Protein AF-0000000066249862 (afdb_homodimer)

Structure (mmCIF, N/CA/C/O backbone):
data_AF-0000000066249862-model_v1
#
loop_
_entity.id
_entity.type
_entity.pdbx_description
1 polymer 'Transcription factor TOG1'
#
loop_
_atom_site.group_PDB
_atom_site.id
_atom_site.type_symbol
_atom_site.label_atom_id
_atom_site.label_alt_id
_atom_site.label_comp_id
_atom_site.label_asym_id
_atom_site.label_entity_id
_atom_site.label_seq_id
_atom_site.pdbx_PDB_ins_code
_atom_site.Cartn_x
_atom_site.Cartn_y
_atom_site.Cartn_z
_atom_site.occupancy
_atom_site.B_iso_or_equiv
_atom_site.auth_seq_id
_atom_site.auth_comp_id
_atom_site.auth_asym_id
_atom_site.auth_atom_id
_atom_site.pdbx_PDB_model_num
ATOM 1 N N . MET A 1 1 ? 44.281 -66.25 18.375 1 21.14 1 MET A N 1
ATOM 2 C CA . MET A 1 1 ? 45.094 -65.188 18.875 1 21.14 1 MET A CA 1
ATOM 3 C C . MET A 1 1 ? 44.938 -63.938 17.984 1 21.14 1 MET A C 1
ATOM 5 O O . MET A 1 1 ? 45.812 -63.656 17.172 1 21.14 1 MET A O 1
ATOM 9 N N . ALA A 1 2 ? 43.719 -63.844 17.328 1 25.64 2 ALA A N 1
ATOM 10 C CA . ALA A 1 2 ? 43.188 -62.844 16.406 1 25.64 2 ALA A CA 1
ATOM 11 C C . ALA A 1 2 ? 43.438 -61.438 16.938 1 25.64 2 ALA A C 1
ATOM 13 O O . ALA A 1 2 ? 43.031 -61.094 18.062 1 25.64 2 ALA A O 1
ATOM 14 N N . ALA A 1 3 ? 44.5 -60.812 16.422 1 27.03 3 ALA A N 1
ATOM 15 C CA . ALA A 1 3 ? 45.344 -59.625 16.734 1 27.03 3 ALA A CA 1
ATOM 16 C C . ALA A 1 3 ? 44.469 -58.375 16.891 1 27.03 3 ALA A C 1
ATOM 18 O O . ALA A 1 3 ? 43.562 -58.156 16.078 1 27.03 3 ALA A O 1
ATOM 19 N N . LYS A 1 4 ? 44.156 -57.906 18.109 1 30.25 4 LYS A N 1
ATOM 20 C CA . LYS A 1 4 ? 43.75 -56.625 18.734 1 30.25 4 LYS A CA 1
ATOM 21 C C . LYS A 1 4 ? 44.375 -55.438 18.016 1 30.25 4 LYS A C 1
ATOM 23 O O . LYS A 1 4 ? 45.469 -54.969 18.406 1 30.25 4 LYS A O 1
ATOM 28 N N . ARG A 1 5 ? 44.438 -55.625 16.641 1 30.89 5 ARG A N 1
ATOM 29 C CA . ARG A 1 5 ? 45.094 -54.5 15.984 1 30.89 5 ARG A CA 1
ATOM 30 C C . ARG A 1 5 ? 44.531 -53.188 16.484 1 30.89 5 ARG A C 1
ATOM 32 O O . ARG A 1 5 ? 43.312 -52.969 16.5 1 30.89 5 ARG A O 1
ATOM 39 N N . GLY A 1 6 ? 45.219 -52.625 17.438 1 26.91 6 GLY A N 1
ATOM 40 C CA . GLY A 1 6 ? 45.094 -51.375 18.172 1 26.91 6 GLY A CA 1
ATOM 41 C C . GLY A 1 6 ? 44.656 -50.219 17.297 1 26.91 6 GLY A C 1
ATOM 42 O O . GLY A 1 6 ? 45.031 -50.125 16.125 1 26.91 6 GLY A O 1
ATOM 43 N N . LEU A 1 7 ? 43.406 -49.75 17.422 1 29.56 7 LEU A N 1
ATOM 44 C CA . LEU A 1 7 ? 42.688 -48.594 16.844 1 29.56 7 LEU A CA 1
ATOM 45 C C . LEU A 1 7 ? 43.594 -47.375 16.859 1 29.56 7 LEU A C 1
ATOM 47 O O . LEU A 1 7 ? 43.875 -46.812 17.922 1 29.56 7 LEU A O 1
ATOM 51 N N . ALA A 1 8 ? 44.688 -47.406 16.156 1 31.05 8 ALA A N 1
ATOM 52 C CA . ALA A 1 8 ? 45.531 -46.188 16.094 1 31.05 8 ALA A CA 1
ATOM 53 C C . ALA A 1 8 ? 44.656 -44.938 16.047 1 31.05 8 ALA A C 1
ATOM 55 O O . ALA A 1 8 ? 43.719 -44.844 15.266 1 31.05 8 ALA A O 1
ATOM 56 N N . LYS A 1 9 ? 44.562 -44.25 17.125 1 31.97 9 LYS A N 1
ATOM 57 C CA . LYS A 1 9 ? 44.031 -42.906 17.391 1 31.97 9 LYS A CA 1
ATOM 58 C C . LYS A 1 9 ? 44.406 -41.969 16.266 1 31.97 9 LYS A C 1
ATOM 60 O O . LYS A 1 9 ? 45.562 -41.562 16.141 1 31.97 9 LYS A O 1
ATOM 65 N N . GLN A 1 10 ? 43.938 -42.219 15.133 1 31.64 10 GLN A N 1
ATOM 66 C CA . GLN A 1 10 ? 44.25 -41.219 14.117 1 31.64 10 GLN A CA 1
ATOM 67 C C . GLN A 1 10 ? 44.031 -39.812 14.648 1 31.64 10 GLN A C 1
ATOM 69 O O . GLN A 1 10 ? 42.938 -39.531 15.172 1 31.64 10 GLN A O 1
ATOM 74 N N . LYS A 1 11 ? 45.094 -39.156 15.156 1 35 11 LYS A N 1
ATOM 75 C CA . LYS A 1 11 ? 45.188 -37.75 15.555 1 35 11 LYS A CA 1
ATOM 76 C C . LYS A 1 11 ? 44.406 -36.875 14.602 1 35 11 LYS A C 1
ATOM 78 O O . LYS A 1 11 ? 44.625 -36.875 13.398 1 35 11 LYS A O 1
ATOM 83 N N . SER A 1 12 ? 43.156 -36.812 14.82 1 33.38 12 SER A N 1
ATOM 84 C CA . SER A 1 12 ? 42.312 -35.875 14.102 1 33.38 12 SER A CA 1
ATOM 85 C C . SER A 1 12 ? 42.969 -34.5 13.945 1 33.38 12 SER A C 1
ATOM 87 O O . SER A 1 12 ? 43.25 -33.812 14.938 1 33.38 12 SER A O 1
ATOM 89 N N . ARG A 1 13 ? 43.938 -34.406 13.031 1 41.28 13 ARG A N 1
ATOM 90 C CA . ARG A 1 13 ? 44.625 -33.156 12.703 1 41.28 13 ARG A CA 1
ATOM 91 C C . ARG A 1 13 ? 43.656 -31.984 12.617 1 41.28 13 ARG A C 1
ATOM 93 O O . ARG A 1 13 ? 42.625 -32.094 11.961 1 41.28 13 ARG A O 1
ATOM 100 N N . VAL A 1 14 ? 43.75 -31.203 13.633 1 46.06 14 VAL A N 1
ATOM 101 C CA . VAL A 1 14 ? 43.094 -29.922 13.633 1 46.06 14 VAL A CA 1
ATOM 102 C C . VAL A 1 14 ? 43.406 -29.172 12.336 1 46.06 14 VAL A C 1
ATOM 104 O O . VAL A 1 14 ? 44.562 -29 11.977 1 46.06 14 VAL A O 1
ATOM 107 N N . THR A 1 15 ? 42.625 -29.25 11.32 1 50.66 15 THR A N 1
ATOM 108 C CA . THR A 1 15 ? 42.906 -28.812 9.961 1 50.66 15 THR A CA 1
ATOM 109 C C . THR A 1 15 ? 43.344 -27.344 9.945 1 50.66 15 THR A C 1
ATOM 111 O O . THR A 1 15 ? 44.094 -26.922 9.07 1 50.66 15 THR A O 1
ATOM 114 N N . LYS A 1 16 ? 42.906 -26.344 10.688 1 58.56 16 LYS A N 1
ATOM 115 C CA . LYS A 1 16 ? 43.344 -24.953 10.609 1 58.56 16 LYS A CA 1
ATOM 116 C C . LYS A 1 16 ? 43.5 -24.359 12 1 58.56 16 LYS A C 1
ATOM 118 O O . LYS A 1 16 ? 42.562 -24.344 12.797 1 58.56 16 LYS A O 1
ATOM 123 N N . ALA A 1 17 ? 44.719 -24.062 12.422 1 68.56 17 ALA A N 1
ATOM 124 C CA . ALA A 1 17 ? 45.094 -23.484 13.703 1 68.56 17 ALA A CA 1
ATOM 125 C C . ALA A 1 17 ? 45.25 -21.969 13.586 1 68.56 17 ALA A C 1
ATOM 127 O O . ALA A 1 17 ? 45.625 -21.453 12.531 1 68.56 17 ALA A O 1
ATOM 128 N N . CYS A 1 18 ? 44.875 -21.156 14.57 1 67.5 18 CYS A N 1
ATOM 129 C CA . CYS A 1 18 ? 45.094 -19.719 14.609 1 67.5 18 CYS A CA 1
ATOM 130 C C . CYS A 1 18 ? 46.594 -19.391 14.641 1 67.5 18 CYS A C 1
ATOM 132 O O . CYS A 1 18 ? 47.406 -20.25 14.945 1 67.5 18 CYS A O 1
ATOM 134 N N . ASP A 1 19 ? 46.938 -18.203 14.211 1 71.88 19 ASP A N 1
ATOM 135 C CA . ASP A 1 19 ? 48.344 -17.797 14.141 1 71.88 19 ASP A CA 1
ATOM 136 C C . ASP A 1 19 ? 49.062 -18.016 15.484 1 71.88 19 ASP A C 1
ATOM 138 O O . ASP A 1 19 ? 50.219 -18.422 15.539 1 71.88 19 ASP A O 1
ATOM 142 N N . ARG A 1 20 ? 48.312 -17.859 16.5 1 73.31 20 ARG A N 1
ATOM 143 C CA . ARG A 1 20 ? 48.906 -18.031 17.828 1 73.31 20 ARG A CA 1
ATOM 144 C C . ARG A 1 20 ? 49.156 -19.5 18.141 1 73.31 20 ARG A C 1
ATOM 146 O O . ARG A 1 20 ? 50.25 -19.859 18.594 1 73.31 20 ARG A O 1
ATOM 153 N N . CYS A 1 21 ? 48.156 -20.234 17.953 1 71.38 21 CYS A N 1
ATOM 154 C CA . CYS A 1 21 ? 48.312 -21.672 18.234 1 71.38 21 CYS A CA 1
ATOM 155 C C . CYS A 1 21 ? 49.375 -22.297 17.328 1 71.38 21 CYS A C 1
ATOM 157 O O . CYS A 1 21 ? 50.125 -23.141 17.781 1 71.38 21 CYS A O 1
ATOM 159 N N . HIS A 1 22 ? 49.469 -21.781 16.172 1 75.38 22 HIS A N 1
ATOM 160 C CA . HIS A 1 22 ? 50.5 -22.219 15.234 1 75.38 22 HIS A CA 1
ATOM 161 C C . HIS A 1 22 ? 51.875 -21.828 15.711 1 75.38 22 HIS A C 1
ATOM 163 O O . HIS A 1 22 ? 52.812 -22.625 15.672 1 75.38 22 HIS A O 1
ATOM 169 N N . ARG A 1 23 ? 51.938 -20.625 16.172 1 73.56 23 ARG A N 1
ATOM 170 C CA . ARG A 1 23 ? 53.219 -20.125 16.641 1 73.56 23 ARG A CA 1
ATOM 171 C C . ARG A 1 23 ? 53.688 -20.844 17.906 1 73.56 23 ARG A C 1
ATOM 173 O O . ARG A 1 23 ? 54.875 -21.172 18.062 1 73.56 23 ARG A O 1
ATOM 180 N N . LYS A 1 24 ? 52.781 -21.109 18.703 1 74.12 24 LYS A N 1
ATOM 181 C CA . LYS A 1 24 ? 53.094 -21.703 20 1 74.12 24 LYS A CA 1
ATOM 182 C C . LYS A 1 24 ? 53.094 -23.234 19.922 1 74.12 24 LYS A C 1
ATOM 184 O O . LYS A 1 24 ? 53.406 -23.922 20.891 1 74.12 24 LYS A O 1
ATOM 189 N N . LYS A 1 25 ? 52.75 -23.688 18.672 1 70.19 25 LYS A N 1
ATOM 190 C CA . LYS A 1 25 ? 52.719 -25.109 18.406 1 70.19 25 LYS A CA 1
ATOM 191 C C . LYS A 1 25 ? 51.875 -25.844 19.422 1 70.19 25 LYS A C 1
ATOM 193 O O . LYS A 1 25 ? 52.25 -26.891 19.938 1 70.19 25 LYS A O 1
ATOM 198 N N . ILE A 1 26 ? 50.781 -25.203 19.891 1 75.88 26 ILE A N 1
ATOM 199 C CA . ILE A 1 26 ? 49.812 -25.859 20.781 1 75.88 26 ILE A CA 1
ATOM 200 C C . ILE A 1 26 ? 48.625 -26.328 19.953 1 75.88 26 ILE A C 1
ATOM 202 O O . ILE A 1 26 ? 48.375 -25.828 18.859 1 75.88 26 ILE A O 1
ATOM 206 N N . LYS A 1 27 ? 47.875 -27.328 20.391 1 69.5 27 LYS A N 1
ATOM 207 C CA . LYS A 1 27 ? 46.688 -27.844 19.734 1 69.5 27 LYS A CA 1
ATOM 208 C C . LYS A 1 27 ? 45.562 -26.797 19.719 1 69.5 27 LYS A C 1
ATOM 210 O O . LYS A 1 27 ? 45.188 -26.281 20.766 1 69.5 27 LYS A O 1
ATOM 215 N N . CYS A 1 28 ? 45.188 -26.297 18.484 1 65.44 28 CYS A N 1
ATOM 216 C CA . CYS A 1 28 ? 44.125 -25.312 18.25 1 65.44 28 CYS A CA 1
ATOM 217 C C . CYS A 1 28 ? 42.781 -25.984 18.047 1 65.44 28 CYS A C 1
ATOM 219 O O . CYS A 1 28 ? 42.688 -27.016 17.375 1 65.44 28 CYS A O 1
ATOM 221 N N . ASN A 1 29 ? 41.844 -25.781 18.719 1 65.94 29 ASN A N 1
ATOM 222 C CA . ASN A 1 29 ? 40.531 -26.406 18.531 1 65.94 29 ASN A CA 1
ATOM 223 C C . ASN A 1 29 ? 39.812 -25.844 17.312 1 65.94 29 ASN A C 1
ATOM 225 O O . ASN A 1 29 ? 38.625 -26.094 17.125 1 65.94 29 ASN A O 1
ATOM 229 N N . SER A 1 30 ? 40.312 -25.016 16.484 1 61.59 30 SER A N 1
ATOM 230 C CA . SER A 1 30 ? 39.938 -24.438 15.195 1 61.59 30 SER A CA 1
ATOM 231 C C . SER A 1 30 ? 38.719 -23.531 15.344 1 61.59 30 SER A C 1
ATOM 233 O O . SER A 1 30 ? 38.094 -23.141 14.344 1 61.59 30 SER A O 1
ATOM 235 N N . LYS A 1 31 ? 38.531 -23.219 16.594 1 64.56 31 LYS A N 1
ATOM 236 C CA . LYS A 1 31 ? 37.469 -22.234 16.875 1 64.56 31 LYS A CA 1
ATOM 237 C C . LYS A 1 31 ? 38.031 -20.812 16.891 1 64.56 31 LYS A C 1
ATOM 239 O O . LYS A 1 31 ? 39.219 -20.609 17.156 1 64.56 31 LYS A O 1
ATOM 244 N N . LYS A 1 32 ? 37.312 -19.828 16.25 1 60.22 32 LYS A N 1
ATOM 245 C CA . LYS A 1 32 ? 37.688 -18.422 16.297 1 60.22 32 LYS A CA 1
ATOM 246 C C . LYS A 1 32 ? 36.875 -17.672 17.328 1 60.22 32 LYS A C 1
ATOM 248 O O . LYS A 1 32 ? 35.656 -17.453 17.125 1 60.22 32 LYS A O 1
ATOM 253 N N . PRO A 1 33 ? 37.656 -17.25 18.562 1 64.12 33 PRO A N 1
ATOM 254 C CA . PRO A 1 33 ? 39.031 -17.5 18.938 1 64.12 33 PRO A CA 1
ATOM 255 C C . PRO A 1 33 ? 39.281 -18.906 19.5 1 64.12 33 PRO A C 1
ATOM 257 O O . PRO A 1 33 ? 38.344 -19.5 20.062 1 64.12 33 PRO A O 1
ATOM 260 N N . CYS A 1 34 ? 40.312 -19.406 19.188 1 64.62 34 CYS A N 1
ATOM 261 C CA . CYS A 1 34 ? 40.625 -20.734 19.688 1 64.62 34 CYS A CA 1
ATOM 262 C C . CYS A 1 34 ? 40.812 -20.703 21.203 1 64.62 34 CYS A C 1
ATOM 264 O O . CYS A 1 34 ? 41.062 -19.641 21.781 1 64.62 34 CYS A O 1
ATOM 266 N N . PHE A 1 35 ? 40.625 -21.75 21.953 1 70 35 PHE A N 1
ATOM 267 C CA . PHE A 1 35 ? 40.781 -21.844 23.406 1 70 35 PHE A CA 1
ATOM 268 C C . PHE A 1 35 ? 42.125 -21.312 23.859 1 70 35 PHE A C 1
ATOM 270 O O . PHE A 1 35 ? 42.219 -20.688 24.922 1 70 35 PHE A O 1
ATOM 277 N N . GLY A 1 36 ? 43.062 -21.422 23 1 66.81 36 GLY A N 1
ATOM 278 C CA . GLY A 1 36 ? 44.406 -20.953 23.312 1 66.81 36 GLY A CA 1
ATOM 279 C C . GLY A 1 36 ? 44.5 -19.438 23.297 1 66.81 36 GLY A C 1
ATOM 280 O O . GLY A 1 36 ? 45.156 -18.844 24.188 1 66.81 36 GLY A O 1
ATOM 281 N N . CYS A 1 37 ? 43.906 -18.859 22.344 1 64.75 37 CYS A N 1
ATOM 282 C CA . CYS A 1 37 ? 43.938 -17.406 22.219 1 64.75 37 CYS A CA 1
ATOM 283 C C . CYS A 1 37 ? 43.062 -16.75 23.266 1 64.75 37 CYS A C 1
ATOM 285 O O . CYS A 1 37 ? 43.406 -15.695 23.812 1 64.75 37 CYS A O 1
ATOM 287 N N . ILE A 1 38 ? 42.031 -17.344 23.75 1 66.06 38 ILE A N 1
ATOM 288 C CA . ILE A 1 38 ? 41.156 -16.875 24.828 1 66.06 38 ILE A CA 1
ATOM 289 C C . ILE A 1 38 ? 41.969 -16.875 26.141 1 66.06 38 ILE A C 1
ATOM 291 O O . ILE A 1 38 ? 41.906 -15.891 26.906 1 66.06 38 ILE A O 1
ATOM 295 N N . GLY A 1 39 ? 42.656 -17.875 26.453 1 65.62 39 GLY A N 1
ATOM 296 C CA . GLY A 1 39 ? 43.406 -18 27.688 1 65.62 39 GLY A CA 1
ATOM 297 C C . GLY A 1 39 ? 44.531 -16.984 27.797 1 65.62 39 GLY A C 1
ATOM 298 O O . GLY A 1 39 ? 44.844 -16.5 28.891 1 65.62 39 GLY A O 1
ATOM 299 N N . SER A 1 40 ? 45.125 -16.656 26.656 1 65 40 SER A N 1
ATOM 300 C CA . SER A 1 40 ? 46.25 -15.758 26.688 1 65 40 SER A CA 1
ATOM 301 C C . SER A 1 40 ? 45.844 -14.32 26.391 1 65 40 SER A C 1
ATOM 303 O O . SER A 1 40 ? 46.688 -13.422 26.328 1 65 40 SER A O 1
ATOM 305 N N . GLN A 1 41 ? 44.656 -14.039 26.203 1 62.28 41 GLN A N 1
ATOM 306 C CA . GLN A 1 41 ? 44.062 -12.734 25.891 1 62.28 41 GLN A CA 1
ATOM 307 C C . GLN A 1 41 ? 44.75 -12.102 24.672 1 62.28 41 GLN A C 1
ATOM 309 O O . GLN A 1 41 ? 45 -10.891 24.656 1 62.28 41 GLN A O 1
ATOM 314 N N . SER A 1 42 ? 45.188 -12.984 23.781 1 63.44 42 SER A N 1
ATOM 315 C CA . SER A 1 42 ? 45.844 -12.516 22.562 1 63.44 42 SER A CA 1
ATOM 316 C C . SER A 1 42 ? 44.844 -12.492 21.391 1 63.44 42 SER A C 1
ATOM 318 O O . SER A 1 42 ? 43.844 -13.227 21.391 1 63.44 42 SER A O 1
ATOM 320 N N . LYS A 1 43 ? 45.125 -11.648 20.406 1 63.66 43 LYS A N 1
ATOM 321 C CA . LYS A 1 43 ? 44.344 -11.586 19.172 1 63.66 43 LYS A CA 1
ATOM 322 C C . LYS A 1 43 ? 44.438 -12.891 18.391 1 63.66 43 LYS A C 1
ATOM 324 O O . LYS A 1 43 ? 45.562 -13.344 18.094 1 63.66 43 LYS A O 1
ATOM 329 N N . CYS A 1 44 ? 43.406 -13.648 18.172 1 61.19 44 CYS A N 1
ATOM 330 C CA . CYS A 1 44 ? 43.375 -14.93 17.484 1 61.19 44 CYS A CA 1
ATOM 331 C C . CYS A 1 44 ? 43.312 -14.734 15.977 1 61.19 44 CYS A C 1
ATOM 333 O O . CYS A 1 44 ? 42.25 -14.375 15.438 1 61.19 44 CYS A O 1
ATOM 335 N N . THR A 1 45 ? 44.438 -14.688 15.312 1 66.44 45 THR A N 1
ATOM 336 C CA . THR A 1 45 ? 44.531 -14.469 13.875 1 66.44 45 THR A CA 1
ATOM 337 C C . THR A 1 45 ? 44.875 -15.766 13.148 1 66.44 45 THR A C 1
ATOM 339 O O . THR A 1 45 ? 45.625 -16.594 13.656 1 66.44 45 THR A O 1
ATOM 342 N N . TYR A 1 46 ? 44.156 -16.234 12.242 1 55.31 46 TYR A N 1
ATOM 343 C CA . TYR A 1 46 ? 44.469 -17.406 11.43 1 55.31 46 TYR A CA 1
ATOM 344 C C . TYR A 1 46 ? 45.125 -16.984 10.109 1 55.31 46 TYR A C 1
ATOM 346 O O . TYR A 1 46 ? 44.656 -16.047 9.461 1 55.31 46 TYR A O 1
ATOM 354 N N . ARG A 1 47 ? 46.375 -17.516 9.758 1 48.78 47 ARG A N 1
ATOM 355 C CA . ARG A 1 47 ? 47.094 -17.312 8.508 1 48.78 47 ARG A CA 1
ATOM 356 C C . ARG A 1 47 ? 46.375 -18 7.344 1 48.78 47 ARG A C 1
ATOM 358 O O . ARG A 1 47 ? 45.875 -19.109 7.488 1 48.78 47 ARG A O 1
ATOM 365 N N . ASN A 1 48 ? 46.438 -17.219 6.051 1 42.28 48 ASN A N 1
ATOM 366 C CA . ASN A 1 48 ? 45.938 -17.531 4.719 1 42.28 48 ASN A CA 1
ATOM 367 C C . ASN A 1 48 ? 44.406 -17.781 4.727 1 42.28 48 ASN A C 1
ATOM 369 O O . ASN A 1 48 ? 43.906 -18.516 3.887 1 42.28 48 ASN A O 1
ATOM 373 N N . GLN A 1 49 ? 43.906 -17.875 5.859 1 36.38 49 GLN A N 1
ATOM 374 C CA . GLN A 1 49 ? 42.469 -18.062 5.594 1 36.38 49 GLN A CA 1
ATOM 375 C C . GLN A 1 49 ? 41.906 -16.906 4.77 1 36.38 49 GLN A C 1
ATOM 377 O O . GLN A 1 49 ? 42.062 -15.734 5.137 1 36.38 49 GLN A O 1
ATOM 382 N N . PHE A 1 50 ? 41.906 -17.047 3.562 1 32.5 50 PHE A N 1
ATOM 383 C CA . PHE A 1 50 ? 41 -16.203 2.801 1 32.5 50 PHE A CA 1
ATOM 384 C C . PHE A 1 50 ? 39.781 -15.82 3.635 1 32.5 50 PHE A C 1
ATOM 386 O O . PHE A 1 50 ? 39.062 -16.688 4.145 1 32.5 50 PHE A O 1
ATOM 393 N N . ARG A 1 51 ? 39.844 -14.836 4.438 1 37.75 51 ARG A N 1
ATOM 394 C CA . ARG A 1 51 ? 38.594 -14.352 4.984 1 37.75 51 ARG A CA 1
ATOM 395 C C . ARG A 1 51 ? 37.406 -14.742 4.09 1 37.75 51 ARG A C 1
ATOM 397 O O . ARG A 1 51 ? 37.375 -14.367 2.916 1 37.75 51 ARG A O 1
ATOM 404 N N . GLU A 1 52 ? 36.906 -15.727 4.293 1 39.06 52 GLU A N 1
ATOM 405 C CA . GLU A 1 52 ? 35.719 -15.914 3.463 1 39.06 52 GLU A CA 1
ATOM 406 C C . GLU A 1 52 ? 34.938 -14.602 3.301 1 39.06 52 GLU A C 1
ATOM 408 O O . GLU A 1 52 ? 34.75 -13.875 4.273 1 39.06 52 GLU A O 1
ATOM 413 N N . PRO A 1 53 ? 34.844 -14.031 2.146 1 45.12 53 PRO A N 1
ATOM 414 C CA . PRO A 1 53 ? 34.219 -12.75 1.806 1 45.12 53 PRO A CA 1
ATOM 415 C C . PRO A 1 53 ? 33.062 -12.406 2.719 1 45.12 53 PRO A C 1
ATOM 417 O O . PRO A 1 53 ? 32.812 -11.227 2.982 1 45.12 53 PRO A O 1
ATOM 420 N N . ILE A 1 54 ? 32.438 -13.375 3.311 1 50.97 54 ILE A N 1
ATOM 421 C CA . ILE A 1 54 ? 31.188 -13.188 4.035 1 50.97 54 ILE A CA 1
ATOM 422 C C . ILE A 1 54 ? 31.469 -12.484 5.367 1 50.97 54 ILE A C 1
ATOM 424 O O . ILE A 1 54 ? 30.75 -11.562 5.754 1 50.97 54 ILE A O 1
ATOM 428 N N . GLU A 1 55 ? 32.562 -12.906 6.145 1 55.09 55 GLU A N 1
ATOM 429 C CA . GLU A 1 55 ? 32.844 -12.398 7.484 1 55.09 55 GLU A CA 1
ATOM 430 C C . GLU A 1 55 ? 33.312 -10.945 7.434 1 55.09 55 GLU A C 1
ATOM 432 O O . GLU A 1 55 ? 33.219 -10.219 8.43 1 55.09 55 GLU A O 1
ATOM 437 N N . ALA A 1 56 ? 33.562 -10.586 6.258 1 60 56 ALA A N 1
ATOM 438 C CA . ALA A 1 56 ? 34.156 -9.258 6.137 1 60 56 ALA A CA 1
ATOM 439 C C . ALA A 1 56 ? 33.094 -8.164 6.234 1 60 56 ALA A C 1
ATOM 441 O O . ALA A 1 56 ? 33.406 -7.039 6.645 1 60 56 ALA A O 1
ATOM 442 N N . PHE A 1 57 ? 31.875 -8.547 5.992 1 75.31 57 PHE A N 1
ATOM 443 C CA . PHE A 1 57 ? 30.906 -7.457 5.867 1 75.31 57 PHE A CA 1
ATOM 444 C C . PHE A 1 57 ? 30.172 -7.234 7.184 1 75.31 57 PHE A C 1
ATOM 446 O O . PHE A 1 57 ? 29.359 -6.312 7.301 1 75.31 57 PHE A O 1
ATOM 453 N N . PHE A 1 58 ? 30.438 -8.086 8.195 1 72.38 58 PHE A N 1
ATOM 454 C CA . PHE A 1 58 ? 29.734 -7.938 9.461 1 72.38 58 PHE A CA 1
ATOM 455 C C . PHE A 1 58 ? 30.719 -7.695 10.602 1 72.38 58 PHE A C 1
ATOM 457 O O . PHE A 1 58 ? 31.844 -8.188 10.562 1 72.38 58 PHE A O 1
ATOM 464 N N . ASN A 1 59 ? 30.359 -6.637 11.453 1 60.12 59 ASN A N 1
ATOM 465 C CA . ASN A 1 59 ? 31.156 -6.406 12.648 1 60.12 59 ASN A CA 1
ATOM 466 C C . ASN A 1 59 ? 31 -7.543 13.656 1 60.12 59 ASN A C 1
ATOM 468 O O . ASN A 1 59 ? 29.875 -7.902 14.023 1 60.12 59 ASN A O 1
ATOM 472 N N . TYR A 1 60 ? 31.734 -8.57 13.477 1 48.81 60 TYR A N 1
ATOM 473 C CA . TYR A 1 60 ? 31.656 -9.664 14.438 1 48.81 60 TYR A CA 1
ATOM 474 C C . TYR A 1 60 ? 32.062 -9.195 15.836 1 48.81 60 TYR A C 1
ATOM 476 O O . TYR A 1 60 ? 33.188 -8.773 16.047 1 48.81 60 TYR A O 1
ATOM 484 N N . THR A 1 61 ? 31.188 -8.547 16.5 1 45.91 61 THR A N 1
ATOM 485 C CA . THR A 1 61 ? 31.641 -8.438 17.891 1 45.91 61 THR A CA 1
ATOM 486 C C . THR A 1 61 ? 31.734 -9.812 18.531 1 45.91 61 THR A C 1
ATOM 488 O O . THR A 1 61 ? 30.734 -10.328 19.047 1 45.91 61 THR A O 1
ATOM 491 N N . GLY A 1 62 ? 32.531 -10.656 18.078 1 42.97 62 GLY A N 1
ATOM 492 C CA . GLY A 1 62 ? 32.812 -11.961 18.656 1 42.97 62 GLY A CA 1
ATOM 493 C C . GLY A 1 62 ? 32.594 -12.008 20.156 1 42.97 62 GLY A C 1
ATOM 494 O O . GLY A 1 62 ? 32.094 -13 20.688 1 42.97 62 GLY A O 1
ATOM 495 N N . SER A 1 63 ? 32.938 -10.945 20.766 1 44.06 63 SER A N 1
ATOM 496 C CA . SER A 1 63 ? 32.875 -11.008 22.234 1 44.06 63 SER A CA 1
ATOM 497 C C . SER A 1 63 ? 31.453 -11.016 22.734 1 44.06 63 SER A C 1
ATOM 499 O O . SER A 1 63 ? 31.125 -11.742 23.672 1 44.06 63 SER A O 1
ATOM 501 N N . LEU A 1 64 ? 30.562 -10.32 22.078 1 47.66 64 LEU A N 1
ATOM 502 C CA . LEU A 1 64 ? 29.219 -10.219 22.609 1 47.66 64 LEU A CA 1
ATOM 503 C C . LEU A 1 64 ? 28.406 -11.469 22.281 1 47.66 64 LEU A C 1
ATOM 505 O O . LEU A 1 64 ? 27.609 -11.93 23.094 1 47.66 64 LEU A O 1
ATOM 509 N N . SER A 1 65 ? 28.703 -11.984 21.125 1 46.78 65 SER A N 1
ATOM 510 C CA . SER A 1 65 ? 28.094 -13.258 20.797 1 46.78 65 SER A CA 1
ATOM 511 C C . SER A 1 65 ? 28.594 -14.375 21.688 1 46.78 65 SER A C 1
ATOM 513 O O . SER A 1 65 ? 27.812 -15.227 22.141 1 46.78 65 SER A O 1
ATOM 515 N N . ASN A 1 66 ? 29.891 -14.242 21.906 1 44.94 66 ASN A N 1
ATOM 516 C CA . ASN A 1 66 ? 30.453 -15.188 22.859 1 44.94 66 ASN A CA 1
ATOM 517 C C . ASN A 1 66 ? 29.859 -15.008 24.25 1 44.94 66 ASN A C 1
ATOM 519 O O . ASN A 1 66 ? 29.578 -15.992 24.938 1 44.94 66 ASN A O 1
ATOM 523 N N . ASP A 1 67 ? 29.641 -13.742 24.531 1 48.88 67 ASP A N 1
ATOM 524 C CA . ASP A 1 67 ? 29.062 -13.477 25.844 1 48.88 67 ASP A CA 1
ATOM 525 C C . ASP A 1 67 ? 27.594 -13.898 25.891 1 48.88 67 ASP A C 1
ATOM 527 O O . ASP A 1 67 ? 27.141 -14.43 26.906 1 48.88 67 ASP A O 1
ATOM 531 N N . LEU A 1 68 ? 26.969 -13.727 24.844 1 54.94 68 LEU A N 1
ATOM 532 C CA . LEU A 1 68 ? 25.578 -14.188 24.781 1 54.94 68 LEU A CA 1
ATOM 533 C C . LEU A 1 68 ? 25.516 -15.711 24.766 1 54.94 68 LEU A C 1
ATOM 535 O O . LEU A 1 68 ? 24.688 -16.312 25.438 1 54.94 68 LEU A O 1
ATOM 539 N N . ASP A 1 69 ? 26.484 -16.25 24.016 1 50.22 69 ASP A N 1
ATOM 540 C CA . ASP A 1 69 ? 26.578 -17.703 24.031 1 50.22 69 ASP A CA 1
ATOM 541 C C . ASP A 1 69 ? 27 -18.219 25.406 1 50.22 69 ASP A C 1
ATOM 543 O O . ASP A 1 69 ? 26.469 -19.234 25.875 1 50.22 69 ASP A O 1
ATOM 547 N N . ASN A 1 70 ? 27.891 -17.438 25.922 1 49.53 70 ASN A N 1
ATOM 548 C CA . ASN A 1 70 ? 28.281 -17.797 27.297 1 49.53 70 ASN A CA 1
ATOM 549 C C . ASN A 1 70 ? 27.109 -17.656 28.25 1 49.53 70 ASN A C 1
ATOM 551 O O . ASN A 1 70 ? 26.922 -18.516 29.125 1 49.53 70 ASN A O 1
ATOM 555 N N . ALA A 1 71 ? 26.359 -16.672 27.984 1 57.5 71 ALA A N 1
ATOM 556 C CA . ALA A 1 71 ? 25.188 -16.484 28.844 1 57.5 71 ALA A CA 1
ATOM 557 C C . ALA A 1 71 ? 24.156 -17.578 28.594 1 57.5 71 ALA A C 1
ATOM 559 O O . ALA A 1 71 ? 23.594 -18.125 29.531 1 57.5 71 ALA A O 1
ATOM 560 N N . LYS A 1 72 ? 24.062 -17.906 27.359 1 58.59 72 LYS A N 1
ATOM 561 C CA . LYS A 1 72 ? 23.125 -18.984 27.016 1 58.59 72 LYS A CA 1
ATOM 562 C C . LYS A 1 72 ? 23.625 -20.312 27.562 1 58.59 72 LYS A C 1
ATOM 564 O O . LYS A 1 72 ? 22.844 -21.094 28.109 1 58.59 72 LYS A O 1
ATOM 569 N N . CYS A 1 73 ? 24.906 -20.469 27.297 1 53.97 73 CYS A N 1
ATOM 570 C CA . CYS A 1 73 ? 25.531 -21.672 27.828 1 53.97 73 CYS A CA 1
ATOM 571 C C . CYS A 1 73 ? 25.453 -21.703 29.359 1 53.97 73 CYS A C 1
ATOM 573 O O . CYS A 1 73 ? 25.156 -22.75 29.938 1 53.97 73 CYS A O 1
ATOM 575 N N . SER A 1 74 ? 25.703 -20.562 29.906 1 52.75 74 SER A N 1
ATOM 576 C CA . SER A 1 74 ? 25.625 -20.484 31.359 1 52.75 74 SER A CA 1
ATOM 577 C C . SER A 1 74 ? 24.203 -20.719 31.844 1 52.75 74 SER A C 1
ATOM 579 O O . SER A 1 74 ? 23.984 -21.406 32.844 1 52.75 74 SER A O 1
ATOM 581 N N . ILE A 1 75 ? 23.328 -20.297 31.016 1 61.12 75 ILE A N 1
ATOM 582 C CA . ILE A 1 75 ? 21.938 -20.5 31.422 1 61.12 75 ILE A CA 1
ATOM 583 C C . ILE A 1 75 ? 21.531 -21.938 31.125 1 61.12 75 ILE A C 1
ATOM 585 O O . ILE A 1 75 ? 20.797 -22.547 31.922 1 61.12 75 ILE A O 1
ATOM 589 N N . ALA A 1 76 ? 22 -22.406 30.062 1 60.72 76 ALA A N 1
ATOM 590 C CA . ALA A 1 76 ? 21.75 -23.812 29.766 1 60.72 76 ALA A CA 1
ATOM 591 C C . ALA A 1 76 ? 22.391 -24.703 30.812 1 60.72 76 ALA A C 1
ATOM 593 O O . ALA A 1 76 ? 21.797 -25.703 31.25 1 60.72 76 ALA A O 1
ATOM 594 N N . LYS A 1 77 ? 23.594 -24.375 31.219 1 55.97 77 LYS A N 1
ATOM 595 C CA . LYS A 1 77 ? 24.266 -25.109 32.281 1 55.97 77 LYS A CA 1
ATOM 596 C C . LYS A 1 77 ? 23.5 -24.969 33.625 1 55.97 77 LYS A C 1
ATOM 598 O O . LYS A 1 77 ? 23.359 -25.938 34.344 1 55.97 77 LYS A O 1
ATOM 603 N N . LEU A 1 78 ? 23.094 -23.797 33.781 1 57.72 78 LEU A N 1
ATOM 604 C CA . LEU A 1 78 ? 22.297 -23.578 35 1 57.72 78 LEU A CA 1
ATOM 605 C C . LEU A 1 78 ? 21.016 -24.391 34.969 1 57.72 78 LEU A C 1
ATOM 607 O O . LEU A 1 78 ? 20.609 -24.969 35.969 1 57.72 78 LEU A O 1
ATOM 611 N N . LYS A 1 79 ? 20.5 -24.484 33.781 1 63.47 79 LYS A N 1
ATOM 612 C CA . LYS A 1 79 ? 19.281 -25.266 33.625 1 63.47 79 LYS A CA 1
ATOM 613 C C . LYS A 1 79 ? 19.578 -26.766 33.781 1 63.47 79 LYS A C 1
ATOM 615 O O . LYS A 1 79 ? 18.797 -27.5 34.406 1 63.47 79 LYS A O 1
ATOM 620 N N . ALA A 1 80 ? 20.609 -27.125 33.188 1 62 80 ALA A N 1
ATOM 621 C CA . ALA A 1 80 ? 21.016 -28.531 33.281 1 62 80 ALA A CA 1
ATOM 622 C C . ALA A 1 80 ? 21.422 -28.922 34.688 1 62 80 ALA A C 1
ATOM 624 O O . ALA A 1 80 ? 21.297 -30.078 35.094 1 62 80 ALA A O 1
ATOM 625 N N . GLN A 1 81 ? 21.953 -28.047 35.406 1 54.31 81 GLN A N 1
ATOM 626 C CA . GLN A 1 81 ? 22.422 -28.328 36.75 1 54.31 81 GLN A CA 1
ATOM 627 C C . GLN A 1 81 ? 21.281 -28.188 37.781 1 54.31 81 GLN A C 1
ATOM 629 O O . GLN A 1 81 ? 21.453 -28.5 38.938 1 54.31 81 GLN A O 1
ATOM 634 N N . LEU A 1 82 ? 20.281 -27.75 37.25 1 54.84 82 LEU A N 1
ATOM 635 C CA . LEU A 1 82 ? 19.156 -27.625 38.156 1 54.84 82 LEU A CA 1
ATOM 636 C C . LEU A 1 82 ? 18.656 -29.016 38.594 1 54.84 82 LEU A C 1
ATOM 638 O O . LEU A 1 82 ? 18.438 -29.891 37.75 1 54.84 82 LEU A O 1
ATOM 642 N N . PRO A 1 83 ? 18.766 -29.312 39.781 1 53.47 83 PRO A N 1
ATOM 643 C CA . PRO A 1 83 ? 18.234 -30.594 40.219 1 53.47 83 PRO A CA 1
ATOM 644 C C . PRO A 1 83 ? 16.766 -30.797 39.844 1 53.47 83 PRO A C 1
ATOM 646 O O . PRO A 1 83 ? 16.047 -29.828 39.656 1 53.47 83 PRO A O 1
ATOM 649 N N . PRO A 1 84 ? 16.469 -32.031 39.312 1 54.75 84 PRO A N 1
ATOM 650 C CA . PRO A 1 84 ? 15.078 -32.344 38.969 1 54.75 84 PRO A CA 1
ATOM 651 C C . PRO A 1 84 ? 14.086 -31.75 39.969 1 54.75 84 PRO A C 1
ATOM 653 O O . PRO A 1 84 ? 12.922 -31.516 39.625 1 54.75 84 PRO A O 1
ATOM 656 N N . SER A 1 85 ? 14.492 -31.562 41.156 1 52.41 85 SER A N 1
ATOM 657 C CA . SER A 1 85 ? 13.703 -31.016 42.25 1 52.41 85 SER A CA 1
ATOM 658 C C . SER A 1 85 ? 13.664 -29.5 42.188 1 52.41 85 SER A C 1
ATOM 660 O O . SER A 1 85 ? 13.094 -28.844 43.062 1 52.41 85 SER A O 1
ATOM 662 N N . ALA A 1 86 ? 14.32 -29.031 41.281 1 52.75 86 ALA A N 1
ATOM 663 C CA . ALA A 1 86 ? 14.383 -27.562 41.188 1 52.75 86 ALA A CA 1
ATOM 664 C C . ALA A 1 86 ? 13.016 -26.969 40.875 1 52.75 86 ALA A C 1
ATOM 666 O O . ALA A 1 86 ? 12.219 -27.578 40.156 1 52.75 86 ALA A O 1
ATOM 667 N N . PRO A 1 87 ? 12.656 -25.938 41.562 1 53.19 87 PRO A N 1
ATOM 668 C CA . PRO A 1 87 ? 11.305 -25.391 41.406 1 53.19 87 PRO A CA 1
ATOM 669 C C . PRO A 1 87 ? 10.984 -25.062 39.938 1 53.19 87 PRO A C 1
ATOM 671 O O . PRO A 1 87 ? 11.867 -24.656 39.188 1 53.19 87 PRO A O 1
ATOM 674 N N . ALA A 1 88 ? 9.914 -25.453 39.5 1 56.22 88 ALA A N 1
ATOM 675 C CA . ALA A 1 88 ? 9.375 -25.281 38.156 1 56.22 88 ALA A CA 1
ATOM 676 C C . ALA A 1 88 ? 9.516 -23.828 37.688 1 56.22 88 ALA A C 1
ATOM 678 O O . ALA A 1 88 ? 9.719 -23.562 36.5 1 56.22 88 ALA A O 1
ATOM 679 N N . SER A 1 89 ? 9.547 -23.016 38.719 1 51.31 89 SER A N 1
ATOM 680 C CA . SER A 1 89 ? 9.664 -21.578 38.438 1 51.31 89 SER A CA 1
ATOM 681 C C . SER A 1 89 ? 11.055 -21.234 37.906 1 51.31 89 SER A C 1
ATOM 683 O O . SER A 1 89 ? 11.195 -20.406 37 1 51.31 89 SER A O 1
ATOM 685 N N . LEU A 1 90 ? 12.031 -21.938 38.469 1 54.25 90 LEU A N 1
ATOM 686 C CA . LEU A 1 90 ? 13.406 -21.75 38.031 1 54.25 90 LEU A CA 1
ATOM 687 C C . LEU A 1 90 ? 13.609 -22.312 36.625 1 54.25 90 LEU A C 1
ATOM 689 O O . LEU A 1 90 ? 14.281 -21.688 35.812 1 54.25 90 LEU A O 1
ATOM 693 N N . GLN A 1 91 ? 12.922 -23.25 36.438 1 57.78 91 GLN A N 1
ATOM 694 C CA . GLN A 1 91 ? 13.031 -23.859 35.125 1 57.78 91 GLN A CA 1
ATOM 695 C C . GLN A 1 91 ? 12.367 -22.984 34.062 1 57.78 91 GLN A C 1
ATOM 697 O O . GLN A 1 91 ? 12.906 -22.797 32.969 1 57.78 91 GLN A O 1
ATOM 702 N N . LYS A 1 92 ? 11.281 -22.516 34.375 1 59 92 LYS A N 1
ATOM 703 C CA . LYS A 1 92 ? 10.531 -21.656 33.469 1 59 92 LYS A CA 1
ATOM 704 C C . LYS A 1 92 ? 11.242 -20.312 33.281 1 59 92 LYS A C 1
ATOM 706 O O . LYS A 1 92 ? 11.289 -19.781 32.156 1 59 92 LYS A O 1
ATOM 711 N N . GLY A 1 93 ? 11.75 -19.844 34.344 1 56.62 93 GLY A N 1
ATOM 712 C CA . GLY A 1 93 ? 12.539 -18.625 34.25 1 56.62 93 GLY A CA 1
ATOM 713 C C . GLY A 1 93 ? 13.75 -18.781 33.344 1 56.62 93 GLY A C 1
ATOM 714 O O . GLY A 1 93 ? 14.016 -17.906 32.5 1 56.62 93 GLY A O 1
ATOM 715 N N . LEU A 1 94 ? 14.383 -19.812 33.625 1 58.25 94 LEU A N 1
ATOM 716 C CA . LEU A 1 94 ? 15.547 -20.078 32.781 1 58.25 94 LEU A CA 1
ATOM 717 C C . LEU A 1 94 ? 15.133 -20.312 31.328 1 58.25 94 LEU A C 1
ATOM 719 O O . LEU A 1 94 ? 15.836 -19.891 30.406 1 58.25 94 LEU A O 1
ATOM 723 N N . ALA A 1 95 ? 13.953 -20.75 31.203 1 62.94 95 ALA A N 1
ATOM 724 C CA . ALA A 1 95 ? 13.43 -20.938 29.859 1 62.94 95 ALA A CA 1
ATOM 725 C C . ALA A 1 95 ? 13.07 -19.594 29.219 1 62.94 95 ALA A C 1
ATOM 727 O O . ALA A 1 95 ? 13.336 -19.359 28.047 1 62.94 95 ALA A O 1
ATOM 728 N N . ASN A 1 96 ? 12.523 -18.766 29.984 1 59.09 96 ASN A N 1
ATOM 729 C CA . ASN A 1 96 ? 12.164 -17.438 29.5 1 59.09 96 ASN A CA 1
ATOM 730 C C . ASN A 1 96 ? 13.398 -16.609 29.172 1 59.09 96 ASN A C 1
ATOM 732 O O . ASN A 1 96 ? 13.422 -15.883 28.172 1 59.09 96 ASN A O 1
ATOM 736 N N . ILE A 1 97 ? 14.367 -16.719 30.094 1 58.22 97 ILE A N 1
ATOM 737 C CA . ILE A 1 97 ? 15.633 -16.047 29.828 1 58.22 97 ILE A CA 1
ATOM 738 C C . ILE A 1 97 ? 16.234 -16.594 28.531 1 58.22 97 ILE A C 1
ATOM 740 O O . ILE A 1 97 ? 16.75 -15.82 27.703 1 58.22 97 ILE A O 1
ATOM 744 N N . CYS A 1 98 ? 16.031 -17.797 28.484 1 56.25 98 CYS A N 1
ATOM 745 C CA . CYS A 1 98 ? 16.531 -18.406 27.25 1 56.25 98 CYS A CA 1
ATOM 746 C C . CYS A 1 98 ? 15.773 -17.875 26.047 1 56.25 98 CYS A C 1
ATOM 748 O O . CYS A 1 98 ? 16.375 -17.578 25.016 1 56.25 98 CYS A O 1
ATOM 750 N N . THR A 1 99 ? 14.555 -17.641 26.344 1 59.09 99 THR A N 1
ATOM 751 C CA . THR A 1 99 ? 13.734 -17.109 25.266 1 59.09 99 THR A CA 1
ATOM 752 C C . THR A 1 99 ? 14.086 -15.648 24.984 1 59.09 99 THR A C 1
ATOM 754 O O . THR A 1 99 ? 14.164 -15.234 23.812 1 59.09 99 THR A O 1
ATOM 757 N N . GLU A 1 100 ? 14.305 -14.977 26.078 1 59.47 100 GLU A N 1
ATOM 758 C CA . GLU A 1 100 ? 14.672 -13.57 25.906 1 59.47 100 GLU A CA 1
ATOM 759 C C . GLU A 1 100 ? 16.062 -13.438 25.297 1 59.47 100 GLU A C 1
ATOM 761 O O . GLU A 1 100 ? 16.312 -12.555 24.469 1 59.47 100 GLU A O 1
ATOM 766 N N . LEU A 1 101 ? 16.891 -14.273 25.828 1 56.22 101 LEU A N 1
ATOM 767 C CA . LEU A 1 101 ? 18.234 -14.289 25.25 1 56.22 101 LEU A CA 1
ATOM 768 C C . LEU A 1 101 ? 18.203 -14.672 23.781 1 56.22 101 LEU A C 1
ATOM 770 O O . LEU A 1 101 ? 18.984 -14.148 22.969 1 56.22 101 LEU A O 1
ATOM 774 N N . GLU A 1 102 ? 17.219 -15.422 23.641 1 53.88 102 GLU A N 1
ATOM 775 C CA . GLU A 1 102 ? 17.062 -15.844 22.266 1 53.88 102 GLU A CA 1
ATOM 776 C C . GLU A 1 102 ? 16.578 -14.695 21.391 1 53.88 102 GLU A C 1
ATOM 778 O O . GLU A 1 102 ? 16.906 -14.617 20.203 1 53.88 102 GLU A O 1
ATOM 783 N N . LYS A 1 103 ? 15.914 -13.898 22.109 1 52.69 103 LYS A N 1
ATOM 784 C CA . LYS A 1 103 ? 15.422 -12.727 21.406 1 52.69 103 LYS A CA 1
ATOM 785 C C . LYS A 1 103 ? 16.547 -11.719 21.156 1 52.69 103 LYS A C 1
ATOM 787 O O . LYS A 1 103 ? 16.469 -10.914 20.219 1 52.69 103 LYS A O 1
ATOM 792 N N . ILE A 1 104 ? 17.391 -11.672 22.203 1 52.53 104 ILE A N 1
ATOM 793 C CA . ILE A 1 104 ? 18.516 -10.742 22.094 1 52.53 104 ILE A CA 1
ATOM 794 C C . ILE A 1 104 ? 19.422 -11.164 20.938 1 52.53 104 ILE A C 1
ATOM 796 O O . ILE A 1 104 ? 20.031 -10.32 20.281 1 52.53 104 ILE A O 1
ATOM 800 N N . GLN A 1 105 ? 19.406 -12.43 20.875 1 48.06 105 GLN A N 1
ATOM 801 C CA . GLN A 1 105 ? 20.359 -13.016 19.938 1 48.06 105 GLN A CA 1
ATOM 802 C C . GLN A 1 105 ? 20.141 -12.477 18.531 1 48.06 105 GLN A C 1
ATOM 804 O O . GLN A 1 105 ? 21.094 -12.094 17.844 1 48.06 105 GLN A O 1
ATOM 809 N N . PRO A 1 106 ? 18.938 -12.445 18.234 1 47.38 106 PRO A N 1
ATOM 810 C CA . PRO A 1 106 ? 18.781 -11.891 16.875 1 47.38 106 PRO A CA 1
ATOM 811 C C . PRO A 1 106 ? 19.219 -10.43 16.797 1 47.38 106 PRO A C 1
ATOM 813 O O . PRO A 1 106 ? 19.578 -9.961 15.711 1 47.38 106 PRO A O 1
ATOM 816 N N . GLN A 1 107 ? 19.188 -9.82 17.969 1 47.09 107 GLN A N 1
ATOM 817 C CA . GLN A 1 107 ? 19.562 -8.414 18 1 47.09 107 GLN A CA 1
ATOM 818 C C . GLN A 1 107 ? 21.078 -8.234 17.969 1 47.09 107 GLN A C 1
ATOM 820 O O . GLN A 1 107 ? 21.562 -7.121 17.781 1 47.09 107 GLN A O 1
ATOM 825 N N . LEU A 1 108 ? 21.625 -9.32 18.375 1 47.53 108 LEU A N 1
ATOM 826 C CA . LEU A 1 108 ? 23.078 -9.258 18.266 1 47.53 108 LEU A CA 1
ATOM 827 C C . LEU A 1 108 ? 23.5 -9.32 16.797 1 47.53 108 LEU A C 1
ATOM 829 O O . LEU A 1 108 ? 24.688 -9.5 16.5 1 47.53 108 LEU A O 1
ATOM 833 N N . TYR A 1 109 ? 22.484 -9.469 16.062 1 49.97 109 TYR A N 1
ATOM 834 C CA . TYR A 1 109 ? 22.766 -9.531 14.633 1 49.97 109 TYR A CA 1
ATOM 835 C C . TYR A 1 109 ? 23.703 -8.398 14.211 1 49.97 109 TYR A C 1
ATOM 837 O O . TYR A 1 109 ? 23.469 -7.234 14.547 1 49.97 109 TYR A O 1
ATOM 845 N N . LEU A 1 110 ? 24.812 -8.883 13.742 1 57.84 110 LEU A N 1
ATOM 846 C CA . LEU A 1 110 ? 26.031 -8.164 13.398 1 57.84 110 LEU A CA 1
ATOM 847 C C . LEU A 1 110 ? 25.734 -7.004 12.453 1 57.84 110 LEU A C 1
ATOM 849 O O . LEU A 1 110 ? 24.984 -7.168 11.477 1 57.84 110 LEU A O 1
ATOM 853 N N . ASN A 1 111 ? 25.844 -5.922 12.961 1 69.31 111 ASN A N 1
ATOM 854 C CA . ASN A 1 111 ? 25.859 -4.707 12.156 1 69.31 111 ASN A CA 1
ATOM 855 C C . ASN A 1 111 ? 26.812 -4.82 10.977 1 69.31 111 ASN A C 1
ATOM 857 O O . ASN A 1 111 ? 27.812 -5.547 11.047 1 69.31 111 ASN A O 1
ATOM 861 N N . LEU A 1 112 ? 26.406 -4.406 9.969 1 78.12 112 LEU A N 1
ATOM 862 C CA . LEU A 1 112 ? 27.281 -4.34 8.805 1 78.12 112 LEU A CA 1
ATOM 863 C C . LEU A 1 112 ? 28.562 -3.561 9.125 1 78.12 112 LEU A C 1
ATOM 865 O O . LEU A 1 112 ? 28.531 -2.617 9.922 1 78.12 112 LEU A O 1
ATOM 869 N N . ASP A 1 113 ? 29.609 -4.164 8.711 1 79.19 113 ASP A N 1
ATOM 870 C CA . ASP A 1 113 ? 30.859 -3.412 8.828 1 79.19 113 ASP A CA 1
ATOM 871 C C . ASP A 1 113 ? 30.875 -2.236 7.855 1 79.19 113 ASP A C 1
ATOM 873 O O . ASP A 1 113 ? 31.094 -2.422 6.656 1 79.19 113 ASP A O 1
ATOM 877 N N . SER A 1 114 ? 30.875 -1.094 8.328 1 84.06 114 SER A N 1
ATOM 878 C CA . SER A 1 114 ? 30.719 0.118 7.531 1 84.06 114 SER A CA 1
ATOM 879 C C . SER A 1 114 ? 31.922 0.352 6.641 1 84.06 114 SER A C 1
ATOM 881 O O . SER A 1 114 ? 31.797 0.8 5.5 1 84.06 114 SER A O 1
ATOM 883 N N . LYS A 1 115 ? 33.062 0.082 7.137 1 82.5 115 LYS A N 1
ATOM 884 C CA . LYS A 1 115 ? 34.281 0.331 6.371 1 82.5 115 LYS A CA 1
ATOM 885 C C . LYS A 1 115 ? 34.375 -0.614 5.18 1 82.5 115 LYS A C 1
ATOM 887 O O . LYS A 1 115 ? 34.719 -0.19 4.07 1 82.5 115 LYS A O 1
ATOM 892 N N . GLU A 1 116 ? 34 -1.877 5.496 1 84.25 116 GLU A N 1
ATOM 893 C CA . GLU A 1 116 ? 34.062 -2.863 4.422 1 84.25 116 GLU A CA 1
ATOM 894 C C . GLU A 1 116 ? 33.031 -2.576 3.34 1 84.25 116 GLU A C 1
ATOM 896 O O . GLU A 1 116 ? 33.312 -2.738 2.148 1 84.25 116 GLU A O 1
ATOM 901 N N . ILE A 1 117 ? 31.922 -2.148 3.781 1 88.69 117 ILE A N 1
ATOM 902 C CA . ILE A 1 117 ? 30.844 -1.891 2.84 1 88.69 117 ILE A CA 1
ATOM 903 C C . ILE A 1 117 ? 31.156 -0.636 2.027 1 88.69 117 ILE A C 1
ATOM 905 O O . ILE A 1 117 ? 30.984 -0.625 0.805 1 88.69 117 ILE A O 1
ATOM 909 N N . SER A 1 118 ? 31.656 0.339 2.693 1 85.5 118 SER A N 1
ATOM 910 C CA . SER A 1 118 ? 31.922 1.604 2.014 1 85.5 118 SER A CA 1
ATOM 911 C C . SER A 1 118 ? 33.062 1.47 1.014 1 85.5 118 SER A C 1
ATOM 913 O O . SER A 1 118 ? 33.094 2.168 -0.002 1 85.5 118 SER A O 1
ATOM 915 N N . SER A 1 119 ? 33.969 0.563 1.312 1 86 119 SER A N 1
ATOM 916 C CA . SER A 1 119 ? 35.125 0.418 0.46 1 86 119 SER A CA 1
ATOM 917 C C . SER A 1 119 ? 34.906 -0.653 -0.604 1 86 119 SER A C 1
ATOM 919 O O . SER A 1 119 ? 35.781 -0.893 -1.439 1 86 119 SER A O 1
ATOM 921 N N . TYR A 1 120 ? 33.781 -1.2 -0.49 1 89.62 120 TYR A N 1
ATOM 922 C CA . TYR A 1 120 ? 33.531 -2.297 -1.422 1 89.62 120 TYR A CA 1
ATOM 923 C C . TYR A 1 120 ? 33.562 -1.802 -2.863 1 89.62 120 TYR A C 1
ATOM 925 O O . TYR A 1 120 ? 32.875 -0.849 -3.211 1 89.62 120 TYR A O 1
ATOM 933 N N . GLY A 1 121 ? 34.375 -2.355 -3.744 1 84.25 121 GLY A N 1
ATOM 934 C CA . GLY A 1 121 ? 34.5 -1.967 -5.141 1 84.25 121 GLY A CA 1
ATOM 935 C C . GLY A 1 121 ? 34.344 -3.131 -6.102 1 84.25 121 GLY A C 1
ATOM 936 O O . GLY A 1 121 ? 34.875 -3.094 -7.215 1 84.25 121 GLY A O 1
ATOM 937 N N . GLY A 1 122 ? 33.688 -4.168 -5.578 1 84.62 122 GLY A N 1
ATOM 938 C CA . GLY A 1 122 ? 33.5 -5.336 -6.426 1 84.62 122 GLY A CA 1
ATOM 939 C C . GLY A 1 122 ? 32.469 -5.141 -7.5 1 84.62 122 GLY A C 1
ATOM 940 O O . GLY A 1 122 ? 31.719 -4.145 -7.488 1 84.62 122 GLY A O 1
ATOM 941 N N . LEU A 1 123 ? 32.406 -6.047 -8.422 1 86.38 123 LEU A N 1
ATOM 942 C CA . LEU A 1 123 ? 31.5 -5.957 -9.555 1 86.38 123 LEU A CA 1
ATOM 943 C C . LEU A 1 123 ? 30.109 -6.434 -9.172 1 86.38 123 LEU A C 1
ATOM 945 O O . LEU A 1 123 ? 29.109 -5.93 -9.695 1 86.38 123 LEU A O 1
ATOM 949 N N . LYS A 1 124 ? 30.078 -7.383 -8.273 1 89.31 124 LYS A N 1
ATOM 950 C CA . LYS A 1 124 ? 28.797 -7.938 -7.855 1 89.31 124 LYS A CA 1
ATOM 951 C C . LYS A 1 124 ? 28.203 -7.125 -6.711 1 89.31 124 LYS A C 1
ATOM 953 O O . LYS A 1 124 ? 28.922 -6.441 -5.98 1 89.31 124 LYS A O 1
ATOM 958 N N . SER A 1 125 ? 26.969 -7.254 -6.625 1 91.94 125 SER A N 1
ATOM 959 C CA . SER A 1 125 ? 26.281 -6.504 -5.574 1 91.94 125 SER A CA 1
ATOM 960 C C . SER A 1 125 ? 26.766 -6.926 -4.191 1 91.94 125 SER A C 1
ATOM 962 O O . SER A 1 125 ? 27.172 -8.07 -3.99 1 91.94 125 SER A O 1
ATOM 964 N N . ILE A 1 126 ? 26.672 -6.074 -3.25 1 91.88 126 ILE A N 1
ATOM 965 C CA . ILE A 1 126 ? 27.031 -6.332 -1.86 1 91.88 126 ILE A CA 1
ATOM 966 C C . ILE A 1 126 ? 26.203 -7.492 -1.321 1 91.88 126 ILE A C 1
ATOM 968 O O . ILE A 1 126 ? 26.703 -8.328 -0.567 1 91.88 126 ILE A O 1
ATOM 972 N N . GLU A 1 127 ? 24.984 -7.551 -1.753 1 90.62 127 GLU A N 1
ATOM 973 C CA . GLU A 1 127 ? 24.109 -8.633 -1.328 1 90.62 127 GLU A CA 1
ATOM 974 C C . GLU A 1 127 ? 24.641 -9.992 -1.789 1 90.62 127 GLU A C 1
ATOM 976 O O . GLU A 1 127 ? 24.594 -10.969 -1.036 1 90.62 127 GLU A O 1
ATOM 981 N N . THR A 1 128 ? 25.062 -9.977 -3.008 1 89.25 128 THR A N 1
ATOM 982 C CA . THR A 1 128 ? 25.625 -11.211 -3.543 1 89.25 128 THR A CA 1
ATOM 983 C C . THR A 1 128 ? 26.812 -11.672 -2.709 1 89.25 128 THR A C 1
ATOM 985 O O . THR A 1 128 ? 26.953 -12.859 -2.41 1 89.25 128 THR A O 1
ATOM 988 N N . GLU A 1 129 ? 27.625 -10.711 -2.318 1 86.06 129 GLU A N 1
ATOM 989 C CA . GLU A 1 129 ? 28.844 -11.016 -1.555 1 86.06 129 GLU A CA 1
ATOM 990 C C . GLU A 1 129 ? 28.5 -11.422 -0.123 1 86.06 129 GLU A C 1
ATOM 992 O O . GLU A 1 129 ? 29.141 -12.297 0.451 1 86.06 129 GLU A O 1
ATOM 997 N N . ILE A 1 130 ? 27.531 -10.797 0.411 1 85.31 130 ILE A N 1
ATOM 998 C CA . ILE A 1 130 ? 27.125 -11.07 1.787 1 85.31 130 ILE A CA 1
ATOM 999 C C . ILE A 1 130 ? 26.562 -12.484 1.889 1 85.31 130 ILE A C 1
ATOM 1001 O O . ILE A 1 130 ? 26.844 -13.211 2.848 1 85.31 130 ILE A O 1
ATOM 1005 N N . ILE A 1 131 ? 25.797 -12.859 0.936 1 83.62 131 ILE A N 1
ATOM 1006 C CA . ILE A 1 131 ? 25.109 -14.141 0.996 1 83.62 131 ILE A CA 1
ATOM 1007 C C . ILE A 1 131 ? 26.031 -15.258 0.51 1 83.62 131 ILE A C 1
ATOM 1009 O O . ILE A 1 131 ? 25.953 -16.391 0.991 1 83.62 131 ILE A O 1
ATOM 1013 N N . GLY A 1 132 ? 26.875 -14.891 -0.381 1 76.75 132 GLY A N 1
ATOM 1014 C CA . GLY A 1 132 ? 27.859 -15.844 -0.856 1 76.75 132 GLY A CA 1
ATOM 1015 C C . GLY A 1 132 ? 27.25 -17.047 -1.55 1 76.75 132 GLY A C 1
ATOM 1016 O O . GLY A 1 132 ? 26.406 -16.891 -2.441 1 76.75 132 GLY A O 1
ATOM 1017 N N . LYS A 1 133 ? 27.656 -18.172 -1.142 1 65.75 133 LYS A N 1
ATOM 1018 C CA . LYS A 1 133 ? 27.266 -19.422 -1.804 1 65.75 133 LYS A CA 1
ATOM 1019 C C . LYS A 1 133 ? 25.812 -19.75 -1.535 1 65.75 133 LYS A C 1
ATOM 1021 O O . LYS A 1 133 ? 25.172 -20.484 -2.303 1 65.75 133 LYS A O 1
ATOM 1026 N N . GLN A 1 134 ? 25.297 -19.141 -0.48 1 67 134 GLN A N 1
ATOM 1027 C CA . GLN A 1 134 ? 23.922 -19.453 -0.108 1 67 134 GLN A CA 1
ATOM 1028 C C . GLN A 1 134 ? 22.922 -18.781 -1.062 1 67 134 GLN A C 1
ATOM 1030 O O . GLN A 1 134 ? 21.734 -19.078 -1.038 1 67 134 GLN A O 1
ATOM 1035 N N . SER A 1 135 ? 23.438 -17.953 -1.858 1 63.03 135 SER A N 1
ATOM 1036 C CA . SER A 1 135 ? 22.609 -17.219 -2.811 1 63.03 135 SER A CA 1
ATOM 1037 C C . SER A 1 135 ? 21.953 -18.156 -3.814 1 63.03 135 SER A C 1
ATOM 1039 O O . SER A 1 135 ? 21 -17.781 -4.5 1 63.03 135 SER A O 1
ATOM 1041 N N . LYS A 1 136 ? 22.359 -19.328 -3.795 1 63.28 136 LYS A N 1
ATOM 1042 C CA . LYS A 1 136 ? 21.875 -20.281 -4.789 1 63.28 136 LYS A CA 1
ATOM 1043 C C . LYS A 1 136 ? 20.5 -20.828 -4.398 1 63.28 136 LYS A C 1
ATOM 1045 O O . LYS A 1 136 ? 19.781 -21.344 -5.246 1 63.28 136 LYS A O 1
ATOM 1050 N N . SER A 1 137 ? 20.188 -20.688 -3.225 1 66.81 137 SER A N 1
ATOM 1051 C CA . SER A 1 137 ? 19.016 -21.422 -2.744 1 66.81 137 SER A CA 1
ATOM 1052 C C . SER A 1 137 ? 17.922 -20.469 -2.301 1 66.81 137 SER A C 1
ATOM 1054 O O . SER A 1 137 ? 17.594 -20.406 -1.114 1 66.81 137 SER A O 1
ATOM 1056 N N . LEU A 1 138 ? 17.266 -19.875 -3.336 1 77.75 138 LEU A N 1
ATOM 1057 C CA . LEU A 1 138 ? 16.266 -18.906 -2.885 1 77.75 138 LEU A CA 1
ATOM 1058 C C . LEU A 1 138 ? 14.859 -19.438 -3.084 1 77.75 138 LEU A C 1
ATOM 1060 O O . LEU A 1 138 ? 13.898 -18.891 -2.539 1 77.75 138 LEU A O 1
ATOM 1064 N N . ASN A 1 139 ? 14.773 -20.5 -3.943 1 77.12 139 ASN A N 1
ATOM 1065 C CA . ASN A 1 139 ? 13.453 -21.078 -4.137 1 77.12 139 ASN A CA 1
ATOM 1066 C C . ASN A 1 139 ? 13.523 -22.594 -4.297 1 77.12 139 ASN A C 1
ATOM 1068 O O . ASN A 1 139 ? 14.57 -23.203 -4.082 1 77.12 139 ASN A O 1
ATOM 1072 N N . ARG A 1 140 ? 12.516 -23.234 -4.594 1 77.38 140 ARG A N 1
ATOM 1073 C CA . ARG A 1 140 ? 12.367 -24.688 -4.578 1 77.38 140 ARG A CA 1
ATOM 1074 C C . ARG A 1 140 ? 13.25 -25.328 -5.645 1 77.38 140 ARG A C 1
ATOM 1076 O O . ARG A 1 140 ? 13.5 -26.547 -5.602 1 77.38 140 ARG A O 1
ATOM 1083 N N . PHE A 1 141 ? 13.828 -24.5 -6.59 1 74.88 141 PHE A N 1
ATOM 1084 C CA . PHE A 1 141 ? 14.625 -25.078 -7.664 1 74.88 141 PHE A CA 1
ATOM 1085 C C . PHE A 1 141 ? 16.094 -24.734 -7.484 1 74.88 141 PHE A C 1
ATOM 1087 O O . PHE A 1 141 ? 16.922 -25.078 -8.328 1 74.88 141 PHE A O 1
ATOM 1094 N N . SER A 1 142 ? 16.484 -23.984 -6.512 1 61.47 142 SER A N 1
ATOM 1095 C CA . SER A 1 142 ? 17.844 -23.438 -6.379 1 61.47 142 SER A CA 1
ATOM 1096 C C . SER A 1 142 ? 18.859 -24.547 -6.156 1 61.47 142 SER A C 1
ATOM 1098 O O . SER A 1 142 ? 20.016 -24.422 -6.586 1 61.47 142 SER A O 1
ATOM 1100 N N . ASN A 1 143 ? 18.5 -25.609 -5.52 1 56.72 143 ASN A N 1
ATOM 1101 C CA . ASN A 1 143 ? 19.516 -26.641 -5.238 1 56.72 143 ASN A CA 1
ATOM 1102 C C . ASN A 1 143 ? 19.906 -27.391 -6.5 1 56.72 143 ASN A C 1
ATOM 1104 O O . ASN A 1 143 ? 20.828 -28.219 -6.473 1 56.72 143 ASN A O 1
ATOM 1108 N N . ALA A 1 144 ? 19.25 -27.031 -7.52 1 52.5 144 ALA A N 1
ATOM 1109 C CA . ALA A 1 144 ? 19.469 -27.859 -8.711 1 52.5 144 ALA A CA 1
ATOM 1110 C C . ALA A 1 144 ? 20.656 -27.344 -9.523 1 52.5 144 ALA A C 1
ATOM 1112 O O . ALA A 1 144 ? 21.156 -28.047 -10.406 1 52.5 144 ALA A O 1
ATOM 1113 N N . PHE A 1 145 ? 20.953 -26.078 -9.203 1 56.81 145 PHE A N 1
ATOM 1114 C CA . PHE A 1 145 ? 21.984 -25.562 -10.094 1 56.81 145 PHE A CA 1
ATOM 1115 C C . PHE A 1 145 ? 23.188 -25.062 -9.297 1 56.81 145 PHE A C 1
ATOM 1117 O O . PHE A 1 145 ? 23.031 -24.516 -8.203 1 56.81 145 PHE A O 1
ATOM 1124 N N . GLU A 1 146 ? 24.281 -25.688 -9.461 1 49.22 146 GLU A N 1
ATOM 1125 C CA . GLU A 1 146 ? 25.531 -25.422 -8.766 1 49.22 146 GLU A CA 1
ATOM 1126 C C . GLU A 1 146 ? 25.969 -23.969 -8.953 1 49.22 146 GLU A C 1
ATOM 1128 O O . GLU A 1 146 ? 26.719 -23.422 -8.141 1 49.22 146 GLU A O 1
ATOM 1133 N N . SER A 1 147 ? 25.719 -23.406 -10.164 1 49.06 147 SER A N 1
ATOM 1134 C CA . SER A 1 147 ? 26.5 -22.219 -10.484 1 49.06 147 SER A CA 1
ATOM 1135 C C . SER A 1 147 ? 25.906 -20.984 -9.812 1 49.06 147 SER A C 1
ATOM 1137 O O . SER A 1 147 ? 24.688 -20.781 -9.836 1 49.06 147 SER A O 1
ATOM 1139 N N . ASN A 1 148 ? 26.656 -20.281 -8.883 1 49.84 148 ASN A N 1
ATOM 1140 C CA . ASN A 1 148 ? 26.609 -19.188 -7.922 1 49.84 148 ASN A CA 1
ATOM 1141 C C . ASN A 1 148 ? 26.109 -17.891 -8.562 1 49.84 148 ASN A C 1
ATOM 1143 O O . ASN A 1 148 ? 25.797 -16.922 -7.867 1 49.84 148 ASN A O 1
ATOM 1147 N N . THR A 1 149 ? 26.422 -17.516 -9.891 1 50.5 149 THR A N 1
ATOM 1148 C CA . THR A 1 149 ? 26.562 -16.094 -10.211 1 50.5 149 THR A CA 1
ATOM 1149 C C . THR A 1 149 ? 25.281 -15.562 -10.859 1 50.5 149 THR A C 1
ATOM 1151 O O . THR A 1 149 ? 25.172 -14.359 -11.117 1 50.5 149 THR A O 1
ATOM 1154 N N . ALA A 1 150 ? 24.344 -16.344 -11.164 1 58.75 150 ALA A N 1
ATOM 1155 C CA . ALA A 1 150 ? 23.312 -15.734 -11.992 1 58.75 150 ALA A CA 1
ATOM 1156 C C . ALA A 1 150 ? 22.125 -15.281 -11.141 1 58.75 150 ALA A C 1
ATOM 1158 O O . ALA A 1 150 ? 21.953 -15.75 -10.016 1 58.75 150 ALA A O 1
ATOM 1159 N N . GLN A 1 151 ? 21.547 -14.195 -11.602 1 61.41 151 GLN A N 1
ATOM 1160 C CA . GLN A 1 151 ? 20.359 -13.656 -10.969 1 61.41 151 GLN A CA 1
ATOM 1161 C C . GLN A 1 151 ? 19.25 -14.695 -10.906 1 61.41 151 GLN A C 1
ATOM 1163 O O . GLN A 1 151 ? 18.734 -15.141 -11.945 1 61.41 151 GLN A O 1
ATOM 1168 N N . ASN A 1 152 ? 18.984 -15.156 -9.688 1 68.06 152 ASN A N 1
ATOM 1169 C CA . ASN A 1 152 ? 18.047 -16.25 -9.477 1 68.06 152 ASN A CA 1
ATOM 1170 C C . ASN A 1 152 ? 16.609 -15.75 -9.312 1 68.06 152 ASN A C 1
ATOM 1172 O O . ASN A 1 152 ? 15.656 -16.531 -9.438 1 68.06 152 ASN A O 1
ATOM 1176 N N . VAL A 1 153 ? 16.516 -14.414 -9.164 1 82.62 153 VAL A N 1
ATOM 1177 C CA . VAL A 1 153 ? 15.164 -13.914 -8.938 1 82.62 153 VAL A CA 1
ATOM 1178 C C . VAL A 1 153 ? 14.82 -12.867 -9.992 1 82.62 153 VAL A C 1
ATOM 1180 O O . VAL A 1 153 ? 15.508 -11.852 -10.125 1 82.62 153 VAL A O 1
ATOM 1183 N N . SER A 1 154 ? 13.812 -13.203 -10.789 1 82.25 154 SER A N 1
ATOM 1184 C CA . SER A 1 154 ? 13.352 -12.25 -11.797 1 82.25 154 SER A CA 1
ATOM 1185 C C . SER A 1 154 ? 12.258 -11.344 -11.234 1 82.25 154 SER A C 1
ATOM 1187 O O . SER A 1 154 ? 11.523 -11.734 -10.328 1 82.25 154 SER A O 1
ATOM 1189 N N . MET A 1 155 ? 12.102 -10.25 -11.828 1 84.06 155 MET A N 1
ATOM 1190 C CA . MET A 1 155 ? 11.078 -9.297 -11.406 1 84.06 155 MET A CA 1
ATOM 1191 C C . MET A 1 155 ? 9.68 -9.836 -11.695 1 84.06 155 MET A C 1
ATOM 1193 O O . MET A 1 155 ? 8.742 -9.562 -10.953 1 84.06 155 MET A O 1
ATOM 1197 N N . TYR A 1 156 ? 9.586 -10.617 -12.688 1 83.31 156 TYR A N 1
ATOM 1198 C CA . TYR A 1 156 ? 8.273 -11.102 -13.094 1 83.31 156 TYR A CA 1
ATOM 1199 C C . TYR A 1 156 ? 7.781 -12.195 -12.148 1 83.31 156 TYR A C 1
ATOM 1201 O O . TYR A 1 156 ? 6.652 -12.125 -11.656 1 83.31 156 TYR A O 1
ATOM 1209 N N . PHE A 1 157 ? 8.578 -13.156 -11.891 1 85.94 157 PHE A N 1
ATOM 1210 C CA . PHE A 1 157 ? 8.141 -14.289 -11.086 1 85.94 157 PHE A CA 1
ATOM 1211 C C . PHE A 1 157 ? 8.352 -14.023 -9.602 1 85.94 157 PHE A C 1
ATOM 1213 O O . PHE A 1 157 ? 7.551 -14.461 -8.773 1 85.94 157 PHE A O 1
ATOM 1220 N N . GLY A 1 158 ? 9.453 -13.305 -9.273 1 88.25 158 GLY A N 1
ATOM 1221 C CA . GLY A 1 158 ? 9.781 -13.102 -7.875 1 88.25 158 GLY A CA 1
ATOM 1222 C C . GLY A 1 158 ? 10.203 -14.375 -7.168 1 88.25 158 GLY A C 1
ATOM 1223 O O . GLY A 1 158 ? 10.781 -15.266 -7.781 1 88.25 158 GLY A O 1
ATOM 1224 N N . VAL A 1 159 ? 9.945 -14.422 -5.883 1 89.69 159 VAL A N 1
ATOM 1225 C CA . VAL A 1 159 ? 10.461 -15.531 -5.086 1 89.69 159 VAL A CA 1
ATOM 1226 C C . VAL A 1 159 ? 9.359 -16.562 -4.859 1 89.69 159 VAL A C 1
ATOM 1228 O O . VAL A 1 159 ? 9.641 -17.766 -4.758 1 89.69 159 VAL A O 1
ATOM 1231 N N . TYR A 1 160 ? 8.133 -16.094 -4.871 1 93.38 160 TYR A N 1
ATOM 1232 C CA . TYR A 1 160 ? 7.086 -17 -4.387 1 93.38 160 TYR A CA 1
ATOM 1233 C C . TYR A 1 160 ? 5.965 -17.125 -5.41 1 93.38 160 TYR A C 1
ATOM 1235 O O . TYR A 1 160 ? 4.84 -17.5 -5.066 1 93.38 160 TYR A O 1
ATOM 1243 N N . SER A 1 161 ? 6.18 -16.875 -6.656 1 91.88 161 SER A N 1
ATOM 1244 C CA . SER A 1 161 ? 5.148 -17.016 -7.684 1 91.88 161 SER A CA 1
ATOM 1245 C C . SER A 1 161 ? 4.676 -18.453 -7.801 1 91.88 161 SER A C 1
ATOM 1247 O O . SER A 1 161 ? 5.48 -19.391 -7.73 1 91.88 161 SER A O 1
ATOM 1249 N N . PRO A 1 162 ? 3.371 -18.625 -8 1 90.44 162 PRO A N 1
ATOM 1250 C CA . PRO A 1 162 ? 2.885 -19.969 -8.273 1 90.44 162 PRO A CA 1
ATOM 1251 C C . PRO A 1 162 ? 3.373 -20.516 -9.609 1 90.44 162 PRO A C 1
ATOM 1253 O O . PRO A 1 162 ? 3.314 -21.734 -9.844 1 90.44 162 PRO A O 1
ATOM 1256 N N . LEU A 1 163 ? 3.945 -19.688 -10.422 1 87.69 163 LEU A N 1
ATOM 1257 C CA . LEU A 1 163 ? 4.379 -20.078 -11.758 1 87.69 163 LEU A CA 1
ATOM 1258 C C . LEU A 1 163 ? 5.902 -20.172 -11.828 1 87.69 163 LEU A C 1
ATOM 1260 O O . LEU A 1 163 ? 6.484 -20.094 -12.914 1 87.69 163 LEU A O 1
ATOM 1264 N N . LEU A 1 164 ? 6.488 -20.406 -10.727 1 88.25 164 LEU A N 1
ATOM 1265 C CA . LEU A 1 164 ? 7.945 -20.453 -10.672 1 88.25 164 LEU A CA 1
ATOM 1266 C C . LEU A 1 164 ? 8.484 -21.562 -11.555 1 88.25 164 LEU A C 1
ATOM 1268 O O . LEU A 1 164 ? 9.633 -21.516 -11.992 1 88.25 164 LEU A O 1
ATOM 1272 N N . TYR A 1 165 ? 7.723 -22.547 -11.852 1 84.5 165 TYR A N 1
ATOM 1273 C CA . TYR A 1 165 ? 8.141 -23.672 -12.703 1 84.5 165 TYR A CA 1
ATOM 1274 C C . TYR A 1 165 ? 8.406 -23.203 -14.125 1 84.5 165 TYR A C 1
ATOM 1276 O O . TYR A 1 165 ? 9.148 -23.844 -14.867 1 84.5 165 TYR A O 1
ATOM 1284 N N . PHE A 1 166 ? 7.797 -22.078 -14.414 1 84.06 166 PHE A N 1
ATOM 1285 C CA . PHE A 1 166 ? 7.973 -21.547 -15.758 1 84.06 166 PHE A CA 1
ATOM 1286 C C . PHE A 1 166 ? 9.109 -20.531 -15.797 1 84.06 166 PHE A C 1
ATOM 1288 O O . PHE A 1 166 ? 9.414 -19.984 -16.859 1 84.06 166 PHE A O 1
ATOM 1295 N N . ALA A 1 167 ? 9.719 -20.391 -14.633 1 83.75 167 ALA A N 1
ATOM 1296 C CA . ALA A 1 167 ? 10.906 -19.562 -14.617 1 83.75 167 ALA A CA 1
ATOM 1297 C C . ALA A 1 167 ? 12.094 -20.266 -15.258 1 83.75 167 ALA A C 1
ATOM 1299 O O . ALA A 1 167 ? 12.039 -21.469 -15.516 1 83.75 167 ALA A O 1
ATOM 1300 N N . SER A 1 168 ? 13.141 -19.562 -15.523 1 80.69 168 SER A N 1
ATOM 1301 C CA . SER A 1 168 ? 14.312 -20.156 -16.156 1 80.69 168 SER A CA 1
ATOM 1302 C C . SER A 1 168 ? 14.883 -21.297 -15.305 1 80.69 168 SER A C 1
ATOM 1304 O O . SER A 1 168 ? 15.258 -22.344 -15.828 1 80.69 168 SER A O 1
ATOM 1306 N N . THR A 1 169 ? 14.875 -21.094 -14.047 1 81.88 169 THR A N 1
ATOM 1307 C CA . THR A 1 169 ? 15.398 -22.109 -13.148 1 81.88 169 THR A CA 1
ATOM 1308 C C . THR A 1 169 ? 14.461 -23.312 -13.086 1 81.88 169 THR A C 1
ATOM 1310 O O . THR A 1 169 ? 14.914 -24.453 -13.016 1 81.88 169 THR A O 1
ATOM 1313 N N . GLY A 1 170 ? 13.188 -23.047 -13.109 1 85.38 170 GLY A N 1
ATOM 1314 C CA . GLY A 1 170 ? 12.219 -24.141 -13.07 1 85.38 170 GLY A CA 1
ATOM 1315 C C . GLY A 1 170 ? 12.25 -25.016 -14.305 1 85.38 170 GLY A C 1
ATOM 1316 O O . GLY A 1 170 ? 12.273 -26.25 -14.195 1 85.38 170 GLY A O 1
ATOM 1317 N N . ILE A 1 171 ? 12.297 -24.406 -15.414 1 86.44 171 ILE A N 1
ATOM 1318 C CA . ILE A 1 171 ? 12.32 -25.156 -16.672 1 86.44 171 ILE A CA 1
ATOM 1319 C C . ILE A 1 171 ? 13.641 -25.906 -16.797 1 86.44 171 ILE A C 1
ATOM 1321 O O . ILE A 1 171 ? 13.672 -27.047 -17.281 1 86.44 171 ILE A O 1
ATOM 1325 N N . SER A 1 172 ? 14.742 -25.266 -16.391 1 84.19 172 SER A N 1
ATOM 1326 C CA . SER A 1 172 ? 16.031 -25.938 -16.406 1 84.19 172 SER A CA 1
ATOM 1327 C C . SER A 1 172 ? 16.031 -27.172 -15.516 1 84.19 172 SER A C 1
ATOM 1329 O O . SER A 1 172 ? 16.609 -28.203 -15.859 1 84.19 172 SER A O 1
ATOM 1331 N N . TRP A 1 173 ? 15.422 -27.031 -14.422 1 86.31 173 TRP A N 1
ATOM 1332 C CA . TRP A 1 173 ? 15.305 -28.156 -13.5 1 86.31 173 TRP A CA 1
ATOM 1333 C C . TRP A 1 173 ? 14.5 -29.297 -14.125 1 86.31 173 TRP A C 1
ATOM 1335 O O . TRP A 1 173 ? 14.891 -30.453 -14.031 1 86.31 173 TRP A O 1
ATOM 1345 N N . ILE A 1 174 ? 13.438 -29.031 -14.797 1 88.12 174 ILE A N 1
ATOM 1346 C CA . ILE A 1 174 ? 12.586 -30.031 -15.438 1 88.12 174 ILE A CA 1
ATOM 1347 C C . ILE A 1 174 ? 13.359 -30.719 -16.562 1 88.12 174 ILE A C 1
ATOM 1349 O O . ILE A 1 174 ? 13.305 -31.938 -16.688 1 88.12 174 ILE A O 1
ATOM 1353 N N . THR A 1 175 ? 14.008 -29.922 -17.281 1 86.25 175 THR A N 1
ATOM 1354 C CA . THR A 1 175 ? 14.773 -30.453 -18.406 1 86.25 175 THR A CA 1
ATOM 1355 C C . THR A 1 175 ? 15.859 -31.406 -17.906 1 86.25 175 THR A C 1
ATOM 1357 O O . THR A 1 175 ? 16.047 -32.5 -18.469 1 86.25 175 THR A O 1
ATOM 1360 N N . LYS A 1 176 ? 16.469 -30.938 -16.906 1 83.56 176 LYS A N 1
ATOM 1361 C CA . LYS A 1 176 ? 17.516 -31.781 -16.328 1 83.56 176 LYS A CA 1
ATOM 1362 C C . LYS A 1 176 ? 16.938 -33.094 -15.828 1 83.56 176 LYS A C 1
ATOM 1364 O O . LYS A 1 176 ? 17.531 -34.156 -16.031 1 83.56 176 LYS A O 1
ATOM 1369 N N . LYS A 1 177 ? 15.875 -33.094 -15.211 1 85.44 177 LYS A N 1
ATOM 1370 C CA . LYS A 1 177 ? 15.234 -34.281 -14.672 1 85.44 177 LYS A CA 1
ATOM 1371 C C . LYS A 1 177 ? 14.758 -35.219 -15.789 1 85.44 177 LYS A C 1
ATOM 1373 O O . LYS A 1 177 ? 14.844 -36.438 -15.664 1 85.44 177 LYS A O 1
ATOM 1378 N N . LEU A 1 178 ? 14.258 -34.594 -16.859 1 87.62 178 LEU A N 1
ATOM 1379 C CA . LEU A 1 178 ? 13.781 -35.406 -18 1 87.62 178 LEU A CA 1
ATOM 1380 C C . LEU A 1 178 ? 14.938 -36.125 -18.672 1 87.62 178 LEU A C 1
ATOM 1382 O O . LEU A 1 178 ? 14.836 -37.312 -19.016 1 87.62 178 LEU A O 1
ATOM 1386 N N . ILE A 1 179 ? 15.984 -35.438 -18.766 1 83.56 179 ILE A N 1
ATOM 1387 C CA . ILE A 1 179 ? 17.156 -36 -19.438 1 83.56 179 ILE A CA 1
ATOM 1388 C C . ILE A 1 179 ? 17.75 -37.094 -18.562 1 83.56 179 ILE A C 1
ATOM 1390 O O . ILE A 1 179 ? 18.25 -38.094 -19.078 1 83.56 179 ILE A O 1
ATOM 1394 N N . SER A 1 180 ? 17.703 -36.812 -17.312 1 79.88 180 SER A N 1
ATOM 1395 C CA . SER A 1 180 ? 18.25 -37.812 -16.391 1 79.88 180 SER A CA 1
ATOM 1396 C C . SER A 1 180 ? 17.438 -39.125 -16.438 1 79.88 180 SER A C 1
ATOM 1398 O O . SER A 1 180 ? 17.969 -40.188 -16.188 1 79.88 180 SER A O 1
ATOM 1400 N N . CYS A 1 181 ? 16.234 -39.062 -16.797 1 83 181 CYS A N 1
ATOM 1401 C CA . CYS A 1 181 ? 15.383 -40.25 -16.891 1 83 181 CYS A CA 1
ATOM 1402 C C . CYS A 1 181 ? 15.617 -40.969 -18.203 1 83 181 CYS A C 1
ATOM 1404 O O . CYS A 1 181 ? 15.672 -42.188 -18.234 1 83 181 CYS A O 1
ATOM 1406 N N . SER A 1 182 ? 15.617 -40.188 -19.25 1 83.38 182 SER A N 1
ATOM 1407 C CA . SER A 1 182 ? 15.867 -40.781 -20.562 1 83.38 182 SER A CA 1
ATOM 1408 C C . SER A 1 182 ? 16.359 -39.719 -21.547 1 83.38 182 SER A C 1
ATOM 1410 O O . SER A 1 182 ? 15.906 -38.594 -21.531 1 83.38 182 SER A O 1
ATOM 1412 N N . ASN A 1 183 ? 17.219 -40.156 -22.391 1 78.62 183 ASN A N 1
ATOM 1413 C CA . ASN A 1 183 ? 17.734 -39.25 -23.422 1 78.62 183 ASN A CA 1
ATOM 1414 C C . ASN A 1 183 ? 17.359 -39.75 -24.812 1 78.62 183 ASN A C 1
ATOM 1416 O O . ASN A 1 183 ? 18.141 -39.594 -25.766 1 78.62 183 ASN A O 1
ATOM 1420 N N . ASP A 1 184 ? 16.234 -40.344 -24.891 1 84.12 184 ASP A N 1
ATOM 1421 C CA . ASP A 1 184 ? 15.781 -40.844 -26.188 1 84.12 184 ASP A CA 1
ATOM 1422 C C . ASP A 1 184 ? 15.18 -39.719 -27.031 1 84.12 184 ASP A C 1
ATOM 1424 O O . ASP A 1 184 ? 15.141 -38.562 -26.609 1 84.12 184 ASP A O 1
ATOM 1428 N N . ARG A 1 185 ? 14.836 -40 -28.234 1 84.5 185 ARG A N 1
ATOM 1429 C CA . ARG A 1 185 ? 14.312 -39.062 -29.203 1 84.5 185 ARG A CA 1
ATOM 1430 C C . ARG A 1 185 ? 13.047 -38.375 -28.672 1 84.5 185 ARG A C 1
ATOM 1432 O O . ARG A 1 185 ? 12.867 -37.156 -28.844 1 84.5 185 ARG A O 1
ATOM 1439 N N . GLU A 1 186 ? 12.203 -39.125 -28.047 1 87.25 186 GLU A N 1
ATOM 1440 C CA . GLU A 1 186 ? 10.945 -38.594 -27.547 1 87.25 186 GLU A CA 1
ATOM 1441 C C . GLU A 1 186 ? 11.18 -37.531 -26.484 1 87.25 186 GLU A C 1
ATOM 1443 O O . GLU A 1 186 ? 10.477 -36.5 -26.453 1 87.25 186 GLU A O 1
ATOM 1448 N N . THR A 1 187 ? 12.141 -37.75 -25.625 1 88.94 187 THR A N 1
ATOM 1449 C CA . THR A 1 187 ? 12.492 -36.781 -24.594 1 88.94 187 THR A CA 1
ATOM 1450 C C . THR A 1 187 ? 13.039 -35.5 -25.234 1 88.94 187 THR A C 1
ATOM 1452 O O . THR A 1 187 ? 12.695 -34.406 -24.797 1 88.94 187 THR A O 1
ATOM 1455 N N . ARG A 1 188 ? 13.859 -35.656 -26.203 1 86.81 188 ARG A N 1
ATOM 1456 C CA . ARG A 1 188 ? 14.422 -34.5 -26.906 1 86.81 188 ARG A CA 1
ATOM 1457 C C . ARG A 1 188 ? 13.336 -33.688 -27.609 1 86.81 188 ARG A C 1
ATOM 1459 O O . ARG A 1 188 ? 13.383 -32.469 -27.625 1 86.81 188 ARG A O 1
ATOM 1466 N N . GLU A 1 189 ? 12.422 -34.406 -28.188 1 89.38 189 GLU A N 1
ATOM 1467 C CA . GLU A 1 189 ? 11.273 -33.719 -28.781 1 89.38 189 GLU A CA 1
ATOM 1468 C C . GLU A 1 189 ? 10.508 -32.906 -27.75 1 89.38 189 GLU A C 1
ATOM 1470 O O . GLU A 1 189 ? 10.094 -31.766 -28.031 1 89.38 189 GLU A O 1
ATOM 1475 N N . THR A 1 190 ? 10.336 -33.5 -26.609 1 93.06 190 THR A N 1
ATOM 1476 C CA . THR A 1 190 ? 9.609 -32.812 -25.547 1 93.06 190 THR A CA 1
ATOM 1477 C C . THR A 1 190 ? 10.344 -31.562 -25.109 1 93.06 190 THR A C 1
ATOM 1479 O O . THR A 1 190 ? 9.727 -30.5 -24.906 1 93.06 190 THR A O 1
ATOM 1482 N N . ILE A 1 191 ? 11.617 -31.625 -24.922 1 89.25 191 ILE A N 1
ATOM 1483 C CA . ILE A 1 191 ? 12.43 -30.484 -24.531 1 89.25 191 ILE A CA 1
ATOM 1484 C C . ILE A 1 191 ? 12.352 -29.391 -25.594 1 89.25 191 ILE A C 1
ATOM 1486 O O . ILE A 1 191 ? 12.227 -28.219 -25.281 1 89.25 191 ILE A O 1
ATOM 1490 N N . TYR A 1 192 ? 12.406 -29.797 -26.812 1 87.94 192 TYR A N 1
ATOM 1491 C CA . TYR A 1 192 ? 12.273 -28.875 -27.922 1 87.94 192 TYR A CA 1
ATOM 1492 C C . TYR A 1 192 ? 10.938 -28.141 -27.891 1 87.94 192 TYR A C 1
ATOM 1494 O O . TYR A 1 192 ? 10.883 -26.938 -28.094 1 87.94 192 TYR A O 1
ATOM 1502 N N . LEU A 1 193 ? 9.938 -28.906 -27.656 1 90.94 193 LEU A N 1
ATOM 1503 C CA . LEU A 1 193 ? 8.602 -28.312 -27.578 1 90.94 193 LEU A CA 1
ATOM 1504 C C . LEU A 1 193 ? 8.531 -27.281 -26.453 1 90.94 193 LEU A C 1
ATOM 1506 O O . LEU A 1 193 ? 7.918 -26.234 -26.625 1 90.94 193 LEU A O 1
ATOM 1510 N N . PHE A 1 194 ? 9.164 -27.594 -25.391 1 89.81 194 PHE A N 1
ATOM 1511 C CA . PHE A 1 194 ? 9.18 -26.656 -24.266 1 89.81 194 PHE A CA 1
ATOM 1512 C C . PHE A 1 194 ? 9.906 -25.375 -24.641 1 89.81 194 PHE A C 1
ATOM 1514 O O . PHE A 1 194 ? 9.453 -24.281 -24.297 1 89.81 194 PHE A O 1
ATOM 1521 N N . LEU A 1 195 ? 10.953 -25.453 -25.234 1 86.5 195 LEU A N 1
ATOM 1522 C CA . LEU A 1 195 ? 11.727 -24.281 -25.641 1 86.5 195 LEU A CA 1
ATOM 1523 C C . LEU A 1 195 ? 10.953 -23.438 -26.656 1 86.5 195 LEU A C 1
ATOM 1525 O O . LEU A 1 195 ? 10.945 -22.219 -26.578 1 86.5 195 LEU A O 1
ATOM 1529 N N . LYS A 1 196 ? 10.305 -24.125 -27.547 1 88.94 196 LYS A N 1
ATOM 1530 C CA . LYS A 1 196 ? 9.508 -23.422 -28.547 1 88.94 196 LYS A CA 1
ATOM 1531 C C . LYS A 1 196 ? 8.297 -22.75 -27.906 1 88.94 196 LYS A C 1
ATOM 1533 O O . LYS A 1 196 ? 7.871 -21.672 -28.344 1 88.94 196 LYS A O 1
ATOM 1538 N N . PHE A 1 197 ? 7.789 -23.406 -26.922 1 90.12 197 PHE A N 1
ATOM 1539 C CA . PHE A 1 197 ? 6.703 -22.797 -26.172 1 90.12 197 PHE A CA 1
ATOM 1540 C C . PHE A 1 197 ? 7.16 -21.484 -25.531 1 90.12 197 PHE A C 1
ATOM 1542 O O . PHE A 1 197 ? 6.426 -20.484 -25.562 1 90.12 197 PHE A O 1
ATOM 1549 N N . LEU A 1 198 ? 8.32 -21.5 -25.047 1 86.5 198 LEU A N 1
ATOM 1550 C CA . LEU A 1 198 ? 8.859 -20.297 -24.422 1 86.5 198 LEU A CA 1
ATOM 1551 C C . LEU A 1 198 ? 9.047 -19.188 -25.469 1 86.5 198 LEU A C 1
ATOM 1553 O O . LEU A 1 198 ? 8.805 -18.016 -25.172 1 86.5 198 LEU A O 1
ATOM 1557 N N . ASP A 1 199 ? 9.453 -19.531 -26.594 1 86.06 199 ASP A N 1
ATOM 1558 C CA . ASP A 1 199 ? 9.594 -18.562 -27.672 1 86.06 199 ASP A CA 1
ATOM 1559 C C . ASP A 1 199 ? 8.242 -17.953 -28.047 1 86.06 199 ASP A C 1
ATOM 1561 O O . ASP A 1 199 ? 8.109 -16.734 -28.156 1 86.06 199 ASP A O 1
ATOM 1565 N N . ALA A 1 200 ? 7.301 -18.828 -28.172 1 85.5 200 ALA A N 1
ATOM 1566 C CA . ALA A 1 200 ? 5.965 -18.406 -28.578 1 85.5 200 ALA A CA 1
ATOM 1567 C C . ALA A 1 200 ? 5.32 -17.531 -27.5 1 85.5 200 ALA A C 1
ATOM 1569 O O . ALA A 1 200 ? 4.672 -16.531 -27.797 1 85.5 200 ALA A O 1
ATOM 1570 N N . SER A 1 201 ? 5.457 -17.969 -26.297 1 84.12 201 SER A N 1
ATOM 1571 C CA . SER A 1 201 ? 4.859 -17.25 -25.188 1 84.12 201 SER A CA 1
ATOM 1572 C C . SER A 1 201 ? 5.504 -15.875 -25 1 84.12 201 SER A C 1
ATOM 1574 O O . SER A 1 201 ? 4.824 -14.898 -24.688 1 84.12 201 SER A O 1
ATOM 1576 N N . SER A 1 202 ? 6.805 -15.789 -25.156 1 80.25 202 SER A N 1
ATOM 1577 C CA . SER A 1 202 ? 7.516 -14.523 -25.062 1 80.25 202 SER A CA 1
ATOM 1578 C C . SER A 1 202 ? 7.094 -13.57 -26.172 1 80.25 202 SER A C 1
ATOM 1580 O O . SER A 1 202 ? 6.988 -12.359 -25.969 1 80.25 202 SER A O 1
ATOM 1582 N N . ALA A 1 203 ? 6.91 -14.102 -27.312 1 77.31 203 ALA A N 1
ATOM 1583 C CA . ALA A 1 203 ? 6.473 -13.297 -28.453 1 77.31 203 ALA A CA 1
ATOM 1584 C C . ALA A 1 203 ? 5.074 -12.734 -28.219 1 77.31 203 ALA A C 1
ATOM 1586 O O . ALA A 1 203 ? 4.785 -11.594 -28.578 1 77.31 203 ALA A O 1
ATOM 1587 N N . SER A 1 204 ? 4.293 -13.586 -27.641 1 74.38 204 SER A N 1
ATOM 1588 C CA . SER A 1 204 ? 2.932 -13.156 -27.344 1 74.38 204 SER A CA 1
ATOM 1589 C C . SER A 1 204 ? 2.916 -12.086 -26.25 1 74.38 204 SER A C 1
ATOM 1591 O O . SER A 1 204 ? 2.061 -11.195 -26.266 1 74.38 204 SER A O 1
ATOM 1593 N N . HIS A 1 205 ? 3.818 -12.195 -25.391 1 71.5 205 HIS A N 1
ATOM 1594 C CA . HIS A 1 205 ? 3.889 -11.227 -24.297 1 71.5 205 HIS A CA 1
ATOM 1595 C C . HIS A 1 205 ? 4.414 -9.883 -24.781 1 71.5 205 HIS A C 1
ATOM 1597 O O . HIS A 1 205 ? 4.016 -8.836 -24.266 1 71.5 205 HIS A O 1
ATOM 1603 N N . ALA A 1 206 ? 5.34 -9.883 -25.656 1 63.34 206 ALA A N 1
ATOM 1604 C CA . ALA A 1 206 ? 5.945 -8.672 -26.188 1 63.34 206 ALA A CA 1
ATOM 1605 C C . ALA A 1 206 ? 4.992 -7.957 -27.141 1 63.34 206 ALA A C 1
ATOM 1607 O O . ALA A 1 206 ? 5.164 -6.77 -27.422 1 63.34 206 ALA A O 1
ATOM 1608 N N . GLY A 1 207 ? 4.016 -8.602 -27.531 1 58.88 207 GLY A N 1
ATOM 1609 C CA . GLY A 1 207 ? 3.082 -7.957 -28.453 1 58.88 207 GLY A CA 1
ATOM 1610 C C . GLY A 1 207 ? 2.436 -6.719 -27.859 1 58.88 207 GLY A C 1
ATOM 1611 O O . GLY A 1 207 ? 2.605 -6.422 -26.672 1 58.88 207 GLY A O 1
ATOM 1612 N N . PRO A 1 208 ? 1.956 -5.852 -28.828 1 52.5 208 PRO A N 1
ATOM 1613 C CA . PRO A 1 208 ? 1.403 -4.555 -28.422 1 52.5 208 PRO A CA 1
ATOM 1614 C C . PRO A 1 208 ? 0.43 -4.664 -27.25 1 52.5 208 PRO A C 1
ATOM 1616 O O . PRO A 1 208 ? -0.585 -5.359 -27.344 1 52.5 208 PRO A O 1
ATOM 1619 N N . LYS A 1 209 ? 0.922 -4.879 -26.203 1 54.19 209 LYS A N 1
ATOM 1620 C CA . LYS A 1 209 ? 0.003 -4.906 -25.062 1 54.19 209 LYS A CA 1
ATOM 1621 C C . LYS A 1 209 ? -0.538 -3.512 -24.766 1 54.19 209 LYS A C 1
ATOM 1623 O O . LYS A 1 209 ? 0.064 -2.51 -25.156 1 54.19 209 LYS A O 1
ATOM 1628 N N . VAL A 1 210 ? -1.822 -3.395 -24.391 1 52.97 210 VAL A N 1
ATOM 1629 C CA . VAL A 1 210 ? -2.469 -2.197 -23.875 1 52.97 210 VAL A CA 1
ATOM 1630 C C . VAL A 1 210 ? -1.447 -1.35 -23.109 1 52.97 210 VAL A C 1
ATOM 1632 O O . VAL A 1 210 ? -1.647 -0.147 -22.922 1 52.97 210 VAL A O 1
ATOM 1635 N N . THR A 1 211 ? -0.189 -2.012 -22.922 1 54.66 211 THR A N 1
ATOM 1636 C CA . THR A 1 211 ? 0.698 -1.464 -21.891 1 54.66 211 THR A CA 1
ATOM 1637 C C . THR A 1 211 ? 1.557 -0.342 -22.469 1 54.66 211 THR A C 1
ATOM 1639 O O . THR A 1 211 ? 2.131 0.453 -21.734 1 54.66 211 THR A O 1
ATOM 1642 N N . SER A 1 212 ? 1.659 -0.362 -23.812 1 58.38 212 SER A N 1
ATOM 1643 C CA . SER A 1 212 ? 2.625 0.617 -24.312 1 58.38 212 SER A CA 1
ATOM 1644 C C . SER A 1 212 ? 1.925 1.806 -24.953 1 58.38 212 SER A C 1
ATOM 1646 O O . SER A 1 212 ? 2.578 2.756 -25.391 1 58.38 212 SER A O 1
ATOM 1648 N N . ILE A 1 213 ? 0.6 1.599 -25.031 1 66.25 213 ILE A N 1
ATOM 1649 C CA . ILE A 1 213 ? -0.169 2.66 -25.672 1 66.25 213 ILE A CA 1
ATOM 1650 C C . ILE A 1 213 ? -1.492 2.855 -24.938 1 66.25 213 ILE A C 1
ATOM 1652 O O . ILE A 1 213 ? -1.851 2.057 -24.062 1 66.25 213 ILE A O 1
ATOM 1656 N N . SER A 1 214 ? -2.1 3.975 -25.234 1 70.56 214 SER A N 1
ATOM 1657 C CA . SER A 1 214 ? -3.406 4.199 -24.625 1 70.56 214 SER A CA 1
ATOM 1658 C C . SER A 1 214 ? -4.406 3.127 -25.047 1 70.56 214 SER A C 1
ATOM 1660 O O . SER A 1 214 ? -4.305 2.58 -26.156 1 70.56 214 SER A O 1
ATOM 1662 N N . PRO A 1 215 ? -5.305 2.818 -24.203 1 76.06 215 PRO A N 1
ATOM 1663 C CA . PRO A 1 215 ? -6.262 1.751 -24.5 1 76.06 215 PRO A CA 1
ATOM 1664 C C . PRO A 1 215 ? -7.004 1.984 -25.812 1 76.06 215 PRO A C 1
ATOM 1666 O O . PRO A 1 215 ? -7.191 1.048 -26.594 1 76.06 215 PRO A O 1
ATOM 1669 N N . LEU A 1 216 ? -7.363 3.227 -26.109 1 77.19 216 LEU A N 1
ATOM 1670 C CA . LEU A 1 216 ? -8.078 3.512 -27.344 1 77.19 216 LEU A CA 1
ATOM 1671 C C . LEU A 1 216 ? -7.152 3.391 -28.547 1 77.19 216 LEU A C 1
ATOM 1673 O O . LEU A 1 216 ? -7.566 2.918 -29.609 1 77.19 216 LEU A O 1
ATOM 1677 N N . GLU A 1 217 ? -5.969 3.814 -28.359 1 74.19 217 GLU A N 1
ATOM 1678 C CA . GLU A 1 217 ? -4.996 3.658 -29.422 1 74.19 217 GLU A CA 1
ATOM 1679 C C . GLU A 1 217 ? -4.715 2.186 -29.703 1 74.19 217 GLU A C 1
ATOM 1681 O O . GLU A 1 217 ? -4.523 1.794 -30.859 1 74.19 217 GLU A O 1
ATOM 1686 N N . TYR A 1 218 ? -4.68 1.52 -28.672 1 74.12 218 TYR A N 1
ATOM 1687 C CA . TYR A 1 218 ? -4.492 0.08 -28.812 1 74.12 218 TYR A CA 1
ATOM 1688 C C . TYR A 1 218 ? -5.625 -0.54 -29.625 1 74.12 218 TYR A C 1
ATOM 1690 O O . TYR A 1 218 ? -5.383 -1.321 -30.547 1 74.12 218 TYR A O 1
ATOM 1698 N N . TYR A 1 219 ? -6.738 -0.16 -29.281 1 75.06 219 TYR A N 1
ATOM 1699 C CA . TYR A 1 219 ? -7.898 -0.676 -30 1 75.06 219 TYR A CA 1
ATOM 1700 C C . TYR A 1 219 ? -7.867 -0.246 -31.469 1 75.06 219 TYR A C 1
ATOM 1702 O O . TYR A 1 219 ? -8.195 -1.033 -32.375 1 75.06 219 TYR A O 1
ATOM 1710 N N . SER A 1 220 ? -7.512 0.963 -31.641 1 78.38 220 SER A N 1
ATOM 1711 C CA . SER A 1 220 ? -7.438 1.486 -33 1 78.38 220 SER A CA 1
ATOM 1712 C C . SER A 1 220 ? -6.422 0.713 -33.844 1 78.38 220 SER A C 1
ATOM 1714 O O . SER A 1 220 ? -6.703 0.338 -34.969 1 78.38 220 SER A O 1
ATOM 1716 N N . LYS A 1 221 ? -5.355 0.466 -33.281 1 73.25 221 LYS A N 1
ATOM 1717 C CA . LYS A 1 221 ? -4.293 -0.256 -33.969 1 73.25 221 LYS A CA 1
ATOM 1718 C C . LYS A 1 221 ? -4.691 -1.705 -34.219 1 73.25 221 LYS A C 1
ATOM 1720 O O . LYS A 1 221 ? -4.391 -2.254 -35.281 1 73.25 221 LYS A O 1
ATOM 1725 N N . LEU A 1 222 ? -5.309 -2.25 -33.25 1 71.56 222 LEU A N 1
ATOM 1726 C CA . LEU A 1 222 ? -5.727 -3.643 -33.375 1 71.56 222 LEU A CA 1
ATOM 1727 C C . LEU A 1 222 ? -6.746 -3.816 -34.469 1 71.56 222 LEU A C 1
ATOM 1729 O O . LEU A 1 222 ? -6.785 -4.863 -35.125 1 71.56 222 LEU A O 1
ATOM 1733 N N . ASN A 1 223 ? -7.527 -2.744 -34.719 1 73.75 223 ASN A N 1
ATOM 1734 C CA . ASN A 1 223 ? -8.594 -2.859 -35.688 1 73.75 223 ASN A CA 1
ATOM 1735 C C . ASN A 1 223 ? -8.273 -2.064 -36.969 1 73.75 223 ASN A C 1
ATOM 1737 O O . ASN A 1 223 ? -9.133 -1.905 -37.844 1 73.75 223 ASN A O 1
ATOM 1741 N N . GLY A 1 224 ? -7.105 -1.534 -37 1 76.75 224 GLY A N 1
ATOM 1742 C CA . GLY A 1 224 ? -6.676 -0.794 -38.156 1 76.75 224 GLY A CA 1
ATOM 1743 C C . GLY A 1 224 ? -7.48 0.469 -38.406 1 76.75 224 GLY A C 1
ATOM 1744 O O . GLY A 1 224 ? -7.785 0.811 -39.531 1 76.75 224 GLY A O 1
ATOM 1745 N N . LEU A 1 225 ? -7.93 1.051 -37.344 1 79.56 225 LEU A N 1
ATOM 1746 C CA . LEU A 1 225 ? -8.742 2.258 -37.438 1 79.56 225 LEU A CA 1
ATOM 1747 C C . LEU A 1 225 ? -7.883 3.508 -37.281 1 79.56 225 LEU A C 1
ATOM 1749 O O . LEU A 1 225 ? -6.938 3.516 -36.5 1 79.56 225 LEU A O 1
ATOM 1753 N N . SER A 1 226 ? -7.965 4.461 -38.125 1 78.06 226 SER A N 1
ATOM 1754 C CA . SER A 1 226 ? -7.258 5.734 -38 1 78.06 226 SER A CA 1
ATOM 1755 C C . SER A 1 226 ? -8.234 6.891 -37.812 1 78.06 226 SER A C 1
ATOM 1757 O O . SER A 1 226 ? -8.57 7.598 -38.75 1 78.06 226 SER A O 1
ATOM 1759 N N . CYS A 1 227 ? -8.906 6.922 -36.688 1 76.12 227 CYS A N 1
ATOM 1760 C CA . CYS A 1 227 ? -9.875 7.98 -36.406 1 76.12 227 CYS A CA 1
ATOM 1761 C C . CYS A 1 227 ? -9.609 8.625 -35.062 1 76.12 227 CYS A C 1
ATOM 1763 O O . CYS A 1 227 ? -8.781 8.133 -34.281 1 76.12 227 CYS A O 1
ATOM 1765 N N . GLY A 1 228 ? -10.203 9.789 -34.906 1 74 228 GLY A N 1
ATOM 1766 C CA . GLY A 1 228 ? -10.094 10.477 -33.625 1 74 228 GLY A CA 1
ATOM 1767 C C . GLY A 1 228 ? -10.781 9.75 -32.5 1 74 228 GLY A C 1
ATOM 1768 O O . GLY A 1 228 ? -11.562 8.82 -32.719 1 74 228 GLY A O 1
ATOM 1769 N N . ASN A 1 229 ? -10.5 10.055 -31.25 1 74.94 229 ASN A N 1
ATOM 1770 C CA . ASN A 1 229 ? -10.992 9.367 -30.062 1 74.94 229 ASN A CA 1
ATOM 1771 C C . ASN A 1 229 ? -12.516 9.344 -30.031 1 74.94 229 ASN A C 1
ATOM 1773 O O . ASN A 1 229 ? -13.117 8.336 -29.656 1 74.94 229 ASN A O 1
ATOM 1777 N N . ASP A 1 230 ? -13.141 10.438 -30.453 1 76.12 230 ASP A N 1
ATOM 1778 C CA . ASP A 1 230 ? -14.594 10.508 -30.391 1 76.12 230 ASP A CA 1
ATOM 1779 C C . ASP A 1 230 ? -15.242 9.531 -31.375 1 76.12 230 ASP A C 1
ATOM 1781 O O . ASP A 1 230 ? -16.219 8.859 -31.031 1 76.12 230 ASP A O 1
ATOM 1785 N N . VAL A 1 231 ? -14.609 9.484 -32.5 1 82.62 231 VAL A N 1
ATOM 1786 C CA . VAL A 1 231 ? -15.117 8.57 -33.5 1 82.62 231 VAL A CA 1
ATOM 1787 C C . VAL A 1 231 ? -14.867 7.125 -33.062 1 82.62 231 VAL A C 1
ATOM 1789 O O . VAL A 1 231 ? -15.703 6.25 -33.312 1 82.62 231 VAL A O 1
ATOM 1792 N N . LEU A 1 232 ? -13.82 7.023 -32.469 1 83.94 232 LEU A N 1
ATOM 1793 C CA . LEU A 1 232 ? -13.477 5.688 -32 1 83.94 232 LEU A CA 1
ATOM 1794 C C . LEU A 1 232 ? -14.445 5.227 -30.922 1 83.94 232 LEU A C 1
ATOM 1796 O O . LEU A 1 232 ? -14.836 4.059 -30.891 1 83.94 232 LEU A O 1
ATOM 1800 N N . ILE A 1 233 ? -14.812 6.062 -30.078 1 85 233 ILE A N 1
ATOM 1801 C CA . ILE A 1 233 ? -15.75 5.738 -29 1 85 233 ILE A CA 1
ATOM 1802 C C . ILE A 1 233 ? -17.109 5.395 -29.594 1 85 233 ILE A C 1
ATOM 1804 O O . ILE A 1 233 ? -17.781 4.461 -29.141 1 85 233 ILE A O 1
ATOM 1808 N N . GLN A 1 234 ? -17.484 6.145 -30.578 1 83.62 234 GLN A N 1
ATOM 1809 C CA . GLN A 1 234 ? -18.734 5.852 -31.266 1 83.62 234 GLN A CA 1
ATOM 1810 C C . GLN A 1 234 ? -18.688 4.484 -31.938 1 83.62 234 GLN A C 1
ATOM 1812 O O . GLN A 1 234 ? -19.672 3.748 -31.938 1 83.62 234 GLN A O 1
ATOM 1817 N N . HIS A 1 235 ? -17.547 4.262 -32.5 1 85.56 235 HIS A N 1
ATOM 1818 C CA . HIS A 1 235 ? -17.344 2.959 -33.125 1 85.56 235 HIS A CA 1
ATOM 1819 C C . HIS A 1 235 ? -17.484 1.833 -32.125 1 85.56 235 HIS A C 1
ATOM 1821 O O . HIS A 1 235 ? -18.141 0.827 -32.375 1 85.56 235 HIS A O 1
ATOM 1827 N N . ILE A 1 236 ? -16.875 2.016 -30.984 1 86.25 236 ILE A N 1
ATOM 1828 C CA . ILE A 1 236 ? -16.922 1.018 -29.922 1 86.25 236 ILE A CA 1
ATOM 1829 C C . ILE A 1 236 ? -18.359 0.839 -29.453 1 86.25 236 ILE A C 1
ATOM 1831 O O . ILE A 1 236 ? -18.859 -0.288 -29.344 1 86.25 236 ILE A O 1
ATOM 1835 N N . MET A 1 237 ? -19.047 1.915 -29.297 1 86.44 237 MET A N 1
ATOM 1836 C CA . MET A 1 237 ? -20.422 1.877 -28.797 1 86.44 237 MET A CA 1
ATOM 1837 C C . MET A 1 237 ? -21.359 1.201 -29.797 1 86.44 237 MET A C 1
ATOM 1839 O O . MET A 1 237 ? -22.266 0.478 -29.406 1 86.44 237 MET A O 1
ATOM 1843 N N . SER A 1 238 ? -21.031 1.4 -31.016 1 87 238 SER A N 1
ATOM 1844 C CA . SER A 1 238 ? -21.875 0.813 -32.062 1 87 238 SER A CA 1
ATOM 1845 C C . SER A 1 238 ? -21.672 -0.695 -32.156 1 87 238 SER A C 1
ATOM 1847 O O . SER A 1 238 ? -22.562 -1.424 -32.594 1 87 238 SER A O 1
ATOM 1849 N N . ASN A 1 239 ? -20.516 -1.147 -31.719 1 86.75 239 ASN A N 1
ATOM 1850 C CA . ASN A 1 239 ? -20.188 -2.564 -31.844 1 86.75 239 ASN A CA 1
ATOM 1851 C C . ASN A 1 239 ? -20.578 -3.338 -30.594 1 86.75 239 ASN A C 1
ATOM 1853 O O . ASN A 1 239 ? -20.516 -4.566 -30.562 1 86.75 239 ASN A O 1
ATOM 1857 N N . ILE A 1 240 ? -21 -2.65 -29.578 1 88 240 ILE A N 1
ATOM 1858 C CA . ILE A 1 240 ? -21.562 -3.314 -28.406 1 88 240 ILE A CA 1
ATOM 1859 C C . ILE A 1 240 ? -23.031 -3.656 -28.656 1 88 240 ILE A C 1
ATOM 1861 O O . ILE A 1 240 ? -23.781 -2.824 -29.156 1 88 240 ILE A O 1
ATOM 1865 N N . SER A 1 241 ? -23.375 -4.867 -28.359 1 86.75 241 SER A N 1
ATOM 1866 C CA . SER A 1 241 ? -24.719 -5.355 -28.656 1 86.75 241 SER A CA 1
ATOM 1867 C C . SER A 1 241 ? -25.781 -4.527 -27.938 1 86.75 241 SER A C 1
ATOM 1869 O O . SER A 1 241 ? -25.562 -4.074 -26.812 1 86.75 241 SER A O 1
ATOM 1871 N N . ASN A 1 242 ? -26.891 -4.395 -28.547 1 84.5 242 ASN A N 1
ATOM 1872 C CA . ASN A 1 242 ? -28 -3.629 -27.984 1 84.5 242 ASN A CA 1
ATOM 1873 C C . ASN A 1 242 ? -28.578 -4.305 -26.75 1 84.5 242 ASN A C 1
ATOM 1875 O O . ASN A 1 242 ? -29.094 -3.631 -25.859 1 84.5 242 ASN A O 1
ATOM 1879 N N . GLU A 1 243 ? -28.375 -5.508 -26.719 1 82.81 243 GLU A N 1
ATOM 1880 C CA . GLU A 1 243 ? -28.844 -6.234 -25.547 1 82.81 243 GLU A CA 1
ATOM 1881 C C . GLU A 1 243 ? -28.094 -5.805 -24.297 1 82.81 243 GLU A C 1
ATOM 1883 O O . GLU A 1 243 ? -28.703 -5.594 -23.25 1 82.81 243 GLU A O 1
ATOM 1888 N N . ILE A 1 244 ? -26.844 -5.66 -24.484 1 87.81 244 ILE A N 1
ATOM 1889 C CA . ILE A 1 244 ? -26 -5.262 -23.359 1 87.81 244 ILE A CA 1
ATOM 1890 C C . ILE A 1 244 ? -26.328 -3.818 -22.969 1 87.81 244 ILE A C 1
ATOM 1892 O O . ILE A 1 244 ? -26.484 -3.514 -21.781 1 87.81 244 ILE A O 1
ATOM 1896 N N . LYS A 1 245 ? -26.438 -2.975 -23.906 1 86.44 245 LYS A N 1
ATOM 1897 C CA . LYS A 1 245 ? -26.703 -1.559 -23.656 1 86.44 245 LYS A CA 1
ATOM 1898 C C . LYS A 1 245 ? -28.078 -1.351 -23.047 1 86.44 245 LYS A C 1
ATOM 1900 O O . LYS A 1 245 ? -28.25 -0.517 -22.156 1 86.44 245 LYS A O 1
ATOM 1905 N N . GLY A 1 246 ? -29 -2.035 -23.531 1 82.19 246 GLY A N 1
ATOM 1906 C CA . GLY A 1 246 ? -30.375 -1.893 -23.062 1 82.19 246 GLY A CA 1
ATOM 1907 C C . GLY A 1 246 ? -30.562 -2.316 -21.625 1 82.19 246 GLY A C 1
ATOM 1908 O O . GLY A 1 246 ? -31.453 -1.81 -20.938 1 82.19 246 GLY A O 1
ATOM 1909 N N . ASN A 1 247 ? -29.719 -3.08 -21.156 1 80.19 247 ASN A N 1
ATOM 1910 C CA . ASN A 1 247 ? -29.844 -3.619 -19.812 1 80.19 247 ASN A CA 1
ATOM 1911 C C . ASN A 1 247 ? -29.141 -2.742 -18.781 1 80.19 247 ASN A C 1
ATOM 1913 O O . ASN A 1 247 ? -29.219 -2.996 -17.578 1 80.19 247 ASN A O 1
ATOM 1917 N N . THR A 1 248 ? -28.484 -1.756 -19.312 1 81.06 248 THR A N 1
ATOM 1918 C CA . THR A 1 248 ? -27.859 -0.844 -18.375 1 81.06 248 THR A CA 1
ATOM 1919 C C . THR A 1 248 ? -28.859 0.159 -17.828 1 81.06 248 THR A C 1
ATOM 1921 O O . THR A 1 248 ? -29.828 0.522 -18.516 1 81.06 248 THR A O 1
ATOM 1924 N N . ASN A 1 249 ? -29.047 0.363 -16.531 1 67.38 249 ASN A N 1
ATOM 1925 C CA . ASN A 1 249 ? -29.984 1.297 -15.906 1 67.38 249 ASN A CA 1
ATOM 1926 C C . ASN A 1 249 ? -29.703 2.736 -16.328 1 67.38 249 ASN A C 1
ATOM 1928 O O . ASN A 1 249 ? -30.312 3.672 -15.805 1 67.38 249 ASN A O 1
ATOM 1932 N N . ILE A 1 250 ? -28.703 2.928 -17.094 1 64.25 250 ILE A N 1
ATOM 1933 C CA . ILE A 1 250 ? -28.375 4.305 -17.438 1 64.25 250 ILE A CA 1
ATOM 1934 C C . ILE A 1 250 ? -29 4.66 -18.781 1 64.25 250 ILE A C 1
ATOM 1936 O O . ILE A 1 250 ? -28.828 3.926 -19.766 1 64.25 250 ILE A O 1
ATOM 1940 N N . ASN A 1 251 ? -29.906 5.559 -18.734 1 54.81 251 ASN A N 1
ATOM 1941 C CA . ASN A 1 251 ? -30.562 6.035 -19.938 1 54.81 251 ASN A CA 1
ATOM 1942 C C . ASN A 1 251 ? -29.547 6.512 -20.984 1 54.81 251 ASN A C 1
ATOM 1944 O O . ASN A 1 251 ? -28.672 7.316 -20.672 1 54.81 251 ASN A O 1
ATOM 1948 N N . GLN A 1 252 ? -29.328 5.812 -22.078 1 56.69 252 GLN A N 1
ATOM 1949 C CA . GLN A 1 252 ? -28.453 5.977 -23.234 1 56.69 252 GLN A CA 1
ATOM 1950 C C . GLN A 1 252 ? -28.328 7.445 -23.641 1 56.69 252 GLN A C 1
ATOM 1952 O O . GLN A 1 252 ? -27.438 7.816 -24.406 1 56.69 252 GLN A O 1
ATOM 1957 N N . THR A 1 253 ? -29.344 8.234 -23.281 1 50.69 253 THR A N 1
ATOM 1958 C CA . THR A 1 253 ? -29.359 9.602 -23.781 1 50.69 253 THR A CA 1
ATOM 1959 C C . THR A 1 253 ? -28.438 10.492 -22.953 1 50.69 253 THR A C 1
ATOM 1961 O O . THR A 1 253 ? -28.359 11.703 -23.203 1 50.69 253 THR A O 1
ATOM 1964 N N . ILE A 1 254 ? -27.844 9.93 -22.078 1 54.22 254 ILE A N 1
ATOM 1965 C CA . ILE A 1 254 ? -27.188 10.828 -21.141 1 54.22 254 ILE A CA 1
ATOM 1966 C C . ILE A 1 254 ? -25.812 11.211 -21.656 1 54.22 254 ILE A C 1
ATOM 1968 O O . ILE A 1 254 ? -25.016 10.344 -22.031 1 54.22 254 ILE A O 1
ATOM 1972 N N . LYS A 1 255 ? -25.688 12.328 -22.094 1 65 255 LYS A N 1
ATOM 1973 C CA . LYS A 1 255 ? -24.406 12.984 -22.406 1 65 255 LYS A CA 1
ATOM 1974 C C . LYS A 1 255 ? -23.484 12.961 -21.188 1 65 255 LYS A C 1
ATOM 1976 O O . LYS A 1 255 ? -23.812 13.508 -20.141 1 65 255 LYS A O 1
ATOM 1981 N N . PHE A 1 256 ? -22.516 11.992 -21.312 1 74.38 256 PHE A N 1
ATOM 1982 C CA . PHE A 1 256 ? -21.531 11.922 -20.234 1 74.38 256 PHE A CA 1
ATOM 1983 C C . PHE A 1 256 ? -20.547 13.078 -20.328 1 74.38 256 PHE A C 1
ATOM 1985 O O . PHE A 1 256 ? -19.844 13.219 -21.328 1 74.38 256 PHE A O 1
ATOM 1992 N N . ASN A 1 257 ? -20.625 13.914 -19.359 1 70.69 257 ASN A N 1
ATOM 1993 C CA . ASN A 1 257 ? -19.734 15.07 -19.359 1 70.69 257 ASN A CA 1
ATOM 1994 C C . ASN A 1 257 ? -18.438 14.805 -18.594 1 70.69 257 ASN A C 1
ATOM 1996 O O . ASN A 1 257 ? -17.438 15.477 -18.812 1 70.69 257 ASN A O 1
ATOM 2000 N N . LYS A 1 258 ? -18.5 13.859 -17.734 1 77.75 258 LYS A N 1
ATOM 2001 C CA . LYS A 1 258 ? -17.328 13.586 -16.922 1 77.75 258 LYS A CA 1
ATOM 2002 C C . LYS A 1 258 ? -16.75 12.203 -17.234 1 77.75 258 LYS A C 1
ATOM 2004 O O . LYS A 1 258 ? -17.5 11.258 -17.484 1 77.75 258 LYS A O 1
ATOM 2009 N N . PRO A 1 259 ? -15.445 12.156 -17.25 1 82.19 259 PRO A N 1
ATOM 2010 C CA . PRO A 1 259 ? -14.82 10.844 -17.469 1 82.19 259 PRO A CA 1
ATOM 2011 C C . PRO A 1 259 ? -15.289 9.789 -16.469 1 82.19 259 PRO A C 1
ATOM 2013 O O . PRO A 1 259 ? -15.398 8.609 -16.812 1 82.19 259 PRO A O 1
ATOM 2016 N N . THR A 1 260 ? -15.641 10.211 -15.266 1 84.12 260 THR A N 1
ATOM 2017 C CA . THR A 1 260 ? -16.094 9.273 -14.242 1 84.12 260 THR A CA 1
ATOM 2018 C C . THR A 1 260 ? -17.422 8.641 -14.633 1 84.12 260 THR A C 1
ATOM 2020 O O . THR A 1 260 ? -17.672 7.473 -14.344 1 84.12 260 THR A O 1
ATOM 2023 N N . ASP A 1 261 ? -18.25 9.398 -15.305 1 86.06 261 ASP A N 1
ATOM 2024 C CA . ASP A 1 261 ? -19.531 8.875 -15.758 1 86.06 261 ASP A CA 1
ATOM 2025 C C . ASP A 1 261 ? -19.344 7.836 -16.859 1 86.06 261 ASP A C 1
ATOM 2027 O O . ASP A 1 261 ? -20.031 6.809 -16.875 1 86.06 261 ASP A O 1
ATOM 2031 N N . TRP A 1 262 ? -18.422 8.133 -17.75 1 86.94 262 TRP A N 1
ATOM 2032 C CA . TRP A 1 262 ? -18.094 7.184 -18.812 1 86.94 262 TRP A CA 1
ATOM 2033 C C . TRP A 1 262 ? -17.516 5.895 -18.234 1 86.94 262 TRP A C 1
ATOM 2035 O O . TRP A 1 262 ? -17.828 4.801 -18.703 1 86.94 262 TRP A O 1
ATOM 2045 N N . PHE A 1 263 ? -16.703 6.156 -17.234 1 91.06 263 PHE A N 1
ATOM 2046 C CA . PHE A 1 263 ? -16.109 4.988 -16.594 1 91.06 263 PHE A CA 1
ATOM 2047 C C . PHE A 1 263 ? -17.188 4.109 -15.969 1 91.06 263 PHE A C 1
ATOM 2049 O O . PHE A 1 263 ? -17.203 2.893 -16.172 1 91.06 263 PHE A O 1
ATOM 2056 N N . MET A 1 264 ? -18.109 4.707 -15.281 1 91.75 264 MET A N 1
ATOM 2057 C CA . MET A 1 264 ? -19.172 3.951 -14.617 1 91.75 264 MET A CA 1
ATOM 2058 C C . MET A 1 264 ? -20.094 3.283 -15.633 1 91.75 264 MET A C 1
ATOM 2060 O O . MET A 1 264 ? -20.562 2.166 -15.414 1 91.75 264 MET A O 1
ATOM 2064 N N . TYR A 1 265 ? -20.328 3.971 -16.703 1 92.06 265 TYR A N 1
ATOM 2065 C CA . TYR A 1 265 ? -21.125 3.369 -17.781 1 92.06 265 TYR A CA 1
ATOM 2066 C C . TYR A 1 265 ? -20.422 2.141 -18.344 1 92.06 265 TYR A C 1
ATOM 2068 O O . TYR A 1 265 ? -21.047 1.108 -18.578 1 92.06 265 TYR A O 1
ATOM 2076 N N . GLY A 1 266 ? -19.094 2.305 -18.625 1 93 266 GLY A N 1
ATOM 2077 C CA . GLY A 1 266 ? -18.328 1.16 -19.094 1 93 266 GLY A CA 1
ATOM 2078 C C . GLY A 1 266 ? -18.391 -0.023 -18.141 1 93 266 GLY A C 1
ATOM 2079 O O . GLY A 1 266 ? -18.516 -1.168 -18.578 1 93 266 GLY A O 1
ATOM 2080 N N . VAL A 1 267 ? -18.375 0.25 -16.844 1 95 267 VAL A N 1
ATOM 2081 C CA . VAL A 1 267 ? -18.422 -0.793 -15.836 1 95 267 VAL A CA 1
ATOM 2082 C C . VAL A 1 267 ? -19.781 -1.482 -15.867 1 95 267 VAL A C 1
ATOM 2084 O O . VAL A 1 267 ? -19.875 -2.707 -15.75 1 95 267 VAL A O 1
ATOM 2087 N N . GLN A 1 268 ? -20.828 -0.731 -16.062 1 94.19 268 GLN A N 1
ATOM 2088 C CA . GLN A 1 268 ? -22.156 -1.305 -16.141 1 94.19 268 GLN A CA 1
ATOM 2089 C C . GLN A 1 268 ? -22.312 -2.182 -17.375 1 94.19 268 GLN A C 1
ATOM 2091 O O . GLN A 1 268 ? -22.938 -3.244 -17.328 1 94.19 268 GLN A O 1
ATOM 2096 N N . LEU A 1 269 ? -21.75 -1.704 -18.453 1 93.75 269 LEU A N 1
ATOM 2097 C CA . LEU A 1 269 ? -21.734 -2.52 -19.656 1 93.75 269 LEU A CA 1
ATOM 2098 C C . LEU A 1 269 ? -21.016 -3.844 -19.422 1 93.75 269 LEU A C 1
ATOM 2100 O O . LEU A 1 269 ? -21.484 -4.898 -19.859 1 93.75 269 LEU A O 1
ATOM 2104 N N . MET A 1 270 ? -19.891 -3.746 -18.734 1 94.31 270 MET A N 1
ATOM 2105 C CA . MET A 1 270 ? -19.109 -4.941 -18.438 1 94.31 270 MET A CA 1
ATOM 2106 C C . MET A 1 270 ? -19.922 -5.922 -17.594 1 94.31 270 MET A C 1
ATOM 2108 O O . MET A 1 270 ? -19.906 -7.125 -17.844 1 94.31 270 MET A O 1
ATOM 2112 N N . GLU A 1 271 ? -20.578 -5.398 -16.656 1 93.19 271 GLU A N 1
ATOM 2113 C CA . GLU A 1 271 ? -21.406 -6.227 -15.766 1 93.19 271 GLU A CA 1
ATOM 2114 C C . GLU A 1 271 ? -22.5 -6.949 -16.547 1 93.19 271 GLU A C 1
ATOM 2116 O O . GLU A 1 271 ? -22.688 -8.156 -16.375 1 93.19 271 GLU A O 1
ATOM 2121 N N . GLN A 1 272 ? -23.156 -6.262 -17.391 1 92.19 272 GLN A N 1
ATOM 2122 C CA . GLN A 1 272 ? -24.25 -6.852 -18.156 1 92.19 272 GLN A CA 1
ATOM 2123 C C . GLN A 1 272 ? -23.703 -7.863 -19.172 1 92.19 272 GLN A C 1
ATOM 2125 O O . GLN A 1 272 ? -24.344 -8.891 -19.438 1 92.19 272 GLN A O 1
ATOM 2130 N N . HIS A 1 273 ? -22.547 -7.527 -19.719 1 91.31 273 HIS A N 1
ATOM 2131 C CA . HIS A 1 273 ? -21.906 -8.43 -20.672 1 91.31 273 HIS A CA 1
ATOM 2132 C C . HIS A 1 273 ? -21.578 -9.766 -20.016 1 91.31 273 HIS A C 1
ATOM 2134 O O . HIS A 1 273 ? -21.859 -10.82 -20.594 1 91.31 273 HIS A O 1
ATOM 2140 N N . HIS A 1 274 ? -21.078 -9.773 -18.859 1 88.75 274 HIS A N 1
ATOM 2141 C CA . HIS A 1 274 ? -20.703 -10.992 -18.172 1 88.75 274 HIS A CA 1
ATOM 2142 C C . HIS A 1 274 ? -21.922 -11.719 -17.625 1 88.75 274 HIS A C 1
ATOM 2144 O O . HIS A 1 274 ? -21.953 -12.953 -17.578 1 88.75 274 HIS A O 1
ATOM 2150 N N . LYS A 1 275 ? -22.906 -10.984 -17.219 1 84.56 275 LYS A N 1
ATOM 2151 C CA . LYS A 1 275 ? -24.141 -11.609 -16.766 1 84.56 275 LYS A CA 1
ATOM 2152 C C . LYS A 1 275 ? -24.828 -12.352 -17.922 1 84.56 275 LYS A C 1
ATOM 2154 O O . LYS A 1 275 ? -25.453 -13.398 -17.703 1 84.56 275 LYS A O 1
ATOM 2159 N N . ALA A 1 276 ? -24.703 -11.766 -19.078 1 80.88 276 ALA A N 1
ATOM 2160 C CA . ALA A 1 276 ? -25.281 -12.406 -20.25 1 80.88 276 ALA A CA 1
ATOM 2161 C C . ALA A 1 276 ? -24.594 -13.742 -20.531 1 80.88 276 ALA A C 1
ATOM 2163 O O . ALA A 1 276 ? -25.234 -14.688 -21 1 80.88 276 ALA A O 1
ATOM 2164 N N . LEU A 1 277 ? -23.328 -13.734 -20.359 1 75.19 277 LEU A N 1
ATOM 2165 C CA . LEU A 1 277 ? -22.578 -14.977 -20.531 1 75.19 277 LEU A CA 1
ATOM 2166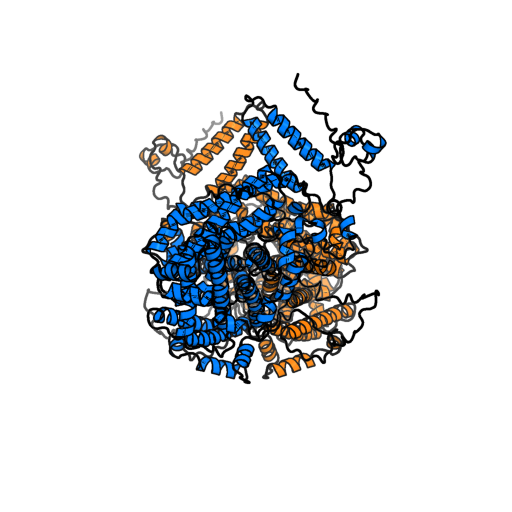 C C . LEU A 1 277 ? -23.047 -16.031 -19.547 1 75.19 277 LEU A C 1
ATOM 2168 O O . LEU A 1 277 ? -23.188 -17.203 -19.891 1 75.19 277 LEU A O 1
ATOM 2172 N N . ASP A 1 278 ? -23.219 -15.664 -18.312 1 70.5 278 ASP A N 1
ATOM 2173 C CA . ASP A 1 278 ? -23.625 -16.594 -17.25 1 70.5 278 ASP A CA 1
ATOM 2174 C C . ASP A 1 278 ? -25.016 -17.172 -17.547 1 70.5 278 ASP A C 1
ATOM 2176 O O . ASP A 1 278 ? -25.281 -18.328 -17.234 1 70.5 278 ASP A O 1
ATOM 2180 N N . ARG A 1 279 ? -25.781 -16.375 -18.141 1 64.75 279 ARG A N 1
ATOM 2181 C CA . ARG A 1 279 ? -27.125 -16.812 -18.453 1 64.75 279 ARG A CA 1
ATOM 2182 C C . ARG A 1 279 ? -27.141 -17.797 -19.625 1 64.75 279 ARG A C 1
ATOM 2184 O O . ARG A 1 279 ? -27.922 -18.734 -19.656 1 64.75 279 ARG A O 1
ATOM 2191 N N . LYS A 1 280 ? -26.25 -17.453 -20.625 1 58.69 280 LYS A N 1
ATOM 2192 C CA . LYS A 1 280 ? -26.234 -18.266 -21.844 1 58.69 280 LYS A CA 1
ATOM 2193 C C . LYS A 1 280 ? -25.438 -19.562 -21.625 1 58.69 280 LYS A C 1
ATOM 2195 O O . LYS A 1 280 ? -25.609 -20.516 -22.375 1 58.69 280 LYS A O 1
ATOM 2200 N N . SER A 1 281 ? -24.25 -19.453 -20.844 1 53.16 281 SER A N 1
ATOM 2201 C CA . SER A 1 281 ? -23.344 -20.578 -20.719 1 53.16 281 SER A CA 1
ATOM 2202 C C . SER A 1 281 ? -24.094 -21.891 -20.547 1 53.16 281 SER A C 1
ATOM 2204 O O . SER A 1 281 ? -23.484 -22.953 -20.391 1 53.16 281 SER A O 1
ATOM 2206 N N . SER A 1 282 ? -25.25 -22 -19.953 1 47.34 282 SER A N 1
ATOM 2207 C CA . SER A 1 282 ? -25.5 -23.422 -19.75 1 47.34 282 SER A CA 1
ATOM 2208 C C . SER A 1 282 ? -25.266 -24.219 -21.016 1 47.34 282 SER A C 1
ATOM 2210 O O . SER A 1 282 ? -24.609 -25.266 -21 1 47.34 282 SER A O 1
ATOM 2212 N N . LYS A 1 283 ? -26.141 -24.406 -21.969 1 46.56 283 LYS A N 1
ATOM 2213 C CA . LYS A 1 283 ? -26.156 -25.453 -22.984 1 46.56 283 LYS A CA 1
ATOM 2214 C C . LYS A 1 283 ? -25.547 -24.969 -24.297 1 46.56 283 LYS A C 1
ATOM 2216 O O . LYS A 1 283 ? -25.219 -25.781 -25.172 1 46.56 283 LYS A O 1
ATOM 2221 N N . LYS A 1 284 ? -25.797 -23.609 -24.75 1 47.75 284 LYS A N 1
ATOM 2222 C CA . LYS A 1 284 ? -25.469 -23.25 -26.125 1 47.75 284 LYS A CA 1
ATOM 2223 C C . LYS A 1 284 ? -24.188 -22.406 -26.172 1 47.75 284 LYS A C 1
ATOM 2225 O O . LYS A 1 284 ? -24.062 -21.422 -25.438 1 47.75 284 LYS A O 1
ATOM 2230 N N . LEU A 1 285 ? -23.141 -22.953 -26.516 1 48.47 285 LEU A N 1
ATOM 2231 C CA . LEU A 1 285 ? -21.797 -22.438 -26.719 1 48.47 285 LEU A CA 1
ATOM 2232 C C . LEU A 1 285 ? -21.828 -21.047 -27.328 1 48.47 285 LEU A C 1
ATOM 2234 O O . LEU A 1 285 ? -22.188 -20.891 -28.5 1 48.47 285 LEU A O 1
ATOM 2238 N N . LEU A 1 286 ? -22.406 -19.938 -26.797 1 54.56 286 LEU A N 1
ATOM 2239 C CA . LEU A 1 286 ? -22.062 -18.656 -27.391 1 54.56 286 LEU A CA 1
ATOM 2240 C C . LEU A 1 286 ? -20.609 -18.656 -27.875 1 54.56 286 LEU A C 1
ATOM 2242 O O . LEU A 1 286 ? -19.719 -19.172 -27.203 1 54.56 286 LEU A O 1
ATOM 2246 N N . PRO A 1 287 ? -20.453 -18.328 -29.078 1 66.88 287 PRO A N 1
ATOM 2247 C CA . PRO A 1 287 ? -19.078 -18.406 -29.578 1 66.88 287 PRO A CA 1
ATOM 2248 C C . PRO A 1 287 ? -18.094 -17.578 -28.734 1 66.88 287 PRO A C 1
ATOM 2250 O O . PRO A 1 287 ? -18.328 -16.391 -28.516 1 66.88 287 PRO A O 1
ATOM 2253 N N . LEU A 1 288 ? -17.438 -18.141 -27.797 1 73 288 LEU A N 1
ATOM 2254 C CA . LEU A 1 288 ? -16.359 -17.578 -26.984 1 73 288 LEU A CA 1
ATOM 2255 C C . LEU A 1 288 ? -15.664 -16.438 -27.719 1 73 288 LEU A C 1
ATOM 2257 O O . LEU A 1 288 ? -15.281 -15.438 -27.109 1 73 288 LEU A O 1
ATOM 2261 N N . LYS A 1 289 ? -15.75 -16.578 -28.969 1 76.06 289 LYS A N 1
ATOM 2262 C CA . LYS A 1 289 ? -15.062 -15.578 -29.766 1 76.06 289 LYS A CA 1
ATOM 2263 C C . LYS A 1 289 ? -15.789 -14.234 -29.719 1 76.06 289 LYS A C 1
ATOM 2265 O O . LYS A 1 289 ? -15.164 -13.195 -29.5 1 76.06 289 LYS A O 1
ATOM 2270 N N . TYR A 1 290 ? -17.031 -14.352 -29.922 1 77.75 290 TYR A N 1
ATOM 2271 C CA . TYR A 1 290 ? -17.828 -13.125 -29.922 1 77.75 290 TYR A CA 1
ATOM 2272 C C . TYR A 1 290 ? -17.828 -12.477 -28.531 1 77.75 290 TYR A C 1
ATOM 2274 O O . TYR A 1 290 ? -17.781 -11.25 -28.422 1 77.75 290 TYR A O 1
ATOM 2282 N N . PHE A 1 291 ? -17.875 -13.25 -27.562 1 83.19 291 PHE A N 1
ATOM 2283 C CA . PHE A 1 291 ? -17.844 -12.742 -26.188 1 83.19 291 PHE A CA 1
ATOM 2284 C C . PHE A 1 291 ? -16.531 -12 -25.922 1 83.19 291 PHE A C 1
ATOM 2286 O O . PHE A 1 291 ? -16.547 -10.898 -25.375 1 83.19 291 PHE A O 1
ATOM 2293 N N . LEU A 1 292 ? -15.461 -12.555 -26.391 1 81.94 292 LEU A N 1
ATOM 2294 C CA . LEU A 1 292 ? -14.148 -11.984 -26.094 1 81.94 292 LEU A CA 1
ATOM 2295 C C . LEU A 1 292 ? -13.93 -10.695 -26.891 1 81.94 292 LEU A C 1
ATOM 2297 O O . LEU A 1 292 ? -13.258 -9.781 -26.406 1 81.94 292 LEU A O 1
ATOM 2301 N N . GLU A 1 293 ? -14.469 -10.672 -28.016 1 80.69 293 GLU A N 1
ATOM 2302 C CA . GLU A 1 293 ? -14.336 -9.469 -28.828 1 80.69 293 GLU A CA 1
ATOM 2303 C C . GLU A 1 293 ? -15.086 -8.297 -28.203 1 80.69 293 GLU A C 1
ATOM 2305 O O . GLU A 1 293 ? -14.547 -7.191 -28.109 1 80.69 293 GLU A O 1
ATOM 2310 N N . GLN A 1 294 ? -16.25 -8.609 -27.797 1 84.94 294 GLN A N 1
ATOM 2311 C CA . GLN A 1 294 ? -17.047 -7.562 -27.141 1 84.94 294 GLN A CA 1
ATOM 2312 C C . GLN A 1 294 ? -16.438 -7.184 -25.797 1 84.94 294 GLN A C 1
ATOM 2314 O O . GLN A 1 294 ? -16.453 -6.012 -25.406 1 84.94 294 GLN A O 1
ATOM 2319 N N . ASP A 1 295 ? -15.961 -8.18 -25.188 1 87.69 295 ASP A N 1
ATOM 2320 C CA . ASP A 1 295 ? -15.352 -7.965 -23.875 1 87.69 295 ASP A CA 1
ATOM 2321 C C . ASP A 1 295 ? -14.164 -7.012 -23.984 1 87.69 295 ASP A C 1
ATOM 2323 O O . ASP A 1 295 ? -14 -6.125 -23.141 1 87.69 295 ASP A O 1
ATOM 2327 N N . GLU A 1 296 ? -13.398 -7.164 -24.922 1 83 296 GLU A N 1
ATOM 2328 C CA . GLU A 1 296 ? -12.219 -6.332 -25.125 1 83 296 GLU A CA 1
ATOM 2329 C C . GLU A 1 296 ? -12.609 -4.891 -25.453 1 83 296 GLU A C 1
ATOM 2331 O O . GLU A 1 296 ? -11.938 -3.949 -25.031 1 83 296 GLU A O 1
ATOM 2336 N N . LEU A 1 297 ? -13.688 -4.766 -26.188 1 85.19 297 LEU A N 1
ATOM 2337 C CA . LEU A 1 297 ? -14.172 -3.436 -26.531 1 85.19 297 LEU A CA 1
ATOM 2338 C C . LEU A 1 297 ? -14.625 -2.684 -25.281 1 85.19 297 LEU A C 1
ATOM 2340 O O . LEU A 1 297 ? -14.25 -1.526 -25.078 1 85.19 297 LEU A O 1
ATOM 2344 N N . ILE A 1 298 ? -15.336 -3.348 -24.547 1 90.44 298 ILE A N 1
ATOM 2345 C CA . ILE A 1 298 ? -15.883 -2.715 -23.359 1 90.44 298 ILE A CA 1
ATOM 2346 C C . ILE A 1 298 ? -14.758 -2.418 -22.375 1 90.44 298 ILE A C 1
ATOM 2348 O O . ILE A 1 298 ? -14.734 -1.353 -21.75 1 90.44 298 ILE A O 1
ATOM 2352 N N . PHE A 1 299 ? -13.867 -3.354 -22.266 1 89.56 299 PHE A N 1
ATOM 2353 C CA . PHE A 1 299 ? -12.758 -3.172 -21.328 1 89.56 299 PHE A CA 1
ATOM 2354 C C . PHE A 1 299 ? -11.883 -2.002 -21.766 1 89.56 299 PHE A C 1
ATOM 2356 O O . PHE A 1 299 ? -11.391 -1.247 -20.922 1 89.56 299 PHE A O 1
ATOM 2363 N N . CYS A 1 300 ? -11.664 -1.887 -23 1 85.94 300 CYS A N 1
ATOM 2364 C CA . CYS A 1 300 ? -10.891 -0.76 -23.5 1 85.94 300 CYS A CA 1
ATOM 2365 C C . CYS A 1 300 ? -11.539 0.564 -23.125 1 85.94 300 CYS A C 1
ATOM 2367 O O . CYS A 1 300 ? -10.844 1.515 -22.75 1 85.94 300 CYS A O 1
ATOM 2369 N N . LEU A 1 301 ? -12.805 0.576 -23.219 1 88.38 301 LEU A N 1
ATOM 2370 C CA . LEU A 1 301 ? -13.547 1.769 -22.828 1 88.38 301 LEU A CA 1
ATOM 2371 C C . LEU A 1 301 ? -13.383 2.039 -21.328 1 88.38 301 LEU A C 1
ATOM 2373 O O . LEU A 1 301 ? -13.156 3.18 -20.922 1 88.38 301 LEU A O 1
ATOM 2377 N N . CYS A 1 302 ? -13.445 1.004 -20.531 1 91.19 302 CYS A N 1
ATOM 2378 C CA . CYS A 1 302 ? -13.289 1.134 -19.078 1 91.19 302 CYS A CA 1
ATOM 2379 C C . CYS A 1 302 ? -11.906 1.658 -18.734 1 91.19 302 CYS A C 1
ATOM 2381 O O . CYS A 1 302 ? -11.773 2.588 -17.938 1 91.19 302 CYS A O 1
ATOM 2383 N N . LEU A 1 303 ? -10.898 1.156 -19.375 1 88.5 303 LEU A N 1
ATOM 2384 C CA . LEU A 1 303 ? -9.531 1.536 -19.047 1 88.5 303 LEU A CA 1
ATOM 2385 C C . LEU A 1 303 ? -9.25 2.975 -19.469 1 88.5 303 LEU A C 1
ATOM 2387 O O . LEU A 1 303 ? -8.57 3.713 -18.75 1 88.5 303 LEU A O 1
ATOM 2391 N N . GLU A 1 304 ? -9.758 3.312 -20.594 1 86.31 304 GLU A N 1
ATOM 2392 C CA . GLU A 1 304 ? -9.562 4.676 -21.094 1 86.31 304 GLU A CA 1
ATOM 2393 C C . GLU A 1 304 ? -10.109 5.699 -20.094 1 86.31 304 GLU A C 1
ATOM 2395 O O . GLU A 1 304 ? -9.414 6.645 -19.734 1 86.31 304 GLU A O 1
ATOM 2400 N N . TYR A 1 305 ? -11.211 5.453 -19.703 1 86.62 305 TYR A N 1
ATOM 2401 C CA . TYR A 1 305 ? -11.852 6.461 -18.859 1 86.62 305 TYR A CA 1
ATOM 2402 C C . TYR A 1 305 ? -11.438 6.309 -17.406 1 86.62 305 TYR A C 1
ATOM 2404 O O . TYR A 1 305 ? -11.547 7.25 -16.625 1 86.62 305 TYR A O 1
ATOM 2412 N N . PHE A 1 306 ? -10.953 5.141 -17.031 1 89.38 306 PHE A N 1
ATOM 2413 C CA . PHE A 1 306 ? -10.305 5.02 -15.727 1 89.38 306 PHE A CA 1
ATOM 2414 C C . PHE A 1 306 ? -9.039 5.875 -15.672 1 89.38 306 PHE A C 1
ATOM 2416 O O . PHE A 1 306 ? -8.836 6.621 -14.711 1 89.38 306 PHE A O 1
ATOM 2423 N N . GLU A 1 307 ? -8.266 5.777 -16.719 1 84.94 307 GLU A N 1
ATOM 2424 C CA . GLU A 1 307 ? -7.051 6.578 -16.781 1 84.94 307 GLU A CA 1
ATOM 2425 C C . GLU A 1 307 ? -7.363 8.07 -16.703 1 84.94 307 GLU A C 1
ATOM 2427 O O . GLU A 1 307 ? -6.699 8.812 -15.984 1 84.94 307 GLU A O 1
ATOM 2432 N N . ARG A 1 308 ? -8.414 8.375 -17.297 1 80.88 308 ARG A N 1
ATOM 2433 C CA . ARG A 1 308 ? -8.789 9.781 -17.344 1 80.88 308 ARG A CA 1
ATOM 2434 C C . ARG A 1 308 ? -9.359 10.234 -16 1 80.88 308 ARG A C 1
ATOM 2436 O O . ARG A 1 308 ? -9.422 11.43 -15.719 1 80.88 308 ARG A O 1
ATOM 2443 N N . SER A 1 309 ? -9.773 9.289 -15.242 1 82.69 309 SER A N 1
ATOM 2444 C CA . SER A 1 309 ? -10.391 9.617 -13.961 1 82.69 309 SER A CA 1
ATOM 2445 C C . SER A 1 309 ? -9.414 9.43 -12.805 1 82.69 309 SER A C 1
ATOM 2447 O O . SER A 1 309 ? -9.805 9.523 -11.641 1 82.69 309 SER A O 1
ATOM 2449 N N . LEU A 1 310 ? -8.211 9.195 -13.062 1 83.88 310 LEU A N 1
ATOM 2450 C CA . LEU A 1 310 ? -7.234 8.828 -12.047 1 83.88 310 LEU A CA 1
ATOM 2451 C C . LEU A 1 310 ? -7.078 9.938 -11.008 1 83.88 310 LEU A C 1
ATOM 2453 O O . LEU A 1 310 ? -6.965 9.672 -9.812 1 83.88 310 LEU A O 1
ATOM 2457 N N . PHE A 1 311 ? -7.102 11.156 -11.445 1 77.81 311 PHE A N 1
ATOM 2458 C CA . PHE A 1 311 ? -6.812 12.258 -10.539 1 77.81 311 PHE A CA 1
ATOM 2459 C C . PHE A 1 311 ? -8.094 12.984 -10.148 1 77.81 311 PHE A C 1
ATOM 2461 O O . PHE A 1 311 ? -8.047 14.117 -9.672 1 77.81 311 PHE A O 1
ATOM 2468 N N . SER A 1 312 ? -9.219 12.242 -10.383 1 70.69 312 SER A N 1
ATOM 2469 C CA . SER A 1 312 ? -10.484 12.82 -9.922 1 70.69 312 SER A CA 1
ATOM 2470 C C . SER A 1 312 ? -10.531 12.898 -8.398 1 70.69 312 SER A C 1
ATOM 2472 O O . SER A 1 312 ? -9.719 12.273 -7.715 1 70.69 312 SER A O 1
ATOM 2474 N N . THR A 1 313 ? -11.43 13.609 -7.91 1 63.97 313 THR A N 1
ATOM 2475 C CA . THR A 1 313 ? -11.469 13.977 -6.496 1 63.97 313 THR A CA 1
ATOM 2476 C C . THR A 1 313 ? -11.57 12.734 -5.617 1 63.97 313 THR A C 1
ATOM 2478 O O . THR A 1 313 ? -12.219 11.75 -5.992 1 63.97 313 THR A O 1
ATOM 2481 N N . MET A 1 314 ? -10.992 12.781 -4.531 1 61.38 314 MET A N 1
ATOM 2482 C CA . MET A 1 314 ? -10.766 11.711 -3.568 1 61.38 314 MET A CA 1
ATOM 2483 C C . MET A 1 314 ? -12.078 11.258 -2.939 1 61.38 314 MET A C 1
ATOM 2485 O O . MET A 1 314 ? -12.273 10.07 -2.697 1 61.38 314 MET A O 1
ATOM 2489 N N . TYR A 1 315 ? -12.977 12.156 -2.762 1 65.38 315 TYR A N 1
ATOM 2490 C CA . TYR A 1 315 ? -14.086 11.852 -1.871 1 65.38 315 TYR A CA 1
ATOM 2491 C C . TYR A 1 315 ? -15.195 11.117 -2.619 1 65.38 315 TYR A C 1
ATOM 2493 O O . TYR A 1 315 ? -16.188 10.695 -2.014 1 65.38 315 TYR A O 1
ATOM 2501 N N . ASP A 1 316 ? -14.867 10.906 -3.756 1 72.38 316 ASP A N 1
ATOM 2502 C CA . ASP A 1 316 ? -15.883 10.203 -4.535 1 72.38 316 ASP A CA 1
ATOM 2503 C C . ASP A 1 316 ? -15.586 8.703 -4.598 1 72.38 316 ASP A C 1
ATOM 2505 O O . ASP A 1 316 ? -14.641 8.281 -5.273 1 72.38 316 ASP A O 1
ATOM 2509 N N . LEU A 1 317 ? -16.422 7.969 -3.822 1 87.69 317 LEU A N 1
ATOM 2510 C CA . LEU A 1 317 ? -16.203 6.527 -3.754 1 87.69 317 LEU A CA 1
ATOM 2511 C C . LEU A 1 317 ? -16.766 5.832 -4.992 1 87.69 317 LEU A C 1
ATOM 2513 O O . LEU A 1 317 ? -16.656 4.609 -5.121 1 87.69 317 LEU A O 1
ATOM 2517 N N . THR A 1 318 ? -17.281 6.664 -5.906 1 87.19 318 THR A N 1
ATOM 2518 C CA . THR A 1 318 ? -17.891 6.113 -7.113 1 87.19 318 THR A CA 1
ATOM 2519 C C . THR A 1 318 ? -16.844 5.352 -7.938 1 87.19 318 THR A C 1
ATOM 2521 O O . THR A 1 318 ? -17.125 4.25 -8.422 1 87.19 318 THR A O 1
ATOM 2524 N N . ILE A 1 319 ? -15.711 5.934 -8.047 1 89.56 319 ILE A N 1
ATOM 2525 C CA . ILE A 1 319 ? -14.656 5.297 -8.836 1 89.56 319 ILE A CA 1
ATOM 2526 C C . ILE A 1 319 ? -14.234 3.99 -8.164 1 89.56 319 ILE A C 1
ATOM 2528 O O . ILE A 1 319 ? -14.016 2.982 -8.836 1 89.56 319 ILE A O 1
ATOM 2532 N N . LEU A 1 320 ? -14.148 4.059 -6.812 1 94.38 320 LEU A N 1
ATOM 2533 C CA . LEU A 1 320 ? -13.742 2.857 -6.09 1 94.38 320 LEU A CA 1
ATOM 2534 C C . LEU A 1 320 ? -14.766 1.738 -6.281 1 94.38 320 LEU A C 1
ATOM 2536 O O . LEU A 1 320 ? -14.391 0.587 -6.516 1 94.38 320 LEU A O 1
ATOM 2540 N N . LYS A 1 321 ? -16.047 2.074 -6.23 1 95.56 321 LYS A N 1
ATOM 2541 C CA . LYS A 1 321 ? -17.109 1.099 -6.453 1 95.56 321 LYS A CA 1
ATOM 2542 C C . LYS A 1 321 ? -17.047 0.517 -7.863 1 95.56 321 LYS A C 1
ATOM 2544 O O . LYS A 1 321 ? -17.203 -0.69 -8.047 1 95.56 321 LYS A O 1
ATOM 2549 N N . GLY A 1 322 ? -16.797 1.401 -8.789 1 95.38 322 GLY A N 1
ATOM 2550 C CA . GLY A 1 322 ? -16.641 0.949 -10.164 1 95.38 322 GLY A CA 1
ATOM 2551 C C . GLY A 1 322 ? -15.469 0.007 -10.359 1 95.38 322 GLY A C 1
ATOM 2552 O O . GLY A 1 322 ? -15.578 -0.993 -11.07 1 95.38 322 GLY A O 1
ATOM 2553 N N . LEU A 1 323 ? -14.328 0.287 -9.727 1 95.69 323 LEU A N 1
ATOM 2554 C CA . LEU A 1 323 ? -13.133 -0.54 -9.859 1 95.69 323 LEU A CA 1
ATOM 2555 C C . LEU A 1 323 ? -13.359 -1.918 -9.242 1 95.69 323 LEU A C 1
ATOM 2557 O O . LEU A 1 323 ? -12.922 -2.928 -9.797 1 95.69 323 LEU A O 1
ATOM 2561 N N . VAL A 1 324 ? -14.031 -1.966 -8.117 1 97.31 324 VAL A N 1
ATOM 2562 C CA . VAL A 1 324 ? -14.32 -3.24 -7.469 1 97.31 324 VAL A CA 1
ATOM 2563 C C . VAL A 1 324 ? -15.211 -4.09 -8.375 1 97.31 324 VAL A C 1
ATOM 2565 O O . VAL A 1 324 ? -14.969 -5.289 -8.539 1 97.31 324 VAL A O 1
ATOM 2568 N N . SER A 1 325 ? -16.156 -3.473 -8.938 1 96.56 325 SER A N 1
ATOM 2569 C CA . SER A 1 325 ? -17.031 -4.188 -9.867 1 96.56 325 SER A CA 1
ATOM 2570 C C . SER A 1 325 ? -16.25 -4.688 -11.078 1 96.56 325 SER A C 1
ATOM 2572 O O . SER A 1 325 ? -16.453 -5.82 -11.523 1 96.56 325 SER A O 1
ATOM 2574 N N . LEU A 1 326 ? -15.414 -3.854 -11.555 1 96 326 LEU A N 1
ATOM 2575 C CA . LEU A 1 326 ? -14.594 -4.238 -12.695 1 96 326 LEU A CA 1
ATOM 2576 C C . LEU A 1 326 ? -13.734 -5.453 -12.359 1 96 326 LEU A C 1
ATOM 2578 O O . LEU A 1 326 ? -13.617 -6.379 -13.164 1 96 326 LEU A O 1
ATOM 2582 N N . MET A 1 327 ? -13.164 -5.504 -11.18 1 95.75 327 MET A N 1
ATOM 2583 C CA . MET A 1 327 ? -12.328 -6.617 -10.742 1 95.75 327 MET A CA 1
ATOM 2584 C C . MET A 1 327 ? -13.133 -7.91 -10.688 1 95.75 327 MET A C 1
ATOM 2586 O O . MET A 1 327 ? -12.648 -8.969 -11.086 1 95.75 327 MET A O 1
ATOM 2590 N N . LYS A 1 328 ? -14.312 -7.812 -10.219 1 94.25 328 LYS A N 1
ATOM 2591 C CA . LYS A 1 328 ? -15.164 -8.992 -10.062 1 94.25 328 LYS A CA 1
ATOM 2592 C C . LYS A 1 328 ? -15.414 -9.672 -11.406 1 94.25 328 LYS A C 1
ATOM 2594 O O . LYS A 1 328 ? -15.578 -10.891 -11.461 1 94.25 328 LYS A O 1
ATOM 2599 N N . HIS A 1 329 ? -15.297 -8.898 -12.438 1 91.75 329 HIS A N 1
ATOM 2600 C CA . HIS A 1 329 ? -15.656 -9.453 -13.734 1 91.75 329 HIS A CA 1
ATOM 2601 C C . HIS A 1 329 ? -14.422 -9.703 -14.594 1 91.75 329 HIS A C 1
ATOM 2603 O O . HIS A 1 329 ? -14.461 -10.508 -15.531 1 91.75 329 HIS A O 1
ATOM 2609 N N . ARG A 1 330 ? -13.281 -9.117 -14.188 1 90.94 330 ARG A N 1
ATOM 2610 C CA . ARG A 1 330 ? -12.148 -9.156 -15.109 1 90.94 330 ARG A CA 1
ATOM 2611 C C . ARG A 1 330 ? -10.992 -9.961 -14.516 1 90.94 330 ARG A C 1
ATOM 2613 O O . ARG A 1 330 ? -10.047 -10.305 -15.219 1 90.94 330 ARG A O 1
ATOM 2620 N N . TYR A 1 331 ? -10.984 -10.367 -13.312 1 92.69 331 TYR A N 1
ATOM 2621 C CA . TYR A 1 331 ? -9.82 -10.914 -12.617 1 92.69 331 TYR A CA 1
ATOM 2622 C C . TYR A 1 331 ? -9.32 -12.172 -13.312 1 92.69 331 TYR A C 1
ATOM 2624 O O . TYR A 1 331 ? -8.133 -12.508 -13.227 1 92.69 331 TYR A O 1
ATOM 2632 N N . TRP A 1 332 ? -10.195 -12.852 -14.07 1 89.38 332 TRP A N 1
ATOM 2633 C CA . TRP A 1 332 ? -9.797 -14.125 -14.656 1 89.38 332 TRP A CA 1
ATOM 2634 C C . TRP A 1 332 ? -9.344 -13.945 -16.094 1 89.38 332 TRP A C 1
ATOM 2636 O O . TRP A 1 332 ? -8.766 -14.859 -16.688 1 89.38 332 TRP A O 1
ATOM 2646 N N . ILE A 1 333 ? -9.523 -12.766 -16.641 1 86.12 333 ILE A N 1
ATOM 2647 C CA . ILE A 1 333 ? -9.242 -12.562 -18.062 1 86.12 333 ILE A CA 1
ATOM 2648 C C . ILE A 1 333 ? -7.914 -11.828 -18.219 1 86.12 333 ILE A C 1
ATOM 2650 O O . ILE A 1 333 ? -7.102 -12.188 -19.078 1 86.12 333 ILE A O 1
ATOM 2654 N N . ASP A 1 334 ? -7.641 -10.961 -17.406 1 81.44 334 ASP A N 1
ATOM 2655 C CA . ASP A 1 334 ? -6.551 -10.023 -17.672 1 81.44 334 ASP A CA 1
ATOM 2656 C C . ASP A 1 334 ? -5.262 -10.477 -16.984 1 81.44 334 ASP A C 1
ATOM 2658 O O . ASP A 1 334 ? -5.293 -11.336 -16.109 1 81.44 334 ASP A O 1
ATOM 2662 N N . ASP A 1 335 ? -4.219 -9.812 -17.469 1 80.81 335 ASP A N 1
ATOM 2663 C CA . ASP A 1 335 ? -2.912 -10.023 -16.859 1 80.81 335 ASP A CA 1
ATOM 2664 C C . ASP A 1 335 ? -2.887 -9.492 -15.422 1 80.81 335 ASP A C 1
ATOM 2666 O O . ASP A 1 335 ? -3.34 -8.383 -15.164 1 80.81 335 ASP A O 1
ATOM 2670 N N . PRO A 1 336 ? -2.34 -10.273 -14.578 1 82.75 336 PRO A N 1
ATOM 2671 C CA . PRO A 1 336 ? -2.35 -9.875 -13.164 1 82.75 336 PRO A CA 1
ATOM 2672 C C . PRO A 1 336 ? -1.648 -8.539 -12.922 1 82.75 336 PRO A C 1
ATOM 2674 O O . PRO A 1 336 ? -2.029 -7.789 -12.023 1 82.75 336 PRO A O 1
ATOM 2677 N N . PHE A 1 337 ? -0.714 -8.156 -13.688 1 78.38 337 PHE A N 1
ATOM 2678 C CA . PHE A 1 337 ? 0.014 -6.918 -13.414 1 78.38 337 PHE A CA 1
ATOM 2679 C C . PHE A 1 337 ? -0.787 -5.707 -13.875 1 78.38 337 PHE A C 1
ATOM 2681 O O . PHE A 1 337 ? -0.671 -4.621 -13.305 1 78.38 337 PHE A O 1
ATOM 2688 N N . VAL A 1 338 ? -1.633 -5.965 -14.906 1 82.31 338 VAL A N 1
ATOM 2689 C CA . VAL A 1 338 ? -2.586 -4.922 -15.281 1 82.31 338 VAL A CA 1
ATOM 2690 C C . VAL A 1 338 ? -3.594 -4.715 -14.148 1 82.31 338 VAL A C 1
ATOM 2692 O O . VAL A 1 338 ? -3.867 -3.582 -13.758 1 82.31 338 VAL A O 1
ATOM 2695 N N . LEU A 1 339 ? -4.035 -5.82 -13.672 1 90.25 339 LEU A N 1
ATOM 2696 C CA . LEU A 1 339 ? -4.984 -5.762 -12.562 1 90.25 339 LEU A CA 1
ATOM 2697 C C . LEU A 1 339 ? -4.328 -5.18 -11.312 1 90.25 339 LEU A C 1
ATOM 2699 O O . LEU A 1 339 ? -4.992 -4.531 -10.5 1 90.25 339 LEU A O 1
ATOM 2703 N N . GLY A 1 340 ? -2.982 -5.445 -11.195 1 91 340 GLY A N 1
ATOM 2704 C CA . GLY A 1 340 ? -2.246 -4.898 -10.07 1 91 340 GLY A CA 1
ATOM 2705 C C . GLY A 1 340 ? -2.287 -3.383 -10.008 1 91 340 GLY A C 1
ATOM 2706 O O . GLY A 1 340 ? -2.324 -2.801 -8.922 1 91 340 GLY A O 1
ATOM 2707 N N . ARG A 1 341 ? -2.379 -2.756 -11.148 1 90 341 ARG A N 1
ATOM 2708 C CA . ARG A 1 341 ? -2.467 -1.301 -11.203 1 90 341 ARG A CA 1
ATOM 2709 C C . ARG A 1 341 ? -3.834 -0.816 -10.727 1 90 341 ARG A C 1
ATOM 2711 O O . ARG A 1 341 ? -3.934 0.208 -10.055 1 90 341 ARG A O 1
ATOM 2718 N N . ILE A 1 342 ? -4.801 -1.522 -11.125 1 92.81 342 ILE A N 1
ATOM 2719 C CA . ILE A 1 342 ? -6.152 -1.198 -10.688 1 92.81 342 ILE A CA 1
ATOM 2720 C C . ILE A 1 342 ? -6.258 -1.386 -9.172 1 92.81 342 ILE A C 1
ATOM 2722 O O . ILE A 1 342 ? -6.77 -0.511 -8.469 1 92.81 342 ILE A O 1
ATOM 2726 N N . ILE A 1 343 ? -5.719 -2.453 -8.711 1 96 343 ILE A N 1
ATOM 2727 C CA . ILE A 1 343 ? -5.797 -2.793 -7.297 1 96 343 ILE A CA 1
ATOM 2728 C C . ILE A 1 343 ? -5.016 -1.766 -6.48 1 96 343 ILE A C 1
ATOM 2730 O O . ILE A 1 343 ? -5.422 -1.408 -5.371 1 96 343 ILE A O 1
ATOM 2734 N N . SER A 1 344 ? -3.936 -1.284 -7.035 1 94.19 344 SER A N 1
ATOM 2735 C CA . SER A 1 344 ? -3.156 -0.257 -6.352 1 94.19 344 SER A CA 1
ATOM 2736 C C . SER A 1 344 ? -3.988 0.999 -6.109 1 94.19 344 SER A C 1
ATOM 2738 O O . SER A 1 344 ? -3.979 1.554 -5.008 1 94.19 344 SER A O 1
ATOM 2740 N N . THR A 1 345 ? -4.684 1.395 -7.102 1 92.88 345 THR A N 1
ATOM 2741 C CA . THR A 1 345 ? -5.559 2.557 -6.973 1 92.88 345 THR A CA 1
ATOM 2742 C C . THR A 1 345 ? -6.68 2.279 -5.977 1 92.88 345 THR A C 1
ATOM 2744 O O . THR A 1 345 ? -7.016 3.139 -5.16 1 92.88 345 THR A O 1
ATOM 2747 N N . MET A 1 346 ? -7.23 1.104 -6.051 1 95.62 346 MET A N 1
ATOM 2748 C CA . MET A 1 346 ? -8.281 0.716 -5.113 1 95.62 346 MET A CA 1
ATOM 2749 C C . MET A 1 346 ? -7.781 0.781 -3.676 1 95.62 346 MET A C 1
ATOM 2751 O O . MET A 1 346 ? -8.477 1.286 -2.795 1 95.62 346 MET A O 1
ATOM 2755 N N . SER A 1 347 ? -6.586 0.272 -3.475 1 95.69 347 SER A N 1
ATOM 2756 C CA . SER A 1 347 ? -6.02 0.208 -2.131 1 95.69 347 SER A CA 1
ATOM 2757 C C . SER A 1 347 ? -5.812 1.604 -1.552 1 95.69 347 SER A C 1
ATOM 2759 O O . SER A 1 347 ? -6.227 1.881 -0.425 1 95.69 347 SER A O 1
ATOM 2761 N N . ARG A 1 348 ? -5.254 2.48 -2.326 1 94.06 348 ARG A N 1
ATOM 2762 C CA . ARG A 1 348 ? -5 3.834 -1.843 1 94.06 348 ARG A CA 1
ATOM 2763 C C . ARG A 1 348 ? -6.309 4.582 -1.596 1 94.06 348 ARG A C 1
ATOM 2765 O O . ARG A 1 348 ? -6.473 5.23 -0.56 1 94.06 348 ARG A O 1
ATOM 2772 N N . ARG A 1 349 ? -7.23 4.477 -2.492 1 93.19 349 ARG A N 1
ATOM 2773 C CA . ARG A 1 349 ? -8.5 5.188 -2.352 1 93.19 349 ARG A CA 1
ATOM 2774 C C . ARG A 1 349 ? -9.273 4.684 -1.14 1 93.19 349 ARG A C 1
ATOM 2776 O O . ARG A 1 349 ? -9.922 5.469 -0.444 1 93.19 349 ARG A O 1
ATOM 2783 N N . SER A 1 350 ? -9.242 3.406 -0.909 1 95.56 350 SER A N 1
ATOM 2784 C CA . SER A 1 350 ? -9.969 2.852 0.232 1 95.56 350 SER A CA 1
ATOM 2785 C C . SER A 1 350 ? -9.359 3.32 1.55 1 95.56 350 SER A C 1
ATOM 2787 O O . SER A 1 350 ? -10.078 3.619 2.502 1 95.56 350 SER A O 1
ATOM 2789 N N . LEU A 1 351 ? -8.023 3.443 1.613 1 94.5 351 LEU A N 1
ATOM 2790 C CA . LEU A 1 351 ? -7.348 3.895 2.826 1 94.5 351 LEU A CA 1
ATOM 2791 C C . LEU A 1 351 ? -7.562 5.391 3.043 1 94.5 351 LEU A C 1
ATOM 2793 O O . LEU A 1 351 ? -7.777 5.832 4.172 1 94.5 351 LEU A O 1
ATOM 2797 N N . ASP A 1 352 ? -7.512 6.102 1.943 1 92.62 352 ASP A N 1
ATOM 2798 C CA . ASP A 1 352 ? -7.723 7.543 2.045 1 92.62 352 ASP A CA 1
ATOM 2799 C C . ASP A 1 352 ? -9.141 7.859 2.516 1 92.62 352 ASP A C 1
ATOM 2801 O O . ASP A 1 352 ? -9.359 8.844 3.217 1 92.62 352 ASP A O 1
ATOM 2805 N N . ALA A 1 353 ? -10.039 6.996 2.105 1 92.88 353 ALA A N 1
ATOM 2806 C CA . ALA A 1 353 ? -11.43 7.188 2.508 1 92.88 353 ALA A CA 1
ATOM 2807 C C . ALA A 1 353 ? -11.664 6.695 3.934 1 92.88 353 ALA A C 1
ATOM 2809 O O . ALA A 1 353 ? -12.719 6.949 4.52 1 92.88 353 ALA A O 1
ATOM 2810 N N . GLY A 1 354 ? -10.734 6.023 4.516 1 93.5 354 GLY A N 1
ATOM 2811 C CA . GLY A 1 354 ? -10.836 5.539 5.883 1 93.5 354 GLY A CA 1
ATOM 2812 C C . GLY A 1 354 ? -11.734 4.332 6.027 1 93.5 354 GLY A C 1
ATOM 2813 O O . GLY A 1 354 ? -12.266 4.066 7.109 1 93.5 354 GLY A O 1
ATOM 2814 N N . LEU A 1 355 ? -11.938 3.592 4.949 1 96 355 LEU A N 1
ATOM 2815 C CA . LEU A 1 355 ? -12.875 2.473 4.984 1 96 355 LEU A CA 1
ATOM 2816 C C . LEU A 1 355 ? -12.375 1.375 5.918 1 96 355 LEU A C 1
ATOM 2818 O O . LEU A 1 355 ? -13.164 0.565 6.41 1 96 355 LEU A O 1
ATOM 2822 N N . ASN A 1 356 ? -11.109 1.301 6.133 1 96.12 356 ASN A N 1
ATOM 2823 C CA . ASN A 1 356 ? -10.523 0.253 6.961 1 96.12 356 ASN A CA 1
ATOM 2824 C C . ASN A 1 356 ? -10.609 0.595 8.445 1 96.12 356 ASN A C 1
ATOM 2826 O O . ASN A 1 356 ? -10.203 -0.202 9.297 1 96.12 356 ASN A O 1
ATOM 2830 N N . ARG A 1 357 ? -11.148 1.779 8.75 1 95.31 357 ARG A N 1
ATOM 2831 C CA . ARG A 1 357 ? -11.117 2.275 10.125 1 95.31 357 ARG A CA 1
ATOM 2832 C C . ARG A 1 357 ? -12.523 2.551 10.641 1 95.31 357 ARG A C 1
ATOM 2834 O O . ARG A 1 357 ? -13.328 3.199 9.961 1 95.31 357 ARG A O 1
ATOM 2841 N N . TRP A 1 358 ? -12.797 2.211 11.836 1 93.19 358 TRP A N 1
ATOM 2842 C CA . TRP A 1 358 ? -14.133 2.348 12.422 1 93.19 358 TRP A CA 1
ATOM 2843 C C . TRP A 1 358 ? -14.461 3.814 12.68 1 93.19 358 TRP A C 1
ATOM 2845 O O . TRP A 1 358 ? -15.633 4.199 12.672 1 93.19 358 TRP A O 1
ATOM 2855 N N . GLU A 1 359 ? -13.461 4.652 12.859 1 91.69 359 GLU A N 1
ATOM 2856 C CA . GLU A 1 359 ? -13.664 6.051 13.211 1 91.69 359 GLU A CA 1
ATOM 2857 C C . GLU A 1 359 ? -14.469 6.781 12.141 1 91.69 359 GLU A C 1
ATOM 2859 O O . GLU A 1 359 ? -15.242 7.688 12.453 1 91.69 359 GLU A O 1
ATOM 2864 N N . TYR A 1 360 ? -14.305 6.352 10.922 1 91 360 TYR A N 1
ATOM 2865 C CA . TYR A 1 360 ? -14.945 7.027 9.797 1 91 360 TYR A CA 1
ATOM 2866 C C . TYR A 1 360 ? -16.406 6.633 9.68 1 91 360 TYR A C 1
ATOM 2868 O O . TYR A 1 360 ? -17.172 7.273 8.953 1 91 360 TYR A O 1
ATOM 2876 N N . TYR A 1 361 ? -16.766 5.648 10.43 1 92.44 361 TYR A N 1
ATOM 2877 C CA . TYR A 1 361 ? -18.141 5.152 10.367 1 92.44 361 TYR A CA 1
ATOM 2878 C C . TYR A 1 361 ? -19.016 5.855 11.383 1 92.44 361 TYR A C 1
ATOM 2880 O O . TYR A 1 361 ? -20.25 5.777 11.305 1 92.44 361 TYR A O 1
ATOM 2888 N N . ILE A 1 362 ? -18.422 6.488 12.312 1 89.81 362 ILE A N 1
ATOM 2889 C CA . ILE A 1 362 ? -19.188 7.172 13.359 1 89.81 362 ILE A CA 1
ATOM 2890 C C . ILE A 1 362 ? -20.016 8.289 12.75 1 89.81 362 ILE A C 1
ATOM 2892 O O . ILE A 1 362 ? -19.516 9.094 11.961 1 89.81 362 ILE A O 1
ATOM 2896 N N . GLY A 1 363 ? -21.266 8.32 13.086 1 85.25 363 GLY A N 1
ATOM 2897 C CA . GLY A 1 363 ? -22.172 9.367 12.625 1 85.25 363 GLY A CA 1
ATOM 2898 C C . GLY A 1 363 ? -22.812 9.055 11.289 1 85.25 363 GLY A C 1
ATOM 2899 O O . GLY A 1 363 ? -23.688 9.789 10.828 1 85.25 363 GLY A O 1
ATOM 2900 N N . GLN A 1 364 ? -22.453 7.945 10.703 1 89.19 364 GLN A N 1
ATOM 2901 C CA . GLN A 1 364 ? -23.031 7.555 9.422 1 89.19 364 GLN A CA 1
ATOM 2902 C C . GLN A 1 364 ? -24.344 6.797 9.617 1 89.19 364 GLN A C 1
ATOM 2904 O O . GLN A 1 364 ? -24.594 6.258 10.695 1 89.19 364 GLN A O 1
ATOM 2909 N N . ASP A 1 365 ? -25.109 6.867 8.578 1 91.75 365 ASP A N 1
ATOM 2910 C CA . ASP A 1 365 ? -26.281 5.984 8.57 1 91.75 365 ASP A CA 1
ATOM 2911 C C . ASP A 1 365 ? -25.859 4.527 8.383 1 91.75 365 ASP A C 1
ATOM 2913 O O . ASP A 1 365 ? -24.875 4.242 7.699 1 91.75 365 ASP A O 1
ATOM 2917 N N . GLU A 1 366 ? -26.578 3.615 8.945 1 94.25 366 GLU A N 1
ATOM 2918 C CA . GLU A 1 366 ? -26.172 2.213 8.969 1 94.25 366 GLU A CA 1
ATOM 2919 C C . GLU A 1 366 ? -26.156 1.617 7.562 1 94.25 366 GLU A C 1
ATOM 2921 O O . GLU A 1 366 ? -25.297 0.792 7.246 1 94.25 366 GLU A O 1
ATOM 2926 N N . ASP A 1 367 ? -27.078 2.051 6.734 1 93.81 367 ASP A N 1
ATOM 2927 C CA . ASP A 1 367 ? -27.109 1.517 5.375 1 93.81 367 ASP A CA 1
ATOM 2928 C C . ASP A 1 367 ? -25.828 1.87 4.625 1 93.81 367 ASP A C 1
ATOM 2930 O O . ASP A 1 367 ? -25.234 1.017 3.959 1 93.81 367 ASP A O 1
ATOM 2934 N N . THR A 1 368 ? -25.438 3.113 4.801 1 93.62 368 THR A N 1
ATOM 2935 C CA . THR A 1 368 ? -24.203 3.566 4.168 1 93.62 368 THR A CA 1
ATOM 2936 C C . THR A 1 368 ? -22.984 2.879 4.789 1 93.62 368 THR A C 1
ATOM 2938 O O . THR A 1 368 ? -22.078 2.459 4.078 1 93.62 368 THR A O 1
ATOM 2941 N N . ALA A 1 369 ? -23.062 2.791 6.086 1 95.62 369 ALA A N 1
ATOM 2942 C CA . ALA A 1 369 ? -21.969 2.137 6.797 1 95.62 369 ALA A CA 1
ATOM 2943 C C . ALA A 1 369 ? -21.812 0.684 6.352 1 95.62 369 ALA A C 1
ATOM 2945 O O . ALA A 1 369 ? -20.688 0.207 6.133 1 95.62 369 ALA A O 1
ATOM 2946 N N . GLU A 1 370 ? -22.906 0.022 6.215 1 96.44 370 GLU A N 1
ATOM 2947 C CA . GLU A 1 370 ? -22.891 -1.37 5.777 1 96.44 370 GLU A CA 1
ATOM 2948 C C . GLU A 1 370 ? -22.312 -1.499 4.367 1 96.44 370 GLU A C 1
ATOM 2950 O O . GLU A 1 370 ? -21.531 -2.406 4.09 1 96.44 370 GLU A O 1
ATOM 2955 N N . GLU A 1 371 ? -22.719 -0.627 3.543 1 96.12 371 GLU A N 1
ATOM 2956 C CA . GLU A 1 371 ? -22.172 -0.618 2.188 1 96.12 371 GLU A CA 1
ATOM 2957 C C . GLU A 1 371 ? -20.656 -0.414 2.197 1 96.12 371 GLU A C 1
ATOM 2959 O O . GLU A 1 371 ? -19.938 -1.051 1.429 1 96.12 371 GLU A O 1
ATOM 2964 N N . TYR A 1 372 ? -20.219 0.484 3.061 1 96.25 372 TYR A N 1
ATOM 2965 C CA . TYR A 1 372 ? -18.797 0.781 3.15 1 96.25 372 TYR A CA 1
ATOM 2966 C C . TYR A 1 372 ? -18.031 -0.407 3.715 1 96.25 372 TYR A C 1
ATOM 2968 O O . TYR A 1 372 ? -16.906 -0.695 3.275 1 96.25 372 TYR A O 1
ATOM 2976 N N . ARG A 1 373 ? -18.609 -1.082 4.695 1 97.38 373 ARG A N 1
ATOM 2977 C CA . ARG A 1 373 ? -17.953 -2.279 5.223 1 97.38 373 ARG A CA 1
ATOM 2978 C C . ARG A 1 373 ? -17.766 -3.326 4.129 1 97.38 373 ARG A C 1
ATOM 2980 O O . ARG A 1 373 ? -16.688 -3.893 3.99 1 97.38 373 ARG A O 1
ATOM 2987 N N . LYS A 1 374 ? -18.797 -3.521 3.365 1 97.31 374 LYS A N 1
ATOM 2988 C CA . LYS A 1 374 ? -18.734 -4.488 2.273 1 97.31 374 LYS A CA 1
ATOM 2989 C C . LYS A 1 374 ? -17.672 -4.074 1.244 1 97.31 374 LYS A C 1
ATOM 2991 O O . LYS A 1 374 ? -16.891 -4.902 0.795 1 97.31 374 LYS A O 1
ATOM 2996 N N . LEU A 1 375 ? -17.688 -2.826 0.917 1 97.5 375 LEU A N 1
ATOM 2997 C CA . LEU A 1 375 ? -16.719 -2.295 -0.048 1 97.5 375 LEU A CA 1
ATOM 2998 C C . LEU A 1 375 ? -15.297 -2.492 0.442 1 97.5 375 LEU A C 1
ATOM 3000 O O . LEU A 1 375 ? -14.414 -2.861 -0.336 1 97.5 375 LEU A O 1
ATOM 3004 N N . TRP A 1 376 ? -15.086 -2.256 1.718 1 97.62 376 TRP A N 1
ATOM 3005 C CA . TRP A 1 376 ? -13.75 -2.414 2.291 1 97.62 376 TRP A CA 1
ATOM 3006 C C . TRP A 1 376 ? -13.266 -3.855 2.154 1 97.62 376 TRP A C 1
ATOM 3008 O O . TRP A 1 376 ? -12.156 -4.102 1.687 1 97.62 376 TRP A O 1
ATOM 3018 N N . TRP A 1 377 ? -14.039 -4.754 2.549 1 97.88 377 TRP A N 1
ATOM 3019 C CA . TRP A 1 377 ? -13.609 -6.148 2.582 1 97.88 377 TRP A CA 1
ATOM 3020 C C . TRP A 1 377 ? -13.438 -6.699 1.17 1 97.88 377 TRP A C 1
ATOM 3022 O O . TRP A 1 377 ? -12.617 -7.59 0.939 1 97.88 377 TRP A O 1
ATOM 3032 N N . ASP A 1 378 ? -14.156 -6.121 0.188 1 97.81 378 ASP A N 1
ATOM 3033 C CA . ASP A 1 378 ? -13.891 -6.449 -1.209 1 97.81 378 ASP A CA 1
ATOM 3034 C C . ASP A 1 378 ? -12.508 -5.953 -1.632 1 97.81 378 ASP A C 1
ATOM 3036 O O . ASP A 1 378 ? -11.75 -6.684 -2.27 1 97.81 378 ASP A O 1
ATOM 3040 N N . CYS A 1 379 ? -12.203 -4.727 -1.275 1 97.81 379 CYS A N 1
ATOM 3041 C CA . CYS A 1 379 ? -10.898 -4.168 -1.611 1 97.81 379 CYS A CA 1
ATOM 3042 C C . CYS A 1 379 ? -9.773 -4.984 -0.979 1 97.81 379 CYS A C 1
ATOM 3044 O O . CYS A 1 379 ? -8.766 -5.258 -1.624 1 97.81 379 CYS A O 1
ATOM 3046 N N . TYR A 1 380 ? -10.031 -5.352 0.256 1 97.75 380 TYR A N 1
ATOM 3047 C CA . TYR A 1 380 ? -9.039 -6.125 0.994 1 97.75 380 TYR A CA 1
ATOM 3048 C C . TYR A 1 380 ? -8.812 -7.488 0.345 1 97.75 380 TYR A C 1
ATOM 3050 O O . TYR A 1 380 ? -7.676 -7.945 0.226 1 97.75 380 TYR A O 1
ATOM 3058 N N . TRP A 1 381 ? -9.828 -8.047 -0.125 1 98.25 381 TRP A N 1
ATOM 3059 C CA . TRP A 1 381 ? -9.75 -9.336 -0.803 1 98.25 381 TRP A CA 1
ATOM 3060 C C . TRP A 1 381 ? -8.922 -9.234 -2.08 1 98.25 381 TRP A C 1
ATOM 3062 O O . TRP A 1 381 ? -8.031 -10.047 -2.322 1 98.25 381 TRP A O 1
ATOM 3072 N N . TRP A 1 382 ? -9.195 -8.281 -2.855 1 98.19 382 TRP A N 1
ATOM 3073 C CA . TRP A 1 382 ? -8.523 -8.195 -4.148 1 98.19 382 TRP A CA 1
ATOM 3074 C C . TRP A 1 382 ? -7.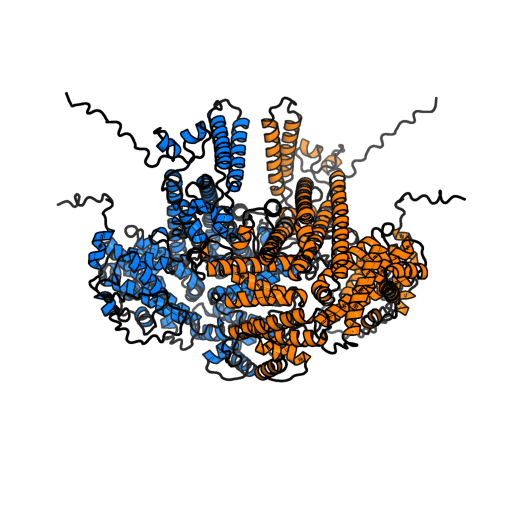035 -7.906 -3.973 1 98.19 382 TRP A C 1
ATOM 3076 O O . TRP A 1 382 ? -6.211 -8.352 -4.777 1 98.19 382 TRP A O 1
ATOM 3086 N N . ASP A 1 383 ? -6.676 -7.191 -2.945 1 97.5 383 ASP A N 1
ATOM 3087 C CA . ASP A 1 383 ? -5.266 -6.984 -2.635 1 97.5 383 ASP A CA 1
ATOM 3088 C C . ASP A 1 383 ? -4.574 -8.305 -2.307 1 97.5 383 ASP A C 1
ATOM 3090 O O . ASP A 1 383 ? -3.455 -8.555 -2.76 1 97.5 383 ASP A O 1
ATOM 3094 N N . ARG A 1 384 ? -5.266 -9.125 -1.591 1 98 384 ARG A N 1
ATOM 3095 C CA . ARG A 1 384 ? -4.695 -10.422 -1.223 1 98 384 ARG A CA 1
ATOM 3096 C C . ARG A 1 384 ? -4.738 -11.391 -2.396 1 98 384 ARG A C 1
ATOM 3098 O O . ARG A 1 384 ? -3.844 -12.227 -2.549 1 98 384 ARG A O 1
ATOM 3105 N N . TRP A 1 385 ? -5.793 -11.281 -3.168 1 97.31 385 TRP A N 1
ATOM 3106 C CA . TRP A 1 385 ? -5.871 -12.086 -4.383 1 97.31 385 TRP A CA 1
ATOM 3107 C C . TRP A 1 385 ? -4.668 -11.836 -5.285 1 97.31 385 TRP A C 1
ATOM 3109 O O . TRP A 1 385 ? -4.102 -12.773 -5.855 1 97.31 385 TRP A O 1
ATOM 3119 N N . TYR A 1 386 ? -4.289 -10.594 -5.391 1 96.75 386 TYR A N 1
ATOM 3120 C CA . TYR A 1 386 ? -3.131 -10.242 -6.207 1 96.75 386 TYR A CA 1
ATOM 3121 C C . TYR A 1 386 ? -1.87 -10.914 -5.68 1 96.75 386 TYR A C 1
ATOM 3123 O O . TYR A 1 386 ? -1.055 -11.414 -6.461 1 96.75 386 TYR A O 1
ATOM 3131 N N . SER A 1 387 ? -1.699 -10.906 -4.387 1 96.69 387 SER A N 1
ATOM 3132 C CA . SER A 1 387 ? -0.553 -11.57 -3.775 1 96.69 387 SER A CA 1
ATOM 3133 C C . SER A 1 387 ? -0.56 -13.062 -4.066 1 96.69 387 SER A C 1
ATOM 3135 O O . SER A 1 387 ? 0.486 -13.656 -4.348 1 96.69 387 SER A O 1
ATOM 3137 N N . LEU A 1 388 ? -1.706 -13.594 -4.066 1 96.12 388 LEU A N 1
ATOM 3138 C CA . LEU A 1 388 ? -1.857 -15.031 -4.277 1 96.12 388 LEU A CA 1
ATOM 3139 C C . LEU A 1 388 ? -1.464 -15.414 -5.703 1 96.12 388 LEU A C 1
ATOM 3141 O O . LEU A 1 388 ? -0.755 -16.406 -5.906 1 96.12 388 LEU A O 1
ATOM 3145 N N . VAL A 1 389 ? -1.846 -14.617 -6.648 1 94.31 389 VAL A N 1
ATOM 3146 C CA . VAL A 1 389 ? -1.697 -15 -8.047 1 94.31 389 VAL A CA 1
ATOM 3147 C C . VAL A 1 389 ? -0.293 -14.648 -8.531 1 94.31 389 VAL A C 1
ATOM 3149 O O . VAL A 1 389 ? 0.238 -15.297 -9.438 1 94.31 389 VAL A O 1
ATOM 3152 N N . THR A 1 390 ? 0.359 -13.711 -7.891 1 93.19 390 THR A N 1
ATOM 3153 C CA . THR A 1 390 ? 1.65 -13.25 -8.391 1 93.19 390 THR A CA 1
ATOM 3154 C C . THR A 1 390 ? 2.777 -13.695 -7.465 1 93.19 390 THR A C 1
ATOM 3156 O O . THR A 1 390 ? 3.945 -13.711 -7.859 1 93.19 390 THR A O 1
ATOM 3159 N N . GLY A 1 391 ? 2.439 -13.992 -6.23 1 94.44 391 GLY A N 1
ATOM 3160 C CA . GLY A 1 391 ? 3.463 -14.266 -5.238 1 94.44 391 GLY A CA 1
ATOM 3161 C C . GLY A 1 391 ? 4.098 -13.016 -4.668 1 94.44 391 GLY A C 1
ATOM 3162 O O . GLY A 1 391 ? 5.059 -13.094 -3.898 1 94.44 391 GLY A O 1
ATOM 3163 N N . LYS A 1 392 ? 3.562 -11.805 -5 1 94.25 392 LYS A N 1
ATOM 3164 C CA . LYS A 1 392 ? 4.121 -10.531 -4.559 1 94.25 392 LYS A CA 1
ATOM 3165 C C . LYS A 1 392 ? 3.529 -10.109 -3.215 1 94.25 392 LYS A C 1
ATOM 3167 O O . LYS A 1 392 ? 2.562 -10.711 -2.74 1 94.25 392 LYS A O 1
ATOM 3172 N N . GLN A 1 393 ? 4.047 -9.086 -2.621 1 94.88 393 GLN A N 1
ATOM 3173 C CA . GLN A 1 393 ? 3.609 -8.594 -1.319 1 94.88 393 GLN A CA 1
ATOM 3174 C C . GLN A 1 393 ? 2.287 -7.84 -1.432 1 94.88 393 GLN A C 1
ATOM 3176 O O . GLN A 1 393 ? 2.029 -7.176 -2.436 1 94.88 393 GLN A O 1
ATOM 3181 N N . PRO A 1 394 ? 1.446 -7.949 -0.406 1 95.38 394 PRO A N 1
ATOM 3182 C CA . PRO A 1 394 ? 0.24 -7.117 -0.391 1 95.38 394 PRO A CA 1
ATOM 3183 C C . PRO A 1 394 ? 0.542 -5.645 -0.126 1 95.38 394 PRO A C 1
ATOM 3185 O O . PRO A 1 394 ? 1.609 -5.316 0.397 1 95.38 394 PRO A O 1
ATOM 3188 N N . LEU A 1 395 ? -0.36 -4.785 -0.479 1 94.5 395 LEU A N 1
ATOM 3189 C CA . LEU A 1 395 ? -0.19 -3.346 -0.319 1 94.5 395 LEU A CA 1
ATOM 3190 C C . LEU A 1 395 ? -0.811 -2.865 0.989 1 94.5 395 LEU A C 1
ATOM 3192 O O . LEU A 1 395 ? -0.268 -1.978 1.649 1 94.5 395 LEU A O 1
ATOM 3196 N N . ILE A 1 396 ? -1.943 -3.404 1.323 1 94.31 396 ILE A N 1
ATOM 3197 C CA . ILE A 1 396 ? -2.688 -2.93 2.484 1 94.31 396 ILE A CA 1
ATOM 3198 C C . ILE A 1 396 ? -2.119 -3.561 3.754 1 94.31 396 ILE A C 1
ATOM 3200 O O . ILE A 1 396 ? -2.098 -4.785 3.889 1 94.31 396 ILE A O 1
ATOM 3204 N N . PRO A 1 397 ? -1.693 -2.738 4.664 1 89.12 397 PRO A N 1
ATOM 3205 C CA . PRO A 1 397 ? -1.186 -3.289 5.926 1 89.12 397 PRO A CA 1
ATOM 3206 C C . PRO A 1 397 ? -2.293 -3.848 6.816 1 89.12 397 PRO A C 1
ATOM 3208 O O . PRO A 1 397 ? -3.283 -3.16 7.078 1 89.12 397 PRO A O 1
ATOM 3211 N N . HIS A 1 398 ? -2.104 -4.984 7.301 1 87.12 398 HIS A N 1
ATOM 3212 C CA . HIS A 1 398 ? -3.123 -5.656 8.102 1 87.12 398 HIS A CA 1
ATOM 3213 C C . HIS A 1 398 ? -3.207 -5.055 9.5 1 87.12 398 HIS A C 1
ATOM 3215 O O . HIS A 1 398 ? -4.297 -4.93 10.062 1 87.12 398 HIS A O 1
ATOM 3221 N N . GLU A 1 399 ? -2.137 -4.617 10.055 1 83.69 399 GLU A N 1
ATOM 3222 C CA . GLU A 1 399 ? -2.057 -4.188 11.445 1 83.69 399 GLU A CA 1
ATOM 3223 C C . GLU A 1 399 ? -2.777 -2.861 11.656 1 83.69 399 GLU A C 1
ATOM 3225 O O . GLU A 1 399 ? -3.074 -2.484 12.797 1 83.69 399 GLU A O 1
ATOM 3230 N N . MET A 1 400 ? -3.117 -2.23 10.578 1 90.81 400 MET A N 1
ATOM 3231 C CA . MET A 1 400 ? -3.74 -0.917 10.695 1 90.81 400 MET A CA 1
ATOM 3232 C C . MET A 1 400 ? -5.23 -0.99 10.375 1 90.81 400 MET A C 1
ATOM 3234 O O . MET A 1 400 ? -5.914 0.034 10.352 1 90.81 400 MET A O 1
ATOM 3238 N N . THR A 1 401 ? -5.762 -2.182 10.172 1 91.88 401 THR A N 1
ATOM 3239 C CA . THR A 1 401 ? -7.16 -2.383 9.812 1 91.88 401 THR A CA 1
ATOM 3240 C C . THR A 1 401 ? -8 -2.666 11.055 1 91.88 401 THR A C 1
ATOM 3242 O O . THR A 1 401 ? -7.66 -3.535 11.859 1 91.88 401 THR A O 1
ATOM 3245 N N . SER A 1 402 ? -9.117 -1.911 11.242 1 92.06 402 SER A N 1
ATOM 3246 C CA . SER A 1 402 ? -10.023 -2.104 12.367 1 92.06 402 SER A CA 1
ATOM 3247 C C . SER A 1 402 ? -11.484 -1.969 11.93 1 92.06 402 SER A C 1
ATOM 3249 O O . SER A 1 402 ? -12.328 -1.497 12.695 1 92.06 402 SER A O 1
ATOM 3251 N N . CYS A 1 403 ? -11.758 -2.324 10.742 1 95.12 403 CYS A N 1
ATOM 3252 C CA . CYS A 1 403 ? -13.109 -2.305 10.203 1 95.12 403 CYS A CA 1
ATOM 3253 C C . CYS A 1 403 ? -13.898 -3.525 10.656 1 95.12 403 CYS A C 1
ATOM 3255 O O . CYS A 1 403 ? -13.367 -4.637 10.68 1 95.12 403 CYS A O 1
ATOM 3257 N N . LEU A 1 404 ? -15.156 -3.334 11.008 1 94.75 404 LEU A N 1
ATOM 3258 C CA . LEU A 1 404 ? -16.047 -4.434 11.367 1 94.75 404 LEU A CA 1
ATOM 3259 C C . LEU A 1 404 ? -16.375 -5.277 10.141 1 94.75 404 LEU A C 1
ATOM 3261 O O . LEU A 1 404 ? -16.328 -4.785 9.008 1 94.75 404 LEU A O 1
ATOM 3265 N N . PHE A 1 405 ? -16.719 -6.559 10.406 1 96.44 405 PHE A N 1
ATOM 3266 C CA . PHE A 1 405 ? -17.312 -7.352 9.328 1 96.44 405 PHE A CA 1
ATOM 3267 C C . PHE A 1 405 ? -18.672 -6.793 8.922 1 96.44 405 PHE A C 1
ATOM 3269 O O . PHE A 1 405 ? -19.297 -6.07 9.695 1 96.44 405 PHE A O 1
ATOM 3276 N N . PRO A 1 406 ? -19.047 -7.039 7.668 1 96.19 406 PRO A N 1
ATOM 3277 C CA . PRO A 1 406 ? -20.438 -6.715 7.344 1 96.19 406 PRO A CA 1
ATOM 3278 C C . PRO A 1 406 ? -21.438 -7.316 8.328 1 96.19 406 PRO A C 1
ATOM 3280 O O . PRO A 1 406 ? -21.219 -8.422 8.836 1 96.19 406 PRO A O 1
ATOM 3283 N N . LYS A 1 407 ? -22.484 -6.672 8.531 1 93.69 407 LYS A N 1
ATOM 3284 C CA . LYS A 1 407 ? -23.484 -6.984 9.547 1 93.69 407 LYS A CA 1
ATOM 3285 C C . LYS A 1 407 ? -23.969 -8.422 9.422 1 93.69 407 LYS A C 1
ATOM 3287 O O . LYS A 1 407 ? -24.031 -9.156 10.414 1 93.69 407 LYS A O 1
ATOM 3292 N N . ASP A 1 408 ? -24.25 -8.828 8.25 1 91.19 408 ASP A N 1
ATOM 3293 C CA . ASP A 1 408 ? -24.797 -10.164 8.031 1 91.19 408 ASP A CA 1
ATOM 3294 C C . ASP A 1 408 ? -23.734 -11.234 8.305 1 91.19 408 ASP A C 1
ATOM 3296 O O . ASP A 1 408 ? -24.078 -12.352 8.703 1 91.19 408 ASP A O 1
ATOM 3300 N N . VAL A 1 409 ? -22.516 -10.945 8.094 1 95.44 409 VAL A N 1
ATOM 3301 C CA . VAL A 1 409 ? -21.453 -11.891 8.375 1 95.44 409 VAL A CA 1
ATOM 3302 C C . VAL A 1 409 ? -21.281 -12.055 9.883 1 95.44 409 VAL A C 1
ATOM 3304 O O . VAL A 1 409 ? -21.047 -13.156 10.375 1 95.44 409 VAL A O 1
ATOM 3307 N N . VAL A 1 410 ? -21.359 -10.945 10.594 1 93.62 410 VAL A N 1
ATOM 3308 C CA . VAL A 1 410 ? -21.297 -11.016 12.055 1 93.62 410 VAL A CA 1
ATOM 3309 C C . VAL A 1 410 ? -22.438 -11.891 12.57 1 93.62 410 VAL A C 1
ATOM 3311 O O . VAL A 1 410 ? -22.281 -12.594 13.57 1 93.62 410 VAL A O 1
ATOM 3314 N N . GLY A 1 411 ? -23.547 -11.852 11.805 1 91.06 411 GLY A N 1
ATOM 3315 C CA . GLY A 1 411 ? -24.719 -12.641 12.164 1 91.06 411 GLY A CA 1
ATOM 3316 C C . GLY A 1 411 ? -24.469 -14.133 12.125 1 91.06 411 GLY A C 1
ATOM 3317 O O . GLY A 1 411 ? -25.234 -14.914 12.703 1 91.06 411 GLY A O 1
ATOM 3318 N N . LEU A 1 412 ? -23.406 -14.547 11.492 1 93.38 412 LEU A N 1
ATOM 3319 C CA . LEU A 1 412 ? -23.047 -15.961 11.438 1 93.38 412 LEU A CA 1
ATOM 3320 C C . LEU A 1 412 ? -22.328 -16.391 12.711 1 93.38 412 LEU A C 1
ATOM 3322 O O . LEU A 1 412 ? -21.891 -17.547 12.82 1 93.38 412 LEU A O 1
ATOM 3326 N N . GLY A 1 413 ? -22.031 -15.461 13.617 1 89.75 413 GLY A N 1
ATOM 3327 C CA . GLY A 1 413 ? -21.422 -15.789 14.898 1 89.75 413 GLY A CA 1
ATOM 3328 C C . GLY A 1 413 ? -19.953 -15.461 14.969 1 89.75 413 GLY A C 1
ATOM 3329 O O . GLY A 1 413 ? -19.234 -15.953 15.844 1 89.75 413 GLY A O 1
ATOM 3330 N N . VAL A 1 414 ? -19.516 -14.641 13.961 1 91.75 414 VAL A N 1
ATOM 3331 C CA . VAL A 1 414 ? -18.094 -14.375 13.891 1 91.75 414 VAL A CA 1
ATOM 3332 C C . VAL A 1 414 ? -17.844 -12.867 13.891 1 91.75 414 VAL A C 1
ATOM 3334 O O . VAL A 1 414 ? -18.75 -12.078 13.625 1 91.75 414 VAL A O 1
ATOM 3337 N N . ASP A 1 415 ? -16.625 -12.469 14.188 1 88.81 415 ASP A N 1
ATOM 3338 C CA . ASP A 1 415 ? -16.297 -11.047 14.141 1 88.81 415 ASP A CA 1
ATOM 3339 C C . ASP A 1 415 ? -14.836 -10.844 13.734 1 88.81 415 ASP A C 1
ATOM 3341 O O . ASP A 1 415 ? -14.078 -11.812 13.617 1 88.81 415 ASP A O 1
ATOM 3345 N N . ASP A 1 416 ? -14.422 -9.656 13.539 1 86.94 416 ASP A N 1
ATOM 3346 C CA . ASP A 1 416 ? -13.18 -9.258 12.875 1 86.94 416 ASP A CA 1
ATOM 3347 C C . ASP A 1 416 ? -11.977 -9.523 13.773 1 86.94 416 ASP A C 1
ATOM 3349 O O . ASP A 1 416 ? -10.844 -9.625 13.289 1 86.94 416 ASP A O 1
ATOM 3353 N N . SER A 1 417 ? -12.07 -9.641 15.086 1 80.88 417 SER A N 1
ATOM 3354 C CA . SER A 1 417 ? -10.961 -9.812 16.016 1 80.88 417 SER A CA 1
ATOM 3355 C C . SER A 1 417 ? -10.492 -11.266 16.062 1 80.88 417 SER A C 1
ATOM 3357 O O . SER A 1 417 ? -9.398 -11.555 16.547 1 80.88 417 SER A O 1
ATOM 3359 N N . MET A 1 418 ? -11.328 -12.133 15.57 1 86.12 418 MET A N 1
ATOM 3360 C CA . MET A 1 418 ? -11.062 -13.562 15.656 1 86.12 418 MET A CA 1
ATOM 3361 C C . MET A 1 418 ? -9.953 -13.969 14.688 1 86.12 418 MET A C 1
ATOM 3363 O O . MET A 1 418 ? -9.867 -13.43 13.578 1 86.12 418 MET A O 1
ATOM 3367 N N . ASP A 1 419 ? -9.133 -14.961 15.133 1 87.88 419 ASP A N 1
ATOM 3368 C CA . ASP A 1 419 ? -8.141 -15.539 14.234 1 87.88 419 ASP A CA 1
ATOM 3369 C C . ASP A 1 419 ? -8.773 -16.578 13.312 1 87.88 419 ASP A C 1
ATOM 3371 O O . ASP A 1 419 ? -9.961 -16.875 13.43 1 87.88 419 ASP A O 1
ATOM 3375 N N . CYS A 1 420 ? -8.039 -17.125 12.398 1 93.38 420 CYS A N 1
ATOM 3376 C CA . CYS A 1 420 ? -8.57 -18.031 11.391 1 93.38 420 CYS A CA 1
ATOM 3377 C C . CYS A 1 420 ? -9.18 -19.266 12.031 1 93.38 420 CYS A C 1
ATOM 3379 O O . CYS A 1 420 ? -10.266 -19.703 11.633 1 93.38 420 CYS A O 1
ATOM 3381 N N . PHE A 1 421 ? -8.555 -19.844 13.094 1 88.94 421 PHE A N 1
ATOM 3382 C CA . PHE A 1 421 ? -9.047 -21.047 13.758 1 88.94 421 PHE A CA 1
ATOM 3383 C C . PHE A 1 421 ? -10.391 -20.797 14.422 1 88.94 421 PHE A C 1
ATOM 3385 O O . PHE A 1 421 ? -11.32 -21.594 14.297 1 88.94 421 PHE A O 1
ATOM 3392 N N . THR A 1 422 ? -10.43 -19.672 15.07 1 88.19 422 THR A N 1
ATOM 3393 C CA . THR A 1 422 ? -11.648 -19.312 15.773 1 88.19 422 THR A CA 1
ATOM 3394 C C . THR A 1 422 ? -12.781 -19.031 14.797 1 88.19 422 THR A C 1
ATOM 3396 O O . THR A 1 422 ? -13.93 -19.438 15.031 1 88.19 422 THR A O 1
ATOM 3399 N N . LEU A 1 423 ? -12.461 -18.406 13.727 1 93.75 423 LEU A N 1
ATOM 3400 C CA . LEU A 1 423 ? -13.461 -18.109 12.703 1 93.75 423 LEU A CA 1
ATOM 3401 C C . LEU A 1 423 ? -14.078 -19.406 12.164 1 93.75 423 LEU A C 1
ATOM 3403 O O . LEU A 1 423 ? -15.297 -19.516 12.062 1 93.75 423 LEU A O 1
ATOM 3407 N N . ILE A 1 424 ? -13.242 -20.391 11.836 1 95.25 424 ILE A N 1
ATOM 3408 C CA . ILE A 1 424 ? -13.703 -21.625 11.234 1 95.25 424 ILE A CA 1
ATOM 3409 C C . ILE A 1 424 ? -14.539 -22.406 12.242 1 95.25 424 ILE A C 1
ATOM 3411 O O . ILE A 1 424 ? -15.586 -22.969 11.891 1 95.25 424 ILE A O 1
ATOM 3415 N N . ASN A 1 425 ? -14.148 -22.375 13.492 1 90.19 425 ASN A N 1
ATOM 3416 C CA . ASN A 1 425 ? -14.812 -23.188 14.5 1 90.19 425 ASN A CA 1
ATOM 3417 C C . ASN A 1 425 ? -16.156 -22.594 14.914 1 90.19 425 ASN A C 1
ATOM 3419 O O . ASN A 1 425 ? -17.109 -23.328 15.195 1 90.19 425 ASN A O 1
ATOM 3423 N N . LEU A 1 426 ? -16.266 -21.266 14.891 1 90.12 426 LEU A N 1
ATOM 3424 C CA . LEU A 1 426 ? -17.453 -20.641 15.477 1 90.12 426 LEU A CA 1
ATOM 3425 C C . LEU A 1 426 ? -18.484 -20.297 14.406 1 90.12 426 LEU A C 1
ATOM 3427 O O . LEU A 1 426 ? -19.656 -20.125 14.703 1 90.12 426 LEU A O 1
ATOM 3431 N N . VAL A 1 427 ? -18.062 -20.25 13.164 1 94.56 427 VAL A N 1
ATOM 3432 C CA . VAL A 1 427 ? -18.984 -19.781 12.125 1 94.56 427 VAL A CA 1
ATOM 3433 C C . VAL A 1 427 ? -20.141 -20.766 11.992 1 94.56 427 VAL A C 1
ATOM 3435 O O . VAL A 1 427 ? -19.953 -21.984 12.055 1 94.56 427 VAL A O 1
ATOM 3438 N N . GLU A 1 428 ? -21.344 -20.234 11.953 1 93.12 428 GLU A N 1
ATOM 3439 C CA . GLU A 1 428 ? -22.547 -21 11.664 1 93.12 428 GLU A CA 1
ATOM 3440 C C . GLU A 1 428 ? -23.016 -20.781 10.227 1 93.12 428 GLU A C 1
ATOM 3442 O O . GLU A 1 428 ? -23.797 -19.875 9.953 1 93.12 428 GLU A O 1
ATOM 3447 N N . LEU A 1 429 ? -22.672 -21.703 9.375 1 92.81 429 LEU A N 1
ATOM 3448 C CA . LEU A 1 429 ? -23.016 -21.594 7.961 1 92.81 429 LEU A CA 1
ATOM 3449 C C . LEU A 1 429 ? -24.484 -21.891 7.734 1 92.81 429 LEU A C 1
ATOM 3451 O O . LEU A 1 429 ? -25.016 -22.891 8.25 1 92.81 429 LEU A O 1
ATOM 3455 N N . ASP A 1 430 ? -25.109 -20.984 7.086 1 89.56 430 ASP A N 1
ATOM 3456 C CA . ASP A 1 430 ? -26.531 -21.078 6.793 1 89.56 430 ASP A CA 1
ATOM 3457 C C . ASP A 1 430 ? -26.781 -21.203 5.293 1 89.56 430 ASP A C 1
ATOM 3459 O O . ASP A 1 430 ? -26.562 -20.266 4.535 1 89.56 430 ASP A O 1
ATOM 3463 N N . PRO A 1 431 ? -27.281 -22.328 4.844 1 88.25 431 PRO A N 1
ATOM 3464 C CA . PRO A 1 431 ? -27.5 -22.547 3.41 1 88.25 431 PRO A CA 1
ATOM 3465 C C . PRO A 1 431 ? -28.562 -21.594 2.834 1 88.25 431 PRO A C 1
ATOM 3467 O O . PRO A 1 431 ? -28.609 -21.406 1.616 1 88.25 431 PRO A O 1
ATOM 3470 N N . SER A 1 432 ? -29.375 -21.078 3.691 1 88.75 432 SER A N 1
ATOM 3471 C CA . SER A 1 432 ? -30.391 -20.156 3.223 1 88.75 432 SER A CA 1
ATOM 3472 C C . SER A 1 432 ? -29.797 -18.781 2.881 1 88.75 432 SER A C 1
ATOM 3474 O O . SER A 1 432 ? -30.422 -18 2.176 1 88.75 432 SER A O 1
ATOM 3476 N N . LYS A 1 433 ? -28.625 -18.625 3.303 1 90.06 433 LYS A N 1
ATOM 3477 C CA . LYS A 1 433 ? -27.969 -17.344 3.08 1 90.06 433 LYS A CA 1
ATOM 3478 C C . LYS A 1 433 ? -26.625 -17.531 2.379 1 90.06 433 LYS A C 1
ATOM 3480 O O . LYS A 1 433 ? -25.594 -17.078 2.869 1 90.06 433 LYS A O 1
ATOM 3485 N N . PHE A 1 434 ? -26.594 -17.906 1.156 1 90.31 434 PHE A N 1
ATOM 3486 C CA . PHE A 1 434 ? -25.375 -18.266 0.442 1 90.31 434 PHE A CA 1
ATOM 3487 C C . PHE A 1 434 ? -24.484 -17.047 0.261 1 90.31 434 PHE A C 1
ATOM 3489 O O . PHE A 1 434 ? -23.266 -17.125 0.424 1 90.31 434 PHE A O 1
ATOM 3496 N N . ASP A 1 435 ? -25.156 -15.961 -0.034 1 91.75 435 ASP A N 1
ATOM 3497 C CA . ASP A 1 435 ? -24.375 -14.75 -0.301 1 91.75 435 ASP A CA 1
ATOM 3498 C C . ASP A 1 435 ? -23.562 -14.336 0.925 1 91.75 435 ASP A C 1
ATOM 3500 O O . ASP A 1 435 ? -22.438 -13.875 0.797 1 91.75 435 ASP A O 1
ATOM 3504 N N . ILE A 1 436 ? -24.109 -14.547 2.08 1 94.81 436 ILE A N 1
ATOM 3505 C CA . ILE A 1 436 ? -23.438 -14.195 3.328 1 94.81 436 ILE A CA 1
ATOM 3506 C C . ILE A 1 436 ? -22.328 -15.188 3.613 1 94.81 436 ILE A C 1
ATOM 3508 O O . ILE A 1 436 ? -21.234 -14.805 4.051 1 94.81 436 ILE A O 1
ATOM 3512 N N . CYS A 1 437 ? -22.625 -16.391 3.32 1 95.44 437 CYS A N 1
ATOM 3513 C CA . CYS A 1 437 ? -21.609 -17.422 3.512 1 95.44 437 CYS A CA 1
ATOM 3514 C C . CYS A 1 437 ? -20.422 -17.219 2.572 1 95.44 437 CYS A C 1
ATOM 3516 O O . CYS A 1 437 ? -19.281 -17.453 2.953 1 95.44 437 CYS A O 1
ATOM 3518 N N . ILE A 1 438 ? -20.734 -16.797 1.359 1 96.75 438 ILE A N 1
ATOM 3519 C CA . ILE A 1 438 ? -19.688 -16.531 0.379 1 96.75 438 ILE A CA 1
ATOM 3520 C C . ILE A 1 438 ? -18.828 -15.352 0.856 1 96.75 438 ILE A C 1
ATOM 3522 O O . ILE A 1 438 ? -17.609 -15.414 0.799 1 96.75 438 ILE A O 1
ATOM 3526 N N . SER A 1 439 ? -19.484 -14.352 1.335 1 97.12 439 SER A N 1
ATOM 3527 C CA . SER A 1 439 ? -18.766 -13.203 1.869 1 97.12 439 SER A CA 1
ATOM 3528 C C . SER A 1 439 ? -17.844 -13.617 3.018 1 97.12 439 SER A C 1
ATOM 3530 O O . SER A 1 439 ? -16.688 -13.188 3.084 1 97.12 439 SER A O 1
ATOM 3532 N N . PHE A 1 440 ? -18.375 -14.469 3.896 1 97.25 440 PHE A N 1
ATOM 3533 C CA . PHE A 1 440 ? -17.562 -14.984 4.988 1 97.25 440 PHE A CA 1
ATOM 3534 C C . PHE A 1 440 ? -16.359 -15.758 4.453 1 97.25 440 PHE A C 1
ATOM 3536 O O . PHE A 1 440 ? -15.242 -15.602 4.945 1 97.25 440 PHE A O 1
ATOM 3543 N N . GLY A 1 441 ? -16.609 -16.609 3.459 1 98.12 441 GLY A N 1
ATOM 3544 C CA . GLY A 1 441 ? -15.531 -17.391 2.877 1 98.12 441 GLY A CA 1
ATOM 3545 C C . GLY A 1 441 ? -14.391 -16.562 2.344 1 98.12 441 GLY A C 1
ATOM 3546 O O . GLY A 1 441 ? -13.219 -16.875 2.582 1 98.12 441 GLY A O 1
ATOM 3547 N N . TYR A 1 442 ? -14.711 -15.508 1.666 1 98.19 442 TYR A N 1
ATOM 3548 C CA . TYR A 1 442 ? -13.672 -14.656 1.101 1 98.19 442 TYR A CA 1
ATOM 3549 C C . TYR A 1 442 ? -12.953 -13.867 2.193 1 98.19 442 TYR A C 1
ATOM 3551 O O . TYR A 1 442 ? -11.758 -13.602 2.09 1 98.19 442 TYR A O 1
ATOM 3559 N N . ILE A 1 443 ? -13.617 -13.469 3.252 1 97.94 443 ILE A N 1
ATOM 3560 C CA . ILE A 1 443 ? -12.969 -12.812 4.383 1 97.94 443 ILE A CA 1
ATOM 3561 C C . ILE A 1 443 ? -11.977 -13.773 5.039 1 97.94 443 ILE A C 1
ATOM 3563 O O . ILE A 1 443 ? -10.844 -13.398 5.344 1 97.94 443 ILE A O 1
ATOM 3567 N N . LEU A 1 444 ? -12.461 -14.969 5.234 1 98 444 LEU A N 1
ATOM 3568 C CA . LEU A 1 444 ? -11.586 -15.984 5.82 1 98 444 LEU A CA 1
ATOM 3569 C C . LEU A 1 444 ? -10.359 -16.219 4.949 1 98 444 LEU A C 1
ATOM 3571 O O . LEU A 1 444 ? -9.234 -16.281 5.453 1 98 444 LEU A O 1
ATOM 3575 N N . LEU A 1 445 ? -10.578 -16.359 3.619 1 97.94 445 LEU A N 1
ATOM 3576 C CA . LEU A 1 445 ? -9.469 -16.531 2.686 1 97.94 445 LEU A CA 1
ATOM 3577 C C . LEU A 1 445 ? -8.484 -15.367 2.789 1 97.94 445 LEU A C 1
ATOM 3579 O O . LEU A 1 445 ? -7.27 -15.578 2.744 1 97.94 445 LEU A O 1
ATOM 3583 N N . THR A 1 446 ? -9.039 -14.219 2.881 1 97.88 446 THR A N 1
ATOM 3584 C CA . THR A 1 446 ? -8.211 -13.023 3.008 1 97.88 446 THR A CA 1
ATOM 3585 C C . THR A 1 446 ? -7.32 -13.109 4.246 1 97.88 446 THR A C 1
ATOM 3587 O O . THR A 1 446 ? -6.129 -12.805 4.184 1 97.88 446 THR A O 1
ATOM 3590 N N . LYS A 1 447 ? -7.82 -13.539 5.336 1 96.81 447 LYS A N 1
ATOM 3591 C CA . LYS A 1 447 ? -7.07 -13.648 6.586 1 96.81 447 LYS A CA 1
ATOM 3592 C C . LYS A 1 447 ? -6.008 -14.742 6.496 1 96.81 447 LYS A C 1
ATOM 3594 O O . LYS A 1 447 ? -4.906 -14.594 7.027 1 96.81 447 LYS A O 1
ATOM 3599 N N . ILE A 1 448 ? -6.316 -15.781 5.828 1 97.56 448 ILE A N 1
ATOM 3600 C CA . ILE A 1 448 ? -5.367 -16.891 5.68 1 97.56 448 ILE A CA 1
ATOM 3601 C C . ILE A 1 448 ? -4.188 -16.438 4.824 1 97.56 448 ILE A C 1
ATOM 3603 O O . ILE A 1 448 ? -3.029 -16.656 5.184 1 97.56 448 ILE A O 1
ATOM 3607 N N . ILE A 1 449 ? -4.5 -15.844 3.684 1 98.19 449 ILE A N 1
ATOM 3608 C CA . ILE A 1 449 ? -3.447 -15.367 2.791 1 98.19 449 ILE A CA 1
ATOM 3609 C C . ILE A 1 449 ? -2.57 -14.352 3.52 1 98.19 449 ILE A C 1
ATOM 3611 O O . ILE A 1 449 ? -1.35 -14.336 3.342 1 98.19 449 ILE A O 1
ATOM 3615 N N . THR A 1 450 ? -3.188 -13.539 4.355 1 96.75 450 THR A N 1
ATOM 3616 C CA . THR A 1 450 ? -2.434 -12.578 5.148 1 96.75 450 THR A CA 1
ATOM 3617 C C . THR A 1 450 ? -1.484 -13.289 6.105 1 96.75 450 THR A C 1
ATOM 3619 O O . THR A 1 450 ? -0.32 -12.906 6.234 1 96.75 450 THR A O 1
ATOM 3622 N N . ALA A 1 451 ? -1.965 -14.297 6.75 1 95.75 451 ALA A N 1
ATOM 3623 C CA . ALA A 1 451 ? -1.15 -15.055 7.699 1 95.75 451 ALA A CA 1
ATOM 3624 C C . ALA A 1 451 ? 0.061 -15.672 7.012 1 95.75 451 ALA A C 1
ATOM 3626 O O . ALA A 1 451 ? 1.146 -15.742 7.594 1 95.75 451 ALA A O 1
ATOM 3627 N N . VAL A 1 452 ? -0.083 -16.062 5.801 1 97.44 452 VAL A N 1
ATOM 3628 C CA . VAL A 1 452 ? 0.992 -16.75 5.102 1 97.44 452 VAL A CA 1
ATOM 3629 C C . VAL A 1 452 ? 1.937 -15.742 4.461 1 97.44 452 VAL A C 1
ATOM 3631 O O . VAL A 1 452 ? 3.148 -15.781 4.688 1 97.44 452 VAL A O 1
ATOM 3634 N N . PHE A 1 453 ? 1.424 -14.812 3.709 1 97.25 453 PHE A N 1
ATOM 3635 C CA . PHE A 1 453 ? 2.26 -13.906 2.93 1 97.25 453 PHE A CA 1
ATOM 3636 C C . PHE A 1 453 ? 2.908 -12.859 3.828 1 97.25 453 PHE A C 1
ATOM 3638 O O . PHE A 1 453 ? 4.102 -12.578 3.701 1 97.25 453 PHE A O 1
ATOM 3645 N N . SER A 1 454 ? 2.127 -12.266 4.699 1 93.69 454 SER A N 1
ATOM 3646 C CA . SER A 1 454 ? 2.668 -11.234 5.578 1 93.69 454 SER A CA 1
ATOM 3647 C C . SER A 1 454 ? 3.291 -11.844 6.828 1 93.69 454 SER A C 1
ATOM 3649 O O . SER A 1 454 ? 4.285 -11.328 7.348 1 93.69 454 SER A O 1
ATOM 3651 N N . GLY A 1 455 ? 2.744 -12.938 7.281 1 92.25 455 GLY A N 1
ATOM 3652 C CA . GLY A 1 455 ? 3.184 -13.516 8.539 1 92.25 455 GLY A CA 1
ATOM 3653 C C . GLY A 1 455 ? 4.375 -14.445 8.383 1 92.25 455 GLY A C 1
ATOM 3654 O O . GLY A 1 455 ? 5.121 -14.672 9.336 1 92.25 455 GLY A O 1
ATOM 3655 N N . LEU A 1 456 ? 4.586 -14.93 7.145 1 95.31 456 LEU A N 1
ATOM 3656 C CA . LEU A 1 456 ? 5.648 -15.906 6.965 1 95.31 456 LEU A CA 1
ATOM 3657 C C . LEU A 1 456 ? 6.535 -15.539 5.781 1 95.31 456 LEU A C 1
ATOM 3659 O O . LEU A 1 456 ? 7.676 -15.102 5.965 1 95.31 456 LEU A O 1
ATOM 3663 N N . LEU A 1 457 ? 6.047 -15.539 4.582 1 96.25 457 LEU A N 1
ATOM 3664 C CA . LEU A 1 457 ? 6.816 -15.492 3.346 1 96.25 457 LEU A CA 1
ATOM 3665 C C . LEU A 1 457 ? 7.605 -14.188 3.25 1 96.25 457 LEU A C 1
ATOM 3667 O O . LEU A 1 457 ? 8.734 -14.18 2.762 1 96.25 457 LEU A O 1
ATOM 3671 N N . TYR A 1 458 ? 6.992 -13.086 3.705 1 95.88 458 TYR A N 1
ATOM 3672 C CA . TYR A 1 458 ? 7.672 -11.805 3.572 1 95.88 458 TYR A CA 1
ATOM 3673 C C . TYR A 1 458 ? 7.988 -11.211 4.938 1 95.88 458 TYR A C 1
ATOM 3675 O O . TYR A 1 458 ? 8.352 -10.039 5.043 1 95.88 458 TYR A O 1
ATOM 3683 N N . ASN A 1 459 ? 7.812 -12.008 5.98 1 92.56 459 ASN A N 1
ATOM 3684 C CA . ASN A 1 459 ? 8.133 -11.547 7.328 1 92.56 459 ASN A CA 1
ATOM 3685 C C . ASN A 1 459 ? 9.641 -11.484 7.551 1 92.56 459 ASN A C 1
ATOM 3687 O O . ASN A 1 459 ? 10.344 -12.484 7.387 1 92.56 459 ASN A O 1
ATOM 3691 N N . ARG A 1 460 ? 10.078 -10.391 7.969 1 87.38 460 ARG A N 1
ATOM 3692 C CA . ARG A 1 460 ? 11.5 -10.148 8.156 1 87.38 460 ARG A CA 1
ATOM 3693 C C . ARG A 1 460 ? 12.109 -11.164 9.117 1 87.38 460 ARG A C 1
ATOM 3695 O O . ARG A 1 460 ? 13.281 -11.523 8.992 1 87.38 460 ARG A O 1
ATOM 3702 N N . HIS A 1 461 ? 11.398 -11.68 10 1 85.19 461 HIS A N 1
ATOM 3703 C CA . HIS A 1 461 ? 11.883 -12.633 10.992 1 85.19 461 HIS A CA 1
ATOM 3704 C C . HIS A 1 461 ? 12.422 -13.891 10.32 1 85.19 461 HIS A C 1
ATOM 3706 O O . HIS A 1 461 ? 13.375 -14.492 10.812 1 85.19 461 HIS A O 1
ATOM 3712 N N . PHE A 1 462 ? 11.836 -14.195 9.188 1 89.94 462 PHE A N 1
ATOM 3713 C CA . PHE A 1 462 ? 12.203 -15.453 8.555 1 89.94 462 PHE A CA 1
ATOM 3714 C C . PHE A 1 462 ? 13 -15.211 7.285 1 89.94 462 PHE A C 1
ATOM 3716 O O . PHE A 1 462 ? 13.57 -16.141 6.711 1 89.94 462 PHE A O 1
ATOM 3723 N N . THR A 1 463 ? 13.078 -13.93 6.828 1 91.06 463 THR A N 1
ATOM 3724 C CA . THR A 1 463 ? 13.609 -13.742 5.48 1 91.06 463 THR A CA 1
ATOM 3725 C C . THR A 1 463 ? 14.703 -12.688 5.469 1 91.06 463 THR A C 1
ATOM 3727 O O . THR A 1 463 ? 15.227 -12.336 4.41 1 91.06 463 THR A O 1
ATOM 3730 N N . ASP A 1 464 ? 15.078 -12.141 6.57 1 87.75 464 ASP A N 1
ATOM 3731 C CA . ASP A 1 464 ? 16.156 -11.148 6.641 1 87.75 464 ASP A CA 1
ATOM 3732 C C . ASP A 1 464 ? 17.453 -11.719 6.086 1 87.75 464 ASP A C 1
ATOM 3734 O O . ASP A 1 464 ? 17.781 -12.883 6.316 1 87.75 464 ASP A O 1
ATOM 3738 N N . TYR A 1 465 ? 18.156 -10.922 5.328 1 87 465 TYR A N 1
ATOM 3739 C CA . TYR A 1 465 ? 19.359 -11.406 4.684 1 87 465 TYR A CA 1
ATOM 3740 C C . TYR A 1 465 ? 20.391 -11.859 5.715 1 87 465 TYR A C 1
ATOM 3742 O O . TYR A 1 465 ? 21.234 -12.711 5.434 1 87 465 TYR A O 1
ATOM 3750 N N . ARG A 1 466 ? 20.422 -11.461 6.934 1 81.5 466 ARG A N 1
ATOM 3751 C CA . ARG A 1 466 ? 21.375 -11.789 7.98 1 81.5 466 ARG A CA 1
ATOM 3752 C C . ARG A 1 466 ? 21.25 -13.25 8.391 1 81.5 466 ARG A C 1
ATOM 3754 O O . ARG A 1 466 ? 22.234 -13.867 8.828 1 81.5 466 ARG A O 1
ATOM 3761 N N . LEU A 1 467 ? 20.016 -13.711 8.219 1 80.44 467 LEU A N 1
ATOM 3762 C CA . LEU A 1 467 ? 19.797 -15.117 8.523 1 80.44 467 LEU A CA 1
ATOM 3763 C C . LEU A 1 467 ? 20.562 -16.016 7.559 1 80.44 467 LEU A C 1
ATOM 3765 O O . LEU A 1 467 ? 20.953 -17.125 7.914 1 80.44 467 LEU A O 1
ATOM 3769 N N . PHE A 1 468 ? 20.828 -15.484 6.387 1 81.25 468 PHE A N 1
ATOM 3770 C CA . PHE A 1 468 ? 21.375 -16.328 5.328 1 81.25 468 PHE A CA 1
ATOM 3771 C C . PHE A 1 468 ? 22.859 -16.016 5.098 1 81.25 468 PHE A C 1
ATOM 3773 O O . PHE A 1 468 ? 23.531 -16.719 4.34 1 81.25 468 PHE A O 1
ATOM 3780 N N . ALA A 1 469 ? 23.359 -14.977 5.609 1 74.88 469 ALA A N 1
ATOM 3781 C CA . ALA A 1 469 ? 24.734 -14.555 5.391 1 74.88 469 ALA A CA 1
ATOM 3782 C C . ALA A 1 469 ? 25.719 -15.422 6.188 1 74.88 469 ALA A C 1
ATOM 3784 O O . ALA A 1 469 ? 26.828 -15.688 5.734 1 74.88 469 ALA A O 1
ATOM 3785 N N . THR A 1 470 ? 25.484 -15.664 7.578 1 62.28 470 THR A N 1
ATOM 3786 C CA . THR A 1 470 ? 26.469 -16.375 8.375 1 62.28 470 THR A CA 1
ATOM 3787 C C . THR A 1 470 ? 25.984 -17.781 8.711 1 62.28 470 THR A C 1
ATOM 3789 O O . THR A 1 470 ? 24.891 -17.953 9.266 1 62.28 470 THR A O 1
ATOM 3792 N N . PRO A 1 471 ? 26.625 -18.891 8 1 51.66 471 PRO A N 1
ATOM 3793 C CA . PRO A 1 471 ? 26.188 -20.25 8.297 1 51.66 471 PRO A CA 1
ATOM 3794 C C . PRO A 1 471 ? 26 -20.5 9.789 1 51.66 471 PRO A C 1
ATOM 3796 O O . PRO A 1 471 ? 25.141 -21.297 10.18 1 51.66 471 PRO A O 1
ATOM 3799 N N . ASN A 1 472 ? 26.859 -19.922 10.562 1 48.12 472 ASN A N 1
ATOM 3800 C CA . ASN A 1 472 ? 26.812 -20.297 11.977 1 48.12 472 ASN A CA 1
ATOM 3801 C C . ASN A 1 472 ? 25.891 -19.375 12.766 1 48.12 472 ASN A C 1
ATOM 3803 O O . ASN A 1 472 ? 26.047 -19.203 13.977 1 48.12 472 ASN A O 1
ATOM 3807 N N . ALA A 1 473 ? 25.094 -18.891 11.891 1 51.06 473 ALA A N 1
ATOM 3808 C CA . ALA A 1 473 ? 24.234 -17.984 12.648 1 51.06 473 ALA A CA 1
ATOM 3809 C C . ALA A 1 473 ? 23.391 -18.734 13.664 1 51.06 473 ALA A C 1
ATOM 3811 O O . ALA A 1 473 ? 22.656 -19.656 13.297 1 51.06 473 ALA A O 1
ATOM 3812 N N . LYS A 1 474 ? 23.859 -19.047 14.898 1 48.66 474 LYS A N 1
ATOM 3813 C CA . LYS A 1 474 ? 23.297 -19.797 16.016 1 48.66 474 LYS A CA 1
ATOM 3814 C C . LYS A 1 474 ? 21.781 -19.641 16.078 1 48.66 474 LYS A C 1
ATOM 3816 O O . LYS A 1 474 ? 21.062 -20.594 16.406 1 48.66 474 LYS A O 1
ATOM 3821 N N . ASP A 1 475 ? 21.156 -18.547 15.422 1 61.16 475 ASP A N 1
ATOM 3822 C CA . ASP A 1 475 ? 19.719 -18.375 15.664 1 61.16 475 ASP A CA 1
ATOM 3823 C C . ASP A 1 475 ? 18.906 -18.906 14.492 1 61.16 475 ASP A C 1
ATOM 3825 O O . ASP A 1 475 ? 17.703 -18.641 14.398 1 61.16 475 ASP A O 1
ATOM 3829 N N . LEU A 1 476 ? 19.531 -19.688 13.781 1 75.06 476 LEU A N 1
ATOM 3830 C CA . LEU A 1 476 ? 18.844 -20.281 12.641 1 75.06 476 LEU A CA 1
ATOM 3831 C C . LEU A 1 476 ? 17.969 -21.438 13.086 1 75.06 476 LEU A C 1
ATOM 3833 O O . LEU A 1 476 ? 16.859 -21.641 12.555 1 75.06 476 LEU A O 1
ATOM 3837 N N . ASN A 1 477 ? 18.469 -22.094 14.109 1 74.88 477 ASN A N 1
ATOM 3838 C CA . ASN A 1 477 ? 17.688 -23.219 14.617 1 74.88 477 ASN A CA 1
ATOM 3839 C C . ASN A 1 477 ? 16.406 -22.75 15.289 1 74.88 477 ASN A C 1
ATOM 3841 O O . ASN A 1 477 ? 15.352 -23.375 15.133 1 74.88 477 ASN A O 1
ATOM 3845 N N . GLY A 1 478 ? 16.625 -21.688 16.047 1 76.75 478 GLY A N 1
ATOM 3846 C CA . GLY A 1 478 ? 15.43 -21.125 16.656 1 76.75 478 GLY A CA 1
ATOM 3847 C C . GLY A 1 478 ? 14.406 -20.641 15.641 1 76.75 478 GLY A C 1
ATOM 3848 O O . GLY A 1 478 ? 13.211 -20.891 15.797 1 76.75 478 GLY A O 1
ATOM 3849 N N . THR A 1 479 ? 14.898 -20.016 14.633 1 83.94 479 THR A N 1
ATOM 3850 C CA . THR A 1 479 ? 14.031 -19.531 13.555 1 83.94 479 THR A CA 1
ATOM 3851 C C . THR A 1 479 ? 13.391 -20.719 12.828 1 83.94 479 THR A C 1
ATOM 3853 O O . THR A 1 479 ? 12.211 -20.656 12.461 1 83.94 479 THR A O 1
ATOM 3856 N N . ALA A 1 480 ? 14.133 -21.781 12.625 1 86.81 480 ALA A N 1
ATOM 3857 C CA . ALA A 1 480 ? 13.617 -22.969 11.969 1 86.81 480 ALA A CA 1
ATOM 3858 C C . ALA A 1 480 ? 12.5 -23.609 12.797 1 86.81 480 ALA A C 1
ATOM 3860 O O . ALA A 1 480 ? 11.484 -24.047 12.25 1 86.81 480 ALA A O 1
ATOM 3861 N N . ARG A 1 481 ? 12.719 -23.672 14.094 1 84.75 481 ARG A N 1
ATOM 3862 C CA . ARG A 1 481 ? 11.703 -24.234 14.969 1 84.75 481 ARG A CA 1
ATOM 3863 C C . ARG A 1 481 ? 10.43 -23.406 14.938 1 84.75 481 ARG A C 1
ATOM 3865 O O . ARG A 1 481 ? 9.32 -23.953 14.906 1 84.75 481 ARG A O 1
ATOM 3872 N N . GLN A 1 482 ? 10.594 -22.094 14.969 1 87.31 482 GLN A N 1
ATOM 3873 C CA . GLN A 1 482 ? 9.43 -21.219 14.898 1 87.31 482 GLN A CA 1
ATOM 3874 C C . GLN A 1 482 ? 8.703 -21.375 13.562 1 87.31 482 GLN A C 1
ATOM 3876 O O . GLN A 1 482 ? 7.473 -21.312 13.516 1 87.31 482 GLN A O 1
ATOM 3881 N N . LEU A 1 483 ? 9.484 -21.516 12.555 1 90.62 483 LEU A N 1
ATOM 3882 C CA . LEU A 1 483 ? 8.898 -21.719 11.234 1 90.62 483 LEU A CA 1
ATOM 3883 C C . LEU A 1 483 ? 8.086 -23 11.188 1 90.62 483 LEU A C 1
ATOM 3885 O O . LEU A 1 483 ? 7 -23.031 10.602 1 90.62 483 LEU A O 1
ATOM 3889 N N . MET A 1 484 ? 8.555 -24.062 11.844 1 90.5 484 MET A N 1
ATOM 3890 C CA . MET A 1 484 ? 7.848 -25.344 11.883 1 90.5 484 MET A CA 1
ATOM 3891 C C . MET A 1 484 ? 6.535 -25.203 12.648 1 90.5 484 MET A C 1
ATOM 3893 O O . MET A 1 484 ? 5.523 -25.797 12.266 1 90.5 484 MET A O 1
ATOM 3897 N N . VAL A 1 485 ? 6.602 -24.391 13.656 1 89.31 485 VAL A N 1
ATOM 3898 C CA . VAL A 1 485 ? 5.391 -24.172 14.438 1 89.31 485 VAL A CA 1
ATOM 3899 C C . VAL A 1 485 ? 4.355 -23.422 13.594 1 89.31 485 VAL A C 1
ATOM 3901 O O . VAL A 1 485 ? 3.178 -23.781 13.594 1 89.31 485 VAL A O 1
ATOM 3904 N N . GLU A 1 486 ? 4.781 -22.422 12.914 1 90.94 486 GLU A N 1
ATOM 3905 C CA . GLU A 1 486 ? 3.873 -21.656 12.062 1 90.94 486 GLU A CA 1
ATOM 3906 C C . GLU A 1 486 ? 3.33 -22.516 10.922 1 90.94 486 GLU A C 1
ATOM 3908 O O . GLU A 1 486 ? 2.16 -22.391 10.555 1 90.94 486 GLU A O 1
ATOM 3913 N N . PHE A 1 487 ? 4.172 -23.344 10.391 1 92.31 487 PHE A N 1
ATOM 3914 C CA . PHE A 1 487 ? 3.742 -24.266 9.344 1 92.31 487 PHE A CA 1
ATOM 3915 C C . PHE A 1 487 ? 2.652 -25.203 9.852 1 92.31 487 PHE A C 1
ATOM 3917 O O . PHE A 1 487 ? 1.638 -25.406 9.18 1 92.31 487 PHE A O 1
ATOM 3924 N N . SER A 1 488 ? 2.893 -25.719 11 1 92.38 488 SER A N 1
ATOM 3925 C CA . SER A 1 488 ? 1.908 -26.625 11.586 1 92.38 488 SER A CA 1
ATOM 3926 C C . SER A 1 488 ? 0.573 -25.922 11.805 1 92.38 488 SER A C 1
ATOM 3928 O O . SER A 1 488 ? -0.488 -26.531 11.641 1 92.38 488 SER A O 1
ATOM 3930 N N . LYS A 1 489 ? 0.661 -24.703 12.164 1 93.5 489 LYS A N 1
ATOM 3931 C CA . LYS A 1 489 ? -0.554 -23.922 12.359 1 93.5 489 LYS A CA 1
ATOM 3932 C C . LYS A 1 489 ? -1.316 -23.75 11.055 1 93.5 489 LYS A C 1
ATOM 3934 O O . LYS A 1 489 ? -2.543 -23.875 11.016 1 93.5 489 LYS A O 1
ATOM 3939 N N . ILE A 1 490 ? -0.66 -23.484 9.984 1 95.31 490 ILE A N 1
ATOM 3940 C CA . ILE A 1 490 ? -1.291 -23.281 8.688 1 95.31 490 ILE A CA 1
ATOM 3941 C C . ILE A 1 490 ? -1.886 -24.594 8.188 1 95.31 490 ILE A C 1
ATOM 3943 O O . ILE A 1 490 ? -2.99 -24.609 7.637 1 95.31 490 ILE A O 1
ATOM 3947 N N . CYS A 1 491 ? -1.158 -25.672 8.375 1 95 491 CYS A N 1
ATOM 3948 C CA . CYS A 1 491 ? -1.676 -26.984 7.996 1 95 491 CYS A CA 1
ATOM 3949 C C . CYS A 1 491 ? -2.973 -27.297 8.734 1 95 491 CYS A C 1
ATOM 3951 O O . CYS A 1 491 ? -3.928 -27.797 8.133 1 95 491 CYS A O 1
ATOM 3953 N N . LYS A 1 492 ? -2.922 -26.953 10 1 94.25 492 LYS A N 1
ATOM 3954 C CA . LYS A 1 492 ? -4.113 -27.188 10.812 1 94.25 492 LYS A CA 1
ATOM 3955 C C . LYS A 1 492 ? -5.289 -26.344 10.32 1 94.25 492 LYS A C 1
ATOM 3957 O O . LYS A 1 492 ? -6.434 -26.797 10.328 1 94.25 492 LYS A O 1
ATOM 3962 N N . ILE A 1 493 ? -5.031 -25.156 9.977 1 96.56 493 ILE A N 1
ATOM 3963 C CA . ILE A 1 493 ? -6.066 -24.266 9.461 1 96.56 493 ILE A CA 1
ATOM 3964 C C . ILE A 1 493 ? -6.688 -24.875 8.203 1 96.56 493 ILE A C 1
ATOM 3966 O O . ILE A 1 493 ? -7.91 -24.969 8.086 1 96.56 493 ILE A O 1
ATOM 3970 N N . PHE A 1 494 ? -5.898 -25.312 7.234 1 96.31 494 PHE A N 1
ATOM 3971 C CA . PHE A 1 494 ? -6.418 -25.875 5.992 1 96.31 494 PHE A CA 1
ATOM 3972 C C . PHE A 1 494 ? -7.125 -27.203 6.25 1 96.31 494 PHE A C 1
ATOM 3974 O O . PHE A 1 494 ? -8.094 -27.531 5.562 1 96.31 494 PHE A O 1
ATOM 3981 N N . GLN A 1 495 ? -6.641 -27.938 7.285 1 95.44 495 GLN A N 1
ATOM 3982 C CA . GLN A 1 495 ? -7.34 -29.156 7.652 1 95.44 495 GLN A CA 1
ATOM 3983 C C . GLN A 1 495 ? -8.734 -28.844 8.195 1 95.44 495 GLN A C 1
ATOM 3985 O O . GLN A 1 495 ? -9.703 -29.547 7.863 1 95.44 495 GLN A O 1
ATOM 3990 N N . CYS A 1 496 ? -8.805 -27.828 9 1 95.56 496 CYS A N 1
ATOM 3991 C CA . CYS A 1 496 ? -10.094 -27.422 9.531 1 95.56 496 CYS A CA 1
ATOM 3992 C C . CYS A 1 496 ? -11.031 -26.984 8.414 1 95.56 496 CYS A C 1
ATOM 3994 O O . CYS A 1 496 ? -12.234 -27.266 8.469 1 95.56 496 CYS A O 1
ATOM 3996 N N . ILE A 1 497 ? -10.523 -26.344 7.477 1 96.56 497 ILE A N 1
ATOM 3997 C CA . ILE A 1 497 ? -11.305 -25.922 6.32 1 96.56 497 ILE A CA 1
ATOM 3998 C C . ILE A 1 497 ? -11.812 -27.156 5.562 1 96.56 497 ILE A C 1
ATOM 4000 O O . ILE A 1 497 ? -12.977 -27.203 5.16 1 96.56 497 ILE A O 1
ATOM 4004 N N . GLN A 1 498 ? -10.953 -28.109 5.359 1 94.81 498 GLN A N 1
ATOM 4005 C CA . GLN A 1 498 ? -11.297 -29.344 4.645 1 94.81 498 GLN A CA 1
ATOM 4006 C C . GLN A 1 498 ? -12.398 -30.109 5.363 1 94.81 498 GLN A C 1
ATOM 4008 O O . GLN A 1 498 ? -13.242 -30.734 4.723 1 94.81 498 GLN A O 1
ATOM 4013 N N . ASP A 1 499 ? -12.383 -30 6.668 1 94.5 499 ASP A N 1
ATOM 4014 C CA . ASP A 1 499 ? -13.312 -30.797 7.461 1 94.5 499 ASP A CA 1
ATOM 4015 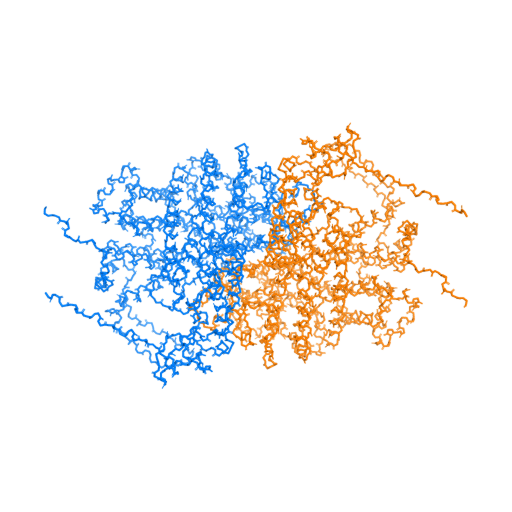C C . ASP A 1 499 ? -14.672 -30.109 7.574 1 94.5 499 ASP A C 1
ATOM 4017 O O . ASP A 1 499 ? -15.711 -30.766 7.609 1 94.5 499 ASP A O 1
ATOM 4021 N N . LYS A 1 500 ? -14.641 -28.797 7.543 1 94.56 500 LYS A N 1
ATOM 4022 C CA . LYS A 1 500 ? -15.883 -28.109 7.875 1 94.56 500 LYS A CA 1
ATOM 4023 C C . LYS A 1 500 ? -16.406 -27.328 6.684 1 94.56 500 LYS A C 1
ATOM 4025 O O . LYS A 1 500 ? -17.578 -27.469 6.297 1 94.56 500 LYS A O 1
ATOM 4030 N N . LEU A 1 501 ? -15.633 -26.531 6.082 1 95.44 501 LEU A N 1
ATOM 4031 C CA . LEU A 1 501 ? -16.094 -25.594 5.066 1 95.44 501 LEU A CA 1
ATOM 4032 C C . LEU A 1 501 ? -16.25 -26.281 3.717 1 95.44 501 LEU A C 1
ATOM 4034 O O . LEU A 1 501 ? -17.219 -26.031 2.99 1 95.44 501 LEU A O 1
ATOM 4038 N N . ILE A 1 502 ? -15.281 -27.141 3.33 1 95.38 502 ILE A N 1
ATOM 4039 C CA . ILE A 1 502 ? -15.25 -27.734 1.997 1 95.38 502 ILE A CA 1
ATOM 4040 C C . ILE A 1 502 ? -16.469 -28.641 1.805 1 95.38 502 ILE A C 1
ATOM 4042 O O . ILE A 1 502 ? -17.125 -28.594 0.765 1 95.38 502 ILE A O 1
ATOM 4046 N N . PRO A 1 503 ? -16.891 -29.469 2.816 1 94.56 503 PRO A N 1
ATOM 4047 C CA . PRO A 1 503 ? -18.109 -30.25 2.627 1 94.56 503 PRO A CA 1
ATOM 4048 C C . PRO A 1 503 ? -19.328 -29.391 2.375 1 94.56 503 PRO A C 1
ATOM 4050 O O . PRO A 1 503 ? -20.172 -29.734 1.545 1 94.56 503 PRO A O 1
ATOM 4053 N N . PHE A 1 504 ? -19.5 -28.297 3.057 1 94.88 504 PHE A N 1
ATOM 4054 C CA . PHE A 1 504 ? -20.594 -27.359 2.852 1 94.88 504 PHE A CA 1
ATOM 4055 C C . PHE A 1 504 ? -20.578 -26.797 1.437 1 94.88 504 PHE A C 1
ATOM 4057 O O . PHE A 1 504 ? -21.609 -26.734 0.762 1 94.88 504 PHE A O 1
ATOM 4064 N N . LEU A 1 505 ? -19.406 -26.375 0.976 1 95.19 505 LEU A N 1
ATOM 4065 C CA . LEU A 1 505 ? -19.266 -25.781 -0.346 1 95.19 505 LEU A CA 1
ATOM 4066 C C . LEU A 1 505 ? -19.547 -26.797 -1.44 1 95.19 505 LEU A C 1
ATOM 4068 O O . LEU A 1 505 ? -20.203 -26.484 -2.441 1 95.19 505 LEU A O 1
ATOM 4072 N N . LYS A 1 506 ? -19.062 -28.016 -1.282 1 93.38 506 LYS A N 1
ATOM 4073 C CA . LYS A 1 506 ? -19.266 -29.062 -2.271 1 93.38 506 LYS A CA 1
ATOM 4074 C C . LYS A 1 506 ? -20.75 -29.438 -2.365 1 93.38 506 LYS A C 1
ATOM 4076 O O . LYS A 1 506 ? -21.25 -29.719 -3.455 1 93.38 506 LYS A O 1
ATOM 4081 N N . GLN A 1 507 ? -21.406 -29.406 -1.218 1 93.75 507 GLN A N 1
ATOM 4082 C CA . GLN A 1 507 ? -22.828 -29.734 -1.182 1 93.75 507 GLN A CA 1
ATOM 4083 C C . GLN A 1 507 ? -23.641 -28.766 -2.023 1 93.75 507 GLN A C 1
ATOM 4085 O O . GLN A 1 507 ? -24.641 -29.156 -2.654 1 93.75 507 GLN A O 1
ATOM 4090 N N . TYR A 1 508 ? -23.219 -27.594 -2.096 1 92.88 508 TYR A N 1
ATOM 4091 C CA . TYR A 1 508 ? -23.984 -26.562 -2.791 1 92.88 508 TYR A CA 1
ATOM 4092 C C . TYR A 1 508 ? -23.234 -26.047 -4.008 1 92.88 508 TYR A C 1
ATOM 4094 O O . TYR A 1 508 ? -23.344 -24.875 -4.367 1 92.88 508 TYR A O 1
ATOM 4102 N N . SER A 1 509 ? -22.453 -26.891 -4.605 1 90.31 509 SER A N 1
ATOM 4103 C CA . SER A 1 509 ? -21.578 -26.531 -5.715 1 90.31 509 SER A CA 1
ATOM 4104 C C . SER A 1 509 ? -22.375 -26.219 -6.977 1 90.31 509 SER A C 1
ATOM 4106 O O . SER A 1 509 ? -21.828 -25.688 -7.945 1 90.31 509 SER A O 1
ATOM 4108 N N . GLU A 1 510 ? -23.625 -26.484 -6.926 1 87.38 510 GLU A N 1
ATOM 4109 C CA . GLU A 1 510 ? -24.469 -26.141 -8.07 1 87.38 510 GLU A CA 1
ATOM 4110 C C . GLU A 1 510 ? -24.547 -24.625 -8.258 1 87.38 510 GLU A C 1
ATOM 4112 O O . GLU A 1 510 ? -24.734 -24.156 -9.375 1 87.38 510 GLU A O 1
ATOM 4117 N N . ASN A 1 511 ? -24.453 -24.047 -7.125 1 88.62 511 ASN A N 1
ATOM 4118 C CA . ASN A 1 511 ? -24.344 -22.594 -7.199 1 88.62 511 ASN A CA 1
ATOM 4119 C C . ASN A 1 511 ? -22.984 -22.141 -7.695 1 88.62 511 ASN A C 1
ATOM 4121 O O . ASN A 1 511 ? -21.953 -22.438 -7.074 1 88.62 511 ASN A O 1
ATOM 4125 N N . SER A 1 512 ? -22.938 -21.391 -8.75 1 86.62 512 SER A N 1
ATOM 4126 C CA . SER A 1 512 ? -21.688 -21.031 -9.422 1 86.62 512 SER A CA 1
ATOM 4127 C C . SER A 1 512 ? -20.781 -20.219 -8.5 1 86.62 512 SER A C 1
ATOM 4129 O O . SER A 1 512 ? -19.562 -20.375 -8.531 1 86.62 512 SER A O 1
ATOM 4131 N N . ASN A 1 513 ? -21.359 -19.375 -7.73 1 90.5 513 ASN A N 1
ATOM 4132 C CA . ASN A 1 513 ? -20.562 -18.547 -6.828 1 90.5 513 ASN A CA 1
ATOM 4133 C C . ASN A 1 513 ? -19.953 -19.391 -5.711 1 90.5 513 ASN A C 1
ATOM 4135 O O . ASN A 1 513 ? -18.828 -19.109 -5.281 1 90.5 513 ASN A O 1
ATOM 4139 N N . VAL A 1 514 ? -20.719 -20.359 -5.266 1 94 514 VAL A N 1
ATOM 4140 C CA . VAL A 1 514 ? -20.203 -21.25 -4.227 1 94 514 VAL A CA 1
ATOM 4141 C C . VAL A 1 514 ? -19.078 -22.109 -4.785 1 94 514 VAL A C 1
ATOM 4143 O O . VAL A 1 514 ? -18.062 -22.312 -4.125 1 94 514 VAL A O 1
ATOM 4146 N N . PHE A 1 515 ? -19.281 -22.547 -5.996 1 93.19 515 PHE A N 1
ATOM 4147 C CA . PHE A 1 515 ? -18.25 -23.359 -6.625 1 93.19 515 PHE A CA 1
ATOM 4148 C C . PHE A 1 515 ? -16.984 -22.562 -6.867 1 93.19 515 PHE A C 1
ATOM 4150 O O . PHE A 1 515 ? -15.875 -23.078 -6.719 1 93.19 515 PHE A O 1
ATOM 4157 N N . GLU A 1 516 ? -17.141 -21.359 -7.27 1 93.44 516 GLU A N 1
ATOM 4158 C CA . GLU A 1 516 ? -15.984 -20.484 -7.449 1 93.44 516 GLU A CA 1
ATOM 4159 C C . GLU A 1 516 ? -15.211 -20.312 -6.148 1 93.44 516 GLU A C 1
ATOM 4161 O O . GLU A 1 516 ? -13.977 -20.375 -6.141 1 93.44 516 GLU A O 1
ATOM 4166 N N . LEU A 1 517 ? -15.922 -20.078 -5.055 1 96.25 517 LEU A N 1
ATOM 4167 C CA . LEU A 1 517 ? -15.273 -19.953 -3.754 1 96.25 517 LEU A CA 1
ATOM 4168 C C . LEU A 1 517 ? -14.523 -21.234 -3.398 1 96.25 517 LEU A C 1
ATOM 4170 O O . LEU A 1 517 ? -13.406 -21.188 -2.885 1 96.25 517 LEU A O 1
ATOM 4174 N N . TYR A 1 518 ? -15.164 -22.328 -3.707 1 95.69 518 TYR A N 1
ATOM 4175 C CA . TYR A 1 518 ? -14.539 -23.625 -3.467 1 95.69 518 TYR A CA 1
ATOM 4176 C C . TYR A 1 518 ? -13.211 -23.734 -4.207 1 95.69 518 TYR A C 1
ATOM 4178 O O . TYR A 1 518 ? -12.195 -24.109 -3.619 1 95.69 518 TYR A O 1
ATOM 4186 N N . THR A 1 519 ? -13.188 -23.359 -5.414 1 95.31 519 THR A N 1
ATOM 4187 C CA . THR A 1 519 ? -11.977 -23.453 -6.215 1 95.31 519 THR A CA 1
ATOM 4188 C C . THR A 1 519 ? -10.922 -22.469 -5.719 1 95.31 519 THR A C 1
ATOM 4190 O O . THR A 1 519 ? -9.727 -22.75 -5.75 1 95.31 519 THR A O 1
ATOM 4193 N N . HIS A 1 520 ? -11.367 -21.328 -5.266 1 96.25 520 HIS A N 1
ATOM 4194 C CA . HIS A 1 520 ? -10.438 -20.344 -4.734 1 96.25 520 HIS A CA 1
ATOM 4195 C C . HIS A 1 520 ? -9.75 -20.859 -3.471 1 96.25 520 HIS A C 1
ATOM 4197 O O . HIS A 1 520 ? -8.578 -20.562 -3.234 1 96.25 520 HIS A O 1
ATOM 4203 N N . PHE A 1 521 ? -10.477 -21.594 -2.633 1 97 521 PHE A N 1
ATOM 4204 C CA . PHE A 1 521 ? -9.859 -22.203 -1.457 1 97 521 PHE A CA 1
ATOM 4205 C C . PHE A 1 521 ? -8.781 -23.203 -1.863 1 97 521 PHE A C 1
ATOM 4207 O O . PHE A 1 521 ? -7.695 -23.234 -1.279 1 97 521 PHE A O 1
ATOM 4214 N N . GLY A 1 522 ? -9.148 -24 -2.854 1 95.62 522 GLY A N 1
ATOM 4215 C CA . GLY A 1 522 ? -8.172 -24.953 -3.348 1 95.62 522 GLY A CA 1
ATOM 4216 C C . GLY A 1 522 ? -6.93 -24.297 -3.92 1 95.62 522 GLY A C 1
ATOM 4217 O O . GLY A 1 522 ? -5.809 -24.719 -3.629 1 95.62 522 GLY A O 1
ATOM 4218 N N . PHE A 1 523 ? -7.156 -23.312 -4.676 1 95.38 523 PHE A N 1
ATOM 4219 C CA . PHE A 1 523 ? -6.051 -22.594 -5.285 1 95.38 523 PHE A CA 1
ATOM 4220 C C . PHE A 1 523 ? -5.188 -21.938 -4.215 1 95.38 523 PHE A C 1
ATOM 4222 O O . PHE A 1 523 ? -3.957 -21.953 -4.305 1 95.38 523 PHE A O 1
ATOM 4229 N N . ALA A 1 524 ? -5.812 -21.281 -3.254 1 97.38 524 ALA A N 1
ATOM 4230 C CA . ALA A 1 524 ? -5.078 -20.641 -2.172 1 97.38 524 ALA A CA 1
ATOM 4231 C C . ALA A 1 524 ? -4.211 -21.641 -1.416 1 97.38 524 ALA A C 1
ATOM 4233 O O . ALA A 1 524 ? -3.07 -21.344 -1.062 1 97.38 524 ALA A O 1
ATOM 4234 N N . LYS A 1 525 ? -4.781 -22.766 -1.166 1 97.12 525 LYS A N 1
ATOM 4235 C CA . LYS A 1 525 ? -4.016 -23.812 -0.486 1 97.12 525 LYS A CA 1
ATOM 4236 C C . LYS A 1 525 ? -2.768 -24.188 -1.278 1 97.12 525 LYS A C 1
ATOM 4238 O O . LYS A 1 525 ? -1.666 -24.234 -0.726 1 97.12 525 LYS A O 1
ATOM 4243 N N . VAL A 1 526 ? -2.914 -24.359 -2.553 1 96.38 526 VAL A N 1
ATOM 4244 C CA . VAL A 1 526 ? -1.81 -24.734 -3.428 1 96.38 526 VAL A CA 1
ATOM 4245 C C . VAL A 1 526 ? -0.747 -23.641 -3.428 1 96.38 526 VAL A C 1
ATOM 4247 O O . VAL A 1 526 ? 0.438 -23.922 -3.225 1 96.38 526 VAL A O 1
ATOM 4250 N N . CYS A 1 527 ? -1.151 -22.438 -3.629 1 96.31 527 CYS A N 1
ATOM 4251 C CA . CYS A 1 527 ? -0.219 -21.312 -3.725 1 96.31 527 CYS A CA 1
ATOM 4252 C C . CYS A 1 527 ? 0.502 -21.094 -2.4 1 96.31 527 CYS A C 1
ATOM 4254 O O . CYS A 1 527 ? 1.712 -20.859 -2.381 1 96.31 527 CYS A O 1
ATOM 4256 N N . CYS A 1 528 ? -0.239 -21.156 -1.301 1 97.25 528 CYS A N 1
ATOM 4257 C CA . CYS A 1 528 ? 0.356 -20.953 0.015 1 97.25 528 CYS A CA 1
ATOM 4258 C C . CYS A 1 528 ? 1.396 -22.031 0.314 1 97.25 528 CYS A C 1
ATOM 4260 O O . CYS A 1 528 ? 2.496 -21.719 0.778 1 97.25 528 CYS A O 1
ATOM 4262 N N . PHE A 1 529 ? 1.083 -23.234 -0.003 1 96.44 529 PHE A N 1
ATOM 4263 C CA . PHE A 1 529 ? 2.004 -24.328 0.271 1 96.44 529 PHE A CA 1
ATOM 4264 C C . PHE A 1 529 ? 3.236 -24.234 -0.62 1 96.44 529 PHE A C 1
ATOM 4266 O O . PHE A 1 529 ? 4.355 -24.5 -0.171 1 96.44 529 PHE A O 1
ATOM 4273 N N . GLN A 1 530 ? 3.059 -23.859 -1.85 1 94.25 530 GLN A N 1
ATOM 4274 C CA . GLN A 1 530 ? 4.207 -23.656 -2.729 1 94.25 530 GLN A CA 1
ATOM 4275 C C . GLN A 1 530 ? 5.141 -22.578 -2.184 1 94.25 530 GLN A C 1
ATOM 4277 O O . GLN A 1 530 ? 6.363 -22.734 -2.219 1 94.25 530 GLN A O 1
ATOM 4282 N N . GLY A 1 531 ? 4.523 -21.531 -1.747 1 94.75 531 GLY A N 1
ATOM 4283 C CA . GLY A 1 531 ? 5.332 -20.469 -1.15 1 94.75 531 GLY A CA 1
ATOM 4284 C C . GLY A 1 531 ? 6.078 -20.922 0.09 1 94.75 531 GLY A C 1
ATOM 4285 O O . GLY A 1 531 ? 7.266 -20.625 0.25 1 94.75 531 GLY A O 1
ATOM 4286 N N . MET A 1 532 ? 5.438 -21.688 0.917 1 95.25 532 MET A N 1
ATOM 4287 C CA . MET A 1 532 ? 6.051 -22.172 2.148 1 95.25 532 MET A CA 1
ATOM 4288 C C . MET A 1 532 ? 7.168 -23.172 1.845 1 95.25 532 MET A C 1
ATOM 4290 O O . MET A 1 532 ? 8.188 -23.188 2.535 1 95.25 532 MET A O 1
ATOM 4294 N N . GLU A 1 533 ? 6.969 -23.953 0.82 1 93.31 533 GLU A N 1
ATOM 4295 C CA . GLU A 1 533 ? 8.023 -24.875 0.417 1 93.31 533 GLU A CA 1
ATOM 4296 C C . GLU A 1 533 ? 9.312 -24.125 0.079 1 93.31 533 GLU A C 1
ATOM 4298 O O . GLU A 1 533 ? 10.398 -24.516 0.52 1 93.31 533 GLU A O 1
ATOM 4303 N N . SER A 1 534 ? 9.164 -23.094 -0.678 1 91.56 534 SER A N 1
ATOM 4304 C CA . SER A 1 534 ? 10.32 -22.297 -1.067 1 91.56 534 SER A CA 1
ATOM 4305 C C . SER A 1 534 ? 11.031 -21.719 0.153 1 91.56 534 SER A C 1
ATOM 4307 O O . SER A 1 534 ? 12.266 -21.719 0.211 1 91.56 534 SER A O 1
ATOM 4309 N N . LEU A 1 535 ? 10.281 -21.25 1.088 1 93.44 535 LEU A N 1
ATOM 4310 C CA . LEU A 1 535 ? 10.867 -20.641 2.279 1 93.44 535 LEU A CA 1
ATOM 4311 C C . LEU A 1 535 ? 11.547 -21.703 3.145 1 93.44 535 LEU A C 1
ATOM 4313 O O . LEU A 1 535 ? 12.656 -21.484 3.637 1 93.44 535 LEU A O 1
ATOM 4317 N N . ILE A 1 536 ? 10.93 -22.844 3.355 1 91.56 536 ILE A N 1
ATOM 4318 C CA . ILE A 1 536 ? 11.461 -23.906 4.199 1 91.56 536 ILE A CA 1
ATOM 4319 C C . ILE A 1 536 ? 12.742 -24.453 3.586 1 91.56 536 ILE A C 1
ATOM 4321 O O . ILE A 1 536 ? 13.727 -24.688 4.293 1 91.56 536 ILE A O 1
ATOM 4325 N N . LEU A 1 537 ? 12.75 -24.609 2.283 1 88.88 537 LEU A N 1
ATOM 4326 C CA . LEU A 1 537 ? 13.93 -25.125 1.609 1 88.88 537 LEU A CA 1
ATOM 4327 C C . LEU A 1 537 ? 15.102 -24.156 1.746 1 88.88 537 LEU A C 1
ATOM 4329 O O . LEU A 1 537 ? 16.25 -24.578 1.878 1 88.88 537 LEU A O 1
ATOM 4333 N N . ARG A 1 538 ? 14.781 -22.906 1.72 1 85.75 538 ARG A N 1
ATOM 4334 C CA . ARG A 1 538 ? 15.82 -21.891 1.884 1 85.75 538 ARG A CA 1
ATOM 4335 C C . ARG A 1 538 ? 16.5 -22.016 3.244 1 85.75 538 ARG A C 1
ATOM 4337 O O . ARG A 1 538 ? 17.719 -21.875 3.35 1 85.75 538 ARG A O 1
ATOM 4344 N N . ILE A 1 539 ? 15.742 -22.234 4.219 1 86.25 539 ILE A N 1
ATOM 4345 C CA . ILE A 1 539 ? 16.266 -22.312 5.582 1 86.25 539 ILE A CA 1
ATOM 4346 C C . ILE A 1 539 ? 16.906 -23.688 5.816 1 86.25 539 ILE A C 1
ATOM 4348 O O . ILE A 1 539 ? 17.938 -23.781 6.48 1 86.25 539 ILE A O 1
ATOM 4352 N N . GLN A 1 540 ? 16.344 -24.688 5.258 1 84.19 540 GLN A N 1
ATOM 4353 C CA . GLN A 1 540 ? 16.828 -26.047 5.406 1 84.19 540 GLN A CA 1
ATOM 4354 C C . GLN A 1 540 ? 18.266 -26.172 4.895 1 84.19 540 GLN A C 1
ATOM 4356 O O . GLN A 1 540 ? 19.078 -26.875 5.484 1 84.19 540 GLN A O 1
ATOM 4361 N N . ASN A 1 541 ? 18.5 -25.516 3.84 1 77.31 541 ASN A N 1
ATOM 4362 C CA . ASN A 1 541 ? 19.812 -25.609 3.195 1 77.31 541 ASN A CA 1
ATOM 4363 C C . ASN A 1 541 ? 20.906 -25.031 4.078 1 77.31 541 ASN A C 1
ATOM 4365 O O . ASN A 1 541 ? 22.094 -25.312 3.869 1 77.31 541 ASN A O 1
ATOM 4369 N N . LEU A 1 542 ? 20.5 -24.328 5.121 1 78 542 LEU A N 1
ATOM 4370 C CA . LEU A 1 542 ? 21.484 -23.703 5.992 1 78 542 LEU A CA 1
ATOM 4371 C C . LEU A 1 542 ? 21.672 -24.5 7.277 1 78 542 LEU A C 1
ATOM 4373 O O . LEU A 1 542 ? 22.625 -24.281 8.016 1 78 542 LEU A O 1
ATOM 4377 N N . LEU A 1 543 ? 20.766 -25.375 7.488 1 78.19 543 LEU A N 1
ATOM 4378 C CA . LEU A 1 543 ? 20.75 -26.062 8.773 1 78.19 543 LEU A CA 1
ATOM 4379 C C . LEU A 1 543 ? 21.672 -27.281 8.758 1 78.19 543 LEU A C 1
ATOM 4381 O O . LEU A 1 543 ? 21.984 -27.812 7.688 1 78.19 543 LEU A O 1
ATOM 4385 N N . GLN A 1 544 ? 22 -27.516 10.016 1 67.25 544 GLN A N 1
ATOM 4386 C CA . GLN A 1 544 ? 22.781 -28.719 10.234 1 67.25 544 GLN A CA 1
ATOM 4387 C C . GLN A 1 544 ? 21.891 -29.953 10.227 1 67.25 544 GLN A C 1
ATOM 4389 O O . GLN A 1 544 ? 20.672 -29.844 10.109 1 67.25 544 GLN A O 1
ATOM 4394 N N . GLU A 1 545 ? 22.375 -31.125 10.57 1 68.81 545 GLU A N 1
ATOM 4395 C CA . GLU A 1 545 ? 21.812 -32.438 10.234 1 68.81 545 GLU A CA 1
ATOM 4396 C C . GLU A 1 545 ? 20.469 -32.656 10.93 1 68.81 545 GLU A C 1
ATOM 4398 O O . GLU A 1 545 ? 19.484 -33.062 10.289 1 68.81 545 GLU A O 1
ATOM 4403 N N . ARG A 1 546 ? 20.234 -32.406 12.188 1 63.62 546 ARG A N 1
ATOM 4404 C CA . ARG A 1 546 ? 18.984 -32.812 12.844 1 63.62 546 ARG A CA 1
ATOM 4405 C C . ARG A 1 546 ? 17.812 -31.969 12.359 1 63.62 546 ARG A C 1
ATOM 4407 O O . ARG A 1 546 ? 16.781 -32.5 11.969 1 63.62 546 ARG A O 1
ATOM 4414 N N . GLU A 1 547 ? 17.859 -30.641 12.5 1 74.31 547 GLU A N 1
ATOM 4415 C CA . GLU A 1 547 ? 16.781 -29.75 12.078 1 74.31 547 GLU A CA 1
ATOM 4416 C C . GLU A 1 547 ? 16.516 -29.891 10.578 1 74.31 547 GLU A C 1
ATOM 4418 O O . GLU A 1 547 ? 15.391 -29.688 10.125 1 74.31 547 GLU A O 1
ATOM 4423 N N . ARG A 1 548 ? 17.375 -30.359 9.977 1 82.88 548 ARG A N 1
ATOM 4424 C CA . ARG A 1 548 ? 17.234 -30.562 8.539 1 82.88 548 ARG A CA 1
ATOM 4425 C C . ARG A 1 548 ? 16.266 -31.703 8.242 1 82.88 548 ARG A C 1
ATOM 4427 O O . ARG A 1 548 ? 15.477 -31.625 7.305 1 82.88 548 ARG A O 1
ATOM 4434 N N . ILE A 1 549 ? 16.297 -32.719 9.078 1 83.88 549 ILE A N 1
ATOM 4435 C CA . ILE A 1 549 ? 15.445 -33.875 8.883 1 83.88 549 ILE A CA 1
ATOM 4436 C C . ILE A 1 549 ? 13.992 -33.5 9.133 1 83.88 549 ILE A C 1
ATOM 4438 O O . ILE A 1 549 ? 13.094 -33.938 8.414 1 83.88 549 ILE A O 1
ATOM 4442 N N . GLU A 1 550 ? 13.828 -32.719 10.133 1 84.12 550 GLU A N 1
ATOM 4443 C CA . GLU A 1 550 ? 12.469 -32.281 10.438 1 84.12 550 GLU A CA 1
ATOM 4444 C C . GLU A 1 550 ? 11.898 -31.422 9.328 1 84.12 550 GLU A C 1
ATOM 4446 O O . GLU A 1 550 ? 10.727 -31.547 8.977 1 84.12 550 GLU A O 1
ATOM 4451 N N . LEU A 1 551 ? 12.68 -30.609 8.797 1 89.5 551 LEU A N 1
ATOM 4452 C CA . LEU A 1 551 ? 12.219 -29.75 7.715 1 89.5 551 LEU A CA 1
ATOM 4453 C C . LEU A 1 551 ? 12 -30.531 6.434 1 89.5 551 LEU A C 1
ATOM 4455 O O . LEU A 1 551 ? 11.125 -30.203 5.629 1 89.5 551 LEU A O 1
ATOM 4459 N N . ASP A 1 552 ? 12.727 -31.562 6.312 1 89.75 552 ASP A N 1
ATOM 4460 C CA . ASP A 1 552 ? 12.516 -32.438 5.168 1 89.75 552 ASP A CA 1
ATOM 4461 C C . ASP A 1 552 ? 11.141 -33.125 5.238 1 89.75 552 ASP A C 1
ATOM 4463 O O . ASP A 1 552 ? 10.484 -33.312 4.211 1 89.75 552 ASP A O 1
ATOM 4467 N N . SER A 1 553 ? 10.812 -33.438 6.426 1 90.44 553 SER A N 1
ATOM 4468 C CA . SER A 1 553 ? 9.484 -34 6.609 1 90.44 553 SER A CA 1
ATOM 4469 C C . SER A 1 553 ? 8.391 -33 6.281 1 90.44 553 SER A C 1
ATOM 4471 O O . SER A 1 553 ? 7.352 -33.375 5.723 1 90.44 553 SER A O 1
ATOM 4473 N N . CYS A 1 554 ? 8.625 -31.781 6.629 1 91.25 554 CYS A N 1
ATOM 4474 C CA . CYS A 1 554 ? 7.672 -30.734 6.309 1 91.25 554 CYS A CA 1
ATOM 4475 C C . CYS A 1 554 ? 7.539 -30.547 4.801 1 91.25 554 CYS A C 1
ATOM 4477 O O . CYS A 1 554 ? 6.43 -30.391 4.285 1 91.25 554 CYS A O 1
ATOM 4479 N N . VAL A 1 555 ? 8.625 -30.641 4.113 1 92.19 555 VAL A N 1
ATOM 4480 C CA . VAL A 1 555 ? 8.625 -30.453 2.664 1 92.19 555 VAL A CA 1
ATOM 4481 C C . VAL A 1 555 ? 7.859 -31.594 2 1 92.19 555 VAL A C 1
ATOM 4483 O O . VAL A 1 555 ? 7.07 -31.375 1.08 1 92.19 555 VAL A O 1
ATOM 4486 N N . LYS A 1 556 ? 8.07 -32.781 2.477 1 91.44 556 LYS A N 1
ATOM 4487 C CA . LYS A 1 556 ? 7.367 -33.938 1.93 1 91.44 556 LYS A CA 1
ATOM 4488 C C . LYS A 1 556 ? 5.859 -33.812 2.141 1 91.44 556 LYS A C 1
ATOM 4490 O O . LYS A 1 556 ? 5.074 -34.094 1.239 1 91.44 556 LYS A O 1
ATOM 4495 N N . ASP A 1 557 ? 5.547 -33.312 3.277 1 93.19 557 ASP A N 1
ATOM 4496 C CA . ASP A 1 557 ? 4.133 -33.125 3.586 1 93.19 557 ASP A CA 1
ATOM 4497 C C . ASP A 1 557 ? 3.516 -32.062 2.699 1 93.19 557 ASP A C 1
ATOM 4499 O O . ASP A 1 557 ? 2.391 -32.219 2.221 1 93.19 557 ASP A O 1
ATOM 4503 N N . ILE A 1 558 ? 4.234 -31.047 2.492 1 94.69 558 ILE A N 1
ATOM 4504 C CA . ILE A 1 558 ? 3.773 -29.938 1.669 1 94.69 558 ILE A CA 1
ATOM 4505 C C . ILE A 1 558 ? 3.539 -30.406 0.238 1 94.69 558 ILE A C 1
ATOM 4507 O O . ILE A 1 558 ? 2.51 -30.109 -0.366 1 94.69 558 ILE A O 1
ATOM 4511 N N . ARG A 1 559 ? 4.445 -31.109 -0.247 1 92.94 559 ARG A N 1
ATOM 4512 C CA . ARG A 1 559 ? 4.344 -31.594 -1.62 1 92.94 559 ARG A CA 1
ATOM 4513 C C . ARG A 1 559 ? 3.168 -32.562 -1.778 1 92.94 559 ARG A C 1
ATOM 4515 O O . ARG A 1 559 ? 2.447 -32.5 -2.777 1 92.94 559 ARG A O 1
ATOM 4522 N N . LEU A 1 560 ? 3.023 -33.344 -0.786 1 93.5 560 LEU A N 1
ATOM 4523 C CA . LEU A 1 560 ? 1.898 -34.281 -0.818 1 93.5 560 LEU A CA 1
ATOM 4524 C C . LEU A 1 560 ? 0.572 -33.531 -0.768 1 93.5 560 LEU A C 1
ATOM 4526 O O . LEU A 1 560 ? -0.338 -33.812 -1.55 1 93.5 560 LEU A O 1
ATOM 4530 N N . GLN A 1 561 ? 0.489 -32.594 0.101 1 94.19 561 GLN A N 1
ATOM 4531 C CA . GLN A 1 561 ? -0.741 -31.812 0.248 1 94.19 561 GLN A CA 1
ATOM 4532 C C . GLN A 1 561 ? -1.027 -31 -1.005 1 94.19 561 GLN A C 1
ATOM 4534 O O . GLN A 1 561 ? -2.184 -30.859 -1.413 1 94.19 561 GLN A O 1
ATOM 4539 N N . THR A 1 562 ? -0.004 -30.422 -1.558 1 95.44 562 THR A N 1
ATOM 4540 C CA . THR A 1 562 ? -0.154 -29.641 -2.783 1 95.44 562 THR A CA 1
ATOM 4541 C C . THR A 1 562 ? -0.662 -30.516 -3.922 1 95.44 562 THR A C 1
ATOM 4543 O O . THR A 1 562 ? -1.556 -30.125 -4.672 1 95.44 562 THR A O 1
ATOM 4546 N N . PHE A 1 563 ? -0.109 -31.688 -4.004 1 95.06 563 PHE A N 1
ATOM 4547 C CA . PHE A 1 563 ? -0.51 -32.625 -5.039 1 95.06 563 PHE A CA 1
ATOM 4548 C C . PHE A 1 563 ? -1.959 -33.062 -4.848 1 95.06 563 PHE A C 1
ATOM 4550 O O . PHE A 1 563 ? -2.76 -33 -5.781 1 95.06 563 PHE A O 1
ATOM 4557 N N . GLU A 1 564 ? -2.283 -33.438 -3.627 1 94.38 564 GLU A N 1
ATOM 4558 C CA . GLU A 1 564 ? -3.637 -33.906 -3.34 1 94.38 564 GLU A CA 1
ATOM 4559 C C . GLU A 1 564 ? -4.664 -32.812 -3.6 1 94.38 564 GLU A C 1
ATOM 4561 O O . GLU A 1 564 ? -5.719 -33.062 -4.184 1 94.38 564 GLU A O 1
ATOM 4566 N N . ALA A 1 565 ? -4.332 -31.656 -3.164 1 95.5 565 ALA A N 1
ATOM 4567 C CA . ALA A 1 565 ? -5.23 -30.531 -3.396 1 95.5 565 ALA A CA 1
ATOM 4568 C C . ALA A 1 565 ? -5.402 -30.25 -4.887 1 95.5 565 ALA A C 1
ATOM 4570 O O . ALA A 1 565 ? -6.5 -29.922 -5.344 1 95.5 565 ALA A O 1
ATOM 4571 N N . SER A 1 566 ? -4.336 -30.359 -5.652 1 96.38 566 SER A N 1
ATOM 4572 C CA . SER A 1 566 ? -4.375 -30.156 -7.098 1 96.38 566 SER A CA 1
ATOM 4573 C C . SER A 1 566 ? -5.262 -31.188 -7.781 1 96.38 566 SER A C 1
ATOM 4575 O O . SER A 1 566 ? -6.09 -30.844 -8.625 1 96.38 566 SER A O 1
ATOM 4577 N N . VAL A 1 567 ? -5.129 -32.438 -7.383 1 95.88 567 VAL A N 1
ATOM 4578 C CA . VAL A 1 567 ? -5.906 -33.531 -7.969 1 95.88 567 VAL A CA 1
ATOM 4579 C C . VAL A 1 567 ? -7.383 -33.344 -7.629 1 95.88 567 VAL A C 1
ATOM 4581 O O . VAL A 1 567 ? -8.25 -33.5 -8.492 1 95.88 567 VAL A O 1
ATOM 4584 N N . ASP A 1 568 ? -7.641 -32.969 -6.391 1 94.38 568 ASP A N 1
ATOM 4585 C CA . ASP A 1 568 ? -9.023 -32.812 -5.941 1 94.38 568 ASP A CA 1
ATOM 4586 C C . ASP A 1 568 ? -9.719 -31.688 -6.73 1 94.38 568 ASP A C 1
ATOM 4588 O O . ASP A 1 568 ? -10.844 -31.875 -7.207 1 94.38 568 ASP A O 1
ATOM 4592 N N . ILE A 1 569 ? -9.109 -30.625 -6.875 1 93.81 569 ILE A N 1
ATOM 4593 C CA . ILE A 1 569 ? -9.711 -29.484 -7.543 1 93.81 569 ILE A CA 1
ATOM 4594 C C . ILE A 1 569 ? -9.914 -29.797 -9.023 1 93.81 569 ILE A C 1
ATOM 4596 O O . ILE A 1 569 ? -10.961 -29.469 -9.594 1 93.81 569 ILE A O 1
ATOM 4600 N N . LEU A 1 570 ? -8.875 -30.391 -9.625 1 95.38 570 LEU A N 1
ATOM 4601 C CA . LEU A 1 570 ? -8.992 -30.719 -11.039 1 95.38 570 LEU A CA 1
ATOM 4602 C C . LEU A 1 570 ? -10.141 -31.688 -11.281 1 95.38 570 LEU A C 1
ATOM 4604 O O . LEU A 1 570 ? -10.898 -31.547 -12.242 1 95.38 570 LEU A O 1
ATOM 4608 N N . THR A 1 571 ? -10.273 -32.656 -10.391 1 95.25 571 THR A N 1
ATOM 4609 C CA . THR A 1 571 ? -11.344 -33.625 -10.492 1 95.25 571 THR A CA 1
ATOM 4610 C C . THR A 1 571 ? -12.711 -32.938 -10.398 1 95.25 571 THR A C 1
ATOM 4612 O O . THR A 1 571 ? -13.594 -33.219 -11.211 1 95.25 571 THR A O 1
ATOM 4615 N N . ASP A 1 572 ? -12.859 -32.062 -9.492 1 93.38 572 ASP A N 1
ATOM 4616 C CA . ASP A 1 572 ? -14.148 -31.438 -9.258 1 93.38 572 ASP A CA 1
ATOM 4617 C C . ASP A 1 572 ? -14.484 -30.438 -10.375 1 93.38 572 ASP A C 1
ATOM 4619 O O . ASP A 1 572 ? -15.648 -30.266 -10.734 1 93.38 572 ASP A O 1
ATOM 4623 N N . VAL A 1 573 ? -13.484 -29.797 -10.906 1 93.25 573 VAL A N 1
ATOM 4624 C CA . VAL A 1 573 ? -13.703 -28.875 -12.016 1 93.25 573 VAL A CA 1
ATOM 4625 C C . VAL A 1 573 ? -14.172 -29.656 -13.25 1 93.25 573 VAL A C 1
ATOM 4627 O O . VAL A 1 573 ? -15.086 -29.219 -13.953 1 93.25 573 VAL A O 1
ATOM 4630 N N . LEU A 1 574 ? -13.562 -30.781 -13.492 1 92.38 574 LEU A N 1
ATOM 4631 C CA . LEU A 1 574 ? -13.93 -31.594 -14.641 1 92.38 574 LEU A CA 1
ATOM 4632 C C . LEU A 1 574 ? -15.312 -32.219 -14.453 1 92.38 574 LEU A C 1
ATOM 4634 O O . LEU A 1 574 ? -16.078 -32.312 -15.406 1 92.38 574 LEU A O 1
ATOM 4638 N N . LYS A 1 575 ? -15.594 -32.531 -13.25 1 90.44 575 LYS A N 1
ATOM 4639 C CA . LYS A 1 575 ? -16.906 -33.125 -12.953 1 90.44 575 LYS A CA 1
ATOM 4640 C C . LYS A 1 575 ? -18.016 -32.094 -13.125 1 90.44 575 LYS A C 1
ATOM 4642 O O . LYS A 1 575 ? -19.156 -32.438 -13.43 1 90.44 575 LYS A O 1
ATOM 4647 N N . HIS A 1 576 ? -17.688 -30.906 -12.828 1 86.75 576 HIS A N 1
ATOM 4648 C CA . HIS A 1 576 ? -18.672 -29.828 -12.93 1 86.75 576 HIS A CA 1
ATOM 4649 C C . HIS A 1 576 ? -19.141 -29.641 -14.375 1 86.75 576 HIS A C 1
ATOM 4651 O O . HIS A 1 576 ? -20.219 -29.094 -14.617 1 86.75 576 HIS A O 1
ATOM 4657 N N . GLU A 1 577 ? -18.484 -30.109 -15.414 1 78.31 577 GLU A N 1
ATOM 4658 C CA . GLU A 1 577 ? -18.812 -30.156 -16.844 1 78.31 577 GLU A CA 1
ATOM 4659 C C . GLU A 1 577 ? -19.234 -28.797 -17.359 1 78.31 577 GLU A C 1
ATOM 4661 O O . GLU A 1 577 ? -20.203 -28.688 -18.125 1 78.31 577 GLU A O 1
ATOM 4666 N N . ASP A 1 578 ? -18.75 -27.75 -16.766 1 80.25 578 ASP A N 1
ATOM 4667 C CA . ASP A 1 578 ? -18.969 -26.406 -17.281 1 80.25 578 ASP A CA 1
ATOM 4668 C C . ASP A 1 578 ? -17.75 -25.891 -18.031 1 80.25 578 ASP A C 1
ATOM 4670 O O . ASP A 1 578 ? -16.75 -25.484 -17.406 1 80.25 578 ASP A O 1
ATOM 4674 N N . THR A 1 579 ? -17.828 -25.859 -19.281 1 75.69 579 THR A N 1
ATOM 4675 C CA . THR A 1 579 ? -16.719 -25.5 -20.141 1 75.69 579 THR A CA 1
ATOM 4676 C C . THR A 1 579 ? -16.297 -24.047 -19.906 1 75.69 579 THR A C 1
ATOM 4678 O O . THR A 1 579 ? -15.117 -23.719 -19.969 1 75.69 579 THR A O 1
ATOM 4681 N N . PHE A 1 580 ? -17.219 -23.266 -19.641 1 76.88 580 PHE A N 1
ATOM 4682 C CA . PHE A 1 580 ? -16.906 -21.859 -19.438 1 76.88 580 PHE A CA 1
ATOM 4683 C C . PHE A 1 580 ? -16.141 -21.656 -18.125 1 76.88 580 PHE A C 1
ATOM 4685 O O . PHE A 1 580 ? -15.266 -20.797 -18.047 1 76.88 580 PHE A O 1
ATOM 4692 N N . TYR A 1 581 ? -16.578 -22.422 -17.234 1 83.56 581 TYR A N 1
ATOM 4693 C CA . TYR A 1 581 ? -15.875 -22.281 -15.961 1 83.56 581 TYR A CA 1
ATOM 4694 C C . TYR A 1 581 ? -14.43 -22.75 -16.078 1 83.56 581 TYR A C 1
ATOM 4696 O O . TYR A 1 581 ? -13.539 -22.219 -15.422 1 83.56 581 TYR A O 1
ATOM 4704 N N . ILE A 1 582 ? -14.234 -23.703 -16.922 1 85.19 582 ILE A N 1
ATOM 4705 C CA . ILE A 1 582 ? -12.883 -24.188 -17.156 1 85.19 582 ILE A CA 1
ATOM 4706 C C . ILE A 1 582 ? -12.031 -23.062 -17.75 1 85.19 582 ILE A C 1
ATOM 4708 O O . ILE A 1 582 ? -10.867 -22.891 -17.375 1 85.19 582 ILE A O 1
ATOM 4712 N N . PHE A 1 583 ? -12.734 -22.312 -18.453 1 80.19 583 PHE A N 1
ATOM 4713 C CA . PHE A 1 583 ? -12.047 -21.172 -19.047 1 80.19 583 PHE A CA 1
ATOM 4714 C C . PHE A 1 583 ? -11.75 -20.109 -18.016 1 80.19 583 PHE A C 1
ATOM 4716 O O . PHE A 1 583 ? -10.664 -19.516 -18.016 1 80.19 583 PHE A O 1
ATOM 4723 N N . ARG A 1 584 ? -12.625 -19.906 -17.156 1 83 584 ARG A N 1
ATOM 4724 C CA . ARG A 1 584 ? -12.492 -18.859 -16.141 1 83 584 ARG A CA 1
ATOM 4725 C C . ARG A 1 584 ? -11.391 -19.203 -15.148 1 83 584 ARG A C 1
ATOM 4727 O O . ARG A 1 584 ? -10.742 -18.312 -14.594 1 83 584 ARG A O 1
ATOM 4734 N N . CYS A 1 585 ? -11.156 -20.484 -15.008 1 87.75 585 CYS A N 1
ATOM 4735 C CA . CYS A 1 585 ? -10.164 -20.906 -14.023 1 87.75 585 CYS A CA 1
ATOM 4736 C C . CYS A 1 585 ? -8.883 -21.375 -14.703 1 87.75 585 CYS A C 1
ATOM 4738 O O . CYS A 1 585 ? -8.062 -22.062 -14.094 1 87.75 585 CYS A O 1
ATOM 4740 N N . SER A 1 586 ? -8.664 -20.984 -15.953 1 86.25 586 SER A N 1
ATOM 4741 C CA . SER A 1 586 ? -7.555 -21.516 -16.734 1 86.25 586 SER A CA 1
ATOM 4742 C C . SER A 1 586 ? -6.219 -21.219 -16.078 1 86.25 586 SER A C 1
ATOM 4744 O O . SER A 1 586 ? -5.34 -22.078 -16.016 1 86.25 586 SER A O 1
ATOM 4746 N N . TRP A 1 587 ? -6.07 -20.062 -15.586 1 83.31 587 TRP A N 1
ATOM 4747 C CA . TRP A 1 587 ? -4.797 -19.703 -14.977 1 83.31 587 TRP A CA 1
ATOM 4748 C C . TRP A 1 587 ? -4.477 -20.609 -13.797 1 83.31 587 TRP A C 1
ATOM 4750 O O . TRP A 1 587 ? -3.328 -21 -13.609 1 83.31 587 TRP A O 1
ATOM 4760 N N . PHE A 1 588 ? -5.434 -20.938 -13.062 1 89.12 588 PHE A N 1
ATOM 4761 C CA . PHE A 1 588 ? -5.277 -21.828 -11.914 1 89.12 588 PHE A CA 1
ATOM 4762 C C . PHE A 1 588 ? -4.98 -23.25 -12.367 1 89.12 588 PHE A C 1
ATOM 4764 O O . PHE A 1 588 ? -4.176 -23.938 -11.742 1 89.12 588 PHE A O 1
ATOM 4771 N N . ILE A 1 589 ? -5.578 -23.578 -13.406 1 92.25 589 ILE A N 1
ATOM 4772 C CA . ILE A 1 589 ? -5.453 -24.938 -13.906 1 92.25 589 ILE A CA 1
ATOM 4773 C C . ILE A 1 589 ? -4.023 -25.188 -14.391 1 92.25 589 ILE A C 1
ATOM 4775 O O . ILE A 1 589 ? -3.48 -26.281 -14.219 1 92.25 589 ILE A O 1
ATOM 4779 N N . TYR A 1 590 ? -3.42 -24.156 -14.898 1 90.69 590 TYR A N 1
ATOM 4780 C CA . TYR A 1 590 ? -2.039 -24.312 -15.344 1 90.69 590 TYR A CA 1
ATOM 4781 C C . TYR A 1 590 ? -1.126 -24.656 -14.172 1 90.69 590 TYR A C 1
ATOM 4783 O O . TYR A 1 590 ? -0.26 -25.516 -14.273 1 90.69 590 TYR A O 1
ATOM 4791 N N . ALA A 1 591 ? -1.342 -23.969 -13.102 1 90.62 591 ALA A N 1
ATOM 4792 C CA . ALA A 1 591 ? -0.542 -24.234 -11.914 1 90.62 591 ALA A CA 1
ATOM 4793 C C . ALA A 1 591 ? -0.804 -25.641 -11.375 1 90.62 591 ALA A C 1
ATOM 4795 O O . ALA A 1 591 ? 0.12 -26.312 -10.93 1 90.62 591 ALA A O 1
ATOM 4796 N N . ILE A 1 592 ? -1.997 -26.031 -11.461 1 94.81 592 ILE A N 1
ATOM 4797 C CA . ILE A 1 592 ? -2.404 -27.344 -10.977 1 94.81 592 ILE A CA 1
ATOM 4798 C C . ILE A 1 592 ? -1.774 -28.438 -11.844 1 94.81 592 ILE A C 1
ATOM 4800 O O . ILE A 1 592 ? -1.223 -29.406 -11.328 1 94.81 592 ILE A O 1
ATOM 4804 N N . LEU A 1 593 ? -1.831 -28.25 -13.133 1 95.81 593 LEU A N 1
ATOM 4805 C CA . LEU A 1 593 ? -1.245 -29.234 -14.047 1 95.81 593 LEU A CA 1
ATOM 4806 C C . LEU A 1 593 ? 0.26 -29.344 -13.828 1 95.81 593 LEU A C 1
ATOM 4808 O O . LEU A 1 593 ? 0.822 -30.438 -13.906 1 95.81 593 LEU A O 1
ATOM 4812 N N . MET A 1 594 ? 0.806 -28.266 -13.539 1 93.75 594 MET A N 1
ATOM 4813 C CA . MET A 1 594 ? 2.24 -28.266 -13.273 1 93.75 594 MET A CA 1
ATOM 4814 C C . MET A 1 594 ? 2.559 -29.078 -12.016 1 93.75 594 MET A C 1
ATOM 4816 O O . MET A 1 594 ? 3.549 -29.812 -11.977 1 93.75 594 MET A O 1
ATOM 4820 N N . ASN A 1 595 ? 1.775 -28.906 -11.039 1 93.38 595 ASN A N 1
ATOM 4821 C CA . ASN A 1 595 ? 2.002 -29.625 -9.797 1 93.38 595 ASN A CA 1
ATOM 4822 C C . ASN A 1 595 ? 1.841 -31.141 -9.992 1 93.38 595 ASN A C 1
ATOM 4824 O O . ASN A 1 595 ? 2.596 -31.922 -9.422 1 93.38 595 ASN A O 1
ATOM 4828 N N . ILE A 1 596 ? 0.916 -31.516 -10.773 1 95.06 596 ILE A N 1
ATOM 4829 C CA . ILE A 1 596 ? 0.714 -32.938 -11.055 1 95.06 596 ILE A CA 1
ATOM 4830 C C . ILE A 1 596 ? 1.896 -33.469 -11.867 1 95.06 596 ILE A C 1
ATOM 4832 O O . ILE A 1 596 ? 2.393 -34.562 -11.594 1 95.06 596 ILE A O 1
ATOM 4836 N N . THR A 1 597 ? 2.318 -32.719 -12.805 1 95.25 597 THR A N 1
ATOM 4837 C CA . THR A 1 597 ? 3.465 -33.094 -13.625 1 95.25 597 THR A CA 1
ATOM 4838 C C . THR A 1 597 ? 4.707 -33.312 -12.758 1 95.25 597 THR A C 1
ATOM 4840 O O . THR A 1 597 ? 5.461 -34.25 -12.953 1 95.25 597 THR A O 1
ATOM 4843 N N . LEU A 1 598 ? 4.859 -32.438 -11.836 1 91.75 598 LEU A N 1
ATOM 4844 C CA . LEU A 1 598 ? 6.008 -32.531 -10.945 1 91.75 598 LEU A CA 1
ATOM 4845 C C . LEU A 1 598 ? 5.961 -33.844 -10.148 1 91.75 598 LEU A C 1
ATOM 4847 O O . LEU A 1 598 ? 6.996 -34.469 -9.891 1 91.75 598 LEU A O 1
ATOM 4851 N N . ASN A 1 599 ? 4.816 -34.125 -9.773 1 91.88 599 ASN A N 1
ATOM 4852 C CA . ASN A 1 599 ? 4.672 -35.406 -9.047 1 91.88 599 ASN A CA 1
ATOM 4853 C C . ASN A 1 599 ? 5.055 -36.594 -9.914 1 91.88 599 ASN A C 1
ATOM 4855 O O . ASN A 1 599 ? 5.652 -37.562 -9.43 1 91.88 599 ASN A O 1
ATOM 4859 N N . PHE A 1 600 ? 4.754 -36.594 -11.18 1 93.31 600 PHE A N 1
ATOM 4860 C CA . PHE A 1 600 ? 5.117 -37.656 -12.109 1 93.31 600 PHE A CA 1
ATOM 4861 C C . PHE A 1 600 ? 6.629 -37.719 -12.289 1 93.31 600 PHE A C 1
ATOM 4863 O O . PHE A 1 600 ? 7.188 -38.812 -12.484 1 93.31 600 PHE A O 1
ATOM 4870 N N . ILE A 1 601 ? 7.238 -36.562 -12.234 1 89.62 601 ILE A N 1
ATOM 4871 C CA . ILE A 1 601 ? 8.68 -36.5 -12.445 1 89.62 601 ILE A CA 1
ATOM 4872 C C . ILE A 1 601 ? 9.406 -36.969 -11.188 1 89.62 601 ILE A C 1
ATOM 4874 O O . ILE A 1 601 ? 10.367 -37.75 -11.266 1 89.62 601 ILE A O 1
ATOM 4878 N N . GLU A 1 602 ? 8.938 -36.594 -10.047 1 86.19 602 GLU A N 1
ATOM 4879 C CA . GLU A 1 602 ? 9.648 -36.844 -8.797 1 86.19 602 GLU A CA 1
ATOM 4880 C C . GLU A 1 602 ? 9.344 -38.25 -8.273 1 86.19 602 GLU A C 1
ATOM 4882 O O . GLU A 1 602 ? 10.195 -38.875 -7.645 1 86.19 602 GLU A O 1
ATOM 4887 N N . THR A 1 603 ? 8.062 -38.656 -8.445 1 86.56 603 THR A N 1
ATOM 4888 C CA . THR A 1 603 ? 7.668 -39.969 -7.957 1 86.56 603 THR A CA 1
ATOM 4889 C C . THR A 1 603 ? 7.031 -40.812 -9.078 1 86.56 603 THR A C 1
ATOM 4891 O O . THR A 1 603 ? 5.859 -41.188 -8.984 1 86.56 603 THR A O 1
ATOM 4894 N N . PRO A 1 604 ? 7.766 -41.219 -10 1 80.12 604 PRO A N 1
ATOM 4895 C CA . PRO A 1 604 ? 7.195 -41.844 -11.188 1 80.12 604 PRO A CA 1
ATOM 4896 C C . PRO A 1 604 ? 6.562 -43.219 -10.891 1 80.12 604 PRO A C 1
ATOM 4898 O O . PRO A 1 604 ? 5.586 -43.594 -11.531 1 80.12 604 PRO A O 1
ATOM 4901 N N . ARG A 1 605 ? 7.008 -43.938 -9.953 1 79 605 ARG A N 1
ATOM 4902 C CA . ARG A 1 605 ? 6.551 -45.312 -9.703 1 79 605 ARG A CA 1
ATOM 4903 C C . ARG A 1 605 ? 5.223 -45.312 -8.953 1 79 605 ARG A C 1
ATOM 4905 O O . ARG A 1 605 ? 4.484 -46.312 -9 1 79 605 ARG A O 1
ATOM 4912 N N . ARG A 1 606 ? 4.918 -44.281 -8.383 1 76.81 606 ARG A N 1
ATOM 4913 C CA . ARG A 1 606 ? 3.748 -44.25 -7.508 1 76.81 606 ARG A CA 1
ATOM 4914 C C . ARG A 1 606 ? 2.561 -43.594 -8.195 1 76.81 606 ARG A C 1
ATOM 4916 O O . ARG A 1 606 ? 1.479 -43.5 -7.617 1 76.81 606 ARG A O 1
ATOM 4923 N N . ASN A 1 607 ? 2.668 -43.375 -9.43 1 83.12 607 ASN A N 1
ATOM 4924 C CA . ASN A 1 607 ? 1.597 -42.625 -10.062 1 83.12 607 ASN A CA 1
ATOM 4925 C C . ASN A 1 607 ? 0.54 -43.562 -10.672 1 83.12 607 ASN A C 1
ATOM 4927 O O . ASN A 1 607 ? 0.871 -44.562 -11.266 1 83.12 607 ASN A O 1
ATOM 4931 N N . SER A 1 608 ? -0.632 -43.188 -10.398 1 87.06 608 SER A N 1
ATOM 4932 C CA . SER A 1 608 ? -1.78 -43.938 -10.914 1 87.06 608 SER A CA 1
ATOM 4933 C C . SER A 1 608 ? -2.201 -43.438 -12.289 1 87.06 608 SER A C 1
ATOM 4935 O O . SER A 1 608 ? -2.014 -42.25 -12.602 1 87.06 608 SER A O 1
ATOM 4937 N N . ILE A 1 609 ? -2.746 -44.312 -13.078 1 93 609 ILE A N 1
ATOM 4938 C CA . ILE A 1 609 ? -3.262 -43.969 -14.398 1 93 609 ILE A CA 1
ATOM 4939 C C . ILE A 1 609 ? -4.43 -43 -14.258 1 93 609 ILE A C 1
ATOM 4941 O O . ILE A 1 609 ? -4.723 -42.25 -15.188 1 93 609 ILE A O 1
ATOM 4945 N N . CYS A 1 610 ? -4.988 -43.031 -13.125 1 93.69 610 CYS A N 1
ATOM 4946 C CA . CYS A 1 610 ? -6.117 -42.156 -12.859 1 93.69 610 CYS A CA 1
ATOM 4947 C C . CYS A 1 610 ? -5.703 -40.688 -12.977 1 93.69 610 CYS A C 1
ATOM 4949 O O . CYS A 1 610 ? -6.457 -39.875 -13.492 1 93.69 610 CYS A O 1
ATOM 4951 N N . TYR A 1 611 ? -4.547 -40.344 -12.492 1 95.25 611 TYR A N 1
ATOM 4952 C CA . TYR A 1 611 ? -4.07 -38.969 -12.562 1 95.25 611 TYR A CA 1
ATOM 4953 C C . TYR A 1 611 ? -3.795 -38.562 -14 1 95.25 611 TYR A C 1
ATOM 4955 O O . TYR A 1 611 ? -4.086 -37.438 -14.398 1 95.25 611 TYR A O 1
ATOM 4963 N N . LEU A 1 612 ? -3.262 -39.438 -14.719 1 95.75 612 LEU A N 1
ATOM 4964 C CA . LEU A 1 612 ? -2.996 -39.156 -16.125 1 95.75 612 LEU A CA 1
ATOM 4965 C C . LEU A 1 612 ? -4.297 -38.969 -16.906 1 95.75 612 LEU A C 1
ATOM 4967 O O . LEU A 1 612 ? -4.363 -38.125 -17.812 1 95.75 612 LEU A O 1
ATOM 4971 N N . SER A 1 613 ? -5.266 -39.781 -16.562 1 96.81 613 SER A N 1
ATOM 4972 C CA . SER A 1 613 ? -6.566 -39.656 -17.203 1 96.81 613 SER A CA 1
ATOM 4973 C C . SER A 1 613 ? -7.16 -38.281 -16.953 1 96.81 613 SER A C 1
ATOM 4975 O O . SER A 1 613 ? -7.82 -37.719 -17.828 1 96.81 613 SER A O 1
ATOM 4977 N N . LEU A 1 614 ? -6.934 -37.688 -15.797 1 95.94 614 LEU A N 1
ATOM 4978 C CA . LEU A 1 614 ? -7.398 -36.344 -15.492 1 95.94 614 LEU A CA 1
ATOM 4979 C C . LEU A 1 614 ? -6.723 -35.312 -16.391 1 95.94 614 LEU A C 1
ATOM 4981 O O . LEU A 1 614 ? -7.379 -34.406 -16.906 1 95.94 614 LEU A O 1
ATOM 4985 N N . MET A 1 615 ? -5.434 -35.469 -16.578 1 96.75 615 MET A N 1
ATOM 4986 C CA . MET A 1 615 ? -4.684 -34.594 -17.453 1 96.75 615 MET A CA 1
ATOM 4987 C C . MET A 1 615 ? -5.203 -34.656 -18.891 1 96.75 615 MET A C 1
ATOM 4989 O O . MET A 1 615 ? -5.426 -33.625 -19.531 1 96.75 615 MET A O 1
ATOM 4993 N N . CYS A 1 616 ? -5.41 -35.844 -19.297 1 97.38 616 CYS A N 1
ATOM 4994 C CA . CYS A 1 616 ? -5.891 -36.062 -20.656 1 97.38 616 CYS A CA 1
ATOM 4995 C C . CYS A 1 616 ? -7.289 -35.5 -20.844 1 97.38 616 CYS A C 1
ATOM 4997 O O . CYS A 1 616 ? -7.586 -34.875 -21.875 1 97.38 616 CYS A O 1
ATOM 4999 N N . ARG A 1 617 ? -8.062 -35.656 -19.844 1 95.75 617 ARG A N 1
ATOM 5000 C CA . ARG A 1 617 ? -9.414 -35.094 -19.922 1 95.75 617 ARG A CA 1
ATOM 5001 C C . ARG A 1 617 ? -9.383 -33.562 -19.984 1 95.75 617 ARG A C 1
ATOM 5003 O O . ARG A 1 617 ? -10.211 -32.938 -20.672 1 95.75 617 ARG A O 1
ATOM 5010 N N . MET A 1 618 ? -8.523 -33 -19.281 1 95.25 618 MET A N 1
ATOM 5011 C CA . MET A 1 618 ? -8.43 -31.547 -19.266 1 95.25 618 MET A CA 1
ATOM 5012 C C . MET A 1 618 ? -8 -31.016 -20.625 1 95.25 618 MET A C 1
ATOM 5014 O O . MET A 1 618 ? -8.578 -30.047 -21.125 1 95.25 618 MET A O 1
ATOM 5018 N N . ILE A 1 619 ? -6.941 -31.562 -21.234 1 95.56 619 ILE A N 1
ATOM 5019 C CA . ILE A 1 619 ? -6.484 -31.062 -22.531 1 95.56 619 ILE A CA 1
ATOM 5020 C C . ILE A 1 619 ? -7.535 -31.359 -23.594 1 95.56 619 ILE A C 1
ATOM 5022 O O . ILE A 1 619 ? -7.676 -30.609 -24.562 1 95.56 619 ILE A O 1
ATOM 5026 N N . ALA A 1 620 ? -8.305 -32.469 -23.391 1 93.69 620 ALA A N 1
ATOM 5027 C CA . ALA A 1 620 ? -9.422 -32.719 -24.297 1 93.69 620 ALA A CA 1
ATOM 5028 C C . ALA A 1 620 ? -10.469 -31.609 -24.203 1 93.69 620 ALA A C 1
ATOM 5030 O O . ALA A 1 620 ? -11.016 -31.172 -25.219 1 93.69 620 ALA A O 1
ATOM 5031 N N . SER A 1 621 ? -10.688 -31.219 -23 1 90.12 621 SER A N 1
ATOM 5032 C CA . SER A 1 621 ? -11.641 -30.141 -22.781 1 90.12 621 SER A CA 1
ATOM 5033 C C . SER A 1 621 ? -11.156 -28.844 -23.422 1 90.12 621 SER A C 1
ATOM 5035 O O . SER A 1 621 ? -11.953 -28.078 -24 1 90.12 621 SER A O 1
ATOM 5037 N N . TYR A 1 622 ? -9.898 -28.547 -23.312 1 89.06 622 TYR A N 1
ATOM 5038 C CA . TYR A 1 622 ? -9.328 -27.359 -23.953 1 89.06 622 TYR A CA 1
ATOM 5039 C C . TYR A 1 622 ? -9.445 -27.453 -25.469 1 89.06 622 TYR A C 1
ATOM 5041 O O . TYR A 1 622 ? -9.773 -26.469 -26.125 1 89.06 622 TYR A O 1
ATOM 5049 N N . ASN A 1 623 ? -9.109 -28.594 -25.906 1 87.5 623 ASN A N 1
ATOM 5050 C CA . ASN A 1 623 ? -9.203 -28.812 -27.359 1 87.5 623 ASN A CA 1
ATOM 5051 C C . ASN A 1 623 ? -10.625 -28.609 -27.859 1 87.5 623 ASN A C 1
ATOM 5053 O O . ASN A 1 623 ? -10.828 -28 -28.906 1 87.5 623 ASN A O 1
ATOM 5057 N N . ASP A 1 624 ? -11.539 -29.125 -27.172 1 81.5 624 ASP A N 1
ATOM 5058 C CA . ASP A 1 624 ? -12.945 -29 -27.562 1 81.5 624 ASP A CA 1
ATOM 5059 C C . ASP A 1 624 ? -13.383 -27.547 -27.578 1 81.5 624 ASP A C 1
ATOM 5061 O O . ASP A 1 624 ? -14.195 -27.141 -28.422 1 81.5 624 ASP A O 1
ATOM 5065 N N . LEU A 1 625 ? -12.906 -26.891 -26.734 1 76.5 625 LEU A N 1
ATOM 5066 C CA . LEU A 1 625 ? -13.234 -25.469 -26.672 1 76.5 625 LEU A CA 1
ATOM 5067 C C . LEU A 1 625 ? -12.773 -24.734 -27.922 1 76.5 625 LEU A C 1
ATOM 5069 O O . LEU A 1 625 ? -13.484 -23.875 -28.438 1 76.5 625 LEU A O 1
ATOM 5073 N N . PHE A 1 626 ? -11.641 -25.016 -28.406 1 75.75 626 PHE A N 1
ATOM 5074 C CA . PHE A 1 626 ? -11.078 -24.312 -29.547 1 75.75 626 PHE A CA 1
ATOM 5075 C C . PHE A 1 626 ? -11.688 -24.828 -30.844 1 75.75 626 PHE A C 1
ATOM 5077 O O . PHE A 1 626 ? -11.875 -24.062 -31.797 1 75.75 626 PHE A O 1
ATOM 5084 N N . VAL A 1 627 ? -12.008 -26.109 -30.875 1 71.75 627 VAL A N 1
ATOM 5085 C CA . VAL A 1 627 ? -12.609 -26.672 -32.062 1 71.75 627 VAL A CA 1
ATOM 5086 C C . VAL A 1 627 ? -14.047 -26.172 -32.219 1 71.75 627 VAL A C 1
ATOM 5088 O O . VAL A 1 627 ? -14.484 -25.828 -33.312 1 71.75 627 VAL A O 1
ATOM 5091 N N . SER A 1 628 ? -14.734 -26.281 -31.156 1 66.19 628 SER A N 1
ATOM 5092 C CA . SER A 1 628 ? -16.141 -25.859 -31.188 1 66.19 628 SER A CA 1
ATOM 5093 C C . SER A 1 628 ? -16.266 -24.375 -31.516 1 66.19 628 SER A C 1
ATOM 5095 O O . SER A 1 628 ? -17.281 -23.938 -32.062 1 66.19 628 SER A O 1
ATOM 5097 N N . SER A 1 629 ? -15.422 -23.672 -30.984 1 59.81 629 SER A N 1
ATOM 5098 C CA . SER A 1 629 ? -15.5 -22.234 -31.234 1 59.81 629 SER A CA 1
ATOM 5099 C C . SER A 1 629 ? -15.078 -21.891 -32.656 1 59.81 629 SER A C 1
ATOM 5101 O O . SER A 1 629 ? -15.156 -20.734 -33.062 1 59.81 629 SER A O 1
ATOM 5103 N N . GLY A 1 630 ? -15.07 -22.875 -33.656 1 52.78 630 GLY A N 1
ATOM 5104 C CA . GLY A 1 630 ? -14.711 -22.672 -35.031 1 52.78 630 GLY A CA 1
ATOM 5105 C C . GLY A 1 630 ? -13.281 -22.203 -35.219 1 52.78 630 GLY A C 1
ATOM 5106 O O . GLY A 1 630 ? -12.875 -21.188 -34.656 1 52.78 630 GLY A O 1
ATOM 5107 N N . ASN A 1 631 ? -12.328 -23.156 -35.719 1 51.12 631 ASN A N 1
ATOM 5108 C CA . ASN A 1 631 ? -10.945 -22.781 -36.031 1 51.12 631 ASN A CA 1
ATOM 5109 C C . ASN A 1 631 ? -10.688 -21.312 -35.719 1 51.12 631 ASN A C 1
ATOM 5111 O O . ASN A 1 631 ? -10.828 -20.469 -36.594 1 51.12 631 ASN A O 1
ATOM 5115 N N . VAL A 1 632 ? -11.07 -21 -34.719 1 46.84 632 VAL A N 1
ATOM 5116 C CA . VAL A 1 632 ? -11.016 -19.625 -34.25 1 46.84 632 VAL A CA 1
ATOM 5117 C C . VAL A 1 632 ? -9.695 -18.984 -34.688 1 46.84 632 VAL A C 1
ATOM 5119 O O . VAL A 1 632 ? -8.641 -19.281 -34.125 1 46.84 632 VAL A O 1
ATOM 5122 N N . ASN A 1 633 ? -9.445 -19.031 -35.969 1 47.44 633 ASN A N 1
ATOM 5123 C CA . ASN A 1 633 ? -8.438 -18.016 -36.25 1 47.44 633 ASN A CA 1
ATOM 5124 C C . ASN A 1 633 ? -8.719 -16.703 -35.5 1 47.44 633 ASN A C 1
ATOM 5126 O O . ASN A 1 633 ? -9.523 -15.891 -35.969 1 47.44 633 ASN A O 1
ATOM 5130 N N . PHE A 1 634 ? -8.695 -16.891 -34.281 1 46.97 634 PHE A N 1
ATOM 5131 C CA . PHE A 1 634 ? -8.836 -15.633 -33.562 1 46.97 634 PHE A CA 1
ATOM 5132 C C . PHE A 1 634 ? -8.078 -14.508 -34.25 1 46.97 634 PHE A C 1
ATOM 5134 O O . PHE A 1 634 ? -6.844 -14.477 -34.219 1 46.97 634 PHE A O 1
ATOM 5141 N N . LYS A 1 635 ? -8.484 -14.484 -35.5 1 44.44 635 LYS A N 1
ATOM 5142 C CA . LYS A 1 635 ? -7.789 -13.422 -36.188 1 44.44 635 LYS A CA 1
ATOM 5143 C C . LYS A 1 635 ? -7.223 -12.391 -35.219 1 44.44 635 LYS A C 1
ATOM 5145 O O . LYS A 1 635 ? -6.207 -11.75 -35.531 1 44.44 635 LYS A O 1
ATOM 5150 N N . GLY A 1 636 ? -8.016 -11.906 -34.344 1 48.16 636 GLY A N 1
ATOM 5151 C CA . GLY A 1 636 ? -7.691 -10.68 -33.625 1 48.16 636 GLY A CA 1
ATOM 5152 C C . GLY A 1 636 ? -6.812 -10.898 -32.406 1 48.16 636 GLY A C 1
ATOM 5153 O O . GLY A 1 636 ? -6.699 -12.023 -31.922 1 48.16 636 GLY A O 1
ATOM 5154 N N . ASN A 1 637 ? -5.676 -10.18 -32.406 1 54.34 637 ASN A N 1
ATOM 5155 C CA . ASN A 1 637 ? -4.59 -9.977 -31.438 1 54.34 637 ASN A CA 1
ATOM 5156 C C . ASN A 1 637 ? -5.121 -9.773 -30.016 1 54.34 637 ASN A C 1
ATOM 5158 O O . ASN A 1 637 ? -4.633 -8.914 -29.281 1 54.34 637 ASN A O 1
ATOM 5162 N N . ASN A 1 638 ? -6.293 -10.594 -29.75 1 66.88 638 ASN A N 1
ATOM 5163 C CA . ASN A 1 638 ? -6.734 -10.461 -28.375 1 66.88 638 ASN A CA 1
ATOM 5164 C C . ASN A 1 638 ? -5.754 -11.117 -27.406 1 66.88 638 ASN A C 1
ATOM 5166 O O . ASN A 1 638 ? -5.391 -12.281 -27.578 1 66.88 638 ASN A O 1
ATOM 5170 N N . ALA A 1 639 ? -5.371 -10.445 -26.562 1 70.69 639 ALA A N 1
ATOM 5171 C CA . ALA A 1 639 ? -4.336 -10.883 -25.625 1 70.69 639 ALA A CA 1
ATOM 5172 C C . ALA A 1 639 ? -4.777 -12.117 -24.844 1 70.69 639 ALA A C 1
ATOM 5174 O O . ALA A 1 639 ? -3.977 -13.016 -24.594 1 70.69 639 ALA A O 1
ATOM 5175 N N . PHE A 1 640 ? -6.043 -12.328 -24.625 1 76.25 640 PHE A N 1
ATOM 5176 C CA . PHE A 1 640 ? -6.531 -13.453 -23.844 1 76.25 640 PHE A CA 1
ATOM 5177 C C . PHE A 1 640 ? -6.574 -14.727 -24.688 1 76.25 640 PHE A C 1
ATOM 5179 O O . PHE A 1 640 ? -6.27 -15.812 -24.188 1 76.25 640 PHE A O 1
ATOM 5186 N N . SER A 1 641 ? -6.992 -14.539 -25.859 1 77.75 641 SER A N 1
ATOM 5187 C CA . SER A 1 641 ? -7.016 -15.695 -26.75 1 77.75 641 SER A CA 1
ATOM 5188 C C . SER A 1 641 ? -5.621 -16.281 -26.922 1 77.75 641 SER A C 1
ATOM 5190 O O . SER A 1 641 ? -5.453 -17.5 -26.953 1 77.75 641 SER A O 1
ATOM 5192 N N . LYS A 1 642 ? -4.73 -15.43 -27.062 1 79.06 642 LYS A N 1
ATOM 5193 C CA . LYS A 1 642 ? -3.355 -15.898 -27.203 1 79.06 642 LYS A CA 1
ATOM 5194 C C . LYS A 1 642 ? -2.875 -16.578 -25.922 1 79.06 642 LYS A C 1
ATOM 5196 O O . LYS A 1 642 ? -2.141 -17.578 -25.984 1 79.06 642 LYS A O 1
ATOM 5201 N N . LYS A 1 643 ? -3.281 -16.062 -24.844 1 81.38 643 LYS A N 1
ATOM 5202 C CA . LYS A 1 643 ? -2.947 -16.688 -23.562 1 81.38 643 LYS A CA 1
ATOM 5203 C C . LYS A 1 643 ? -3.557 -18.078 -23.453 1 81.38 643 LYS A C 1
ATOM 5205 O O . LYS A 1 643 ? -2.92 -19 -22.938 1 81.38 643 LYS A O 1
ATOM 5210 N N . LEU A 1 644 ? -4.707 -18.219 -23.953 1 83 644 LEU A N 1
ATOM 5211 C CA . LEU A 1 644 ? -5.383 -19.5 -23.906 1 83 644 LEU A CA 1
ATOM 5212 C C . LEU A 1 644 ? -4.723 -20.5 -24.844 1 83 644 LEU A C 1
ATOM 5214 O O . LEU A 1 644 ? -4.609 -21.688 -24.531 1 83 644 LEU A O 1
ATOM 5218 N N . GLU A 1 645 ? -4.348 -19.953 -25.938 1 85.5 645 GLU A N 1
ATOM 5219 C CA . GLU A 1 645 ? -3.662 -20.812 -26.891 1 85.5 645 GLU A CA 1
ATOM 5220 C C . GLU A 1 645 ? -2.334 -21.312 -26.344 1 85.5 645 GLU A C 1
ATOM 5222 O O . GLU A 1 645 ? -2.037 -22.516 -26.406 1 85.5 645 GLU A O 1
ATOM 5227 N N . ASN A 1 646 ? -1.626 -20.422 -25.812 1 87.44 646 ASN A N 1
ATOM 5228 C CA . ASN A 1 646 ? -0.355 -20.797 -25.203 1 87.44 646 ASN A CA 1
ATOM 5229 C C . ASN A 1 646 ? -0.563 -21.703 -24 1 87.44 646 ASN A C 1
ATOM 5231 O O . ASN A 1 646 ? 0.217 -22.641 -23.781 1 87.44 646 ASN A O 1
ATOM 5235 N N . GLY A 1 647 ? -1.615 -21.406 -23.281 1 89.62 647 GLY A N 1
ATOM 5236 C CA . GLY A 1 647 ? -1.927 -22.219 -22.125 1 89.62 647 GLY A CA 1
ATOM 5237 C C . GLY A 1 647 ? -2.314 -23.641 -22.484 1 89.62 647 GLY A C 1
ATOM 5238 O O . GLY A 1 647 ? -1.971 -24.594 -21.781 1 89.62 647 GLY A O 1
ATOM 5239 N N . THR A 1 648 ? -2.979 -23.766 -23.562 1 91.62 648 THR A N 1
ATOM 5240 C CA . THR A 1 648 ? -3.352 -25.094 -24.047 1 91.62 648 THR A CA 1
ATOM 5241 C C . THR A 1 648 ? -2.125 -25.844 -24.531 1 91.62 648 THR A C 1
ATOM 5243 O O . THR A 1 648 ? -1.957 -27.031 -24.234 1 91.62 648 THR A O 1
ATOM 5246 N N . ALA A 1 649 ? -1.319 -25.156 -25.25 1 93.19 649 ALA A N 1
ATOM 5247 C CA . ALA A 1 649 ? -0.112 -25.797 -25.781 1 93.19 649 ALA A CA 1
ATOM 5248 C C . ALA A 1 649 ? 0.753 -26.328 -24.641 1 93.19 649 ALA A C 1
ATOM 5250 O O . ALA A 1 649 ? 1.24 -27.469 -24.703 1 93.19 649 ALA A O 1
ATOM 5251 N N . VAL A 1 650 ? 0.926 -25.547 -23.641 1 94.75 650 VAL A N 1
ATOM 5252 C CA . VAL A 1 650 ? 1.776 -26 -22.547 1 94.75 650 VAL A CA 1
ATOM 5253 C C . VAL A 1 650 ? 1.099 -27.156 -21.797 1 94.75 650 VAL A C 1
ATOM 5255 O O . VAL A 1 650 ? 1.77 -28.062 -21.297 1 94.75 650 VAL A O 1
ATOM 5258 N N . SER A 1 651 ? -0.214 -27.141 -21.734 1 95.94 651 SER A N 1
ATOM 5259 C CA . SER A 1 651 ? -0.93 -28.25 -21.094 1 95.94 651 SER A CA 1
ATOM 5260 C C . SER A 1 651 ? -0.709 -29.547 -21.844 1 95.94 651 SER A C 1
ATOM 5262 O O . SER A 1 651 ? -0.59 -30.609 -21.219 1 95.94 651 SER A O 1
ATOM 5264 N N . PHE A 1 652 ? -0.641 -29.469 -23.125 1 97.25 652 PHE A N 1
ATOM 5265 C CA . PHE A 1 652 ? -0.334 -30.656 -23.938 1 97.25 652 PHE A CA 1
ATOM 5266 C C . PHE A 1 652 ? 1.086 -31.141 -23.672 1 97.25 652 PHE A C 1
ATOM 5268 O O . PHE A 1 652 ? 1.33 -32.344 -23.578 1 97.25 652 PHE A O 1
ATOM 5275 N N . ILE A 1 653 ? 1.984 -30.203 -23.547 1 96.62 653 ILE A N 1
ATOM 5276 C CA . ILE A 1 653 ? 3.375 -30.547 -23.297 1 96.62 653 ILE A CA 1
ATOM 5277 C C . ILE A 1 653 ? 3.494 -31.234 -21.938 1 96.62 653 ILE A C 1
ATOM 5279 O O . ILE A 1 653 ? 4.18 -32.25 -21.797 1 96.62 653 ILE A O 1
ATOM 5283 N N . LEU A 1 654 ? 2.846 -30.672 -20.953 1 96.81 654 LEU A N 1
ATOM 5284 C CA . LEU A 1 654 ? 2.887 -31.25 -19.609 1 96.81 654 LEU A CA 1
ATOM 5285 C C . LEU A 1 654 ? 2.281 -32.656 -19.594 1 96.81 654 LEU A C 1
ATOM 5287 O O . LEU A 1 654 ? 2.814 -33.531 -18.938 1 96.81 654 LEU A O 1
ATOM 5291 N N . THR A 1 655 ? 1.215 -32.781 -20.297 1 97.88 655 THR A N 1
ATOM 5292 C CA . THR A 1 655 ? 0.589 -34.094 -20.391 1 97.88 655 THR A CA 1
ATOM 5293 C C . THR A 1 655 ? 1.502 -35.094 -21.109 1 97.88 655 THR A C 1
ATOM 5295 O O . THR A 1 655 ? 1.571 -36.281 -20.734 1 97.88 655 THR A O 1
ATOM 5298 N N . ARG A 1 656 ? 2.156 -34.625 -22.141 1 97.19 656 ARG A N 1
ATOM 5299 C CA . ARG A 1 656 ? 3.139 -35.438 -22.844 1 97.19 656 ARG A CA 1
ATOM 5300 C C . ARG A 1 656 ? 4.207 -35.969 -21.891 1 97.19 656 ARG A C 1
ATOM 5302 O O . ARG A 1 656 ? 4.559 -37.156 -21.922 1 97.19 656 ARG A O 1
ATOM 5309 N N . ILE A 1 657 ? 4.699 -35.094 -21.078 1 95.88 657 ILE A N 1
ATOM 5310 C CA . ILE A 1 657 ? 5.703 -35.469 -20.094 1 95.88 657 ILE A CA 1
ATOM 5311 C C . ILE A 1 657 ? 5.148 -36.562 -19.172 1 95.88 657 ILE A C 1
ATOM 5313 O O . ILE A 1 657 ? 5.816 -37.562 -18.922 1 95.88 657 ILE A O 1
ATOM 5317 N N . CYS A 1 658 ? 3.928 -36.375 -18.719 1 96.19 658 CYS A N 1
ATOM 5318 C CA . CYS A 1 658 ? 3.314 -37.344 -17.812 1 96.19 658 CYS A CA 1
ATOM 5319 C C . CYS A 1 658 ? 3.133 -38.688 -18.5 1 96.19 658 CYS A C 1
ATOM 5321 O O . CYS A 1 658 ? 3.369 -39.75 -17.891 1 96.19 658 CYS A O 1
ATOM 5323 N N . CYS A 1 659 ? 2.729 -38.688 -19.75 1 95.81 659 CYS A N 1
ATOM 5324 C CA . CYS A 1 659 ? 2.574 -39.938 -20.516 1 95.81 659 CYS A CA 1
ATOM 5325 C C . CYS A 1 659 ? 3.91 -40.656 -20.656 1 95.81 659 CYS A C 1
ATOM 5327 O O . CYS A 1 659 ? 3.988 -41.875 -20.438 1 95.81 659 CYS A O 1
ATOM 5329 N N . GLN A 1 660 ? 4.91 -39.906 -20.953 1 94 660 GLN A N 1
ATOM 5330 C CA . GLN A 1 660 ? 6.234 -40.5 -21.141 1 94 660 GLN A CA 1
ATOM 5331 C C . GLN A 1 660 ? 6.777 -41.062 -19.828 1 94 660 GLN A C 1
ATOM 5333 O O . GLN A 1 660 ? 7.324 -42.156 -19.797 1 94 660 GLN A O 1
ATOM 5338 N N . MET A 1 661 ? 6.57 -40.312 -18.781 1 93.31 661 MET A N 1
ATOM 5339 C CA . MET A 1 661 ? 7.047 -40.75 -17.469 1 93.31 661 MET A CA 1
ATOM 5340 C C . MET A 1 661 ? 6.293 -42 -17.031 1 93.31 661 MET A C 1
ATOM 5342 O O . MET A 1 661 ? 6.883 -42.906 -16.453 1 93.31 661 MET A O 1
ATOM 5346 N N . TYR A 1 662 ? 5.031 -42 -17.281 1 93.75 662 TYR A N 1
ATOM 5347 C CA . TYR A 1 662 ? 4.207 -43.125 -16.875 1 93.75 662 TYR A CA 1
ATOM 5348 C C . TYR A 1 662 ? 4.578 -44.406 -17.656 1 93.75 662 TYR A C 1
ATOM 5350 O O . TYR A 1 662 ? 4.73 -45.469 -17.078 1 93.75 662 TYR A O 1
ATOM 5358 N N . THR A 1 663 ? 4.73 -44.344 -18.953 1 93.06 663 THR A N 1
ATOM 5359 C CA . THR A 1 663 ? 5.047 -45.469 -19.797 1 93.06 663 THR A CA 1
ATOM 5360 C C . THR A 1 663 ? 6.426 -46.031 -19.469 1 93.06 663 THR A C 1
ATOM 5362 O O . THR A 1 663 ? 6.629 -47.25 -19.469 1 93.06 663 THR A O 1
ATOM 5365 N N . ARG A 1 664 ? 7.316 -45.188 -19.156 1 89.88 664 ARG A N 1
ATOM 5366 C CA . ARG A 1 664 ? 8.672 -45.625 -18.812 1 89.88 664 ARG A CA 1
ATOM 5367 C C . ARG A 1 664 ? 8.695 -46.312 -17.453 1 89.88 664 ARG A C 1
ATOM 5369 O O . ARG A 1 664 ? 9.375 -47.312 -17.281 1 89.88 664 ARG A O 1
ATOM 5376 N N . SER A 1 665 ? 8.031 -45.719 -16.531 1 89.44 665 SER A N 1
ATOM 5377 C CA . SER A 1 665 ? 8.039 -46.25 -15.188 1 89.44 665 SER A CA 1
ATOM 5378 C C . SER A 1 665 ? 7.34 -47.625 -15.141 1 89.44 665 SER A C 1
ATOM 5380 O O . SER A 1 665 ? 7.754 -48.5 -14.398 1 89.44 665 SER A O 1
ATOM 5382 N N . GLN A 1 666 ? 6.316 -47.781 -15.93 1 89.69 666 GLN A N 1
ATOM 5383 C CA . GLN A 1 666 ? 5.559 -49.031 -15.938 1 89.69 666 GLN A CA 1
ATOM 5384 C C . GLN A 1 666 ? 6.078 -50 -17.016 1 89.69 666 GLN A C 1
ATOM 5386 O O . GLN A 1 666 ? 5.594 -51.125 -17.141 1 89.69 666 GLN A O 1
ATOM 5391 N N . LYS A 1 667 ? 7.039 -49.594 -17.797 1 88.62 667 LYS A N 1
ATOM 5392 C CA . LYS A 1 667 ? 7.598 -50.375 -18.906 1 88.62 667 LYS A CA 1
ATOM 5393 C C . LYS A 1 667 ? 6.5 -50.875 -19.828 1 88.62 667 LYS A C 1
ATOM 5395 O O . LYS A 1 667 ? 6.434 -52.062 -20.141 1 88.62 667 LYS A O 1
ATOM 5400 N N . MET A 1 668 ? 5.688 -50 -20.109 1 90.81 668 MET A N 1
ATOM 5401 C CA . MET A 1 668 ? 4.555 -50.344 -20.969 1 90.81 668 MET A CA 1
ATOM 5402 C C . MET A 1 668 ? 4.684 -49.688 -22.328 1 90.81 668 MET A C 1
ATOM 5404 O O . MET A 1 668 ? 5.316 -48.625 -22.453 1 90.81 668 MET A O 1
ATOM 5408 N N . ALA A 1 669 ? 4.086 -50.344 -23.328 1 92.12 669 ALA A N 1
ATOM 5409 C CA . ALA A 1 669 ? 4.055 -49.75 -24.672 1 92.12 669 ALA A CA 1
ATOM 5410 C C . ALA A 1 669 ? 2.992 -48.688 -24.781 1 92.12 669 ALA A C 1
ATOM 5412 O O . ALA A 1 669 ? 2.055 -48.625 -23.969 1 92.12 669 ALA A O 1
ATOM 5413 N N . LYS A 1 670 ? 3.141 -47.812 -25.703 1 93.31 670 LYS A N 1
ATOM 5414 C CA . LYS A 1 670 ? 2.207 -46.719 -25.922 1 93.31 670 LYS A CA 1
ATOM 5415 C C . LYS A 1 670 ? 0.794 -47.25 -26.172 1 93.31 670 LYS A C 1
ATOM 5417 O O . LYS A 1 670 ? -0.18 -46.656 -25.688 1 93.31 670 LYS A O 1
ATOM 5422 N N . GLU A 1 671 ? 0.697 -48.312 -26.938 1 93.44 671 GLU A N 1
ATOM 5423 C CA . GLU A 1 671 ? -0.604 -48.875 -27.281 1 93.44 671 GLU A CA 1
ATOM 5424 C C . GLU A 1 671 ? -1.337 -49.344 -26.031 1 93.44 671 GLU A C 1
ATOM 5426 O O . GLU A 1 671 ? -2.555 -49.188 -25.922 1 93.44 671 GLU A O 1
ATOM 5431 N N . SER A 1 672 ? -0.568 -49.906 -25.141 1 95.31 672 SER A N 1
ATOM 5432 C CA . SER A 1 672 ? -1.153 -50.375 -23.891 1 95.31 672 SER A CA 1
ATOM 5433 C C . SER A 1 672 ? -1.651 -49.188 -23.062 1 95.31 672 SER A C 1
ATOM 5435 O O . SER A 1 672 ? -2.658 -49.281 -22.359 1 95.31 672 SER A O 1
ATOM 5437 N N . LEU A 1 673 ? -0.897 -48.125 -23.141 1 96.31 673 LEU A N 1
ATOM 5438 C CA . LEU A 1 673 ? -1.308 -46.906 -22.438 1 96.31 673 LEU A CA 1
ATOM 5439 C C . LEU A 1 673 ? -2.65 -46.406 -22.969 1 96.31 673 LEU A C 1
ATOM 5441 O O . LEU A 1 673 ? -3.541 -46.062 -22.188 1 96.31 673 LEU A O 1
ATOM 5445 N N . PHE A 1 674 ? -2.83 -46.375 -24.25 1 96.75 674 PHE A N 1
ATOM 5446 C CA . PHE A 1 674 ? -4.055 -45.875 -24.844 1 96.75 674 PHE A CA 1
ATOM 5447 C C . PHE A 1 674 ? -5.242 -46.781 -24.516 1 96.75 674 PHE A C 1
ATOM 5449 O O . PHE A 1 674 ? -6.355 -46.281 -24.328 1 96.75 674 PHE A O 1
ATOM 5456 N N . CYS A 1 675 ? -4.914 -48.062 -24.438 1 95.88 675 CYS A N 1
ATOM 5457 C CA . CYS A 1 675 ? -5.969 -49 -24.062 1 95.88 675 CYS A CA 1
ATOM 5458 C C . CYS A 1 675 ? -6.426 -48.75 -22.625 1 95.88 675 CYS A C 1
ATOM 5460 O O . CYS A 1 675 ? -7.621 -48.781 -22.328 1 95.88 675 CYS A O 1
ATOM 5462 N N . GLU A 1 676 ? -5.488 -48.469 -21.781 1 95.5 676 GLU A N 1
ATOM 5463 C CA . GLU A 1 676 ? -5.828 -48.188 -20.391 1 95.5 676 GLU A CA 1
ATOM 5464 C C . GLU A 1 676 ? -6.594 -46.875 -20.266 1 95.5 676 GLU A C 1
ATOM 5466 O O . GLU A 1 676 ? -7.535 -46.781 -19.469 1 95.5 676 GLU A O 1
ATOM 5471 N N . LEU A 1 677 ? -6.137 -45.906 -21 1 96.75 677 LEU A N 1
ATOM 5472 C CA . LEU A 1 677 ? -6.797 -44.594 -20.953 1 96.75 677 LEU A CA 1
ATOM 5473 C C . LEU A 1 677 ? -8.203 -44.688 -21.531 1 96.75 677 LEU A C 1
ATOM 5475 O O . LEU A 1 677 ? -9.094 -43.938 -21.125 1 96.75 677 LEU A O 1
ATOM 5479 N N . LYS A 1 678 ? -8.422 -45.562 -22.453 1 96.44 678 LYS A N 1
ATOM 5480 C CA . LYS A 1 678 ? -9.727 -45.75 -23.078 1 96.44 678 LYS A CA 1
ATOM 5481 C C . LYS A 1 678 ? -10.773 -46.188 -22.062 1 96.44 678 LYS A C 1
ATOM 5483 O O . LYS A 1 678 ? -11.961 -45.875 -22.203 1 96.44 678 LYS A O 1
ATOM 5488 N N . LYS A 1 679 ? -10.344 -46.812 -21.016 1 94.69 679 LYS A N 1
ATOM 5489 C CA . LYS A 1 679 ? -11.25 -47.219 -19.953 1 94.69 679 LYS A CA 1
ATOM 5490 C C . LYS A 1 679 ? -11.875 -46 -19.266 1 94.69 679 LYS A C 1
ATOM 5492 O O . LYS A 1 679 ? -12.945 -46.094 -18.672 1 94.69 679 LYS A O 1
ATOM 5497 N N . TYR A 1 680 ? -11.195 -44.906 -19.359 1 94.25 680 TYR A N 1
ATOM 5498 C CA . TYR A 1 680 ? -11.703 -43.688 -18.766 1 94.25 680 TYR A CA 1
ATOM 5499 C C . TYR A 1 680 ? -12.453 -42.844 -19.797 1 94.25 680 TYR A C 1
ATOM 5501 O O . TYR A 1 680 ? -12.938 -41.75 -19.5 1 94.25 680 TYR A O 1
ATOM 5509 N N . GLY A 1 681 ? -12.547 -43.375 -21 1 93.12 681 GLY A N 1
ATOM 5510 C CA . GLY A 1 681 ? -13.266 -42.719 -22.062 1 93.12 681 GLY A CA 1
ATOM 5511 C C . GLY A 1 681 ? -12.453 -42.562 -23.344 1 93.12 681 GLY A C 1
ATOM 5512 O O . GLY A 1 681 ? -11.234 -42.406 -23.281 1 93.12 681 GLY A O 1
ATOM 5513 N N . GLN A 1 682 ? -13.141 -42.531 -24.406 1 94.25 682 GLN A N 1
ATOM 5514 C CA . GLN A 1 682 ? -12.477 -42.406 -25.703 1 94.25 682 GLN A CA 1
ATOM 5515 C C . GLN A 1 682 ? -11.742 -41.094 -25.828 1 94.25 682 GLN A C 1
ATOM 5517 O O . GLN A 1 682 ? -10.656 -41.031 -26.406 1 94.25 682 GLN A O 1
ATOM 5522 N N . ALA A 1 683 ? -12.297 -40.094 -25.281 1 92.06 683 ALA A N 1
ATOM 5523 C CA . ALA A 1 683 ? -11.695 -38.781 -25.359 1 92.06 683 ALA A CA 1
ATOM 5524 C C . ALA A 1 683 ? -10.336 -38.75 -24.656 1 92.06 683 ALA A C 1
ATOM 5526 O O . ALA A 1 683 ? -9.422 -38.031 -25.094 1 92.06 683 ALA A O 1
ATOM 5527 N N . CYS A 1 684 ? -10.219 -39.438 -23.609 1 95.25 684 CYS A N 1
ATOM 5528 C CA . CYS A 1 684 ? -8.969 -39.5 -22.875 1 95.25 684 CYS A CA 1
ATOM 5529 C C . CYS A 1 684 ? -7.883 -40.188 -23.703 1 95.25 684 CYS A C 1
ATOM 5531 O O . CYS A 1 684 ? -6.742 -39.75 -23.734 1 95.25 684 CYS A O 1
ATOM 5533 N N . SER A 1 685 ? -8.312 -41.25 -24.281 1 96.69 685 SER A N 1
ATOM 5534 C CA . SER A 1 685 ? -7.371 -42 -25.125 1 96.69 685 SER A CA 1
ATOM 5535 C C . SER A 1 685 ? -6.914 -41.156 -26.312 1 96.69 685 SER A C 1
ATOM 5537 O O . SER A 1 685 ? -5.723 -41.094 -26.625 1 96.69 685 SER A O 1
ATOM 5539 N N . ASP A 1 686 ? -7.883 -40.5 -26.938 1 96.06 686 ASP A N 1
ATOM 5540 C CA . ASP A 1 686 ? -7.559 -39.625 -28.062 1 96.06 686 ASP A CA 1
ATOM 5541 C C . ASP A 1 686 ? -6.617 -38.5 -27.641 1 96.06 686 ASP A C 1
ATOM 5543 O O . ASP A 1 686 ? -5.699 -38.156 -28.391 1 96.06 686 ASP A O 1
ATOM 5547 N N . ALA A 1 687 ? -6.879 -37.969 -26.5 1 96.75 687 ALA A N 1
ATOM 5548 C CA . ALA A 1 687 ? -6.055 -36.875 -25.984 1 96.75 687 ALA A CA 1
ATOM 5549 C C . ALA A 1 687 ? -4.637 -37.344 -25.688 1 96.75 687 ALA A C 1
ATOM 5551 O O . ALA A 1 687 ? -3.666 -36.625 -25.953 1 96.75 687 ALA A O 1
ATOM 5552 N N . GLY A 1 688 ? -4.551 -38.5 -25.094 1 96.88 688 GLY A N 1
ATOM 5553 C CA . GLY A 1 688 ? -3.236 -39.062 -24.859 1 96.88 688 GLY A CA 1
ATOM 5554 C C . GLY A 1 688 ? -2.445 -39.312 -26.141 1 96.88 688 GLY A C 1
ATOM 5555 O O . GLY A 1 688 ? -1.244 -39.031 -26.188 1 96.88 688 GLY A O 1
ATOM 5556 N N . GLN A 1 689 ? -3.176 -39.781 -27.125 1 96.75 689 GLN A N 1
ATOM 5557 C CA . GLN A 1 689 ? -2.545 -40 -28.422 1 96.75 689 GLN A CA 1
ATOM 5558 C C . GLN A 1 689 ? -2.09 -38.688 -29.031 1 96.75 689 GLN A C 1
ATOM 5560 O O . GLN A 1 689 ? -0.981 -38.594 -29.562 1 96.75 689 GLN A O 1
ATOM 5565 N N . ALA A 1 690 ? -2.934 -37.75 -28.938 1 96.19 690 ALA A N 1
ATOM 5566 C CA . ALA A 1 690 ? -2.605 -36.438 -29.469 1 96.19 690 ALA A CA 1
ATOM 5567 C C . ALA A 1 690 ? -1.41 -35.812 -28.75 1 96.19 690 ALA A C 1
ATOM 5569 O O . ALA A 1 690 ? -0.557 -35.188 -29.375 1 96.19 690 ALA A O 1
ATOM 5570 N N . ALA A 1 691 ? -1.332 -35.969 -27.453 1 97.31 691 ALA A N 1
ATOM 5571 C CA . ALA A 1 691 ? -0.258 -35.406 -26.641 1 97.31 691 ALA A CA 1
ATOM 5572 C C . ALA A 1 691 ? 1.093 -36 -27.016 1 97.31 691 ALA A C 1
ATOM 5574 O O . ALA A 1 691 ? 2.117 -35.312 -26.969 1 97.31 691 ALA A O 1
ATOM 5575 N N . LEU A 1 692 ? 1.075 -37.25 -27.422 1 96.75 692 LEU A N 1
ATOM 5576 C CA . LEU A 1 692 ? 2.328 -37.906 -27.719 1 96.75 692 LEU A CA 1
ATOM 5577 C C . LEU A 1 692 ? 2.695 -37.75 -29.188 1 96.75 692 LEU A C 1
ATOM 5579 O O . LEU A 1 692 ? 3.822 -38.062 -29.594 1 96.75 692 LEU A O 1
ATOM 5583 N N . ASP A 1 693 ? 1.729 -37.219 -29.938 1 94.69 693 ASP A N 1
ATOM 5584 C CA . ASP A 1 693 ? 1.97 -37 -31.359 1 94.69 693 ASP A CA 1
ATOM 5585 C C . ASP A 1 693 ? 2.637 -35.656 -31.625 1 94.69 693 ASP A C 1
ATOM 5587 O O . ASP A 1 693 ? 2.035 -34.625 -31.391 1 94.69 693 ASP A O 1
ATOM 5591 N N . ILE A 1 694 ? 3.812 -35.656 -32.125 1 91.25 694 ILE A N 1
ATOM 5592 C CA . ILE A 1 694 ? 4.594 -34.438 -32.344 1 91.25 694 ILE A CA 1
ATOM 5593 C C . ILE A 1 694 ? 3.9 -33.594 -33.406 1 91.25 694 ILE A C 1
ATOM 5595 O O . ILE A 1 694 ? 4.156 -32.375 -33.5 1 91.25 694 ILE A O 1
ATOM 5599 N N . GLU A 1 695 ? 2.992 -34.156 -34.219 1 89.69 695 GLU A N 1
ATOM 5600 C CA . GLU A 1 695 ? 2.314 -33.469 -35.312 1 89.69 695 GLU A CA 1
ATOM 5601 C C . GLU A 1 695 ? 0.985 -32.875 -34.844 1 89.69 695 GLU A C 1
ATOM 5603 O O . GLU A 1 695 ? 0.239 -32.281 -35.625 1 89.69 695 GLU A O 1
ATOM 5608 N N . CYS A 1 696 ? 0.789 -33 -33.562 1 92.62 696 CYS A N 1
ATOM 5609 C CA . CYS A 1 696 ? -0.413 -32.406 -33 1 92.62 696 CYS A CA 1
ATOM 5610 C C . CYS A 1 696 ? -0.502 -30.938 -33.312 1 92.62 696 CYS A C 1
ATOM 5612 O O . CYS A 1 696 ? 0.515 -30.234 -33.344 1 92.62 696 CYS A O 1
ATOM 5614 N N . ILE A 1 697 ? -1.666 -30.422 -33.562 1 88.25 697 ILE A N 1
ATOM 5615 C CA . ILE A 1 697 ? -1.903 -29.047 -34 1 88.25 697 ILE A CA 1
ATOM 5616 C C . ILE A 1 697 ? -1.34 -28.078 -32.969 1 88.25 697 ILE A C 1
ATOM 5618 O O . ILE A 1 697 ? -0.834 -27 -33.344 1 88.25 697 ILE A O 1
ATOM 5622 N N . TRP A 1 698 ? -1.373 -28.438 -31.766 1 91.81 698 TRP A N 1
ATOM 5623 C CA . TRP A 1 698 ? -0.946 -27.547 -30.703 1 91.81 698 TRP A CA 1
ATOM 5624 C C . TRP A 1 698 ? 0.571 -27.391 -30.688 1 91.81 698 TRP A C 1
ATOM 5626 O O . TRP A 1 698 ? 1.096 -26.359 -30.266 1 91.81 698 TRP A O 1
ATOM 5636 N N . TYR A 1 699 ? 1.215 -28.406 -31.141 1 92.12 699 TYR A N 1
ATOM 5637 C CA . TYR A 1 699 ? 2.666 -28.328 -31.266 1 92.12 699 TYR A CA 1
ATOM 5638 C C . TYR A 1 699 ? 3.062 -27.609 -32.562 1 92.12 699 TYR A C 1
ATOM 5640 O O . TYR A 1 699 ? 4.004 -26.812 -32.562 1 92.12 699 TYR A O 1
ATOM 5648 N N . ARG A 1 700 ? 2.316 -27.797 -33.562 1 86.69 700 ARG A N 1
ATOM 5649 C CA . ARG A 1 700 ? 2.598 -27.141 -34.844 1 86.69 700 ARG A CA 1
ATOM 5650 C C . ARG A 1 700 ? 2.51 -25.625 -34.719 1 86.69 700 ARG A C 1
ATOM 5652 O O . ARG A 1 700 ? 3.273 -24.906 -35.344 1 86.69 700 ARG A O 1
ATOM 5659 N N . ASN A 1 701 ? 1.607 -25.203 -33.906 1 82.94 701 ASN A N 1
ATOM 5660 C CA . ASN A 1 701 ? 1.377 -23.781 -33.75 1 82.94 701 ASN A CA 1
ATOM 5661 C C . ASN A 1 701 ? 2.555 -23.109 -33.062 1 82.94 701 ASN A C 1
ATOM 5663 O O . ASN A 1 701 ? 2.793 -21.906 -33.25 1 82.94 701 ASN A O 1
ATOM 5667 N N . ILE A 1 702 ? 3.256 -23.828 -32.219 1 87.56 702 ILE A N 1
ATOM 5668 C CA . ILE A 1 702 ? 4.332 -23.188 -31.469 1 87.56 702 ILE A CA 1
ATOM 5669 C C . ILE A 1 702 ? 5.656 -23.391 -32.188 1 87.56 702 ILE A C 1
ATOM 5671 O O . ILE A 1 702 ? 6.609 -22.641 -31.984 1 87.56 702 ILE A O 1
ATOM 5675 N N . ILE A 1 703 ? 5.82 -24.438 -32.969 1 82.12 703 ILE A N 1
ATOM 5676 C CA . ILE A 1 703 ? 7.051 -24.719 -33.688 1 82.12 703 ILE A CA 1
ATOM 5677 C C . ILE A 1 703 ? 7.215 -23.734 -34.844 1 82.12 703 ILE A C 1
ATOM 5679 O O . ILE A 1 703 ? 8.336 -23.422 -35.25 1 82.12 703 ILE A O 1
ATOM 5683 N N . GLY A 1 704 ? 6.371 -22.781 -35.031 1 69.75 704 GLY A N 1
ATOM 5684 C CA . GLY A 1 704 ? 6.441 -21.812 -36.125 1 69.75 704 GLY A CA 1
ATOM 5685 C C . GLY A 1 704 ? 7.598 -20.844 -35.969 1 69.75 704 GLY A C 1
ATOM 5686 O O . GLY A 1 704 ? 8.5 -21.047 -35.156 1 69.75 704 GLY A O 1
ATOM 5687 N N . GLU A 1 705 ? 7.594 -19.953 -36.812 1 66.31 705 GLU A N 1
ATOM 5688 C CA . GLU A 1 705 ? 8.727 -19.047 -37 1 66.31 705 GLU A CA 1
ATOM 5689 C C . GLU A 1 705 ? 8.727 -17.953 -35.938 1 66.31 705 GLU A C 1
ATOM 5691 O O . GLU A 1 705 ? 8.266 -16.844 -36.188 1 66.31 705 GLU A O 1
ATOM 5696 N N . HIS A 1 706 ? 8.953 -18.406 -34.719 1 75.62 706 HIS A N 1
ATOM 5697 C CA . HIS A 1 706 ? 9.164 -17.406 -33.656 1 75.62 706 HIS A CA 1
ATOM 5698 C C . HIS A 1 706 ? 10.656 -17.203 -33.406 1 75.62 706 HIS A C 1
ATOM 5700 O O . HIS A 1 706 ? 11.438 -18.156 -33.469 1 75.62 706 HIS A O 1
ATOM 5706 N N . LYS A 1 707 ? 10.961 -15.953 -33.156 1 75.81 707 LYS A N 1
ATOM 5707 C CA . LYS A 1 707 ? 12.344 -15.633 -32.812 1 75.81 707 LYS A CA 1
ATOM 5708 C C . LYS A 1 707 ? 12.719 -16.203 -31.469 1 75.81 707 LYS A C 1
ATOM 5710 O O . LYS A 1 707 ? 11.859 -16.375 -30.594 1 75.81 707 LYS A O 1
ATOM 5715 N N . GLU A 1 708 ? 13.93 -16.578 -31.344 1 80.38 708 GLU A N 1
ATOM 5716 C CA . GLU A 1 708 ? 14.453 -17.078 -30.078 1 80.38 708 GLU A CA 1
ATOM 5717 C C . GLU A 1 708 ? 14.281 -16.031 -28.969 1 80.38 708 GLU A C 1
ATOM 5719 O O . GLU A 1 708 ? 14.688 -14.883 -29.125 1 80.38 708 GLU A O 1
ATOM 5724 N N . SER A 1 709 ? 13.703 -16.531 -27.922 1 81.88 709 SER A N 1
ATOM 5725 C CA . SER A 1 709 ? 13.43 -15.625 -26.812 1 81.88 709 SER A CA 1
ATOM 5726 C C . SER A 1 709 ? 14.617 -15.539 -25.859 1 81.88 709 SER A C 1
ATOM 5728 O O . SER A 1 709 ? 15.461 -16.438 -25.828 1 81.88 709 SER A O 1
ATOM 5730 N N . SER A 1 710 ? 14.695 -14.453 -25.094 1 77.12 710 SER A N 1
ATOM 5731 C CA . SER A 1 710 ? 15.727 -14.289 -24.062 1 77.12 710 SER A CA 1
ATOM 5732 C C . SER A 1 710 ? 15.609 -15.367 -23 1 77.12 710 SER A C 1
ATOM 5734 O O . SER A 1 710 ? 16.609 -15.766 -22.391 1 77.12 710 SER A O 1
ATOM 5736 N N . PHE A 1 711 ? 14.477 -15.938 -22.859 1 80.12 711 PHE A N 1
ATOM 5737 C CA . PHE A 1 711 ? 14.25 -16.984 -21.875 1 80.12 711 PHE A CA 1
ATOM 5738 C C . PHE A 1 711 ? 14.914 -18.297 -22.297 1 80.12 711 PHE A C 1
ATOM 5740 O O . PHE A 1 711 ? 15.562 -18.969 -21.5 1 80.12 711 PHE A O 1
ATOM 5747 N N . ARG A 1 712 ? 14.656 -18.5 -23.469 1 82.19 712 ARG A N 1
ATOM 5748 C CA . ARG A 1 712 ? 15.281 -19.719 -24 1 82.19 712 ARG A CA 1
ATOM 5749 C C . ARG A 1 712 ? 16.797 -19.625 -23.922 1 82.19 712 ARG A C 1
ATOM 5751 O O . ARG A 1 712 ? 17.469 -20.594 -23.531 1 82.19 712 ARG A O 1
ATOM 5758 N N . LYS A 1 713 ? 17.297 -18.453 -24.188 1 79 713 LYS A N 1
ATOM 5759 C CA . LYS A 1 713 ? 18.75 -18.281 -24.125 1 79 713 LYS A CA 1
ATOM 5760 C C . LYS A 1 713 ? 19.281 -18.484 -22.719 1 79 713 LYS A C 1
ATOM 5762 O O . LYS A 1 713 ? 20.328 -19.094 -22.516 1 79 713 LYS A O 1
ATOM 5767 N N . GLU A 1 714 ? 18.531 -18.047 -21.859 1 80.44 714 GLU A N 1
ATOM 5768 C CA . GLU A 1 714 ? 18.938 -18.172 -20.453 1 80.44 714 GLU A CA 1
ATOM 5769 C C . GLU A 1 714 ? 18.906 -19.641 -20.016 1 80.44 714 GLU A C 1
ATOM 5771 O O . GLU A 1 714 ? 19.797 -20.094 -19.312 1 80.44 714 GLU A O 1
ATOM 5776 N N . ILE A 1 715 ? 17.953 -20.344 -20.406 1 82.31 715 ILE A N 1
ATOM 5777 C CA . ILE A 1 715 ? 17.812 -21.75 -20.047 1 82.31 715 ILE A CA 1
ATOM 5778 C C . ILE A 1 715 ? 18.953 -22.562 -20.656 1 82.31 715 ILE A C 1
ATOM 5780 O O . ILE A 1 715 ? 19.562 -23.391 -20 1 82.31 715 ILE A O 1
ATOM 5784 N N . LEU A 1 716 ? 19.219 -22.219 -21.859 1 78.25 716 LEU A N 1
ATOM 5785 C CA . LEU A 1 716 ? 20.297 -22.922 -22.547 1 78.25 716 LEU A CA 1
ATOM 5786 C C . LEU A 1 716 ? 21.641 -22.625 -21.891 1 78.25 716 LEU A C 1
ATOM 5788 O O . LEU A 1 716 ? 22.484 -23.516 -21.766 1 78.25 716 LEU A O 1
ATOM 5792 N N . SER A 1 717 ? 21.734 -21.438 -21.469 1 76.94 717 SER A N 1
ATOM 5793 C CA . SER A 1 717 ? 22.969 -21.062 -20.766 1 76.94 717 SER A CA 1
ATOM 5794 C C . SER A 1 717 ? 23.109 -21.812 -19.453 1 76.94 717 SER A C 1
ATOM 5796 O O . SER A 1 717 ? 24.203 -22.25 -19.094 1 76.94 717 SER A O 1
ATOM 5798 N N . ILE A 1 718 ? 22.047 -21.984 -18.75 1 76.62 718 ILE A N 1
ATOM 5799 C CA . ILE A 1 718 ? 22.062 -22.688 -17.469 1 76.62 718 ILE A CA 1
ATOM 5800 C C . ILE A 1 718 ? 22.375 -24.172 -17.703 1 76.62 718 ILE A C 1
ATOM 5802 O O . ILE A 1 718 ? 23.172 -24.75 -16.969 1 76.62 718 ILE A O 1
ATOM 5806 N N . LEU A 1 719 ? 21.781 -24.688 -18.688 1 75.94 719 LEU A N 1
ATOM 5807 C CA . LEU A 1 719 ? 21.953 -26.109 -18.984 1 75.94 719 LEU A CA 1
ATOM 5808 C C . LEU A 1 719 ? 23.375 -26.391 -19.469 1 75.94 719 LEU A C 1
ATOM 5810 O O . LEU A 1 719 ? 23.969 -27.422 -19.125 1 75.94 719 LEU A O 1
ATOM 5814 N N . ASP A 1 720 ? 23.891 -25.422 -20.141 1 71.06 720 ASP A N 1
ATOM 5815 C CA . ASP A 1 720 ? 25.266 -25.562 -20.625 1 71.06 720 ASP A CA 1
ATOM 5816 C C . ASP A 1 720 ? 26.266 -25.547 -19.469 1 71.06 720 ASP A C 1
ATOM 5818 O O . ASP A 1 720 ? 27.219 -26.312 -19.469 1 71.06 720 ASP A O 1
ATOM 5822 N N . ARG A 1 721 ? 26.094 -24.766 -18.656 1 68.81 721 ARG A N 1
ATOM 5823 C CA . ARG A 1 721 ? 26.984 -24.641 -17.5 1 68.81 721 ARG A CA 1
ATOM 5824 C C . ARG A 1 721 ? 26.906 -25.875 -16.625 1 68.81 721 ARG A C 1
ATOM 5826 O O . ARG A 1 721 ? 27.922 -26.312 -16.078 1 68.81 721 ARG A O 1
ATOM 5833 N N . GLU A 1 722 ? 25.781 -26.359 -16.453 1 64.38 722 GLU A N 1
ATOM 5834 C CA . GLU A 1 722 ? 25.562 -27.438 -15.492 1 64.38 722 GLU A CA 1
ATOM 5835 C C . GLU A 1 722 ? 25.859 -28.797 -16.109 1 64.38 722 GLU A C 1
ATOM 5837 O O . GLU A 1 722 ? 26.297 -29.719 -15.422 1 64.38 722 GLU A O 1
ATOM 5842 N N . MET A 1 723 ? 25.516 -28.828 -17.266 1 61.12 723 MET A N 1
ATOM 5843 C CA . MET A 1 723 ? 25.625 -30.156 -17.891 1 61.12 723 MET A CA 1
ATOM 5844 C C . MET A 1 723 ? 26.891 -30.234 -18.75 1 61.12 723 MET A C 1
ATOM 5846 O O . MET A 1 723 ? 27.219 -31.312 -19.25 1 61.12 723 MET A O 1
ATOM 5850 N N . GLY A 1 724 ? 27.953 -29.203 -18.531 1 49.12 724 GLY A N 1
ATOM 5851 C CA . GLY A 1 724 ? 29.156 -29.172 -19.344 1 49.12 724 GLY A CA 1
ATOM 5852 C C . GLY A 1 724 ? 28.891 -28.844 -20.797 1 49.12 724 GLY A C 1
ATOM 5853 O O . GLY A 1 724 ? 27.75 -28.656 -21.203 1 49.12 724 GLY A O 1
ATOM 5854 N N . ASP A 1 725 ? 30.125 -28.641 -21.641 1 40.62 725 ASP A N 1
ATOM 5855 C CA . ASP A 1 725 ? 30.141 -28.234 -23.047 1 40.62 725 ASP A CA 1
ATOM 5856 C C . ASP A 1 725 ? 29.047 -28.938 -23.828 1 40.62 725 ASP A C 1
ATOM 5858 O O . ASP A 1 725 ? 29.297 -29.938 -24.516 1 40.62 725 ASP A O 1
ATOM 5862 N N . LEU A 1 726 ? 28.156 -29.094 -23.312 1 38.38 726 LEU A N 1
ATOM 5863 C CA . LEU A 1 726 ? 27.062 -29.703 -24.047 1 38.38 726 LEU A CA 1
ATOM 5864 C C . LEU A 1 726 ? 26.859 -29.031 -25.391 1 38.38 726 LEU A C 1
ATOM 5866 O O . LEU A 1 726 ? 26.656 -29.703 -26.406 1 38.38 726 LEU A O 1
ATOM 5870 N N . VAL A 1 727 ? 26.766 -27.688 -25.266 1 36.81 727 VAL A N 1
ATOM 5871 C CA . VAL A 1 727 ? 26.453 -26.891 -26.453 1 36.81 727 VAL A CA 1
ATOM 5872 C C . VAL A 1 727 ? 27.734 -26.5 -27.172 1 36.81 727 VAL A C 1
ATOM 5874 O O . VAL A 1 727 ? 27.797 -26.5 -28.406 1 36.81 727 VAL A O 1
ATOM 5877 N N . ASN A 1 728 ? 28.875 -26.094 -26.422 1 33.34 728 ASN A N 1
ATOM 5878 C CA . ASN A 1 728 ? 30.016 -25.484 -27.094 1 33.34 728 ASN A CA 1
ATOM 5879 C C . ASN A 1 728 ? 31.016 -26.531 -27.562 1 33.34 728 ASN A C 1
ATOM 5881 O O . ASN A 1 728 ? 32 -26.203 -28.234 1 33.34 728 ASN A O 1
ATOM 5885 N N . ASN A 1 729 ? 31.344 -27.656 -26.953 1 31.11 729 ASN A N 1
ATOM 5886 C CA . ASN A 1 729 ? 32.562 -28.188 -27.547 1 31.11 729 ASN A CA 1
ATOM 5887 C C . ASN A 1 729 ? 32.438 -28.266 -29.062 1 31.11 729 ASN A C 1
ATOM 5889 O O . ASN A 1 729 ? 33.344 -27.859 -29.797 1 31.11 729 ASN A O 1
ATOM 5893 N N . ARG A 1 730 ? 32.125 -29.453 -29.688 1 32.16 730 ARG A N 1
ATOM 5894 C CA . ARG A 1 730 ? 32.469 -29.547 -31.109 1 32.16 730 ARG A CA 1
ATOM 5895 C C . ARG A 1 730 ? 31.844 -28.375 -31.875 1 32.16 730 ARG A C 1
ATOM 5897 O O . ARG A 1 730 ? 32.031 -28.281 -33.094 1 32.16 730 ARG A O 1
ATOM 5904 N N . VAL A 1 731 ? 30.891 -27.797 -31.312 1 27.31 731 VAL A N 1
ATOM 5905 C CA . VAL A 1 731 ? 30.344 -26.797 -32.25 1 27.31 731 VAL A CA 1
ATOM 5906 C C . VAL A 1 731 ? 31.109 -25.5 -32.094 1 27.31 731 VAL A C 1
ATOM 5908 O O . VAL A 1 731 ? 31.406 -24.844 -33.125 1 27.31 731 VAL A O 1
ATOM 5911 N N . ILE A 1 732 ? 31.453 -24.906 -30.859 1 28.03 732 ILE A N 1
ATOM 5912 C CA . ILE A 1 732 ? 32.156 -23.625 -30.891 1 28.03 732 ILE A CA 1
ATOM 5913 C C . ILE A 1 732 ? 33.688 -23.875 -30.891 1 28.03 732 ILE A C 1
ATOM 5915 O O . ILE A 1 732 ? 34.25 -24.219 -29.844 1 28.03 732 ILE A O 1
ATOM 5919 N N . GLY A 1 733 ? 34.312 -24.672 -31.672 1 25.56 733 GLY A N 1
ATOM 5920 C CA . GLY A 1 733 ? 35.75 -24.484 -31.906 1 25.56 733 GLY A CA 1
ATOM 5921 C C . GLY A 1 733 ? 36.188 -23.031 -31.875 1 25.56 733 GLY A C 1
ATOM 5922 O O . GLY A 1 733 ? 37.375 -22.719 -32 1 25.56 733 GLY A O 1
ATOM 5923 N N . VAL A 1 734 ? 35.594 -22.016 -32.531 1 24.95 734 VAL A N 1
ATOM 5924 C CA . VAL A 1 734 ? 36.281 -20.75 -32.719 1 24.95 734 VAL A CA 1
ATOM 5925 C C . VAL A 1 734 ? 36.406 -20.016 -31.391 1 24.95 734 VAL A C 1
ATOM 5927 O O . VAL A 1 734 ? 35.375 -19.609 -30.828 1 24.95 734 VAL A O 1
ATOM 5930 N N . GLN A 1 735 ? 37.344 -20.297 -30.5 1 26.22 735 GLN A N 1
ATOM 5931 C CA . GLN A 1 735 ? 37.812 -19.484 -29.391 1 26.22 735 GLN A CA 1
ATOM 5932 C C . GLN A 1 735 ? 38.156 -18.078 -29.844 1 26.22 735 GLN A C 1
ATOM 5934 O O . GLN A 1 735 ? 39.156 -17.859 -30.5 1 26.22 735 GLN A O 1
ATOM 5939 N N . GLY A 1 736 ? 37.406 -17.172 -30.469 1 25.48 736 GLY A N 1
ATOM 5940 C CA . GLY A 1 736 ? 38.031 -15.859 -30.562 1 25.48 736 GLY A CA 1
ATOM 5941 C C . GLY A 1 736 ? 38.594 -15.359 -29.25 1 25.48 736 GLY A C 1
ATOM 5942 O O . GLY A 1 736 ? 37.938 -15.492 -28.203 1 25.48 736 GLY A O 1
ATOM 5943 N N . LYS A 1 737 ? 39.906 -15.281 -29.156 1 23.42 737 LYS A N 1
ATOM 5944 C CA . LYS A 1 737 ? 40.75 -14.547 -28.219 1 23.42 737 LYS A CA 1
ATOM 5945 C C . LYS A 1 737 ? 40.281 -13.102 -28.078 1 23.42 737 LYS A C 1
ATOM 5947 O O . LYS A 1 737 ? 40.594 -12.25 -28.906 1 23.42 737 LYS A O 1
ATOM 5952 N N . ASN A 1 738 ? 39.125 -12.633 -27.781 1 23.78 738 ASN A N 1
ATOM 5953 C CA . ASN A 1 738 ? 38.906 -11.227 -27.469 1 23.78 738 ASN A CA 1
ATOM 5954 C C . ASN A 1 738 ? 39.875 -10.75 -26.375 1 23.78 738 ASN A C 1
ATOM 5956 O O . ASN A 1 738 ? 39.781 -11.18 -25.234 1 23.78 738 ASN A O 1
ATOM 5960 N N . GLN A 1 739 ? 41.031 -10.391 -26.766 1 22.27 739 GLN A N 1
ATOM 5961 C CA . GLN A 1 739 ? 42.094 -9.688 -26.047 1 22.27 739 GLN A CA 1
ATOM 5962 C C . GLN A 1 739 ? 41.531 -8.5 -25.266 1 22.27 739 GLN A C 1
ATOM 5964 O O . GLN A 1 739 ? 41.594 -8.469 -24.031 1 22.27 739 GLN A O 1
ATOM 5969 N N . GLU A 1 740 ? 42.031 -7.137 -25.641 1 22.88 740 GLU A N 1
ATOM 5970 C CA . GLU A 1 740 ? 42.438 -5.922 -24.953 1 22.88 740 GLU A CA 1
ATOM 5971 C C . GLU A 1 740 ? 41.25 -5.152 -24.406 1 22.88 740 GLU A C 1
ATOM 5973 O O . GLU A 1 740 ? 40.125 -5.32 -24.891 1 22.88 740 GLU A O 1
ATOM 5978 N N . GLY A 1 741 ? 41.406 -4.07 -23.234 1 23.89 741 GLY A N 1
ATOM 5979 C CA . GLY A 1 741 ? 40.719 -3.223 -22.266 1 23.89 741 GLY A CA 1
ATOM 5980 C C . GLY A 1 741 ? 39.812 -2.203 -22.922 1 23.89 741 GLY A C 1
ATOM 5981 O O . GLY A 1 741 ? 39.406 -1.224 -22.297 1 23.89 741 GLY A O 1
ATOM 5982 N N . ALA A 1 742 ? 39.75 -1.986 -24.266 1 21.31 742 ALA A N 1
ATOM 5983 C CA . ALA A 1 742 ? 39.469 -0.675 -24.859 1 21.31 742 ALA A CA 1
ATOM 5984 C C . ALA A 1 742 ? 38.125 -0.151 -24.406 1 21.31 742 ALA A C 1
ATOM 5986 O O . ALA A 1 742 ? 37.25 -0.925 -23.984 1 21.31 742 ALA A O 1
ATOM 5987 N N . CYS A 1 743 ? 37.812 1.328 -24.672 1 23.78 743 CYS A N 1
ATOM 5988 C CA . CYS A 1 743 ? 36.938 2.486 -24.578 1 23.78 743 CYS A CA 1
ATOM 5989 C C . CYS A 1 743 ? 35.594 2.199 -25.219 1 23.78 743 CYS A C 1
ATOM 5991 O O . CYS A 1 743 ? 35.5 1.421 -26.172 1 23.78 743 CYS A O 1
ATOM 5993 N N . TYR A 1 744 ? 34.406 2.725 -24.734 1 22.28 744 TYR A N 1
ATOM 5994 C CA . TYR A 1 744 ? 32.969 2.594 -24.922 1 22.28 744 TYR A CA 1
ATOM 5995 C C . TYR A 1 744 ? 32.594 2.756 -26.406 1 22.28 744 TYR A C 1
ATOM 5997 O O . TYR A 1 744 ? 31.469 3.125 -26.734 1 22.28 744 TYR A O 1
ATOM 6005 N N . GLU A 1 745 ? 33.656 2.672 -27.375 1 21.89 745 GLU A N 1
ATOM 6006 C CA . GLU A 1 745 ? 33.344 3.092 -28.734 1 21.89 745 GLU A CA 1
ATOM 6007 C C . GLU A 1 745 ? 32.281 2.172 -29.375 1 21.89 745 GLU A C 1
ATOM 6009 O O . GLU A 1 745 ? 32.156 1.011 -28.984 1 21.89 745 GLU A O 1
ATOM 6014 N N . LYS A 1 746 ? 31.625 2.709 -30.578 1 25.28 746 LYS A N 1
ATOM 6015 C CA . LYS A 1 746 ? 30.562 2.416 -31.531 1 25.28 746 LYS A CA 1
ATOM 6016 C C . LYS A 1 746 ? 30.828 1.11 -32.281 1 25.28 746 LYS A C 1
ATOM 6018 O O . LYS A 1 746 ? 31.484 1.107 -33.312 1 25.28 746 LYS A O 1
ATOM 6023 N N . LEU A 1 747 ? 31.484 0.111 -31.812 1 21.64 747 LEU A N 1
ATOM 6024 C CA . LEU A 1 747 ? 31.969 -0.954 -32.688 1 21.64 747 LEU A CA 1
ATOM 6025 C C . LEU A 1 747 ? 30.828 -1.541 -33.5 1 21.64 747 LEU A C 1
ATOM 6027 O O . LEU A 1 747 ? 29.781 -1.884 -32.969 1 21.64 747 LEU A O 1
ATOM 6031 N N . SER A 1 748 ? 30.906 -1.24 -34.812 1 22.2 748 SER A N 1
ATOM 6032 C CA . SER A 1 748 ? 30.141 -1.67 -35.969 1 22.2 748 SER A CA 1
ATOM 6033 C C . SER A 1 748 ? 30.125 -3.189 -36.094 1 22.2 748 SER A C 1
ATOM 6035 O O . SER A 1 748 ? 31.188 -3.812 -36.25 1 22.2 748 SER A O 1
ATOM 6037 N N . PRO A 1 749 ? 29.359 -3.934 -35.344 1 24.92 749 PRO A N 1
ATOM 6038 C CA . PRO A 1 749 ? 29.312 -5.398 -35.375 1 24.92 749 PRO A CA 1
ATOM 6039 C C . PRO A 1 749 ? 29.188 -5.961 -36.781 1 24.92 749 PRO A C 1
ATOM 6041 O O . PRO A 1 749 ? 28.188 -5.707 -37.469 1 24.92 749 PRO A O 1
ATOM 6044 N N . SER A 1 750 ? 30.25 -5.891 -37.562 1 24.25 750 SER A N 1
ATOM 6045 C CA . SER A 1 750 ? 30.25 -6.633 -38.844 1 24.25 750 SER A CA 1
ATOM 6046 C C . SER A 1 750 ? 29.938 -8.109 -38.594 1 24.25 750 SER A C 1
ATOM 6048 O O . SER A 1 750 ? 30.562 -8.766 -37.781 1 24.25 750 SER A O 1
ATOM 6050 N N . SER A 1 751 ? 28.766 -8.664 -39.031 1 26.25 751 SER A N 1
ATOM 6051 C CA . SER A 1 751 ? 27.734 -9.703 -39 1 26.25 751 SER A CA 1
ATOM 6052 C C . SER A 1 751 ? 28.266 -11.023 -39.562 1 26.25 751 SER A C 1
ATOM 6054 O O . SER A 1 751 ? 27.5 -11.969 -39.75 1 26.25 751 SER A O 1
ATOM 6056 N N . THR A 1 752 ? 29.531 -11.219 -40.062 1 26.44 752 THR A N 1
ATOM 6057 C CA . THR A 1 752 ? 29.531 -12.469 -40.812 1 26.44 752 THR A CA 1
ATOM 6058 C C . THR A 1 752 ? 29.562 -13.664 -39.875 1 26.44 752 THR A C 1
ATOM 6060 O O . THR A 1 752 ? 30.641 -14.133 -39.5 1 26.44 752 THR A O 1
ATOM 6063 N N . SER A 1 753 ? 29 -13.648 -38.781 1 27.58 753 SER A N 1
ATOM 6064 C CA . SER A 1 753 ? 29.156 -14.719 -37.812 1 27.58 753 SER A CA 1
ATOM 6065 C C . SER A 1 753 ? 28.609 -16.031 -38.312 1 27.58 753 SER A C 1
ATOM 6067 O O . SER A 1 753 ? 27.438 -16.125 -38.719 1 27.58 753 SER A O 1
ATOM 6069 N N . VAL A 1 754 ? 29.5 -16.859 -38.969 1 28.12 754 VAL A N 1
ATOM 6070 C CA . VAL A 1 754 ? 29.188 -18.219 -39.375 1 28.12 754 VAL A CA 1
ATOM 6071 C C . VAL A 1 754 ? 28.562 -18.984 -38.219 1 28.12 754 VAL A C 1
ATOM 6073 O O . VAL A 1 754 ? 29.188 -19.172 -37.188 1 28.12 754 VAL A O 1
ATOM 6076 N N . SER A 1 755 ? 27.266 -18.938 -38.062 1 29.67 755 SER A N 1
ATOM 6077 C CA . SER A 1 755 ? 26.219 -19.516 -37.219 1 29.67 755 SER A CA 1
ATOM 6078 C C . SER A 1 755 ? 26.234 -21.047 -37.312 1 29.67 755 SER A C 1
ATOM 6080 O O . SER A 1 755 ? 25.641 -21.641 -38.219 1 29.67 755 SER A O 1
ATOM 6082 N N . VAL A 1 756 ? 27.391 -21.656 -37.312 1 31.64 756 VAL A N 1
ATOM 6083 C CA . VAL A 1 756 ? 27.266 -23.109 -37.281 1 31.64 756 VAL A CA 1
ATOM 6084 C C . VAL A 1 756 ? 26.484 -23.531 -36.031 1 31.64 756 VAL A C 1
ATOM 6086 O O . VAL A 1 756 ? 27.094 -23.828 -35 1 31.64 756 VAL A O 1
ATOM 6089 N N . GLY A 1 757 ? 25.766 -22.656 -35.312 1 32.91 757 GLY A N 1
ATOM 6090 C CA . GLY A 1 757 ? 24.922 -22.875 -34.156 1 32.91 757 GLY A CA 1
ATOM 6091 C C . GLY A 1 757 ? 23.922 -24 -34.344 1 32.91 757 GLY A C 1
ATOM 6092 O O . GLY A 1 757 ? 23.531 -24.297 -35.469 1 32.91 757 GLY A O 1
ATOM 6093 N N . MET A 1 758 ? 24.031 -25.141 -33.469 1 35.69 758 MET A N 1
ATOM 6094 C CA . MET A 1 758 ? 22.875 -26.031 -33.531 1 35.69 758 MET A CA 1
ATOM 6095 C C . MET A 1 758 ? 21.609 -25.266 -33.875 1 35.69 758 MET A C 1
ATOM 6097 O O . MET A 1 758 ? 21.312 -24.25 -33.25 1 35.69 758 MET A O 1
ATOM 6101 N N . ASP A 1 759 ? 21.297 -25.297 -34.969 1 38.84 759 ASP A N 1
ATOM 6102 C CA . ASP A 1 759 ? 20.062 -24.688 -35.469 1 38.84 759 ASP A CA 1
ATOM 6103 C C . ASP A 1 759 ? 18.844 -25.156 -34.656 1 38.84 759 ASP A C 1
ATOM 6105 O O . ASP A 1 759 ? 18.359 -26.266 -34.844 1 38.84 759 ASP A O 1
ATOM 6109 N N . PHE A 1 760 ? 18.844 -24.688 -33.375 1 49.12 760 PHE A N 1
ATOM 6110 C CA . PHE A 1 760 ? 17.672 -24.938 -32.531 1 49.12 760 PHE A CA 1
ATOM 6111 C C . PHE A 1 760 ? 16.406 -24.453 -33.219 1 49.12 760 PHE A C 1
ATOM 6113 O O . PHE A 1 760 ? 15.328 -24.422 -32.625 1 49.12 760 PHE A O 1
ATOM 6120 N N . CYS A 1 761 ? 16.672 -24.141 -34.469 1 49.53 761 CYS A N 1
ATOM 6121 C CA . CYS A 1 761 ? 15.547 -23.562 -35.188 1 49.53 761 CYS A CA 1
ATOM 6122 C C . CYS A 1 761 ? 14.656 -24.672 -35.781 1 49.53 761 CYS A C 1
ATOM 6124 O O . CYS A 1 761 ? 13.461 -24.453 -35.969 1 49.53 761 CYS A O 1
ATOM 6126 N N . SER A 1 762 ? 15.391 -25.938 -36.094 1 52.78 762 SER A N 1
ATOM 6127 C CA . SER A 1 762 ? 14.562 -27 -36.656 1 52.78 762 SER A CA 1
ATOM 6128 C C . SER A 1 762 ? 14.477 -28.203 -35.719 1 52.78 762 SER A C 1
ATOM 6130 O O . SER A 1 762 ? 15.453 -28.547 -35.031 1 52.78 762 SER A O 1
ATOM 6132 N N . LEU A 1 763 ? 13.328 -28.812 -35.469 1 54 763 LEU A N 1
ATOM 6133 C CA . LEU A 1 763 ? 13.07 -29.984 -34.625 1 54 763 LEU A CA 1
ATOM 6134 C C . LEU A 1 763 ? 14.047 -31.109 -34.969 1 54 763 LEU A C 1
ATOM 6136 O O . LEU A 1 763 ? 14.625 -31.719 -34.062 1 54 763 LEU A O 1
ATOM 6140 N N . GLU A 1 764 ? 14.242 -31.422 -36.281 1 54.09 764 GLU A N 1
ATOM 6141 C CA . GLU A 1 764 ? 15.094 -32.531 -36.719 1 54.09 764 GLU A CA 1
ATOM 6142 C C . GLU A 1 764 ? 16.531 -32.312 -36.281 1 54.09 764 GLU A C 1
ATOM 6144 O O . GLU A 1 764 ? 17.188 -33.25 -35.781 1 54.09 764 GLU A O 1
ATOM 6149 N N . ASN A 1 765 ? 16.969 -31.125 -36.375 1 49.84 765 ASN A N 1
ATOM 6150 C CA . ASN A 1 765 ? 18.328 -30.828 -35.938 1 49.84 765 ASN A CA 1
ATOM 6151 C C . ASN A 1 765 ? 18.484 -30.938 -34.438 1 49.84 765 ASN A C 1
ATOM 6153 O O . ASN A 1 765 ? 19.5 -31.422 -33.938 1 49.84 765 ASN A O 1
ATOM 6157 N N . PHE A 1 766 ? 17.453 -30.609 -33.781 1 55.34 766 PHE A N 1
ATOM 6158 C CA . PHE A 1 766 ? 17.484 -30.672 -32.344 1 55.34 766 PHE A CA 1
ATOM 6159 C C . PHE A 1 766 ? 17.516 -32.125 -31.844 1 55.34 766 PHE A C 1
ATOM 6161 O O . PHE A 1 766 ? 18.281 -32.438 -30.953 1 55.34 766 PHE A O 1
ATOM 6168 N N . VAL A 1 767 ? 16.844 -33 -32.469 1 57.53 767 VAL A N 1
ATOM 6169 C CA . VAL A 1 767 ? 16.656 -34.375 -32.031 1 57.53 767 VAL A CA 1
ATOM 6170 C C . VAL A 1 767 ? 17.875 -35.219 -32.375 1 57.53 767 VAL A C 1
ATOM 6172 O O . VAL A 1 767 ? 18.219 -36.188 -31.688 1 57.53 767 VAL A O 1
ATOM 6175 N N . THR A 1 768 ? 18.516 -35.031 -33.5 1 49.34 768 THR A N 1
ATOM 6176 C CA . THR A 1 768 ? 19.609 -35.844 -34 1 49.34 768 THR A CA 1
ATOM 6177 C C . THR A 1 768 ? 20.953 -35.375 -33.438 1 49.34 768 THR A C 1
ATOM 6179 O O . THR A 1 768 ? 21.984 -35.969 -33.688 1 49.34 768 THR A O 1
ATOM 6182 N N . ALA A 1 769 ? 20.922 -34.406 -32.719 1 46.69 769 ALA A N 1
ATOM 6183 C CA . ALA A 1 769 ? 22.188 -33.875 -32.188 1 46.69 769 ALA A CA 1
ATOM 6184 C C . ALA A 1 769 ? 22.828 -34.906 -31.25 1 46.69 769 ALA A C 1
ATOM 6186 O O . ALA A 1 769 ? 22.188 -35.344 -30.297 1 46.69 769 ALA A O 1
ATOM 6187 N N . GLU A 1 770 ? 23.734 -35.906 -31.625 1 41.88 770 GLU A N 1
ATOM 6188 C CA . GLU A 1 770 ? 24.422 -37 -30.969 1 41.88 770 GLU A CA 1
ATOM 6189 C C . GLU A 1 770 ? 25.078 -36.531 -29.672 1 41.88 770 GLU A C 1
ATOM 6191 O O . GLU A 1 770 ? 25.562 -37.375 -28.875 1 41.88 770 GLU A O 1
ATOM 6196 N N . SER A 1 771 ? 25.422 -35.406 -29.453 1 39.09 771 SER A N 1
ATOM 6197 C CA . SER A 1 771 ? 26.281 -35 -28.344 1 39.09 771 SER A CA 1
ATOM 6198 C C . SER A 1 771 ? 25.547 -35.094 -27.016 1 39.09 771 SER A C 1
ATOM 6200 O O . SER A 1 771 ? 26.109 -34.781 -25.969 1 39.09 771 SER A O 1
ATOM 6202 N N . LEU A 1 772 ? 24.422 -35.594 -26.891 1 39.22 772 LEU A N 1
ATOM 6203 C CA . LEU A 1 772 ? 23.719 -35.688 -25.609 1 39.22 772 LEU A CA 1
ATOM 6204 C C . LEU A 1 772 ? 24.156 -36.938 -24.844 1 39.22 772 LEU A C 1
ATOM 6206 O O . LEU A 1 772 ? 24.109 -36.938 -23.609 1 39.22 772 LEU A O 1
ATOM 6210 N N . PRO A 1 773 ? 24.656 -38.156 -25.25 1 34.56 773 PRO A N 1
ATOM 6211 C CA . PRO A 1 773 ? 24.969 -39.375 -24.516 1 34.56 773 PRO A CA 1
ATOM 6212 C C . PRO A 1 773 ? 26.219 -39.25 -23.641 1 34.56 773 PRO A C 1
ATOM 6214 O O . PRO A 1 773 ? 26.281 -39.781 -22.547 1 34.56 773 PRO A O 1
ATOM 6217 N N . ASP A 1 774 ? 27.391 -38.75 -24.016 1 34.44 774 ASP A N 1
ATOM 6218 C CA . ASP A 1 774 ? 28.594 -38.781 -23.219 1 34.44 774 ASP A CA 1
ATOM 6219 C C . ASP A 1 774 ? 28.438 -38 -21.922 1 34.44 774 ASP A C 1
ATOM 6221 O O . ASP A 1 774 ? 29.219 -38.156 -20.984 1 34.44 774 ASP A O 1
ATOM 6225 N N . LEU A 1 775 ? 27.516 -37.219 -21.812 1 33.03 775 LEU A N 1
ATOM 6226 C CA . LEU A 1 775 ? 27.219 -36.375 -20.656 1 33.03 775 LEU A CA 1
ATOM 6227 C C . LEU A 1 775 ? 26.562 -37.188 -19.531 1 33.03 775 LEU A C 1
ATOM 6229 O O . LEU A 1 775 ? 26.781 -36.875 -18.359 1 33.03 775 LEU A O 1
ATOM 6233 N N . LEU A 1 776 ? 25.906 -38.219 -19.875 1 29.97 776 LEU A N 1
ATOM 6234 C CA . LEU A 1 776 ? 25.219 -39.031 -18.875 1 29.97 776 LEU A CA 1
ATOM 6235 C C . LEU A 1 776 ? 26.219 -39.75 -17.984 1 29.97 776 LEU A C 1
ATOM 6237 O O . LEU A 1 776 ? 25.984 -39.938 -16.797 1 29.97 776 LEU A O 1
ATOM 6241 N N . ASN A 1 777 ? 27.281 -40.25 -18.5 1 32.16 777 ASN A N 1
ATOM 6242 C CA . ASN A 1 777 ? 28.188 -41.031 -17.688 1 32.16 777 ASN A CA 1
ATOM 6243 C C . ASN A 1 777 ? 28.812 -40.219 -16.562 1 32.16 777 ASN A C 1
ATOM 6245 O O . ASN A 1 777 ? 29.203 -40.75 -15.523 1 32.16 777 ASN A O 1
ATOM 6249 N N . LEU A 1 778 ? 29.031 -38.938 -16.781 1 29.98 778 LEU A N 1
ATOM 6250 C CA . LEU A 1 778 ? 29.75 -38.219 -15.742 1 29.98 778 LEU A CA 1
ATOM 6251 C C . LEU A 1 778 ? 28.844 -37.906 -14.562 1 29.98 778 LEU A C 1
ATOM 6253 O O . LEU A 1 778 ? 29.297 -37.781 -13.422 1 29.98 778 LEU A O 1
ATOM 6257 N N . PHE A 1 779 ? 27.672 -37.531 -14.844 1 30.28 779 PHE A N 1
ATOM 6258 C CA . PHE A 1 779 ? 26.844 -37.031 -13.758 1 30.28 779 PHE A CA 1
ATOM 6259 C C . PHE A 1 779 ? 26.328 -38.156 -12.883 1 30.28 779 PHE A C 1
ATOM 6261 O O . PHE A 1 779 ? 25.719 -37.938 -11.836 1 30.28 779 PHE A O 1
ATOM 6268 N N . TRP A 1 780 ? 26.328 -39.469 -13.477 1 28.97 780 TRP A N 1
ATOM 6269 C CA . TRP A 1 780 ? 25.812 -40.531 -12.633 1 28.97 780 TRP A CA 1
ATOM 6270 C C . TRP A 1 780 ? 26.891 -41.031 -11.68 1 28.97 780 TRP A C 1
ATOM 6272 O O . TRP A 1 780 ? 27.516 -42.062 -11.93 1 28.97 780 TRP A O 1
ATOM 6282 N N . GLU A 1 781 ? 27.719 -40.281 -11.266 1 25.62 781 GLU A N 1
ATOM 6283 C CA . GLU A 1 781 ? 28.234 -41.094 -10.156 1 25.62 781 GLU A CA 1
ATOM 6284 C C . GLU A 1 781 ? 27.109 -41.656 -9.305 1 25.62 781 GLU A C 1
ATOM 6286 O O . GLU A 1 781 ? 26.156 -40.938 -8.984 1 25.62 781 GLU A O 1
ATOM 6291 N N . ASP A 1 782 ? 26.953 -43 -9.289 1 23.44 782 ASP A N 1
ATOM 6292 C CA . ASP A 1 782 ? 26.156 -44 -8.57 1 23.44 782 ASP A CA 1
ATOM 6293 C C . ASP A 1 782 ? 26 -43.594 -7.102 1 23.44 782 ASP A C 1
ATOM 6295 O O . ASP A 1 782 ? 26.891 -43.844 -6.285 1 23.44 782 ASP A O 1
ATOM 6299 N N . THR A 1 783 ? 25.672 -42.562 -6.684 1 25.17 783 THR A N 1
ATOM 6300 C CA . THR A 1 783 ? 25.281 -42.875 -5.309 1 25.17 783 THR A CA 1
ATOM 6301 C C . THR A 1 783 ? 24.266 -44 -5.27 1 25.17 783 THR A C 1
ATOM 6303 O O . THR A 1 783 ? 23.266 -43.969 -6 1 25.17 783 THR A O 1
ATOM 6306 N N . GLU A 1 784 ? 24.641 -45.281 -4.832 1 22.34 784 GLU A N 1
ATOM 6307 C CA . GLU A 1 784 ? 24 -46.562 -4.543 1 22.34 784 GLU A CA 1
ATOM 6308 C C . GLU A 1 784 ? 22.578 -46.375 -4.027 1 22.34 784 GLU A C 1
ATOM 6310 O O . GLU A 1 784 ? 22.375 -45.938 -2.889 1 22.34 784 GLU A O 1
ATOM 6315 N N . PHE A 1 785 ? 21.688 -45.812 -4.648 1 22.12 785 PHE A N 1
ATOM 6316 C CA . PHE A 1 785 ? 20.438 -46.469 -4.23 1 22.12 785 PHE A CA 1
ATOM 6317 C C . PHE A 1 785 ? 20.516 -47.969 -4.457 1 22.12 785 PHE A C 1
ATOM 6319 O O . PHE A 1 785 ? 21.016 -48.406 -5.488 1 22.12 785 PHE A O 1
ATOM 6326 N N . GLY A 1 786 ? 20.75 -48.906 -3.479 1 23.03 786 GLY A N 1
ATOM 6327 C CA . GLY A 1 786 ? 20.812 -50.344 -3.244 1 23.03 786 GLY A CA 1
ATOM 6328 C C . GLY A 1 786 ? 19.906 -51.125 -4.16 1 23.03 786 GLY A C 1
ATOM 6329 O O . GLY A 1 786 ? 19.469 -52.25 -3.811 1 23.03 786 GLY A O 1
ATOM 6330 N N . ILE A 1 787 ? 19.281 -50.688 -5.191 1 21.5 787 ILE A N 1
ATOM 6331 C CA . ILE A 1 787 ? 18.578 -51.75 -5.879 1 21.5 787 ILE A CA 1
ATOM 6332 C C . ILE A 1 787 ? 19.578 -52.688 -6.566 1 21.5 787 ILE A C 1
ATOM 6334 O O . ILE A 1 787 ? 20.297 -52.25 -7.477 1 21.5 787 ILE A O 1
ATOM 6338 N N . THR A 1 788 ? 20.188 -53.625 -5.863 1 23.67 788 THR A N 1
ATOM 6339 C CA . THR A 1 788 ? 20.953 -54.75 -6.348 1 23.67 788 THR A CA 1
ATOM 6340 C C . THR A 1 788 ? 20.219 -55.469 -7.484 1 23.67 788 THR A C 1
ATOM 6342 O O . THR A 1 788 ? 19 -55.625 -7.441 1 23.67 788 THR A O 1
ATOM 6345 N N . LYS A 1 789 ? 20.734 -55.5 -8.734 1 25.47 789 LYS A N 1
ATOM 6346 C CA . LYS A 1 789 ? 20.438 -56.344 -9.891 1 25.47 789 LYS A CA 1
ATOM 6347 C C . LYS A 1 789 ? 20.203 -57.812 -9.469 1 25.47 789 LYS A C 1
ATOM 6349 O O . LYS A 1 789 ? 19.828 -58.625 -10.297 1 25.47 789 LYS A O 1
ATOM 6354 N N . GLU A 1 790 ? 20.719 -58.312 -8.352 1 23.38 790 GLU A N 1
ATOM 6355 C CA . GLU A 1 790 ? 20.719 -59.75 -8.164 1 23.38 790 GLU A CA 1
ATOM 6356 C C . GLU A 1 790 ? 19.281 -60.281 -8.047 1 23.38 790 GLU A C 1
ATOM 6358 O O . GLU A 1 790 ? 19.031 -61.469 -8.297 1 23.38 790 GLU A O 1
ATOM 6363 N N . ASN A 1 791 ? 18.297 -59.656 -7.488 1 19.75 791 ASN A N 1
ATOM 6364 C CA . ASN A 1 791 ? 17.188 -60.562 -7.32 1 19.75 791 ASN A CA 1
ATOM 6365 C C . ASN A 1 791 ? 16.328 -60.656 -8.578 1 19.75 791 ASN A C 1
ATOM 6367 O O . ASN A 1 791 ? 15.125 -60.438 -8.523 1 19.75 791 ASN A O 1
ATOM 6371 N N . LEU A 1 792 ? 16.812 -60.062 -9.742 1 18.7 792 LEU A N 1
ATOM 6372 C CA . LEU A 1 792 ? 16.156 -60.688 -10.891 1 18.7 792 LEU A CA 1
ATOM 6373 C C . LEU A 1 792 ? 16.562 -62.156 -11.008 1 18.7 792 LEU A C 1
ATOM 6375 O O . LEU A 1 792 ? 17.75 -62.469 -11.164 1 18.7 792 LEU A O 1
ATOM 6379 N N . GLY A 1 793 ? 15.953 -63.094 -10.281 1 19.12 793 GLY A N 1
ATOM 6380 C CA . GLY A 1 793 ? 15.969 -64.5 -10.539 1 19.12 793 GLY A CA 1
ATOM 6381 C C . GLY A 1 793 ? 15.906 -64.875 -12.016 1 19.12 793 GLY A C 1
ATOM 6382 O O . GLY A 1 793 ? 15.422 -64.062 -12.82 1 19.12 793 GLY A O 1
ATOM 6383 N N . GLU A 1 794 ? 16.625 -66 -12.219 1 18.75 794 GLU A N 1
ATOM 6384 C CA . GLU A 1 794 ? 16.328 -67.062 -13.125 1 18.75 794 GLU A CA 1
ATOM 6385 C C . GLU A 1 794 ? 14.914 -67.625 -12.906 1 18.75 794 GLU A C 1
ATOM 6387 O O . GLU A 1 794 ? 14.477 -67.75 -11.766 1 18.75 794 GLU A O 1
ATOM 6392 N N . MET B 1 1 ? -18.719 22.078 76.938 1 23.36 1 MET B N 1
ATOM 6393 C CA . MET B 1 1 ? -19.516 20.859 76.875 1 23.36 1 MET B CA 1
ATOM 6394 C C . MET B 1 1 ? -20.188 20.734 75.5 1 23.36 1 MET B C 1
ATOM 6396 O O . MET B 1 1 ? -21.344 20.328 75.375 1 23.36 1 MET B O 1
ATOM 6400 N N . ALA B 1 2 ? -19.719 21.547 74.562 1 28.56 2 ALA B N 1
ATOM 6401 C CA . ALA B 1 2 ? -20.156 21.812 73.188 1 28.56 2 ALA B CA 1
ATOM 6402 C C . ALA B 1 2 ? -20.344 20.516 72.375 1 28.56 2 ALA B C 1
ATOM 6404 O O . ALA B 1 2 ? -19.453 19.672 72.375 1 28.56 2 ALA B O 1
ATOM 6405 N N . ALA B 1 3 ? -21.578 20.078 72.25 1 27.77 3 ALA B N 1
ATOM 6406 C CA . ALA B 1 3 ? -22.203 18.828 71.812 1 27.77 3 ALA B CA 1
ATOM 6407 C C . ALA B 1 3 ? -21.609 18.281 70.562 1 27.77 3 ALA B C 1
ATOM 6409 O O . ALA B 1 3 ? -21.312 19.062 69.625 1 27.77 3 ALA B O 1
ATOM 6410 N N . LYS B 1 4 ? -20.859 17.078 70.5 1 28.44 4 LYS B N 1
ATOM 6411 C CA . LYS B 1 4 ? -20.469 15.953 69.688 1 28.44 4 LYS B CA 1
ATOM 6412 C C . LYS B 1 4 ? -21.562 15.609 68.688 1 28.44 4 LYS B C 1
ATOM 6414 O O . LYS B 1 4 ? -22.438 14.789 68.938 1 28.44 4 LYS B O 1
ATOM 6419 N N . ARG B 1 5 ? -22.156 16.672 68.125 1 30.42 5 ARG B N 1
ATOM 6420 C CA . ARG B 1 5 ? -23.219 16.312 67.188 1 30.42 5 ARG B CA 1
ATOM 6421 C C . ARG B 1 5 ? -22.766 15.219 66.25 1 30.42 5 ARG B C 1
ATOM 6423 O O . ARG B 1 5 ? -21.703 15.312 65.625 1 30.42 5 ARG B O 1
ATOM 6430 N N . GLY B 1 6 ? -23.172 14.039 66.5 1 27.34 6 GLY B N 1
ATOM 6431 C CA . GLY B 1 6 ? -23.062 12.703 65.938 1 27.34 6 GLY B CA 1
ATOM 6432 C C . GLY B 1 6 ? -23.156 12.695 64.438 1 27.34 6 GLY B C 1
ATOM 6433 O O . GLY B 1 6 ? -23.984 13.414 63.844 1 27.34 6 GLY B O 1
ATOM 6434 N N . LEU B 1 7 ? -22.062 12.57 63.688 1 29.19 7 LEU B N 1
ATOM 6435 C CA . LEU B 1 7 ? -21.828 12.422 62.25 1 29.19 7 LEU B CA 1
ATOM 6436 C C . LEU B 1 7 ? -22.828 11.445 61.625 1 29.19 7 LEU B C 1
ATOM 6438 O O . LEU B 1 7 ? -22.797 10.25 61.938 1 29.19 7 LEU B O 1
ATOM 6442 N N . ALA B 1 8 ? -24.078 11.781 61.656 1 30.23 8 ALA B N 1
ATOM 6443 C CA . ALA B 1 8 ? -25.047 10.891 61.031 1 30.23 8 ALA B CA 1
ATOM 6444 C C . ALA B 1 8 ? -24.484 10.266 59.75 1 30.23 8 ALA B C 1
ATOM 6446 O O . ALA B 1 8 ? -23.953 10.969 58.906 1 30.23 8 ALA B O 1
ATOM 6447 N N . LYS B 1 9 ? -23.984 9.086 59.844 1 31.23 9 LYS B N 1
ATOM 6448 C CA . LYS B 1 9 ? -23.594 8.133 58.812 1 31.23 9 LYS B CA 1
ATOM 6449 C C . LYS B 1 9 ? -24.547 8.188 57.625 1 31.23 9 LYS B C 1
ATOM 6451 O O . LYS B 1 9 ? -25.688 7.738 57.719 1 31.23 9 LYS B O 1
ATOM 6456 N N . GLN B 1 10 ? -24.547 9.242 56.969 1 30.52 10 GLN B N 1
ATOM 6457 C CA . GLN B 1 10 ? -25.422 9.18 55.781 1 30.52 10 GLN B CA 1
ATOM 6458 C C . GLN B 1 10 ? -25.219 7.871 55.031 1 30.52 10 GLN B C 1
ATOM 6460 O O . GLN B 1 10 ? -24.094 7.492 54.719 1 30.52 10 GLN B O 1
ATOM 6465 N N . LYS B 1 11 ? -26.078 6.891 55.219 1 35.28 11 LYS B N 1
ATOM 6466 C CA . LYS B 1 11 ? -26.234 5.617 54.531 1 35.28 11 LYS B CA 1
ATOM 6467 C C . LYS B 1 11 ? -26.031 5.777 53.031 1 35.28 11 LYS B C 1
ATOM 6469 O O . LYS B 1 11 ? -26.703 6.578 52.375 1 35.28 11 LYS B O 1
ATOM 6474 N N . SER B 1 12 ? -24.875 5.684 52.625 1 34.31 12 SER B N 1
ATOM 6475 C CA . SER B 1 12 ? -24.531 5.695 51.219 1 34.31 12 SER B CA 1
ATOM 6476 C C . SER B 1 12 ? -25.469 4.789 50.406 1 34.31 12 SER B C 1
ATOM 6478 O O . SER B 1 12 ? -25.469 3.572 50.594 1 34.31 12 SER B O 1
ATOM 6480 N N . ARG B 1 13 ? -26.734 5.184 50.156 1 41.25 13 ARG B N 1
ATOM 6481 C CA . ARG B 1 13 ? -27.734 4.473 49.375 1 41.25 13 ARG B CA 1
ATOM 6482 C C . ARG B 1 13 ? -27.125 3.926 48.094 1 41.25 13 ARG B C 1
ATOM 6484 O O . ARG B 1 13 ? -26.422 4.645 47.375 1 41.25 13 ARG B O 1
ATOM 6491 N N . VAL B 1 14 ? -26.906 2.668 48.062 1 45.62 14 VAL B N 1
ATOM 6492 C CA . VAL B 1 14 ? -26.547 1.904 46.875 1 45.62 14 VAL B CA 1
ATOM 6493 C C . VAL B 1 14 ? -27.516 2.256 45.719 1 45.62 14 VAL B C 1
ATOM 6495 O O . VAL B 1 14 ? -28.734 2.158 45.875 1 45.62 14 VAL B O 1
ATOM 6498 N N . THR B 1 15 ? -27.25 3.166 44.906 1 50 15 THR B N 1
ATOM 6499 C CA . THR B 1 15 ? -28.141 3.773 43.938 1 50 15 THR B CA 1
ATOM 6500 C C . THR B 1 15 ? -28.812 2.705 43.062 1 50 15 THR B C 1
ATOM 6502 O O . THR B 1 15 ? -29.922 2.891 42.594 1 50 15 THR B O 1
ATOM 6505 N N . LYS B 1 16 ? -28.328 1.582 42.562 1 58.69 16 LYS B N 1
ATOM 6506 C CA . LYS B 1 16 ? -29.047 0.617 41.75 1 58.69 16 LYS B CA 1
ATOM 6507 C C . LYS B 1 16 ? -28.719 -0.814 42.156 1 58.69 16 LYS B C 1
ATOM 6509 O O . LYS B 1 16 ? -27.562 -1.22 42.156 1 58.69 16 LYS B O 1
ATOM 6514 N N . ALA B 1 17 ? -29.672 -1.521 42.75 1 68.5 17 ALA B N 1
ATOM 6515 C CA . ALA B 1 17 ? -29.594 -2.91 43.188 1 68.5 17 ALA B CA 1
ATOM 6516 C C . ALA B 1 17 ? -30.078 -3.863 42.094 1 68.5 17 ALA B C 1
ATOM 6518 O O . ALA B 1 17 ? -30.953 -3.508 41.312 1 68.5 17 ALA B O 1
ATOM 6519 N N . CYS B 1 18 ? -29.5 -5.027 41.906 1 66.94 18 CYS B N 1
ATOM 6520 C CA . CYS B 1 18 ? -29.984 -6.059 41 1 66.94 18 CYS B CA 1
ATOM 6521 C C . CYS B 1 18 ? -31.359 -6.559 41.406 1 66.94 18 CYS B C 1
ATOM 6523 O O . CYS B 1 18 ? -31.797 -6.332 42.531 1 66.94 18 CYS B O 1
ATOM 6525 N N . ASP B 1 19 ? -32.125 -7.117 40.5 1 72.06 19 ASP B N 1
ATOM 6526 C CA . ASP B 1 19 ? -33.469 -7.586 40.781 1 72.06 19 ASP B CA 1
ATOM 6527 C C . ASP B 1 19 ? -33.5 -8.531 41.969 1 72.06 19 ASP B C 1
ATOM 6529 O O . ASP B 1 19 ? -34.406 -8.492 42.781 1 72.06 19 ASP B O 1
ATOM 6533 N N . ARG B 1 20 ? -32.438 -9.234 42.125 1 73.56 20 ARG B N 1
ATOM 6534 C CA . ARG B 1 20 ? -32.406 -10.188 43.219 1 73.56 20 ARG B CA 1
ATOM 6535 C C . ARG B 1 20 ? -32.188 -9.469 44.562 1 73.56 20 ARG B C 1
ATOM 6537 O O . ARG B 1 20 ? -32.875 -9.742 45.531 1 73.56 20 ARG B O 1
ATOM 6544 N N . CYS B 1 21 ? -31.219 -8.648 44.531 1 71.31 21 CYS B N 1
ATOM 6545 C CA . CYS B 1 21 ? -30.938 -7.922 45.781 1 71.31 21 CYS B CA 1
ATOM 6546 C C . CYS B 1 21 ? -32.125 -7.035 46.156 1 71.31 21 CYS B C 1
ATOM 6548 O O . CYS B 1 21 ? -32.438 -6.918 47.344 1 71.31 21 CYS B O 1
ATOM 6550 N N . HIS B 1 22 ? -32.812 -6.551 45.219 1 75.19 22 HIS B N 1
ATOM 6551 C CA . HIS B 1 22 ? -34.031 -5.758 45.438 1 75.19 22 HIS B CA 1
ATOM 6552 C C . HIS B 1 22 ? -35.125 -6.617 46.031 1 75.19 22 HIS B C 1
ATOM 6554 O O . HIS B 1 22 ? -35.812 -6.199 46.969 1 75.19 22 HIS B O 1
ATOM 6560 N N . ARG B 1 23 ? -35.25 -7.754 45.469 1 73.44 23 ARG B N 1
ATOM 6561 C CA . ARG B 1 23 ? -36.312 -8.656 45.906 1 73.44 23 ARG B CA 1
ATOM 6562 C C . ARG B 1 23 ? -36.031 -9.164 47.312 1 73.44 23 ARG B C 1
ATOM 6564 O O . ARG B 1 23 ? -36.938 -9.266 48.125 1 73.44 23 ARG B O 1
ATOM 6571 N N . LYS B 1 24 ? -34.844 -9.398 47.562 1 74.12 24 LYS B N 1
ATOM 6572 C CA . LYS B 1 24 ? -34.5 -9.992 48.844 1 74.12 24 LYS B CA 1
ATOM 6573 C C . LYS B 1 24 ? -34.188 -8.914 49.875 1 74.12 24 LYS B C 1
ATOM 6575 O O . LYS B 1 24 ? -33.906 -9.219 51.031 1 74.12 24 LYS B O 1
ATOM 6580 N N . LYS B 1 25 ? -34.281 -7.664 49.344 1 69.88 25 LYS B N 1
ATOM 6581 C CA . LYS B 1 25 ? -34.062 -6.504 50.219 1 69.88 25 LYS B CA 1
ATOM 6582 C C . LYS B 1 25 ? -32.719 -6.598 50.938 1 69.88 25 LYS B C 1
ATOM 6584 O O . LYS B 1 25 ? -32.656 -6.34 52.125 1 69.88 25 LYS B O 1
ATOM 6589 N N . ILE B 1 26 ? -31.719 -7.195 50.281 1 75.94 26 ILE B N 1
ATOM 6590 C CA . ILE B 1 26 ? -30.375 -7.234 50.812 1 75.94 26 ILE B CA 1
ATOM 6591 C C . ILE B 1 26 ? -29.531 -6.125 50.188 1 75.94 26 ILE B C 1
ATOM 6593 O O . ILE B 1 26 ? -29.859 -5.617 49.125 1 75.94 26 ILE B O 1
ATOM 6597 N N . LYS B 1 27 ? -28.5 -5.645 50.875 1 69.44 27 LYS B N 1
ATOM 6598 C CA . LYS B 1 27 ? -27.578 -4.617 50.375 1 69.44 27 LYS B CA 1
ATOM 6599 C C . LYS B 1 27 ? -26.828 -5.102 49.156 1 69.44 27 LYS B C 1
ATOM 6601 O O . LYS B 1 27 ? -26.172 -6.148 49.188 1 69.44 27 LYS B O 1
ATOM 6606 N N . CYS B 1 28 ? -27.078 -4.48 47.938 1 65.19 28 CYS B N 1
ATOM 6607 C CA . CYS B 1 28 ? -26.469 -4.793 46.656 1 65.19 28 CYS B CA 1
ATOM 6608 C C . CYS B 1 28 ? -25.219 -3.951 46.438 1 65.19 28 CYS B C 1
ATOM 6610 O O . CYS B 1 28 ? -25.188 -2.762 46.75 1 65.19 28 CYS B O 1
ATOM 6612 N N . ASN B 1 29 ? -24.125 -4.395 46.281 1 66.06 29 ASN B N 1
ATOM 6613 C CA . ASN B 1 29 ? -22.922 -3.611 46.062 1 66.06 29 ASN B CA 1
ATOM 6614 C C . ASN B 1 29 ? -22.891 -3 44.656 1 66.06 29 ASN B C 1
ATOM 6616 O O . ASN B 1 29 ? -21.875 -2.488 44.219 1 66.06 29 ASN B O 1
ATOM 6620 N N . SER B 1 30 ? -23.875 -3.068 43.844 1 61.38 30 SER B N 1
ATOM 6621 C CA . SER B 1 30 ? -24.172 -2.484 42.531 1 61.38 30 SER B CA 1
ATOM 6622 C C . SER B 1 30 ? -23.219 -2.982 41.469 1 61.38 30 SER B C 1
ATOM 6624 O O . SER B 1 30 ? -23.172 -2.436 40.375 1 61.38 30 SER B O 1
ATOM 6626 N N . LYS B 1 31 ? -22.594 -4.059 41.875 1 64.69 31 LYS B N 1
ATOM 6627 C CA . LYS B 1 31 ? -21.75 -4.727 40.875 1 64.69 31 LYS B CA 1
ATOM 6628 C C . LYS B 1 31 ? -22.531 -5.785 40.094 1 64.69 31 LYS B C 1
ATOM 6630 O O . LYS B 1 31 ? -23.531 -6.309 40.594 1 64.69 31 LYS B O 1
ATOM 6635 N N . LYS B 1 32 ? -22.328 -5.859 38.75 1 60.59 32 LYS B N 1
ATOM 6636 C CA . LYS B 1 32 ? -22.938 -6.91 37.938 1 60.59 32 LYS B CA 1
ATOM 6637 C C . LYS B 1 32 ? -21.953 -8.031 37.656 1 60.59 32 LYS B C 1
ATOM 6639 O O . LYS B 1 32 ? -20.984 -7.848 36.906 1 60.59 32 LYS B O 1
ATOM 6644 N N . PRO B 1 33 ? -22.25 -9.344 38.312 1 63.72 33 PRO B N 1
ATOM 6645 C CA . PRO B 1 33 ? -23.297 -9.672 39.281 1 63.72 33 PRO B CA 1
ATOM 6646 C C . PRO B 1 33 ? -22.984 -9.156 40.688 1 63.72 33 PRO B C 1
ATOM 6648 O O . PRO B 1 33 ? -21.812 -9.008 41.031 1 63.72 33 PRO B O 1
ATOM 6651 N N . CYS B 1 34 ? -23.922 -8.75 41.281 1 64.25 34 CYS B N 1
ATOM 6652 C CA . CYS B 1 34 ? -23.719 -8.266 42.656 1 64.25 34 CYS B CA 1
ATOM 6653 C C . CYS B 1 34 ? -23.312 -9.398 43.562 1 64.25 34 CYS B C 1
ATOM 6655 O O . CYS B 1 34 ? -23.5 -10.578 43.25 1 64.25 34 CYS B O 1
ATOM 6657 N N . PHE B 1 35 ? -22.609 -9.203 44.656 1 70.06 35 PHE B N 1
ATOM 6658 C CA . PHE B 1 35 ? -22.125 -10.203 45.594 1 70.06 35 PHE B CA 1
ATOM 6659 C C . PHE B 1 35 ? -23.25 -11.125 46.031 1 70.06 35 PHE B C 1
ATOM 6661 O O . PHE B 1 35 ? -23.031 -12.312 46.25 1 70.06 35 PHE B O 1
ATOM 6668 N N . GLY B 1 36 ? -24.422 -10.586 46.062 1 67.44 36 GLY B N 1
ATOM 6669 C CA . GLY B 1 36 ? -25.578 -11.367 46.469 1 67.44 36 GLY B CA 1
ATOM 6670 C C . GLY B 1 36 ? -25.984 -12.398 45.438 1 67.44 36 GLY B C 1
ATOM 6671 O O . GLY B 1 36 ? -26.312 -13.539 45.781 1 67.44 36 GLY B O 1
ATOM 6672 N N . CYS B 1 37 ? -25.969 -12.008 44.219 1 64.69 37 CYS B N 1
ATOM 6673 C CA . CYS B 1 37 ? -26.344 -12.898 43.125 1 64.69 37 CYS B CA 1
ATOM 6674 C C . CYS B 1 37 ? -25.266 -13.945 42.875 1 64.69 37 CYS B C 1
ATOM 6676 O O . CYS B 1 37 ? -25.578 -15.109 42.594 1 64.69 37 CYS B O 1
ATOM 6678 N N . ILE B 1 38 ? -24.031 -13.711 43.125 1 66.56 38 ILE B N 1
ATOM 6679 C CA . ILE B 1 38 ? -22.922 -14.656 43.031 1 66.56 38 ILE B CA 1
ATOM 6680 C C . ILE B 1 38 ? -23.078 -15.742 44.094 1 66.56 38 ILE B C 1
ATOM 6682 O O . ILE B 1 38 ? -22.938 -16.938 43.812 1 66.56 38 ILE B O 1
ATOM 6686 N N . GLY B 1 39 ? -23.344 -15.398 45.281 1 65.31 39 GLY B N 1
ATOM 6687 C CA . GLY B 1 39 ? -23.5 -16.328 46.375 1 65.31 39 GLY B CA 1
ATOM 6688 C C . GLY B 1 39 ? -24.656 -17.281 46.219 1 65.31 39 GLY B C 1
ATOM 6689 O O . GLY B 1 39 ? -24.594 -18.438 46.625 1 65.31 39 GLY B O 1
ATOM 6690 N N . SER B 1 40 ? -25.719 -16.797 45.594 1 65 40 SER B N 1
ATOM 6691 C CA . SER B 1 40 ? -26.906 -17.625 45.438 1 65 40 SER B CA 1
ATOM 6692 C C . SER B 1 40 ? -26.953 -18.297 44.094 1 65 40 SER B C 1
ATOM 6694 O O . SER B 1 40 ? -27.922 -19 43.75 1 65 40 SER B O 1
ATOM 6696 N N . GLN B 1 41 ? -26.031 -18.172 43.281 1 62.31 41 GLN B N 1
ATOM 6697 C CA . GLN B 1 41 ? -25.922 -18.734 41.938 1 62.31 41 GLN B CA 1
ATOM 6698 C C . GLN B 1 41 ? -27.141 -18.391 41.094 1 62.31 41 GLN B C 1
ATOM 6700 O O . GLN B 1 41 ? -27.609 -19.219 40.312 1 62.31 41 GLN B O 1
ATOM 6705 N N . SER B 1 42 ? -27.703 -17.25 41.375 1 63.78 42 SER B N 1
ATOM 6706 C CA . SER B 1 42 ? -28.859 -16.781 40.625 1 63.78 42 SER B CA 1
ATOM 6707 C C . SER B 1 42 ? -28.469 -15.781 39.562 1 63.78 42 SER B C 1
ATOM 6709 O O . SER B 1 42 ? -27.422 -15.133 39.656 1 63.78 42 SER B O 1
ATOM 6711 N N . LYS B 1 43 ? -29.281 -15.695 38.5 1 62.56 43 LYS B N 1
ATOM 6712 C CA . LYS B 1 43 ? -29.094 -14.711 37.438 1 62.56 43 LYS B CA 1
ATOM 6713 C C . LYS B 1 43 ? -29.25 -13.289 37.969 1 62.56 43 LYS B C 1
ATOM 6715 O O . LYS B 1 43 ? -30.266 -12.961 38.594 1 62.56 43 LYS B O 1
ATOM 6720 N N . CYS B 1 44 ? -28.234 -12.469 37.938 1 61.06 44 CYS B N 1
ATOM 6721 C CA . CYS B 1 44 ? -28.234 -11.102 38.469 1 61.06 44 CYS B CA 1
ATOM 6722 C C . CYS B 1 44 ? -28.828 -10.133 37.438 1 61.06 44 CYS B C 1
ATOM 6724 O O . CYS B 1 44 ? -28.188 -9.805 36.438 1 61.06 44 CYS B O 1
ATOM 6726 N N . THR B 1 45 ? -30.094 -9.883 37.531 1 65.94 45 THR B N 1
ATOM 6727 C CA . THR B 1 45 ? -30.844 -9.016 36.594 1 65.94 45 THR B CA 1
ATOM 6728 C C . THR B 1 45 ? -31.156 -7.676 37.281 1 65.94 45 THR B C 1
ATOM 6730 O O . THR B 1 45 ? -31.453 -7.625 38.469 1 65.94 45 THR B O 1
ATOM 6733 N N . TYR B 1 46 ? -30.797 -6.566 36.781 1 55.47 46 TYR B N 1
ATOM 6734 C CA . TYR B 1 46 ? -31.172 -5.254 37.312 1 55.47 46 TYR B CA 1
ATOM 6735 C C . TYR B 1 46 ? -32.375 -4.688 36.531 1 55.47 46 TYR B C 1
ATOM 6737 O O . TYR B 1 46 ? -32.406 -4.762 35.312 1 55.47 46 TYR B O 1
ATOM 6745 N N . ARG B 1 47 ? -33.469 -4.316 37.25 1 48.75 47 ARG B N 1
ATOM 6746 C CA . ARG B 1 47 ? -34.688 -3.68 36.75 1 48.75 47 ARG B CA 1
ATOM 6747 C C . ARG B 1 47 ? -34.406 -2.244 36.312 1 48.75 47 ARG B C 1
ATOM 6749 O O . ARG B 1 47 ? -33.656 -1.525 36.969 1 48.75 47 ARG B O 1
ATOM 6756 N N . ASN B 1 48 ? -35.125 -1.836 35 1 41.94 48 ASN B N 1
ATOM 6757 C CA . ASN B 1 48 ? -35.156 -0.561 34.312 1 41.94 48 ASN B CA 1
ATOM 6758 C C . ASN B 1 48 ? -33.781 -0.136 33.844 1 41.94 48 ASN B C 1
ATOM 6760 O O . ASN B 1 48 ? -33.5 1.056 33.688 1 41.94 48 ASN B O 1
ATOM 6764 N N . GLN B 1 49 ? -32.812 -0.803 34.281 1 36.25 49 GLN B N 1
ATOM 6765 C CA . GLN B 1 49 ? -31.625 -0.249 33.625 1 36.25 49 GLN B CA 1
ATOM 6766 C C . GLN B 1 49 ? -31.734 -0.377 32.125 1 36.25 49 GLN B C 1
ATOM 6768 O O . GLN B 1 49 ? -31.984 -1.467 31.594 1 36.25 49 GLN B O 1
ATOM 6773 N N . PHE B 1 50 ? -32.188 0.6 31.531 1 32.59 50 PHE B N 1
ATOM 6774 C CA . PHE B 1 50 ? -31.906 0.702 30.109 1 32.59 50 PHE B CA 1
ATOM 6775 C C . PHE B 1 50 ? -30.562 0.06 29.781 1 32.59 50 PHE B C 1
ATOM 6777 O O . PHE B 1 50 ? -29.547 0.394 30.375 1 32.59 50 PHE B O 1
ATOM 6784 N N . ARG B 1 51 ? -30.516 -1.182 29.531 1 38.06 51 ARG B N 1
ATOM 6785 C CA . ARG B 1 51 ? -29.281 -1.679 28.938 1 38.06 51 ARG B CA 1
ATOM 6786 C C . ARG B 1 51 ? -28.516 -0.559 28.234 1 38.06 51 ARG B C 1
ATOM 6788 O O . ARG B 1 51 ? -29.047 0.066 27.312 1 38.06 51 ARG B O 1
ATOM 6795 N N . GLU B 1 52 ? -27.797 0.084 28.859 1 38.5 52 GLU B N 1
ATOM 6796 C CA . GLU B 1 52 ? -27.031 1.022 28.031 1 38.5 52 GLU B CA 1
ATOM 6797 C C . GLU B 1 52 ? -26.656 0.405 26.688 1 38.5 52 GLU B C 1
ATOM 6799 O O . GLU B 1 52 ? -26.219 -0.749 26.641 1 38.5 52 GLU B O 1
ATOM 6804 N N . PRO B 1 53 ? -27.156 0.855 25.578 1 44.91 53 PRO B N 1
ATOM 6805 C CA . PRO B 1 53 ? -26.969 0.355 24.203 1 44.91 53 PRO B CA 1
ATOM 6806 C C . PRO B 1 53 ? -25.609 -0.309 24 1 44.91 53 PRO B C 1
ATOM 6808 O O . PRO B 1 53 ? -25.5 -1.236 23.188 1 44.91 53 PRO B O 1
ATOM 6811 N N . ILE B 1 54 ? -24.625 0.037 24.766 1 50.75 54 ILE B N 1
ATOM 6812 C CA . ILE B 1 54 ? -23.234 -0.369 24.531 1 50.75 54 ILE B CA 1
ATOM 6813 C C . ILE B 1 54 ? -23.062 -1.843 24.891 1 50.75 54 ILE B C 1
ATOM 6815 O O . ILE B 1 54 ? -22.422 -2.598 24.156 1 50.75 54 ILE B O 1
ATOM 6819 N N . GLU B 1 55 ? -23.656 -2.324 26.078 1 55.28 55 GLU B N 1
ATOM 6820 C CA . GLU B 1 55 ? -23.453 -3.68 26.562 1 55.28 55 GLU B CA 1
ATOM 6821 C C . GLU B 1 55 ? -24.172 -4.703 25.688 1 55.28 55 GLU B C 1
ATOM 6823 O O . GLU B 1 55 ? -23.828 -5.891 25.719 1 55.28 55 GLU B O 1
ATOM 6828 N N . ALA B 1 56 ? -24.906 -4.148 24.859 1 60.06 56 ALA B N 1
ATOM 6829 C CA . ALA B 1 56 ? -25.75 -5.062 24.078 1 60.06 56 ALA B CA 1
ATOM 6830 C C . ALA B 1 56 ? -24.969 -5.676 22.922 1 60.06 56 ALA B C 1
ATOM 6832 O O . ALA B 1 56 ? -25.266 -6.781 22.484 1 60.06 56 ALA B O 1
ATOM 6833 N N . PHE B 1 57 ? -23.906 -5.004 22.562 1 75.56 57 PHE B N 1
ATOM 6834 C CA . PHE B 1 57 ? -23.297 -5.461 21.312 1 75.56 57 PHE B CA 1
ATOM 6835 C C . PHE B 1 57 ? -22.141 -6.406 21.578 1 75.56 57 PHE B C 1
ATOM 6837 O O . PHE B 1 57 ? -21.547 -6.957 20.656 1 75.56 57 PHE B O 1
ATOM 6844 N N . PHE B 1 58 ? -21.797 -6.598 22.859 1 72.06 58 PHE B N 1
ATOM 6845 C CA . PHE B 1 58 ? -20.672 -7.465 23.172 1 72.06 58 PHE B CA 1
ATOM 6846 C C . PHE B 1 58 ? -21.109 -8.633 24.062 1 72.06 58 PHE B C 1
ATOM 6848 O O . PHE B 1 58 ? -22.031 -8.492 24.875 1 72.06 58 PHE B O 1
ATOM 6855 N N . ASN B 1 59 ? -20.672 -9.875 23.609 1 60.16 59 ASN B N 1
ATOM 6856 C CA . ASN B 1 59 ? -20.922 -11.047 24.453 1 60.16 59 ASN B CA 1
ATOM 6857 C C . ASN B 1 59 ? -20.125 -10.977 25.75 1 60.16 59 ASN B C 1
ATOM 6859 O O . ASN B 1 59 ? -18.906 -10.789 25.734 1 60.16 59 ASN B O 1
ATOM 6863 N N . TYR B 1 60 ? -20.625 -10.273 26.688 1 49.25 60 TYR B N 1
ATOM 6864 C CA . TYR B 1 60 ? -19.938 -10.211 27.969 1 49.25 60 TYR B CA 1
ATOM 6865 C C . TYR B 1 60 ? -19.828 -11.594 28.609 1 49.25 60 TYR B C 1
ATOM 6867 O O . TYR B 1 60 ? -20.844 -12.219 28.906 1 49.25 60 TYR B O 1
ATOM 6875 N N . THR B 1 61 ? -18.922 -12.375 28.156 1 46.38 61 THR B N 1
ATOM 6876 C CA . THR B 1 61 ? -18.797 -13.523 29.047 1 46.38 61 THR B CA 1
ATOM 6877 C C . THR B 1 61 ? -18.328 -13.078 30.438 1 46.38 61 THR B C 1
ATOM 6879 O O . THR B 1 61 ? -17.141 -12.953 30.688 1 46.38 61 THR B O 1
ATOM 6882 N N . GLY B 1 62 ? -19.078 -12.359 31.094 1 43.44 62 GLY B N 1
ATOM 6883 C CA . GLY B 1 62 ? -18.844 -11.969 32.469 1 43.44 62 GLY B CA 1
ATOM 6884 C C . GLY B 1 62 ? -18.031 -12.984 33.25 1 43.44 62 GLY B C 1
ATOM 6885 O O . GLY B 1 62 ? -17.188 -12.617 34.062 1 43.44 62 GLY B O 1
ATOM 6886 N N . SER B 1 63 ? -18.297 -14.188 32.938 1 44.44 63 SER B N 1
ATOM 6887 C CA . SER B 1 63 ? -17.641 -15.203 33.75 1 44.44 63 SER B CA 1
ATOM 6888 C C . SER B 1 63 ? -16.156 -15.281 33.438 1 44.44 63 SER B C 1
ATOM 6890 O O . SER B 1 63 ? -15.336 -15.422 34.375 1 44.44 63 SER B O 1
ATOM 6892 N N . LEU B 1 64 ? -15.773 -15.109 32.219 1 48.5 64 LEU B N 1
ATOM 6893 C CA . LEU B 1 64 ? -14.359 -15.289 31.891 1 48.5 64 LEU B CA 1
ATOM 6894 C C . LEU B 1 64 ? -13.547 -14.062 32.281 1 48.5 64 LEU B C 1
ATOM 6896 O O . LEU B 1 64 ? -12.406 -14.188 32.75 1 48.5 64 LEU B O 1
ATOM 6900 N N . SER B 1 65 ? -14.195 -12.945 32.156 1 47.34 65 SER B N 1
ATOM 6901 C CA . SER B 1 65 ? -13.539 -11.742 32.656 1 47.34 65 SER B CA 1
ATOM 6902 C C . SER B 1 65 ? -13.406 -11.773 34.156 1 47.34 65 SER B C 1
ATOM 6904 O O . SER B 1 65 ? -12.367 -11.383 34.719 1 47.34 65 SER B O 1
ATOM 6906 N N . ASN B 1 66 ? -14.508 -12.281 34.719 1 45.56 66 ASN B N 1
ATOM 6907 C CA . ASN B 1 66 ? -14.438 -12.469 36.156 1 45.56 66 ASN B CA 1
ATOM 6908 C C . ASN B 1 66 ? -13.367 -13.492 36.531 1 45.56 66 ASN B C 1
ATOM 6910 O O . ASN B 1 66 ? -12.641 -13.297 37.531 1 45.56 66 ASN B O 1
ATOM 6914 N N . ASP B 1 67 ? -13.281 -14.477 35.688 1 49.25 67 ASP B N 1
ATOM 6915 C CA . ASP B 1 67 ? -12.273 -15.5 35.969 1 49.25 67 ASP B CA 1
ATOM 6916 C C . ASP B 1 67 ? -10.867 -14.969 35.688 1 49.25 67 ASP B C 1
ATOM 6918 O O . ASP B 1 67 ? -9.938 -15.273 36.438 1 49.25 67 ASP B O 1
ATOM 6922 N N . LEU B 1 68 ? -10.781 -14.195 34.75 1 55.47 68 LEU B N 1
ATOM 6923 C CA . LEU B 1 68 ? -9.484 -13.578 34.469 1 55.47 68 LEU B CA 1
ATOM 6924 C C . LEU B 1 68 ? -9.148 -12.555 35.562 1 55.47 68 LEU B C 1
ATOM 6926 O O . LEU B 1 68 ? -8.008 -12.492 36.031 1 55.47 68 LEU B O 1
ATOM 6930 N N . ASP B 1 69 ? -10.211 -11.859 35.938 1 50.88 69 ASP B N 1
ATOM 6931 C CA . ASP B 1 69 ? -10.008 -10.938 37.062 1 50.88 69 ASP B CA 1
ATOM 6932 C C . ASP B 1 69 ? -9.703 -11.688 38.344 1 50.88 69 ASP B C 1
ATOM 6934 O O . ASP B 1 69 ? -8.844 -11.281 39.125 1 50.88 69 ASP B O 1
ATOM 6938 N N . ASN B 1 70 ? -10.438 -12.773 38.438 1 49.59 70 ASN B N 1
ATOM 6939 C CA . ASN B 1 70 ? -10.148 -13.625 39.594 1 49.59 70 ASN B CA 1
ATOM 6940 C C . ASN B 1 70 ? -8.727 -14.18 39.531 1 49.59 70 ASN B C 1
ATOM 6942 O O . ASN B 1 70 ? -8.031 -14.234 40.562 1 49.59 70 ASN B O 1
ATOM 6946 N N . ALA B 1 71 ? -8.367 -14.469 38.344 1 58.41 71 ALA B N 1
ATOM 6947 C CA . ALA B 1 71 ? -7.004 -14.969 38.188 1 58.41 71 ALA B CA 1
ATOM 6948 C C . ALA B 1 71 ? -5.98 -13.859 38.438 1 58.41 71 ALA B C 1
ATOM 6950 O O . ALA B 1 71 ? -4.977 -14.07 39.125 1 58.41 71 ALA B O 1
ATOM 6951 N N . LYS B 1 72 ? -6.344 -12.734 37.969 1 58.88 72 LYS B N 1
ATOM 6952 C CA . LYS B 1 72 ? -5.461 -11.594 38.188 1 58.88 72 LYS B CA 1
ATOM 6953 C C . LYS B 1 72 ? -5.41 -11.219 39.656 1 58.88 72 LYS B C 1
ATOM 6955 O O . LYS B 1 72 ? -4.336 -10.961 40.188 1 58.88 72 LYS B O 1
ATOM 6960 N N . CYS B 1 73 ? -6.645 -11.211 40.188 1 54.34 73 CYS B N 1
ATOM 6961 C CA . CYS B 1 73 ? -6.73 -10.945 41.594 1 54.34 73 CYS B CA 1
ATOM 6962 C C . CYS B 1 73 ? -6.008 -12.016 42.406 1 54.34 73 CYS B C 1
ATOM 6964 O O . CYS B 1 73 ? -5.305 -11.711 43.375 1 54.34 73 CYS B O 1
ATOM 6966 N N . SER B 1 74 ? -6.223 -13.203 41.969 1 53.56 74 SER B N 1
ATOM 6967 C CA . SER B 1 74 ? -5.555 -14.305 42.656 1 53.56 74 SER B CA 1
ATOM 6968 C C . SER B 1 74 ? -4.043 -14.219 42.5 1 53.56 74 SER B C 1
ATOM 6970 O O . SER B 1 74 ? -3.299 -14.461 43.469 1 53.56 74 SER B O 1
ATOM 6972 N N . ILE B 1 75 ? -3.703 -13.711 41.406 1 61.44 75 ILE B N 1
ATOM 6973 C CA . ILE B 1 75 ? -2.268 -13.578 41.188 1 61.44 75 ILE B CA 1
ATOM 6974 C C . ILE B 1 75 ? -1.741 -12.352 41.906 1 61.44 75 ILE B C 1
ATOM 6976 O O . ILE B 1 75 ? -0.645 -12.375 42.469 1 61.44 75 ILE B O 1
ATOM 6980 N N . ALA B 1 76 ? -2.533 -11.375 41.875 1 60.81 76 ALA B N 1
ATOM 6981 C CA . ALA B 1 76 ? -2.174 -10.188 42.656 1 60.81 76 ALA B CA 1
ATOM 6982 C C . ALA B 1 76 ? -2.117 -10.508 44.125 1 60.81 76 ALA B C 1
ATOM 6984 O O . ALA B 1 76 ? -1.21 -10.062 44.844 1 60.81 76 ALA B O 1
ATOM 6985 N N . LYS B 1 77 ? -3.049 -11.281 44.594 1 55.94 77 LYS B N 1
ATOM 6986 C CA . LYS B 1 77 ? -3.041 -11.727 45.969 1 55.94 77 LYS B CA 1
ATOM 6987 C C . LYS B 1 77 ? -1.841 -12.625 46.25 1 55.94 77 LYS B C 1
ATOM 6989 O O . LYS B 1 77 ? -1.2 -12.508 47.312 1 55.94 77 LYS B O 1
ATOM 6994 N N . LEU B 1 78 ? -1.612 -13.406 45.312 1 57.69 78 LEU B N 1
ATOM 6995 C CA . LEU B 1 78 ? -0.444 -14.273 45.469 1 57.69 78 LEU B CA 1
ATOM 6996 C C . LEU B 1 78 ? 0.839 -13.445 45.5 1 57.69 78 LEU B C 1
ATOM 6998 O O . LEU B 1 78 ? 1.736 -13.719 46.281 1 57.69 78 LEU B O 1
ATOM 7002 N N . LYS B 1 79 ? 0.827 -12.445 44.719 1 63.56 79 LYS B N 1
ATOM 7003 C CA . LYS B 1 79 ? 1.982 -11.555 44.719 1 63.56 79 LYS B CA 1
ATOM 7004 C C . LYS B 1 79 ? 2.08 -10.758 46 1 63.56 79 LYS B C 1
ATOM 7006 O O . LYS B 1 79 ? 3.174 -10.562 46.531 1 63.56 79 LYS B O 1
ATOM 7011 N N . ALA B 1 80 ? 0.981 -10.305 46.406 1 61.97 80 ALA B N 1
ATOM 7012 C CA . ALA B 1 80 ? 0.94 -9.523 47.625 1 61.97 80 ALA B CA 1
ATOM 7013 C C . ALA B 1 80 ? 1.263 -10.398 48.844 1 61.97 80 ALA B C 1
ATOM 7015 O O . ALA B 1 80 ? 1.775 -9.906 49.844 1 61.97 80 ALA B O 1
ATOM 7016 N N . GLN B 1 81 ? 0.917 -11.609 48.781 1 54.09 81 GLN B N 1
ATOM 7017 C CA . GLN B 1 81 ? 1.146 -12.523 49.906 1 54.09 81 GLN B CA 1
ATOM 7018 C C . GLN B 1 81 ? 2.559 -13.102 49.875 1 54.09 81 GLN B C 1
ATOM 7020 O O . GLN B 1 81 ? 2.982 -13.781 50.812 1 54.09 81 GLN B O 1
ATOM 7025 N N . LEU B 1 82 ? 3.113 -12.789 48.844 1 55.09 82 LEU B N 1
ATOM 7026 C CA . LEU B 1 82 ? 4.484 -13.289 48.75 1 55.09 82 LEU B CA 1
ATOM 7027 C C . LEU B 1 82 ? 5.367 -12.602 49.781 1 55.09 82 LEU B C 1
ATOM 7029 O O . LEU B 1 82 ? 5.371 -11.367 49.875 1 55.09 82 LEU B O 1
ATOM 7033 N N . PRO B 1 83 ? 5.871 -13.289 50.688 1 52.94 83 PRO B N 1
ATOM 7034 C CA . PRO B 1 83 ? 6.773 -12.648 51.656 1 52.94 83 PRO B CA 1
ATOM 7035 C C . PRO B 1 83 ? 7.934 -11.922 50.969 1 52.94 83 PRO B C 1
ATOM 7037 O O . PRO B 1 83 ? 8.32 -12.273 49.875 1 52.94 83 PRO B O 1
ATOM 7040 N N . PRO B 1 84 ? 8.211 -10.656 51.5 1 54.78 84 PRO B N 1
ATOM 7041 C CA . PRO B 1 84 ? 9.344 -9.922 50.938 1 54.78 84 PRO B CA 1
ATOM 7042 C C . PRO B 1 84 ? 10.539 -10.828 50.656 1 54.78 84 PRO B C 1
ATOM 7044 O O . PRO B 1 84 ? 11.391 -10.484 49.812 1 54.78 84 PRO B O 1
ATOM 7047 N N . SER B 1 85 ? 10.648 -11.891 51.312 1 52.12 85 SER B N 1
ATOM 7048 C CA . SER B 1 85 ? 11.711 -12.883 51.156 1 52.12 85 SER B CA 1
ATOM 7049 C C . SER B 1 85 ? 11.43 -13.828 50 1 52.12 85 SER B C 1
ATOM 7051 O O . SER B 1 85 ? 12.18 -14.781 49.781 1 52.12 85 SER B O 1
ATOM 7053 N N . ALA B 1 86 ? 10.367 -13.594 49.438 1 52.41 86 ALA B N 1
ATOM 7054 C CA . ALA B 1 86 ? 10 -14.5 48.375 1 52.41 86 ALA B CA 1
ATOM 7055 C C . ALA B 1 86 ? 10.984 -14.383 47.188 1 52.41 86 ALA B C 1
ATOM 7057 O O . ALA B 1 86 ? 11.508 -13.305 46.938 1 52.41 86 ALA B O 1
ATOM 7058 N N . PRO B 1 87 ? 11.391 -15.484 46.656 1 53.91 87 PRO B N 1
ATOM 7059 C CA . PRO B 1 87 ? 12.414 -15.438 45.594 1 53.91 87 PRO B CA 1
ATOM 7060 C C . PRO B 1 87 ? 12.023 -14.539 44.438 1 53.91 87 PRO B C 1
ATOM 7062 O O . PRO B 1 87 ? 10.844 -14.43 44.094 1 53.91 87 PRO B O 1
ATOM 7065 N N . ALA B 1 88 ? 12.852 -13.734 44.031 1 55.97 88 ALA B N 1
ATOM 7066 C CA . ALA B 1 88 ? 12.719 -12.75 42.938 1 55.97 88 ALA B CA 1
ATOM 7067 C C . ALA B 1 88 ? 12.125 -13.391 41.688 1 55.97 88 ALA B C 1
ATOM 7069 O O . ALA B 1 88 ? 11.391 -12.742 40.938 1 55.97 88 ALA B O 1
ATOM 7070 N N . SER B 1 89 ? 12.375 -14.68 41.688 1 51.34 89 SER B N 1
ATOM 7071 C CA . SER B 1 89 ? 11.883 -15.43 40.531 1 51.34 89 SER B CA 1
ATOM 7072 C C . SER B 1 89 ? 10.367 -15.57 40.562 1 51.34 89 SER B C 1
ATOM 7074 O O . SER B 1 89 ? 9.695 -15.469 39.531 1 51.34 89 SER B O 1
ATOM 7076 N N . LEU B 1 90 ? 9.891 -15.734 41.781 1 54.59 90 LEU B N 1
ATOM 7077 C CA . LEU B 1 90 ? 8.453 -15.812 42 1 54.59 90 LEU B CA 1
ATOM 7078 C C . LEU B 1 90 ? 7.785 -14.469 41.75 1 54.59 90 LEU B C 1
ATOM 7080 O O . LEU B 1 90 ? 6.719 -14.406 41.125 1 54.59 90 LEU B O 1
ATOM 7084 N N . GLN B 1 91 ? 8.5 -13.594 42.062 1 58.53 91 GLN B N 1
ATOM 7085 C CA . GLN B 1 91 ? 7.965 -12.258 41.844 1 58.53 91 GLN B CA 1
ATOM 7086 C C . GLN B 1 91 ? 7.938 -11.906 40.344 1 58.53 91 GLN B C 1
ATOM 7088 O O . GLN B 1 91 ? 6.957 -11.344 39.875 1 58.53 91 GLN B O 1
ATOM 7093 N N . LYS B 1 92 ? 8.922 -12.203 39.719 1 59.59 92 LYS B N 1
ATOM 7094 C CA . LYS B 1 92 ? 9.031 -11.953 38.281 1 59.59 92 LYS B CA 1
ATOM 7095 C C . LYS B 1 92 ? 8.055 -12.828 37.5 1 59.59 92 LYS B C 1
ATOM 7097 O O . LYS B 1 92 ? 7.434 -12.367 36.531 1 59.59 92 LYS B O 1
ATOM 7102 N N . GLY B 1 93 ? 7.961 -14.016 37.938 1 57.16 93 GLY B N 1
ATOM 7103 C CA . GLY B 1 93 ? 6.977 -14.898 37.344 1 57.16 93 GLY B CA 1
ATOM 7104 C C . GLY B 1 93 ? 5.555 -14.391 37.469 1 57.16 93 GLY B C 1
ATOM 7105 O O . GLY B 1 93 ? 4.797 -14.391 36.5 1 57.16 93 GLY B O 1
ATOM 7106 N N . LEU B 1 94 ? 5.324 -14.047 38.625 1 58.72 94 LEU B N 1
ATOM 7107 C CA . LEU B 1 94 ? 3.996 -13.492 38.875 1 58.72 94 LEU B CA 1
ATOM 7108 C C . LEU B 1 94 ? 3.789 -12.203 38.094 1 58.72 94 LEU B C 1
ATOM 7110 O O . LEU B 1 94 ? 2.693 -11.945 37.594 1 58.72 94 LEU B O 1
ATOM 7114 N N . ALA B 1 95 ? 4.863 -11.578 37.875 1 63.12 95 ALA B N 1
ATOM 7115 C CA . ALA B 1 95 ? 4.793 -10.359 37.062 1 63.12 95 ALA B CA 1
ATOM 7116 C C . ALA B 1 95 ? 4.57 -10.695 35.594 1 63.12 95 ALA B C 1
ATOM 7118 O O . ALA B 1 95 ? 3.787 -10.039 34.906 1 63.12 95 ALA B O 1
ATOM 7119 N N . ASN B 1 96 ? 5.207 -11.68 35.156 1 59.25 96 ASN B N 1
ATOM 7120 C CA . ASN B 1 96 ? 5.051 -12.117 33.75 1 59.25 96 ASN B CA 1
ATOM 7121 C C . ASN B 1 96 ? 3.652 -12.664 33.5 1 59.25 96 ASN B C 1
ATOM 7123 O O . ASN B 1 96 ? 3.068 -12.406 32.438 1 59.25 96 ASN B O 1
ATOM 7127 N N . ILE B 1 97 ? 3.209 -13.461 34.469 1 58.56 97 ILE B N 1
ATOM 7128 C CA . ILE B 1 97 ? 1.842 -13.953 34.375 1 58.56 97 ILE B CA 1
ATOM 7129 C C . ILE B 1 97 ? 0.87 -12.773 34.312 1 58.56 97 ILE B C 1
ATOM 7131 O O . ILE B 1 97 ? -0.079 -12.773 33.531 1 58.56 97 ILE B O 1
ATOM 7135 N N . CYS B 1 98 ? 1.275 -11.938 35.125 1 56.81 98 CYS B N 1
ATOM 7136 C CA . CYS B 1 98 ? 0.434 -10.742 35.125 1 56.81 98 CYS B CA 1
ATOM 7137 C C . CYS B 1 98 ? 0.483 -10.047 33.75 1 56.81 98 CYS B C 1
ATOM 7139 O O . CYS B 1 98 ? -0.546 -9.602 33.25 1 56.81 98 CYS B O 1
ATOM 7141 N N . THR B 1 99 ? 1.635 -10.172 33.219 1 59.56 99 THR B N 1
ATOM 7142 C CA . THR B 1 99 ? 1.798 -9.547 31.906 1 59.56 99 THR B CA 1
ATOM 7143 C C . THR B 1 99 ? 1.078 -10.359 30.828 1 59.56 99 THR B C 1
ATOM 7145 O O . THR B 1 99 ? 0.438 -9.789 29.938 1 59.56 99 THR B O 1
ATOM 7148 N N . GLU B 1 100 ? 1.209 -11.633 31.016 1 59.88 100 GLU B N 1
ATOM 7149 C CA . GLU B 1 100 ? 0.534 -12.492 30.047 1 59.88 100 GLU B CA 1
ATOM 7150 C C . GLU B 1 100 ? -0.982 -12.422 30.203 1 59.88 100 GLU B C 1
ATOM 7152 O O . GLU B 1 100 ? -1.721 -12.445 29.219 1 59.88 100 GLU B O 1
ATOM 7157 N N . LEU B 1 101 ? -1.311 -12.453 31.453 1 56.91 101 LEU B N 1
ATOM 7158 C CA . LEU B 1 101 ? -2.738 -12.312 31.719 1 56.91 101 LEU B CA 1
ATOM 7159 C C . LEU B 1 101 ? -3.26 -10.977 31.203 1 56.91 101 LEU B C 1
ATOM 7161 O O . LEU B 1 101 ? -4.391 -10.891 30.719 1 56.91 101 LEU B O 1
ATOM 7165 N N . GLU B 1 102 ? -2.314 -10.172 31.281 1 54.19 102 GLU B N 1
ATOM 7166 C CA . GLU B 1 102 ? -2.686 -8.852 30.781 1 54.19 102 GLU B CA 1
ATOM 7167 C C . GLU B 1 102 ? -2.85 -8.859 29.266 1 54.19 102 GLU B C 1
ATOM 7169 O O . GLU B 1 102 ? -3.672 -8.117 28.719 1 54.19 102 GLU B O 1
ATOM 7174 N N . LYS B 1 103 ? -2.131 -9.789 28.797 1 52.84 103 LYS B N 1
ATOM 7175 C CA . LYS B 1 103 ? -2.232 -9.914 27.344 1 52.84 103 LYS B CA 1
ATOM 7176 C C . LYS B 1 103 ? -3.52 -10.633 26.938 1 52.84 103 LYS B C 1
ATOM 7178 O O . LYS B 1 103 ? -4.012 -10.461 25.828 1 52.84 103 LYS B O 1
ATOM 7183 N N . ILE B 1 104 ? -3.809 -11.617 27.828 1 52.88 104 ILE B N 1
ATOM 7184 C CA . ILE B 1 104 ? -5.016 -12.391 27.547 1 52.88 104 ILE B CA 1
ATOM 7185 C C . ILE B 1 104 ? -6.238 -11.484 27.641 1 52.88 104 ILE B C 1
ATOM 7187 O O . ILE B 1 104 ? -7.223 -11.688 26.922 1 52.88 104 ILE B O 1
ATOM 7191 N N . GLN B 1 105 ? -6.012 -10.609 28.531 1 48.34 105 GLN B N 1
ATOM 7192 C CA . GLN B 1 105 ? -7.145 -9.75 28.859 1 48.34 105 GLN B CA 1
ATOM 7193 C C . GLN B 1 105 ? -7.664 -9.031 27.625 1 48.34 105 GLN B C 1
ATOM 7195 O O . GLN B 1 105 ? -8.875 -9 27.375 1 48.34 105 GLN B O 1
ATOM 7200 N N . PRO B 1 106 ? -6.746 -8.578 26.938 1 47.5 106 PRO B N 1
ATOM 7201 C CA . PRO B 1 106 ? -7.289 -7.918 25.75 1 47.5 106 PRO B CA 1
ATOM 7202 C C . PRO B 1 106 ? -7.984 -8.891 24.797 1 47.5 106 PRO B C 1
ATOM 7204 O O . PRO B 1 106 ? -8.867 -8.492 24.031 1 47.5 106 PRO B O 1
ATOM 7207 N N . GLN B 1 107 ? -7.566 -10.141 24.984 1 47.28 107 GLN B N 1
ATOM 7208 C CA . GLN B 1 107 ? -8.133 -11.156 24.109 1 47.28 107 GLN B CA 1
ATOM 7209 C C . GLN B 1 107 ? -9.508 -11.594 24.594 1 47.28 107 GLN B C 1
ATOM 7211 O O . GLN B 1 107 ? -10.234 -12.297 23.891 1 47.28 107 GLN B O 1
ATOM 7216 N N . LEU B 1 108 ? -9.57 -11.312 25.875 1 47.78 108 LEU B N 1
ATOM 7217 C CA . LEU B 1 108 ? -10.922 -11.578 26.375 1 47.78 108 LEU B CA 1
ATOM 7218 C C . LEU B 1 108 ? -11.922 -10.602 25.766 1 47.78 108 LEU B C 1
ATOM 7220 O O . LEU B 1 108 ? -13.094 -10.586 26.141 1 47.78 108 LEU B O 1
ATOM 7224 N N . TYR B 1 109 ? -11.289 -9.688 25.141 1 48.59 109 TYR B N 1
ATOM 7225 C CA . TYR B 1 109 ? -12.109 -8.672 24.5 1 48.59 109 TYR B CA 1
ATOM 7226 C C . TYR B 1 109 ? -13.227 -9.312 23.688 1 48.59 109 TYR B C 1
ATOM 7228 O O . TYR B 1 109 ? -12.977 -10.18 22.859 1 48.59 109 TYR B O 1
ATOM 7236 N N . LEU B 1 110 ? -14.383 -9 24.172 1 56.81 110 LEU B N 1
ATOM 7237 C CA . LEU B 1 110 ? -15.734 -9.508 23.953 1 56.81 110 LEU B CA 1
ATOM 7238 C C . LEU B 1 110 ? -16.062 -9.531 22.469 1 56.81 110 LEU B C 1
ATOM 7240 O O . LEU B 1 110 ? -15.766 -8.578 21.75 1 56.81 110 LEU B O 1
ATOM 7244 N N . ASN B 1 111 ? -16.125 -10.633 22.016 1 68.06 111 ASN B N 1
ATOM 7245 C CA . ASN B 1 111 ? -16.719 -10.875 20.703 1 68.06 111 ASN B CA 1
ATOM 7246 C C . ASN B 1 111 ? -18.047 -10.141 20.531 1 68.06 111 ASN B C 1
ATOM 7248 O O . ASN B 1 111 ? -18.75 -9.891 21.516 1 68.06 111 ASN B O 1
ATOM 7252 N N . LEU B 1 112 ? -18.188 -9.602 19.516 1 78.19 112 LEU B N 1
ATOM 7253 C CA . LEU B 1 112 ? -19.469 -8.977 19.188 1 78.19 112 LEU B CA 1
ATOM 7254 C C . LEU B 1 112 ? -20.609 -9.977 19.344 1 78.19 112 LEU B C 1
ATOM 7256 O O . LEU B 1 112 ? -20.438 -11.172 19.109 1 78.19 112 LEU B O 1
ATOM 7260 N N . ASP B 1 113 ? -21.594 -9.469 20 1 79.69 113 ASP B N 1
ATOM 7261 C CA . ASP B 1 113 ? -22.797 -10.297 20.031 1 79.69 113 ASP B CA 1
ATOM 7262 C C . ASP B 1 113 ? -23.453 -10.391 18.656 1 79.69 113 ASP B C 1
ATOM 7264 O O . ASP B 1 113 ? -24.109 -9.453 18.219 1 79.69 113 ASP B O 1
ATOM 7268 N N . SER B 1 114 ? -23.469 -11.508 18.125 1 84.06 114 SER B N 1
ATOM 7269 C CA . SER B 1 114 ? -23.891 -11.727 16.75 1 84.06 114 SER B CA 1
ATOM 7270 C C . SER B 1 114 ? -25.391 -11.477 16.578 1 84.06 114 SER B C 1
ATOM 7272 O O . SER B 1 114 ? -25.828 -10.93 15.57 1 84.06 114 SER B O 1
ATOM 7274 N N . LYS B 1 115 ? -26.125 -11.859 17.531 1 82.88 115 LYS B N 1
ATOM 7275 C CA . LYS B 1 115 ? -27.578 -11.719 17.438 1 82.88 115 LYS B CA 1
ATOM 7276 C C . LYS B 1 115 ? -27.984 -10.242 17.484 1 82.88 115 LYS B C 1
ATOM 7278 O O . LYS B 1 115 ? -28.828 -9.805 16.703 1 82.88 115 LYS B O 1
ATOM 7283 N N . GLU B 1 116 ? -27.281 -9.547 18.406 1 84.31 116 GLU B N 1
ATOM 7284 C CA . GLU B 1 116 ? -27.594 -8.125 18.531 1 84.31 116 GLU B CA 1
ATOM 7285 C C . GLU B 1 116 ? -27.172 -7.352 17.281 1 84.31 116 GLU B C 1
ATOM 7287 O O . GLU B 1 116 ? -27.891 -6.438 16.844 1 84.31 116 GLU B O 1
ATOM 7292 N N . ILE B 1 117 ? -26.094 -7.73 16.766 1 88.69 117 ILE B N 1
ATOM 7293 C CA . ILE B 1 117 ? -25.562 -7.027 15.594 1 88.69 117 ILE B CA 1
ATOM 7294 C C . ILE B 1 117 ? -26.422 -7.348 14.367 1 88.69 117 ILE B C 1
ATOM 7296 O O . ILE B 1 117 ? -26.781 -6.453 13.602 1 88.69 117 ILE B O 1
ATOM 7300 N N . SER B 1 118 ? -26.781 -8.586 14.258 1 85.56 118 SER B N 1
ATOM 7301 C CA . SER B 1 118 ? -27.531 -9 13.078 1 85.56 118 SER B CA 1
ATOM 7302 C C . SER B 1 118 ? -28.938 -8.414 13.086 1 85.56 118 SER B C 1
ATOM 7304 O O . SER B 1 118 ? -29.516 -8.156 12.031 1 85.56 118 SER B O 1
ATOM 7306 N N . SER B 1 119 ? -29.438 -8.188 14.273 1 86.19 119 SER B N 1
ATOM 7307 C CA . SER B 1 119 ? -30.812 -7.707 14.383 1 86.19 119 SER B CA 1
ATOM 7308 C C . SER B 1 119 ? -30.859 -6.188 14.461 1 86.19 119 SER B C 1
ATOM 7310 O O . SER B 1 119 ? -31.938 -5.598 14.531 1 86.19 119 SER B O 1
ATOM 7312 N N . TYR B 1 120 ? -29.703 -5.684 14.445 1 89.88 120 TYR B N 1
ATOM 7313 C CA . TYR B 1 120 ? -29.672 -4.234 14.609 1 89.88 120 TYR B CA 1
ATOM 7314 C C . TYR B 1 120 ? -30.391 -3.543 13.453 1 89.88 120 TYR B C 1
ATOM 7316 O O . TYR B 1 120 ? -30.094 -3.797 12.289 1 89.88 120 TYR B O 1
ATOM 7324 N N . GLY B 1 121 ? -31.375 -2.684 13.703 1 84.5 121 GLY B N 1
ATOM 7325 C CA . GLY B 1 121 ? -32.156 -1.971 12.703 1 84.5 121 GLY B CA 1
ATOM 7326 C C . GLY B 1 121 ? -32.188 -0.471 12.93 1 84.5 121 GLY B C 1
ATOM 7327 O O . GLY B 1 121 ? -33.125 0.202 12.5 1 84.5 121 GLY B O 1
ATOM 7328 N N . GLY B 1 122 ? -31.188 -0.014 13.672 1 84.69 122 GLY B N 1
ATOM 7329 C CA . GLY B 1 122 ? -31.156 1.411 13.961 1 84.69 122 GLY B CA 1
ATOM 7330 C C . GLY B 1 122 ? -30.719 2.25 12.773 1 84.69 122 GLY B C 1
ATOM 7331 O O . GLY B 1 122 ? -30.25 1.716 11.766 1 84.69 122 GLY B O 1
ATOM 7332 N N . LEU B 1 123 ? -30.875 3.521 12.875 1 86.69 123 LEU B N 1
ATOM 7333 C CA . LEU B 1 123 ? -30.562 4.449 11.797 1 86.69 123 LEU B CA 1
ATOM 7334 C C . LEU B 1 123 ? -29.078 4.762 11.766 1 86.69 123 LEU B C 1
ATOM 7336 O O . LEU B 1 123 ? -28.5 4.988 10.688 1 86.69 123 LEU B O 1
ATOM 7340 N N . LYS B 1 124 ? -28.5 4.762 12.945 1 89.56 124 LYS B N 1
ATOM 7341 C CA . LYS B 1 124 ? -27.078 5.074 13.031 1 89.56 124 LYS B CA 1
ATOM 7342 C C . LYS B 1 124 ? -26.219 3.824 12.836 1 89.56 124 LYS B C 1
ATOM 7344 O O . LYS B 1 124 ? -26.703 2.707 13.055 1 89.56 124 LYS B O 1
ATOM 7349 N N . SER B 1 125 ? -25.062 4.086 12.477 1 92.06 125 SER B N 1
ATOM 7350 C CA . SER B 1 125 ? -24.172 2.957 12.242 1 92.06 125 SER B CA 1
ATOM 7351 C C . SER B 1 125 ? -23.938 2.158 13.523 1 92.06 125 SER B C 1
ATOM 7353 O O . SER B 1 125 ? -24 2.707 14.625 1 92.06 125 SER B O 1
ATOM 7355 N N . ILE B 1 126 ? -23.625 0.939 13.391 1 92 126 ILE B N 1
ATOM 7356 C CA . ILE B 1 126 ? -23.312 0.053 14.508 1 92 126 ILE B CA 1
ATOM 7357 C C . ILE B 1 126 ? -22.141 0.608 15.289 1 92 126 ILE B C 1
ATOM 7359 O O . ILE B 1 126 ? -22.109 0.541 16.531 1 92 126 ILE B O 1
ATOM 7363 N N . GLU B 1 127 ? -21.219 1.175 14.578 1 90.69 127 GLU B N 1
ATOM 7364 C CA . GLU B 1 127 ? -20.047 1.769 15.227 1 90.69 127 GLU B CA 1
ATOM 7365 C C . GLU B 1 127 ? -20.453 2.914 16.156 1 90.69 127 GLU B C 1
ATOM 7367 O O . GLU B 1 127 ? -19.922 3.043 17.25 1 90.69 127 GLU B O 1
ATOM 7372 N N . THR B 1 128 ? -21.359 3.68 15.633 1 89.25 128 THR B N 1
ATOM 7373 C CA . THR B 1 128 ? -21.844 4.789 16.453 1 89.25 128 THR B CA 1
ATOM 7374 C C . THR B 1 128 ? -22.469 4.277 17.75 1 89.25 128 THR B C 1
ATOM 7376 O O . THR B 1 128 ? -22.234 4.844 18.812 1 89.25 128 THR B O 1
ATOM 7379 N N . GLU B 1 129 ? -23.188 3.197 17.609 1 86.12 129 GLU B N 1
ATOM 7380 C CA . GLU B 1 129 ? -23.891 2.629 18.766 1 86.12 129 GLU B CA 1
ATOM 7381 C C . GLU B 1 129 ? -22.906 1.949 19.719 1 86.12 129 GLU B C 1
ATOM 7383 O O . GLU B 1 129 ? -23.078 2.004 20.938 1 86.12 129 GLU B O 1
ATOM 7388 N N . ILE B 1 130 ? -21.953 1.34 19.188 1 85.06 130 ILE B N 1
ATOM 7389 C CA . ILE B 1 130 ? -20.969 0.622 19.984 1 85.06 130 ILE B CA 1
ATOM 7390 C C . ILE B 1 130 ? -20.156 1.614 20.812 1 85.06 130 ILE B C 1
ATOM 7392 O O . ILE B 1 130 ? -19.875 1.365 21.984 1 85.06 130 ILE B O 1
ATOM 7396 N N . ILE B 1 131 ? -19.797 2.691 20.219 1 83.56 131 ILE B N 1
ATOM 7397 C CA . ILE B 1 131 ? -18.922 3.648 20.875 1 83.56 131 ILE B CA 1
ATOM 7398 C C . ILE B 1 131 ? -19.734 4.57 21.781 1 83.56 131 ILE B C 1
ATOM 7400 O O . ILE B 1 131 ? -19.25 5 22.828 1 83.56 131 ILE B O 1
ATOM 7404 N N . GLY B 1 132 ? -20.922 4.797 21.359 1 76.88 132 GLY B N 1
ATOM 7405 C CA . GLY B 1 132 ? -21.812 5.594 22.188 1 76.88 132 GLY B CA 1
ATOM 7406 C C . GLY B 1 132 ? -21.328 7.016 22.406 1 76.88 132 GLY B C 1
ATOM 7407 O O . GLY B 1 132 ? -20.969 7.707 21.438 1 76.88 132 GLY B O 1
ATOM 7408 N N . LYS B 1 133 ? -21.297 7.406 23.609 1 65.94 133 LYS B N 1
ATOM 7409 C CA . LYS B 1 133 ? -21 8.789 23.969 1 65.94 133 LYS B CA 1
ATOM 7410 C C . LYS B 1 133 ? -19.516 9.102 23.734 1 65.94 133 LYS B C 1
ATOM 7412 O O . LYS B 1 133 ? -19.141 10.266 23.562 1 65.94 133 LYS B O 1
ATOM 7417 N N . GLN B 1 134 ? -18.734 8.023 23.672 1 67.12 134 GLN B N 1
ATOM 7418 C CA . GLN B 1 134 ? -17.297 8.234 23.516 1 67.12 134 GLN B CA 1
ATOM 7419 C C . GLN B 1 134 ? -16.953 8.648 22.078 1 67.12 134 GLN B C 1
ATOM 7421 O O . GLN B 1 134 ? -15.836 9.07 21.812 1 67.12 134 GLN B O 1
ATOM 7426 N N . SER B 1 135 ? -17.906 8.562 21.25 1 63.16 135 SER B N 1
ATOM 7427 C CA . SER B 1 135 ? -17.734 8.898 19.844 1 63.16 135 SER B CA 1
ATOM 7428 C C . SER B 1 135 ? -17.375 10.367 19.672 1 63.16 135 SER B C 1
ATOM 7430 O O . SER B 1 135 ? -16.875 10.773 18.609 1 63.16 135 SER B O 1
ATOM 7432 N N . LYS B 1 136 ? -17.5 11.07 20.688 1 62.91 136 LYS B N 1
ATOM 7433 C CA . LYS B 1 136 ? -17.297 12.508 20.594 1 62.91 136 LYS B CA 1
ATOM 7434 C C . LYS B 1 136 ? -15.812 12.859 20.656 1 62.91 136 LYS B C 1
ATOM 7436 O O . LYS B 1 136 ? -15.414 13.953 20.25 1 62.91 136 LYS B O 1
ATOM 7441 N N . SER B 1 137 ? -15.062 11.984 21.078 1 66.25 137 SER B N 1
ATOM 7442 C CA . SER B 1 137 ? -13.688 12.352 21.391 1 66.25 137 SER B CA 1
ATOM 7443 C C . SER B 1 137 ? -12.695 11.602 20.516 1 66.25 137 SER B C 1
ATOM 7445 O O . SER B 1 137 ? -11.945 10.75 21 1 66.25 137 SER B O 1
ATOM 7447 N N . LEU B 1 138 ? -12.633 12.078 19.234 1 77.81 138 LEU B N 1
ATOM 7448 C CA . LEU B 1 138 ? -11.742 11.289 18.391 1 77.81 138 LEU B CA 1
ATOM 7449 C C . LEU B 1 138 ? -10.469 12.062 18.078 1 77.81 138 LEU B C 1
ATOM 7451 O O . LEU B 1 138 ? -9.484 11.477 17.609 1 77.81 138 LEU B O 1
ATOM 7455 N N . ASN B 1 139 ? -10.555 13.406 18.297 1 77.19 139 ASN B N 1
ATOM 7456 C CA . ASN B 1 139 ? -9.352 14.188 18.047 1 77.19 139 ASN B CA 1
ATOM 7457 C C . ASN B 1 139 ? -9.172 15.297 19.078 1 77.19 139 ASN B C 1
ATOM 7459 O O . ASN B 1 139 ? -9.898 15.352 20.062 1 77.19 139 ASN B O 1
ATOM 7463 N N . ARG B 1 140 ? -8.273 16.125 18.922 1 77.56 140 ARG B N 1
ATOM 7464 C CA . ARG B 1 140 ? -7.852 17.109 19.922 1 77.56 140 ARG B CA 1
ATOM 7465 C C . ARG B 1 140 ? -8.945 18.141 20.172 1 77.56 140 ARG B C 1
ATOM 7467 O O . ARG B 1 140 ? -8.914 18.859 21.172 1 77.56 140 ARG B O 1
ATOM 7474 N N . PHE B 1 141 ? -10.023 18.172 19.312 1 74.88 141 PHE B N 1
ATOM 7475 C CA . PHE B 1 141 ? -11.07 19.172 19.469 1 74.88 141 PHE B CA 1
ATOM 7476 C C . PHE B 1 141 ? -12.359 18.531 19.969 1 74.88 141 PHE B C 1
ATOM 7478 O O . PHE B 1 141 ? -13.391 19.188 20.062 1 74.88 141 PHE B O 1
ATOM 7485 N N . SER B 1 142 ? -12.422 17.266 20.188 1 61.69 142 SER B N 1
ATOM 7486 C CA . SER B 1 142 ? -13.641 16.516 20.5 1 61.69 142 SER B CA 1
ATOM 7487 C C . SER B 1 142 ? -14.227 16.953 21.844 1 61.69 142 SER B C 1
ATOM 7489 O O . SER B 1 142 ? -15.445 16.953 22.031 1 61.69 142 SER B O 1
ATOM 7491 N N . ASN B 1 143 ? -13.453 17.312 22.781 1 56.84 143 ASN B N 1
ATOM 7492 C CA . ASN B 1 143 ? -13.992 17.625 24.109 1 56.84 143 ASN B CA 1
ATOM 7493 C C . ASN B 1 143 ? -14.734 18.953 24.109 1 56.84 143 ASN B C 1
ATOM 7495 O O . ASN B 1 143 ? -15.367 19.312 25.094 1 56.84 143 ASN B O 1
ATOM 7499 N N . ALA B 1 144 ? -14.688 19.562 23.016 1 52.5 144 ALA B N 1
ATOM 7500 C CA . ALA B 1 144 ? -15.227 20.922 23.016 1 52.5 144 ALA B CA 1
ATOM 7501 C C . ALA B 1 144 ? -16.719 20.922 22.688 1 52.5 144 ALA B C 1
ATOM 7503 O O . ALA B 1 144 ? -17.406 21.938 22.891 1 52.5 144 ALA B O 1
ATOM 7504 N N . PHE B 1 145 ? -17.109 19.766 22.109 1 56.75 145 PHE B N 1
ATOM 7505 C CA . PHE B 1 145 ? -18.484 19.828 21.672 1 56.75 145 PHE B CA 1
ATOM 7506 C C . PHE B 1 145 ? -19.312 18.703 22.297 1 56.75 145 PHE B C 1
ATOM 7508 O O . PHE B 1 145 ? -18.812 17.594 22.453 1 56.75 145 PHE B O 1
ATOM 7515 N N . GLU B 1 146 ? -20.219 19.062 23.188 1 48.28 146 GLU B N 1
ATOM 7516 C CA . GLU B 1 146 ? -21.062 18.125 23.922 1 48.28 146 GLU B CA 1
ATOM 7517 C C . GLU B 1 146 ? -21.812 17.188 22.984 1 48.28 146 GLU B C 1
ATOM 7519 O O . GLU B 1 146 ? -22.188 16.078 23.359 1 48.28 146 GLU B O 1
ATOM 7524 N N . SER B 1 147 ? -22.484 17.75 21.922 1 47.91 147 SER B N 1
ATOM 7525 C CA . SER B 1 147 ? -23.562 17.016 21.25 1 47.91 147 SER B CA 1
ATOM 7526 C C . SER B 1 147 ? -23.016 16.016 20.25 1 47.91 147 SER B C 1
ATOM 7528 O O . SER B 1 147 ? -22.156 16.359 19.422 1 47.91 147 SER B O 1
ATOM 7530 N N . ASN B 1 148 ? -23.031 14.711 20.469 1 48.44 148 ASN B N 1
ATOM 7531 C CA . ASN B 1 148 ? -22.469 13.438 20.031 1 48.44 148 ASN B CA 1
ATOM 7532 C C . ASN B 1 148 ? -22.672 13.227 18.531 1 48.44 148 ASN B C 1
ATOM 7534 O O . ASN B 1 148 ? -22.312 12.172 18 1 48.44 148 ASN B O 1
ATOM 7538 N N . THR B 1 149 ? -23.859 13.391 17.812 1 49.5 149 THR B N 1
ATOM 7539 C CA . THR B 1 149 ? -24.312 12.516 16.719 1 49.5 149 THR B CA 1
ATOM 7540 C C . THR B 1 149 ? -23.641 12.883 15.414 1 49.5 149 THR B C 1
ATOM 7542 O O . THR B 1 149 ? -23.875 12.242 14.383 1 49.5 149 THR B O 1
ATOM 7545 N N . ALA B 1 150 ? -22.922 13.914 15.344 1 58.06 150 ALA B N 1
ATOM 7546 C CA . ALA B 1 150 ? -22.484 14.266 13.984 1 58.06 150 ALA B CA 1
ATOM 7547 C C . ALA B 1 150 ? -21.156 13.609 13.641 1 58.06 150 ALA B C 1
ATOM 7549 O O . ALA B 1 150 ? -20.422 13.188 14.539 1 58.06 150 ALA B O 1
ATOM 7550 N N . GLN B 1 151 ? -21.047 13.32 12.391 1 61.38 151 GLN B N 1
ATOM 7551 C CA . GLN B 1 151 ? -19.828 12.734 11.836 1 61.38 151 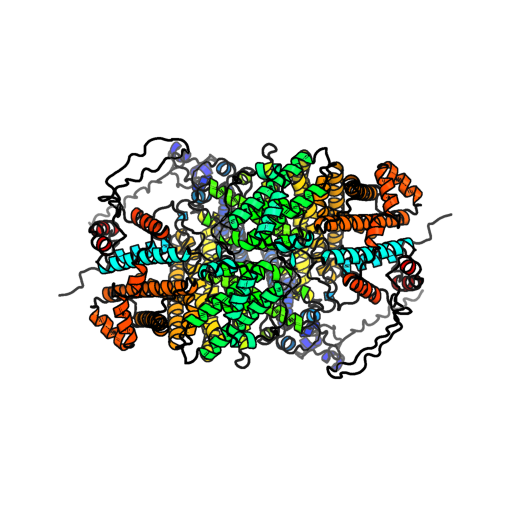GLN B CA 1
ATOM 7552 C C . GLN B 1 151 ? -18.609 13.609 12.141 1 61.38 151 GLN B C 1
ATOM 7554 O O . GLN B 1 151 ? -18.5 14.727 11.641 1 61.38 151 GLN B O 1
ATOM 7559 N N . ASN B 1 152 ? -17.75 13.133 13.062 1 67.69 152 ASN B N 1
ATOM 7560 C CA . ASN B 1 152 ? -16.625 13.898 13.57 1 67.69 152 ASN B CA 1
ATOM 7561 C C . ASN B 1 152 ? -15.383 13.719 12.695 1 67.69 152 ASN B C 1
ATOM 7563 O O . ASN B 1 152 ? -14.453 14.523 12.758 1 67.69 152 ASN B O 1
ATOM 7567 N N . VAL B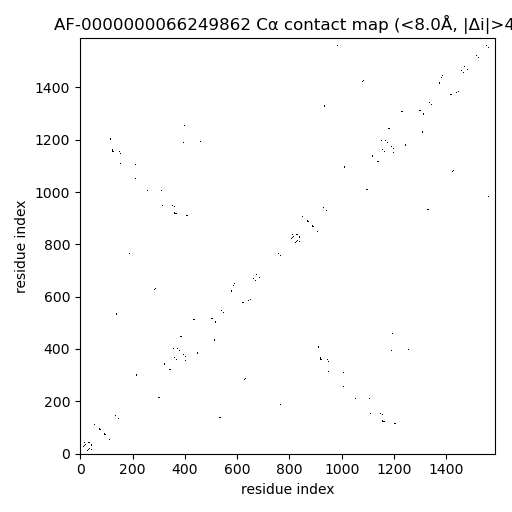 1 153 ? -15.492 12.734 11.781 1 82.5 153 VAL B N 1
ATOM 7568 C CA . VAL B 1 153 ? -14.289 12.484 10.992 1 82.5 153 VAL B CA 1
ATOM 7569 C C . VAL B 1 153 ? -14.625 12.594 9.5 1 82.5 153 VAL B C 1
ATOM 7571 O O . VAL B 1 153 ? -15.484 11.859 9 1 82.5 153 VAL B O 1
ATOM 7574 N N . SER B 1 154 ? -14.008 13.586 8.859 1 82.06 154 SER B N 1
ATOM 7575 C CA . SER B 1 154 ? -14.211 13.734 7.422 1 82.06 154 SER B CA 1
ATOM 7576 C C . SER B 1 154 ? -13.172 12.938 6.637 1 82.06 154 SER B C 1
ATOM 7578 O O . SER B 1 154 ? -12.07 12.695 7.129 1 82.06 154 SER B O 1
ATOM 7580 N N . MET B 1 155 ? -13.492 12.648 5.449 1 84.19 155 MET B N 1
ATOM 7581 C CA . MET B 1 155 ? -12.578 11.898 4.586 1 84.19 155 MET B CA 1
ATOM 7582 C C . MET B 1 155 ? -11.359 12.742 4.23 1 84.19 155 MET B C 1
ATOM 7584 O O . MET B 1 155 ? -10.258 12.211 4.066 1 84.19 155 MET B O 1
ATOM 7588 N N . TYR B 1 156 ? -11.531 13.992 4.188 1 83.25 156 TYR B N 1
ATOM 7589 C CA . TYR B 1 156 ? -10.445 14.875 3.768 1 83.25 156 TYR B CA 1
ATOM 7590 C C . TYR B 1 156 ? -9.406 15.023 4.871 1 83.25 156 TYR B C 1
ATOM 7592 O O . TYR B 1 156 ? -8.211 14.836 4.633 1 83.25 156 TYR B O 1
ATOM 7600 N N . PHE B 1 157 ? -9.812 15.32 6.055 1 85.75 157 PHE B N 1
ATOM 7601 C CA . PHE B 1 157 ? -8.867 15.594 7.137 1 85.75 157 PHE B CA 1
ATOM 7602 C C . PHE B 1 157 ? -8.484 14.305 7.855 1 85.75 157 PHE B C 1
ATOM 7604 O O . PHE B 1 157 ? -7.34 14.156 8.289 1 85.75 157 PHE B O 1
ATOM 7611 N N . GLY B 1 158 ? -9.469 13.383 7.984 1 88.12 158 GLY B N 1
ATOM 7612 C CA . GLY B 1 158 ? -9.203 12.18 8.758 1 88.12 158 GLY B CA 1
ATOM 7613 C C . GLY B 1 158 ? -9.039 12.445 10.242 1 88.12 158 GLY B C 1
ATOM 7614 O O . GLY B 1 158 ? -9.641 13.383 10.781 1 88.12 158 GLY B O 1
ATOM 7615 N N . VAL B 1 159 ? -8.266 11.609 10.891 1 89.69 159 VAL B N 1
ATOM 7616 C CA . VAL B 1 159 ? -8.18 11.68 12.344 1 89.69 159 VAL B CA 1
ATOM 7617 C C . VAL B 1 159 ? -6.91 12.43 12.75 1 89.69 159 VAL B C 1
ATOM 7619 O O . VAL B 1 159 ? -6.887 13.109 13.781 1 89.69 159 VAL B O 1
ATOM 7622 N N . TYR B 1 160 ? -5.914 12.375 11.898 1 93.25 160 TYR B N 1
ATOM 7623 C CA . TYR B 1 160 ? -4.613 12.836 12.367 1 93.25 160 TYR B CA 1
ATOM 7624 C C . TYR B 1 160 ? -4.023 13.867 11.422 1 93.25 160 TYR B C 1
ATOM 7626 O O . TYR B 1 160 ? -2.809 14.086 11.398 1 93.25 160 TYR B O 1
ATOM 7634 N N . SER B 1 161 ? -4.797 14.547 10.625 1 91.75 161 SER B N 1
ATOM 7635 C CA . SER B 1 161 ? -4.289 15.57 9.719 1 91.75 161 SER B CA 1
ATOM 7636 C C . SER B 1 161 ? -3.645 16.719 10.492 1 91.75 161 SER B C 1
ATOM 7638 O O . SER B 1 161 ? -4.152 17.141 11.531 1 91.75 161 SER B O 1
ATOM 7640 N N . PRO B 1 162 ? -2.525 17.219 9.961 1 90.19 162 PRO B N 1
ATOM 7641 C CA . PRO B 1 162 ? -1.95 18.422 10.586 1 90.19 162 PRO B CA 1
ATOM 7642 C C . PRO B 1 162 ? -2.838 19.656 10.43 1 90.19 162 PRO B C 1
ATOM 7644 O O . PRO B 1 162 ? -2.654 20.641 11.141 1 90.19 162 PRO B O 1
ATOM 7647 N N . LEU B 1 163 ? -3.85 19.562 9.617 1 87.5 163 LEU B N 1
ATOM 7648 C CA . LEU B 1 163 ? -4.719 20.703 9.336 1 87.5 163 LEU B CA 1
ATOM 7649 C C . LEU B 1 163 ? -6.074 20.531 10.008 1 87.5 163 LEU B C 1
ATOM 7651 O O . LEU B 1 163 ? -7.062 21.141 9.602 1 87.5 163 LEU B O 1
ATOM 7655 N N . LEU B 1 164 ? -6.098 19.781 11.023 1 88.06 164 LEU B N 1
ATOM 7656 C CA . LEU B 1 164 ? -7.359 19.484 11.703 1 88.06 164 LEU B CA 1
ATOM 7657 C C . LEU B 1 164 ? -7.992 20.766 12.234 1 88.06 164 LEU B C 1
ATOM 7659 O O . LEU B 1 164 ? -9.203 20.828 12.438 1 88.06 164 LEU B O 1
ATOM 7663 N N . TYR B 1 165 ? -7.234 21.797 12.453 1 84.56 165 TYR B N 1
ATOM 7664 C CA . TYR B 1 165 ? -7.75 23.078 12.938 1 84.56 165 TYR B CA 1
ATOM 7665 C C . TYR B 1 165 ? -8.688 23.703 11.922 1 84.56 165 TYR B C 1
ATOM 7667 O O . TYR B 1 165 ? -9.555 24.516 12.281 1 84.56 165 TYR B O 1
ATOM 7675 N N . PHE B 1 166 ? -8.5 23.281 10.711 1 84.56 166 PHE B N 1
ATOM 7676 C CA . PHE B 1 166 ? -9.336 23.844 9.656 1 84.56 166 PHE B CA 1
ATOM 7677 C C . PHE B 1 166 ? -10.547 22.953 9.391 1 84.56 166 PHE B C 1
ATOM 7679 O O . PHE B 1 166 ? -11.375 23.266 8.531 1 84.56 166 PHE B O 1
ATOM 7686 N N . ALA B 1 167 ? -10.609 21.906 10.203 1 84 167 ALA B N 1
ATOM 7687 C CA . ALA B 1 167 ? -11.812 21.094 10.125 1 84 167 ALA B CA 1
ATOM 7688 C C . ALA B 1 167 ? -13 21.812 10.766 1 84 167 ALA B C 1
ATOM 7690 O O . ALA B 1 167 ? -12.828 22.812 11.453 1 84 167 ALA B O 1
ATOM 7691 N N . SER B 1 168 ? -14.172 21.312 10.562 1 80.75 168 SER B N 1
ATOM 7692 C CA . SER B 1 168 ? -15.367 21.938 11.117 1 80.75 168 SER B CA 1
ATOM 7693 C C . SER B 1 168 ? -15.297 22 12.641 1 80.75 168 SER B C 1
ATOM 7695 O O . SER B 1 168 ? -15.656 23.016 13.25 1 80.75 168 SER B O 1
ATOM 7697 N N . THR B 1 169 ? -14.805 20.969 13.211 1 82 169 THR B N 1
ATOM 7698 C CA . THR B 1 169 ? -14.695 20.922 14.664 1 82 169 THR B CA 1
ATOM 7699 C C . THR B 1 169 ? -13.602 21.875 15.148 1 82 169 THR B C 1
ATOM 7701 O O . THR B 1 169 ? -13.758 22.516 16.188 1 82 169 THR B O 1
ATOM 7704 N N . GLY B 1 170 ? -12.531 21.969 14.406 1 85.5 170 GLY B N 1
ATOM 7705 C CA . GLY B 1 170 ? -11.453 22.859 14.781 1 85.5 170 GLY B CA 1
ATOM 7706 C C . GLY B 1 170 ? -11.836 24.328 14.734 1 85.5 170 GLY B C 1
ATOM 7707 O O . GLY B 1 170 ? -11.578 25.078 15.672 1 85.5 170 GLY B O 1
ATOM 7708 N N . ILE B 1 171 ? -12.461 24.688 13.688 1 86.56 171 ILE B N 1
ATOM 7709 C CA . ILE B 1 171 ? -12.875 26.078 13.523 1 86.56 171 ILE B CA 1
ATOM 7710 C C . ILE B 1 171 ? -13.953 26.422 14.547 1 86.56 171 ILE B C 1
ATOM 7712 O O . ILE B 1 171 ? -13.969 27.531 15.094 1 86.56 171 ILE B O 1
ATOM 7716 N N . SER B 1 172 ? -14.867 25.484 14.789 1 84.44 172 SER B N 1
ATOM 7717 C CA . SER B 1 172 ? -15.891 25.719 15.805 1 84.44 172 SER B CA 1
ATOM 7718 C C . SER B 1 172 ? -15.266 25.922 17.188 1 84.44 172 SER B C 1
ATOM 7720 O O . SER B 1 172 ? -15.734 26.75 17.969 1 84.44 172 SER B O 1
ATOM 7722 N N . TRP B 1 173 ? -14.297 25.156 17.422 1 86.38 173 TRP B N 1
ATOM 7723 C CA . TRP B 1 173 ? -13.594 25.281 18.703 1 86.38 173 TRP B CA 1
ATOM 7724 C C . TRP B 1 173 ? -12.93 26.656 18.812 1 86.38 173 TRP B C 1
ATOM 7726 O O . TRP B 1 173 ? -13.016 27.297 19.859 1 86.38 173 TRP B O 1
ATOM 7736 N N . ILE B 1 174 ? -12.336 27.156 17.797 1 88.19 174 ILE B N 1
ATOM 7737 C CA . ILE B 1 174 ? -11.664 28.453 17.781 1 88.19 174 ILE B CA 1
ATOM 7738 C C . ILE B 1 174 ? -12.688 29.562 17.984 1 88.19 174 ILE B C 1
ATOM 7740 O O . ILE B 1 174 ? -12.469 30.5 18.766 1 88.19 174 ILE B O 1
ATOM 7744 N N . THR B 1 175 ? -13.719 29.422 17.281 1 86.44 175 THR B N 1
ATOM 7745 C CA . THR B 1 175 ? -14.773 30.422 17.359 1 86.44 175 THR B CA 1
ATOM 7746 C C . THR B 1 175 ? -15.352 30.516 18.766 1 86.44 175 THR B C 1
ATOM 7748 O O . THR B 1 175 ? -15.539 31.609 19.297 1 86.44 175 THR B O 1
ATOM 7751 N N . LYS B 1 176 ? -15.547 29.375 19.25 1 83.88 176 LYS B N 1
ATOM 7752 C CA . LYS B 1 176 ? -16.078 29.328 20.625 1 83.88 176 LYS B CA 1
ATOM 7753 C C . LYS B 1 176 ? -15.102 29.969 21.609 1 83.88 176 LYS B C 1
ATOM 7755 O O . LYS B 1 176 ? -15.508 30.719 22.484 1 83.88 176 LYS B O 1
ATOM 7760 N N . LYS B 1 177 ? -13.914 29.703 21.5 1 85.5 177 LYS B N 1
ATOM 7761 C CA . LYS B 1 177 ? -12.891 30.25 22.391 1 85.5 177 LYS B CA 1
ATOM 7762 C C . LYS B 1 177 ? -12.758 31.75 22.219 1 85.5 177 LYS B C 1
ATOM 7764 O O . LYS B 1 177 ? -12.547 32.469 23.188 1 85.5 177 LYS B O 1
ATOM 7769 N N . LEU B 1 178 ? -12.883 32.219 20.969 1 87.88 178 LEU B N 1
ATOM 7770 C CA . LEU B 1 178 ? -12.781 33.656 20.703 1 87.88 178 LEU B CA 1
ATOM 7771 C C . LEU B 1 178 ? -13.961 34.406 21.312 1 87.88 178 LEU B C 1
ATOM 7773 O O . LEU B 1 178 ? -13.781 35.469 21.922 1 87.88 178 LEU B O 1
ATOM 7777 N N . ILE B 1 179 ? -15.047 33.812 21.219 1 83.56 179 ILE B N 1
ATOM 7778 C CA . ILE B 1 179 ? -16.266 34.438 21.75 1 83.56 179 ILE B CA 1
ATOM 7779 C C . ILE B 1 179 ? -16.219 34.438 23.266 1 83.56 179 ILE B C 1
ATOM 7781 O O . ILE B 1 179 ? -16.672 35.375 23.906 1 83.56 179 ILE B O 1
ATOM 7785 N N . SER B 1 180 ? -15.711 33.375 23.75 1 80.75 180 SER B N 1
ATOM 7786 C CA . SER B 1 180 ? -15.617 33.281 25.203 1 80.75 180 SER B CA 1
ATOM 7787 C C . SER B 1 180 ? -14.672 34.344 25.766 1 80.75 180 SER B C 1
ATOM 7789 O O . SER B 1 180 ? -14.836 34.781 26.906 1 80.75 180 SER B O 1
ATOM 7791 N N . CYS B 1 181 ? -13.758 34.75 25.031 1 83.31 181 CYS B N 1
ATOM 7792 C CA . CYS B 1 181 ? -12.812 35.781 25.469 1 83.31 181 CYS B CA 1
ATOM 7793 C C . CYS B 1 181 ? -13.43 37.188 25.344 1 83.31 181 CYS B C 1
ATOM 7795 O O . CYS B 1 181 ? -13.242 38.031 26.219 1 83.31 181 CYS B O 1
ATOM 7797 N N . SER B 1 182 ? -14 37.406 24.203 1 83.44 182 SER B N 1
ATOM 7798 C CA . SER B 1 182 ? -14.664 38.688 23.984 1 83.44 182 SER B CA 1
ATOM 7799 C C . SER B 1 182 ? -15.703 38.594 22.875 1 83.44 182 SER B C 1
ATOM 7801 O O . SER B 1 182 ? -15.5 37.906 21.875 1 83.44 182 SER B O 1
ATOM 7803 N N . ASN B 1 183 ? -16.75 39.281 23.078 1 79.06 183 ASN B N 1
ATOM 7804 C CA . ASN B 1 183 ? -17.797 39.312 22.062 1 79.06 183 ASN B CA 1
ATOM 7805 C C . ASN B 1 183 ? -17.969 40.719 21.484 1 79.06 183 ASN B C 1
ATOM 7807 O O . ASN B 1 183 ? -19.094 41.125 21.188 1 79.06 183 ASN B O 1
ATOM 7811 N N . ASP B 1 184 ? -16.859 41.406 21.406 1 84.06 184 ASP B N 1
ATOM 7812 C CA . ASP B 1 184 ? -16.906 42.75 20.859 1 84.06 184 ASP B CA 1
ATOM 7813 C C . ASP B 1 184 ? -16.953 42.719 19.328 1 84.06 184 ASP B C 1
ATOM 7815 O O . ASP B 1 184 ? -16.969 41.656 18.719 1 84.06 184 ASP B O 1
ATOM 7819 N N . ARG B 1 185 ? -17.094 43.844 18.719 1 84.44 185 ARG B N 1
ATOM 7820 C CA . ARG B 1 185 ? -17.219 44 17.266 1 84.44 185 ARG B CA 1
ATOM 7821 C C . ARG B 1 185 ? -16.016 43.406 16.547 1 84.44 185 ARG B C 1
ATOM 7823 O O . ARG B 1 185 ? -16.156 42.75 15.508 1 84.44 185 ARG B O 1
ATOM 7830 N N . GLU B 1 186 ? -14.859 43.656 17.078 1 87.19 186 GLU B N 1
ATOM 7831 C CA . GLU B 1 186 ? -13.633 43.156 16.453 1 87.19 186 GLU B CA 1
ATOM 7832 C C . GLU B 1 186 ? -13.602 41.656 16.375 1 87.19 186 GLU B C 1
ATOM 7834 O O . GLU B 1 186 ? -13.148 41.062 15.383 1 87.19 186 GLU B O 1
ATOM 7839 N N . THR B 1 187 ? -14.047 41 17.422 1 89.31 187 THR B N 1
ATOM 7840 C CA . THR B 1 187 ? -14.109 39.562 17.453 1 89.31 187 THR B CA 1
ATOM 7841 C C . THR B 1 187 ? -15.102 39.031 16.422 1 89.31 187 THR B C 1
ATOM 7843 O O . THR B 1 187 ? -14.828 38.062 15.727 1 89.31 187 THR B O 1
ATOM 7846 N N . ARG B 1 188 ? -16.219 39.688 16.312 1 86.88 188 ARG B N 1
ATOM 7847 C CA . ARG B 1 188 ? -17.234 39.281 15.352 1 86.88 188 ARG B CA 1
ATOM 7848 C C . ARG B 1 188 ? -16.719 39.438 13.922 1 86.88 188 ARG B C 1
ATOM 7850 O O . ARG B 1 188 ? -17.016 38.625 13.047 1 86.88 188 ARG B O 1
ATOM 7857 N N . GLU B 1 189 ? -16.016 40.5 13.711 1 89.31 189 GLU B N 1
ATOM 7858 C CA . GLU B 1 189 ? -15.383 40.719 12.406 1 89.31 189 GLU B CA 1
ATOM 7859 C C . GLU B 1 189 ? -14.422 39.562 12.078 1 89.31 189 GLU B C 1
ATOM 7861 O O . GLU B 1 189 ? -14.391 39.094 10.938 1 89.31 189 GLU B O 1
ATOM 7866 N N . THR B 1 190 ? -13.68 39.219 13.07 1 93.19 190 THR B N 1
ATOM 7867 C CA . THR B 1 190 ? -12.711 38.156 12.875 1 93.19 190 THR B CA 1
ATOM 7868 C C . THR B 1 190 ? -13.414 36.844 12.531 1 93.19 190 THR B C 1
ATOM 7870 O O . THR B 1 190 ? -12.984 36.094 11.633 1 93.19 190 THR B O 1
ATOM 7873 N N . ILE B 1 191 ? -14.453 36.5 13.219 1 89.5 191 ILE B N 1
ATOM 7874 C CA . ILE B 1 191 ? -15.227 35.281 12.961 1 89.5 191 ILE B CA 1
ATOM 7875 C C . ILE B 1 191 ? -15.82 35.344 11.555 1 89.5 191 ILE B C 1
ATOM 7877 O O . ILE B 1 191 ? -15.812 34.344 10.828 1 89.5 191 ILE B O 1
ATOM 7881 N N . TYR B 1 192 ? -16.297 36.469 11.188 1 88.12 192 TYR B N 1
ATOM 7882 C CA . TYR B 1 192 ? -16.844 36.656 9.852 1 88.12 192 TYR B CA 1
ATOM 7883 C C . TYR B 1 192 ? -15.773 36.406 8.789 1 88.12 192 TYR B C 1
ATOM 7885 O O . TYR B 1 192 ? -16.047 35.75 7.781 1 88.12 192 TYR B O 1
ATOM 7893 N N . LEU B 1 193 ? -14.633 36.969 9.031 1 90.94 193 LEU B N 1
ATOM 7894 C CA . LEU B 1 193 ? -13.531 36.75 8.094 1 90.94 193 LEU B CA 1
ATOM 7895 C C . LEU B 1 193 ? -13.195 35.281 7.953 1 90.94 193 LEU B C 1
ATOM 7897 O O . LEU B 1 193 ? -12.922 34.781 6.848 1 90.94 193 LEU B O 1
ATOM 7901 N N . PHE B 1 194 ? -13.258 34.594 9.039 1 90.06 194 PHE B N 1
ATOM 7902 C CA . PHE B 1 194 ? -12.977 33.156 9.016 1 90.06 194 PHE B CA 1
ATOM 7903 C C . PHE B 1 194 ? -14.023 32.438 8.188 1 90.06 194 PHE B C 1
ATOM 7905 O O . PHE B 1 194 ? -13.688 31.531 7.418 1 90.06 194 PHE B O 1
ATOM 7912 N N . LEU B 1 195 ? -15.188 32.688 8.359 1 86.94 195 LEU B N 1
ATOM 7913 C CA . LEU B 1 195 ? -16.266 32.062 7.625 1 86.94 195 LEU B CA 1
ATOM 7914 C C . LEU B 1 195 ? -16.172 32.375 6.133 1 86.94 195 LEU B C 1
ATOM 7916 O O . LEU B 1 195 ? -16.375 31.484 5.297 1 86.94 195 LEU B O 1
ATOM 7920 N N . LYS B 1 196 ? -15.836 33.594 5.848 1 89.12 196 LYS B N 1
ATOM 7921 C CA . LYS B 1 196 ? -15.688 33.969 4.445 1 89.12 196 LYS B CA 1
ATOM 7922 C C . LYS B 1 196 ? -14.477 33.281 3.814 1 89.12 196 LYS B C 1
ATOM 7924 O O . LYS B 1 196 ? -14.492 32.969 2.625 1 89.12 196 LYS B O 1
ATOM 7929 N N . PHE B 1 197 ? -13.477 33.125 4.633 1 90.25 197 PHE B N 1
ATOM 7930 C CA . PHE B 1 197 ? -12.312 32.375 4.16 1 90.25 197 PHE B CA 1
ATOM 7931 C C . PHE B 1 197 ? -12.711 30.969 3.768 1 90.25 197 PHE B C 1
ATOM 7933 O O . PHE B 1 197 ? -12.258 30.453 2.744 1 90.25 197 PHE B O 1
ATOM 7940 N N . LEU B 1 198 ? -13.539 30.406 4.543 1 87 198 LEU B N 1
ATOM 7941 C CA . LEU B 1 198 ? -13.992 29.047 4.254 1 87 198 LEU B CA 1
ATOM 7942 C C . LEU B 1 198 ? -14.797 29 2.961 1 87 198 LEU B C 1
ATOM 7944 O O . LEU B 1 198 ? -14.688 28.062 2.182 1 87 198 LEU B O 1
ATOM 7948 N N . ASP B 1 199 ? -15.562 29.969 2.748 1 86.31 199 ASP B N 1
ATOM 7949 C CA . ASP B 1 199 ? -16.328 30.062 1.506 1 86.31 199 ASP B CA 1
ATOM 7950 C C . ASP B 1 199 ? -15.398 30.172 0.3 1 86.31 199 ASP B C 1
ATOM 7952 O O . ASP B 1 199 ? -15.57 29.469 -0.692 1 86.31 199 ASP B O 1
ATOM 7956 N N . ALA B 1 200 ? -14.438 31.031 0.461 1 85.19 200 ALA B N 1
ATOM 7957 C CA . ALA B 1 200 ? -13.5 31.281 -0.632 1 85.19 200 ALA B CA 1
ATOM 7958 C C . ALA B 1 200 ? -12.648 30.047 -0.907 1 85.19 200 ALA B C 1
ATOM 7960 O O . ALA B 1 200 ? -12.391 29.703 -2.064 1 85.19 200 ALA B O 1
ATOM 7961 N N . SER B 1 201 ? -12.188 29.469 0.138 1 84.19 201 SER B N 1
ATOM 7962 C CA . SER B 1 201 ? -11.336 28.297 -0.004 1 84.19 201 SER B CA 1
ATOM 7963 C C . SER B 1 201 ? -12.102 27.125 -0.607 1 84.19 201 SER B C 1
ATOM 7965 O O . SER B 1 201 ? -11.555 26.359 -1.408 1 84.19 201 SER B O 1
ATOM 7967 N N . SER B 1 202 ? -13.336 26.922 -0.202 1 80.25 202 SER B N 1
ATOM 7968 C CA . SER B 1 202 ? -14.172 25.875 -0.758 1 80.25 202 SER B CA 1
ATOM 7969 C C . SER B 1 202 ? -14.445 26.109 -2.24 1 80.25 202 SER B C 1
ATOM 7971 O O . SER B 1 202 ? -14.492 25.156 -3.025 1 80.25 202 SER B O 1
ATOM 7973 N N . ALA B 1 203 ? -14.664 27.297 -2.582 1 77.38 203 ALA B N 1
ATOM 7974 C CA . ALA B 1 203 ? -14.906 27.656 -3.98 1 77.38 203 ALA B CA 1
ATOM 7975 C C . ALA B 1 203 ? -13.672 27.375 -4.836 1 77.38 203 ALA B C 1
ATOM 7977 O O . ALA B 1 203 ? -13.789 26.922 -5.977 1 77.38 203 ALA B O 1
ATOM 7978 N N . SER B 1 204 ? -12.562 27.672 -4.234 1 74.25 204 SER B N 1
ATOM 7979 C CA . SER B 1 204 ? -11.312 27.422 -4.941 1 74.25 204 SER B CA 1
ATOM 7980 C C . SER B 1 204 ? -11.055 25.938 -5.102 1 74.25 204 SER B C 1
ATOM 7982 O O . SER B 1 204 ? -10.469 25.5 -6.094 1 74.25 204 SER B O 1
ATOM 7984 N N . HIS B 1 205 ? -11.461 25.219 -4.148 1 71.38 205 HIS B N 1
ATOM 7985 C CA . HIS B 1 205 ? -11.25 23.781 -4.188 1 71.38 205 HIS B CA 1
ATOM 7986 C C . HIS B 1 205 ? -12.18 23.109 -5.199 1 71.38 205 HIS B C 1
ATOM 7988 O O . HIS B 1 205 ? -11.812 22.109 -5.824 1 71.38 205 HIS B O 1
ATOM 7994 N N . ALA B 1 206 ? -13.375 23.547 -5.309 1 63.38 206 ALA B N 1
ATOM 7995 C CA . ALA B 1 206 ? -14.367 22.984 -6.223 1 63.38 206 ALA B CA 1
ATOM 7996 C C . ALA B 1 206 ? -14.055 23.375 -7.668 1 63.38 206 ALA B C 1
ATOM 7998 O O . ALA B 1 206 ? -14.57 22.75 -8.602 1 63.38 206 ALA B O 1
ATOM 7999 N N . GLY B 1 207 ? -13.25 24.297 -7.863 1 58.81 207 GLY B N 1
ATOM 8000 C CA . GLY B 1 207 ? -12.922 24.688 -9.227 1 58.81 207 GLY B CA 1
ATOM 8001 C C . GLY B 1 207 ? -12.344 23.547 -10.055 1 58.81 207 GLY B C 1
ATOM 8002 O O . GLY B 1 207 ? -12.047 22.484 -9.516 1 58.81 207 GLY B O 1
ATOM 8003 N N . PRO B 1 208 ? -12.539 23.734 -11.406 1 52.47 208 PRO B N 1
ATOM 8004 C CA . PRO B 1 208 ? -12.133 22.672 -12.328 1 52.47 208 PRO B CA 1
ATOM 8005 C C . PRO B 1 208 ? -10.75 22.109 -12.008 1 52.47 208 PRO B C 1
ATOM 8007 O O . PRO B 1 208 ? -9.766 22.859 -12.008 1 52.47 208 PRO B O 1
ATOM 8010 N N . LYS B 1 209 ? -10.703 21.438 -11.062 1 54 209 LYS B N 1
ATOM 8011 C CA . LYS B 1 209 ? -9.391 20.844 -10.797 1 54 209 LYS B CA 1
ATOM 8012 C C . LYS B 1 209 ? -9.047 19.781 -11.852 1 54 209 LYS B C 1
ATOM 8014 O O . LYS B 1 209 ? -9.93 19.266 -12.523 1 54 209 LYS B O 1
ATOM 8019 N N . VAL B 1 210 ? -7.793 19.719 -12.289 1 52.88 210 VAL B N 1
ATOM 8020 C CA . VAL B 1 210 ? -7.199 18.672 -13.125 1 52.88 210 VAL B CA 1
ATOM 8021 C C . VAL B 1 210 ? -7.918 17.359 -12.891 1 52.88 210 VAL B C 1
ATOM 8023 O O . VAL B 1 210 ? -7.891 16.469 -13.75 1 52.88 210 VAL B O 1
ATOM 8026 N N . THR B 1 211 ? -8.789 17.375 -11.766 1 54.5 211 THR B N 1
ATOM 8027 C CA . THR B 1 211 ? -9.195 16.078 -11.234 1 54.5 211 THR B CA 1
ATOM 8028 C C . THR B 1 211 ? -10.414 15.547 -11.977 1 54.5 211 THR B C 1
ATOM 8030 O O . THR B 1 211 ? -10.727 14.359 -11.891 1 54.5 211 THR B O 1
ATOM 8033 N N . SER B 1 212 ? -11.117 16.484 -12.656 1 58.28 212 SER B N 1
ATOM 8034 C CA . SER B 1 212 ? -12.359 15.969 -13.219 1 58.28 212 SER B CA 1
ATOM 8035 C C . SER B 1 212 ? -12.242 15.773 -14.727 1 58.28 212 SER B C 1
ATOM 8037 O O . SER B 1 212 ? -13.18 15.305 -15.367 1 58.28 212 SER B O 1
ATOM 8039 N N . ILE B 1 213 ? -11.086 16.25 -15.172 1 65.56 213 ILE B N 1
ATOM 8040 C CA . ILE B 1 213 ? -10.883 16.156 -16.609 1 65.56 213 ILE B CA 1
ATOM 8041 C C . ILE B 1 213 ? -9.438 15.758 -16.906 1 65.56 213 ILE B C 1
ATOM 8043 O O . ILE B 1 213 ? -8.594 15.758 -16.016 1 65.56 213 ILE B O 1
ATOM 8047 N N . SER B 1 214 ? -9.242 15.328 -18.125 1 70.5 214 SER B N 1
ATOM 8048 C CA . SER B 1 214 ? -7.875 14.992 -18.5 1 70.5 214 SER B CA 1
ATOM 8049 C C . SER B 1 214 ? -6.965 16.219 -18.391 1 70.5 214 SER B C 1
ATOM 8051 O O . SER B 1 214 ? -7.41 17.344 -18.578 1 70.5 214 SER B O 1
ATOM 8053 N N . PRO B 1 215 ? -5.742 15.984 -18.062 1 76.38 215 PRO B N 1
ATOM 8054 C CA . PRO B 1 215 ? -4.82 17.109 -17.859 1 76.38 215 PRO B CA 1
ATOM 8055 C C . PRO B 1 215 ? -4.754 18.031 -19.062 1 76.38 215 PRO B C 1
ATOM 8057 O O . PRO B 1 215 ? -4.734 19.266 -18.906 1 76.38 215 PRO B O 1
ATOM 8060 N N . LEU B 1 216 ? -4.801 17.484 -20.281 1 77.25 216 LEU B N 1
ATOM 8061 C CA . LEU B 1 216 ? -4.734 18.312 -21.469 1 77.25 216 LEU B CA 1
ATOM 8062 C C . LEU B 1 216 ? -6.039 19.078 -21.672 1 77.25 216 LEU B C 1
ATOM 8064 O O . LEU B 1 216 ? -6.023 20.234 -22.094 1 77.25 216 LEU B O 1
ATOM 8068 N N . GLU B 1 217 ? -7.078 18.422 -21.375 1 74.12 217 GLU B N 1
ATOM 8069 C CA . GLU B 1 217 ? -8.359 19.109 -21.453 1 74.12 217 GLU B CA 1
ATOM 8070 C C . GLU B 1 217 ? -8.453 20.25 -20.438 1 74.12 217 GLU B C 1
ATOM 8072 O O . GLU B 1 217 ? -9.031 21.297 -20.719 1 74.12 217 GLU B O 1
ATOM 8077 N N . TYR B 1 218 ? -7.914 19.938 -19.359 1 74 218 TYR B N 1
ATOM 8078 C CA . TYR B 1 218 ? -7.867 20.969 -18.312 1 74 218 TYR B CA 1
ATOM 8079 C C . TYR B 1 218 ? -7.086 22.188 -18.797 1 74 218 TYR B C 1
ATOM 8081 O O . TYR B 1 218 ? -7.543 23.312 -18.641 1 74 218 TYR B O 1
ATOM 8089 N N . TYR B 1 219 ? -6.031 21.906 -19.359 1 75.06 219 TYR B N 1
ATOM 8090 C CA . TYR B 1 219 ? -5.203 22.984 -19.875 1 75.06 219 TYR B CA 1
ATOM 8091 C C . TYR B 1 219 ? -5.922 23.75 -20.984 1 75.06 219 TYR B C 1
ATOM 8093 O O . TYR B 1 219 ? -5.859 24.969 -21.047 1 75.06 219 TYR B O 1
ATOM 8101 N N . SER B 1 220 ? -6.555 23 -21.797 1 78.56 220 SER B N 1
ATOM 8102 C CA . SER B 1 220 ? -7.289 23.609 -22.891 1 78.56 220 SER B CA 1
ATOM 8103 C C . SER B 1 220 ? -8.391 24.531 -22.391 1 78.56 220 SER B C 1
ATOM 8105 O O . SER B 1 220 ? -8.547 25.656 -22.859 1 78.56 220 SER B O 1
ATOM 8107 N N . LYS B 1 221 ? -9.047 24.078 -21.469 1 73.12 221 LYS B N 1
ATOM 8108 C CA . LYS B 1 221 ? -10.141 24.844 -20.891 1 73.12 221 LYS B CA 1
ATOM 8109 C C . LYS B 1 221 ? -9.617 26.094 -20.156 1 73.12 221 LYS B C 1
ATOM 8111 O O . LYS B 1 221 ? -10.227 27.156 -20.234 1 73.12 221 LYS B O 1
ATOM 8116 N N . LEU B 1 222 ? -8.562 25.859 -19.469 1 71.38 222 LEU B N 1
ATOM 8117 C CA . LEU B 1 222 ? -7.98 26.953 -18.703 1 71.38 222 LEU B CA 1
ATOM 8118 C C . LEU B 1 222 ? -7.508 28.078 -19.641 1 71.38 222 LEU B C 1
ATOM 8120 O O . LEU B 1 222 ? -7.539 29.25 -19.266 1 71.38 222 LEU B O 1
ATOM 8124 N N . ASN B 1 223 ? -7.121 27.688 -20.859 1 73.75 223 ASN B N 1
ATOM 8125 C CA . ASN B 1 223 ? -6.562 28.672 -21.781 1 73.75 223 ASN B CA 1
ATOM 8126 C C . ASN B 1 223 ? -7.527 28.984 -22.922 1 73.75 223 ASN B C 1
ATOM 8128 O O . ASN B 1 223 ? -7.16 29.672 -23.875 1 73.75 223 ASN B O 1
ATOM 8132 N N . GLY B 1 224 ? -8.68 28.438 -22.812 1 76.69 224 GLY B N 1
ATOM 8133 C CA . GLY B 1 224 ? -9.695 28.703 -23.812 1 76.69 224 GLY B CA 1
ATOM 8134 C C . GLY B 1 224 ? -9.32 28.188 -25.203 1 76.69 224 GLY B C 1
ATOM 8135 O O . GLY B 1 224 ? -9.594 28.844 -26.203 1 76.69 224 GLY B O 1
ATOM 8136 N N . LEU B 1 225 ? -8.602 27.109 -25.203 1 79.69 225 LEU B N 1
ATOM 8137 C CA . LEU B 1 225 ? -8.156 26.531 -26.469 1 79.69 225 LEU B CA 1
ATOM 8138 C C . LEU B 1 225 ? -9.086 25.406 -26.906 1 79.69 225 LEU B C 1
ATOM 8140 O O . LEU B 1 225 ? -9.594 24.656 -26.078 1 79.69 225 LEU B O 1
ATOM 8144 N N . SER B 1 226 ? -9.547 25.375 -28.109 1 78.25 226 SER B N 1
ATOM 8145 C CA . SER B 1 226 ? -10.359 24.297 -28.656 1 78.25 226 SER B CA 1
ATOM 8146 C C . SER B 1 226 ? -9.641 23.578 -29.797 1 78.25 226 SER B C 1
ATOM 8148 O O . SER B 1 226 ? -9.867 23.875 -30.969 1 78.25 226 SER B O 1
ATOM 8150 N N . CYS B 1 227 ? -8.594 22.859 -29.469 1 76.38 227 CYS B N 1
ATOM 8151 C CA . CYS B 1 227 ? -7.828 22.141 -30.469 1 76.38 227 CYS B CA 1
ATOM 8152 C C . CYS B 1 227 ? -7.617 20.688 -30.062 1 76.38 227 CYS B C 1
ATOM 8154 O O . CYS B 1 227 ? -7.938 20.297 -28.938 1 76.38 227 CYS B O 1
ATOM 8156 N N . GLY B 1 228 ? -7.246 19.906 -31.047 1 74.31 228 GLY B N 1
ATOM 8157 C CA . GLY B 1 228 ? -6.938 18.5 -30.781 1 74.31 228 GLY B CA 1
ATOM 8158 C C . GLY B 1 228 ? -5.711 18.328 -29.906 1 74.31 228 GLY B C 1
ATOM 8159 O O . GLY B 1 228 ? -4.945 19.266 -29.703 1 74.31 228 GLY B O 1
ATOM 8160 N N . ASN B 1 229 ? -5.488 17.172 -29.328 1 75.25 229 ASN B N 1
ATOM 8161 C CA . ASN B 1 229 ? -4.422 16.875 -28.375 1 75.25 229 ASN B CA 1
ATOM 8162 C C . ASN B 1 229 ? -3.045 17.156 -28.984 1 75.25 229 ASN B C 1
ATOM 8164 O O . ASN B 1 229 ? -2.164 17.688 -28.297 1 75.25 229 ASN B O 1
ATOM 8168 N N . ASP B 1 230 ? -2.881 16.844 -30.266 1 76.31 230 ASP B N 1
ATOM 8169 C CA . ASP B 1 230 ? -1.577 17.031 -30.891 1 76.31 230 ASP B CA 1
ATOM 8170 C C . ASP B 1 230 ? -1.226 18.516 -31 1 76.31 230 ASP B C 1
ATOM 8172 O O . ASP B 1 230 ? -0.085 18.906 -30.75 1 76.31 230 ASP B O 1
ATOM 8176 N N . VAL B 1 231 ? -2.256 19.219 -31.344 1 82.5 231 VAL B N 1
ATOM 8177 C CA . VAL B 1 231 ? -2.059 20.656 -31.469 1 82.5 231 VAL B CA 1
ATOM 8178 C C . VAL B 1 231 ? -1.814 21.266 -30.094 1 82.5 231 VAL B C 1
ATOM 8180 O O . VAL B 1 231 ? -0.999 22.172 -29.938 1 82.5 231 VAL B O 1
ATOM 8183 N N . LEU B 1 232 ? -2.459 20.719 -29.234 1 84 232 LEU B N 1
ATOM 8184 C CA . LEU B 1 232 ? -2.301 21.203 -27.875 1 84 232 LEU B CA 1
ATOM 8185 C C . LEU B 1 232 ? -0.896 20.922 -27.359 1 84 232 LEU B C 1
ATOM 8187 O O . LEU B 1 232 ? -0.305 21.766 -26.672 1 84 232 LEU B O 1
ATOM 8191 N N . ILE B 1 233 ? -0.371 19.812 -27.641 1 85.19 233 ILE B N 1
ATOM 8192 C CA . ILE B 1 233 ? 0.972 19.453 -27.203 1 85.19 233 ILE B CA 1
ATOM 8193 C C . ILE B 1 233 ? 1.999 20.359 -27.859 1 85.19 233 ILE B C 1
ATOM 8195 O O . ILE B 1 233 ? 2.961 20.797 -27.219 1 85.19 233 ILE B O 1
ATOM 8199 N N . GLN B 1 234 ? 1.756 20.641 -29.094 1 83.88 234 GLN B N 1
ATOM 8200 C CA . GLN B 1 234 ? 2.643 21.562 -29.797 1 83.88 234 GLN B CA 1
ATOM 8201 C C . GLN B 1 234 ? 2.58 22.953 -29.188 1 83.88 234 GLN B C 1
ATOM 8203 O O . GLN B 1 234 ? 3.602 23.641 -29.078 1 83.88 234 GLN B O 1
ATOM 8208 N N . HIS B 1 235 ? 1.362 23.297 -28.859 1 85.69 235 HIS B N 1
ATOM 8209 C CA . HIS B 1 235 ? 1.18 24.578 -28.203 1 85.69 235 HIS B CA 1
ATOM 8210 C C . HIS B 1 235 ? 1.945 24.641 -26.875 1 85.69 235 HIS B C 1
ATOM 8212 O O . HIS B 1 235 ? 2.617 25.625 -26.594 1 85.69 235 HIS B O 1
ATOM 8218 N N . ILE B 1 236 ? 1.858 23.594 -26.125 1 86.62 236 ILE B N 1
ATOM 8219 C CA . ILE B 1 236 ? 2.553 23.516 -24.844 1 86.62 236 ILE B CA 1
ATOM 8220 C C . ILE B 1 236 ? 4.062 23.578 -25.078 1 86.62 236 ILE B C 1
ATOM 8222 O O . ILE B 1 236 ? 4.766 24.344 -24.422 1 86.62 236 ILE B O 1
ATOM 8226 N N . MET B 1 237 ? 4.523 22.875 -26.062 1 86.62 237 MET B N 1
ATOM 8227 C CA . MET B 1 237 ? 5.953 22.812 -26.328 1 86.62 237 MET B CA 1
ATOM 8228 C C . MET B 1 237 ? 6.488 24.156 -26.812 1 86.62 237 MET B C 1
ATOM 8230 O O . MET B 1 237 ? 7.605 24.531 -26.469 1 86.62 237 MET B O 1
ATOM 8234 N N . SER B 1 238 ? 5.648 24.828 -27.484 1 87.12 238 SER B N 1
ATOM 8235 C CA . SER B 1 238 ? 6.066 26.125 -28.016 1 87.12 238 SER B CA 1
ATOM 8236 C C . SER B 1 238 ? 6.141 27.172 -26.906 1 87.12 238 SER B C 1
ATOM 8238 O O . SER B 1 238 ? 6.891 28.141 -27 1 87.12 238 SER B O 1
ATOM 8240 N N . ASN B 1 239 ? 5.375 26.953 -25.844 1 87 239 ASN B N 1
ATOM 8241 C CA . ASN B 1 239 ? 5.316 27.922 -24.766 1 87 239 ASN B CA 1
ATOM 8242 C C . ASN B 1 239 ? 6.352 27.625 -23.672 1 87 239 ASN B C 1
ATOM 8244 O O . ASN B 1 239 ? 6.535 28.422 -22.75 1 87 239 ASN B O 1
ATOM 8248 N N . ILE B 1 240 ? 7.012 26.516 -23.781 1 87.94 240 ILE B N 1
ATOM 8249 C CA . ILE B 1 240 ? 8.125 26.234 -22.891 1 87.94 240 ILE B CA 1
ATOM 8250 C C . ILE B 1 240 ? 9.391 26.922 -23.406 1 87.94 240 ILE B C 1
ATOM 8252 O O . ILE B 1 240 ? 9.695 26.859 -24.594 1 87.94 240 ILE B O 1
ATOM 8256 N N . SER B 1 241 ? 10.07 27.594 -22.531 1 86.62 241 SER B N 1
ATOM 8257 C CA . SER B 1 241 ? 11.234 28.375 -22.922 1 86.62 241 SER B CA 1
ATOM 8258 C C . SER B 1 241 ? 12.312 27.5 -23.547 1 86.62 241 SER B C 1
ATOM 8260 O O . SER B 1 241 ? 12.5 26.359 -23.141 1 86.62 241 SER B O 1
ATOM 8262 N N . ASN B 1 242 ? 13.008 28.062 -24.453 1 84.69 242 ASN B N 1
ATOM 8263 C CA . ASN B 1 242 ? 14.078 27.344 -25.141 1 84.69 242 ASN B CA 1
ATOM 8264 C C . ASN B 1 242 ? 15.242 27.031 -24.203 1 84.69 242 ASN B C 1
ATOM 8266 O O . ASN B 1 242 ? 15.945 26.031 -24.406 1 84.69 242 ASN B O 1
ATOM 8270 N N . GLU B 1 243 ? 15.305 27.797 -23.25 1 82.88 243 GLU B N 1
ATOM 8271 C CA . GLU B 1 243 ? 16.359 27.547 -22.266 1 82.88 243 GLU B CA 1
ATOM 8272 C C . GLU B 1 243 ? 16.141 26.219 -21.547 1 82.88 243 GLU B C 1
ATOM 8274 O O . GLU B 1 243 ? 17.078 25.438 -21.375 1 82.88 243 GLU B O 1
ATOM 8279 N N . ILE B 1 244 ? 14.93 26 -21.234 1 87.88 244 ILE B N 1
ATOM 8280 C CA . ILE B 1 244 ? 14.578 24.781 -20.531 1 87.88 244 ILE B CA 1
ATOM 8281 C C . ILE B 1 244 ? 14.742 23.578 -21.469 1 87.88 244 ILE B C 1
ATOM 8283 O O . ILE B 1 244 ? 15.328 22.562 -21.094 1 87.88 244 ILE B O 1
ATOM 8287 N N . LYS B 1 245 ? 14.297 23.719 -22.641 1 86.75 245 LYS B N 1
ATOM 8288 C CA . LYS B 1 245 ? 14.352 22.641 -23.625 1 86.75 245 LYS B CA 1
ATOM 8289 C C . LYS B 1 245 ? 15.797 22.312 -24 1 86.75 245 LYS B C 1
ATOM 8291 O O . LYS B 1 245 ? 16.156 21.141 -24.156 1 86.75 245 LYS B O 1
ATOM 8296 N N . GLY B 1 246 ? 16.562 23.281 -24.172 1 82.31 246 GLY B N 1
ATOM 8297 C CA . GLY B 1 246 ? 17.938 23.109 -24.578 1 82.31 246 GLY B CA 1
ATOM 8298 C C . GLY B 1 246 ? 18.797 22.406 -23.547 1 82.31 246 GLY B C 1
ATOM 8299 O O . GLY B 1 246 ? 19.781 21.75 -23.891 1 82.31 246 GLY B O 1
ATOM 8300 N N . ASN B 1 247 ? 18.359 22.438 -22.375 1 80.62 247 ASN B N 1
ATOM 8301 C CA . ASN B 1 247 ? 19.156 21.859 -21.281 1 80.62 247 ASN B CA 1
ATOM 8302 C C . ASN B 1 247 ? 18.781 20.406 -21.031 1 80.62 247 ASN B C 1
ATOM 8304 O O . ASN B 1 247 ? 19.422 19.734 -20.203 1 80.62 247 ASN B O 1
ATOM 8308 N N . THR B 1 248 ? 17.812 19.984 -21.766 1 81.12 248 THR B N 1
ATOM 8309 C CA . THR B 1 248 ? 17.469 18.578 -21.609 1 81.12 248 THR B CA 1
ATOM 8310 C C . THR B 1 248 ? 18.406 17.688 -22.422 1 81.12 248 THR B C 1
ATOM 8312 O O . THR B 1 248 ? 18.922 18.125 -23.453 1 81.12 248 THR B O 1
ATOM 8315 N N . ASN B 1 249 ? 19 16.625 -21.906 1 67.62 249 ASN B N 1
ATOM 8316 C CA . ASN B 1 249 ? 19.922 15.711 -22.594 1 67.62 249 ASN B CA 1
ATOM 8317 C C . ASN B 1 249 ? 19.219 15 -23.766 1 67.62 249 ASN B C 1
ATOM 8319 O O . ASN B 1 249 ? 19.812 14.133 -24.406 1 67.62 249 ASN B O 1
ATOM 8323 N N . ILE B 1 250 ? 18 15.219 -23.891 1 64.69 250 ILE B N 1
ATOM 8324 C CA . ILE B 1 250 ? 17.297 14.477 -24.938 1 64.69 250 ILE B CA 1
ATOM 8325 C C . ILE B 1 250 ? 17.219 15.32 -26.203 1 64.69 250 ILE B C 1
ATOM 8327 O O . ILE B 1 250 ? 16.812 16.484 -26.156 1 64.69 250 ILE B O 1
ATOM 8331 N N . ASN B 1 251 ? 17.891 14.844 -27.203 1 54.94 251 ASN B N 1
ATOM 8332 C CA . ASN B 1 251 ? 17.891 15.523 -28.5 1 54.94 251 ASN B CA 1
ATOM 8333 C C . ASN B 1 251 ? 16.469 15.773 -29 1 54.94 251 ASN B C 1
ATOM 8335 O O . ASN B 1 251 ? 15.641 14.859 -29.016 1 54.94 251 ASN B O 1
ATOM 8339 N N . GLN B 1 252 ? 15.961 17 -29.016 1 56.34 252 GLN B N 1
ATOM 8340 C CA . GLN B 1 252 ? 14.672 17.562 -29.422 1 56.34 252 GLN B CA 1
ATOM 8341 C C . GLN B 1 252 ? 14.109 16.844 -30.641 1 56.34 252 GLN B C 1
ATOM 8343 O O . GLN B 1 252 ? 12.93 16.984 -30.953 1 56.34 252 GLN B O 1
ATOM 8348 N N . THR B 1 253 ? 14.992 16.266 -31.438 1 50.16 253 THR B N 1
ATOM 8349 C CA . THR B 1 253 ? 14.531 15.719 -32.719 1 50.16 253 THR B CA 1
ATOM 8350 C C . THR B 1 253 ? 13.867 14.359 -32.5 1 50.16 253 THR B C 1
ATOM 8352 O O . THR B 1 253 ? 13.469 13.703 -33.469 1 50.16 253 THR B O 1
ATOM 8355 N N . ILE B 1 254 ? 13.828 13.977 -31.375 1 54.09 254 ILE B N 1
ATOM 8356 C CA . ILE B 1 254 ? 13.469 12.57 -31.219 1 54.09 254 ILE B CA 1
ATOM 8357 C C . ILE B 1 254 ? 11.945 12.422 -31.219 1 54.09 254 ILE B C 1
ATOM 8359 O O . ILE B 1 254 ? 11.25 13.117 -30.469 1 54.09 254 ILE B O 1
ATOM 8363 N N . LYS B 1 255 ? 11.453 11.969 -32.188 1 64.56 255 LYS B N 1
ATOM 8364 C CA . LYS B 1 255 ? 10.078 11.492 -32.312 1 64.56 255 LYS B CA 1
ATOM 8365 C C . LYS B 1 255 ? 9.766 10.469 -31.219 1 64.56 255 LYS B C 1
ATOM 8367 O O . LYS B 1 255 ? 10.391 9.406 -31.156 1 64.56 255 LYS B O 1
ATOM 8372 N N . PHE B 1 256 ? 9.039 11.016 -30.188 1 74.06 256 PHE B N 1
ATOM 8373 C CA . PHE B 1 256 ? 8.641 10.102 -29.125 1 74.06 256 PHE B CA 1
ATOM 8374 C C . PHE B 1 256 ? 7.504 9.203 -29.578 1 74.06 256 PHE B C 1
ATOM 8376 O O . PHE B 1 256 ? 6.43 9.688 -29.938 1 74.06 256 PHE B O 1
ATOM 8383 N N . ASN B 1 257 ? 7.809 7.969 -29.672 1 70.12 257 ASN B N 1
ATOM 8384 C CA . ASN B 1 257 ? 6.797 7.023 -30.141 1 70.12 257 ASN B CA 1
ATOM 8385 C C . ASN B 1 257 ? 6.023 6.414 -28.969 1 70.12 257 ASN B C 1
ATOM 8387 O O . ASN B 1 257 ? 4.902 5.934 -29.156 1 70.12 257 ASN B O 1
ATOM 8391 N N . LYS B 1 258 ? 6.609 6.469 -27.844 1 77.62 258 LYS B N 1
ATOM 8392 C CA . LYS B 1 258 ? 5.957 5.848 -26.688 1 77.62 258 LYS B CA 1
ATOM 8393 C C . LYS B 1 258 ? 5.578 6.895 -25.641 1 77.62 258 LYS B C 1
ATOM 8395 O O . LYS B 1 258 ? 6.316 7.859 -25.422 1 77.62 258 LYS B O 1
ATOM 8400 N N . PRO B 1 259 ? 4.426 6.684 -25.047 1 82.19 259 PRO B N 1
ATOM 8401 C CA . PRO B 1 259 ? 4.031 7.602 -23.984 1 82.19 259 PRO B CA 1
ATOM 8402 C C . PRO B 1 259 ? 5.07 7.684 -22.859 1 82.19 259 PRO B C 1
ATOM 8404 O O . PRO B 1 259 ? 5.25 8.742 -22.25 1 82.19 259 PRO B O 1
ATOM 8407 N N . THR B 1 260 ? 5.805 6.613 -22.656 1 84.06 260 THR B N 1
ATOM 8408 C CA . THR B 1 260 ? 6.809 6.594 -21.594 1 84.06 260 THR B CA 1
ATOM 8409 C C . THR B 1 260 ? 7.953 7.555 -21.922 1 84.06 260 THR B C 1
ATOM 8411 O O . THR B 1 260 ? 8.516 8.18 -21.016 1 84.06 260 THR B O 1
ATOM 8414 N N . ASP B 1 261 ? 8.258 7.688 -23.172 1 86 261 ASP B N 1
ATOM 8415 C CA . ASP B 1 261 ? 9.305 8.609 -23.594 1 86 261 ASP B CA 1
ATOM 8416 C C . ASP B 1 261 ? 8.875 10.062 -23.391 1 86 261 ASP B C 1
ATOM 8418 O O . ASP B 1 261 ? 9.672 10.891 -22.953 1 86 261 ASP B O 1
ATOM 8422 N N . TRP B 1 262 ? 7.625 10.328 -23.719 1 87.06 262 TRP B N 1
ATOM 8423 C CA . TRP B 1 262 ? 7.074 11.664 -23.5 1 87.06 262 TRP B CA 1
ATOM 8424 C C . TRP B 1 262 ? 7.055 12.008 -22.016 1 87.06 262 TRP B C 1
ATOM 8426 O O . TRP B 1 262 ? 7.352 13.141 -21.625 1 87.06 262 TRP B O 1
ATOM 8436 N N . PHE B 1 263 ? 6.707 10.953 -21.297 1 90.94 263 PHE B N 1
ATOM 8437 C CA . PHE B 1 263 ? 6.672 11.172 -19.859 1 90.94 263 PHE B CA 1
ATOM 8438 C C . PHE B 1 263 ? 8.055 11.516 -19.328 1 90.94 263 PHE B C 1
ATOM 8440 O O . PHE B 1 263 ? 8.219 12.484 -18.578 1 90.94 263 PHE B O 1
ATOM 8447 N N . MET B 1 264 ? 9.055 10.797 -19.766 1 91.81 264 MET B N 1
ATOM 8448 C CA . MET B 1 264 ? 10.422 11.031 -19.297 1 91.81 264 MET B CA 1
ATOM 8449 C C . MET B 1 264 ? 10.93 12.383 -19.781 1 91.81 264 MET B C 1
ATOM 8451 O O . MET B 1 264 ? 11.656 13.07 -19.062 1 91.81 264 MET B O 1
ATOM 8455 N N . TYR B 1 265 ? 10.555 12.75 -20.969 1 92.12 265 TYR B N 1
ATOM 8456 C CA . TYR B 1 265 ? 10.922 14.062 -21.469 1 92.12 265 TYR B CA 1
ATOM 8457 C C . TYR B 1 265 ? 10.297 15.172 -20.625 1 92.12 265 TYR B C 1
ATOM 8459 O O . TYR B 1 265 ? 10.961 16.141 -20.281 1 92.12 265 TYR B O 1
ATOM 8467 N N . GLY B 1 266 ? 8.977 14.992 -20.344 1 93.06 266 GLY B N 1
ATOM 8468 C CA . GLY B 1 266 ? 8.312 15.945 -19.469 1 93.06 266 GLY B CA 1
ATOM 8469 C C . GLY B 1 266 ? 8.992 16.078 -18.125 1 93.06 266 GLY B C 1
ATOM 8470 O O . GLY B 1 266 ? 9.141 17.188 -17.609 1 93.06 266 GLY B O 1
ATOM 8471 N N . VAL B 1 267 ? 9.461 14.977 -17.578 1 95.06 267 VAL B N 1
ATOM 8472 C CA . VAL B 1 267 ? 10.133 14.961 -16.281 1 95.06 267 VAL B CA 1
ATOM 8473 C C . VAL B 1 267 ? 11.461 15.719 -16.375 1 95.06 267 VAL B C 1
ATOM 8475 O O . VAL B 1 267 ? 11.812 16.484 -15.477 1 95.06 267 VAL B O 1
ATOM 8478 N N . GLN B 1 268 ? 12.172 15.539 -17.438 1 94.19 268 GLN B N 1
ATOM 8479 C CA . GLN B 1 268 ? 13.43 16.25 -17.641 1 94.19 268 GLN B CA 1
ATOM 8480 C C . GLN B 1 268 ? 13.203 17.75 -17.766 1 94.19 268 GLN B C 1
ATOM 8482 O O . GLN B 1 268 ? 13.977 18.547 -17.25 1 94.19 268 GLN B O 1
ATOM 8487 N N . LEU B 1 269 ? 12.148 18.078 -18.484 1 93.75 269 LEU B N 1
ATOM 8488 C CA . LEU B 1 269 ? 11.789 19.5 -18.578 1 93.75 269 LEU B CA 1
ATOM 8489 C C . LEU B 1 269 ? 11.508 20.078 -17.203 1 93.75 269 LEU B C 1
ATOM 8491 O O . LEU B 1 269 ? 11.938 21.188 -16.891 1 93.75 269 LEU B O 1
ATOM 8495 N N . MET B 1 270 ? 10.773 19.312 -16.422 1 94.38 270 MET B N 1
ATOM 8496 C CA . MET B 1 270 ? 10.43 19.75 -15.07 1 94.38 270 MET B CA 1
ATOM 8497 C C . MET B 1 270 ? 11.688 19.969 -14.234 1 94.38 270 MET B C 1
ATOM 8499 O O . MET B 1 270 ? 11.797 20.953 -13.508 1 94.38 270 MET B O 1
ATOM 8503 N N . GLU B 1 271 ? 12.586 19.062 -14.359 1 93.25 271 GLU B N 1
ATOM 8504 C CA . GLU B 1 271 ? 13.836 19.141 -13.617 1 93.25 271 GLU B CA 1
ATOM 8505 C C . GLU B 1 271 ? 14.625 20.406 -13.992 1 93.25 271 GLU B C 1
ATOM 8507 O O . GLU B 1 271 ? 15.094 21.125 -13.117 1 93.25 271 GLU B O 1
ATOM 8512 N N . GLN B 1 272 ? 14.719 20.672 -15.227 1 92.12 272 GLN B N 1
ATOM 8513 C CA . GLN B 1 272 ? 15.469 21.828 -15.695 1 92.12 272 GLN B CA 1
ATOM 8514 C C . GLN B 1 272 ? 14.766 23.141 -15.32 1 92.12 272 GLN B C 1
ATOM 8516 O O . GLN B 1 272 ? 15.422 24.125 -15 1 92.12 272 GLN B O 1
ATOM 8521 N N . HIS B 1 273 ? 13.445 23.062 -15.383 1 91.31 273 HIS B N 1
ATOM 8522 C CA . HIS B 1 273 ? 12.648 24.219 -15.008 1 91.31 273 HIS B CA 1
ATOM 8523 C C . HIS B 1 273 ? 12.875 24.609 -13.547 1 91.31 273 HIS B C 1
ATOM 8525 O O . HIS B 1 273 ? 13.086 25.781 -13.234 1 91.31 273 HIS B O 1
ATOM 8531 N N . HIS B 1 274 ? 12.906 23.688 -12.688 1 88.69 274 HIS B N 1
ATOM 8532 C CA . HIS B 1 274 ? 13.094 23.953 -11.266 1 88.69 274 HIS B CA 1
ATOM 8533 C C . HIS B 1 274 ? 14.547 24.281 -10.953 1 88.69 274 HIS B C 1
ATOM 8535 O O . HIS B 1 274 ? 14.828 25.094 -10.062 1 88.69 274 HIS B O 1
ATOM 8541 N N . LYS B 1 275 ? 15.461 23.672 -11.656 1 84.38 275 LYS B N 1
ATOM 8542 C CA . LYS B 1 275 ? 16.859 24.031 -11.477 1 84.38 275 LYS B CA 1
ATOM 8543 C C . LYS B 1 275 ? 17.125 25.469 -11.883 1 84.38 275 LYS B C 1
ATOM 8545 O O . LYS B 1 275 ? 17.969 26.141 -11.281 1 84.38 275 LYS B O 1
ATOM 8550 N N . ALA B 1 276 ? 16.438 25.891 -12.898 1 81.06 276 ALA B N 1
ATOM 8551 C CA . ALA B 1 276 ? 16.578 27.266 -13.344 1 81.06 276 ALA B CA 1
ATOM 8552 C C . ALA B 1 276 ? 16.094 28.25 -12.273 1 81.06 276 ALA B C 1
ATOM 8554 O O . ALA B 1 276 ? 16.656 29.328 -12.109 1 81.06 276 ALA B O 1
ATOM 8555 N N . LEU B 1 277 ? 15.031 27.859 -11.648 1 75.44 277 LEU B N 1
ATOM 8556 C CA . LEU B 1 277 ? 14.531 28.672 -10.555 1 75.44 277 LEU B CA 1
ATOM 8557 C C . LEU B 1 277 ? 15.547 28.766 -9.43 1 75.44 277 LEU B C 1
ATOM 8559 O O . LEU B 1 277 ? 15.75 29.844 -8.852 1 75.44 277 LEU B O 1
ATOM 8563 N N . ASP B 1 278 ? 16.156 27.672 -9.062 1 71.19 278 ASP B N 1
ATOM 8564 C CA . ASP B 1 278 ? 17.125 27.625 -7.98 1 71.19 278 ASP B CA 1
ATOM 8565 C C . ASP B 1 278 ? 18.344 28.484 -8.297 1 71.19 278 ASP B C 1
ATOM 8567 O O . ASP B 1 278 ? 18.938 29.094 -7.398 1 71.19 278 ASP B O 1
ATOM 8571 N N . ARG B 1 279 ? 18.656 28.516 -9.516 1 65.88 279 ARG B N 1
ATOM 8572 C CA . ARG B 1 279 ? 19.812 29.297 -9.938 1 65.88 279 ARG B CA 1
ATOM 8573 C C . ARG B 1 279 ? 19.5 30.797 -9.883 1 65.88 279 ARG B C 1
ATOM 8575 O O . ARG B 1 279 ? 20.375 31.594 -9.555 1 65.88 279 ARG B O 1
ATOM 8582 N N . LYS B 1 280 ? 18.25 31.109 -10.312 1 59.34 280 LYS B N 1
ATOM 8583 C CA . LYS B 1 280 ? 17.875 32.5 -10.383 1 59.34 280 LYS B CA 1
ATOM 8584 C C . LYS B 1 280 ? 17.5 33.062 -9.008 1 59.34 280 LYS B C 1
ATOM 8586 O O . LYS B 1 280 ? 17.516 34.281 -8.789 1 59.34 280 LYS B O 1
ATOM 8591 N N . SER B 1 281 ? 16.766 32.156 -8.148 1 53.56 281 SER B N 1
ATOM 8592 C CA . SER B 1 281 ? 16.219 32.625 -6.883 1 53.56 281 SER B CA 1
ATOM 8593 C C . SER B 1 281 ? 17.203 33.562 -6.164 1 53.56 281 SER B C 1
ATOM 8595 O O . SER B 1 281 ? 16.922 34.062 -5.07 1 53.56 281 SER B O 1
ATOM 8597 N N . SER B 1 282 ? 18.5 33.375 -6.207 1 47.91 282 SER B N 1
ATOM 8598 C CA . SER B 1 282 ? 19.062 34.25 -5.172 1 47.91 282 SER B CA 1
ATOM 8599 C C . SER B 1 282 ? 18.5 35.656 -5.246 1 47.91 282 SER B C 1
ATOM 8601 O O . SER B 1 282 ? 18.125 36.25 -4.227 1 47.91 282 SER B O 1
ATOM 8603 N N . LYS B 1 283 ? 18.922 36.625 -6.008 1 47.09 283 LYS B N 1
ATOM 8604 C CA . LYS B 1 283 ? 18.75 38.062 -5.82 1 47.09 283 LYS B CA 1
ATOM 8605 C C . LYS B 1 283 ? 17.562 38.594 -6.625 1 47.09 283 LYS B C 1
ATOM 8607 O O . LYS B 1 283 ? 17.078 39.719 -6.387 1 47.09 283 LYS B O 1
ATOM 8612 N N . LYS B 1 284 ? 17.234 38 -7.926 1 48.06 284 LYS B N 1
ATOM 8613 C CA . LYS B 1 284 ? 16.281 38.688 -8.797 1 48.06 284 LYS B CA 1
ATOM 8614 C C . LYS B 1 284 ? 14.977 37.906 -8.898 1 48.06 284 LYS B C 1
ATOM 8616 O O . LYS B 1 284 ? 14.984 36.688 -9.125 1 48.06 284 LYS B O 1
ATOM 8621 N N . LEU B 1 285 ? 13.992 38.281 -8.203 1 49.31 285 LEU B N 1
ATOM 8622 C CA . LEU B 1 285 ? 12.609 37.812 -8.148 1 49.31 285 LEU B CA 1
ATOM 8623 C C . LEU B 1 285 ? 12.125 37.406 -9.539 1 49.31 285 LEU B C 1
ATOM 8625 O O . LEU B 1 285 ? 11.93 38.25 -10.406 1 49.31 285 LEU B O 1
ATOM 8629 N N . LEU B 1 286 ? 12.617 36.438 -10.336 1 55.16 286 LEU B N 1
ATOM 8630 C CA . LEU B 1 286 ? 11.836 35.969 -11.484 1 55.16 286 LEU B CA 1
ATOM 8631 C C . LEU B 1 286 ? 10.344 36.094 -11.203 1 55.16 286 LEU B C 1
ATOM 8633 O O . LEU B 1 286 ? 9.891 35.844 -10.086 1 55.16 286 LEU B O 1
ATOM 8637 N N . PRO B 1 287 ? 9.672 36.719 -12.086 1 67.69 287 PRO B N 1
ATOM 8638 C CA . PRO B 1 287 ? 8.25 36.875 -11.758 1 67.69 287 PRO B CA 1
ATOM 8639 C C . PRO B 1 287 ? 7.586 35.5 -11.469 1 67.69 287 PRO B C 1
ATOM 8641 O O . PRO B 1 287 ? 7.668 34.594 -12.289 1 67.69 287 PRO B O 1
ATOM 8644 N N . LEU B 1 288 ? 7.484 35.062 -10.242 1 73.25 288 LEU B N 1
ATOM 8645 C CA . LEU B 1 288 ? 6.785 33.875 -9.742 1 73.25 288 LEU B CA 1
ATOM 8646 C C . LEU B 1 288 ? 5.637 33.5 -10.664 1 73.25 288 LEU B C 1
ATOM 8648 O O . LEU B 1 288 ? 5.383 32.312 -10.883 1 73.25 288 LEU B O 1
ATOM 8652 N N . LYS B 1 289 ? 5.184 34.5 -11.297 1 76.12 289 LYS B N 1
ATOM 8653 C CA . LYS B 1 289 ? 4.043 34.25 -12.164 1 76.12 289 LYS B CA 1
ATOM 8654 C C . LYS B 1 289 ? 4.457 33.438 -13.398 1 76.12 289 LYS B C 1
ATOM 8656 O O . LYS B 1 289 ? 3.805 32.469 -13.758 1 76.12 289 LYS B O 1
ATOM 8661 N N . TYR B 1 290 ? 5.512 33.906 -13.945 1 78.12 290 TYR B N 1
ATOM 8662 C CA . TYR B 1 290 ? 5.992 33.25 -15.148 1 78.12 290 TYR B CA 1
ATOM 8663 C C . TYR B 1 290 ? 6.457 31.828 -14.836 1 78.12 290 TYR B C 1
ATOM 8665 O O . TYR B 1 290 ? 6.242 30.906 -15.633 1 78.12 290 TYR B O 1
ATOM 8673 N N . PHE B 1 291 ? 7.062 31.672 -13.758 1 83.44 291 PHE B N 1
ATOM 8674 C CA . PHE B 1 291 ? 7.512 30.344 -13.344 1 83.44 291 PHE B CA 1
ATOM 8675 C C . PHE B 1 291 ? 6.328 29.406 -13.172 1 83.44 291 PHE B C 1
ATOM 8677 O O . PHE B 1 291 ? 6.355 28.281 -13.664 1 83.44 291 PHE B O 1
ATOM 8684 N N . LEU B 1 292 ? 5.297 29.891 -12.57 1 82 292 LEU B N 1
ATOM 8685 C CA . LEU B 1 292 ? 4.148 29.031 -12.273 1 82 292 LEU B CA 1
ATOM 8686 C C . LEU B 1 292 ? 3.381 28.688 -13.547 1 82 292 LEU B C 1
ATOM 8688 O O . LEU B 1 292 ? 2.816 27.594 -13.656 1 82 292 LEU B O 1
ATOM 8692 N N . GLU B 1 293 ? 3.371 29.594 -14.438 1 80.88 293 GLU B N 1
ATOM 8693 C CA . GLU B 1 293 ? 2.686 29.328 -15.703 1 80.88 293 GLU B CA 1
ATOM 8694 C C . GLU B 1 293 ? 3.387 28.234 -16.5 1 80.88 293 GLU B C 1
ATOM 8696 O O . GLU B 1 293 ? 2.736 27.312 -17.016 1 80.88 293 GLU B O 1
ATOM 8701 N N . GLN B 1 294 ? 4.664 28.359 -16.531 1 84.62 294 GLN B N 1
ATOM 8702 C CA . GLN B 1 294 ? 5.434 27.344 -17.234 1 84.62 294 GLN B CA 1
ATOM 8703 C C . GLN B 1 294 ? 5.387 26.016 -16.5 1 84.62 294 GLN B C 1
ATOM 8705 O O . GLN B 1 294 ? 5.344 24.953 -17.125 1 84.62 294 GLN B O 1
ATOM 8710 N N . ASP B 1 295 ? 5.414 26.172 -15.25 1 87.81 295 ASP B N 1
ATOM 8711 C CA . ASP B 1 295 ? 5.379 24.969 -14.406 1 87.81 295 ASP B CA 1
ATOM 8712 C C . ASP B 1 295 ? 4.102 24.172 -14.641 1 87.81 295 ASP B C 1
ATOM 8714 O O . ASP B 1 295 ? 4.141 22.938 -14.727 1 87.81 295 ASP B O 1
ATOM 8718 N N . GLU B 1 296 ? 3.053 24.812 -14.742 1 83.19 296 GLU B N 1
ATOM 8719 C CA . GLU B 1 296 ? 1.761 24.156 -14.961 1 83.19 296 GLU B CA 1
ATOM 8720 C C . GLU B 1 296 ? 1.704 23.484 -16.328 1 83.19 296 GLU B C 1
ATOM 8722 O O . GLU B 1 296 ? 1.104 22.422 -16.469 1 83.19 296 GLU B O 1
ATOM 8727 N N . LEU B 1 297 ? 2.33 24.125 -17.281 1 85.38 297 LEU B N 1
ATOM 8728 C CA . LEU B 1 297 ? 2.365 23.562 -18.625 1 85.38 297 LEU B CA 1
ATOM 8729 C C . LEU B 1 297 ? 3.146 22.25 -18.641 1 85.38 297 LEU B C 1
ATOM 8731 O O . LEU B 1 297 ? 2.678 21.25 -19.188 1 85.38 297 LEU B O 1
ATOM 8735 N N . ILE B 1 298 ? 4.207 22.312 -18.062 1 90.5 298 ILE B N 1
ATOM 8736 C CA . ILE B 1 298 ? 5.074 21.141 -18.078 1 90.5 298 ILE B CA 1
ATOM 8737 C C . ILE B 1 298 ? 4.434 20.016 -17.25 1 90.5 298 ILE B C 1
ATOM 8739 O O . ILE B 1 298 ? 4.473 18.859 -17.656 1 90.5 298 ILE B O 1
ATOM 8743 N N . PHE B 1 299 ? 3.855 20.422 -16.156 1 89.5 299 PHE B N 1
ATOM 8744 C CA . PHE B 1 299 ? 3.234 19.422 -15.305 1 89.5 299 PHE B CA 1
ATOM 8745 C C . PHE B 1 299 ? 2.051 18.766 -16 1 89.5 299 PHE B C 1
ATOM 8747 O O . PHE B 1 299 ? 1.829 17.562 -15.867 1 89.5 299 PHE B O 1
ATOM 8754 N N . CYS B 1 300 ? 1.324 19.516 -16.688 1 85.94 300 CYS B N 1
ATOM 8755 C CA . CYS B 1 300 ? 0.209 18.969 -17.469 1 85.94 300 CYS B CA 1
ATOM 8756 C C . CYS B 1 300 ? 0.693 17.938 -18.469 1 85.94 300 CYS B C 1
ATOM 8758 O O . CYS B 1 300 ? 0.053 16.891 -18.641 1 85.94 300 CYS B O 1
ATOM 8760 N N . LEU B 1 301 ? 1.772 18.234 -19.062 1 88.31 301 LEU B N 1
ATOM 8761 C CA . LEU B 1 301 ? 2.369 17.297 -20 1 88.31 301 LEU B CA 1
ATOM 8762 C C . LEU B 1 301 ? 2.803 16.016 -19.297 1 88.31 301 LEU B C 1
ATOM 8764 O O . LEU B 1 301 ? 2.553 14.922 -19.781 1 88.31 301 LEU B O 1
ATOM 8768 N N . CYS B 1 302 ? 3.4 16.156 -18.125 1 91.19 302 CYS B N 1
ATOM 8769 C CA . CYS B 1 302 ? 3.846 15.008 -17.344 1 91.19 302 CYS B CA 1
ATOM 8770 C C . CYS B 1 302 ? 2.666 14.133 -16.938 1 91.19 302 CYS B C 1
ATOM 8772 O O . CYS B 1 302 ? 2.707 12.914 -17.094 1 91.19 302 CYS B O 1
ATOM 8774 N N . LEU B 1 303 ? 1.6 14.742 -16.531 1 88.38 303 LEU B N 1
ATOM 8775 C CA . LEU B 1 303 ? 0.453 13.984 -16.031 1 88.38 303 LEU B CA 1
ATOM 8776 C C . LEU B 1 303 ? -0.247 13.258 -17.172 1 88.38 303 LEU B C 1
ATOM 8778 O O . LEU B 1 303 ? -0.689 12.117 -17.016 1 88.38 303 LEU B O 1
ATOM 8782 N N . GLU B 1 304 ? -0.339 13.938 -18.25 1 86.12 304 GLU B N 1
ATOM 8783 C CA . GLU B 1 304 ? -0.972 13.336 -19.422 1 86.12 304 GLU B CA 1
ATOM 8784 C C . GLU B 1 304 ? -0.265 12.039 -19.828 1 86.12 304 GLU B C 1
ATOM 8786 O O . GLU B 1 304 ? -0.907 11.008 -20 1 86.12 304 GLU B O 1
ATOM 8791 N N . TYR B 1 305 ? 0.923 12.148 -19.891 1 86.62 305 TYR B N 1
ATOM 8792 C CA . TYR B 1 305 ? 1.653 10.992 -20.406 1 86.62 305 TYR B CA 1
ATOM 8793 C C . TYR B 1 305 ? 1.92 9.977 -19.312 1 86.62 305 TYR B C 1
ATOM 8795 O O . TYR B 1 305 ? 2.162 8.797 -19.594 1 86.62 305 TYR B O 1
ATOM 8803 N N . PHE B 1 306 ? 1.873 10.398 -18.047 1 89.12 306 PHE B N 1
ATOM 8804 C CA . PHE B 1 306 ? 1.868 9.422 -16.969 1 89.12 306 PHE B CA 1
ATOM 8805 C C . PHE B 1 306 ? 0.607 8.57 -17 1 89.12 306 PHE B C 1
ATOM 8807 O O . PHE B 1 306 ? 0.679 7.344 -16.906 1 89.12 306 PHE B O 1
ATOM 8814 N N . GLU B 1 307 ? -0.5 9.227 -17.219 1 84.62 307 GLU B N 1
ATOM 8815 C CA . GLU B 1 307 ? -1.766 8.5 -17.312 1 84.62 307 GLU B CA 1
ATOM 8816 C C . GLU B 1 307 ? -1.739 7.496 -18.453 1 84.62 307 GLU B C 1
ATOM 8818 O O . GLU B 1 307 ? -2.162 6.352 -18.297 1 84.62 307 GLU B O 1
ATOM 8823 N N . ARG B 1 308 ? -1.114 7.918 -19.453 1 80.81 308 ARG B N 1
ATOM 8824 C CA . ARG B 1 308 ? -1.067 7.062 -20.625 1 80.81 308 ARG B CA 1
ATOM 8825 C C . ARG B 1 308 ? -0.089 5.91 -20.438 1 80.81 308 ARG B C 1
ATOM 8827 O O . ARG B 1 308 ? -0.144 4.914 -21.156 1 80.81 308 ARG B O 1
ATOM 8834 N N . SER B 1 309 ? 0.781 6.09 -19.516 1 82.75 309 SER B N 1
ATOM 8835 C CA . SER B 1 309 ? 1.809 5.078 -19.297 1 82.75 309 SER B CA 1
ATOM 8836 C C . SER B 1 309 ? 1.468 4.195 -18.094 1 82.75 309 SER B C 1
ATOM 8838 O O . SER B 1 309 ? 2.279 3.367 -17.688 1 82.75 309 SER B O 1
ATOM 8840 N N . LEU B 1 310 ? 0.338 4.301 -17.562 1 83.5 310 LEU B N 1
ATOM 8841 C CA . LEU B 1 310 ? -0.029 3.637 -16.328 1 83.5 310 LEU B CA 1
ATOM 8842 C C . LEU B 1 310 ? 0.057 2.121 -16.469 1 83.5 310 LEU B C 1
ATOM 8844 O O . LEU B 1 310 ? 0.516 1.429 -15.562 1 83.5 310 LEU B O 1
ATOM 8848 N N . PHE B 1 311 ? -0.339 1.615 -17.594 1 77.94 311 PHE B N 1
ATOM 8849 C CA . PHE B 1 311 ? -0.427 0.169 -17.75 1 77.94 311 PHE B CA 1
ATOM 8850 C C . PHE B 1 311 ? 0.733 -0.355 -18.594 1 77.94 311 PHE B C 1
ATOM 8852 O O . PHE B 1 311 ? 0.667 -1.462 -19.125 1 77.94 311 PHE B O 1
ATOM 8859 N N . SER B 1 312 ? 1.782 0.502 -18.656 1 71.31 312 SER B N 1
ATOM 8860 C CA . SER B 1 312 ? 2.982 0.03 -19.344 1 71.31 312 SER B CA 1
ATOM 8861 C C . SER B 1 312 ? 3.641 -1.113 -18.578 1 71.31 312 SER B C 1
ATOM 8863 O O . SER B 1 312 ? 3.307 -1.365 -17.422 1 71.31 312 SER B O 1
ATOM 8865 N N . THR B 1 313 ? 4.562 -1.714 -19.188 1 64.56 313 THR B N 1
ATOM 8866 C CA . THR B 1 313 ? 5.125 -2.961 -18.688 1 64.56 313 THR B CA 1
ATOM 8867 C C . THR B 1 313 ? 5.781 -2.748 -17.312 1 64.56 313 THR B C 1
ATOM 8869 O O . THR B 1 313 ? 6.375 -1.698 -17.062 1 64.56 313 THR B O 1
ATOM 8872 N N . MET B 1 314 ? 5.68 -3.658 -16.547 1 61.56 314 MET B N 1
ATOM 8873 C CA . MET B 1 314 ? 6.059 -3.662 -15.133 1 61.56 314 MET B CA 1
ATOM 8874 C C . MET B 1 314 ? 7.57 -3.578 -14.977 1 61.56 314 MET B C 1
ATOM 8876 O O . MET B 1 314 ? 8.07 -2.92 -14.062 1 61.56 314 MET B O 1
ATOM 8880 N N . TYR B 1 315 ? 8.297 -4.172 -15.883 1 65.44 315 TYR B N 1
ATOM 8881 C CA . TYR B 1 315 ? 9.711 -4.391 -15.609 1 65.44 315 TYR B CA 1
ATOM 8882 C C . TYR B 1 315 ? 10.531 -3.154 -15.953 1 65.44 315 TYR B C 1
ATOM 8884 O O . TYR B 1 315 ? 11.727 -3.096 -15.664 1 65.44 315 TYR B O 1
ATOM 8892 N N . ASP B 1 316 ? 9.82 -2.27 -16.359 1 72.44 316 ASP B N 1
ATOM 8893 C CA . ASP B 1 316 ? 10.531 -1.044 -16.719 1 72.44 316 ASP B CA 1
ATOM 8894 C C . ASP B 1 316 ? 10.516 -0.046 -15.562 1 72.44 316 ASP B C 1
ATOM 8896 O O . ASP B 1 316 ? 9.469 0.505 -15.227 1 72.44 316 ASP B O 1
ATOM 8900 N N . LEU B 1 317 ? 11.727 0.084 -14.945 1 87.69 317 LEU B N 1
ATOM 8901 C CA . LEU B 1 317 ? 11.828 0.966 -13.789 1 87.69 317 LEU B CA 1
ATOM 8902 C C . LEU B 1 317 ? 11.938 2.424 -14.227 1 87.69 317 LEU B C 1
ATOM 8904 O O . LEU B 1 317 ? 12.039 3.32 -13.383 1 87.69 317 LEU B O 1
ATOM 8908 N N . THR B 1 318 ? 11.867 2.615 -15.555 1 87.06 318 THR B N 1
ATOM 8909 C CA . THR B 1 318 ? 12.008 3.961 -16.094 1 87.06 318 THR B CA 1
ATOM 8910 C C . THR B 1 318 ? 10.891 4.871 -15.578 1 87.06 318 THR B C 1
ATOM 8912 O O . THR B 1 318 ? 11.148 6.004 -15.172 1 87.06 318 THR B O 1
ATOM 8915 N N . ILE B 1 319 ? 9.727 4.34 -15.578 1 89.62 319 ILE B N 1
ATOM 8916 C CA . ILE B 1 319 ? 8.586 5.129 -15.125 1 89.62 319 ILE B CA 1
ATOM 8917 C C . ILE B 1 319 ? 8.742 5.449 -13.633 1 89.62 319 ILE B C 1
ATOM 8919 O O . ILE B 1 319 ? 8.461 6.566 -13.203 1 89.62 319 ILE B O 1
ATOM 8923 N N . LEU B 1 320 ? 9.227 4.438 -12.891 1 94.38 320 LEU B N 1
ATOM 8924 C CA . LEU B 1 320 ? 9.406 4.648 -11.453 1 94.38 320 LEU B CA 1
ATOM 8925 C C . LEU B 1 320 ? 10.445 5.738 -11.195 1 94.38 320 LEU B C 1
ATOM 8927 O O . LEU B 1 320 ? 10.234 6.609 -10.344 1 94.38 320 LEU B O 1
ATOM 8931 N N . LYS B 1 321 ? 11.539 5.715 -11.953 1 95.62 321 LYS B N 1
ATOM 8932 C CA . LYS B 1 321 ? 12.578 6.738 -11.828 1 95.62 321 LYS B CA 1
ATOM 8933 C C . LYS B 1 321 ? 12.031 8.117 -12.172 1 95.62 321 LYS B C 1
ATOM 8935 O O . LYS B 1 321 ? 12.328 9.102 -11.492 1 95.62 321 LYS B O 1
ATOM 8940 N N . GLY B 1 322 ? 11.234 8.141 -13.211 1 95.31 322 GLY B N 1
ATOM 8941 C CA . GLY B 1 322 ? 10.617 9.398 -13.594 1 95.31 322 GLY B CA 1
ATOM 8942 C C . GLY B 1 322 ? 9.672 9.945 -12.539 1 95.31 322 GLY B C 1
ATOM 8943 O O . GLY B 1 322 ? 9.664 11.148 -12.273 1 95.31 322 GLY B O 1
ATOM 8944 N N . LEU B 1 323 ? 8.883 9.078 -11.914 1 95.75 323 LEU B N 1
ATOM 8945 C CA . LEU B 1 323 ? 7.926 9.5 -10.891 1 95.75 323 LEU B CA 1
ATOM 8946 C C . LEU B 1 323 ? 8.648 10.031 -9.664 1 95.75 323 LEU B C 1
ATOM 8948 O O . LEU B 1 323 ? 8.219 11.031 -9.07 1 95.75 323 LEU B O 1
ATOM 8952 N N . VAL B 1 324 ? 9.727 9.398 -9.266 1 97.31 324 VAL B N 1
ATOM 8953 C CA . VAL B 1 324 ? 10.5 9.852 -8.117 1 97.31 324 VAL B CA 1
ATOM 8954 C C . VAL B 1 324 ? 11.07 11.242 -8.391 1 97.31 324 VAL B C 1
ATOM 8956 O O . VAL B 1 324 ? 11.023 12.117 -7.527 1 97.31 324 VAL B O 1
ATOM 8959 N N . SER B 1 325 ? 11.555 11.406 -9.555 1 96.5 325 SER B N 1
ATOM 8960 C CA . SER B 1 325 ? 12.078 12.719 -9.93 1 96.5 325 SER B CA 1
ATOM 8961 C C . SER B 1 325 ? 10.977 13.773 -9.93 1 96.5 325 SER B C 1
ATOM 8963 O O . SER B 1 325 ? 11.188 14.891 -9.461 1 96.5 325 SER B O 1
ATOM 8965 N N . LEU B 1 326 ? 9.875 13.383 -10.438 1 95.94 326 LEU B N 1
ATOM 8966 C CA . LEU B 1 326 ? 8.742 14.305 -10.461 1 95.94 326 LEU B CA 1
ATOM 8967 C C . LEU B 1 326 ? 8.352 14.719 -9.047 1 95.94 326 LEU B C 1
ATOM 8969 O O . LEU B 1 326 ? 8.094 15.898 -8.797 1 95.94 326 LEU B O 1
ATOM 8973 N N . MET B 1 327 ? 8.344 13.805 -8.109 1 95.75 327 MET B N 1
ATOM 8974 C CA . MET B 1 327 ? 7.992 14.094 -6.719 1 95.75 327 MET B CA 1
ATOM 8975 C C . MET B 1 327 ? 8.984 15.078 -6.098 1 95.75 327 MET B C 1
ATOM 8977 O O . MET B 1 327 ? 8.586 15.984 -5.367 1 95.75 327 MET B O 1
ATOM 8981 N N . LYS B 1 328 ? 10.211 14.898 -6.398 1 94.25 328 LYS B N 1
ATOM 8982 C CA . LYS B 1 328 ? 11.258 15.742 -5.824 1 94.25 328 LYS B CA 1
ATOM 8983 C C . LYS B 1 328 ? 11.047 17.203 -6.203 1 94.25 328 LYS B C 1
ATOM 8985 O O . LYS B 1 328 ? 11.406 18.109 -5.438 1 94.25 328 LYS B O 1
ATOM 8990 N N . HIS B 1 329 ? 10.352 17.406 -7.289 1 91.69 329 HIS B N 1
ATOM 8991 C CA . HIS B 1 329 ? 10.227 18.781 -7.777 1 91.69 329 HIS B CA 1
ATOM 8992 C C . HIS B 1 329 ? 8.82 19.312 -7.562 1 91.69 329 HIS B C 1
ATOM 8994 O O . HIS B 1 329 ? 8.609 20.531 -7.555 1 91.69 329 HIS B O 1
ATOM 9000 N N . ARG B 1 330 ? 7.871 18.422 -7.27 1 90.94 330 ARG B N 1
ATOM 9001 C CA . ARG B 1 330 ? 6.484 18.875 -7.281 1 90.94 330 ARG B CA 1
ATOM 9002 C C . ARG B 1 330 ? 5.863 18.781 -5.895 1 90.94 330 ARG B C 1
ATOM 9004 O O . ARG B 1 330 ? 4.789 19.344 -5.648 1 90.94 330 ARG B O 1
ATOM 9011 N N . TYR B 1 331 ? 6.434 18.188 -4.93 1 92.62 331 TYR B N 1
ATOM 9012 C CA . TYR B 1 331 ? 5.789 17.844 -3.668 1 92.62 331 TYR B CA 1
ATOM 9013 C C . TYR B 1 331 ? 5.293 19.094 -2.947 1 92.62 331 TYR B C 1
ATOM 9015 O O . TYR B 1 331 ? 4.332 19.031 -2.178 1 92.62 331 TYR B O 1
ATOM 9023 N N . TRP B 1 332 ? 5.883 20.266 -3.25 1 89.12 332 TRP B N 1
ATOM 9024 C CA . TRP B 1 332 ? 5.531 21.469 -2.5 1 89.12 332 TRP B CA 1
ATOM 9025 C C . TRP B 1 332 ? 4.48 22.281 -3.244 1 89.12 332 TRP B C 1
ATOM 9027 O O . TRP B 1 332 ? 3.883 23.203 -2.676 1 89.12 332 TRP B O 1
ATOM 9037 N N . ILE B 1 333 ? 4.195 21.922 -4.477 1 86.12 333 ILE B N 1
ATOM 9038 C CA . ILE B 1 333 ? 3.318 22.75 -5.301 1 86.12 333 ILE B CA 1
ATOM 9039 C C . ILE B 1 333 ? 1.931 22.109 -5.367 1 86.12 333 ILE B C 1
ATOM 9041 O O . ILE B 1 333 ? 0.917 22.812 -5.273 1 86.12 333 ILE B O 1
ATOM 9045 N N . ASP B 1 334 ? 1.862 20.891 -5.406 1 81.38 334 ASP B N 1
ATOM 9046 C CA . ASP B 1 334 ? 0.611 20.234 -5.77 1 81.38 334 ASP B CA 1
ATOM 9047 C C . ASP B 1 334 ? -0.161 19.797 -4.523 1 81.38 334 ASP B C 1
ATOM 9049 O O . ASP B 1 334 ? 0.394 19.75 -3.426 1 81.38 334 ASP B O 1
ATOM 9053 N N . ASP B 1 335 ? -1.423 19.5 -4.844 1 80.62 335 ASP B N 1
ATOM 9054 C CA . ASP B 1 335 ? -2.289 18.953 -3.803 1 80.62 335 ASP B CA 1
ATOM 9055 C C . ASP B 1 335 ? -1.818 17.562 -3.365 1 80.62 335 ASP B C 1
ATOM 9057 O O . ASP B 1 335 ? -1.513 16.719 -4.203 1 80.62 335 ASP B O 1
ATOM 9061 N N . PRO B 1 336 ? -1.806 17.375 -2.109 1 82.5 336 PRO B N 1
ATOM 9062 C CA . PRO B 1 336 ? -1.287 16.109 -1.604 1 82.5 336 PRO B CA 1
ATOM 9063 C C . PRO B 1 336 ? -2.064 14.898 -2.131 1 82.5 336 PRO B C 1
ATOM 9065 O O . PRO B 1 336 ? -1.493 13.82 -2.305 1 82.5 336 PRO B O 1
ATOM 9068 N N . PHE B 1 337 ? -3.279 15.016 -2.449 1 78.19 337 PHE B N 1
ATOM 9069 C CA . PHE B 1 337 ? -4.047 13.852 -2.883 1 78.19 337 PHE B CA 1
ATOM 9070 C C . PHE B 1 337 ? -3.75 13.516 -4.34 1 78.19 337 PHE B C 1
ATOM 9072 O O . PHE B 1 337 ? -3.811 12.352 -4.738 1 78.19 337 PHE B O 1
ATOM 9079 N N . VAL B 1 338 ? -3.387 14.578 -5.086 1 82.12 338 VAL B N 1
ATOM 9080 C CA . VAL B 1 338 ? -2.887 14.32 -6.434 1 82.12 338 VAL B CA 1
ATOM 9081 C C . VAL B 1 338 ? -1.56 13.57 -6.359 1 82.12 338 VAL B C 1
ATOM 9083 O O . VAL B 1 338 ? -1.363 12.578 -7.059 1 82.12 338 VAL B O 1
ATOM 9086 N N . LEU B 1 339 ? -0.76 14.055 -5.477 1 90.06 339 LEU B N 1
ATOM 9087 C CA . LEU B 1 339 ? 0.534 13.406 -5.289 1 90.06 339 LEU B CA 1
ATOM 9088 C C . LEU B 1 339 ? 0.36 11.992 -4.73 1 90.06 339 LEU B C 1
ATOM 9090 O O . LEU B 1 339 ? 1.165 11.109 -5.016 1 90.06 339 LEU B O 1
ATOM 9094 N N . GLY B 1 340 ? -0.74 11.836 -3.914 1 90.81 340 GLY B N 1
ATOM 9095 C CA . GLY B 1 340 ? -1.025 10.523 -3.363 1 90.81 340 GLY B CA 1
ATOM 9096 C C . GLY B 1 340 ? -1.255 9.469 -4.43 1 90.81 340 GLY B C 1
ATOM 9097 O O . GLY B 1 340 ? -0.882 8.305 -4.25 1 90.81 340 GLY B O 1
ATOM 9098 N N . ARG B 1 341 ? -1.764 9.875 -5.555 1 89.88 341 ARG B N 1
ATOM 9099 C CA . ARG B 1 341 ? -1.991 8.953 -6.66 1 89.88 341 ARG B CA 1
ATOM 9100 C C . ARG B 1 341 ? -0.675 8.547 -7.316 1 89.88 341 ARG B C 1
ATOM 9102 O O . ARG B 1 341 ? -0.5 7.395 -7.711 1 89.88 341 ARG B O 1
ATOM 9109 N N . ILE B 1 342 ? 0.149 9.492 -7.441 1 92.75 342 ILE B N 1
ATOM 9110 C CA . ILE B 1 342 ? 1.47 9.219 -7.992 1 92.75 342 ILE B CA 1
ATOM 9111 C C . ILE B 1 342 ? 2.234 8.281 -7.059 1 92.75 342 ILE B C 1
ATOM 9113 O O . ILE B 1 342 ? 2.812 7.285 -7.504 1 92.75 342 ILE B O 1
ATOM 9117 N N . ILE B 1 343 ? 2.158 8.578 -5.801 1 95.94 343 ILE B N 1
ATOM 9118 C CA . ILE B 1 343 ? 2.883 7.805 -4.797 1 95.94 343 ILE B CA 1
ATOM 9119 C C . ILE B 1 343 ? 2.338 6.379 -4.75 1 95.94 343 ILE B C 1
ATOM 9121 O O . ILE B 1 343 ? 3.094 5.422 -4.555 1 95.94 343 ILE B O 1
ATOM 9125 N N . SER B 1 344 ? 1.054 6.246 -4.961 1 94.19 344 SER B N 1
ATOM 9126 C CA . SER B 1 344 ? 0.452 4.918 -4.984 1 94.19 344 SER B CA 1
ATOM 9127 C C . SER B 1 344 ? 1.056 4.059 -6.09 1 94.19 344 SER B C 1
ATOM 9129 O O . SER B 1 344 ? 1.403 2.896 -5.859 1 94.19 344 SER B O 1
ATOM 9131 N N . THR B 1 345 ? 1.197 4.629 -7.219 1 93 345 THR B N 1
ATOM 9132 C CA . THR B 1 345 ? 1.81 3.916 -8.336 1 93 345 THR B CA 1
ATOM 9133 C C . THR B 1 345 ? 3.275 3.611 -8.047 1 93 345 THR B C 1
ATOM 9135 O O . THR B 1 345 ? 3.758 2.516 -8.336 1 93 345 THR B O 1
ATOM 9138 N N . MET B 1 346 ? 3.957 4.566 -7.48 1 95.56 346 MET B N 1
ATOM 9139 C CA . MET B 1 346 ? 5.355 4.367 -7.113 1 95.56 346 MET B CA 1
ATOM 9140 C C . MET B 1 346 ? 5.5 3.201 -6.141 1 95.56 346 MET B C 1
ATOM 9142 O O . MET B 1 346 ? 6.391 2.363 -6.293 1 95.56 346 MET B O 1
ATOM 9146 N N . SER B 1 347 ? 4.629 3.166 -5.172 1 95.62 347 SER B N 1
ATOM 9147 C CA . SER B 1 347 ? 4.699 2.145 -4.133 1 95.62 347 SER B CA 1
ATOM 9148 C C . SER B 1 347 ? 4.492 0.749 -4.711 1 95.62 347 SER B C 1
ATOM 9150 O O . SER B 1 347 ? 5.277 -0.164 -4.445 1 95.62 347 SER B O 1
ATOM 9152 N N . ARG B 1 348 ? 3.504 0.603 -5.539 1 94.06 348 ARG B N 1
ATOM 9153 C CA . ARG B 1 348 ? 3.225 -0.705 -6.121 1 94.06 348 ARG B CA 1
ATOM 9154 C C . ARG B 1 348 ? 4.348 -1.137 -7.059 1 94.06 348 ARG B C 1
ATOM 9156 O O . ARG B 1 348 ? 4.801 -2.281 -7.004 1 94.06 348 ARG B O 1
ATOM 9163 N N . ARG B 1 349 ? 4.809 -0.256 -7.875 1 93.25 349 ARG B N 1
ATOM 9164 C CA . ARG B 1 349 ? 5.859 -0.597 -8.828 1 93.25 349 ARG B CA 1
ATOM 9165 C C . ARG B 1 349 ? 7.152 -0.973 -8.109 1 93.25 349 ARG B C 1
ATOM 9167 O O . ARG B 1 349 ? 7.871 -1.874 -8.547 1 93.25 349 ARG B O 1
ATOM 9174 N N . SER B 1 350 ? 7.469 -0.269 -7.051 1 95.56 350 SER B N 1
ATOM 9175 C CA . SER B 1 350 ? 8.688 -0.574 -6.312 1 95.56 350 SER B CA 1
ATOM 9176 C C . SER B 1 350 ? 8.609 -1.945 -5.648 1 95.56 350 SER B C 1
ATOM 9178 O O . SER B 1 350 ? 9.586 -2.688 -5.625 1 95.56 350 SER B O 1
ATOM 9180 N N . LEU B 1 351 ? 7.418 -2.334 -5.152 1 94.56 351 LEU B N 1
ATOM 9181 C CA . LEU B 1 351 ? 7.234 -3.631 -4.512 1 94.56 351 LEU B CA 1
ATOM 9182 C C . LEU B 1 351 ? 7.234 -4.754 -5.543 1 94.56 351 LEU B C 1
ATOM 9184 O O . LEU B 1 351 ? 7.816 -5.816 -5.312 1 94.56 351 LEU B O 1
ATOM 9188 N N . ASP B 1 352 ? 6.586 -4.465 -6.648 1 92.75 352 ASP B N 1
ATOM 9189 C CA . ASP B 1 352 ? 6.539 -5.469 -7.707 1 92.75 352 ASP B CA 1
ATOM 9190 C C . ASP B 1 352 ? 7.934 -5.75 -8.258 1 92.75 352 ASP B C 1
ATOM 9192 O O . ASP B 1 352 ? 8.234 -6.875 -8.664 1 92.75 352 ASP B O 1
ATOM 9196 N N . ALA B 1 353 ? 8.734 -4.707 -8.258 1 93.12 353 ALA B N 1
ATOM 9197 C CA . ALA B 1 353 ? 10.102 -4.863 -8.742 1 93.12 353 ALA B CA 1
ATOM 9198 C C . ALA B 1 353 ? 10.992 -5.504 -7.688 1 93.12 353 ALA B C 1
ATOM 9200 O O . ALA B 1 353 ? 12.133 -5.887 -7.977 1 93.12 353 ALA B O 1
ATOM 9201 N N . GLY B 1 354 ? 10.539 -5.641 -6.496 1 93.62 354 GLY B N 1
ATOM 9202 C CA . GLY B 1 354 ? 11.289 -6.273 -5.422 1 93.62 354 GLY B CA 1
ATOM 9203 C C . GLY B 1 354 ? 12.383 -5.391 -4.859 1 93.62 354 GLY B C 1
ATOM 9204 O O . GLY B 1 354 ? 13.359 -5.887 -4.289 1 93.62 354 GLY B O 1
ATOM 9205 N N . LEU B 1 355 ? 12.258 -4.07 -5.02 1 96.06 355 LEU B N 1
ATOM 9206 C CA . LEU B 1 355 ? 13.32 -3.168 -4.594 1 96.06 355 LEU B CA 1
ATOM 9207 C C . LEU B 1 355 ? 13.477 -3.184 -3.076 1 96.06 355 LEU B C 1
ATOM 9209 O O . LEU B 1 355 ? 14.539 -2.836 -2.553 1 96.06 355 LEU B O 1
ATOM 9213 N N . ASN B 1 356 ? 12.461 -3.537 -2.385 1 96.19 356 ASN B N 1
ATOM 9214 C CA . ASN B 1 356 ? 12.484 -3.529 -0.927 1 96.19 356 ASN B CA 1
ATOM 9215 C C . ASN B 1 356 ? 13.117 -4.797 -0.367 1 96.19 356 ASN B C 1
ATOM 9217 O O . ASN B 1 356 ? 13.273 -4.938 0.847 1 96.19 356 ASN B O 1
ATOM 9221 N N . ARG B 1 357 ? 13.5 -5.707 -1.254 1 95.31 357 ARG B N 1
ATOM 9222 C CA . ARG B 1 357 ? 13.953 -7.023 -0.818 1 95.31 357 ARG B CA 1
ATOM 9223 C C . ARG B 1 357 ? 15.367 -7.305 -1.315 1 95.31 357 ARG B C 1
ATOM 9225 O O . ARG B 1 357 ? 15.664 -7.105 -2.494 1 95.31 357 ARG B O 1
ATOM 9232 N N . TRP B 1 358 ? 16.172 -7.891 -0.513 1 93.12 358 TRP B N 1
ATOM 9233 C CA . TRP B 1 358 ? 17.578 -8.141 -0.841 1 93.12 358 TRP B CA 1
ATOM 9234 C C . TRP B 1 358 ? 17.703 -9.25 -1.886 1 93.12 358 TRP B C 1
ATOM 9236 O O . TRP B 1 358 ? 18.672 -9.281 -2.654 1 93.12 358 TRP B O 1
ATOM 9246 N N . GLU B 1 359 ? 16.719 -10.133 -1.967 1 91.75 359 GLU B N 1
ATOM 9247 C CA . GLU B 1 359 ? 16.781 -11.289 -2.854 1 91.75 359 GLU B CA 1
ATOM 9248 C C . GLU B 1 359 ? 16.906 -10.859 -4.312 1 91.75 359 GLU B C 1
ATOM 9250 O O . GLU B 1 359 ? 17.562 -11.547 -5.109 1 91.75 359 GLU B O 1
ATOM 9255 N N . TYR B 1 360 ? 16.344 -9.734 -4.621 1 91.06 360 TYR B N 1
ATOM 9256 C CA . TYR B 1 360 ? 16.312 -9.266 -6 1 91.06 360 TYR B CA 1
ATOM 9257 C C . TYR B 1 360 ? 17.641 -8.641 -6.398 1 91.06 360 TYR B C 1
ATOM 9259 O O . TYR B 1 360 ? 17.891 -8.406 -7.582 1 91.06 360 TYR B O 1
ATOM 9267 N N . TYR B 1 361 ? 18.453 -8.445 -5.426 1 92.38 361 TYR B N 1
ATOM 9268 C CA . TYR B 1 361 ? 19.734 -7.805 -5.68 1 92.38 361 TYR B CA 1
ATOM 9269 C C . TYR B 1 361 ? 20.812 -8.836 -5.973 1 92.38 361 TYR B C 1
ATOM 9271 O O . TYR B 1 361 ? 21.891 -8.5 -6.469 1 92.38 361 TYR B O 1
ATOM 9279 N N . ILE B 1 362 ? 20.547 -10.039 -5.672 1 89.81 362 ILE B N 1
ATOM 9280 C CA . ILE B 1 362 ? 21.531 -11.109 -5.883 1 89.81 362 ILE B CA 1
ATOM 9281 C C . ILE B 1 362 ? 21.812 -11.258 -7.379 1 89.81 362 ILE B C 1
ATOM 9283 O O . ILE B 1 362 ? 20.875 -11.336 -8.188 1 89.81 362 ILE B O 1
ATOM 9287 N N . GLY B 1 363 ? 23.047 -11.297 -7.723 1 85.19 363 GLY B N 1
ATOM 9288 C CA . GLY B 1 363 ? 23.453 -11.508 -9.102 1 85.19 363 GLY B CA 1
ATOM 9289 C C . GLY B 1 363 ? 23.531 -10.219 -9.898 1 85.19 363 GLY B C 1
ATOM 9290 O O . GLY B 1 363 ? 23.969 -10.211 -11.047 1 85.19 363 GLY B O 1
ATOM 9291 N N . GLN B 1 364 ? 23.156 -9.117 -9.297 1 89.12 364 GLN B N 1
ATOM 9292 C CA . GLN B 1 364 ? 23.219 -7.828 -9.977 1 89.12 364 GLN B CA 1
ATOM 9293 C C . GLN B 1 364 ? 24.594 -7.207 -9.875 1 89.12 364 GLN B C 1
ATOM 9295 O O . GLN B 1 364 ? 25.391 -7.566 -8.992 1 89.12 364 GLN B O 1
ATOM 9300 N N . ASP B 1 365 ? 24.828 -6.34 -10.812 1 91.75 365 ASP B N 1
ATOM 9301 C CA . ASP B 1 365 ? 26.031 -5.512 -10.68 1 91.75 365 ASP B CA 1
ATOM 9302 C C . ASP B 1 365 ? 25.859 -4.48 -9.57 1 91.75 365 ASP B C 1
ATOM 9304 O O . ASP B 1 365 ? 24.766 -3.986 -9.336 1 91.75 365 ASP B O 1
ATOM 9308 N N . GLU B 1 366 ? 26.906 -4.133 -8.906 1 94.25 366 GLU B N 1
ATOM 9309 C CA . GLU B 1 366 ? 26.828 -3.281 -7.723 1 94.25 366 GLU B CA 1
ATOM 9310 C C . GLU B 1 366 ? 26.344 -1.88 -8.078 1 94.25 366 GLU B C 1
ATOM 9312 O O . GLU B 1 366 ? 25.609 -1.257 -7.316 1 94.25 366 GLU B O 1
ATOM 9317 N N . ASP B 1 367 ? 26.75 -1.402 -9.25 1 93.88 367 ASP B N 1
ATOM 9318 C CA . ASP B 1 367 ? 26.312 -0.067 -9.641 1 93.88 367 ASP B CA 1
ATOM 9319 C C . ASP B 1 367 ? 24.797 -0.01 -9.781 1 93.88 367 ASP B C 1
ATOM 9321 O O . ASP B 1 367 ? 24.156 0.929 -9.305 1 93.88 367 ASP B O 1
ATOM 9325 N N . THR B 1 368 ? 24.281 -1.045 -10.406 1 93.38 368 THR B N 1
ATOM 9326 C CA . THR B 1 368 ? 22.828 -1.129 -10.57 1 93.38 368 THR B CA 1
ATOM 9327 C C . THR B 1 368 ? 22.141 -1.34 -9.219 1 93.38 368 THR B C 1
ATOM 9329 O O . THR B 1 368 ? 21.109 -0.721 -8.938 1 93.38 368 THR B O 1
ATOM 9332 N N . ALA B 1 369 ? 22.766 -2.201 -8.461 1 95.62 369 ALA B N 1
ATOM 9333 C CA . ALA B 1 369 ? 22.203 -2.473 -7.137 1 95.62 369 ALA B CA 1
ATOM 9334 C C . ALA B 1 369 ? 22.172 -1.205 -6.289 1 95.62 369 ALA B C 1
ATOM 9336 O O . ALA B 1 369 ? 21.172 -0.944 -5.598 1 95.62 369 ALA B O 1
ATOM 9337 N N . GLU B 1 370 ? 23.219 -0.452 -6.344 1 96.5 370 GLU B N 1
ATOM 9338 C CA . GLU B 1 370 ? 23.281 0.796 -5.59 1 96.5 370 GLU B CA 1
ATOM 9339 C C . GLU B 1 370 ? 22.203 1.78 -6.059 1 96.5 370 GLU B C 1
ATOM 9341 O O . GLU B 1 370 ? 21.562 2.441 -5.238 1 96.5 370 GLU B O 1
ATOM 9346 N N . GLU B 1 371 ? 22.047 1.854 -7.312 1 96.06 371 GLU B N 1
ATOM 9347 C CA . GLU B 1 371 ? 21 2.713 -7.855 1 96.06 371 GLU B CA 1
ATOM 9348 C C . GLU B 1 371 ? 19.625 2.277 -7.367 1 96.06 371 GLU B C 1
ATOM 9350 O O . GLU B 1 371 ? 18.781 3.117 -7.047 1 96.06 371 GLU B O 1
ATOM 9355 N N . TYR B 1 372 ? 19.422 0.978 -7.344 1 96.12 372 TYR B N 1
ATOM 9356 C CA . TYR B 1 372 ? 18.141 0.44 -6.914 1 96.12 372 TYR B CA 1
ATOM 9357 C C . TYR B 1 372 ? 17.922 0.687 -5.426 1 96.12 372 TYR B C 1
ATOM 9359 O O . TYR B 1 372 ? 16.797 0.977 -5 1 96.12 372 TYR B O 1
ATOM 9367 N N . ARG B 1 373 ? 18.969 0.556 -4.625 1 97.38 373 ARG B N 1
ATOM 9368 C CA . ARG B 1 373 ? 18.844 0.862 -3.205 1 97.38 373 ARG B CA 1
ATOM 9369 C C . ARG B 1 373 ? 18.406 2.309 -2.994 1 97.38 373 ARG B C 1
ATOM 9371 O O . ARG B 1 373 ? 17.5 2.582 -2.213 1 97.38 373 ARG B O 1
ATOM 9378 N N . LYS B 1 374 ? 19.047 3.188 -3.715 1 97.38 374 LYS B N 1
ATOM 9379 C CA . LYS B 1 374 ? 18.703 4.602 -3.609 1 97.38 374 LYS B CA 1
ATOM 9380 C C . LYS B 1 374 ? 17.266 4.855 -4.047 1 97.38 374 LYS B C 1
ATOM 9382 O O . LYS B 1 374 ? 16.516 5.578 -3.377 1 97.38 374 LYS B O 1
ATOM 9387 N N . LEU B 1 375 ? 16.906 4.238 -5.121 1 97.5 375 LEU B N 1
ATOM 9388 C CA . LEU B 1 375 ? 15.547 4.383 -5.641 1 97.5 375 LEU B CA 1
ATOM 9389 C C . LEU B 1 375 ? 14.516 3.891 -4.629 1 97.5 375 LEU B C 1
ATOM 9391 O O . LEU B 1 375 ? 13.477 4.523 -4.441 1 97.5 375 LEU B O 1
ATOM 9395 N N . TRP B 1 376 ? 14.812 2.789 -3.996 1 97.62 376 TRP B N 1
ATOM 9396 C CA . TRP B 1 376 ? 13.898 2.232 -3.004 1 97.62 376 TRP B CA 1
ATOM 9397 C C . TRP B 1 376 ? 13.688 3.207 -1.851 1 97.62 376 TRP B C 1
ATOM 9399 O O . TRP B 1 376 ? 12.555 3.496 -1.475 1 97.62 376 TRP B O 1
ATOM 9409 N N . TRP B 1 377 ? 14.711 3.678 -1.305 1 97.88 377 TRP B N 1
ATOM 9410 C CA . TRP B 1 377 ? 14.609 4.512 -0.112 1 97.88 377 TRP B CA 1
ATOM 9411 C C . TRP B 1 377 ? 13.969 5.855 -0.441 1 97.88 377 TRP B C 1
ATOM 9413 O O . TRP B 1 377 ? 13.312 6.465 0.407 1 97.88 377 TRP B O 1
ATOM 9423 N N . ASP B 1 378 ? 14.086 6.301 -1.709 1 97.81 378 ASP B N 1
ATOM 9424 C CA . ASP B 1 378 ? 13.328 7.469 -2.146 1 97.81 378 ASP B CA 1
ATOM 9425 C C . ASP B 1 378 ? 11.828 7.172 -2.162 1 97.81 378 ASP B C 1
ATOM 9427 O O . ASP B 1 378 ? 11.031 7.977 -1.683 1 97.81 378 ASP B O 1
ATOM 9431 N N . CYS B 1 379 ? 11.484 6.035 -2.707 1 97.75 379 CYS B N 1
ATOM 9432 C CA . CYS B 1 379 ? 10.078 5.648 -2.752 1 97.75 379 CYS B CA 1
ATOM 9433 C C . CYS B 1 379 ? 9.5 5.527 -1.347 1 97.75 379 CYS B C 1
ATOM 9435 O O . CYS B 1 379 ? 8.383 5.977 -1.09 1 97.75 379 CYS B O 1
ATOM 9437 N N . TYR B 1 380 ? 10.312 4.949 -0.497 1 97.75 380 TYR B N 1
ATOM 9438 C CA . TYR B 1 380 ? 9.891 4.75 0.885 1 97.75 380 TYR B CA 1
ATOM 9439 C C . TYR B 1 380 ? 9.68 6.086 1.586 1 97.75 380 TYR B C 1
ATOM 9441 O O . TYR B 1 380 ? 8.703 6.262 2.322 1 97.75 380 TYR B O 1
ATOM 9449 N N . TRP B 1 381 ? 10.492 7.008 1.298 1 98.25 381 TRP B N 1
ATOM 9450 C CA . TRP B 1 381 ? 10.383 8.344 1.871 1 98.25 381 TRP B CA 1
ATOM 9451 C C . TRP B 1 381 ? 9.094 9.023 1.423 1 98.25 381 TRP B C 1
ATOM 9453 O O . TRP B 1 381 ? 8.359 9.578 2.244 1 98.25 381 TRP B O 1
ATOM 9463 N N . TRP B 1 382 ? 8.82 8.984 0.2 1 98.12 382 TRP B N 1
ATOM 9464 C CA . TRP B 1 382 ? 7.664 9.719 -0.309 1 98.12 382 TRP B CA 1
ATOM 9465 C C . TRP B 1 382 ? 6.363 9.117 0.205 1 98.12 382 TRP B C 1
ATOM 9467 O O . TRP B 1 382 ? 5.379 9.836 0.419 1 98.12 382 TRP B O 1
ATOM 9477 N N . ASP B 1 383 ? 6.34 7.832 0.424 1 97.44 383 ASP B N 1
ATOM 9478 C CA . ASP B 1 383 ? 5.172 7.203 1.038 1 97.44 383 ASP B CA 1
ATOM 9479 C C . ASP B 1 383 ? 4.949 7.727 2.455 1 97.44 383 ASP B C 1
ATOM 9481 O O . ASP B 1 383 ? 3.812 7.996 2.85 1 97.44 383 ASP B O 1
ATOM 9485 N N . ARG B 1 384 ? 6.027 7.902 3.156 1 98 384 ARG B N 1
ATOM 9486 C CA . ARG B 1 384 ? 5.922 8.398 4.523 1 98 384 ARG B CA 1
ATOM 9487 C C . ARG B 1 384 ? 5.652 9.898 4.547 1 98 384 ARG B C 1
ATOM 9489 O O . ARG B 1 384 ? 4.969 10.398 5.441 1 98 384 ARG B O 1
ATOM 9496 N N . TRP B 1 385 ? 6.258 10.57 3.592 1 97.38 385 TRP B N 1
ATOM 9497 C CA . TRP B 1 385 ? 5.977 12 3.451 1 97.38 385 TRP B CA 1
ATOM 9498 C C . TRP B 1 385 ? 4.484 12.242 3.262 1 97.38 385 TRP B C 1
ATOM 9500 O O . TRP B 1 385 ? 3.922 13.172 3.846 1 97.38 385 TRP B O 1
ATOM 9510 N N . TYR B 1 386 ? 3.854 11.406 2.486 1 96.75 386 TYR B N 1
ATOM 9511 C CA . TYR B 1 386 ? 2.418 11.531 2.258 1 96.75 386 TYR B CA 1
ATOM 9512 C C . TYR B 1 386 ? 1.644 11.367 3.561 1 96.75 386 TYR B C 1
ATOM 9514 O O . TYR B 1 386 ? 0.688 12.109 3.816 1 96.75 386 TYR B O 1
ATOM 9522 N N . SER B 1 387 ? 2.033 10.414 4.348 1 96.69 387 SER B N 1
ATOM 9523 C CA . SER B 1 387 ? 1.394 10.203 5.641 1 96.69 387 SER B CA 1
ATOM 9524 C C . SER B 1 387 ? 1.56 11.422 6.547 1 96.69 387 SER B C 1
ATOM 9526 O O . SER B 1 387 ? 0.624 11.812 7.246 1 96.69 387 SER B O 1
ATOM 9528 N N . LEU B 1 388 ? 2.684 12 6.449 1 96.19 388 LEU B N 1
ATOM 9529 C CA . LEU B 1 388 ? 3 13.148 7.293 1 96.19 388 LEU B CA 1
ATOM 9530 C C . LEU B 1 388 ? 2.131 14.352 6.93 1 96.19 388 LEU B C 1
ATOM 9532 O O . LEU B 1 388 ? 1.598 15.023 7.812 1 96.19 388 LEU B O 1
ATOM 9536 N N . VAL B 1 389 ? 1.923 14.555 5.672 1 94.19 389 VAL B N 1
ATOM 9537 C CA . VAL B 1 389 ? 1.276 15.781 5.211 1 94.19 389 VAL B CA 1
ATOM 9538 C C . VAL B 1 389 ? -0.241 15.625 5.285 1 94.19 389 VAL B C 1
ATOM 9540 O O . VAL B 1 389 ? -0.965 16.609 5.484 1 94.19 389 VAL B O 1
ATOM 9543 N N . THR B 1 390 ? -0.735 14.414 5.238 1 93 390 THR B N 1
ATOM 9544 C CA . THR B 1 390 ? -2.178 14.219 5.172 1 93 390 THR B CA 1
ATOM 9545 C C . THR B 1 390 ? -2.703 13.641 6.484 1 93 390 THR B C 1
ATOM 9547 O O . THR B 1 390 ? -3.902 13.703 6.762 1 93 390 THR B O 1
ATOM 9550 N N . GLY B 1 391 ? -1.838 13.031 7.242 1 94.31 391 GLY B N 1
ATOM 9551 C CA . GLY B 1 391 ? -2.275 12.312 8.43 1 94.31 391 GLY B CA 1
ATOM 9552 C C . GLY B 1 391 ? -2.842 10.938 8.125 1 94.31 391 GLY B C 1
ATOM 9553 O O . GLY B 1 391 ? -3.348 10.258 9.016 1 94.31 391 GLY B O 1
ATOM 9554 N N . LYS B 1 392 ? -2.74 10.461 6.848 1 94.06 392 LYS B N 1
ATOM 9555 C CA . LYS B 1 392 ? -3.289 9.172 6.422 1 94.06 392 LYS B CA 1
ATOM 9556 C C . LYS B 1 392 ? -2.281 8.047 6.629 1 94.06 392 LYS B C 1
ATOM 9558 O O . LYS B 1 392 ? -1.108 8.305 6.914 1 94.06 392 LYS B O 1
ATOM 9563 N N . GLN B 1 393 ? -2.68 6.836 6.453 1 94.88 393 GLN B N 1
ATOM 9564 C CA . GLN B 1 393 ? -1.838 5.66 6.648 1 94.88 393 GLN B CA 1
ATOM 9565 C C . GLN B 1 393 ? -0.856 5.488 5.496 1 94.88 393 GLN B C 1
ATOM 9567 O O . GLN B 1 393 ? -1.177 5.801 4.348 1 94.88 393 GLN B O 1
ATOM 9572 N N . PRO B 1 394 ? 0.339 4.98 5.805 1 95.25 394 PRO B N 1
ATOM 9573 C CA . PRO B 1 394 ? 1.257 4.641 4.715 1 95.25 394 PRO B CA 1
ATOM 9574 C C . PRO B 1 394 ? 0.814 3.402 3.938 1 95.25 394 PRO B C 1
ATOM 9576 O O . PRO B 1 394 ? 0.027 2.6 4.445 1 95.25 394 PRO B O 1
ATOM 9579 N N . LEU B 1 395 ? 1.292 3.264 2.748 1 94.5 395 LEU B N 1
ATOM 9580 C CA . LEU B 1 395 ? 0.928 2.15 1.88 1 94.5 395 LEU B CA 1
ATOM 9581 C C . LEU B 1 395 ? 1.933 1.01 2.006 1 94.5 395 LEU B C 1
ATOM 9583 O O . LEU B 1 395 ? 1.554 -0.163 1.977 1 94.5 395 LEU B O 1
ATOM 9587 N N . ILE B 1 396 ? 3.186 1.341 2.1 1 94.5 396 ILE B N 1
ATOM 9588 C CA . ILE B 1 396 ? 4.238 0.33 2.102 1 94.5 396 ILE B CA 1
ATOM 9589 C C . ILE B 1 396 ? 4.379 -0.263 3.502 1 94.5 396 ILE B C 1
ATOM 9591 O O . ILE B 1 396 ? 4.648 0.46 4.465 1 94.5 396 ILE B O 1
ATOM 9595 N N . PRO B 1 397 ? 4.223 -1.551 3.607 1 89.56 397 PRO B N 1
ATOM 9596 C CA . PRO B 1 397 ? 4.402 -2.18 4.918 1 89.56 397 PRO B CA 1
ATOM 9597 C C . PRO B 1 397 ? 5.867 -2.229 5.352 1 89.56 397 PRO B C 1
ATOM 9599 O O . PRO B 1 397 ? 6.727 -2.684 4.586 1 89.56 397 PRO B O 1
ATOM 9602 N N . HIS B 1 398 ? 6.129 -1.86 6.52 1 87.19 398 HIS B N 1
ATOM 9603 C CA . HIS B 1 398 ? 7.5 -1.788 7.023 1 87.19 398 HIS B CA 1
ATOM 9604 C C . HIS B 1 398 ? 8.047 -3.176 7.34 1 87.19 398 HIS B C 1
ATOM 9606 O O . HIS B 1 398 ? 9.227 -3.451 7.113 1 87.19 398 HIS B O 1
ATOM 9612 N N . GLU B 1 399 ? 7.242 -4.07 7.781 1 83.19 399 GLU B N 1
ATOM 9613 C CA . GLU B 1 399 ? 7.668 -5.371 8.289 1 83.19 399 GLU B CA 1
ATOM 9614 C C . GLU B 1 399 ? 8.156 -6.27 7.156 1 83.19 399 GLU B C 1
ATOM 9616 O O . GLU B 1 399 ? 8.828 -7.273 7.398 1 83.19 399 GLU B O 1
ATOM 9621 N N . MET B 1 400 ? 7.883 -5.859 5.953 1 90.81 400 MET B N 1
ATOM 9622 C CA . MET B 1 400 ? 8.242 -6.707 4.824 1 90.81 400 MET B CA 1
ATOM 9623 C C . MET B 1 400 ? 9.453 -6.145 4.082 1 90.81 400 MET B C 1
ATOM 9625 O O . MET B 1 400 ? 9.852 -6.676 3.047 1 90.81 400 MET B O 1
ATOM 9629 N N . THR B 1 401 ? 10.062 -5.086 4.605 1 91.81 401 THR B N 1
ATOM 9630 C CA . THR B 1 401 ? 11.195 -4.426 3.969 1 91.81 401 THR B CA 1
ATOM 9631 C C . THR B 1 401 ? 12.516 -4.969 4.512 1 91.81 401 THR B C 1
ATOM 9633 O O . THR B 1 401 ? 12.703 -5.051 5.73 1 91.81 401 THR B O 1
ATOM 9636 N N . SER B 1 402 ? 13.438 -5.383 3.605 1 92.12 402 SER B N 1
ATOM 9637 C CA . SER B 1 402 ? 14.75 -5.887 3.988 1 92.12 402 SER B CA 1
ATOM 9638 C C . SER B 1 402 ? 15.836 -5.383 3.041 1 92.12 402 SER B C 1
ATOM 9640 O O . SER B 1 402 ? 16.812 -6.082 2.781 1 92.12 402 SER B O 1
ATOM 9642 N N . CYS B 1 403 ? 15.641 -4.242 2.518 1 95.25 403 CYS B N 1
ATOM 9643 C CA . CYS B 1 403 ? 16.609 -3.609 1.634 1 95.25 403 CYS B CA 1
ATOM 9644 C C . CYS B 1 403 ? 17.734 -2.961 2.434 1 95.25 403 CYS B C 1
ATOM 9646 O O . CYS B 1 403 ? 17.484 -2.32 3.457 1 95.25 403 CYS B O 1
ATOM 9648 N N . LEU B 1 404 ? 18.969 -3.105 1.976 1 94.81 404 LEU B N 1
ATOM 9649 C CA . LEU B 1 404 ? 20.109 -2.451 2.594 1 94.81 404 LEU B CA 1
ATOM 9650 C C . LEU B 1 404 ? 20.062 -0.943 2.365 1 94.81 404 LEU B C 1
ATOM 9652 O O . LEU B 1 404 ? 19.469 -0.476 1.396 1 94.81 404 LEU B O 1
ATOM 9656 N N . PHE B 1 405 ? 20.719 -0.21 3.293 1 96.44 405 PHE B N 1
ATOM 9657 C CA . PHE B 1 405 ? 20.938 1.202 3.008 1 96.44 405 PHE B CA 1
ATOM 9658 C C . PHE B 1 405 ? 21.875 1.373 1.817 1 96.44 405 PHE B C 1
ATOM 9660 O O . PHE B 1 405 ? 22.625 0.458 1.476 1 96.44 405 PHE B O 1
ATOM 9667 N N . PRO B 1 406 ? 21.734 2.508 1.115 1 96.19 406 PRO B N 1
ATOM 9668 C CA . PRO B 1 406 ? 22.781 2.783 0.118 1 96.19 406 PRO B CA 1
ATOM 9669 C C . PRO B 1 406 ? 24.188 2.672 0.688 1 96.19 406 PRO B C 1
ATOM 9671 O O . PRO B 1 406 ? 24.422 3.02 1.851 1 96.19 406 PRO B O 1
ATOM 9674 N N . LYS B 1 407 ? 25.078 2.299 -0.09 1 93.69 407 LYS B N 1
ATOM 9675 C CA . LYS B 1 407 ? 26.453 1.97 0.286 1 93.69 407 LYS B CA 1
ATOM 9676 C C . LYS B 1 407 ? 27.109 3.123 1.041 1 93.69 407 LYS B C 1
ATOM 9678 O O . LYS B 1 407 ? 27.719 2.918 2.094 1 93.69 407 LYS B O 1
ATOM 9683 N N . ASP B 1 408 ? 26.953 4.289 0.55 1 91.12 408 ASP B N 1
ATOM 9684 C CA . ASP B 1 408 ? 27.594 5.449 1.152 1 91.12 408 ASP B CA 1
ATOM 9685 C C . ASP B 1 408 ? 26.984 5.781 2.51 1 91.12 408 ASP B C 1
ATOM 9687 O O . ASP B 1 408 ? 27.656 6.309 3.395 1 91.12 408 ASP B O 1
ATOM 9691 N N . VAL B 1 409 ? 25.75 5.492 2.684 1 95.5 409 VAL B N 1
ATOM 9692 C CA . VAL B 1 409 ? 25.078 5.734 3.965 1 95.5 409 VAL B CA 1
ATOM 9693 C C . VAL B 1 409 ? 25.594 4.73 5 1 95.5 409 VAL B C 1
ATOM 9695 O O . VAL B 1 409 ? 25.812 5.086 6.16 1 95.5 409 VAL B O 1
ATOM 9698 N N . VAL B 1 410 ? 25.75 3.498 4.582 1 93.5 410 VAL B N 1
ATOM 9699 C CA . VAL B 1 410 ? 26.328 2.498 5.473 1 93.5 410 VAL B CA 1
ATOM 9700 C C . VAL B 1 410 ? 27.719 2.938 5.91 1 93.5 410 VAL B C 1
ATOM 9702 O O . VAL B 1 410 ? 28.141 2.672 7.043 1 93.5 410 VAL B O 1
ATOM 9705 N N . GLY B 1 411 ? 28.375 3.656 4.996 1 91.06 411 GLY B N 1
ATOM 9706 C CA . GLY B 1 411 ? 29.719 4.152 5.266 1 91.06 411 GLY B CA 1
ATOM 9707 C C . GLY B 1 411 ? 29.766 5.148 6.406 1 91.06 411 GLY B C 1
ATOM 9708 O O . GLY B 1 411 ? 30.844 5.406 6.965 1 91.06 411 GLY B O 1
ATOM 9709 N N . LEU B 1 412 ? 28.625 5.672 6.793 1 93.44 412 LEU B N 1
ATOM 9710 C CA . LEU B 1 412 ? 28.562 6.602 7.914 1 93.44 412 LEU B CA 1
ATOM 9711 C C . LEU B 1 412 ? 28.531 5.852 9.242 1 93.44 412 LEU B C 1
ATOM 9713 O O . LEU B 1 412 ? 28.406 6.465 10.305 1 93.44 412 LEU B O 1
ATOM 9717 N N . GLY B 1 413 ? 28.469 4.52 9.203 1 89.56 413 GLY B N 1
ATOM 9718 C CA . GLY B 1 413 ? 28.547 3.709 10.414 1 89.56 413 GLY B CA 1
ATOM 9719 C C . GLY B 1 413 ? 27.188 3.164 10.836 1 89.56 413 GLY B C 1
ATOM 9720 O O . GLY B 1 413 ? 27.016 2.74 11.984 1 89.56 413 GLY B O 1
ATOM 9721 N N . VAL B 1 414 ? 26.219 3.248 9.867 1 92.06 414 VAL B N 1
ATOM 9722 C CA . VAL B 1 414 ? 24.875 2.848 10.234 1 92.06 414 VAL B CA 1
ATOM 9723 C C . VAL B 1 414 ? 24.359 1.781 9.266 1 92.06 414 VAL B C 1
ATOM 9725 O O . VAL B 1 414 ? 24.922 1.611 8.172 1 92.06 414 VAL B O 1
ATOM 9728 N N . ASP B 1 415 ? 23.344 1.071 9.664 1 88.94 415 ASP B N 1
ATOM 9729 C CA . ASP B 1 415 ? 22.75 0.084 8.766 1 88.94 415 ASP B CA 1
ATOM 9730 C C . ASP B 1 415 ? 21.25 -0.044 8.992 1 88.94 415 ASP B C 1
ATOM 9732 O O . ASP B 1 415 ? 20.703 0.551 9.93 1 88.94 415 ASP B O 1
ATOM 9736 N N . ASP B 1 416 ? 20.562 -0.795 8.203 1 87.38 416 ASP B N 1
ATOM 9737 C CA . ASP B 1 416 ? 19.109 -0.829 8.07 1 87.38 416 ASP B CA 1
ATOM 9738 C C . ASP B 1 416 ? 18.469 -1.52 9.273 1 87.38 416 ASP B C 1
ATOM 9740 O O . ASP B 1 416 ? 17.281 -1.322 9.547 1 87.38 416 ASP B O 1
ATOM 9744 N N . SER B 1 417 ? 19.141 -2.348 10.055 1 81 417 SER B N 1
ATOM 9745 C CA . SER B 1 417 ? 18.562 -3.104 11.172 1 81 417 SER B CA 1
ATOM 9746 C C . SER B 1 417 ? 18.453 -2.242 12.422 1 81 417 SER B C 1
ATOM 9748 O O . SER B 1 417 ? 17.75 -2.594 13.367 1 81 417 SER B O 1
ATOM 9750 N N . MET B 1 418 ? 19.156 -1.164 12.414 1 86.12 418 MET B N 1
ATOM 9751 C CA . MET B 1 418 ? 19.234 -0.31 13.594 1 86.12 418 MET B CA 1
ATOM 9752 C C . MET B 1 418 ? 17.922 0.443 13.805 1 86.12 418 MET B C 1
ATOM 9754 O O . MET B 1 418 ? 17.281 0.856 12.844 1 86.12 418 MET B O 1
ATOM 9758 N N . ASP B 1 419 ? 17.562 0.637 15.094 1 87.81 419 ASP B N 1
ATOM 9759 C CA . ASP B 1 419 ? 16.422 1.479 15.414 1 87.81 419 ASP B CA 1
ATOM 9760 C C . ASP B 1 419 ? 16.797 2.959 15.375 1 87.81 419 ASP B C 1
ATOM 9762 O O . ASP B 1 419 ? 17.953 3.303 15.156 1 87.81 419 ASP B O 1
ATOM 9766 N N . CYS B 1 420 ? 15.867 3.834 15.57 1 93.19 420 CYS B N 1
ATOM 9767 C CA . CYS B 1 420 ? 16.078 5.27 15.422 1 93.19 420 CYS B CA 1
ATOM 9768 C C . CYS B 1 420 ? 17.141 5.762 16.406 1 93.19 420 CYS B C 1
ATOM 9770 O O . CYS B 1 420 ? 18.016 6.547 16.047 1 93.19 420 CYS B O 1
ATOM 9772 N N . PHE B 1 421 ? 17.141 5.277 17.672 1 88.94 421 PHE B N 1
ATOM 9773 C CA . PHE B 1 421 ? 18.094 5.707 18.703 1 88.94 421 PHE B CA 1
ATOM 9774 C C . PHE B 1 421 ? 19.516 5.312 18.328 1 88.94 421 PHE B C 1
ATOM 9776 O O . PHE B 1 421 ? 20.438 6.125 18.438 1 88.94 421 PHE B O 1
ATOM 9783 N N . THR B 1 422 ? 19.594 4.117 17.875 1 88.12 422 THR B N 1
ATOM 9784 C CA . THR B 1 422 ? 20.906 3.604 17.5 1 88.12 422 THR B CA 1
ATOM 9785 C C . THR B 1 422 ? 21.453 4.336 16.281 1 88.12 422 THR B C 1
ATOM 9787 O O . THR B 1 422 ? 22.641 4.652 16.203 1 88.12 422 THR B O 1
ATOM 9790 N N . LEU B 1 423 ? 20.594 4.605 15.367 1 93.81 423 LEU B N 1
ATOM 9791 C CA . LEU B 1 423 ? 21 5.336 14.172 1 93.81 423 LEU B CA 1
ATOM 9792 C C . LEU B 1 423 ? 21.562 6.703 14.523 1 93.81 423 LEU B C 1
ATOM 9794 O O . LEU B 1 423 ? 22.625 7.09 14.031 1 93.81 423 LEU B O 1
ATOM 9798 N N . ILE B 1 424 ? 20.875 7.434 15.406 1 95.12 424 ILE B N 1
ATOM 9799 C CA . ILE B 1 424 ? 21.281 8.789 15.758 1 95.12 424 ILE B CA 1
ATOM 9800 C C . ILE B 1 424 ? 22.594 8.758 16.531 1 95.12 424 ILE B C 1
ATOM 9802 O O . ILE B 1 424 ? 23.484 9.578 16.297 1 95.12 424 ILE B O 1
ATOM 9806 N N . ASN B 1 425 ? 22.75 7.77 17.359 1 89.81 425 ASN B N 1
ATOM 9807 C CA . ASN B 1 425 ? 23.922 7.723 18.25 1 89.81 425 ASN B CA 1
ATOM 9808 C C . ASN B 1 425 ? 25.172 7.289 17.484 1 89.81 425 ASN B C 1
ATOM 9810 O O . ASN B 1 425 ? 26.266 7.773 17.766 1 89.81 425 ASN B O 1
ATOM 9814 N N . LEU B 1 426 ? 25.016 6.434 16.484 1 89.94 426 LEU B N 1
ATOM 9815 C CA . LEU B 1 426 ? 26.188 5.812 15.867 1 89.94 426 LEU B CA 1
ATOM 9816 C C . LEU B 1 426 ? 26.594 6.547 14.594 1 89.94 426 LEU B C 1
ATOM 9818 O O . LEU B 1 426 ? 27.734 6.441 14.148 1 89.94 426 LEU B O 1
ATOM 9822 N N . VAL B 1 427 ? 25.688 7.316 14.031 1 94.56 427 VAL B N 1
ATOM 9823 C CA . VAL B 1 427 ? 25.984 7.926 12.734 1 94.56 427 VAL B CA 1
ATOM 9824 C C . VAL B 1 427 ? 27.156 8.891 12.867 1 94.56 427 VAL B C 1
ATOM 9826 O O . VAL B 1 427 ? 27.234 9.641 13.844 1 94.56 427 VAL B O 1
ATOM 9829 N N . GLU B 1 428 ? 28.094 8.789 11.969 1 93.19 428 GLU B N 1
ATOM 9830 C CA . GLU B 1 428 ? 29.188 9.742 11.852 1 93.19 428 GLU B CA 1
ATOM 9831 C C . GLU B 1 428 ? 28.953 10.711 10.695 1 93.19 428 GLU B C 1
ATOM 9833 O O . GLU B 1 428 ? 29.359 10.445 9.562 1 93.19 428 GLU B O 1
ATOM 9838 N N . LEU B 1 429 ? 28.469 11.875 11.016 1 92.81 429 LEU B N 1
ATOM 9839 C CA . LEU B 1 429 ? 28.172 12.883 10 1 92.81 429 LEU B CA 1
ATOM 9840 C C . LEU B 1 429 ? 29.438 13.523 9.469 1 92.81 429 LEU B C 1
ATOM 9842 O O . LEU B 1 429 ? 30.312 13.914 10.25 1 92.81 429 LEU B O 1
ATOM 9846 N N . ASP B 1 430 ? 29.547 13.492 8.195 1 89.56 430 ASP B N 1
ATOM 9847 C CA . ASP B 1 430 ? 30.719 14.039 7.504 1 89.56 430 ASP B CA 1
ATOM 9848 C C . ASP B 1 430 ? 30.328 15.25 6.652 1 89.56 430 ASP B C 1
ATOM 9850 O O . ASP B 1 430 ? 29.641 15.109 5.641 1 89.56 430 ASP B O 1
ATOM 9854 N N . PRO B 1 431 ? 30.781 16.422 6.988 1 88.38 431 PRO B N 1
ATOM 9855 C CA . PRO B 1 431 ? 30.422 17.641 6.238 1 88.38 431 PRO B CA 1
ATOM 9856 C C . PRO B 1 431 ? 30.938 17.609 4.801 1 88.38 431 PRO B C 1
ATOM 9858 O O . PRO B 1 431 ? 30.453 18.359 3.955 1 88.38 431 PRO B O 1
ATOM 9861 N N . SER B 1 432 ? 31.922 16.781 4.57 1 88.81 432 SER B N 1
ATOM 9862 C CA . SER B 1 432 ? 32.469 16.688 3.219 1 88.81 432 SER B CA 1
ATOM 9863 C C . SER B 1 432 ? 31.531 15.906 2.305 1 88.81 432 SER B C 1
ATOM 9865 O O . SER B 1 432 ? 31.641 16 1.079 1 88.81 432 SER B O 1
ATOM 9867 N N . LYS B 1 433 ? 30.641 15.273 2.902 1 90.12 433 LYS B N 1
ATOM 9868 C CA . LYS B 1 433 ? 29.719 14.445 2.145 1 90.12 433 LYS B CA 1
ATOM 9869 C C . LYS B 1 433 ? 28.266 14.82 2.449 1 90.12 433 LYS B C 1
ATOM 9871 O O . LYS B 1 433 ? 27.469 13.961 2.826 1 90.12 433 LYS B O 1
ATOM 9876 N N . PHE B 1 434 ? 27.797 15.938 2.051 1 90.38 434 PHE B N 1
ATOM 9877 C CA . PHE B 1 434 ? 26.484 16.453 2.416 1 90.38 434 PHE B CA 1
ATOM 9878 C C . PHE B 1 434 ? 25.375 15.594 1.814 1 90.38 434 PHE B C 1
ATOM 9880 O O . PHE B 1 434 ? 24.375 15.305 2.475 1 90.38 434 PHE B O 1
ATOM 9887 N N . ASP B 1 435 ? 25.641 15.203 0.604 1 91.88 435 ASP B N 1
ATOM 9888 C CA . ASP B 1 435 ? 24.609 14.438 -0.083 1 91.88 435 ASP B CA 1
ATOM 9889 C C . ASP B 1 435 ? 24.328 13.125 0.646 1 91.88 435 ASP B C 1
ATOM 9891 O O . ASP B 1 435 ? 23.172 12.688 0.714 1 91.88 435 ASP B O 1
ATOM 9895 N N . ILE B 1 436 ? 25.328 12.539 1.212 1 94.88 436 ILE B N 1
ATOM 9896 C CA . ILE B 1 436 ? 25.188 11.281 1.941 1 94.88 436 ILE B CA 1
ATOM 9897 C C . ILE B 1 436 ? 24.5 11.539 3.281 1 94.88 436 ILE B C 1
ATOM 9899 O O . ILE B 1 436 ? 23.641 10.758 3.705 1 94.88 436 ILE B O 1
ATOM 9903 N N . CYS B 1 437 ? 24.875 12.617 3.85 1 95.5 437 CYS B N 1
ATOM 9904 C CA . CYS B 1 437 ? 24.266 12.992 5.117 1 95.5 437 CYS B CA 1
ATOM 9905 C C . CYS B 1 437 ? 22.781 13.297 4.938 1 95.5 437 CYS B C 1
ATOM 9907 O O . CYS B 1 437 ? 21.969 12.961 5.797 1 95.5 437 CYS B O 1
ATOM 9909 N N . ILE B 1 438 ? 22.484 13.922 3.828 1 96.69 438 ILE B N 1
ATOM 9910 C CA . ILE B 1 438 ? 21.094 14.242 3.518 1 96.69 438 ILE B CA 1
ATOM 9911 C C . ILE B 1 438 ? 20.297 12.945 3.309 1 96.69 438 ILE B C 1
ATOM 9913 O O . ILE B 1 438 ? 19.188 12.797 3.834 1 96.69 438 ILE B O 1
ATOM 9917 N N . SER B 1 439 ? 20.875 12.055 2.586 1 97.19 439 SER B N 1
ATOM 9918 C CA . SER B 1 439 ? 20.234 10.766 2.373 1 97.19 439 SER B CA 1
ATOM 9919 C C . SER B 1 439 ? 19.969 10.047 3.693 1 97.19 439 SER B C 1
ATOM 9921 O O . SER B 1 439 ? 18.891 9.492 3.906 1 97.19 439 SER B O 1
ATOM 9923 N N . PHE B 1 440 ? 20.984 10.094 4.574 1 97.25 440 PHE B N 1
ATOM 9924 C CA . PHE B 1 440 ? 20.812 9.508 5.898 1 97.25 440 PHE B CA 1
ATOM 9925 C C . PHE B 1 440 ? 19.672 10.18 6.648 1 97.25 440 PHE B C 1
ATOM 9927 O O . PHE B 1 440 ? 18.859 9.508 7.281 1 97.25 440 PHE B O 1
ATOM 9934 N N . GLY B 1 441 ? 19.625 11.508 6.59 1 98.12 441 GLY B N 1
ATOM 9935 C CA . GLY B 1 441 ? 18.578 12.25 7.277 1 98.12 441 GLY B CA 1
ATOM 9936 C C . GLY B 1 441 ? 17.188 11.844 6.855 1 98.12 441 GLY B C 1
ATOM 9937 O O . GLY B 1 441 ? 16.312 11.656 7.703 1 98.12 441 GLY B O 1
ATOM 9938 N N . TYR B 1 442 ? 16.984 11.68 5.598 1 98.19 442 TYR B N 1
ATOM 9939 C CA . TYR B 1 442 ? 15.656 11.305 5.102 1 98.19 442 TYR B CA 1
ATOM 9940 C C . TYR B 1 442 ? 15.328 9.859 5.457 1 98.19 442 TYR B C 1
ATOM 9942 O O . TYR B 1 442 ? 14.172 9.523 5.707 1 98.19 442 TYR B O 1
ATOM 9950 N N . ILE B 1 443 ? 16.297 8.961 5.48 1 97.94 443 ILE B N 1
ATOM 9951 C CA . ILE B 1 443 ? 16.062 7.59 5.922 1 97.94 443 ILE B CA 1
ATOM 9952 C C . ILE B 1 443 ? 15.641 7.582 7.391 1 97.94 443 ILE B C 1
ATOM 9954 O O . ILE B 1 443 ? 14.695 6.891 7.77 1 97.94 443 ILE B O 1
ATOM 9958 N N . LEU B 1 444 ? 16.391 8.344 8.156 1 98 444 LEU B N 1
ATOM 9959 C CA . LEU B 1 444 ? 16.062 8.445 9.57 1 98 444 LEU B CA 1
ATOM 9960 C C . LEU B 1 444 ? 14.641 8.984 9.766 1 98 444 LEU B C 1
ATOM 9962 O O . LEU B 1 444 ? 13.867 8.445 10.555 1 98 444 LEU B O 1
ATOM 9966 N N . LEU B 1 445 ? 14.297 10.062 9.023 1 98 445 LEU B N 1
ATOM 9967 C CA . LEU B 1 445 ? 12.953 10.633 9.094 1 98 445 LEU B CA 1
ATOM 9968 C C . LEU B 1 445 ? 11.906 9.586 8.734 1 98 445 LEU B C 1
ATOM 9970 O O . LEU B 1 445 ? 10.844 9.523 9.367 1 98 445 LEU B O 1
ATOM 9974 N N . THR B 1 446 ? 12.219 8.867 7.734 1 97.94 446 THR B N 1
ATOM 9975 C CA . THR B 1 446 ? 11.305 7.812 7.297 1 97.94 446 THR B CA 1
ATOM 9976 C C . THR B 1 446 ? 11.055 6.816 8.422 1 97.94 446 THR B C 1
ATOM 9978 O O . THR B 1 446 ? 9.914 6.418 8.664 1 97.94 446 THR B O 1
ATOM 9981 N N . LYS B 1 447 ? 12.039 6.41 9.133 1 96.81 447 LYS B N 1
ATOM 9982 C CA . LYS B 1 447 ? 11.914 5.449 10.219 1 96.81 447 LYS B CA 1
ATOM 9983 C C . LYS B 1 447 ? 11.148 6.043 11.398 1 96.81 447 LYS B C 1
ATOM 9985 O O . LYS B 1 447 ? 10.367 5.352 12.055 1 96.81 447 LYS B O 1
ATOM 9990 N N . ILE B 1 448 ? 11.344 7.285 11.648 1 97.62 448 ILE B N 1
ATOM 9991 C CA . ILE B 1 448 ? 10.648 7.953 12.742 1 97.62 448 ILE B CA 1
ATOM 9992 C C . ILE B 1 448 ? 9.156 8.039 12.438 1 97.62 448 ILE B C 1
ATOM 9994 O O . ILE B 1 448 ? 8.32 7.715 13.289 1 97.62 448 ILE B O 1
ATOM 9998 N N . ILE B 1 449 ? 8.844 8.508 11.234 1 98.12 449 ILE B N 1
ATOM 9999 C CA . ILE B 1 449 ? 7.445 8.625 10.836 1 98.12 449 ILE B CA 1
ATOM 10000 C C . ILE B 1 449 ? 6.773 7.254 10.883 1 98.12 449 ILE B C 1
ATOM 10002 O O . ILE B 1 449 ? 5.613 7.137 11.289 1 98.12 449 ILE B O 1
ATOM 10006 N N . THR B 1 450 ? 7.516 6.23 10.5 1 96.81 450 THR B N 1
ATOM 10007 C CA . THR B 1 450 ? 6.996 4.871 10.57 1 96.81 450 THR B CA 1
ATOM 10008 C C . THR B 1 450 ? 6.691 4.484 12.008 1 96.81 450 THR B C 1
ATOM 10010 O O . THR B 1 450 ? 5.633 3.914 12.297 1 96.81 450 THR B O 1
ATOM 10013 N N . ALA B 1 451 ? 7.582 4.797 12.898 1 95.62 451 ALA B N 1
ATOM 10014 C CA . ALA B 1 451 ? 7.398 4.465 14.312 1 95.62 451 ALA B CA 1
ATOM 10015 C C . ALA B 1 451 ? 6.156 5.145 14.875 1 95.62 451 ALA B C 1
ATOM 10017 O O . ALA B 1 451 ? 5.441 4.562 15.695 1 95.62 451 ALA B O 1
ATOM 10018 N N . VAL B 1 452 ? 5.852 6.297 14.422 1 97.5 452 VAL B N 1
ATOM 10019 C CA . VAL B 1 452 ? 4.742 7.059 14.977 1 97.5 452 VAL B CA 1
ATOM 10020 C C . VAL B 1 452 ? 3.439 6.656 14.289 1 97.5 452 VAL B C 1
ATOM 10022 O O . VAL B 1 452 ? 2.465 6.293 14.953 1 97.5 452 VAL B O 1
ATOM 10025 N N . PHE B 1 453 ? 3.387 6.66 12.992 1 97.31 453 PHE B N 1
ATOM 10026 C CA . PHE B 1 453 ? 2.143 6.449 12.258 1 97.31 453 PHE B CA 1
ATOM 10027 C C . PHE B 1 453 ? 1.745 4.98 12.273 1 97.31 453 PHE B C 1
ATOM 10029 O O . PHE B 1 453 ? 0.577 4.648 12.492 1 97.31 453 PHE B O 1
ATOM 10036 N N . SER B 1 454 ? 2.689 4.109 12.016 1 93.81 454 SER B N 1
ATOM 10037 C CA . SER B 1 454 ? 2.377 2.686 11.984 1 93.81 454 SER B CA 1
ATOM 10038 C C . SER B 1 454 ? 2.463 2.074 13.383 1 93.81 454 SER B C 1
ATOM 10040 O O . SER B 1 454 ? 1.705 1.159 13.711 1 93.81 454 SER B O 1
ATOM 10042 N N . GLY B 1 455 ? 3.35 2.586 14.188 1 92.38 455 GLY B N 1
ATOM 10043 C CA . GLY B 1 455 ? 3.594 1.989 15.492 1 92.38 455 GLY B CA 1
ATOM 10044 C C . GLY B 1 455 ? 2.654 2.498 16.562 1 92.38 455 GLY B C 1
ATOM 10045 O O . GLY B 1 455 ? 2.438 1.825 17.578 1 92.38 455 GLY B O 1
ATOM 10046 N N . LEU B 1 456 ? 2.047 3.674 16.312 1 95.19 456 LEU B N 1
ATOM 10047 C CA . LEU B 1 456 ? 1.221 4.262 17.359 1 95.19 456 LEU B CA 1
ATOM 10048 C C . LEU B 1 456 ? -0.136 4.688 16.812 1 95.19 456 LEU B C 1
ATOM 10050 O O . LEU B 1 456 ? -1.151 4.043 17.078 1 95.19 456 LEU B O 1
ATOM 10054 N N . LEU B 1 457 ? -0.204 5.648 15.938 1 96.25 457 LEU B N 1
ATOM 10055 C CA . LEU B 1 457 ? -1.418 6.352 15.539 1 96.25 457 LEU B CA 1
ATOM 10056 C C . LEU B 1 457 ? -2.408 5.391 14.883 1 96.25 457 LEU B C 1
ATOM 10058 O O . LEU B 1 457 ? -3.619 5.516 15.086 1 96.25 457 LEU B O 1
ATOM 10062 N N . TYR B 1 458 ? -1.885 4.445 14.094 1 95.75 458 TYR B N 1
ATOM 10063 C CA . TYR B 1 458 ? -2.791 3.547 13.391 1 95.75 458 TYR B CA 1
ATOM 10064 C C . TYR B 1 458 ? -2.607 2.107 13.859 1 95.75 458 TYR B C 1
ATOM 10066 O O . TYR B 1 458 ? -3.111 1.175 13.234 1 95.75 458 TYR B O 1
ATOM 10074 N N . ASN B 1 459 ? -1.861 1.941 14.93 1 92.62 459 ASN B N 1
ATOM 10075 C CA . ASN B 1 459 ? -1.676 0.606 15.492 1 92.62 459 ASN B CA 1
ATOM 10076 C C . ASN B 1 459 ? -2.938 0.112 16.188 1 92.62 459 ASN B C 1
ATOM 10078 O O . ASN B 1 459 ? -3.439 0.767 17.109 1 92.62 459 ASN B O 1
ATOM 10082 N N . ARG B 1 460 ? -3.344 -1.016 15.828 1 87.31 460 ARG B N 1
ATOM 10083 C CA . ARG B 1 460 ? -4.582 -1.586 16.344 1 87.31 460 ARG B CA 1
ATOM 10084 C C . ARG B 1 460 ? -4.527 -1.707 17.875 1 87.31 460 ARG B C 1
ATOM 10086 O O . ARG B 1 460 ? -5.555 -1.592 18.547 1 87.31 460 ARG B O 1
ATOM 10093 N N . HIS B 1 461 ? -3.426 -1.854 18.438 1 85.12 461 HIS B N 1
ATOM 10094 C CA . HIS B 1 461 ? -3.264 -2.016 19.875 1 85.12 461 HIS B CA 1
ATOM 10095 C C . HIS B 1 461 ? -3.781 -0.793 20.625 1 85.12 461 HIS B C 1
ATOM 10097 O O . HIS B 1 461 ? -4.316 -0.919 21.734 1 85.12 461 HIS B O 1
ATOM 10103 N N . PHE B 1 462 ? -3.676 0.331 19.984 1 89.94 462 PHE B N 1
ATOM 10104 C CA . PHE B 1 462 ? -4.023 1.561 20.688 1 89.94 462 PHE B CA 1
ATOM 10105 C C . PHE B 1 462 ? -5.316 2.152 20.125 1 89.94 462 PHE B C 1
ATOM 10107 O O . PHE B 1 462 ? -5.883 3.078 20.703 1 89.94 462 PHE B O 1
ATOM 10114 N N . THR B 1 463 ? -5.824 1.606 18.984 1 91.12 463 THR B N 1
ATOM 10115 C CA . THR B 1 463 ? -6.891 2.344 18.328 1 91.12 463 THR B CA 1
ATOM 10116 C C . THR B 1 463 ? -8.07 1.427 18.016 1 91.12 463 THR B C 1
ATOM 10118 O O . THR B 1 463 ? -9.047 1.847 17.391 1 91.12 463 THR B O 1
ATOM 10121 N N . ASP B 1 464 ? -8.055 0.206 18.406 1 87.75 464 ASP B N 1
ATOM 10122 C CA . ASP B 1 464 ? -9.164 -0.714 18.203 1 87.75 464 ASP B CA 1
ATOM 10123 C C . ASP B 1 464 ? -10.445 -0.18 18.828 1 87.75 464 ASP B C 1
ATOM 10125 O O . ASP B 1 464 ? -10.414 0.381 19.938 1 87.75 464 ASP B O 1
ATOM 10129 N N . TYR B 1 465 ? -11.523 -0.307 18.109 1 86.94 465 TYR B N 1
ATOM 10130 C CA . TYR B 1 465 ? -12.781 0.258 18.609 1 86.94 465 TYR B CA 1
ATOM 10131 C C . TYR B 1 465 ? -13.18 -0.372 19.938 1 86.94 465 TYR B C 1
ATOM 10133 O O . TYR B 1 465 ? -13.883 0.248 20.734 1 86.94 465 TYR B O 1
ATOM 10141 N N . ARG B 1 466 ? -12.789 -1.504 20.344 1 80.94 466 ARG B N 1
ATOM 10142 C CA . ARG B 1 466 ? -13.141 -2.215 21.562 1 80.94 466 ARG B CA 1
ATOM 10143 C C . ARG B 1 466 ? -12.586 -1.503 22.797 1 80.94 466 ARG B C 1
ATOM 10145 O O . ARG B 1 466 ? -13.156 -1.591 23.875 1 80.94 466 ARG B O 1
ATOM 10152 N N . LEU B 1 467 ? -11.477 -0.84 22.516 1 80.25 467 LEU B N 1
ATOM 10153 C CA . LEU B 1 467 ? -10.875 -0.069 23.594 1 80.25 467 LEU B CA 1
ATOM 10154 C C . LEU B 1 467 ? -11.789 1.074 24.016 1 80.25 467 LEU B C 1
ATOM 10156 O O . LEU B 1 467 ? -11.758 1.505 25.172 1 80.25 467 LEU B O 1
ATOM 10160 N N . PHE B 1 468 ? -12.617 1.493 23.109 1 81.12 468 PHE B N 1
ATOM 10161 C CA . PHE B 1 468 ? -13.383 2.711 23.344 1 81.12 468 PHE B CA 1
ATOM 10162 C C . PHE B 1 468 ? -14.852 2.387 23.609 1 81.12 468 PHE B C 1
ATOM 10164 O O . PHE B 1 468 ? -15.633 3.273 23.953 1 81.12 468 PHE B O 1
ATOM 10171 N N . ALA B 1 469 ? -15.281 1.225 23.375 1 74 469 ALA B N 1
ATOM 10172 C CA . ALA B 1 469 ? -16.688 0.83 23.531 1 74 469 ALA B CA 1
ATOM 10173 C C . ALA B 1 469 ? -17.062 0.668 25 1 74 469 ALA B C 1
ATOM 10175 O O . ALA B 1 469 ? -18.188 0.952 25.391 1 74 469 ALA B O 1
ATOM 10176 N N . THR B 1 470 ? -16.234 -0.088 25.875 1 61.78 470 THR B N 1
ATOM 10177 C CA . THR B 1 470 ? -16.656 -0.365 27.25 1 61.78 470 THR B CA 1
ATOM 10178 C C . THR B 1 470 ? -15.859 0.48 28.234 1 61.78 470 THR B C 1
ATOM 10180 O O . THR B 1 470 ? -14.625 0.511 28.188 1 61.78 470 THR B O 1
ATOM 10183 N N . PRO B 1 471 ? -16.562 1.543 28.938 1 51.97 471 PRO B N 1
ATOM 10184 C CA . PRO B 1 471 ? -15.852 2.371 29.906 1 51.97 471 PRO B CA 1
ATOM 10185 C C . PRO B 1 471 ? -14.945 1.552 30.828 1 51.97 471 PRO B C 1
ATOM 10187 O O . PRO B 1 471 ? -13.898 2.039 31.266 1 51.97 471 PRO B O 1
ATOM 10190 N N . ASN B 1 472 ? -15.414 0.404 31.25 1 47.09 472 ASN B N 1
ATOM 10191 C CA . ASN B 1 472 ? -14.664 -0.302 32.281 1 47.09 472 ASN B CA 1
ATOM 10192 C C . ASN B 1 472 ? -13.672 -1.286 31.688 1 47.09 472 ASN B C 1
ATOM 10194 O O . ASN B 1 472 ? -13.344 -2.301 32.312 1 47.09 472 ASN B O 1
ATOM 10198 N N . ALA B 1 473 ? -13.398 -0.835 30.531 1 50.62 473 ALA B N 1
ATOM 10199 C CA . ALA B 1 473 ? -12.492 -1.812 29.938 1 50.62 473 ALA B CA 1
ATOM 10200 C C . ALA B 1 473 ? -11.164 -1.85 30.688 1 50.62 473 ALA B C 1
ATOM 10202 O O . ALA B 1 473 ? -10.477 -0.831 30.812 1 50.62 473 ALA B O 1
ATOM 10203 N N . LYS B 1 474 ? -10.969 -2.598 31.844 1 48.12 474 LYS B N 1
ATOM 10204 C CA . LYS B 1 474 ? -9.82 -2.783 32.719 1 48.12 474 LYS B CA 1
ATOM 10205 C C . LYS B 1 474 ? -8.516 -2.678 31.938 1 48.12 474 LYS B C 1
ATOM 10207 O O . LYS B 1 474 ? -7.523 -2.135 32.438 1 48.12 474 LYS B O 1
ATOM 10212 N N . ASP B 1 475 ? -8.508 -2.875 30.531 1 60.47 475 ASP B N 1
ATOM 10213 C CA . ASP B 1 475 ? -7.242 -2.943 29.812 1 60.47 475 ASP B CA 1
ATOM 10214 C C . ASP B 1 475 ? -6.883 -1.59 29.203 1 60.47 475 ASP B C 1
ATOM 10216 O O . ASP B 1 475 ? -5.895 -1.476 28.469 1 60.47 475 ASP B O 1
ATOM 10220 N N . LEU B 1 476 ? -7.559 -0.668 29.672 1 75 476 LEU B N 1
ATOM 10221 C CA . LEU B 1 476 ? -7.305 0.674 29.156 1 75 476 LEU B CA 1
ATOM 10222 C C . LEU B 1 476 ? -6.125 1.314 29.875 1 75 476 LEU B C 1
ATOM 10224 O O . LEU B 1 476 ? -5.332 2.035 29.266 1 75 476 LEU B O 1
ATOM 10228 N N . ASN B 1 477 ? -6.012 0.9 31.141 1 74.69 477 ASN B N 1
ATOM 10229 C CA . ASN B 1 477 ? -4.891 1.438 31.906 1 74.69 477 ASN B CA 1
ATOM 10230 C C . ASN B 1 477 ? -3.557 0.885 31.406 1 74.69 477 ASN B C 1
ATOM 10232 O O . ASN B 1 477 ? -2.568 1.616 31.328 1 74.69 477 ASN B O 1
ATOM 10236 N N . GLY B 1 478 ? -3.643 -0.419 31.172 1 76.31 478 GLY B N 1
ATOM 10237 C CA . GLY B 1 478 ? -2.436 -1.006 30.609 1 76.31 478 GLY B CA 1
ATOM 10238 C C . GLY B 1 478 ? -2.045 -0.405 29.266 1 76.31 478 GLY B C 1
ATOM 10239 O O . GLY B 1 478 ? -0.867 -0.134 29.031 1 76.31 478 GLY B O 1
ATOM 10240 N N . THR B 1 479 ? -3.021 -0.201 28.453 1 83.94 479 THR B N 1
ATOM 10241 C CA . THR B 1 479 ? -2.791 0.413 27.156 1 83.94 479 THR B CA 1
ATOM 10242 C C . THR B 1 479 ? -2.295 1.848 27.312 1 83.94 479 THR B C 1
ATOM 10244 O O . THR B 1 479 ? -1.422 2.295 26.562 1 83.94 479 THR B O 1
ATOM 10247 N N . ALA B 1 480 ? -2.832 2.562 28.281 1 86.75 480 ALA B N 1
ATOM 10248 C CA . ALA B 1 480 ? -2.414 3.936 28.547 1 86.75 480 ALA B CA 1
ATOM 10249 C C . ALA B 1 480 ? -0.958 3.988 29 1 86.75 480 ALA B C 1
ATOM 10251 O O . ALA B 1 480 ? -0.202 4.867 28.578 1 86.75 480 ALA B O 1
ATOM 10252 N N . ARG B 1 481 ? -0.599 3.055 29.844 1 84.62 481 ARG B N 1
ATOM 10253 C CA . ARG B 1 481 ? 0.781 3.002 30.328 1 84.62 481 ARG B CA 1
ATOM 10254 C C . ARG B 1 481 ? 1.741 2.703 29.172 1 84.62 481 ARG B C 1
ATOM 10256 O O . ARG B 1 481 ? 2.814 3.301 29.094 1 84.62 481 ARG B O 1
ATOM 10263 N N . GLN B 1 482 ? 1.346 1.774 28.328 1 86.88 482 GLN B N 1
ATOM 10264 C CA . GLN B 1 482 ? 2.182 1.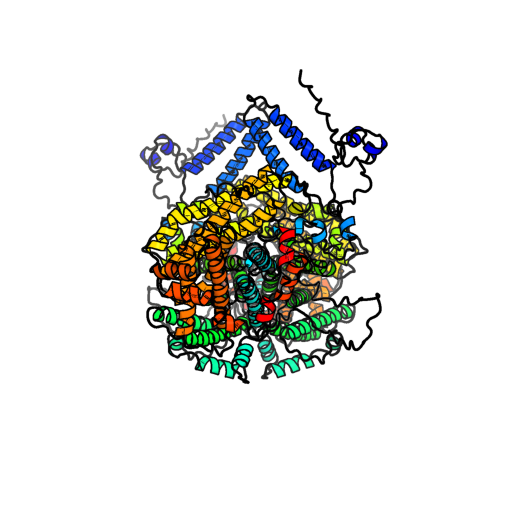458 27.188 1 86.88 482 GLN B CA 1
ATOM 10265 C C . GLN B 1 482 ? 2.301 2.654 26.234 1 86.88 482 GLN B C 1
ATOM 10267 O O . GLN B 1 482 ? 3.357 2.887 25.656 1 86.88 482 GLN B O 1
ATOM 10272 N N . LEU B 1 483 ? 1.209 3.33 26.109 1 90.56 483 LEU B N 1
ATOM 10273 C CA . LEU B 1 483 ? 1.213 4.52 25.266 1 90.56 483 LEU B CA 1
ATOM 10274 C C . LEU B 1 483 ? 2.16 5.578 25.828 1 90.56 483 LEU B C 1
ATOM 10276 O O . LEU B 1 483 ? 2.885 6.227 25.078 1 90.56 483 LEU B O 1
ATOM 10280 N N . MET B 1 484 ? 2.221 5.727 27.156 1 90.44 484 MET B N 1
ATOM 10281 C CA . MET B 1 484 ? 3.111 6.691 27.781 1 90.44 484 MET B CA 1
ATOM 10282 C C . MET B 1 484 ? 4.574 6.309 27.562 1 90.44 484 MET B C 1
ATOM 10284 O O . MET B 1 484 ? 5.418 7.18 27.359 1 90.44 484 MET B O 1
ATOM 10288 N N . VAL B 1 485 ? 4.777 5.023 27.562 1 89.19 485 VAL B N 1
ATOM 10289 C CA . VAL B 1 485 ? 6.141 4.551 27.344 1 89.19 485 VAL B CA 1
ATOM 10290 C C . VAL B 1 485 ? 6.562 4.855 25.906 1 89.19 485 VAL B C 1
ATOM 10292 O O . VAL B 1 485 ? 7.672 5.332 25.672 1 89.19 485 VAL B O 1
ATOM 10295 N N . GLU B 1 486 ? 5.711 4.594 24.984 1 90.62 486 GLU B N 1
ATOM 10296 C CA . GLU B 1 486 ? 6.012 4.863 23.578 1 90.62 486 GLU B CA 1
ATOM 10297 C C . GLU B 1 486 ? 6.184 6.359 23.328 1 90.62 486 GLU B C 1
ATOM 10299 O O . GLU B 1 486 ? 7.043 6.766 22.547 1 90.62 486 GLU B O 1
ATOM 10304 N N . PHE B 1 487 ? 5.379 7.129 24 1 92.38 487 PHE B N 1
ATOM 10305 C CA . PHE B 1 487 ? 5.492 8.578 23.891 1 92.38 487 PHE B CA 1
ATOM 10306 C C . PHE B 1 487 ? 6.852 9.055 24.391 1 92.38 487 PHE B C 1
ATOM 10308 O O . PHE B 1 487 ? 7.512 9.867 23.734 1 92.38 487 PHE B O 1
ATOM 10315 N N . SER B 1 488 ? 7.227 8.531 25.5 1 92.19 488 SER B N 1
ATOM 10316 C CA . SER B 1 488 ? 8.516 8.914 26.062 1 92.19 488 SER B CA 1
ATOM 10317 C C . SER B 1 488 ? 9.664 8.539 25.125 1 92.19 488 SER B C 1
ATOM 10319 O O . SER B 1 488 ? 10.648 9.266 25.031 1 92.19 488 SER B O 1
ATOM 10321 N N . LYS B 1 489 ? 9.5 7.449 24.5 1 93.19 489 LYS B N 1
ATOM 10322 C CA . LYS B 1 489 ? 10.516 7.012 23.531 1 93.19 489 LYS B CA 1
ATOM 10323 C C . LYS B 1 489 ? 10.609 7.977 22.359 1 93.19 489 LYS B C 1
ATOM 10325 O O . LYS B 1 489 ? 11.711 8.328 21.922 1 93.19 489 LYS B O 1
ATOM 10330 N N . ILE B 1 490 ? 9.523 8.43 21.859 1 95.25 490 ILE B N 1
ATOM 10331 C CA . ILE B 1 490 ? 9.5 9.336 20.703 1 95.25 490 ILE B CA 1
ATOM 10332 C C . ILE B 1 490 ? 10.062 10.695 21.109 1 95.25 490 ILE B C 1
ATOM 10334 O O . ILE B 1 490 ? 10.812 11.312 20.359 1 95.25 490 ILE B O 1
ATOM 10338 N N . CYS B 1 491 ? 9.711 11.164 22.297 1 94.94 491 CYS B N 1
ATOM 10339 C CA . CYS B 1 491 ? 10.258 12.422 22.797 1 94.94 491 CYS B CA 1
ATOM 10340 C C . CYS B 1 491 ? 11.773 12.352 22.891 1 94.94 491 CYS B C 1
ATOM 10342 O O . CYS B 1 491 ? 12.469 13.297 22.516 1 94.94 491 CYS B O 1
ATOM 10344 N N . LYS B 1 492 ? 12.203 11.195 23.375 1 94.06 492 LYS B N 1
ATOM 10345 C CA . LYS B 1 492 ? 13.641 11.016 23.516 1 94.06 492 LYS B CA 1
ATOM 10346 C C . LYS B 1 492 ? 14.32 11.016 22.141 1 94.06 492 LYS B C 1
ATOM 10348 O O . LYS B 1 492 ? 15.43 11.531 21.984 1 94.06 492 LYS B O 1
ATOM 10353 N N . ILE B 1 493 ? 13.711 10.43 21.203 1 96.44 493 ILE B N 1
ATOM 10354 C CA . ILE B 1 493 ? 14.25 10.391 19.844 1 96.44 493 ILE B CA 1
ATOM 10355 C C . ILE B 1 493 ? 14.391 11.812 19.312 1 96.44 493 ILE B C 1
ATOM 10357 O O . ILE B 1 493 ? 15.445 12.195 18.812 1 96.44 493 ILE B O 1
ATOM 10361 N N . PHE B 1 494 ? 13.367 12.641 19.422 1 96.31 494 PHE B N 1
ATOM 10362 C CA . PHE B 1 494 ? 13.414 14 18.906 1 96.31 494 PHE B CA 1
ATOM 10363 C C . PHE B 1 494 ? 14.406 14.844 19.703 1 96.31 494 PHE B C 1
ATOM 10365 O O . PHE B 1 494 ? 15.039 15.75 19.141 1 96.31 494 PHE B O 1
ATOM 10372 N N . GLN B 1 495 ? 14.555 14.5 21 1 95.31 495 GLN B N 1
ATOM 10373 C CA . GLN B 1 495 ? 15.562 15.203 21.797 1 95.31 495 GLN B CA 1
ATOM 10374 C C . GLN B 1 495 ? 16.969 14.875 21.297 1 95.31 495 GLN B C 1
ATOM 10376 O O . GLN B 1 495 ? 17.828 15.766 21.203 1 95.31 495 GLN B O 1
ATOM 10381 N N . CYS B 1 496 ? 17.172 13.633 20.984 1 95.5 496 CYS B N 1
ATOM 10382 C CA . CYS B 1 496 ? 18.469 13.227 20.453 1 95.5 496 CYS B CA 1
ATOM 10383 C C . CYS B 1 496 ? 18.75 13.914 19.109 1 95.5 496 CYS B C 1
ATOM 10385 O O . CYS B 1 496 ? 19.891 14.289 18.828 1 95.5 496 CYS B O 1
ATOM 10387 N N . ILE B 1 497 ? 17.766 14.047 18.344 1 96.5 497 ILE B N 1
ATOM 10388 C CA . ILE B 1 497 ? 17.891 14.742 17.062 1 96.5 497 ILE B CA 1
ATOM 10389 C C . ILE B 1 497 ? 18.25 16.203 17.312 1 96.5 497 ILE B C 1
ATOM 10391 O O . ILE B 1 497 ? 19.141 16.75 16.625 1 96.5 497 ILE B O 1
ATOM 10395 N N . GLN B 1 498 ? 17.609 16.828 18.25 1 94.75 498 GLN B N 1
ATOM 10396 C CA . GLN B 1 498 ? 17.844 18.234 18.578 1 94.75 498 GLN B CA 1
ATOM 10397 C C . GLN B 1 498 ? 19.266 18.453 19.062 1 94.75 498 GLN B C 1
ATOM 10399 O O . GLN B 1 498 ? 19.859 19.5 18.797 1 94.75 498 GLN B O 1
ATOM 10404 N N . ASP B 1 499 ? 19.766 17.438 19.719 1 94.44 499 ASP B N 1
ATOM 10405 C CA . ASP B 1 499 ? 21.078 17.594 20.344 1 94.44 499 ASP B CA 1
ATOM 10406 C C . ASP B 1 499 ? 22.203 17.297 19.359 1 94.44 499 ASP B C 1
ATOM 10408 O O . ASP B 1 499 ? 23.266 17.922 19.406 1 94.44 499 ASP B O 1
ATOM 10412 N N . LYS B 1 500 ? 21.922 16.438 18.422 1 94.5 500 LYS B N 1
ATOM 10413 C CA . LYS B 1 500 ? 23.031 15.969 17.594 1 94.5 500 LYS B CA 1
ATOM 10414 C C . LYS B 1 500 ? 22.859 16.391 16.141 1 94.5 500 LYS B C 1
ATOM 10416 O O . LYS B 1 500 ? 23.75 16.984 15.547 1 94.5 500 LYS B O 1
ATOM 10421 N N . LEU B 1 501 ? 21.766 16.141 15.578 1 95.38 501 LEU B N 1
ATOM 10422 C CA . LEU B 1 501 ? 21.578 16.328 14.141 1 95.38 501 LEU B CA 1
ATOM 10423 C C . LEU B 1 501 ? 21.281 17.781 13.812 1 95.38 501 LEU B C 1
ATOM 10425 O O . LEU B 1 501 ? 21.766 18.312 12.812 1 95.38 501 LEU B O 1
ATOM 10429 N N . ILE B 1 502 ? 20.422 18.453 14.609 1 95.31 502 ILE B N 1
ATOM 10430 C CA . ILE B 1 502 ? 19.953 19.797 14.297 1 95.31 502 ILE B CA 1
ATOM 10431 C C . ILE B 1 502 ? 21.125 20.781 14.32 1 95.31 502 ILE B C 1
ATOM 10433 O O . ILE B 1 502 ? 21.266 21.609 13.43 1 95.31 502 ILE B O 1
ATOM 10437 N N . PRO B 1 503 ? 22.078 20.688 15.32 1 94.44 503 PRO B N 1
ATOM 10438 C CA . PRO B 1 503 ? 23.219 21.578 15.266 1 94.44 503 PRO B CA 1
ATOM 10439 C C . PRO B 1 503 ? 24.047 21.422 13.992 1 94.44 503 PRO B C 1
ATOM 10441 O O . PRO B 1 503 ? 24.516 22.406 13.422 1 94.44 503 PRO B O 1
ATOM 10444 N N . PHE B 1 504 ? 24.25 20.219 13.531 1 94.81 504 PHE B N 1
ATOM 10445 C CA . PHE B 1 504 ? 24.969 19.938 12.289 1 94.81 504 PHE B CA 1
ATOM 10446 C C . PHE B 1 504 ? 24.234 20.562 11.102 1 94.81 504 PHE B C 1
ATOM 10448 O O . PHE B 1 504 ? 24.859 21.203 10.25 1 94.81 504 PHE B O 1
ATOM 10455 N N . LEU B 1 505 ? 22.938 20.406 11.039 1 95 505 LEU B N 1
ATOM 10456 C CA . LEU B 1 505 ? 22.156 20.922 9.914 1 95 505 LEU B CA 1
ATOM 10457 C C . LEU B 1 505 ? 22.141 22.438 9.914 1 95 505 LEU B C 1
ATOM 10459 O O . LEU B 1 505 ? 22.234 23.062 8.859 1 95 505 LEU B O 1
ATOM 10463 N N . LYS B 1 506 ? 22 23.047 11.078 1 93.38 506 LYS B N 1
ATOM 10464 C CA . LYS B 1 506 ? 21.969 24.5 11.18 1 93.38 506 LYS B CA 1
ATOM 10465 C C . LYS B 1 506 ? 23.312 25.109 10.781 1 93.38 506 LYS B C 1
ATOM 10467 O O . LYS B 1 506 ? 23.359 26.172 10.148 1 93.38 506 LYS B O 1
ATOM 10472 N N . GLN B 1 507 ? 24.391 24.406 11.117 1 93.62 507 GLN B N 1
ATOM 10473 C CA . GLN B 1 507 ? 25.734 24.875 10.781 1 93.62 507 GLN B CA 1
ATOM 10474 C C . GLN B 1 507 ? 25.922 24.969 9.273 1 93.62 507 GLN B C 1
ATOM 10476 O O . GLN B 1 507 ? 26.594 25.875 8.781 1 93.62 507 GLN B O 1
ATOM 10481 N N . TYR B 1 508 ? 25.297 24.141 8.57 1 92.81 508 TYR B N 1
ATOM 10482 C CA . TYR B 1 508 ? 25.484 24.094 7.129 1 92.81 508 TYR B CA 1
ATOM 10483 C C . TYR B 1 508 ? 24.203 24.469 6.391 1 92.81 508 TYR B C 1
ATOM 10485 O O . TYR B 1 508 ? 23.938 23.969 5.301 1 92.81 508 TYR B O 1
ATOM 10493 N N . SER B 1 509 ? 23.422 25.312 6.973 1 90.25 509 SER B N 1
ATOM 10494 C CA . SER B 1 509 ? 22.109 25.688 6.469 1 90.25 509 SER B CA 1
ATOM 10495 C C . SER B 1 509 ? 22.234 26.531 5.203 1 90.25 509 SER B C 1
ATOM 10497 O O . SER B 1 509 ? 21.25 26.766 4.508 1 90.25 509 SER B O 1
ATOM 10499 N N . GLU B 1 510 ? 23.422 26.922 4.902 1 87.25 510 GLU B N 1
ATOM 10500 C CA . GLU B 1 510 ? 23.609 27.672 3.666 1 87.25 510 GLU B CA 1
ATOM 10501 C C . GLU B 1 510 ? 23.312 26.797 2.445 1 87.25 510 GLU B C 1
ATOM 10503 O O . GLU B 1 510 ? 22.906 27.312 1.397 1 87.25 510 GLU B O 1
ATOM 10508 N N . ASN B 1 511 ? 23.578 25.562 2.697 1 88.56 511 ASN B N 1
ATOM 10509 C CA . ASN B 1 511 ? 23.188 24.625 1.657 1 88.56 511 ASN B CA 1
ATOM 10510 C C . ASN B 1 511 ? 21.672 24.406 1.629 1 88.56 511 ASN B C 1
ATOM 10512 O O . ASN B 1 511 ? 21.094 23.969 2.617 1 88.56 511 ASN B O 1
ATOM 10516 N N . SER B 1 512 ? 21.062 24.672 0.527 1 86.56 512 SER B N 1
ATOM 10517 C CA . SER B 1 512 ? 19.609 24.656 0.41 1 86.56 512 SER B CA 1
ATOM 10518 C C . SER B 1 512 ? 19.047 23.281 0.728 1 86.56 512 SER B C 1
ATOM 10520 O O . SER B 1 512 ? 17.969 23.172 1.333 1 86.56 512 SER B O 1
ATOM 10522 N N . ASN B 1 513 ? 19.719 22.266 0.306 1 90.5 513 ASN B N 1
ATOM 10523 C CA . ASN B 1 513 ? 19.234 20.922 0.558 1 90.5 513 ASN B CA 1
ATOM 10524 C C . ASN B 1 513 ? 19.297 20.562 2.041 1 90.5 513 ASN B C 1
ATOM 10526 O O . ASN B 1 513 ? 18.438 19.859 2.557 1 90.5 513 ASN B O 1
ATOM 10530 N N . VAL B 1 514 ? 20.359 21.047 2.67 1 94 514 VAL B N 1
ATOM 10531 C CA . VAL B 1 514 ? 20.5 20.812 4.102 1 94 514 VAL B CA 1
ATOM 10532 C C . VAL B 1 514 ? 19.422 21.578 4.871 1 94 514 VAL B C 1
ATOM 10534 O O . VAL B 1 514 ? 18.844 21.047 5.812 1 94 514 VAL B O 1
ATOM 10537 N N . PHE B 1 515 ? 19.188 22.766 4.414 1 93.19 515 PHE B N 1
ATOM 10538 C CA . PHE B 1 515 ? 18.172 23.578 5.078 1 93.19 515 PHE B CA 1
ATOM 10539 C C . PHE B 1 515 ? 16.781 22.953 4.895 1 93.19 515 PHE B C 1
ATOM 10541 O O . PHE B 1 515 ? 15.961 23 5.812 1 93.19 515 PHE B O 1
ATOM 10548 N N . GLU B 1 516 ? 16.531 22.469 3.744 1 93.44 516 GLU B N 1
ATOM 10549 C CA . GLU B 1 516 ? 15.258 21.781 3.496 1 93.44 516 GLU B CA 1
ATOM 10550 C C . GLU B 1 516 ? 15.086 20.578 4.434 1 93.44 516 GLU B C 1
ATOM 10552 O O . GLU B 1 516 ? 14.008 20.391 4.996 1 93.44 516 GLU B O 1
ATOM 10557 N N . LEU B 1 517 ? 16.125 19.781 4.578 1 96.25 517 LEU B N 1
ATOM 10558 C CA . LEU B 1 517 ? 16.078 18.656 5.492 1 96.25 517 LEU B CA 1
ATOM 10559 C C . LEU B 1 517 ? 15.805 19.109 6.922 1 96.25 517 LEU B C 1
ATOM 10561 O O . LEU B 1 517 ? 15.016 18.5 7.637 1 96.25 517 LEU B O 1
ATOM 10565 N N . TYR B 1 518 ? 16.453 20.203 7.262 1 95.56 518 TYR B N 1
ATOM 10566 C CA . TYR B 1 518 ? 16.25 20.781 8.586 1 95.56 518 TYR B CA 1
ATOM 10567 C C . TYR B 1 518 ? 14.781 21.125 8.805 1 95.56 518 TYR B C 1
ATOM 10569 O O . TYR B 1 518 ? 14.195 20.766 9.836 1 95.56 518 TYR B O 1
ATOM 10577 N N . THR B 1 519 ? 14.18 21.734 7.871 1 95.19 519 THR B N 1
ATOM 10578 C CA . THR B 1 519 ? 12.789 22.125 8 1 95.19 519 THR B CA 1
ATOM 10579 C C . THR B 1 519 ? 11.875 20.906 8.008 1 95.19 519 THR B C 1
ATOM 10581 O O . THR B 1 519 ? 10.852 20.891 8.695 1 95.19 519 THR B O 1
ATOM 10584 N N . HIS B 1 520 ? 12.242 19.906 7.258 1 96.19 520 HIS B N 1
ATOM 10585 C CA . HIS B 1 520 ? 11.445 18.672 7.246 1 96.19 520 HIS B CA 1
ATOM 10586 C C . HIS B 1 520 ? 11.469 17.984 8.609 1 96.19 520 HIS B C 1
ATOM 10588 O O . HIS B 1 520 ? 10.469 17.406 9.023 1 96.19 520 HIS B O 1
ATOM 10594 N N . PHE B 1 521 ? 12.602 18.047 9.312 1 97 521 PHE B N 1
ATOM 10595 C CA . PHE B 1 521 ? 12.656 17.484 10.656 1 97 521 PHE B CA 1
ATOM 10596 C C . PHE B 1 521 ? 11.727 18.25 11.594 1 97 521 PHE B C 1
ATOM 10598 O O . PHE B 1 521 ? 11.008 17.641 12.391 1 97 521 PHE B O 1
ATOM 10605 N N . GLY B 1 522 ? 11.773 19.562 11.453 1 95.5 522 GLY B N 1
ATOM 10606 C CA . GLY B 1 522 ? 10.883 20.375 12.266 1 95.5 522 GLY B CA 1
ATOM 10607 C C . GLY B 1 522 ? 9.414 20.094 11.992 1 95.5 522 GLY B C 1
ATOM 10608 O O . GLY B 1 522 ? 8.617 19.969 12.922 1 95.5 522 GLY B O 1
ATOM 10609 N N . PHE B 1 523 ? 9.125 20.016 10.773 1 95.31 523 PHE B N 1
ATOM 10610 C CA . PHE B 1 523 ? 7.754 19.734 10.367 1 95.31 523 PHE B CA 1
ATOM 10611 C C . PHE B 1 523 ? 7.305 18.359 10.867 1 95.31 523 PHE B C 1
ATOM 10613 O O . PHE B 1 523 ? 6.184 18.219 11.359 1 95.31 523 PHE B O 1
ATOM 10620 N N . ALA B 1 524 ? 8.141 17.359 10.688 1 97.38 524 ALA B N 1
ATOM 10621 C CA . ALA B 1 524 ? 7.816 16.016 11.148 1 97.38 524 ALA B CA 1
ATOM 10622 C C . ALA B 1 524 ? 7.555 15.992 12.648 1 97.38 524 ALA B C 1
ATOM 10624 O O . ALA B 1 524 ? 6.629 15.328 13.117 1 97.38 524 ALA B O 1
ATOM 10625 N N . LYS B 1 525 ? 8.383 16.688 13.352 1 97.19 525 LYS B N 1
ATOM 10626 C CA . LYS B 1 525 ? 8.188 16.766 14.797 1 97.19 525 LYS B CA 1
ATOM 10627 C C . LYS B 1 525 ? 6.812 17.344 15.141 1 97.19 525 LYS B C 1
ATOM 10629 O O . LYS B 1 525 ? 6.078 16.766 15.945 1 97.19 525 LYS B O 1
ATOM 10634 N N . VAL B 1 526 ? 6.445 18.391 14.477 1 96.38 526 VAL B N 1
ATOM 10635 C CA . VAL B 1 526 ? 5.172 19.062 14.719 1 96.38 526 VAL B CA 1
ATOM 10636 C C . VAL B 1 526 ? 4.016 18.125 14.383 1 96.38 526 VAL B C 1
ATOM 10638 O O . VAL B 1 526 ? 3.105 17.938 15.195 1 96.38 526 VAL B O 1
ATOM 10641 N N . CYS B 1 527 ? 4.055 17.516 13.242 1 96.31 527 CYS B N 1
ATOM 10642 C CA . CYS B 1 527 ? 2.973 16.656 12.781 1 96.31 527 CYS B CA 1
ATOM 10643 C C . CYS B 1 527 ? 2.846 15.43 13.664 1 96.31 527 CYS B C 1
ATOM 10645 O O . CYS B 1 527 ? 1.735 15.023 14.016 1 96.31 527 CYS B O 1
ATOM 10647 N N . CYS B 1 528 ? 3.973 14.828 14.016 1 97.19 528 CYS B N 1
ATOM 10648 C CA . CYS B 1 528 ? 3.957 13.633 14.859 1 97.19 528 CYS B CA 1
ATOM 10649 C C . CYS B 1 528 ? 3.367 13.938 16.234 1 97.19 528 CYS B C 1
ATOM 10651 O O . CYS B 1 528 ? 2.521 13.195 16.734 1 97.19 528 CYS B O 1
ATOM 10653 N N . PHE B 1 529 ? 3.754 15.047 16.781 1 96.44 529 PHE B N 1
ATOM 10654 C CA . PHE B 1 529 ? 3.262 15.414 18.109 1 96.44 529 PHE B CA 1
ATOM 10655 C C . PHE B 1 529 ? 1.777 15.75 18.062 1 96.44 529 PHE B C 1
ATOM 10657 O O . PHE B 1 529 ? 1.023 15.391 18.969 1 96.44 529 PHE B O 1
ATOM 10664 N N . GLN B 1 530 ? 1.349 16.406 17.031 1 94.31 530 GLN B N 1
ATOM 10665 C CA . GLN B 1 530 ? -0.075 16.688 16.875 1 94.31 530 GLN B CA 1
ATOM 10666 C C . GLN B 1 530 ? -0.886 15.391 16.812 1 94.31 530 GLN B C 1
ATOM 10668 O O . GLN B 1 530 ? -1.954 15.289 17.422 1 94.31 530 GLN B O 1
ATOM 10673 N N . GLY B 1 531 ? -0.373 14.492 16.031 1 94.75 531 GLY B N 1
ATOM 10674 C CA . GLY B 1 531 ? -1.044 13.203 15.953 1 94.75 531 GLY B CA 1
ATOM 10675 C C . GLY B 1 531 ? -1.1 12.477 17.281 1 94.75 531 GLY B C 1
ATOM 10676 O O . GLY B 1 531 ? -2.143 11.938 17.656 1 94.75 531 GLY B O 1
ATOM 10677 N N . MET B 1 532 ? -0.03 12.516 18.016 1 95.19 532 MET B N 1
ATOM 10678 C CA . MET B 1 532 ? 0.038 11.844 19.312 1 95.19 532 MET B CA 1
ATOM 10679 C C . MET B 1 532 ? -0.889 12.508 20.328 1 95.19 532 MET B C 1
ATOM 10681 O O . MET B 1 532 ? -1.5 11.836 21.156 1 95.19 532 MET B O 1
ATOM 10685 N N . GLU B 1 533 ? -0.98 13.812 20.234 1 93.31 533 GLU B N 1
ATOM 10686 C CA . GLU B 1 533 ? -1.906 14.516 21.109 1 93.31 533 GLU B CA 1
ATOM 10687 C C . GLU B 1 533 ? -3.334 14.016 20.938 1 93.31 533 GLU B C 1
ATOM 10689 O O . GLU B 1 533 ? -4.035 13.75 21.906 1 93.31 533 GLU B O 1
ATOM 10694 N N . SER B 1 534 ? -3.732 13.883 19.703 1 91.44 534 SER B N 1
ATOM 10695 C CA . SER B 1 534 ? -5.078 13.406 19.406 1 91.44 534 SER B CA 1
ATOM 10696 C C . SER B 1 534 ? -5.309 12.016 19.969 1 91.44 534 SER B C 1
ATOM 10698 O O . SER B 1 534 ? -6.375 11.727 20.516 1 91.44 534 SER B O 1
ATOM 10700 N N . LEU B 1 535 ? -4.344 11.172 19.844 1 93.44 535 LEU B N 1
ATOM 10701 C CA . LEU B 1 535 ? -4.484 9.805 20.312 1 93.44 535 LEU B CA 1
ATOM 10702 C C . LEU B 1 535 ? -4.52 9.766 21.844 1 93.44 535 LEU B C 1
ATOM 10704 O O . LEU B 1 535 ? -5.34 9.055 22.438 1 93.44 535 LEU B O 1
ATOM 10708 N N . ILE B 1 536 ? -3.664 10.5 22.516 1 91.62 536 ILE B N 1
ATOM 10709 C CA . ILE B 1 536 ? -3.582 10.516 23.969 1 91.62 536 ILE B CA 1
ATOM 10710 C C . ILE B 1 536 ? -4.875 11.078 24.547 1 91.62 536 ILE B C 1
ATOM 10712 O O . ILE B 1 536 ? -5.41 10.539 25.531 1 91.62 536 ILE B O 1
ATOM 10716 N N . LEU B 1 537 ? -5.387 12.117 23.938 1 88.88 537 LEU B N 1
ATOM 10717 C CA . LEU B 1 537 ? -6.625 12.719 24.422 1 88.88 537 LEU B CA 1
ATOM 10718 C C . LEU B 1 537 ? -7.789 11.742 24.297 1 88.88 537 LEU B C 1
ATOM 10720 O O . LEU B 1 537 ? -8.68 11.719 25.141 1 88.88 537 LEU B O 1
ATOM 10724 N N . ARG B 1 538 ? -7.754 10.977 23.266 1 85.62 538 ARG B N 1
ATOM 10725 C CA . ARG B 1 538 ? -8.805 9.984 23.062 1 85.62 538 ARG B CA 1
ATOM 10726 C C . ARG B 1 538 ? -8.812 8.961 24.188 1 85.62 538 ARG B C 1
ATOM 10728 O O . ARG B 1 538 ? -9.883 8.562 24.656 1 85.62 538 ARG B O 1
ATOM 10735 N N . ILE B 1 539 ? -7.691 8.57 24.594 1 86.12 539 ILE B N 1
ATOM 10736 C CA . ILE B 1 539 ? -7.57 7.547 25.625 1 86.12 539 ILE B CA 1
ATOM 10737 C C . ILE B 1 539 ? -7.773 8.18 27 1 86.12 539 ILE B C 1
ATOM 10739 O O . ILE B 1 539 ? -8.391 7.578 27.891 1 86.12 539 ILE B O 1
ATOM 10743 N N . GLN B 1 540 ? -7.316 9.359 27.172 1 84.19 540 GLN B N 1
ATOM 10744 C CA . GLN B 1 540 ? -7.426 10.078 28.438 1 84.19 540 GLN B CA 1
ATOM 10745 C C . GLN B 1 540 ? -8.891 10.25 28.844 1 8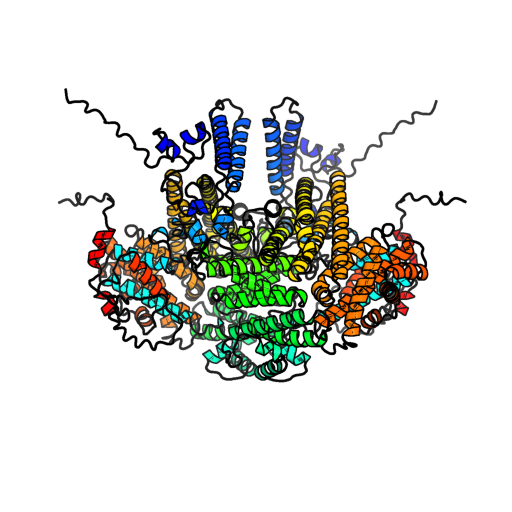4.19 540 GLN B C 1
ATOM 10747 O O . GLN B 1 540 ? -9.227 10.156 30.016 1 84.19 540 GLN B O 1
ATOM 10752 N N . ASN B 1 541 ? -9.672 10.516 27.875 1 76.75 541 ASN B N 1
ATOM 10753 C CA . ASN B 1 541 ? -11.086 10.789 28.125 1 76.75 541 ASN B CA 1
ATOM 10754 C C . ASN B 1 541 ? -11.797 9.562 28.688 1 76.75 541 ASN B C 1
ATOM 10756 O O . ASN B 1 541 ? -12.875 9.68 29.266 1 76.75 541 ASN B O 1
ATOM 10760 N N . LEU B 1 542 ? -11.133 8.438 28.609 1 78 542 LEU B N 1
ATOM 10761 C CA . LEU B 1 542 ? -11.766 7.199 29.062 1 78 542 LEU B CA 1
ATOM 10762 C C . LEU B 1 542 ? -11.219 6.773 30.406 1 78 542 LEU B C 1
ATOM 10764 O O . LEU B 1 542 ? -11.781 5.891 31.062 1 78 542 LEU B O 1
ATOM 10768 N N . LEU B 1 543 ? -10.164 7.387 30.781 1 78.25 543 LEU B N 1
ATOM 10769 C CA . LEU B 1 543 ? -9.453 6.922 31.984 1 78.25 543 LEU B CA 1
ATOM 10770 C C . LEU B 1 543 ? -10.031 7.562 33.25 1 78.25 543 LEU B C 1
ATOM 10772 O O . LEU B 1 543 ? -10.664 8.617 33.156 1 78.25 543 LEU B O 1
ATOM 10776 N N . GLN B 1 544 ? -9.758 6.754 34.219 1 67.5 544 GLN B N 1
ATOM 10777 C CA . GLN B 1 544 ? -10.117 7.25 35.562 1 67.5 544 GLN B CA 1
ATOM 10778 C C . GLN B 1 544 ? -9.086 8.258 36.062 1 67.5 544 GLN B C 1
ATOM 10780 O O . GLN B 1 544 ? -8.078 8.508 35.406 1 67.5 544 GLN B O 1
ATOM 10785 N N . GLU B 1 545 ? -9.141 8.703 37.281 1 69.25 545 GLU B N 1
ATOM 10786 C CA . GLU B 1 545 ? -8.539 9.938 37.812 1 69.25 545 GLU B CA 1
ATOM 10787 C C . GLU B 1 545 ? -7.012 9.852 37.781 1 69.25 545 GLU B C 1
ATOM 10789 O O . GLU B 1 545 ? -6.344 10.758 37.281 1 69.25 545 GLU B O 1
ATOM 10794 N N . ARG B 1 546 ? -6.312 8.82 38.219 1 64.25 546 ARG B N 1
ATOM 10795 C CA . ARG B 1 546 ? -4.859 8.859 38.344 1 64.25 546 ARG B CA 1
ATOM 10796 C C . ARG B 1 546 ? -4.188 8.859 36.969 1 64.25 546 ARG B C 1
ATOM 10798 O O . ARG B 1 546 ? -3.334 9.711 36.688 1 64.25 546 ARG B O 1
ATOM 10805 N N . GLU B 1 547 ? -4.457 7.871 36.125 1 75.19 547 GLU B N 1
ATOM 10806 C CA . GLU B 1 547 ? -3.861 7.781 34.781 1 75.19 547 GLU B CA 1
ATOM 10807 C C . GLU B 1 547 ? -4.227 8.992 33.938 1 75.19 547 GLU B C 1
ATOM 10809 O O . GLU B 1 547 ? -3.459 9.398 33.062 1 75.19 547 GLU B O 1
ATOM 10814 N N . ARG B 1 548 ? -5.168 9.57 34.281 1 83.31 548 ARG B N 1
ATOM 10815 C CA . ARG B 1 548 ? -5.605 10.758 33.562 1 83.31 548 ARG B CA 1
ATOM 10816 C C . ARG B 1 548 ? -4.66 11.93 33.812 1 83.31 548 ARG B C 1
ATOM 10818 O O . ARG B 1 548 ? -4.355 12.695 32.906 1 83.31 548 ARG B O 1
ATOM 10825 N N . ILE B 1 549 ? -4.152 11.992 35.031 1 84.19 549 ILE B N 1
ATOM 10826 C CA . ILE B 1 549 ? -3.252 13.086 35.375 1 84.19 549 ILE B CA 1
ATOM 10827 C C . ILE B 1 549 ? -1.926 12.922 34.656 1 84.19 549 ILE B C 1
ATOM 10829 O O . ILE B 1 549 ? -1.347 13.906 34.188 1 84.19 549 ILE B O 1
ATOM 10833 N N . GLU B 1 550 ? -1.511 11.727 34.562 1 84.38 550 GLU B N 1
ATOM 10834 C CA . GLU B 1 550 ? -0.254 11.477 33.875 1 84.38 550 GLU B CA 1
ATOM 10835 C C . GLU B 1 550 ? -0.378 11.797 32.375 1 84.38 550 GLU B C 1
ATOM 10837 O O . GLU B 1 550 ? 0.541 12.359 31.781 1 84.38 550 GLU B O 1
ATOM 10842 N N . LEU B 1 551 ? -1.456 11.5 31.844 1 89.5 551 LEU B N 1
ATOM 10843 C CA . LEU B 1 551 ? -1.661 11.781 30.422 1 89.5 551 LEU B CA 1
ATOM 10844 C C . LEU B 1 551 ? -1.855 13.273 30.188 1 89.5 551 LEU B C 1
ATOM 10846 O O . LEU B 1 551 ? -1.479 13.797 29.141 1 89.5 551 LEU B O 1
ATOM 10850 N N . ASP B 1 552 ? -2.357 13.906 31.156 1 89.69 552 ASP B N 1
ATOM 10851 C CA . ASP B 1 552 ? -2.479 15.359 31.062 1 89.69 552 ASP B CA 1
ATOM 10852 C C . ASP B 1 552 ? -1.105 16.016 31.016 1 89.69 552 ASP B C 1
ATOM 10854 O O . ASP B 1 552 ? -0.915 17.016 30.297 1 89.69 552 ASP B O 1
ATOM 10858 N N . SER B 1 553 ? -0.246 15.453 31.766 1 90.38 553 SER B N 1
ATOM 10859 C CA . SER B 1 553 ? 1.121 15.969 31.734 1 90.38 553 SER B CA 1
ATOM 10860 C C . SER B 1 553 ? 1.761 15.734 30.375 1 90.38 553 SER B C 1
ATOM 10862 O O . SER B 1 553 ? 2.516 16.578 29.875 1 90.38 553 SER B O 1
ATOM 10864 N N . CYS B 1 554 ? 1.447 14.625 29.797 1 91.12 554 CYS B N 1
ATOM 10865 C CA . CYS B 1 554 ? 1.961 14.328 28.453 1 91.12 554 CYS B CA 1
ATOM 10866 C C . CYS B 1 554 ? 1.414 15.305 27.438 1 91.12 554 CYS B C 1
ATOM 10868 O O . CYS B 1 554 ? 2.152 15.781 26.562 1 91.12 554 CYS B O 1
ATOM 10870 N N . VAL B 1 555 ? 0.175 15.641 27.562 1 92 555 VAL B N 1
ATOM 10871 C CA . VAL B 1 555 ? -0.47 16.547 26.625 1 92 555 VAL B CA 1
ATOM 10872 C C . VAL B 1 555 ? 0.151 17.938 26.75 1 92 555 VAL B C 1
ATOM 10874 O O . VAL B 1 555 ? 0.426 18.594 25.734 1 92 555 VAL B O 1
ATOM 10877 N N . LYS B 1 556 ? 0.393 18.359 27.938 1 91.5 556 LYS B N 1
ATOM 10878 C CA . LYS B 1 556 ? 1.013 19.656 28.156 1 91.5 556 LYS B CA 1
ATOM 10879 C C . LYS B 1 556 ? 2.414 19.703 27.562 1 91.5 556 LYS B C 1
ATOM 10881 O O . LYS B 1 556 ? 2.793 20.703 26.938 1 91.5 556 LYS B O 1
ATOM 10886 N N . ASP B 1 557 ? 3.084 18.625 27.719 1 93.31 557 ASP B N 1
ATOM 10887 C CA . ASP B 1 557 ? 4.434 18.547 27.172 1 93.31 557 ASP B CA 1
ATOM 10888 C C . ASP B 1 557 ? 4.406 18.578 25.641 1 93.31 557 ASP B C 1
ATOM 10890 O O . ASP B 1 557 ? 5.234 19.234 25.016 1 93.31 557 ASP B O 1
ATOM 10894 N N . ILE B 1 558 ? 3.479 17.922 25.109 1 94.56 558 ILE B N 1
ATOM 10895 C CA . ILE B 1 558 ? 3.332 17.844 23.656 1 94.56 558 ILE B CA 1
ATOM 10896 C C . ILE B 1 558 ? 3.031 19.234 23.094 1 94.56 558 ILE B C 1
ATOM 10898 O O . ILE B 1 558 ? 3.629 19.656 22.109 1 94.56 558 ILE B O 1
ATOM 10902 N N . ARG B 1 559 ? 2.15 19.859 23.703 1 92.81 559 ARG B N 1
ATOM 10903 C CA . ARG B 1 559 ? 1.756 21.188 23.234 1 92.81 559 ARG B CA 1
ATOM 10904 C C . ARG B 1 559 ? 2.914 22.172 23.328 1 92.81 559 ARG B C 1
ATOM 10906 O O . ARG B 1 559 ? 3.127 22.984 22.422 1 92.81 559 ARG B O 1
ATOM 10913 N N . LEU B 1 560 ? 3.625 22.031 24.391 1 93.5 560 LEU B N 1
ATOM 10914 C CA . LEU B 1 560 ? 4.789 22.906 24.562 1 93.5 560 LEU B CA 1
ATOM 10915 C C . LEU B 1 560 ? 5.844 22.609 23.5 1 93.5 560 LEU B C 1
ATOM 10917 O O . LEU B 1 560 ? 6.375 23.531 22.875 1 93.5 560 LEU B O 1
ATOM 10921 N N . GLN B 1 561 ? 6.098 21.359 23.266 1 94.19 561 GLN B N 1
ATOM 10922 C CA . GLN B 1 561 ? 7.102 20.969 22.281 1 94.19 561 GLN B CA 1
ATOM 10923 C C . GLN B 1 561 ? 6.676 21.359 20.875 1 94.19 561 GLN B C 1
ATOM 10925 O O . GLN B 1 561 ? 7.504 21.797 20.062 1 94.19 561 GLN B O 1
ATOM 10930 N N . THR B 1 562 ? 5.41 21.172 20.578 1 95.44 562 THR B N 1
ATOM 10931 C CA . THR B 1 562 ? 4.879 21.547 19.281 1 95.44 562 THR B CA 1
ATOM 10932 C C . THR B 1 562 ? 5.02 23.062 19.047 1 95.44 562 THR B C 1
ATOM 10934 O O . THR B 1 562 ? 5.422 23.484 17.969 1 95.44 562 THR B O 1
ATOM 10937 N N . PHE B 1 563 ? 4.73 23.797 20.094 1 95.12 563 PHE B N 1
ATOM 10938 C CA . PHE B 1 563 ? 4.828 25.25 20 1 95.12 563 PHE B CA 1
ATOM 10939 C C . PHE B 1 563 ? 6.277 25.672 19.812 1 95.12 563 PHE B C 1
ATOM 10941 O O . PHE B 1 563 ? 6.586 26.453 18.922 1 95.12 563 PHE B O 1
ATOM 10948 N N . GLU B 1 564 ? 7.148 25.141 20.641 1 94.31 564 GLU B N 1
ATOM 10949 C CA . GLU B 1 564 ? 8.555 25.5 20.562 1 94.31 564 GLU B CA 1
ATOM 10950 C C . GLU B 1 564 ? 9.148 25.156 19.203 1 94.31 564 GLU B C 1
ATOM 10952 O O . GLU B 1 564 ? 9.891 25.938 18.609 1 94.31 564 GLU B O 1
ATOM 10957 N N . ALA B 1 565 ? 8.828 23.984 18.75 1 95.5 565 ALA B N 1
ATOM 10958 C CA . ALA B 1 565 ? 9.312 23.562 17.438 1 95.5 565 ALA B CA 1
ATOM 10959 C C . ALA B 1 565 ? 8.789 24.484 16.344 1 95.5 565 ALA B C 1
ATOM 10961 O O . ALA B 1 565 ? 9.508 24.797 15.383 1 95.5 565 ALA B O 1
ATOM 10962 N N . SER B 1 566 ? 7.531 24.906 16.438 1 96.38 566 SER B N 1
ATOM 10963 C CA . SER B 1 566 ? 6.922 25.812 15.461 1 96.38 566 SER B CA 1
ATOM 10964 C C . SER B 1 566 ? 7.625 27.156 15.445 1 96.38 566 SER B C 1
ATOM 10966 O O . SER B 1 566 ? 7.938 27.688 14.375 1 96.38 566 SER B O 1
ATOM 10968 N N . VAL B 1 567 ? 7.918 27.688 16.609 1 95.88 567 VAL B N 1
ATOM 10969 C CA . VAL B 1 567 ? 8.57 29 16.734 1 95.88 567 VAL B CA 1
ATOM 10970 C C . VAL B 1 567 ? 9.992 28.906 16.188 1 95.88 567 VAL B C 1
ATOM 10972 O O . VAL B 1 567 ? 10.422 29.797 15.445 1 95.88 567 VAL B O 1
ATOM 10975 N N . ASP B 1 568 ? 10.664 27.828 16.5 1 94.25 568 ASP B N 1
ATOM 10976 C CA . ASP B 1 568 ? 12.047 27.656 16.062 1 94.25 568 ASP B CA 1
ATOM 10977 C C . ASP B 1 568 ? 12.133 27.609 14.531 1 94.25 568 ASP B C 1
ATOM 10979 O O . ASP B 1 568 ? 12.961 28.281 13.93 1 94.25 568 ASP B O 1
ATOM 10983 N N . ILE B 1 569 ? 11.312 26.891 13.945 1 93.75 569 ILE B N 1
ATOM 10984 C CA . ILE B 1 569 ? 11.352 26.719 12.5 1 93.75 569 ILE B CA 1
ATOM 10985 C C . ILE B 1 569 ? 10.961 28.016 11.812 1 93.75 569 ILE B C 1
ATOM 10987 O O . ILE B 1 569 ? 11.586 28.422 10.82 1 93.75 569 ILE B O 1
ATOM 10991 N N . LEU B 1 570 ? 9.906 28.641 12.336 1 95.31 570 LEU B N 1
ATOM 10992 C CA . LEU B 1 570 ? 9.484 29.891 11.734 1 95.31 570 LEU B CA 1
ATOM 10993 C C . LEU B 1 570 ? 10.586 30.938 11.812 1 95.31 570 LEU B C 1
ATOM 10995 O O . LEU B 1 570 ? 10.828 31.672 10.852 1 95.31 570 LEU B O 1
ATOM 10999 N N . THR B 1 571 ? 11.258 30.984 12.945 1 95.25 571 THR B N 1
ATOM 11000 C CA . THR B 1 571 ? 12.359 31.922 13.141 1 95.25 571 THR B CA 1
ATOM 11001 C C . THR B 1 571 ? 13.477 31.656 12.141 1 95.25 571 THR B C 1
ATOM 11003 O O . THR B 1 571 ? 13.977 32.594 11.5 1 95.25 571 THR B O 1
ATOM 11006 N N . ASP B 1 572 ? 13.828 30.453 11.953 1 93.25 572 ASP B N 1
ATOM 11007 C CA . ASP B 1 572 ? 14.945 30.094 11.086 1 93.25 572 ASP B CA 1
ATOM 11008 C C . ASP B 1 572 ? 14.586 30.297 9.617 1 93.25 572 ASP B C 1
ATOM 11010 O O . ASP B 1 572 ? 15.438 30.656 8.805 1 93.25 572 ASP B O 1
ATOM 11014 N N . VAL B 1 573 ? 13.352 30.047 9.266 1 93.19 573 VAL B N 1
ATOM 11015 C CA . VAL B 1 573 ? 12.906 30.25 7.891 1 93.19 573 VAL B CA 1
ATOM 11016 C C . VAL B 1 573 ? 12.953 31.75 7.555 1 93.19 573 VAL B C 1
ATOM 11018 O O . VAL B 1 573 ? 13.391 32.125 6.465 1 93.19 573 VAL B O 1
ATOM 11021 N N . LEU B 1 574 ? 12.531 32.562 8.492 1 92.19 574 LEU B N 1
ATOM 11022 C CA . LEU B 1 574 ? 12.531 34 8.281 1 92.19 574 LEU B CA 1
ATOM 11023 C C . LEU B 1 574 ? 13.953 34.562 8.242 1 92.19 574 LEU B C 1
ATOM 11025 O O . LEU B 1 574 ? 14.266 35.438 7.445 1 92.19 574 LEU B O 1
ATOM 11029 N N . LYS B 1 575 ? 14.773 33.969 9.031 1 90.19 575 LYS B N 1
ATOM 11030 C CA . LYS B 1 575 ? 16.172 34.406 9.07 1 90.19 575 LYS B CA 1
ATOM 11031 C C . LYS B 1 575 ? 16.891 34.031 7.773 1 90.19 575 LYS B C 1
ATOM 11033 O O . LYS B 1 575 ? 17.844 34.688 7.375 1 90.19 575 LYS B O 1
ATOM 11038 N N . HIS B 1 576 ? 16.469 32.938 7.223 1 86.75 576 HIS B N 1
ATOM 11039 C CA . HIS B 1 576 ? 17.094 32.5 5.984 1 86.75 576 HIS B CA 1
ATOM 11040 C C . HIS B 1 576 ? 16.875 33.469 4.848 1 86.75 576 HIS B C 1
ATOM 11042 O O . HIS B 1 576 ? 17.625 33.5 3.873 1 86.75 576 HIS B O 1
ATOM 11048 N N . GLU B 1 577 ? 15.953 34.406 4.867 1 78.25 577 GLU B N 1
ATOM 11049 C CA . GLU B 1 577 ? 15.656 35.531 3.975 1 78.25 577 GLU B CA 1
ATOM 11050 C C . GLU B 1 577 ? 15.555 35.062 2.523 1 78.25 577 GLU B C 1
ATOM 11052 O O . GLU B 1 577 ? 16.062 35.719 1.62 1 78.25 577 GLU B O 1
ATOM 11057 N N . ASP B 1 578 ? 15.18 33.844 2.32 1 80.12 578 ASP B N 1
ATOM 11058 C CA . ASP B 1 578 ? 14.898 33.344 0.98 1 80.12 578 ASP B CA 1
ATOM 11059 C C . ASP B 1 578 ? 13.398 33.312 0.712 1 80.12 578 ASP B C 1
ATOM 11061 O O . ASP B 1 578 ? 12.703 32.406 1.184 1 80.12 578 ASP B O 1
ATOM 11065 N N . THR B 1 579 ? 12.945 34.219 -0.034 1 75.75 579 THR B N 1
ATOM 11066 C CA . THR B 1 579 ? 11.516 34.375 -0.3 1 75.75 579 THR B CA 1
ATOM 11067 C C . THR B 1 579 ? 10.969 33.156 -1.04 1 75.75 579 THR B C 1
ATOM 11069 O O . THR B 1 579 ? 9.828 32.75 -0.817 1 75.75 579 THR B O 1
ATOM 11072 N N . PHE B 1 580 ? 11.75 32.625 -1.831 1 76.81 580 PHE B N 1
ATOM 11073 C CA . PHE B 1 580 ? 11.281 31.453 -2.594 1 76.81 580 PHE B CA 1
ATOM 11074 C C . PHE B 1 580 ? 11.117 30.25 -1.692 1 76.81 580 PHE B C 1
ATOM 11076 O O . PHE B 1 580 ? 10.203 29.438 -1.891 1 76.81 580 PHE B O 1
ATOM 11083 N N . TYR B 1 581 ? 12.031 30.188 -0.835 1 83.12 581 TYR B N 1
ATOM 11084 C CA . TYR B 1 581 ? 11.922 29.047 0.061 1 83.12 581 TYR B CA 1
ATOM 11085 C C . TYR B 1 581 ? 10.688 29.172 0.949 1 83.12 581 TYR B C 1
ATOM 11087 O O . TYR B 1 581 ? 10.07 28.156 1.303 1 83.12 581 TYR B O 1
ATOM 11095 N N . ILE B 1 582 ? 10.344 30.375 1.244 1 85.12 582 ILE B N 1
ATOM 11096 C CA . ILE B 1 582 ? 9.133 30.594 2.023 1 85.12 582 ILE B CA 1
ATOM 11097 C C . ILE B 1 582 ? 7.918 30.094 1.245 1 85.12 582 ILE B C 1
ATOM 11099 O O . ILE B 1 582 ? 7.016 29.484 1.819 1 85.12 582 ILE B O 1
ATOM 11103 N N . PHE B 1 583 ? 8.094 30.219 0.032 1 79.88 583 PHE B N 1
ATOM 11104 C CA . PHE B 1 583 ? 7.008 29.766 -0.827 1 79.88 583 PHE B CA 1
ATOM 11105 C C . PHE B 1 583 ? 6.977 28.25 -0.891 1 79.88 583 PHE B C 1
ATOM 11107 O O . PHE B 1 583 ? 5.902 27.641 -0.856 1 79.88 583 PHE B O 1
ATOM 11114 N N . ARG B 1 584 ? 8.086 27.672 -0.952 1 82.75 584 ARG B N 1
ATOM 11115 C CA . ARG B 1 584 ? 8.188 26.219 -1.07 1 82.75 584 ARG B CA 1
ATOM 11116 C C . ARG B 1 584 ? 7.691 25.531 0.194 1 82.75 584 ARG B C 1
ATOM 11118 O O . ARG B 1 584 ? 7.188 24.406 0.136 1 82.75 584 ARG B O 1
ATOM 11125 N N . CYS B 1 585 ? 7.777 26.266 1.292 1 87.62 585 CYS B N 1
ATOM 11126 C CA . CYS B 1 585 ? 7.391 25.656 2.562 1 87.62 585 CYS B CA 1
ATOM 11127 C C . CYS B 1 585 ? 6.055 26.203 3.045 1 87.62 585 CYS B C 1
ATOM 11129 O O . CYS B 1 585 ? 5.715 26.078 4.223 1 87.62 585 CYS B O 1
ATOM 11131 N N . SER B 1 586 ? 5.27 26.797 2.156 1 86.19 586 SER B N 1
ATOM 11132 C CA . SER B 1 586 ? 4.059 27.5 2.559 1 86.19 586 SER B CA 1
ATOM 11133 C C . SER B 1 586 ? 3.09 26.578 3.277 1 86.19 586 SER B C 1
ATOM 11135 O O . SER B 1 586 ? 2.5 26.938 4.297 1 86.19 586 SER B O 1
ATOM 11137 N N . TRP B 1 587 ? 2.934 25.422 2.775 1 83.12 587 TRP B N 1
ATOM 11138 C CA . TRP B 1 587 ? 1.985 24.5 3.391 1 83.12 587 TRP B CA 1
ATOM 11139 C C . TRP B 1 587 ? 2.375 24.203 4.832 1 83.12 587 TRP B C 1
ATOM 11141 O O . TRP B 1 587 ? 1.514 24.109 5.711 1 83.12 587 TRP B O 1
ATOM 11151 N N . PHE B 1 588 ? 3.582 24.062 5.082 1 88.75 588 PHE B N 1
ATOM 11152 C CA . PHE B 1 588 ? 4.102 23.812 6.422 1 88.75 588 PHE B CA 1
ATOM 11153 C C . PHE B 1 588 ? 3.941 25.031 7.312 1 88.75 588 PHE B C 1
ATOM 11155 O O . PHE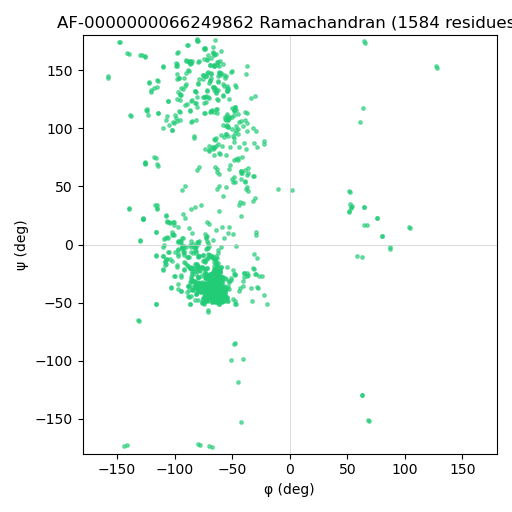 B 1 588 ? 3.627 24.906 8.5 1 88.75 588 PHE B O 1
ATOM 11162 N N . ILE B 1 589 ? 4.113 26.125 6.715 1 92.25 589 ILE B N 1
ATOM 11163 C CA . ILE B 1 589 ? 4.059 27.375 7.465 1 92.25 589 ILE B CA 1
ATOM 11164 C C . ILE B 1 589 ? 2.635 27.609 7.965 1 92.25 589 ILE B C 1
ATOM 11166 O O . ILE B 1 589 ? 2.438 28.125 9.07 1 92.25 589 ILE B O 1
ATOM 11170 N N . TYR B 1 590 ? 1.689 27.156 7.199 1 90.5 590 TYR B N 1
ATOM 11171 C CA . TYR B 1 590 ? 0.309 27.328 7.645 1 90.5 590 TYR B CA 1
ATOM 11172 C C . TYR B 1 590 ? 0.053 26.531 8.922 1 90.5 590 TYR B C 1
ATOM 11174 O O . TYR B 1 590 ? -0.594 27.031 9.852 1 90.5 590 TYR B O 1
ATOM 11182 N N . ALA B 1 591 ? 0.562 25.359 8.93 1 90.62 591 ALA B N 1
ATOM 11183 C CA . ALA B 1 591 ? 0.399 24.531 10.117 1 90.62 591 ALA B CA 1
ATOM 11184 C C . ALA B 1 591 ? 1.12 25.141 11.32 1 90.62 591 ALA B C 1
ATOM 11186 O O . ALA B 1 591 ? 0.614 25.094 12.445 1 90.62 591 ALA B O 1
ATOM 11187 N N . ILE B 1 592 ? 2.211 25.703 11.062 1 94.81 592 ILE B N 1
ATOM 11188 C CA . ILE B 1 592 ? 3.02 26.312 12.109 1 94.81 592 ILE B CA 1
ATOM 11189 C C . ILE B 1 592 ? 2.297 27.547 12.664 1 94.81 592 ILE B C 1
ATOM 11191 O O . ILE B 1 592 ? 2.205 27.719 13.875 1 94.81 592 ILE B O 1
ATOM 11195 N N . LEU B 1 593 ? 1.773 28.359 11.789 1 95.81 593 LEU B N 1
ATOM 11196 C CA . LEU B 1 593 ? 1.051 29.547 12.211 1 95.81 593 LEU B CA 1
ATOM 11197 C C . LEU B 1 593 ? -0.174 29.188 13.039 1 95.81 593 LEU B C 1
ATOM 11199 O O . LEU B 1 593 ? -0.503 29.859 14.016 1 95.81 593 LEU B O 1
ATOM 11203 N N . MET B 1 594 ? -0.744 28.125 12.68 1 93.94 594 MET B N 1
ATOM 11204 C CA . MET B 1 594 ? -1.904 27.656 13.43 1 93.94 594 MET B CA 1
ATOM 11205 C C . MET B 1 594 ? -1.508 27.25 14.844 1 93.94 594 MET B C 1
ATOM 11207 O O . MET B 1 594 ? -2.23 27.531 15.797 1 93.94 594 MET B O 1
ATOM 11211 N N . ASN B 1 595 ? -0.431 26.609 14.922 1 93.44 595 ASN B N 1
ATOM 11212 C CA . ASN B 1 595 ? 0.028 26.172 16.234 1 93.44 595 ASN B CA 1
ATOM 11213 C C . ASN B 1 595 ? 0.368 27.359 17.141 1 93.44 595 ASN B C 1
ATOM 11215 O O . ASN B 1 595 ? 0.086 27.328 18.328 1 93.44 595 ASN B O 1
ATOM 11219 N N . ILE B 1 596 ? 0.93 28.328 16.594 1 95.12 596 ILE B N 1
ATOM 11220 C CA . ILE B 1 596 ? 1.254 29.531 17.359 1 95.12 596 ILE B CA 1
ATOM 11221 C C . ILE B 1 596 ? -0.032 30.234 17.781 1 95.12 596 ILE B C 1
ATOM 11223 O O . ILE B 1 596 ? -0.154 30.688 18.922 1 95.12 596 ILE B O 1
ATOM 11227 N N . THR B 1 597 ? -0.949 30.328 16.891 1 95.25 597 THR B N 1
ATOM 11228 C CA . THR B 1 597 ? -2.236 30.938 17.188 1 95.25 597 THR B CA 1
ATOM 11229 C C . THR B 1 597 ? -2.936 30.219 18.328 1 95.25 597 THR B C 1
ATOM 11231 O O . THR B 1 597 ? -3.508 30.844 19.219 1 95.25 597 THR B O 1
ATOM 11234 N N . LEU B 1 598 ? -2.848 28.938 18.297 1 91.94 598 LEU B N 1
ATOM 11235 C CA . LEU B 1 598 ? -3.471 28.156 19.344 1 91.94 598 LEU B CA 1
ATOM 11236 C C . LEU B 1 598 ? -2.844 28.469 20.703 1 91.94 598 LEU B C 1
ATOM 11238 O O . LEU B 1 598 ? -3.539 28.5 21.719 1 91.94 598 LEU B O 1
ATOM 11242 N N . ASN B 1 599 ? -1.613 28.625 20.641 1 92 599 ASN B N 1
ATOM 11243 C CA . ASN B 1 599 ? -0.939 28.969 21.891 1 92 599 ASN B CA 1
ATOM 11244 C C . ASN B 1 599 ? -1.413 30.328 22.422 1 92 599 ASN B C 1
ATOM 11246 O O . ASN B 1 599 ? -1.557 30.5 23.625 1 92 599 ASN B O 1
ATOM 11250 N N . PHE B 1 600 ? -1.681 31.297 21.594 1 93.44 600 PHE B N 1
ATOM 11251 C CA . PHE B 1 600 ? -2.191 32.594 21.984 1 93.44 600 PHE B CA 1
ATOM 11252 C C . PHE B 1 600 ? -3.596 32.5 22.562 1 93.44 600 PHE B C 1
ATOM 11254 O O . PHE B 1 600 ? -3.965 33.25 23.469 1 93.44 600 PHE B O 1
ATOM 11261 N N . ILE B 1 601 ? -4.328 31.562 22.031 1 89.75 601 ILE B N 1
ATOM 11262 C CA . ILE B 1 601 ? -5.711 31.391 22.469 1 89.75 601 ILE B CA 1
ATOM 11263 C C . ILE B 1 601 ? -5.742 30.656 23.812 1 89.75 601 ILE B C 1
ATOM 11265 O O . ILE B 1 601 ? -6.48 31.047 24.719 1 89.75 601 ILE B O 1
ATOM 11269 N N . GLU B 1 602 ? -4.914 29.688 23.969 1 86.12 602 GLU B N 1
ATOM 11270 C CA . GLU B 1 602 ? -4.969 28.828 25.141 1 86.12 602 GLU B CA 1
ATOM 11271 C C . GLU B 1 602 ? -4.215 29.453 26.312 1 86.12 602 GLU B C 1
ATOM 11273 O O . GLU B 1 602 ? -4.594 29.266 27.469 1 86.12 602 GLU B O 1
ATOM 11278 N N . THR B 1 603 ? -3.062 30.094 25.984 1 86.44 603 THR B N 1
ATOM 11279 C CA . THR B 1 603 ? -2.258 30.703 27.031 1 86.44 603 THR B CA 1
ATOM 11280 C C . THR B 1 603 ? -2.002 32.188 26.719 1 86.44 603 THR B C 1
ATOM 11282 O O . THR B 1 603 ? -0.852 32.594 26.562 1 86.44 603 THR B O 1
ATOM 11285 N N . PRO B 1 604 ? -2.969 33 26.812 1 80.06 604 PRO B N 1
ATOM 11286 C CA . PRO B 1 604 ? -2.834 34.375 26.359 1 80.06 604 PRO B CA 1
ATOM 11287 C C . PRO B 1 604 ? -1.887 35.188 27.234 1 80.06 604 PRO B C 1
ATOM 11289 O O . PRO B 1 604 ? -1.202 36.094 26.75 1 80.06 604 PRO B O 1
ATOM 11292 N N . ARG B 1 605 ? -1.751 34.938 28.469 1 78.25 605 ARG B N 1
ATOM 11293 C CA . ARG B 1 605 ? -0.979 35.75 29.406 1 78.25 605 ARG B CA 1
ATOM 11294 C C . ARG B 1 605 ? 0.514 35.469 29.266 1 78.25 605 ARG B C 1
ATOM 11296 O O . ARG B 1 605 ? 1.343 36.312 29.625 1 78.25 605 ARG B O 1
ATOM 11303 N N . ARG B 1 606 ? 0.837 34.438 28.734 1 76.25 606 ARG B N 1
ATOM 11304 C CA . ARG B 1 606 ? 2.234 34 28.719 1 76.25 606 ARG B CA 1
ATOM 11305 C C . ARG B 1 606 ? 2.875 34.281 27.359 1 76.25 606 ARG B C 1
ATOM 11307 O O . ARG B 1 606 ? 4.062 34.031 27.172 1 76.25 606 ARG B O 1
ATOM 11314 N N . ASN B 1 607 ? 2.205 34.969 26.547 1 83.12 607 ASN B N 1
ATOM 11315 C CA . ASN B 1 607 ? 2.74 35.125 25.203 1 83.12 607 ASN B CA 1
ATOM 11316 C C . ASN B 1 607 ? 3.6 36.406 25.078 1 83.12 607 ASN B C 1
ATOM 11318 O O . ASN B 1 607 ? 3.246 37.438 25.609 1 83.12 607 ASN B O 1
ATOM 11322 N N . SER B 1 608 ? 4.691 36.219 24.5 1 86.94 608 SER B N 1
ATOM 11323 C CA . SER B 1 608 ? 5.641 37.281 24.266 1 86.94 608 SER B CA 1
ATOM 11324 C C . SER B 1 608 ? 5.336 38 22.953 1 86.94 608 SER B C 1
ATOM 11326 O O . SER B 1 608 ? 4.797 37.406 22.016 1 86.94 608 SER B O 1
ATOM 11328 N N . ILE B 1 609 ? 5.664 39.281 22.906 1 93 609 ILE B N 1
ATOM 11329 C CA . ILE B 1 609 ? 5.508 40.094 21.719 1 93 609 ILE B CA 1
ATOM 11330 C C . ILE B 1 609 ? 6.41 39.562 20.609 1 93 609 ILE B C 1
ATOM 11332 O O . ILE B 1 609 ? 6.137 39.75 19.422 1 93 609 ILE B O 1
ATOM 11336 N N . CYS B 1 610 ? 7.395 38.875 21.031 1 93.75 610 CYS B N 1
ATOM 11337 C CA . CYS B 1 610 ? 8.336 38.281 20.078 1 93.75 610 CYS B CA 1
ATOM 11338 C C . CYS B 1 610 ? 7.637 37.312 19.141 1 93.75 610 CYS B C 1
ATOM 11340 O O . CYS B 1 610 ? 7.93 37.281 17.953 1 93.75 610 CYS B O 1
ATOM 11342 N N . TYR B 1 611 ? 6.746 36.531 19.656 1 95.31 611 TYR B N 1
ATOM 11343 C CA . TYR B 1 611 ? 6.027 35.562 18.828 1 95.31 611 TYR B CA 1
ATOM 11344 C C . TYR B 1 611 ? 5.105 36.25 17.844 1 95.31 611 TYR B C 1
ATOM 11346 O O . TYR B 1 611 ? 4.984 35.844 16.688 1 95.31 611 TYR B O 1
ATOM 11354 N N . LEU B 1 612 ? 4.484 37.25 18.281 1 95.75 612 LEU B N 1
ATOM 11355 C CA . LEU B 1 612 ? 3.611 38.031 17.422 1 95.75 612 LEU B CA 1
ATOM 11356 C C . LEU B 1 612 ? 4.406 38.688 16.297 1 95.75 612 LEU B C 1
ATOM 11358 O O . LEU B 1 612 ? 3.93 38.812 15.172 1 95.75 612 LEU B O 1
ATOM 11362 N N . SER B 1 613 ? 5.578 39.219 16.672 1 96.81 613 SER B N 1
ATOM 11363 C CA . SER B 1 613 ? 6.434 39.812 15.672 1 96.81 613 SER B CA 1
ATOM 11364 C C . SER B 1 613 ? 6.797 38.844 14.57 1 96.81 613 SER B C 1
ATOM 11366 O O . SER B 1 613 ? 6.91 39.219 13.406 1 96.81 613 SER B O 1
ATOM 11368 N N . LEU B 1 614 ? 6.973 37.594 14.914 1 95.94 614 LEU B N 1
ATOM 11369 C CA . LEU B 1 614 ? 7.254 36.531 13.922 1 95.94 614 LEU B CA 1
ATOM 11370 C C . LEU B 1 614 ? 6.078 36.375 12.969 1 95.94 614 LEU B C 1
ATOM 11372 O O . LEU B 1 614 ? 6.27 36.25 11.75 1 95.94 614 LEU B O 1
ATOM 11376 N N . MET B 1 615 ? 4.879 36.375 13.5 1 96.75 615 MET B N 1
ATOM 11377 C CA . MET B 1 615 ? 3.674 36.25 12.688 1 96.75 615 MET B CA 1
ATOM 11378 C C . MET B 1 615 ? 3.551 37.438 11.719 1 96.75 615 MET B C 1
ATOM 11380 O O . MET B 1 615 ? 3.277 37.25 10.539 1 96.75 615 MET B O 1
ATOM 11384 N N . CYS B 1 616 ? 3.801 38.562 12.266 1 97.31 616 CYS B N 1
ATOM 11385 C CA . CYS B 1 616 ? 3.703 39.781 11.461 1 97.31 616 CYS B CA 1
ATOM 11386 C C . CYS B 1 616 ? 4.758 39.781 10.359 1 97.31 616 CYS B C 1
ATOM 11388 O O . CYS B 1 616 ? 4.477 40.156 9.227 1 97.31 616 CYS B O 1
ATOM 11390 N N . ARG B 1 617 ? 5.906 39.312 10.703 1 95.75 617 ARG B N 1
ATOM 11391 C CA . ARG B 1 617 ? 6.965 39.25 9.703 1 95.75 617 ARG B CA 1
ATOM 11392 C C . ARG B 1 617 ? 6.621 38.281 8.586 1 95.75 617 ARG B C 1
ATOM 11394 O O . ARG B 1 617 ? 6.953 38.5 7.422 1 95.75 617 ARG B O 1
ATOM 11401 N N . MET B 1 618 ? 6.043 37.219 8.945 1 95.25 618 MET B N 1
ATOM 11402 C CA . MET B 1 618 ? 5.688 36.219 7.953 1 95.25 618 MET B CA 1
ATOM 11403 C C . MET B 1 618 ? 4.637 36.75 6.984 1 95.25 618 MET B C 1
ATOM 11405 O O . MET B 1 618 ? 4.758 36.562 5.773 1 95.25 618 MET B O 1
ATOM 11409 N N . ILE B 1 619 ? 3.547 37.344 7.48 1 95.5 619 ILE B N 1
ATOM 11410 C CA . ILE B 1 619 ? 2.506 37.844 6.59 1 95.5 619 ILE B CA 1
ATOM 11411 C C . ILE B 1 619 ? 3.047 39 5.762 1 95.5 619 ILE B C 1
ATOM 11413 O O . ILE B 1 619 ? 2.627 39.219 4.625 1 95.5 619 ILE B O 1
ATOM 11417 N N . ALA B 1 620 ? 4.023 39.75 6.336 1 93.56 620 ALA B N 1
ATOM 11418 C CA . ALA B 1 620 ? 4.691 40.781 5.551 1 93.56 620 ALA B CA 1
ATOM 11419 C C . ALA B 1 620 ? 5.445 40.188 4.375 1 93.56 620 ALA B C 1
ATOM 11421 O O . ALA B 1 620 ? 5.434 40.719 3.268 1 93.56 620 ALA B O 1
ATOM 11422 N N . SER B 1 621 ? 6.066 39.094 4.676 1 90.12 621 SER B N 1
ATOM 11423 C CA . SER B 1 621 ? 6.797 38.406 3.623 1 90.12 621 SER B CA 1
ATOM 11424 C C . SER B 1 621 ? 5.852 37.875 2.537 1 90.12 621 SER B C 1
ATOM 11426 O O . SER B 1 621 ? 6.18 37.938 1.35 1 90.12 621 SER B O 1
ATOM 11428 N N . TYR B 1 622 ? 4.723 37.375 2.924 1 89 622 TYR B N 1
ATOM 11429 C CA . TYR B 1 622 ? 3.729 36.938 1.955 1 89 622 TYR B CA 1
ATOM 11430 C C . TYR B 1 622 ? 3.217 38.094 1.122 1 89 622 TYR B C 1
ATOM 11432 O O . TYR B 1 622 ? 3.039 37.969 -0.092 1 89 622 TYR B O 1
ATOM 11440 N N . ASN B 1 623 ? 2.951 39.125 1.825 1 87.38 623 ASN B N 1
ATOM 11441 C CA . ASN B 1 623 ? 2.469 40.312 1.138 1 87.38 623 ASN B CA 1
ATOM 11442 C C . ASN B 1 623 ? 3.482 40.812 0.114 1 87.38 623 ASN B C 1
ATOM 11444 O O . ASN B 1 623 ? 3.111 41.219 -0.998 1 87.38 623 ASN B O 1
ATOM 11448 N N . ASP B 1 624 ? 4.695 40.875 0.491 1 81.5 624 ASP B N 1
ATOM 11449 C CA . ASP B 1 624 ? 5.762 41.312 -0.393 1 81.5 624 ASP B CA 1
ATOM 11450 C C . ASP B 1 624 ? 5.867 40.438 -1.635 1 81.5 624 ASP B C 1
ATOM 11452 O O . ASP B 1 624 ? 6.164 40.938 -2.727 1 81.5 624 ASP B O 1
ATOM 11456 N N . LEU B 1 625 ? 5.645 39.312 -1.431 1 76.31 625 LEU B N 1
ATOM 11457 C CA . LEU B 1 625 ? 5.699 38.375 -2.543 1 76.31 625 LEU B CA 1
ATOM 11458 C C . LEU B 1 625 ? 4.625 38.688 -3.576 1 76.31 625 LEU B C 1
ATOM 11460 O O . LEU B 1 625 ? 4.875 38.594 -4.781 1 76.31 625 LEU B O 1
ATOM 11464 N N . PHE B 1 626 ? 3.475 39 -3.178 1 75.62 626 PHE B N 1
ATOM 11465 C CA . PHE B 1 626 ? 2.359 39.25 -4.086 1 75.62 626 PHE B CA 1
ATOM 11466 C C . PHE B 1 626 ? 2.453 40.625 -4.695 1 75.62 626 PHE B C 1
ATOM 11468 O O . PHE B 1 626 ? 2.062 40.844 -5.848 1 75.62 626 PHE B O 1
ATOM 11475 N N . VAL B 1 627 ? 2.982 41.562 -3.924 1 71.56 627 VAL B N 1
ATOM 11476 C CA . VAL B 1 627 ? 3.127 42.938 -4.438 1 71.56 627 VAL B CA 1
ATOM 11477 C C . VAL B 1 627 ? 4.25 42.969 -5.473 1 71.56 627 VAL B C 1
ATOM 11479 O O . VAL B 1 627 ? 4.109 43.594 -6.523 1 71.56 627 VAL B O 1
ATOM 11482 N N . SER B 1 628 ? 5.328 42.406 -5.09 1 65.25 628 SER B N 1
ATOM 11483 C CA . SER B 1 628 ? 6.48 42.438 -5.984 1 65.25 628 SER B CA 1
ATOM 11484 C C . SER B 1 628 ? 6.172 41.688 -7.285 1 65.25 628 SER B C 1
ATOM 11486 O O . SER B 1 628 ? 6.766 42 -8.328 1 65.25 628 SER B O 1
ATOM 11488 N N . SER B 1 629 ? 5.535 40.656 -7.152 1 59.19 629 SER B N 1
ATOM 11489 C CA . SER B 1 629 ? 5.227 39.875 -8.352 1 59.19 629 SER B CA 1
ATOM 11490 C C . SER B 1 629 ? 4.199 40.594 -9.219 1 59.19 629 SER B C 1
ATOM 11492 O O . SER B 1 629 ? 3.9 40.125 -10.328 1 59.19 629 SER B O 1
ATOM 11494 N N . GLY B 1 630 ? 3.959 41.969 -9.031 1 52.81 630 GLY B N 1
ATOM 11495 C CA . GLY B 1 630 ? 3.008 42.781 -9.789 1 52.81 630 GLY B CA 1
ATOM 11496 C C . GLY B 1 630 ? 1.569 42.344 -9.594 1 52.81 630 GLY B C 1
ATOM 11497 O O . GLY B 1 630 ? 1.306 41.156 -9.328 1 52.81 630 GLY B O 1
ATOM 11498 N N . ASN B 1 631 ? 0.645 43.312 -8.984 1 50.38 631 ASN B N 1
ATOM 11499 C CA . ASN B 1 631 ? -0.783 43.031 -8.836 1 50.38 631 ASN B CA 1
ATOM 11500 C C . ASN B 1 631 ? -1.202 41.781 -9.594 1 50.38 631 ASN B C 1
ATOM 11502 O O . ASN B 1 631 ? -1.632 41.844 -10.742 1 50.38 631 ASN B O 1
ATOM 11506 N N . VAL B 1 632 ? -0.503 40.906 -9.398 1 46.41 632 VAL B N 1
ATOM 11507 C CA . VAL B 1 632 ? -0.609 39.625 -10.07 1 46.41 632 VAL B CA 1
ATOM 11508 C C . VAL B 1 632 ? -2.076 39.219 -10.164 1 46.41 632 VAL B C 1
ATOM 11510 O O . VAL B 1 632 ? -2.682 38.812 -9.172 1 46.41 632 VAL B O 1
ATOM 11513 N N . ASN B 1 633 ? -2.857 40.062 -10.742 1 47.72 633 ASN B N 1
ATOM 11514 C CA . ASN B 1 633 ? -4.066 39.375 -11.18 1 47.72 633 ASN B CA 1
ATOM 11515 C C . ASN B 1 633 ? -3.744 38 -11.781 1 47.72 633 ASN B C 1
ATOM 11517 O O . ASN B 1 633 ? -3.375 37.906 -12.961 1 47.72 633 ASN B O 1
ATOM 11521 N N . PHE B 1 634 ? -3.209 37.25 -10.961 1 47.31 634 PHE B N 1
ATOM 11522 C CA . PHE B 1 634 ? -3.021 35.875 -11.477 1 47.31 634 PHE B CA 1
ATOM 11523 C C . PHE B 1 634 ? -4.211 35.469 -12.328 1 47.31 634 PHE B C 1
ATOM 11525 O O . PHE B 1 634 ? -5.285 35.156 -11.797 1 47.31 634 PHE B O 1
ATOM 11532 N N . LYS B 1 635 ? -4.473 36.438 -13.172 1 44.47 635 LYS B N 1
ATOM 11533 C CA . LYS B 1 635 ? -5.602 36.062 -14.023 1 44.47 635 LYS B CA 1
ATOM 11534 C C . LYS B 1 635 ? -5.781 34.562 -14.078 1 44.47 635 LYS B C 1
ATOM 11536 O O . LYS B 1 635 ? -6.891 34.062 -14.305 1 44.47 635 LYS B O 1
ATOM 11541 N N . GLY B 1 636 ? -4.727 33.812 -14.211 1 48.22 636 GLY B N 1
ATOM 11542 C CA . GLY B 1 636 ? -4.859 32.406 -14.609 1 48.22 636 GLY B CA 1
ATOM 11543 C C . GLY B 1 636 ? -5.105 31.484 -13.445 1 48.22 636 GLY B C 1
ATOM 11544 O O . GLY B 1 636 ? -4.855 31.844 -12.289 1 48.22 636 GLY B O 1
ATOM 11545 N N . ASN B 1 637 ? -6.223 30.734 -13.531 1 54.38 637 ASN B N 1
ATOM 11546 C CA . ASN B 1 637 ? -6.844 29.672 -12.742 1 54.38 637 ASN B CA 1
ATOM 11547 C C . ASN B 1 637 ? -5.82 28.641 -12.297 1 54.38 637 ASN B C 1
ATOM 11549 O O . ASN B 1 637 ? -6.105 27.438 -12.305 1 54.38 637 ASN B O 1
ATOM 11553 N N . ASN B 1 638 ? -4.5 29.219 -12.016 1 67.06 638 ASN B N 1
ATOM 11554 C CA . ASN B 1 638 ? -3.566 28.203 -11.516 1 67.06 638 ASN B CA 1
ATOM 11555 C C . ASN B 1 638 ? -3.922 27.766 -10.102 1 67.06 638 ASN B C 1
ATOM 11557 O O . ASN B 1 638 ? -4.109 28.609 -9.219 1 67.06 638 ASN B O 1
ATOM 11561 N N . ALA B 1 639 ? -4.051 26.641 -9.93 1 70.94 639 ALA B N 1
ATOM 11562 C CA . ALA B 1 639 ? -4.508 26.062 -8.672 1 70.94 639 ALA B CA 1
ATOM 11563 C C . ALA B 1 639 ? -3.561 26.422 -7.527 1 70.94 639 ALA B C 1
ATOM 11565 O O . ALA B 1 639 ? -4 26.688 -6.406 1 70.94 639 ALA B O 1
ATOM 11566 N N . PHE B 1 640 ? -2.305 26.656 -7.777 1 76.12 640 PHE B N 1
ATOM 11567 C CA . PHE B 1 640 ? -1.334 26.953 -6.73 1 76.12 640 PHE B CA 1
ATOM 11568 C C . PHE B 1 640 ? -1.411 28.406 -6.316 1 76.12 640 PHE B C 1
ATOM 11570 O O . PHE B 1 640 ? -1.273 28.734 -5.133 1 76.12 640 PHE B O 1
ATOM 11577 N N . SER B 1 641 ? -1.552 29.219 -7.281 1 77.88 641 SER B N 1
ATOM 11578 C CA . SER B 1 641 ? -1.682 30.625 -6.965 1 77.88 641 SER B CA 1
ATOM 11579 C C . SER B 1 641 ? -2.893 30.891 -6.074 1 77.88 641 SER B C 1
ATOM 11581 O O . SER B 1 641 ? -2.822 31.688 -5.137 1 77.88 641 SER B O 1
ATOM 11583 N N . LYS B 1 642 ? -3.91 30.25 -6.395 1 79.19 642 LYS B N 1
ATOM 11584 C CA . LYS B 1 642 ? -5.105 30.391 -5.57 1 79.19 642 LYS B CA 1
ATOM 11585 C C . LYS B 1 642 ? -4.875 29.859 -4.164 1 79.19 642 LYS B C 1
ATOM 11587 O O . LYS B 1 642 ? -5.367 30.422 -3.186 1 79.19 642 LYS B O 1
ATOM 11592 N N . LYS B 1 643 ? -4.152 28.812 -4.102 1 81.19 643 LYS B N 1
ATOM 11593 C CA . LYS B 1 643 ? -3.801 28.25 -2.803 1 81.19 643 LYS B CA 1
ATOM 11594 C C . LYS B 1 643 ? -2.953 29.234 -1.991 1 81.19 643 LYS B C 1
ATOM 11596 O O . LYS B 1 643 ? -3.137 29.359 -0.779 1 81.19 643 LYS B O 1
ATOM 11601 N N . LEU B 1 644 ? -2.109 29.875 -2.643 1 82.88 644 LEU B N 1
ATOM 11602 C CA . LEU B 1 644 ? -1.245 30.844 -1.973 1 82.88 644 LEU B CA 1
ATOM 11603 C C . LEU B 1 644 ? -2.039 32.062 -1.519 1 82.88 644 LEU B C 1
ATOM 11605 O O . LEU B 1 644 ? -1.783 32.625 -0.445 1 82.88 644 LEU B O 1
ATOM 11609 N N . GLU B 1 645 ? -2.924 32.406 -2.373 1 85.44 645 GLU B N 1
ATOM 11610 C CA . GLU B 1 645 ? -3.771 33.531 -2.018 1 85.44 645 GLU B CA 1
ATOM 11611 C C . GLU B 1 645 ? -4.625 33.219 -0.792 1 85.44 645 GLU B C 1
ATOM 11613 O O . GLU B 1 645 ? -4.699 34.031 0.143 1 85.44 645 GLU B O 1
ATOM 11618 N N . ASN B 1 646 ? -5.219 32.125 -0.84 1 87.31 646 ASN B N 1
ATOM 11619 C CA . ASN B 1 646 ? -6.023 31.703 0.302 1 87.31 646 ASN B CA 1
ATOM 11620 C C . ASN B 1 646 ? -5.164 31.5 1.547 1 87.31 646 ASN B C 1
ATOM 11622 O O . ASN B 1 646 ? -5.59 31.812 2.658 1 87.31 646 ASN B O 1
ATOM 11626 N N . GLY B 1 647 ? -3.984 30.969 1.302 1 89.5 647 GLY B N 1
ATOM 11627 C CA . GLY B 1 647 ? -3.072 30.75 2.414 1 89.5 647 GLY B CA 1
ATOM 11628 C C . GLY B 1 647 ? -2.609 32.031 3.059 1 89.5 647 GLY B C 1
ATOM 11629 O O . GLY B 1 647 ? -2.439 32.125 4.277 1 89.5 647 GLY B O 1
ATOM 11630 N N . THR B 1 648 ? -2.445 33.031 2.262 1 91.56 648 THR B N 1
ATOM 11631 C CA . THR B 1 648 ? -2.061 34.312 2.785 1 91.56 648 THR B CA 1
ATOM 11632 C C . THR B 1 648 ? -3.213 34.969 3.562 1 91.56 648 THR B C 1
ATOM 11634 O O . THR B 1 648 ? -3.01 35.5 4.652 1 91.56 648 THR B O 1
ATOM 11637 N N . ALA B 1 649 ? -4.363 34.844 3 1 93.12 649 ALA B N 1
ATOM 11638 C CA . ALA B 1 649 ? -5.531 35.406 3.666 1 93.12 649 ALA B CA 1
ATOM 11639 C C . ALA B 1 649 ? -5.727 34.812 5.051 1 93.12 649 ALA B C 1
ATOM 11641 O O . ALA B 1 649 ? -5.973 35.531 6.023 1 93.12 649 ALA B O 1
ATOM 11642 N N . VAL B 1 650 ? -5.605 33.531 5.121 1 94.75 650 VAL B N 1
ATOM 11643 C CA . VAL B 1 650 ? -5.82 32.906 6.41 1 94.75 650 VAL B CA 1
ATOM 11644 C C . VAL B 1 650 ? -4.691 33.25 7.367 1 94.75 650 VAL B C 1
ATOM 11646 O O . VAL B 1 650 ? -4.91 33.375 8.578 1 94.75 650 VAL B O 1
ATOM 11649 N N . SER B 1 651 ? -3.502 33.469 6.852 1 95.94 651 SER B N 1
ATOM 11650 C CA . SER B 1 651 ? -2.389 33.875 7.703 1 95.94 651 SER B CA 1
ATOM 11651 C C . SER B 1 651 ? -2.646 35.25 8.312 1 95.94 651 SER B C 1
ATOM 11653 O O . SER B 1 651 ? -2.291 35.5 9.469 1 95.94 651 SER B O 1
ATOM 11655 N N . PHE B 1 652 ? -3.256 36.094 7.578 1 97.19 652 PHE B N 1
ATOM 11656 C CA . PHE B 1 652 ? -3.643 37.406 8.094 1 97.19 652 PHE B CA 1
ATOM 11657 C C . PHE B 1 652 ? -4.703 37.281 9.18 1 97.19 652 PHE B C 1
ATOM 11659 O O . PHE B 1 652 ? -4.652 37.969 10.188 1 97.19 652 PHE B O 1
ATOM 11666 N N . ILE B 1 653 ? -5.617 36.375 8.938 1 96.56 653 ILE B N 1
ATOM 11667 C CA . ILE B 1 653 ? -6.68 36.188 9.914 1 96.56 653 ILE B CA 1
ATOM 11668 C C . ILE B 1 653 ? -6.09 35.625 11.211 1 96.56 653 ILE B C 1
ATOM 11670 O O . ILE B 1 653 ? -6.445 36.094 12.305 1 96.56 653 ILE B O 1
ATOM 11674 N N . LEU B 1 654 ? -5.211 34.688 11.094 1 96.88 654 LEU B N 1
ATOM 11675 C CA . LEU B 1 654 ? -4.578 34.094 12.273 1 96.88 654 LEU B CA 1
ATOM 11676 C C . LEU B 1 654 ? -3.766 35.156 13.031 1 96.88 654 LEU B C 1
ATOM 11678 O O . LEU B 1 654 ? -3.799 35.188 14.266 1 96.88 654 LEU B O 1
ATOM 11682 N N . THR B 1 655 ? -3.09 35.938 12.297 1 97.88 655 THR B N 1
ATOM 11683 C CA . THR B 1 655 ? -2.316 37 12.93 1 97.88 655 THR B CA 1
ATOM 11684 C C . THR B 1 655 ? -3.238 38 13.609 1 97.88 655 THR B C 1
ATOM 11686 O O . THR B 1 655 ? -2.92 38.531 14.688 1 97.88 655 THR B O 1
ATOM 11689 N N . ARG B 1 656 ? -4.34 38.312 12.977 1 97.19 656 ARG B N 1
ATOM 11690 C CA . ARG B 1 656 ? -5.352 39.188 13.578 1 97.19 656 ARG B CA 1
ATOM 11691 C C . ARG B 1 656 ? -5.805 38.656 14.93 1 97.19 656 ARG B C 1
ATOM 11693 O O . ARG B 1 656 ? -5.898 39.406 15.906 1 97.19 656 ARG B O 1
ATOM 11700 N N . ILE B 1 657 ? -6.055 37.375 14.953 1 95.88 657 ILE B N 1
ATOM 11701 C CA . ILE B 1 657 ? -6.461 36.719 16.203 1 95.88 657 ILE B CA 1
ATOM 11702 C C . ILE B 1 657 ? -5.379 36.906 17.25 1 95.88 657 ILE B C 1
ATOM 11704 O O . ILE B 1 657 ? -5.676 37.281 18.406 1 95.88 657 ILE B O 1
ATOM 11708 N N . CYS B 1 658 ? -4.141 36.719 16.875 1 96.19 658 CYS B N 1
ATOM 11709 C CA . CYS B 1 658 ? -3.035 36.812 17.828 1 96.19 658 CYS B CA 1
ATOM 11710 C C . CYS B 1 658 ? -2.895 38.25 18.328 1 96.19 658 CYS B C 1
ATOM 11712 O O . CYS B 1 658 ? -2.646 38.469 19.516 1 96.19 658 CYS B O 1
ATOM 11714 N N . CYS B 1 659 ? -3.068 39.219 17.453 1 95.88 659 CYS B N 1
ATOM 11715 C CA . CYS B 1 659 ? -3.01 40.625 17.859 1 95.88 659 CYS B CA 1
ATOM 11716 C C . CYS B 1 659 ? -4.113 40.969 18.859 1 95.88 659 CYS B C 1
ATOM 11718 O O . CYS B 1 659 ? -3.865 41.625 19.875 1 95.88 659 CYS B O 1
ATOM 11720 N N . GLN B 1 660 ? -5.27 40.469 18.562 1 94 660 GLN B N 1
ATOM 11721 C CA . GLN B 1 660 ? -6.414 40.75 19.438 1 94 660 GLN B CA 1
ATOM 11722 C C . GLN B 1 660 ? -6.234 40.094 20.797 1 94 660 GLN B C 1
ATOM 11724 O O . GLN B 1 660 ? -6.496 40.688 21.828 1 94 660 GLN B O 1
ATOM 11729 N N . MET B 1 661 ? -5.758 38.875 20.75 1 93.38 661 MET B N 1
ATOM 11730 C CA . MET B 1 661 ? -5.547 38.156 22 1 93.38 661 MET B CA 1
ATOM 11731 C C . MET B 1 661 ? -4.449 38.812 22.828 1 93.38 661 MET B C 1
ATOM 11733 O O . MET B 1 661 ? -4.555 38.906 24.062 1 93.38 661 MET B O 1
ATOM 11737 N N . TYR B 1 662 ? -3.43 39.25 22.156 1 93.81 662 TYR B N 1
ATOM 11738 C CA . TYR B 1 662 ? -2.309 39.875 22.859 1 93.81 662 TYR B CA 1
ATOM 11739 C C . TYR B 1 662 ? -2.725 41.188 23.469 1 93.81 662 TYR B C 1
ATOM 11741 O O . TYR B 1 662 ? -2.412 41.469 24.625 1 93.81 662 TYR B O 1
ATOM 11749 N N . THR B 1 663 ? -3.434 42.062 22.766 1 93.12 663 THR B N 1
ATOM 11750 C CA . THR B 1 663 ? -3.848 43.375 23.25 1 93.12 663 THR B CA 1
ATOM 11751 C C . THR B 1 663 ? -4.824 43.219 24.406 1 93.12 663 THR B C 1
ATOM 11753 O O . THR B 1 663 ? -4.77 44 25.359 1 93.12 663 THR B O 1
ATOM 11756 N N . ARG B 1 664 ? -5.637 42.281 24.359 1 90 664 ARG B N 1
ATOM 11757 C CA . ARG B 1 664 ? -6.609 42.062 25.422 1 90 664 ARG B CA 1
ATOM 11758 C C . ARG B 1 664 ? -5.93 41.531 26.688 1 90 664 ARG B C 1
ATOM 11760 O O . ARG B 1 664 ? -6.266 41.969 27.797 1 90 664 ARG B O 1
ATOM 11767 N N . SER B 1 665 ? -5.078 40.625 26.484 1 89.69 665 SER B N 1
ATOM 11768 C CA . SER B 1 665 ? -4.414 40 27.641 1 89.69 665 SER B CA 1
ATOM 11769 C C . SER B 1 665 ? -3.506 41.031 28.344 1 89.69 665 SER B C 1
ATOM 11771 O O . SER B 1 665 ? -3.383 41 29.578 1 89.69 665 SER B O 1
ATOM 11773 N N . GLN B 1 666 ? -2.898 41.906 27.594 1 89.69 666 GLN B N 1
ATOM 11774 C CA . GLN B 1 666 ? -1.988 42.875 28.172 1 89.69 666 GLN B CA 1
ATOM 11775 C C . GLN B 1 666 ? -2.715 44.188 28.484 1 89.69 666 GLN B C 1
ATOM 11777 O O . GLN B 1 666 ? -2.119 45.125 29.016 1 89.69 666 GLN B O 1
ATOM 11782 N N . LYS B 1 667 ? -3.98 44.281 28.156 1 88.81 667 LYS B N 1
ATOM 11783 C CA . LYS B 1 667 ? -4.785 45.5 28.344 1 88.81 667 LYS B CA 1
ATOM 11784 C C . LYS B 1 667 ? -4.109 46.719 27.719 1 88.81 667 LYS B C 1
ATOM 11786 O O . LYS B 1 667 ? -3.949 47.75 28.375 1 88.81 667 LYS B O 1
ATOM 11791 N N . MET B 1 668 ? -3.676 46.469 26.578 1 90.69 668 MET B N 1
ATOM 11792 C CA . MET B 1 668 ? -2.965 47.531 25.875 1 90.69 668 MET B CA 1
ATOM 11793 C C . MET B 1 668 ? -3.781 48.062 24.688 1 90.69 668 MET B C 1
ATOM 11795 O O . MET B 1 668 ? -4.598 47.312 24.141 1 90.69 668 MET B O 1
ATOM 11799 N N . ALA B 1 669 ? -3.518 49.312 24.344 1 92.06 669 ALA B N 1
ATOM 11800 C CA . ALA B 1 669 ? -4.156 49.906 23.172 1 92.06 669 ALA B CA 1
ATOM 11801 C C . ALA B 1 669 ? -3.471 49.469 21.891 1 92.06 669 ALA B C 1
ATOM 11803 O O . ALA B 1 669 ? -2.312 49.031 21.922 1 92.06 669 ALA B O 1
ATOM 11804 N N . LYS B 1 670 ? -4.152 49.531 20.828 1 93 670 LYS B N 1
ATOM 11805 C CA . LYS B 1 670 ? -3.631 49.125 19.531 1 93 670 LYS B CA 1
ATOM 11806 C C . LYS B 1 670 ? -2.383 49.906 19.156 1 93 670 LYS B C 1
ATOM 11808 O O . LYS B 1 670 ? -1.428 49.375 18.609 1 93 670 LYS B O 1
ATOM 11813 N N . GLU B 1 671 ? -2.422 51.188 19.469 1 93.19 671 GLU B N 1
ATOM 11814 C CA . GLU B 1 671 ? -1.299 52.062 19.141 1 93.19 671 GLU B CA 1
ATOM 11815 C C . GLU B 1 671 ? -0.033 51.625 19.875 1 93.19 671 GLU B C 1
ATOM 11817 O O . GLU B 1 671 ? 1.064 51.688 19.312 1 93.19 671 GLU B O 1
ATOM 11822 N N . SER B 1 672 ? -0.238 51.219 21.094 1 95.19 672 SER B N 1
ATOM 11823 C CA . SER B 1 672 ? 0.895 50.719 21.875 1 95.19 672 SER B CA 1
ATOM 11824 C C . SER B 1 672 ? 1.461 49.438 21.281 1 95.19 672 SER B C 1
ATOM 11826 O O . SER B 1 672 ? 2.67 49.219 21.328 1 95.19 672 SER B O 1
ATOM 11828 N N . LEU B 1 673 ? 0.545 48.656 20.766 1 96.25 673 LEU B N 1
ATOM 11829 C CA . LEU B 1 673 ? 0.971 47.406 20.125 1 96.25 673 LEU B CA 1
ATOM 11830 C C . LEU B 1 673 ? 1.85 47.719 18.906 1 96.25 673 LEU B C 1
ATOM 11832 O O . LEU B 1 673 ? 2.902 47.094 18.734 1 96.25 673 LEU B O 1
ATOM 11836 N N . PHE B 1 674 ? 1.484 48.656 18.125 1 96.69 674 PHE B N 1
ATOM 11837 C CA . PHE B 1 674 ? 2.219 48.969 16.906 1 96.69 674 PHE B CA 1
ATOM 11838 C C . PHE B 1 674 ? 3.586 49.562 17.25 1 96.69 674 PHE B C 1
ATOM 11840 O O . PHE B 1 674 ? 4.562 49.312 16.531 1 96.69 674 PHE B O 1
ATOM 11847 N N . CYS B 1 675 ? 3.568 50.312 18.359 1 95.81 675 CYS B N 1
ATOM 11848 C CA . CYS B 1 675 ? 4.84 50.875 18.797 1 95.81 675 CYS B CA 1
ATOM 11849 C C . CYS B 1 675 ? 5.801 49.781 19.234 1 95.81 675 CYS B C 1
ATOM 11851 O O . CYS B 1 675 ? 6.992 49.812 18.922 1 95.81 675 CYS B O 1
ATOM 11853 N N . GLU B 1 676 ? 5.27 48.812 19.875 1 95.38 676 GLU B N 1
ATOM 11854 C CA . GLU B 1 676 ? 6.102 47.688 20.312 1 95.38 676 GLU B CA 1
ATOM 11855 C C . GLU B 1 676 ? 6.582 46.875 19.125 1 95.38 676 GLU B C 1
ATOM 11857 O O . GLU B 1 676 ? 7.73 46.406 19.094 1 95.38 676 GLU B O 1
ATOM 11862 N N . LEU B 1 677 ? 5.676 46.625 18.188 1 96.62 677 LEU B N 1
ATOM 11863 C CA . LEU B 1 677 ? 6.027 45.844 17 1 96.62 677 LEU B CA 1
ATOM 11864 C C . LEU B 1 677 ? 7.062 46.594 16.156 1 96.62 677 LEU B C 1
ATOM 11866 O O . LEU B 1 677 ? 7.875 45.969 15.469 1 96.62 677 LEU B O 1
ATOM 11870 N N . LYS B 1 678 ? 7.055 47.906 16.188 1 96.38 678 LYS B N 1
ATOM 11871 C CA . LYS B 1 678 ? 7.988 48.719 15.43 1 96.38 678 LYS B CA 1
ATOM 11872 C C . LYS B 1 678 ? 9.43 48.469 15.867 1 96.38 678 LYS B C 1
ATOM 11874 O O . LYS B 1 678 ? 10.359 48.594 15.062 1 96.38 678 LYS B O 1
ATOM 11879 N N . LYS B 1 679 ? 9.586 48.062 17.094 1 94.56 679 LYS B N 1
ATOM 11880 C CA . LYS B 1 679 ? 10.914 47.75 17.594 1 94.56 679 LYS B CA 1
ATOM 11881 C C . LYS B 1 679 ? 11.523 46.562 16.844 1 94.56 679 LYS B C 1
ATOM 11883 O O . LYS B 1 679 ? 12.742 46.406 16.797 1 94.56 679 LYS B O 1
ATOM 11888 N N . TYR B 1 680 ? 10.656 45.75 16.281 1 94.12 680 TYR B N 1
ATOM 11889 C CA . TYR B 1 680 ? 11.117 44.594 15.523 1 94.12 680 TYR B CA 1
ATOM 11890 C C . TYR B 1 680 ? 11.188 44.906 14.031 1 94.12 680 TYR B C 1
ATOM 11892 O O . TYR B 1 680 ? 11.523 44.062 13.219 1 94.12 680 TYR B O 1
ATOM 11900 N N . GLY B 1 681 ? 10.883 46.156 13.719 1 92.94 681 GLY B N 1
ATOM 11901 C CA . GLY B 1 681 ? 10.945 46.625 12.344 1 92.94 681 GLY B CA 1
ATOM 11902 C C . GLY B 1 681 ? 9.664 47.281 11.875 1 92.94 681 GLY B C 1
ATOM 11903 O O . GLY B 1 681 ? 8.57 46.875 12.289 1 92.94 681 GLY B O 1
ATOM 11904 N N . GLN B 1 682 ? 9.82 48.125 10.953 1 94.12 682 GLN B N 1
ATOM 11905 C CA . GLN B 1 682 ? 8.68 48.875 10.422 1 94.12 682 GLN B CA 1
ATOM 11906 C C . GLN B 1 682 ? 7.711 47.938 9.703 1 94.12 682 GLN B C 1
ATOM 11908 O O . GLN B 1 682 ? 6.492 48.094 9.781 1 94.12 682 GLN B O 1
ATOM 11913 N N . ALA B 1 683 ? 8.25 46.969 9.078 1 92 683 ALA B N 1
ATOM 11914 C CA . ALA B 1 683 ? 7.426 46.031 8.336 1 92 683 ALA B CA 1
ATOM 11915 C C . ALA B 1 683 ? 6.5 45.25 9.273 1 92 683 ALA B C 1
ATOM 11917 O O . ALA B 1 683 ? 5.371 44.906 8.906 1 92 683 ALA B O 1
ATOM 11918 N N . CYS B 1 684 ? 6.961 44.938 10.398 1 95.12 684 CYS B N 1
ATOM 11919 C CA . CYS B 1 684 ? 6.164 44.219 11.391 1 95.12 684 CYS B CA 1
ATOM 11920 C C . CYS B 1 684 ? 4.992 45.062 11.867 1 95.12 684 CYS B C 1
ATOM 11922 O O . CYS B 1 684 ? 3.873 44.562 12 1 95.12 684 CYS B O 1
ATOM 11924 N N . SER B 1 685 ? 5.34 46.281 12.133 1 96.44 685 SER B N 1
ATOM 11925 C CA . SER B 1 685 ? 4.297 47.219 12.578 1 96.44 685 SER B CA 1
ATOM 11926 C C . SER B 1 685 ? 3.232 47.406 11.5 1 96.44 685 SER B C 1
ATOM 11928 O O . SER B 1 685 ? 2.035 47.344 11.789 1 96.44 685 SER B O 1
ATOM 11930 N N . ASP B 1 686 ? 3.707 47.594 10.273 1 95.88 686 ASP B N 1
ATOM 11931 C CA . ASP B 1 686 ? 2.777 47.781 9.164 1 95.88 686 ASP B CA 1
ATOM 11932 C C . ASP B 1 686 ? 1.9 46.531 8.977 1 95.88 686 ASP B C 1
ATOM 11934 O O . ASP B 1 686 ? 0.707 46.656 8.695 1 95.88 686 ASP B O 1
ATOM 11938 N N . ALA B 1 687 ? 2.514 45.406 9.133 1 96.62 687 ALA B N 1
ATOM 11939 C CA . ALA B 1 687 ? 1.786 44.125 8.984 1 96.62 687 ALA B CA 1
ATOM 11940 C C . ALA B 1 687 ? 0.738 43.969 10.078 1 96.62 687 ALA B C 1
ATOM 11942 O O . ALA B 1 687 ? -0.369 43.5 9.828 1 96.62 687 ALA B O 1
ATOM 11943 N N . GLY B 1 688 ? 1.134 44.312 11.273 1 96.75 688 GLY B N 1
ATOM 11944 C CA . GLY B 1 688 ? 0.174 44.281 12.367 1 96.75 688 GLY B CA 1
ATOM 11945 C C . GLY B 1 688 ? -1.016 45.188 12.148 1 96.75 688 GLY B C 1
ATOM 11946 O O . GLY B 1 688 ? -2.154 44.812 12.43 1 96.75 688 GLY B O 1
ATOM 11947 N N . GLN B 1 689 ? -0.685 46.375 11.641 1 96.69 689 GLN B N 1
ATOM 11948 C CA . GLN B 1 689 ? -1.745 47.312 11.328 1 96.69 689 GLN B CA 1
ATOM 11949 C C . GLN B 1 689 ? -2.658 46.781 10.227 1 96.69 689 GLN B C 1
ATOM 11951 O O . GLN B 1 689 ? -3.883 46.906 10.328 1 96.69 689 GLN B O 1
ATOM 11956 N N . ALA B 1 690 ? -2.039 46.25 9.266 1 96 690 ALA B N 1
ATOM 11957 C CA . ALA B 1 690 ? -2.809 45.688 8.156 1 96 690 ALA B CA 1
ATOM 11958 C C . ALA B 1 690 ? -3.686 44.531 8.617 1 96 690 ALA B C 1
ATOM 11960 O O . ALA B 1 690 ? -4.824 44.375 8.172 1 96 690 ALA B O 1
ATOM 11961 N N . ALA B 1 691 ? -3.199 43.688 9.484 1 97.25 691 ALA B N 1
ATOM 11962 C CA . ALA B 1 691 ? -3.928 42.5 9.977 1 97.25 691 ALA B CA 1
ATOM 11963 C C . ALA B 1 691 ? -5.168 42.938 10.758 1 97.25 691 ALA B C 1
ATOM 11965 O O . ALA B 1 691 ? -6.195 42.25 10.711 1 97.25 691 ALA B O 1
ATOM 11966 N N . LEU B 1 692 ? -5.074 44.031 11.43 1 96.62 692 LEU B N 1
ATOM 11967 C CA . LEU B 1 692 ? -6.18 44.469 12.273 1 96.62 692 LEU B CA 1
ATOM 11968 C C . LEU B 1 692 ? -7.156 45.344 11.484 1 96.62 692 LEU B C 1
ATOM 11970 O O . LEU B 1 692 ? -8.266 45.594 11.945 1 96.62 692 LEU B O 1
ATOM 11974 N N . ASP B 1 693 ? -6.711 45.719 10.273 1 94.5 693 ASP B N 1
ATOM 11975 C CA . ASP B 1 693 ? -7.559 46.562 9.43 1 94.5 693 ASP B CA 1
ATOM 11976 C C . ASP B 1 693 ? -8.516 45.719 8.602 1 94.5 693 ASP B C 1
ATOM 11978 O O . ASP B 1 693 ? -8.086 44.938 7.73 1 94.5 693 ASP B O 1
ATOM 11982 N N . ILE B 1 694 ? -9.766 45.812 8.82 1 91.38 694 ILE B N 1
ATOM 11983 C CA . ILE B 1 694 ? -10.797 45.031 8.148 1 91.38 694 ILE B CA 1
ATOM 11984 C C . ILE B 1 694 ? -10.789 45.344 6.652 1 91.38 694 ILE B C 1
ATOM 11986 O O . ILE B 1 694 ? -11.289 44.531 5.848 1 91.38 694 ILE B O 1
ATOM 11990 N N . GLU B 1 695 ? -10.211 46.469 6.23 1 89.56 695 GLU B N 1
ATOM 11991 C CA . GLU B 1 695 ? -10.203 46.906 4.836 1 89.56 695 GLU B CA 1
ATOM 11992 C C . GLU B 1 695 ? -8.938 46.438 4.121 1 89.56 695 GLU B C 1
ATOM 11994 O O . GLU B 1 695 ? -8.727 46.75 2.949 1 89.56 695 GLU B O 1
ATOM 11999 N N . CYS B 1 696 ? -8.203 45.656 4.848 1 92.62 696 CYS B N 1
ATOM 12000 C CA . CYS B 1 696 ? -7.008 45.094 4.242 1 92.62 696 CYS B CA 1
ATOM 12001 C C . CYS B 1 696 ? -7.352 44.344 2.961 1 92.62 696 CYS B C 1
ATOM 12003 O O . CYS B 1 696 ? -8.398 43.688 2.875 1 92.62 696 CYS B O 1
ATOM 12005 N N . ILE B 1 697 ? -6.512 44.375 1.963 1 88.31 697 ILE B N 1
ATOM 12006 C CA . ILE B 1 697 ? -6.75 43.812 0.637 1 88.31 697 ILE B CA 1
ATOM 12007 C C . ILE B 1 697 ? -7.008 42.312 0.75 1 88.31 697 ILE B C 1
ATOM 12009 O O . ILE B 1 697 ? -7.809 41.781 -0.003 1 88.31 697 ILE B O 1
ATOM 12013 N N . TRP B 1 698 ? -6.406 41.719 1.688 1 91.81 698 TRP B N 1
ATOM 12014 C CA . TRP B 1 698 ? -6.508 40.281 1.823 1 91.81 698 TRP B CA 1
ATOM 12015 C C . TRP B 1 698 ? -7.879 39.875 2.357 1 91.81 698 TRP B C 1
ATOM 12017 O O . TRP B 1 698 ? -8.359 38.781 2.078 1 91.81 698 TRP B O 1
ATOM 12027 N N . TYR B 1 699 ? -8.453 40.781 3.084 1 91.88 699 TYR B N 1
ATOM 12028 C CA . TYR B 1 699 ? -9.805 40.531 3.559 1 91.88 699 TYR B CA 1
ATOM 12029 C C . TYR B 1 699 ? -10.836 40.875 2.492 1 91.88 699 TYR B C 1
ATOM 12031 O O . TYR B 1 699 ? -11.828 40.188 2.311 1 91.88 699 TYR B O 1
ATOM 12039 N N . ARG B 1 700 ? -10.547 41.875 1.754 1 86.62 700 ARG B N 1
ATOM 12040 C CA . ARG B 1 700 ? -11.453 42.312 0.696 1 86.62 700 ARG B CA 1
ATOM 12041 C C . ARG B 1 700 ? -11.625 41.219 -0.36 1 86.62 700 ARG B C 1
ATOM 12043 O O . ARG B 1 700 ? -12.711 41.031 -0.916 1 86.62 700 ARG B O 1
ATOM 12050 N N . ASN B 1 701 ? -10.57 40.531 -0.594 1 82.44 701 ASN B N 1
ATOM 12051 C CA . ASN B 1 701 ? -10.57 39.5 -1.613 1 82.44 701 ASN B CA 1
ATOM 12052 C C . ASN B 1 701 ? -11.453 38.312 -1.212 1 82.44 701 ASN B C 1
ATOM 12054 O O . ASN B 1 701 ? -11.977 37.594 -2.07 1 82.44 701 ASN B O 1
ATOM 12058 N N . ILE B 1 702 ? -11.586 38.062 0.075 1 87.31 702 ILE B N 1
ATOM 12059 C CA . ILE B 1 702 ? -12.352 36.906 0.491 1 87.31 702 ILE B CA 1
ATOM 12060 C C . ILE B 1 702 ? -13.797 37.312 0.78 1 87.31 702 ILE B C 1
ATOM 12062 O O . ILE B 1 702 ? -14.703 36.469 0.761 1 87.31 702 ILE B O 1
ATOM 12066 N N . ILE B 1 703 ? -14.055 38.531 1.165 1 81.31 703 ILE B N 1
ATOM 12067 C CA . ILE B 1 703 ? -15.398 39.031 1.479 1 81.31 703 ILE B CA 1
ATOM 12068 C C . ILE B 1 703 ? -16.219 39.156 0.195 1 81.31 703 ILE B C 1
ATOM 12070 O O . ILE B 1 703 ? -17.438 39 0.215 1 81.31 703 ILE B O 1
ATOM 12074 N N . GLY B 1 704 ? -15.719 38.812 -0.937 1 68.75 704 GLY B N 1
ATOM 12075 C CA . GLY B 1 704 ? -16.422 38.906 -2.205 1 68.75 704 GLY B CA 1
ATOM 12076 C C . GLY B 1 704 ? -17.594 37.938 -2.322 1 68.75 704 GLY B C 1
ATOM 12077 O O . GLY B 1 704 ? -18 37.344 -1.329 1 68.75 704 GLY B O 1
ATOM 12078 N N . GLU B 1 705 ? -18.125 37.938 -3.43 1 65.75 705 GLU B N 1
ATOM 12079 C CA . GLU B 1 705 ? -19.391 37.281 -3.688 1 65.75 705 GLU B CA 1
ATOM 12080 C C . GLU B 1 705 ? -19.188 35.781 -3.885 1 65.75 705 GLU B C 1
ATOM 12082 O O . GLU B 1 705 ? -19.156 35.281 -5.02 1 65.75 705 GLU B O 1
ATOM 12087 N N . HIS B 1 706 ? -18.734 35.156 -2.785 1 74.31 706 HIS B N 1
ATOM 12088 C CA . HIS B 1 706 ? -18.703 33.688 -2.852 1 74.31 706 HIS B CA 1
ATOM 12089 C C . HIS B 1 706 ? -19.953 33.094 -2.213 1 74.31 706 HIS B C 1
ATOM 12091 O O . HIS B 1 706 ? -20.484 33.656 -1.239 1 74.31 706 HIS B O 1
ATOM 12097 N N . LYS B 1 707 ? -20.391 32.031 -2.836 1 75.56 707 LYS B N 1
ATOM 12098 C CA . LYS B 1 707 ? -21.531 31.328 -2.297 1 75.56 707 LYS B CA 1
ATOM 12099 C C . LYS B 1 707 ? -21.188 30.656 -0.973 1 75.56 707 LYS B C 1
ATOM 12101 O O . LYS B 1 707 ? -20.031 30.297 -0.732 1 75.56 707 LYS B O 1
ATOM 12106 N N . GLU B 1 708 ? -22.141 30.578 -0.136 1 80.88 708 GLU B N 1
ATOM 12107 C CA . GLU B 1 708 ? -21.984 29.891 1.141 1 80.88 708 GLU B CA 1
ATOM 12108 C C . GLU B 1 708 ? -21.578 28.438 0.933 1 80.88 708 GLU B C 1
ATOM 12110 O O . GLU B 1 708 ? -22.219 27.703 0.179 1 80.88 708 GLU B O 1
ATOM 12115 N N . SER B 1 709 ? -20.516 28.109 1.626 1 82.31 709 SER B N 1
ATOM 12116 C CA . SER B 1 709 ? -20 26.766 1.465 1 82.31 709 SER B CA 1
ATOM 12117 C C . SER B 1 709 ? -20.672 25.781 2.43 1 82.31 709 SER B C 1
ATOM 12119 O O . SER B 1 709 ? -21.219 26.203 3.453 1 82.31 709 SER B O 1
ATOM 12121 N N . SER B 1 710 ? -20.656 24.516 2.104 1 77.31 710 SER B N 1
ATOM 12122 C CA . SER B 1 710 ? -21.172 23.469 2.986 1 77.31 710 SER B CA 1
ATOM 12123 C C . SER B 1 710 ? -20.391 23.422 4.297 1 77.31 710 SER B C 1
ATOM 12125 O O . SER B 1 710 ? -20.953 23.062 5.34 1 77.31 710 SER B O 1
ATOM 12127 N N . PHE B 1 711 ? -19.234 23.906 4.285 1 81.12 711 PHE B N 1
ATOM 12128 C CA . PHE B 1 711 ? -18.391 23.938 5.477 1 81.12 711 PHE B CA 1
ATOM 12129 C C . PHE B 1 711 ? -18.875 24.984 6.461 1 81.12 711 PHE B C 1
ATOM 12131 O O . PHE B 1 711 ? -18.969 24.719 7.664 1 81.12 711 PHE B O 1
ATOM 12138 N N . ARG B 1 712 ? -19.109 26.016 5.902 1 83 712 ARG B N 1
ATOM 12139 C CA . ARG B 1 712 ? -19.625 27.094 6.75 1 83 712 ARG B CA 1
ATOM 12140 C C . ARG B 1 712 ? -20.953 26.688 7.391 1 83 712 ARG B C 1
ATOM 12142 O O . ARG B 1 712 ? -21.172 26.922 8.578 1 83 712 ARG B O 1
ATOM 12149 N N . LYS B 1 713 ? -21.734 26.016 6.609 1 79.75 713 LYS B N 1
ATOM 12150 C CA . LYS B 1 713 ? -23.031 25.578 7.125 1 79.75 713 LYS B CA 1
ATOM 12151 C C . LYS B 1 713 ? -22.859 24.594 8.281 1 79.75 713 LYS B C 1
ATOM 12153 O O . LYS B 1 713 ? -23.594 24.641 9.266 1 79.75 713 LYS B O 1
ATOM 12158 N N . GLU B 1 714 ? -21.938 23.828 8.125 1 80.81 714 GLU B N 1
ATOM 12159 C CA . GLU B 1 714 ? -21.688 22.828 9.164 1 80.81 714 GLU B CA 1
ATOM 12160 C C . GLU B 1 714 ? -21.188 23.5 10.445 1 80.81 714 GLU B C 1
ATOM 12162 O O . GLU B 1 714 ? -21.594 23.125 11.547 1 80.81 714 GLU B O 1
ATOM 12167 N N . ILE B 1 715 ? -20.359 24.422 10.336 1 82.31 715 ILE B N 1
ATOM 12168 C CA . ILE B 1 715 ? -19.797 25.125 11.484 1 82.31 715 ILE B CA 1
ATOM 12169 C C . ILE B 1 715 ? -20.906 25.891 12.203 1 82.31 715 ILE B C 1
ATOM 12171 O O . ILE B 1 715 ? -21 25.859 13.43 1 82.31 715 ILE B O 1
ATOM 12175 N N . LEU B 1 716 ? -21.703 26.484 11.414 1 79.19 716 LEU B N 1
ATOM 12176 C CA . LEU B 1 716 ? -22.797 27.25 12 1 79.19 716 LEU B CA 1
ATOM 12177 C C . LEU B 1 716 ? -23.781 26.328 12.719 1 79.19 716 LEU B C 1
ATOM 12179 O O . LEU B 1 716 ? -24.312 26.672 13.781 1 79.19 716 LEU B O 1
ATOM 12183 N N . SER B 1 717 ? -23.938 25.203 12.148 1 76.94 717 SER B N 1
ATOM 12184 C CA . SER B 1 717 ? -24.812 24.219 12.773 1 76.94 717 SER B CA 1
ATOM 12185 C C . SER B 1 717 ? -24.234 23.75 14.109 1 76.94 717 SER B C 1
ATOM 12187 O O . SER B 1 717 ? -24.984 23.578 15.078 1 76.94 717 SER B O 1
ATOM 12189 N N . ILE B 1 718 ? -22.969 23.562 14.188 1 76.88 718 ILE B N 1
ATOM 12190 C CA . ILE B 1 718 ? -22.312 23.125 15.406 1 76.88 718 ILE B CA 1
ATOM 12191 C C . ILE B 1 718 ? -22.391 24.219 16.469 1 76.88 718 ILE B C 1
ATOM 12193 O O . ILE B 1 718 ? -22.688 23.938 17.641 1 76.88 718 ILE B O 1
ATOM 12197 N N . LEU B 1 719 ? -22.172 25.391 16.047 1 76.31 719 LEU B N 1
ATOM 12198 C CA . LEU B 1 719 ? -22.172 26.516 16.984 1 76.31 719 LEU B CA 1
ATOM 12199 C C . LEU B 1 719 ? -23.578 26.781 17.516 1 76.31 719 LEU B C 1
ATOM 12201 O O . LEU B 1 719 ? -23.75 27.109 18.688 1 76.31 719 LEU B O 1
ATOM 12205 N N . ASP B 1 720 ? -24.516 26.516 16.688 1 71.75 720 ASP B N 1
ATOM 12206 C CA . ASP B 1 720 ? -25.906 26.703 17.078 1 71.75 720 ASP B CA 1
ATOM 12207 C C . ASP B 1 720 ? -26.312 25.672 18.125 1 71.75 720 ASP B C 1
ATOM 12209 O O . ASP B 1 720 ? -27.016 25.984 19.094 1 71.75 720 ASP B O 1
ATOM 12213 N N . ARG B 1 721 ? -25.969 24.578 17.969 1 69.19 721 ARG B N 1
ATOM 12214 C CA . ARG B 1 721 ? -26.312 23.5 18.891 1 69.19 721 ARG B CA 1
ATOM 12215 C C . ARG B 1 721 ? -25.641 23.719 20.234 1 69.19 721 ARG B C 1
ATOM 12217 O O . ARG B 1 721 ? -26.234 23.406 21.281 1 69.19 721 ARG B O 1
ATOM 12224 N N . GLU B 1 722 ? -24.469 24.141 20.234 1 64.5 722 GLU B N 1
ATOM 12225 C CA . GLU B 1 722 ? -23.672 24.219 21.453 1 64.5 722 GLU B CA 1
ATOM 12226 C C . GLU B 1 722 ? -23.938 25.516 22.203 1 64.5 722 GLU B C 1
ATOM 12228 O O . GLU B 1 722 ? -23.844 25.562 23.422 1 64.5 722 GLU B O 1
ATOM 12233 N N . MET B 1 723 ? -24.062 26.453 21.469 1 61.69 723 MET B N 1
ATOM 12234 C CA . MET B 1 723 ? -24.156 27.766 22.125 1 61.69 723 MET B CA 1
ATOM 12235 C C . MET B 1 723 ? -25.609 28.219 22.203 1 61.69 723 MET B C 1
ATOM 12237 O O . MET B 1 723 ? -25.922 29.219 22.859 1 61.69 723 MET B O 1
ATOM 12241 N N . GLY B 1 724 ? -26.672 27.141 22.062 1 49.97 724 GLY B N 1
ATOM 12242 C CA . GLY B 1 724 ? -28.078 27.484 22.109 1 49.97 724 GLY B CA 1
ATOM 12243 C C . GLY B 1 724 ? -28.5 28.375 20.953 1 49.97 724 GLY B C 1
ATOM 12244 O O . GLY B 1 724 ? -27.703 28.703 20.094 1 49.97 724 GLY B O 1
ATOM 12245 N N . ASP B 1 725 ? -29.953 28.641 20.922 1 41.44 725 ASP B N 1
ATOM 12246 C CA . ASP B 1 725 ? -30.641 29.406 19.906 1 41.44 725 ASP B CA 1
ATOM 12247 C C . ASP B 1 725 ? -29.859 30.672 19.531 1 41.44 725 ASP B C 1
ATOM 12249 O O . ASP B 1 725 ? -30.297 31.781 19.812 1 41.44 725 ASP B O 1
ATOM 12253 N N . LEU B 1 726 ? -28.844 30.562 19.734 1 38.72 726 LEU B N 1
ATOM 12254 C CA . LEU B 1 726 ? -28.047 31.719 19.328 1 38.72 726 LEU B CA 1
ATOM 12255 C C . LEU B 1 726 ? -28.422 32.156 17.922 1 38.72 726 LEU B C 1
ATOM 12257 O O . LEU B 1 726 ? -28.562 33.375 17.656 1 38.72 726 LEU B O 1
ATOM 12261 N N . VAL B 1 727 ? -28.375 31.094 17.094 1 37.41 727 VAL B N 1
ATOM 12262 C CA . VAL B 1 727 ? -28.578 31.391 15.672 1 37.41 727 VAL B CA 1
ATOM 12263 C C . VAL B 1 727 ? -30.062 31.359 15.344 1 37.41 727 VAL B C 1
ATOM 12265 O O . VAL B 1 727 ? -30.531 32.156 14.539 1 37.41 727 VAL B O 1
ATOM 12268 N N . ASN B 1 728 ? -30.891 30.359 15.945 1 34.41 728 ASN B N 1
ATOM 12269 C CA . ASN B 1 728 ? -32.281 30.203 15.5 1 34.41 728 ASN B CA 1
ATOM 12270 C C . ASN B 1 728 ? -33.219 31.156 16.234 1 34.41 728 ASN B C 1
ATOM 12272 O O . ASN B 1 728 ? -34.406 31.234 15.906 1 34.41 728 ASN B O 1
ATOM 12276 N N . ASN B 1 729 ? -33.219 31.422 17.562 1 31.36 729 ASN B N 1
ATOM 12277 C CA . ASN B 1 729 ? -34.469 32.094 17.906 1 31.36 729 ASN B CA 1
ATOM 12278 C C . ASN B 1 729 ? -34.875 33.125 16.844 1 31.36 729 ASN B C 1
ATOM 12280 O O . ASN B 1 729 ? -36 33.125 16.375 1 31.36 729 ASN B O 1
ATOM 12284 N N . ARG B 1 730 ? -34.562 34.438 17.094 1 32.38 730 ARG B N 1
ATOM 12285 C CA . ARG B 1 730 ? -35.281 35.406 16.281 1 32.38 730 ARG B CA 1
ATOM 12286 C C . ARG B 1 730 ? -35 35.188 14.797 1 32.38 730 ARG B C 1
ATOM 12288 O O . ARG B 1 730 ? -35.562 35.906 13.945 1 32.38 730 ARG B O 1
ATOM 12295 N N . VAL B 1 731 ? -33.969 34.531 14.516 1 27.3 731 VAL B N 1
ATOM 12296 C CA . VAL B 1 731 ? -33.781 34.562 13.07 1 27.3 731 VAL B CA 1
ATOM 12297 C C . VAL B 1 731 ? -34.531 33.406 12.414 1 27.3 731 VAL B C 1
ATOM 12299 O O . VAL B 1 731 ? -35.156 33.594 11.375 1 27.3 731 VAL B O 1
ATOM 12302 N N . ILE B 1 732 ? -34.531 32.031 12.922 1 28.42 732 ILE B N 1
ATOM 12303 C CA . ILE B 1 732 ? -35.25 31.031 12.164 1 28.42 732 ILE B CA 1
ATOM 12304 C C . ILE B 1 732 ? -36.656 30.891 12.719 1 28.42 732 ILE B C 1
ATOM 12306 O O . ILE B 1 732 ? -36.875 30.297 13.773 1 28.42 732 ILE B O 1
ATOM 12310 N N . GLY B 1 733 ? -37.469 31.844 13.016 1 25.94 733 GLY B N 1
ATOM 12311 C CA . GLY B 1 733 ? -38.906 31.641 13.172 1 25.94 733 GLY B CA 1
ATOM 12312 C C . GLY B 1 733 ? -39.469 30.578 12.234 1 25.94 733 GLY B C 1
ATOM 12313 O O . GLY B 1 733 ? -40.656 30.359 12.18 1 25.94 733 GLY B O 1
ATOM 12314 N N . VAL B 1 734 ? -39.125 30.344 10.984 1 26.09 734 VAL B N 1
ATOM 12315 C CA . VAL B 1 734 ? -40 29.516 10.172 1 26.09 734 VAL B CA 1
ATOM 12316 C C . VAL B 1 734 ? -39.938 28.062 10.648 1 26.09 734 VAL B C 1
ATOM 12318 O O . VAL B 1 734 ? -38.906 27.422 10.57 1 26.09 734 VAL B O 1
ATOM 12321 N N . GLN B 1 735 ? -40.719 27.641 11.688 1 26.28 735 GLN B N 1
ATOM 12322 C CA . GLN B 1 735 ? -41.125 26.266 12.023 1 26.28 735 GLN B CA 1
ATOM 12323 C C . GLN B 1 735 ? -41.688 25.547 10.812 1 26.28 735 GLN B C 1
ATOM 12325 O O . GLN B 1 735 ? -42.812 25.844 10.391 1 26.28 735 GLN B O 1
ATOM 12330 N N . GLY B 1 736 ? -41.281 25.312 9.625 1 26.08 736 GLY B N 1
ATOM 12331 C CA . GLY B 1 736 ? -42.094 24.391 8.836 1 26.08 736 GLY B CA 1
ATOM 12332 C C . GLY B 1 736 ? -42.406 23.109 9.57 1 26.08 736 GLY B C 1
ATOM 12333 O O . GLY B 1 736 ? -41.531 22.5 10.203 1 26.08 736 GLY B O 1
ATOM 12334 N N . LYS B 1 737 ? -43.719 22.953 9.953 1 23.59 737 LYS B N 1
ATOM 12335 C CA . LYS B 1 737 ? -44.406 21.703 10.289 1 23.59 737 LYS B CA 1
ATOM 12336 C C . LYS B 1 737 ? -44.156 20.625 9.234 1 23.59 737 LYS B C 1
ATOM 12338 O O . LYS B 1 737 ? -44.719 20.672 8.148 1 23.59 737 LYS B O 1
ATOM 12343 N N . ASN B 1 738 ? -43.062 20.141 8.836 1 23.23 738 ASN B N 1
ATOM 12344 C CA . ASN B 1 738 ? -43 18.891 8.078 1 23.23 738 ASN B CA 1
ATOM 12345 C C . ASN B 1 738 ? -43.906 17.828 8.68 1 23.23 738 ASN B C 1
ATOM 12347 O O . ASN B 1 738 ? -43.656 17.359 9.797 1 23.23 738 ASN B O 1
ATOM 12351 N N . GLN B 1 739 ? -45.188 17.938 8.25 1 22.06 739 GLN B N 1
ATOM 12352 C CA . GLN B 1 739 ? -46.25 16.922 8.375 1 22.06 739 GLN B CA 1
ATOM 12353 C C . GLN B 1 739 ? -45.688 15.531 8.055 1 22.06 739 GLN B C 1
ATOM 12355 O O . GLN B 1 739 ? -44.594 15.406 7.512 1 22.06 739 GLN B O 1
ATOM 12360 N N . GLU B 1 740 ? -46.719 14.594 7.535 1 22.92 740 GLU B N 1
ATOM 12361 C CA . GLU B 1 740 ? -46.938 13.148 7.496 1 22.92 740 GLU B CA 1
ATOM 12362 C C . GLU B 1 740 ? -45.969 12.461 6.539 1 22.92 740 GLU B C 1
ATOM 12364 O O . GLU B 1 740 ? -45.406 13.109 5.668 1 22.92 740 GLU B O 1
ATOM 12369 N N . GLY B 1 741 ? -45.781 11.039 6.633 1 23.39 741 GLY B N 1
ATOM 12370 C CA . GLY B 1 741 ? -45.156 9.953 5.914 1 23.39 741 GLY B CA 1
ATOM 12371 C C . GLY B 1 741 ? -45.438 9.961 4.43 1 23.39 741 GLY B C 1
ATOM 12372 O O . GLY B 1 741 ? -45.281 8.945 3.752 1 23.39 741 GLY B O 1
ATOM 12373 N N . ALA B 1 742 ? -46.25 10.914 3.787 1 20.89 742 ALA B N 1
ATOM 12374 C CA . ALA B 1 742 ? -46.812 10.5 2.504 1 20.89 742 ALA B CA 1
ATOM 12375 C C . ALA B 1 742 ? -45.719 10.289 1.468 1 20.89 742 ALA B C 1
ATOM 12377 O O . ALA B 1 742 ? -44.594 10.805 1.623 1 20.89 742 ALA B O 1
ATOM 12378 N N . CYS B 1 743 ? -46.156 9.758 0.085 1 23.23 743 CYS B N 1
ATOM 12379 C CA . CYS B 1 743 ? -45.75 9.203 -1.198 1 23.23 743 CYS B CA 1
ATOM 12380 C C . CYS B 1 743 ? -44.969 10.242 -2.002 1 23.23 743 CYS B C 1
ATOM 12382 O O . CYS B 1 743 ? -45.094 11.445 -1.774 1 23.23 743 CYS B O 1
ATOM 12384 N N . TYR B 1 744 ? -44.188 9.93 -3.115 1 22.5 744 TYR B N 1
ATOM 12385 C CA . TYR B 1 744 ? -43.25 10.492 -4.078 1 22.5 744 TYR B CA 1
ATOM 12386 C C . TYR B 1 744 ? -43.844 11.664 -4.824 1 22.5 744 TYR B C 1
ATOM 12388 O O . TYR B 1 744 ? -43.344 12.078 -5.871 1 22.5 744 TYR B O 1
ATOM 12396 N N . GLU B 1 745 ? -45.125 12.172 -4.461 1 22.09 745 GLU B N 1
ATOM 12397 C CA . GLU B 1 745 ? -45.656 13.008 -5.535 1 22.09 745 GLU B CA 1
ATOM 12398 C C . GLU B 1 745 ? -44.844 14.297 -5.668 1 22.09 745 GLU B C 1
ATOM 12400 O O . GLU B 1 745 ? -44.281 14.781 -4.691 1 22.09 745 GLU B O 1
ATOM 12405 N N . LYS B 1 746 ? -44.938 15.07 -6.961 1 26.58 746 LYS B N 1
ATOM 12406 C CA . LYS B 1 746 ? -44.406 16.125 -7.828 1 26.58 746 LYS B CA 1
ATOM 12407 C C . LYS B 1 746 ? -44.594 17.5 -7.195 1 26.58 746 LYS B C 1
ATOM 12409 O O . LYS B 1 746 ? -44.469 18.516 -7.875 1 26.58 746 LYS B O 1
ATOM 12414 N N . LEU B 1 747 ? -45.125 17.688 -5.898 1 22.97 747 LEU B N 1
ATOM 12415 C CA . LEU B 1 747 ? -45.719 19 -5.684 1 22.97 747 LEU B CA 1
ATOM 12416 C C . LEU B 1 747 ? -44.656 20.094 -5.848 1 22.97 747 LEU B C 1
ATOM 12418 O O . LEU B 1 747 ? -43.5 19.906 -5.473 1 22.97 747 LEU B O 1
ATOM 12422 N N . SER B 1 748 ? -45.062 21.141 -6.641 1 24.41 748 SER B N 1
ATOM 12423 C CA . SER B 1 748 ? -44.531 22.406 -7.156 1 24.41 748 SER B CA 1
ATOM 12424 C C . SER B 1 748 ? -44.188 23.359 -6.023 1 24.41 748 SER B C 1
ATOM 12426 O O . SER B 1 748 ? -45.062 23.859 -5.32 1 24.41 748 SER B O 1
ATOM 12428 N N . PRO B 1 749 ? -43.281 23.078 -5.066 1 24.5 749 PRO B N 1
ATOM 12429 C CA . PRO B 1 749 ? -43.125 23.828 -3.82 1 24.5 749 PRO B CA 1
ATOM 12430 C C . PRO B 1 749 ? -42.812 25.312 -4.055 1 24.5 749 PRO B C 1
ATOM 12432 O O . PRO B 1 749 ? -41.844 25.656 -4.711 1 24.5 749 PRO B O 1
ATOM 12435 N N . SER B 1 750 ? -43.844 26.141 -4.262 1 25.05 750 SER B N 1
ATOM 12436 C CA . SER B 1 750 ? -43.844 27.594 -4.316 1 25.05 750 SER B CA 1
ATOM 12437 C C . SER B 1 750 ? -43.25 28.203 -3.057 1 25.05 750 SER B C 1
ATOM 12439 O O . SER B 1 750 ? -43.906 28.266 -2.014 1 25.05 750 SER B O 1
ATOM 12441 N N . SER B 1 751 ? -42.125 27.781 -2.613 1 24.77 751 SER B N 1
ATOM 12442 C CA . SER B 1 751 ? -41.406 28.031 -1.357 1 24.77 751 SER B CA 1
ATOM 12443 C C . SER B 1 751 ? -41 29.484 -1.242 1 24.77 751 SER B C 1
ATOM 12445 O O . SER B 1 751 ? -40.031 29.906 -1.876 1 24.77 751 SER B O 1
ATOM 12447 N N . THR B 1 752 ? -41.938 30.406 -1.109 1 25.72 752 THR B N 1
ATOM 12448 C CA . THR B 1 752 ? -41.625 31.797 -0.825 1 25.72 752 THR B CA 1
ATOM 12449 C C . THR B 1 752 ? -40.906 31.938 0.506 1 25.72 752 THR B C 1
ATOM 12451 O O . THR B 1 752 ? -41.531 31.938 1.568 1 25.72 752 THR B O 1
ATOM 12454 N N . SER B 1 753 ? -39.906 31.234 0.775 1 26.08 753 SER B N 1
ATOM 12455 C CA . SER B 1 753 ? -39.156 31.172 2.037 1 26.08 753 SER B CA 1
ATOM 12456 C C . SER B 1 753 ? -38.531 32.5 2.369 1 26.08 753 SER B C 1
ATOM 12458 O O . SER B 1 753 ? -37.719 33.031 1.594 1 26.08 753 SER B O 1
ATOM 12460 N N . VAL B 1 754 ? -39.312 33.375 3.049 1 27.06 754 VAL B N 1
ATOM 12461 C CA . VAL B 1 754 ? -38.844 34.656 3.541 1 27.06 754 VAL B CA 1
ATOM 12462 C C . VAL B 1 754 ? -37.594 34.469 4.402 1 27.06 754 VAL B C 1
ATOM 12464 O O . VAL B 1 754 ? -37.656 33.781 5.43 1 27.06 754 VAL B O 1
ATOM 12467 N N . SER B 1 755 ? -36.406 34.562 3.922 1 28.47 755 SER B N 1
ATOM 12468 C CA . SER B 1 755 ? -35 34.469 4.293 1 28.47 755 SER B CA 1
ATOM 12469 C C . SER B 1 755 ? -34.594 35.531 5.316 1 28.47 755 SER B C 1
ATOM 12471 O O . SER B 1 755 ? -34.344 36.688 4.957 1 28.47 755 SER B O 1
ATOM 12473 N N . VAL B 1 756 ? -35.375 35.688 6.359 1 30.34 756 VAL B N 1
ATOM 12474 C CA . VAL B 1 756 ? -34.938 36.719 7.309 1 30.34 756 VAL B CA 1
ATOM 12475 C C . VAL B 1 756 ? -33.594 36.281 7.902 1 30.34 756 VAL B C 1
ATOM 12477 O O . VAL B 1 756 ? -33.531 35.656 8.953 1 30.34 756 VAL B O 1
ATOM 12480 N N . GLY B 1 757 ? -32.844 35.312 7.449 1 31.69 757 GLY B N 1
ATOM 12481 C CA . GLY B 1 757 ? -31.562 34.812 7.926 1 31.69 757 GLY B CA 1
ATOM 12482 C C . GLY B 1 757 ? -30.516 35.906 8.078 1 31.69 757 GLY B C 1
ATOM 12483 O O . GLY B 1 757 ? -30.625 36.969 7.457 1 31.69 757 GLY B O 1
ATOM 12484 N N . MET B 1 758 ? -29.875 36.031 9.375 1 34.91 758 MET B N 1
ATOM 12485 C CA . MET B 1 758 ? -28.719 36.906 9.359 1 34.91 758 MET B CA 1
ATOM 12486 C C . MET B 1 758 ? -28 36.844 8.008 1 34.91 758 MET B C 1
ATOM 12488 O O . MET B 1 758 ? -27.688 35.75 7.52 1 34.91 758 MET B O 1
ATOM 12492 N N . ASP B 1 759 ? -28.203 37.656 7.301 1 38.25 759 ASP B N 1
ATOM 12493 C CA . ASP B 1 759 ? -27.547 37.812 6.004 1 38.25 759 ASP B CA 1
ATOM 12494 C C . ASP B 1 759 ? -26.031 37.781 6.145 1 38.25 759 ASP B C 1
ATOM 12496 O O . ASP B 1 759 ? -25.438 38.781 6.555 1 38.25 759 ASP B O 1
ATOM 12500 N N . PHE B 1 760 ? -25.5 36.562 6.578 1 47.88 760 PHE B N 1
ATOM 12501 C CA . PHE B 1 760 ? -24.047 36.406 6.609 1 47.88 760 PHE B CA 1
ATOM 12502 C C . PHE B 1 760 ? -23.422 36.844 5.289 1 47.88 760 PHE B C 1
ATOM 12504 O O . PHE B 1 760 ? -22.234 36.594 5.055 1 47.88 760 PHE B O 1
ATOM 12511 N N . CYS B 1 761 ? -24.312 37.406 4.555 1 48.03 761 CYS B N 1
ATOM 12512 C CA . CYS B 1 761 ? -23.812 37.812 3.244 1 48.03 761 CYS B CA 1
ATOM 12513 C C . CYS B 1 761 ? -23.047 39.125 3.33 1 48.03 761 CYS B C 1
ATOM 12515 O O . CYS B 1 761 ? -22.109 39.344 2.564 1 48.03 761 CYS B O 1
ATOM 12517 N N . SER B 1 762 ? -23.547 40.031 4.48 1 49.91 762 SER B N 1
ATOM 12518 C CA . SER B 1 762 ? -22.844 41.312 4.578 1 49.91 762 SER B CA 1
ATOM 12519 C C . SER B 1 762 ? -22.125 41.438 5.922 1 49.91 762 SER B C 1
ATOM 12521 O O . SER B 1 762 ? -22.641 41 6.953 1 49.91 762 SER B O 1
ATOM 12523 N N . LEU B 1 763 ? -20.875 41.875 6.035 1 49.47 763 LEU B N 1
ATOM 12524 C CA . LEU B 1 763 ? -20.062 42.094 7.223 1 49.47 763 LEU B CA 1
ATOM 12525 C C . LEU B 1 763 ? -20.844 42.875 8.266 1 49.47 763 LEU B C 1
ATOM 12527 O O . LEU B 1 763 ? -20.844 42.531 9.445 1 49.47 763 LEU B O 1
ATOM 12531 N N . GLU B 1 764 ? -21.516 44.031 7.867 1 50.56 764 GLU B N 1
ATOM 12532 C CA . GLU B 1 764 ? -22.203 44.906 8.797 1 50.56 764 GLU B CA 1
ATOM 12533 C C . GLU B 1 764 ? -23.344 44.188 9.508 1 50.56 764 GLU B C 1
ATOM 12535 O O . GLU B 1 764 ? -23.516 44.312 10.719 1 50.56 764 GLU B O 1
ATOM 12540 N N . ASN B 1 765 ? -24.016 43.406 8.789 1 46.44 765 ASN B N 1
ATOM 12541 C CA . ASN B 1 765 ? -25.109 42.625 9.391 1 46.44 765 ASN B CA 1
ATOM 12542 C C . ASN B 1 765 ? -24.594 41.594 10.375 1 46.44 765 ASN B C 1
ATOM 12544 O O . ASN B 1 765 ? -25.188 41.375 11.43 1 46.44 765 ASN B O 1
ATOM 12548 N N . PHE B 1 766 ? -23.484 41.094 10.07 1 52.53 766 PHE B N 1
ATOM 12549 C CA . PHE B 1 766 ? -22.891 40.094 10.938 1 52.53 766 PHE B CA 1
ATOM 12550 C C . PHE B 1 766 ? -22.422 40.688 12.242 1 52.53 766 PHE B C 1
ATOM 12552 O O . PHE B 1 766 ? -22.625 40.125 13.32 1 52.53 766 PHE B O 1
ATOM 12559 N N . VAL B 1 767 ? -21.891 41.875 12.25 1 55.66 767 VAL B N 1
ATOM 12560 C CA . VAL B 1 767 ? -21.234 42.5 13.398 1 55.66 767 VAL B CA 1
ATOM 12561 C C . VAL B 1 767 ? -22.297 43.125 14.328 1 55.66 767 VAL B C 1
ATOM 12563 O O . VAL B 1 767 ? -22.078 43.188 15.539 1 55.66 767 VAL B O 1
ATOM 12566 N N . THR B 1 768 ? -23.359 43.688 13.875 1 47.72 768 THR B N 1
ATOM 12567 C CA . THR B 1 768 ? -24.359 44.406 14.664 1 47.72 768 THR B CA 1
ATOM 12568 C C . THR B 1 768 ? -25.406 43.438 15.211 1 47.72 768 THR B C 1
ATOM 12570 O O . THR B 1 768 ? -26.297 43.844 15.977 1 47.72 768 THR B O 1
ATOM 12573 N N . ALA B 1 769 ? -25.281 42.281 14.922 1 45.75 769 ALA B N 1
ATOM 12574 C CA . ALA B 1 769 ? -26.281 41.312 15.406 1 45.75 769 ALA B CA 1
ATOM 12575 C C . ALA B 1 769 ? -26.234 41.188 16.922 1 45.75 769 ALA B C 1
ATOM 12577 O O . ALA B 1 769 ? -25.172 40.938 17.5 1 45.75 769 ALA B O 1
ATOM 12578 N N . GLU B 1 770 ? -27 41.969 17.844 1 40.94 770 GLU B N 1
ATOM 12579 C CA . GLU B 1 770 ? -27.094 42.094 19.281 1 40.94 770 GLU B CA 1
ATOM 12580 C C . GLU B 1 770 ? -27.234 40.75 19.969 1 40.94 770 GLU B C 1
ATOM 12582 O O . GLU B 1 770 ? -27.203 40.656 21.188 1 40.94 770 GLU B O 1
ATOM 12587 N N . SER B 1 771 ? -27.641 39.75 19.391 1 38.31 771 SER B N 1
ATOM 12588 C CA . SER B 1 771 ? -28.078 38.562 20.141 1 38.31 771 SER B CA 1
ATOM 12589 C C . SER B 1 771 ? -26.875 37.812 20.719 1 38.31 771 SER B C 1
ATOM 12591 O O . SER B 1 771 ? -27.031 36.75 21.344 1 38.31 771 SER B O 1
ATOM 12593 N N . LEU B 1 772 ? -25.703 38.219 20.719 1 38.16 772 LEU B N 1
ATOM 12594 C CA . LEU B 1 772 ? -24.562 37.5 21.234 1 38.16 772 LEU B CA 1
ATOM 12595 C C . LEU B 1 772 ? -24.453 37.656 22.75 1 38.16 772 LEU B C 1
ATOM 12597 O O . LEU B 1 772 ? -23.828 36.844 23.438 1 38.16 772 LEU B O 1
ATOM 12601 N N . PRO B 1 773 ? -24.922 38.688 23.594 1 34.31 773 PRO B N 1
ATOM 12602 C CA . PRO B 1 773 ? -24.641 38.875 25.016 1 34.31 773 PRO B CA 1
ATOM 12603 C C . PRO B 1 773 ? -25.328 37.875 25.922 1 34.31 773 PRO B C 1
ATOM 12605 O O . PRO B 1 773 ? -24.766 37.469 26.938 1 34.31 773 PRO B O 1
ATOM 12608 N N . ASP B 1 774 ? -26.609 37.5 25.844 1 33.56 774 ASP B N 1
ATOM 12609 C CA . ASP B 1 774 ? -27.266 36.719 26.875 1 33.56 774 ASP B CA 1
ATOM 12610 C C . ASP B 1 774 ? -26.656 35.312 26.969 1 33.56 774 ASP B C 1
ATOM 12612 O O . ASP B 1 774 ? -26.875 34.594 27.969 1 33.56 774 ASP B O 1
ATOM 12616 N N . LEU B 1 775 ? -25.953 34.906 26.062 1 31.95 775 LEU B N 1
ATOM 12617 C CA . LEU B 1 775 ? -25.422 33.531 25.984 1 31.95 775 LEU B CA 1
ATOM 12618 C C . LEU B 1 775 ? -24.156 33.406 26.828 1 31.95 775 LEU B C 1
ATOM 12620 O O . LEU B 1 775 ? -23.828 32.312 27.281 1 31.95 775 LEU B O 1
ATOM 12624 N N . LEU B 1 776 ? -23.484 34.469 27.094 1 29.44 776 LEU B N 1
ATOM 12625 C CA . LEU B 1 776 ? -22.281 34.406 27.906 1 29.44 776 LEU B CA 1
ATOM 12626 C C . LEU B 1 776 ? -22.625 34 29.328 1 29.44 776 LEU B C 1
ATOM 12628 O O . LEU B 1 776 ? -21.859 33.281 29.984 1 29.44 776 LEU B O 1
ATOM 12632 N N . ASN B 1 777 ? -23.719 34.375 29.859 1 31.95 777 ASN B N 1
ATOM 12633 C CA . ASN B 1 777 ? -24.016 34.094 31.25 1 31.95 777 ASN B CA 1
ATOM 12634 C C . ASN B 1 777 ? -24.25 32.594 31.469 1 31.95 777 ASN B C 1
ATOM 12636 O O . ASN B 1 777 ? -24.031 32.094 32.562 1 31.95 777 ASN B O 1
ATOM 12640 N N . LEU B 1 778 ? -24.812 31.922 30.5 1 29.81 778 LEU B N 1
ATOM 12641 C CA . LEU B 1 778 ? -25.125 30.531 30.781 1 29.81 778 LEU B CA 1
ATOM 12642 C C . LEU B 1 778 ? -23.875 29.672 30.781 1 29.81 778 LEU B C 1
ATOM 12644 O O . LEU B 1 778 ? -23.828 28.641 31.469 1 29.81 778 LEU B O 1
ATOM 12648 N N . PHE B 1 779 ? -23 29.922 29.938 1 30.06 779 PHE B N 1
ATOM 12649 C CA . PHE B 1 779 ? -21.875 29 29.797 1 30.06 779 PHE B CA 1
ATOM 12650 C C . PHE B 1 779 ? -20.859 29.219 30.922 1 30.06 779 PHE B C 1
ATOM 12652 O O . PHE B 1 779 ? -19.922 28.438 31.062 1 30.06 779 PHE B O 1
ATOM 12659 N N . TRP B 1 780 ? -20.875 30.5 31.562 1 28.38 780 TRP B N 1
ATOM 12660 C CA . TRP B 1 780 ? -19.891 30.703 32.625 1 28.38 780 TRP B CA 1
ATOM 12661 C C . TRP B 1 780 ? -20.406 30.188 33.969 1 28.38 780 TRP B C 1
ATOM 12663 O O . TRP B 1 780 ? -20.844 30.969 34.812 1 28.38 780 TRP B O 1
ATOM 12673 N N . GLU B 1 781 ? -21.141 29.281 34 1 25.81 781 GLU B N 1
ATOM 12674 C CA . GLU B 1 781 ? -21.016 28.938 35.438 1 25.81 781 GLU B CA 1
ATOM 12675 C C . GLU B 1 781 ? -19.547 28.875 35.844 1 25.81 781 GLU B C 1
ATOM 12677 O O . GLU B 1 781 ? -18.703 28.359 35.125 1 25.81 781 GLU B O 1
ATOM 12682 N N . ASP B 1 782 ? -19.141 29.766 36.812 1 23.81 782 ASP B N 1
ATOM 12683 C CA . ASP B 1 782 ? -17.953 30.062 37.594 1 23.81 782 ASP B CA 1
ATOM 12684 C C . ASP B 1 782 ? -17.203 28.781 37.969 1 23.81 782 ASP B C 1
ATOM 12686 O O . ASP B 1 782 ? -17.531 28.125 38.969 1 23.81 782 ASP B O 1
ATOM 12690 N N . THR B 1 783 ? -16.953 27.922 37.281 1 25.62 783 THR B N 1
ATOM 12691 C CA . THR B 1 783 ? -15.938 27.188 38.031 1 25.62 783 THR B CA 1
ATOM 12692 C C . THR B 1 783 ? -14.781 28.109 38.406 1 25.62 783 THR B C 1
ATOM 12694 O O . THR B 1 783 ? -14.258 28.844 37.562 1 25.62 783 THR B O 1
ATOM 12697 N N . GLU B 1 784 ? -14.602 28.547 39.75 1 22.75 784 GLU B N 1
ATOM 12698 C CA . GLU B 1 784 ? -13.633 29.297 40.531 1 22.75 784 GLU B CA 1
ATOM 12699 C C . GLU B 1 784 ? -12.219 29.125 40 1 22.75 784 GLU B C 1
ATOM 12701 O O . GLU B 1 784 ? -11.617 28.062 40.156 1 22.75 784 GLU B O 1
ATOM 12706 N N . PHE B 1 785 ? -11.891 29.438 38.844 1 22.08 785 PHE B N 1
ATOM 12707 C CA . PHE B 1 785 ? -10.484 29.812 38.938 1 22.08 785 PHE B CA 1
ATOM 12708 C C . PHE B 1 785 ? -10.289 30.953 39.938 1 22.08 785 PHE B C 1
ATOM 12710 O O . PHE B 1 785 ? -11.094 31.875 39.969 1 22.08 785 PHE B O 1
ATOM 12717 N N . GLY B 1 786 ? -9.797 30.828 41.219 1 23.11 786 GLY B N 1
ATOM 12718 C CA . GLY B 1 786 ? -9.406 31.562 42.406 1 23.11 786 GLY B CA 1
ATOM 12719 C C . GLY B 1 786 ? -8.898 32.969 42.094 1 23.11 786 GLY B C 1
ATOM 12720 O O . GLY B 1 786 ? -8.148 33.562 42.875 1 23.11 786 GLY B O 1
ATOM 12721 N N . ILE B 1 787 ? -8.953 33.531 40.938 1 21.86 787 ILE B N 1
ATOM 12722 C CA . ILE B 1 787 ? -8.43 34.875 41.031 1 21.86 787 ILE B CA 1
ATOM 12723 C C . ILE B 1 787 ? -9.422 35.781 41.75 1 21.86 787 ILE B C 1
ATOM 12725 O O . ILE B 1 787 ? -10.539 36 41.281 1 21.86 787 ILE B O 1
ATOM 12729 N N . THR B 1 788 ? -9.438 35.781 43.094 1 23.92 788 THR B N 1
ATOM 12730 C CA . THR B 1 788 ? -10.109 36.719 44 1 23.92 788 THR B CA 1
ATOM 12731 C C . THR B 1 788 ? -9.805 38.156 43.594 1 23.92 788 THR B C 1
ATOM 12733 O O . THR B 1 788 ? -8.68 38.469 43.219 1 23.92 788 THR B O 1
ATOM 12736 N N . LYS B 1 789 ? -10.781 39 43.188 1 26.27 789 LYS B N 1
ATOM 12737 C CA . LYS B 1 789 ? -10.883 40.438 43.031 1 26.27 789 LYS B CA 1
ATOM 12738 C C . LYS B 1 789 ? -10.18 41.156 44.188 1 26.27 789 LYS B C 1
ATOM 12740 O O . LYS B 1 789 ? -10.047 42.406 44.156 1 26.27 789 LYS B O 1
ATOM 12745 N N . GLU B 1 790 ? -10.039 40.625 45.406 1 23.45 790 GLU B N 1
ATOM 12746 C CA . GLU B 1 790 ? -9.711 41.469 46.531 1 23.45 790 GLU B CA 1
ATOM 12747 C C . GLU B 1 790 ? -8.312 42.062 46.375 1 23.45 790 GLU B C 1
ATOM 12749 O O . GLU B 1 790 ? -8.023 43.125 46.938 1 23.45 790 GLU B O 1
ATOM 12754 N N . ASN B 1 791 ? -7.293 41.469 45.844 1 20.03 791 ASN B N 1
ATOM 12755 C CA . ASN B 1 791 ? -6.082 42.188 46.219 1 20.03 791 ASN B CA 1
ATOM 12756 C C . ASN B 1 791 ? -5.785 43.312 45.25 1 20.03 791 ASN B C 1
ATOM 12758 O O . ASN B 1 791 ? -4.785 43.281 44.531 1 20.03 791 ASN B O 1
ATOM 12762 N N . LEU B 1 792 ? -6.812 43.688 44.375 1 18.84 792 LEU B N 1
ATOM 12763 C CA . LEU B 1 792 ? -6.52 45.062 43.906 1 18.84 792 LEU B CA 1
ATOM 12764 C C . LEU B 1 792 ? -6.605 46.062 45.031 1 18.84 792 LEU B C 1
ATOM 12766 O O . LEU B 1 792 ? -7.668 46.25 45.656 1 18.84 792 LEU B O 1
ATOM 12770 N N . GLY B 1 793 ? -5.59 46.156 45.938 1 18.88 793 GLY B N 1
ATOM 12771 C CA . GLY B 1 793 ? -5.43 47.281 46.844 1 18.88 793 GLY B CA 1
ATOM 12772 C C . GLY B 1 793 ? -5.781 48.625 46.25 1 18.88 793 GLY B C 1
ATOM 12773 O O . GLY B 1 793 ? -5.781 48.781 45.031 1 18.88 793 GLY B O 1
ATOM 12774 N N . GLU B 1 794 ? -6.156 49.438 47.25 1 18.98 794 GLU B N 1
ATOM 12775 C CA . GLU B 1 794 ? -5.871 50.875 47.469 1 18.98 794 GLU B CA 1
ATOM 12776 C C . GLU B 1 794 ? -4.371 51.156 47.406 1 18.98 794 GLU B C 1
ATOM 12778 O O . GLU B 1 794 ? -3.568 50.406 47.969 1 18.98 794 GLU B O 1
#

Secondary structure (DSSP, 8-state):
--------------S---HHHHHHT----S-SS-HHHHHHT-----TT----TTGGGB---HHHHHHHHHHHHHHHHHHHTS-TTS-HHHHHHHHHHHHHHHHHHHHT---B-HHHHHT---SB-HHHHHHGGGGG-SSTTGGG-----S----TTTTTT-TTGGGSHHHHHHHHHHHHHH--SHHHHHHHHHHHHHHHHHHHHHHS--TTSS-HHHHHHHHTT----HHHHHHHHHHHS-HHHHHTSSS-TT----SHHHHHHHHHHHHHHHHHHHHHHTTTS---HHHHHHHHHHHHHHHHHHHHHTTTS-TT-THHHHHHHHHHHHHTTTS-HHHHHHHHHHHHHHHHHTTTT-GGGGTT-BHHHHHHHHHHHHHHHHHHHHHHHHH-PPPSS-GGG--PPPPHHHHTTT--TT--HHHHHHH----GGGHHHHHHHHHHHHHHHHHHHIIIIIT-HHHH-HHHHH-TT-THHHHHHHHHHHHHHHHHHHHHHIIIIIHHHHHHTTTSHHHHHHHHHHHHHHHHHHHHHHHHHHHHHTTS-HHHHHHHHHHHHHHHHHHHHHHHHHHHHHHHTT-HHHHHHTHHHHHHHHHHHHHHHHH-GGG--HHHHHHHHHHHHHHHHHHHHT-S----S--HHHHHHHHHHHHHHHHHHHHHHHHHHHHT--HHHHHHHHHTT-HHHHHHHHHHH-TT-HHHHHHHSSPPPPHHHHHHHHHHHHHH-SSSSTTT------------S------------S--TTSHHHHHH-TTSSHHHHHH---------GGGS--/--------------S---HHHHHHT----S-SS-HHHHHHT-----TT----TTGGGB---HHHHHHHHHHHHHHHHHHHHS-TTS-HHHHHHHHHHHHHHHHHHHHT---B-HHHHHT---SB-HHHHHHGGGGG-SSTTGGG-----S----TTTTTT-TTGGGSHHHHHHHHHHHHHH--SHHHHHHHHHHHHHHHHHHHHHHS--GGGS-HHHHHHHHTT----HHHHHHHHHHHS-HHHHHTSSS-TT----SHHHHHHHHHHHHHHHHHHHHHHTTTS---HHHHHHHHHHHHHHHHHHHHHTTTS-TT-THHHHHHHHHHHHHTTTS-HHHHHHHHHHHHHHHHHTTTT-GGGGTT-BHHHHHHHHHHHHHHHHHHHHHHHHH-PPPSS-GGG--PPPPHHHHTTT--TTS-HHHHHHH----GGGHHHHHHHHHHHHHHHHHHHIIIIIT-HHHH-HHHHH-TT-THHHHHHHHHHHHHHHHHHHHHHIIIIIHHHHHHTTTSHHHHHHHHHHHHHHHHHHHHHHHHHHHHHTTS-HHHHHHHHHHHHHHHHHHHHHHHHHHHHHHHHT-HHHHHHTHHHHHHHHHHHHHHHHH-GGG--HHHHHHHHHHHHHHHHHHHHT-S----S--HHHHHHHHHHHHHHHHHHHHHHHHHHHHT--HHHHHHHHHTT-HHHHHHHHHHH-TT-HHHHHHHSSPPPPHHHHHHHHHHHHHH-TTSSTTT-------------------------S--TTSHHHHHH-TTSSHHHHHH---------GGG---

Solvent-accessible surface area (backbone atoms only — not comparable to full-atom values): 86847 Å² total; per-residue (Å²): 133,85,74,79,74,71,79,72,76,70,75,75,69,63,85,56,45,31,43,53,28,54,72,68,70,47,90,31,77,58,41,94,63,20,70,63,27,60,74,65,75,45,86,58,43,56,75,86,56,68,68,56,69,38,66,56,41,34,43,71,58,58,64,58,53,46,46,48,46,46,46,48,48,49,43,48,47,51,56,68,64,41,51,93,80,46,57,67,63,58,53,48,45,49,47,46,47,47,48,48,50,52,55,45,47,64,65,60,52,55,48,62,22,22,67,49,50,48,63,57,79,62,66,54,10,67,55,31,45,37,28,40,76,54,61,33,36,64,32,81,50,22,83,74,47,84,76,66,65,60,58,80,40,48,56,81,43,45,72,33,21,60,59,42,57,76,34,56,58,28,44,41,48,51,50,52,55,48,48,71,74,39,79,47,60,68,48,42,48,50,52,49,50,52,45,28,42,47,16,41,49,48,53,62,65,68,38,93,43,60,20,63,32,42,36,61,56,38,50,25,61,75,66,70,49,90,68,55,70,69,57,45,49,51,51,49,57,68,66,44,56,64,69,34,57,67,68,34,91,58,68,83,81,60,80,67,86,37,36,59,52,46,20,46,50,27,36,42,39,48,51,41,47,52,51,49,46,64,68,44,56,72,84,53,80,65,48,62,61,60,54,51,53,47,46,50,50,39,47,30,48,26,51,41,22,42,46,37,32,63,56,28,65,81,86,49,59,62,62,50,54,37,50,54,54,42,44,76,74,36,69,64,64,54,57,66,69,58,49,46,53,54,43,36,52,42,52,49,53,41,54,55,54,30,43,40,34,48,67,52,32,30,46,29,43,26,71,60,38,43,52,41,28,47,52,34,55,50,52,52,32,52,38,43,49,49,20,54,70,40,33,46,79,60,51,75,54,70,64,53,50,50,40,62,56,34,50,66,41,22,43,29,54,36,54,67,86,54,52,74,64,54,40,66,72,49,46,52,84,46,84,91,40,52,71,44,46,50,52,45,50,48,52,51,49,35,52,50,50,43,51,44,46,58,61,42,73,39,15,43,88,77,57,37,64,69,71,55,33,40,77,77,44,76,63,49,59,59,48,50,52,51,48,50,52,52,48,51,50,53,52,50,47,54,48,51,38,57,70,54,52,46,54,57,32,62,72,45,38,84,41,65,70,40,33,48,51,49,51,48,51,42,48,48,52,37,35,52,40,54,33,47,41,14,54,50,50,37,52,36,74,57,46,58,76,71,69,27,52,58,48,47,52,51,46,53,49,41,52,50,50,35,38,52,42,34,52,52,48,53,50,52,55,59,68,63,70,42,69,64,55,52,54,53,43,40,76,58,46,54,46,32,53,48,45,50,36,48,45,35,69,77,41,36,83,76,60,55,68,65,60,53,42,52,47,20,42,49,49,36,52,52,49,48,52,48,54,71,49,44,78,57,65,61,74,64,88,45,68,51,60,53,50,50,50,51,50,47,33,50,48,34,52,45,43,28,51,40,51,52,37,45,31,60,59,68,70,47,56,71,69,58,49,37,56,57,32,34,76,77,30,64,61,23,20,52,30,49,52,44,37,68,36,80,78,26,68,58,47,52,69,35,62,46,97,57,64,85,32,74,59,46,51,50,28,50,50,52,48,29,69,72,60,39,68,57,68,41,48,92,58,53,66,76,74,78,80,83,77,85,91,80,77,97,68,86,75,76,78,80,74,82,66,84,71,68,54,82,48,78,78,41,72,69,55,53,47,65,52,72,68,64,62,79,51,53,68,66,74,53,65,74,72,76,70,77,78,66,75,68,78,66,71,133,134,83,78,80,74,71,78,74,74,73,74,78,70,67,83,56,46,32,44,53,28,55,72,66,69,46,91,32,78,57,41,93,61,19,68,62,27,61,75,66,74,45,84,58,44,56,76,85,56,68,68,56,70,39,66,56,41,34,41,71,56,57,62,57,54,48,46,48,46,45,46,48,47,50,45,48,47,49,56,69,65,42,52,93,80,46,56,66,63,57,52,49,47,52,48,46,46,48,49,49,49,52,54,45,48,62,65,61,52,53,50,61,21,21,66,49,50,47,62,56,79,61,65,53,10,66,54,30,48,37,27,44,77,54,59,32,37,63,34,79,51,19,85,71,49,83,82,55,67,61,58,81,38,47,57,82,42,46,72,34,21,60,60,43,58,76,33,56,57,28,43,41,48,51,50,50,54,47,46,72,73,39,79,47,57,68,48,41,48,51,52,48,51,51,46,29,42,47,16,42,49,47,53,61,65,68,37,92,43,59,18,61,33,41,38,60,56,39,50,24,60,75,67,71,50,90,68,55,70,69,57,46,51,50,51,48,57,68,67,45,55,64,69,35,57,67,68,36,91,59,68,84,81,59,80,68,86,35,35,58,50,46,20,44,50,27,36,44,38,46,52,41,48,53,51,50,46,64,69,44,55,73,87,53,82,65,51,60,61,60,54,52,54,47,47,52,49,40,47,32,49,26,50,42,22,43,46,38,32,62,55,30,66,78,86,51,59,62,60,51,55,37,50,53,54,42,45,76,74,37,66,64,65,53,59,69,69,58,50,47,52,53,44,38,53,43,52,50,52,42,53,55,54,31,43,39,34,47,68,53,32,29,47,30,44,26,71,59,38,44,53,42,28,48,51,34,56,51,54,51,31,53,38,43,50,49,19,55,68,42,33,47,80,61,50,76,55,68,65,54,51,50,40,63,56,35,50,66,41,21,44,28,53,38,57,67,87,55,53,75,64,54,40,65,72,49,46,52,85,46,87,90,40,52,70,44,47,49,52,44,50,48,52,50,49,34,52,51,51,44,50,44,47,58,62,43,72,39,14,41,88,76,58,35,64,72,71,54,33,43,78,76,44,75,60,49,59,59,46,48,52,52,49,51,51,52,49,51,50,52,53,49,46,54,48,51,37,57,68,54,50,47,55,57,33,62,72,45,36,82,41,64,68,40,34,50,51,47,50,50,51,42,48,48,51,37,36,51,40,53,34,49,43,14,55,50,50,37,53,38,74,57,47,58,76,69,67,27,52,58,48,49,52,51,45,53,48,40,53,49,50,38,38,52,43,32,52,52,48,52,52,51,55,60,68,62,71,42,69,64,57,52,55,53,43,39,73,58,48,53,48,34,52,49,45,51,36,47,44,34,70,74,41,36,81,76,60,56,69,66,61,54,41,52,48,19,43,49,49,36,51,52,49,48,52,47,54,72,51,39,83,58,66,63,74,65,90,46,69,52,61,53,49,51,51,51,51,47,33,50,47,34,51,46,42,26,50,40,51,53,39,45,30,60,58,66,72,46,55,70,70,57,49,38,56,59,32,35,76,78,29,62,59,21,18,52,29,48,52,42,37,69,36,77,79,26,66,58,47,52,69,34,63,44,98,57,64,87,30,73,60,47,52,50,28,51,51,52,47,28,68,72,61,37,66,59,59,38,52,90,39,54,64,77,72,77,80,80,74,79,92,77,78,91,72,83,79,79,77,82,71,81,71,81,75,58,54,81,48,79,79,41,72,67,58,54,43,66,54,73,71,66,63,77,51,56,65,69,75,53,65,74,71,77,70,79,79,69,77,68,79,68,71,133

Organism: Saccharomyces cerevisiae (strain ATCC 204508 / S288c) (NCBI:txid559292)

GO terms:
  GO:0043565 sequence-specific DNA binding (F, IDA)
  GO:0005634 nucleus (C, HDA)
  GO:0045944 positive regulation of transcription by RNA polymerase II (P, IMP)
  GO:0043565 sequence-specific DNA binding (F, HDA)
  GO:0005634 nucleus (C, EXP)

Sequence (1588 aa):
MAAKRGLAKQKSRVTKACDRCHRKKIKCNSKKPCFGCIGSQSKCTYRNQFREPIEAFFNYTGSLSNDLDNAKCSIAKLKAQLPPSAPASLQKGLANICTELEKIQPQLYLNLDSKEISSYGGLKSIETEIIGKQSKSLNRFSNAFESNTAQNVSMYFGVYSPLLYFASTGISWITKKLISCSNDRETRETIYLFLKFLDASSASHAGPKVTSISPLEYYSKLNGLSCGNDVLIQHIMSNISNEIKGNTNINQTIKFNKPTDWFMYGVQLMEQHHKALDRKSSKKLLPLKYFLEQDELIFCLCLEYFERSLFSTMYDLTILKGLVSLMKHRYWIDDPFVLGRIISTMSRRSLDAGLNRWEYYIGQDEDTAEEYRKLWWDCYWWDRWYSLVTGKQPLIPHEMTSCLFPKDVVGLGVDDSMDCFTLINLVELDPSKFDICISFGYILLTKIITAVFSGLLYNRHFTDYRLFATPNAKDLNGTARQLMVEFSKICKIFQCIQDKLIPFLKQYSENSNVFELYTHFGFAKVCCFQGMESLILRIQNLLQERERIELDSCVKDIRLQTFEASVDILTDVLKHEDTFYIFRCSWFIYAILMNITLNFIETPRRNSICYLSLMCRMIASYNDLFVSSGNVNFKGNNAFSKKLENGTAVSFILTRICCQMYTRSQKMAKESLFCELKKYGQACSDAGQAALDIECIWYRNIIGEHKESSFRKEILSILDREMGDLVNNRVIGVQGKNQEGACYEKLSPSSTSVSVGMDFCSLENFVTAESLPDLLNLFWEDTEFGITKENLGEMAAKRGLAKQKSRVTKACDRCHRKKIKCNSKKPCFGCIGSQSKCTYRNQFREPIEAFFNYTGSLSNDLDNAKCSIAKLKAQLPPSAPASLQKGLANICTELEKIQPQLYLNLDSKEISSYGGLKSIETEIIGKQSKSLNRFSNAFESNTAQNVSMYFGVYSPLLYFASTGISWITKKLISCSNDRETRETIYLFLKFLDASSASHAGPKVTSISPLEYYSKLNGLSCGNDVLIQHIMSNISNEIKGNTNINQTIKFNKPTDWFMYGVQLMEQHHKALDRKSSKKLLPLKYFLEQDELIFCLCLEYFERSLFSTMYDLTILKGLVSLMKHRYWIDDPFVLGRIISTMSRRSLDAGLNRWEYYIGQDEDTAEEYRKLWWDCYWWDRWYSLVTGKQPLIPHEMTSCLFPKDVVGLGVDDSMDCFTLINLVELDPSKFDICISFGYILLTKIITAVFSGLLYNRHFTDYRLFATPNAKDLNGTARQLMVEFSKICKIFQCIQDKLIPFLKQYSENSNVFELYTHFGFAKVCCFQGMESLILRIQNLLQERERIELDSCVKDIRLQTFEASVDILTDVLKHEDTFYIFRCSWFIYAILMNITLNFIETPRRNSICYLSLMCRMIASYNDLFVSSGNVNFKGNNAFSKKLENGTAVSFILTRICCQMYTRSQKMAKESLFCELKKYGQACSDAGQAALDIECIWYRNIIGEHKESSFRKEILSILDREMGDLVNNRVIGVQGKNQEGACYEKLSPSSTSVSVGMDFCSLENFVTAESLPDLLNLFWEDTEFGITKENLGE

Foldseek 3Di:
DPDPPDPPPPPPPPPWAFPVCVVVVHDFVVDVQTPVCVVVVHHGHTPPPPPQLQVQFFPPPVVVLVVLVVVLVVLVVVLVPQPPPHPPVSNVVSVVVNVVSLVVLVVVLTDTDPVCQVPDDDPDDPLLSNLPQLCQAQFPQSVVFNDSDDDPADPQQGRQALVCCLFLSNLLSVLVLLVLLDQALLSLLLNLLSLLLVLLVVVLVPPPDCVPDQLLVVVCVLVVHDDDPVVSLVVLVVLADPQLLVPQPDDPPDDDPALLVQLLSLLSSLVSLQVVCVVPLPPDPPLPLSSLVNNSSSVSSNRNSLVVCLPPDLQDCSSLVSLLSVCVRPVLQDDLVVNVVSLVSNQVSLVVCVLQPCVNCPPPDVVVNLVSLLSNLSSLLVQLVSCLNRVDAGDHDPVVGDRWHRPVLVVQVDIDPDALVCLLVGGRDDPVCVVSVLSSLSSSLSRLSCCQSVVPLPDCLQDPSSLSSDLPSVSLLVSLVVLVVSLVVSVVSLVSCVVGVLVVLLVVCVDVSSVVSNLVSLSSLLSSLSSSLSSLSSSLVSDDDPSNVVSVVSNVVSLVSNLVSLQVSLVVVVVSVRLVVCSSCLSSNLSSLVSNLVCCSVPVQPDDLVSLLSLLSSLLSLVCSCVVSPVCCVVGSSSRVSVSLSSSLVSLSSSLSSLVSNCSSVVHDLVVSLVVSCVVPNSSSVSSVLSSDCPRPSSVVSLDDRDRDPSSVSSVVSSCVRLDVLQCDPQPPPPPPPDDDDDPDPPPPPPPPPCSGQCSSDSVSSSPVPSSPVSNVPVPPDPDPPPDPPPPDD/DPDPPDPPPPPPPPPWAFPVCVVVVHDFVPDVQTPVCVVVVHHGHTPPPPPQLQVQFFPPPVVVLVVLVVVLVVLVVVLVPQPPPHDPVSNVVSVVVNVVSLVVLVVVLTDTDPVCQVPDDDPDDPLCSNLPQLQQAQFPLSVVFRDRDDDLADPQQGRQALVCCLALSNLLSVLVLLVLLDQALLSLLLNLLSQLLVLLVQVLVPPPDCVPDQLLVVVCVLVVHDDDPVVSLVVLVVLQDPQLLVPQPDDPPDDDPALLVQLLSLLSSLVSLQVVCVVPLPPDPPLPLSSLVNNSSSVSSNRNSCVVCLPPDLQDCSSLVSLLSVCVRPVLQDDLVVNVVSLVSNQVSLVVCVLQPCVNCPPDDVVVNLVSLLSNLSSLLVQLVSCLNRVDAGDHDPVVGDHWHRPVLVVQVDIDPDALVCLLVGGRDDPVCVVSVLSSLSSSLSRLSCCQSVVPLPDCLLDPSSLSSDLPSVSLLVSLVVLVVSLVVSVVSLVSCVVGVLVVLLVVCVDVSSVVSNLVSLSSLLSSLSSSLSSLSSSLVSDDDPSNVVSVVVNVVSLVSNLVSLQVSLVVVVVVVRLVVCSSCLSSNLSSLVSNLVCCSVPVQPDDLVSLLSLLSSLLSLVCSCVVSPVCCVVGSSSRVSVSLSSSLVSLSSSLSSLVSNCSSVVHDLVVSLVVSCVVNNSSSVSSVLSSDCPRPSSVVSLDDRDRDPSSVSSVVSSCVRLDCLQPDPQVPPPPPPDDPDDPDPDPCPCPPPRSGQCSSDSVSSSPPPSSPVSSVVVPPDPDPPPDPPPPDD

InterPro domains:
  IPR001138 Zn(2)Cys(6) fungal-type DNA-binding domain [PF00172] (16-51)
  IPR001138 Zn(2)Cys(6) fungal-type DNA-binding domain [PS00463] (17-44)
  IPR001138 Zn(2)Cys(6) fungal-type DNA-binding domain [PS50048] (17-46)
  IPR001138 Zn(2)Cys(6) fungal-type DNA-binding domain [SM00066] (12-55)
  IPR001138 Zn(2)Cys(6) fungal-type DNA-binding domain [cd00067] (13-46)
  IPR007219 Xylanolytic transcriptional activator, regulatory domain [PF04082] (245-485)
  IPR007219 Xylanolytic transcriptional activator, regulatory domain [SM00906] (339-412)
  IPR036864 Zn(2)-C6 fungal-type DNA-binding domain superfamily [G3DSA:4.10.240.10] (8-71)
  IPR036864 Zn(2)-C6 fungal-type DNA-binding domain superfamily [SSF57701] (9-50)
  IPR050987 ABC-transporter-regulating transcription factor-like [PTHR46910] (8-668)

pLDDT: mean 76.25, std 21.35, range [18.7, 98.25]

Nearest PDB structures (foldseek):
  7rdr-assembly1_A  TM=2.304E-01  e=2.738E-03  unidentified
  8qai-assembly1_A  TM=2.565E-01  e=7.637E-02  synthetic construct
  8e0o-assembly1_B  TM=3.915E-01  e=7.527E+00  synthetic construct
  3jap-assembly1_o  TM=2.430E-01  e=2.892E+00  Saccharomyces cerevisiae
  5xyb-assembly1_A  TM=1.508E-01  e=8.184E-01  Spbetavirus SPbeta

Radius of gyration: 36.81 Å; Cα contacts (8 Å, |Δi|>4): 1867; chains: 2; bounding box: 100×119×118 Å

=== Feature glossary ===
Annotated list of the representations used here:

Nearest PDB structures. The Foldseek neighbor list gives the closest experimentally determined structures in the PDB, ranked by structural alignment. TM-score near 1 means near-identical fold; near 0.3 means only rough topology match. This is how one finds what a novel AlphaFold prediction most resembles in the solved-structure universe.

Foldseek 3Di. Foldseek's 3Di representation compresses backbone geometry into a per-residue letter drawn from a learned twenty-state alphabet. It captures the tertiary interaction pattern around each residue — which residues are packed against it in space, regardless of where they are in sequence.

Radius of gyration, Cα contacts, bounding box. Radius of gyration (Rg) is the root-mean-square distance of Cα atoms from their centroid — a single number for overall size and compactness. A globular domain of N residues has Rg ≈ 2.2·N^0.38 Å; an extended or disordered chain has a much larger Rg. The Cα contact count is the number of residue pairs whose Cα atoms are within 8 Å and are more than four positions apart in sequence — a standard proxy for tertiary packing density. The bounding box is the smallest axis-aligned box enclosing all Cα atoms.

InterPro / GO / CATH / organism. The annotation block draws on four external resources. InterPro: which protein families and domains the sequence belongs to. GO: standardized terms for what the protein does, what process it participates in, and where in the cell it acts. CATH: which structural fold it has in the CATH hierarchy. Organism: the species of origin.

mmCIF coordinates. The mmCIF block holds the 3D Cartesian coordinates of each backbone atom (N, Cα, C, O) in ångströms. mmCIF is the PDB's canonical archive format — a tagged-loop text representation of the atomic model.

pLDDT. pLDDT is the predicted lDDT-Cα score: AlphaFold's confidence that the local environment of each residue (all inter-atomic distances within 15 Å) is correctly placed. It is a per-residue number between 0 and 100, with higher meaning more reliable.

Backbone torsions (φ/ψ). φ (phi) and ψ (psi) are the two rotatable backbone dihedrals per residue: φ is the C(i-1)–N–Cα–C torsion, ψ is the N–Cα–C–N(i+1) torsion, both in degrees on (−180°, 180°]. α-helical residues cluster near (−60°, −45°); β-strand residues near (−120°, +130°). A Ramachandran plot is simply a scatter of (φ, ψ) for every residue.

B-factor. For experimental (PDB) structures, the B-factor (temperature factor) quantifies the positional spread of each atom in the crystal — a combination of thermal vibration and static disorder — in units of Å². High B-factors mark flexible loops or poorly resolved regions; low B-factors mark the rigid, well-ordered core.

Secondary structure (3-state, P-SEA). SS3 is a coarse helix/strand/coil call (letters a/b/c) made by the P-SEA algorithm from inter-Cα distances and dihedrals. It is less detailed than DSSP but needs only Cα positions.

Predicted aligned error. Predicted aligned error is AlphaFold's pairwise confidence. Unlike pLDDT (per-residue), PAE is per-residue-pair and captures whether two parts of the structure are correctly placed relative to each other. Units are ångströms of expected positional error.

Solvent-accessible surface area. Solvent-accessible surface area (SASA) is the area in Å² traced out by the centre of a 1.4 Å probe sphere (a water molecule) rolled over the protein's van der Waals surface (Shrake–Rupley / Lee–Richards construction). Buried residues have near-zero SASA; fully exposed residues can exceed 200 Å². The total SASA scales roughly with the number of surface residues.

Secondary structure (8-state, DSSP). The SS8 string is DSSP's per-residue secondary-structure call. α-helix (H) means an i→i+4 H-bond ladder; β-strand (E) means the residue participates in a β-sheet; 3₁₀ (G) and π (I) are tighter and wider helices; T/S are turns/bends; '-' is loop.

Rendered structure images. Structure images are PyMOL renders from six orthogonal camera directions. Cartoon representation draws helices as coils and strands as arrows; sticks shows the backbone as bonds; surface shows the solvent-excluded envelope. Rainbow coloring maps sequence position to hue (blue→red, N→C); chain coloring assigns a distinct color per polypeptide.

Sequence. The amino-acid sequence is the protein's primary structure: the linear order of residues from the N-terminus to the C-terminus, written in one-letter code. Everything else here — the 3D coordinates, the secondary structure, the domain annotations — is ultimately a consequence of this string.

Contact-map, Ramachandran, and PAE plots. Three diagnostic plots accompany the record. The Cα contact map visualizes the tertiary structure as a 2D adjacency matrix (8 Å cutoff, sequence-local contacts suppressed). The Ramachandran plot shows the distribution of backbone (φ, ψ) torsions, with points in the α and β basins reflecting secondary structure content. The PAE plot shows AlphaFold's inter-residue confidence as a color matrix.